Protein 1XPM (pdb70)

Solvent-accessible surface area: 50699 Å² total; per-residue (Å²): 77,6,0,2,14,48,3,11,4,20,1,0,37,20,34,0,35,1,29,103,0,0,87,48,46,114,43,88,46,84,114,7,54,117,35,31,2,3,43,33,2,6,6,9,0,3,2,3,5,4,0,0,0,0,0,3,0,0,60,102,12,18,69,115,60,3,62,95,76,0,5,0,0,0,0,0,2,3,14,34,26,10,31,0,3,0,1,0,0,12,0,11,68,18,8,48,9,39,59,52,1,12,0,0,6,0,20,0,1,13,0,0,0,0,0,0,0,9,0,0,8,22,16,0,25,80,50,33,115,49,38,0,0,0,0,0,0,0,16,2,31,27,5,44,110,37,80,19,2,18,20,6,4,3,0,0,0,0,0,0,0,3,31,117,2,27,0,0,16,12,44,106,15,24,6,6,14,4,62,46,31,51,0,9,25,40,23,93,76,60,109,64,16,45,66,68,47,76,62,26,55,94,12,7,38,111,2,0,57,49,0,19,84,28,0,22,165,126,71,71,67,54,13,63,72,2,10,0,2,0,2,5,2,19,37,3,73,5,0,62,64,0,0,56,40,20,0,84,106,19,70,147,102,3,29,132,63,1,87,50,0,4,82,32,0,0,47,8,1,58,76,0,4,4,0,7,1,0,0,3,2,0,0,0,0,0,0,0,7,54,44,99,13,125,42,53,62,26,0,0,1,1,1,6,0,8,0,4,0,0,0,1,1,1,1,34,5,40,144,28,7,85,126,88,21,61,76,84,60,3,72,41,45,20,118,120,20,80,74,14,64,18,110,37,5,40,61,9,9,122,17,36,51,96,46,80,73,58,111,155,64,1,20,25,138,119,7,103,107,32,9,22,2,35,70,59,53,133,66,41,55,63,17,48,118,14,102,93,130,50,6,0,2,17,49,2,11,3,20,1,0,37,19,34,0,36,1,25,66,0,0,113,54,51,95,48,87,42,80,100,8,52,133,48,31,4,3,43,33,3,7,6,10,0,3,2,3,5,3,0,0,0,0,0,3,0,0,55,99,7,18,81,109,60,11,57,121,79,0,5,0,0,0,0,0,2,3,13,29,27,10,27,1,3,0,1,0,0,13,0,10,67,18,8,49,9,39,58,52,1,12,0,0,4,0,13,0,0,10,0,0,0,0,0,0,0,10,0,0,24,26,17,0,39,68,45,34,78,49,41,0,0,0,0,0,0,0,15,2,32,32,5,43,114,38,81,19,2,15,19,6,4,2,0,0,0,0,0,1,0,4,12,45,3,28,0,0,15,9,44,106,17,22,6,6,14,5,63,47,32,48,0,10,25,41,22,92,80,62,72,70,17,45,65,67,43,78,60,28,60,61,12,6,38,108,3,0,55,50,0,18,83,27,0,21,167,121,58,52,60,57,13,57,73,1,11,0,3,0,1,4,2,17,37,4,18,5,0,71,117,0,0,58,43,20,0,78,106,17,84,150,100,2,26,134,66,1,88,51,0,4,81,32,1,0,47,8,1,57,76,0,4,5,1,8,1,0,0,3,2,0,0,0,1,0,0,0,7,55,46,74,15,76,11,8,49,28,0,0,1,1,2,6,0,8,0,4,0,0,0,1,1,2,1,18,2,31,59,32,7,86,125,73,25,52,69,81,57,2,93,40,43,20,116,120,19,78,86,17,67,15,107,36,4,40,62,10,10,121,16,35,61,102,45,83,73,56,122,155,65,2,22,16,143,118,6,104,105,33,5,19,1,42,67,58,46,135,66,35,58,52,22,47,111,14,103,100,119,51,7,0,2,14,49,5,11,3,21,2,0,38,21,32,0,30,1,25,90,0,0,120,53,53,71,41,88,44,88,112,9,50,131,49,32,4,4,42,34,3,7,5,9,0,4,2,3,5,3,0,0,0,0,0,3,0,0,59,102,10,18,67,110,59,2,62,141,59,0,6,0,0,0,0,0,1,3,13,36,28,10,29,0,3,0,1,0,0,13,0,10,68,17,12,49,9,40,57,52,1,13,0,0,6,0,22,0,0,12,0,0,0,0,0,0,0,11,0,0,32,25,17,0,38,69,45,35,83,52,30,0,0,0,0,0,0,0,15,1,34,30,4,47,114,36,82,20,2,16,21,6,3,3,0,0,0,0,0,0,0,3,12,46,3,27,0,0,14,9,47,114,16,24,5,6,19,5,61,46,26,49,0,9,24,37,23,92,76,65,100,63,17,45,71,69,43,89,63,29,41,60,12,6,36,106,3,0,56,48,0,19,82,27,0,22,167,121,58,49,59,56,12,60,72,1,8,0,3,1,2,4,1,18,44,5,19,6,0,72,132,0,0,56,43,20,0,78,106,18,69,146,103,3,26,131,64,1,89,49,0,4,83,30,0,0,48,8,1,57,75,0,4,5,0,6,2,0,0,3,1,0,0,0,1,0,0,1,7,54,43,89,12,101,8,7,51,28,0,0,2,1,2,6,0,8,0,4,0,0,0,1,1,3,0,17,2,30,56,34,7,78,129,90,23,63,70,83,58,2,70,41,44,19,117,119,21,78,68,17,60,15,109,36,5,40,62,10,10,118,17,35,51,101,44,81,75,57,119,155,64,2,21,19,140,116,6,118,117,32,6,24,2,41,69,57,46,133,65,34,58,60,22,49,109,15,67,104,118,71,4,0,2,18,49,2,11,3,19,2,0,37,20,33,0,35,0,28,99,0,0,98,48,48,115,47,86,45,83,111,7,51,132,47,32,4,4,41,33,2,7,6,10,0,3,1,3,5,3,0,0,0,0,0,3,0,0,60,101,9,17,79,113,72,10,61,119,50,0,5,0,0,0,0,0,2,2,13,34,27,12,31,0,4,0,1,0,0,11,0,11,66,19,9,49,9,39,56,52,1,10,0,0,5,1,20,0,0,13,1,0,0,0,0,0,0,9,0,0,8,19,16,0,26,84,49,34,115,51,39,0,0,0,0,0,0,0,16,2,32,26,5,45,112,39,80,12,2,16,19,7,3,3,0,0,0,0,0,0,0,4,25,95,4,27,0,0,17,12,46,106,15,24,6,6,14,5,62,45,31,50,0,8,24,36,23,90,75,62,108,63,15,46,65,67,43,76,70,28,101,99,13,6,38,110,3,0,56,50,0,18,83,28,0,22,165,125,72,69,64,56,11,62,71,1,8,0,3,0,2,5,2,17,36,6,24,5,0,74,66,0,0,56,45,20,0,78,105,17,87,151,97,3,31,134,62,1,86,50,0,4,81,32,0,0,45,8,0,58,76,0,3,4,1,6,1,0,0,3,2,0,0,0,0,0,0,0,6,52,43,90,12,117,40,55,64,26,0,0,2,1,2,6,0,8,0,4,0,0,0,1,1,2,1,33,6,41,145,30,7,85,124,68,26,55,76,84,57,3,72,42,43,19,115,120,19,78,75,13,64,17,109,36,5,38,58,10,11,102,19,35,51,99,46,83,73,57,108,153,66,1,21,24,140,117,6,119,114,32,10,21,2,40,69,57,45,135,66,34,56,51,23,48,116,16,65,95,135

Foldseek 3Di:
DKWFQAKFKAFDQEKAFQCLVCVVLVHHSCCLCPVQNAGIAGFDFLFADQLQQQLQGCQVPADPLQLAFAAEEEEEEPADPDPPDASQVVSNVQNNHDDNHYYHYAYFWQFGQVVVRVVQRVVCPPPQRHKHKYKYWAWQDADPSGPLHSQTFGIMMITIMHPPHLWKAFDDQKDKDDDQDPQWDAPPPRPHIDGDPVPVLVVQLVRLVVQVVVSCVVVVDDLVQAQEEFEADSGLVSVVVSLCVRCVPPDPVSNVRHVVLSCQLCVLVSRGGHRRNCRRVSSVLSSLARDDDAFQGKYWYWYWGPSTMIMIGMITTHPPSNVNHCVVVSVCSSVSHDYDRPVLSVVSVVCSSVSPDDCVSSVCVVVQQGKTFDDADPNRTDIDHRVVD/DKFFQAKFKAAAQEKAFQCQVCVVLVHHSCCLCPVQNATIAGFDFLFADQLQQQLQRCQVPADPLQLAFAAEEEEEEPADPDPPDASQVVSNVQNNRDDNHYYHYAYFWQFGQVVVRVVQRVVCPVPQRHKHKYKYWYWQDADPPGPLHSQTFTMMMITIMHPPRLWKAFDDQKDKDDDQDPQWDAPPPRPHIDGDPVPVLVVVLVRLVVQVVVSCVVVVDALQQAQEEFEADSTLNSVVVSLCVRCVPPDPVSNVRHVVLQCQLCVVCSRGGHHRNCRRVSSVLSSRASDDDAFQGKYWYWYWGPSTMIMITMITTHHNNNVNHCVVVVVCSSVSHDYDRVVLSVVSVVCNSVSPDDCVSSVCVVQQQGKTFDDADPNRTDIDHRNVD/DKWFQAKFKAFAQEKAFQCQVCVVLVHHSCCLCPVQNATIAGFDFLFADQLQQQLQRCLVPADPLQLAFAAEEEEEEPADPDPPDASQVVSNVQNNRDDNHYYHYAYFWQFGQVVVRVVQRVVCPVPQRHKHKYKYWAWQDADPSGPLHSQTFTMMMITIMHPPRLWKAFDDQKDKDDDQDPQWDADPPRLHIDGDDCPVLVVVLVRVVVQVVVSCVVVVDDLQQAQEEFEADSTLNSVVVSLCVRCVPPDPVSNVRHVVLSCQLCVLCSRGGHHRNCRRVSSVLSSPASDDDAFQGKYWYWYWGPSTMIMITMITTHPPNNVNHDVVVVVCSSVSHDYDRVVLSVVSVVCNSVSPDDCVSSVCVVVQQGKTFDDADPNRTDIDHHVVD/DKWFQAKFKAAAQEKAFQCLVCVVLVHHSCCLCPVLNAGIAGFDFLFADQLQQQLQGCQVPADPLQLAFAAEEEEEEPADPDPPDASQVVSNVQNNHDDNHYYHYAYFWQFGQVVVRVVQRVVCPPPQRHKHKYKYWAWQDADPSGPLHSQTFGMMMITIMHPPHLWKAFDDQKDKDDDQDPQWDAPPPRPHIDGDPVPVLVVQLVRLVVQVVVSCVVVVDALVQAQEEFEADSGLVSVVVSLCVRCVPPDPVSVVRHVVLSCQLCVVVSRGGGHRNCRRVSSVLSSRARDDDAFQGKYWYWYWGPSTMIMITMITTHHPSNVNHCVVVVVCSSVSHDYDRVVLSVVSVVCNSVSPDDCVSSVCVVVQQGKTFDDADPNRTDIDHHVVD

Nearest PDB structures (foldseek):
  1xpm-assembly2_C  TM=1.002E+00  e=1.117E-88  Staphylococcus aureus
  1xpk-assembly2_D  TM=1.001E+00  e=4.224E-86  Staphylococcus aureus
  1tvz-assembly1_A  TM=1.001E+00  e=1.316E-85  Staphylococcus aureus
  3leh-assembly1_A-2  TM=9.584E-01  e=2.589E-46  Streptococcus mutans UA159
  4yxv-assembly1_A  TM=9.008E-01  e=5.824E-35  Bacillus subtilis subsp. subtilis str. 168

Sequence (1556 aa):
AIGIDKINFYVPKYYVDMAKLAEARQVDPNKFLIGIGQTEMAVSPVNQDIVSMGANAAKDIITDEDKKKIGMVIVATESAVDAAKAAAVQIHNLLGIQPFARCFEMKEAAACCYAATPAIQLAKDYLATRPNEKVLVIATDTARYGLNSGGEPTQGAGAVAMVIAHNPSILALNEDAVAYTEDVYDFWRPTGHKYPLVDDDGGGAAALLLSSSKKKDDDAYIRSFFFQQQQSWNEYAKRQGKSLADFASLCFFFHHHVVVPPPFFFTTTKKKMMMGGGKKALEEESSSIIIIIIDDDNNNAAADETTQERLRSGYEDAVDYNRYVGNIYTGSLYLSLISLLENRDLQAGETIGLFSYGSGSVGEFYSATLVEGYKDHLDQAAHKALLNNRTEVSVDAYETFFKRFDDVEFDEEQDAVHEDRHIFYLSNIENNVREYHRPELEAIGIDKINFYVPKYYVDMAKLAEARQVDPNKFLIGIGQTEMAVSPVNQDIVSMGANAAKDIITDEDKKKIGMVIVATESAVDAAKAAAVQIHNLLGIQPFARCFEMKEAAACCYAATPAIQLAKDYLATRPNEKVLVIATDTARYGLNSGGEPTQGAGAVAMVIAHNPSILALNEDAVAYTEDVYDFWRPTGHKYPLVDDDGGGAAALLLSSSKKKDDDAYIRSFFFQQQQSWNEYAKRQGKSLADFASLCFFFHHHVVVPPPFFFTTTKKKMMMGGGKKALEEESSSIIIIIIDDDNNNAAADETTQERLRSGYEDAVDYNRYVGNIYTGSLYLSLISLLENRDLQAGETIGLFSYGSGSVGEFYSATLVEGYKDHLDQAAHKALLNNRTEVSVDAYETFFKRFDDVEFDEEQDAVHEDRHIFYLSNIENNVREYHRPELEAIGIDKINFYVPKYYVDMAKLAEARQVDPNKFLIGIGQTEMAVSPVNQDIVSMGANAAKDIITDEDKKKIGMVIVATESAVDAAKAAAVQIHNLLGIQPFARCFEMKEAAACCYAATPAIQLAKDYLATRPNEKVLVIATDTARYGLNSGGEPTQGAGAVAMVIAHNPSILALNEDAVAYTEDVYDFWRPTGHKYPLVDDDGGGAAALLLSSSKKKDDDAYIRSFFFQQQQSWNEYAKRQGKSLADFASLCFFFHHHVVVPPPFFFTTTKKKMMMGGGKKALEEESSSIIIIIIDDDNNNAAADETTQERLRSGYEDAVDYNRYVGNIYTGSLYLSLISLLENRDLQAGETIGLFSYGSGSVGEFYSATLVEGYKDHLDQAAHKALLNNRTEVSVDAYETFFKRFDDVEFDEEQDAVHEDRHIFYLSNIENNVREYHRPELEAIGIDKINFYVPKYYVDMAKLAEARQVDPNKFLIGIGQTEMAVSPVNQDIVSMGANAAKDIITDEDKKKIGMVIVATESAVDAAKAAAVQIHNLLGIQPFARCFEMKEAAACCYAATPAIQLAKDYLATRPNEKVLVIATDTARYGLNSGGEPTQGAGAVAMVIAHNPSILALNEDAVAYTEDVYDFWRPTGHKYPLVDDDGGGAAALLLSSSKKKDDDAYIRSFFFQQQQSWNEYAKRQGKSLADFASLCFFFHHHVVVPPPFFFTTTKKKMMMGGGKKALEEESSSIIIIIIDDDNNNAAADETTQERLRSGYEDAVDYNRYVGNIYTGSLYLSLISLLENRDLQAGETIGLFSYGSGSVGEFYSATLVEGYKDHLDQAAHKALLNNRTEVSVDAYETFFKRFDDVEFDEEQDAVHEDRHIFYLSNIENNVREYHRPELE

Radius of gyration: 36.69 Å; Cα contacts (8 Å, |Δi|>4): 4271; chains: 4; bounding box: 58×99×86 Å

B-factor: mean 21.79, std 7.83, range [4.0, 81.39]

Secondary structure (DSSP, 8-state):
-EEEEEEEEE--SEEEEHHHHHHHTTS-HHIIIIII--SEEEE--TT--HHHHHHHHHHTT--HHHHHHEEEEEEE-SS-SBSSS-HHHHHHHHTT--SS-EEEEEEBTBTTHHHHHHHHHHHHTT-TT-EEEEEEEEEE---TT-SSGGG-EEEEEEEEEEES-SSEEEPS--EEEE----SEE-BTT-SS-EE-HHHHHHHHHHHHHHHHHHHHHHHT--GGG-SEEEE--SSHHHHHHHHHTTGGGS-HHHHHHHHHHHHHHTTGGGGT---GGGHHHHHHHHHHHHS-PPTT-EEEEEEEETTTEEEEEEEEEPTTGGGG--HHHHHHHHHT-EE--HHHHHHHHHHHHTT---TTTTTGGGGTTS-EEEEEETTEEEEE--TT-/-EEEEEEEEE--SEEEEHHHHHHHTTS-HHIIIIII---EEEE--TT--HHHHHHHHHHTT--HHHHHHEEEEEEE-SS-SBSSS-HHHHHHHHTT--SS-EEEEEEBTBTTHHHHHHHHHHHHTT-TT-EEEEEEEEEE---TT-SSGGG-EEEEEEEEEEES-SSEEEPS--EEEE----SEE-BTT-SS-EE-HHHHHHHHHHHHHHHHHHHHHHHT--GGG-SEEEE--S-HHHHHHHHHHHHTTS-HHHHHHHHHHHHHHHTGGGGT---GGGHHHHHHHHHHHHS-PPTT-EEEEEEEETTTEEEEEEEEEPTTGGGG--HHHHHHHHHT-EE--HHHHHHHHHHHHTT---TTTTTGGGGTTS-EEEEEETTEEEEE--TT-/-EEEEEEEEE--SEEEEHHHHHHHTTS-HHIIIIII---EEEE--TT--HHHHHHHHHHTT--HHHHHHEEEEEEE-SS-SBSSS-HHHHHHHHTT--SS-EEEEEEBTBTTHHHHHHHHHHHHTT-TT-EEEEEEEEEE---TT-SSGGG-EEEEEEEEEEES-SSEEEPS--EEEE----SEE-BTT-SS-EE-HHHHHHHHHHHHHHHHHHHHHHHT--GGG-SEEEE--S-HHHHHHHHHHHHTTS-HHHHHHHHHHHHHHHTGGGGT---GGGHHHHHHHHHHHHS-PPTT-EEEEEEEETTTEEEEEEEEEPTTGGGG--HHHHHHHHHT-EE--HHHHHHHHHHHHTT---TTTTTGGGGTTS-EEEEEETTEEEEE--TT-/-EEEEEEEEE--SEEEEHHHHHHHTTS-HHIIIIII--SEEEE--TT--HHHHHHHHHHTT--HHHHHHEEEEEEE-SS-SBSSS-HHHHHHHHTT--SS-EEEEEEBTBTTHHHHHHHHHHHHTT-TT-EEEEEEEEEE---TT-SSGGG-EEEEEEEEEEES-SSEEEPS--EEEE----SEE-BTT-SS-EE-HHHHHHHHHHHHHHHHHHHHHHHT--GGG-SEEEE--S-HHHHHHHHHTTGGGS-HHHHHHHHHHHHHHHTGGGGT---GGGHHHHHHHHHHHHS-PPTT-EEEEEEEETTTEEEEEEEEEPTTGGGG--HHHHHHHHHT-EE--HHHHHHHHHHHHTT---TTTTTGGGGTTS-EEEEEETTEEEEE--S--

Structure (mmCIF, N/CA/C/O backbone):
data_1XPM
#
_entry.id   1XPM
#
_cell.length_a   65.119
_cell.length_b   118.774
_cell.length_c   121.304
_cell.angle_alpha   90.00
_cell.angle_beta   90.08
_cell.angle_gamma   90.00
#
_symmetry.space_group_name_H-M   'P 1 21 1'
#
loop_
_entity.id
_entity.type
_entity.pdbx_description
1 polymer '3-hydroxy-3-methylglutaryl CoA synthase'
2 non-polymer 'SULFATE ION'
3 non-polymer '3-HYDROXY-3-METHYLGLUTARYL-COENZYME A'
4 non-polymer 'ACETOACETYL-COENZYME A'
5 water water
#
loop_
_atom_site.group_PDB
_atom_site.id
_atom_site.type_symbol
_atom_site.label_atom_id
_atom_site.label_alt_id
_atom_site.label_comp_id
_atom_site.label_asym_id
_atom_site.label_entity_id
_atom_site.label_seq_id
_atom_site.pdbx_PDB_ins_code
_atom_site.Cartn_x
_atom_site.Cartn_y
_atom_site.Cartn_z
_atom_site.occupancy
_atom_site.B_iso_or_equiv
_atom_site.auth_seq_id
_atom_site.auth_comp_id
_atom_site.auth_asym_id
_atom_site.auth_atom_id
_atom_site.pdbx_PDB_model_num
ATOM 1 N N . ALA A 1 2 ? 17.158 24.275 69.944 1.00 19.78 2 ALA A N 1
ATOM 2 C CA . ALA A 1 2 ? 16.455 23.026 69.529 1.00 19.07 2 ALA A CA 1
ATOM 3 C C . ALA A 1 2 ? 17.313 21.805 69.827 1.00 15.72 2 ALA A C 1
ATOM 4 O O . ALA A 1 2 ? 18.539 21.861 69.761 1.00 15.91 2 ALA A O 1
ATOM 6 N N . ILE A 1 3 ? 16.651 20.702 70.157 1.00 13.71 3 ILE A N 1
ATOM 7 C CA . ILE A 1 3 ? 17.327 19.455 70.472 1.00 13.67 3 ILE A CA 1
ATOM 8 C C . ILE A 1 3 ? 16.554 18.331 69.798 1.00 12.08 3 ILE A C 1
ATOM 9 O O . ILE A 1 3 ? 15.323 18.324 69.814 1.00 13.08 3 ILE A O 1
ATOM 14 N N . GLY A 1 4 ? 17.270 17.388 69.199 1.00 11.73 4 GLY A N 1
ATOM 15 C CA . GLY A 1 4 ? 16.589 16.288 68.543 1.00 12.38 4 GLY A CA 1
ATOM 16 C C . GLY A 1 4 ? 17.497 15.314 67.824 1.00 11.61 4 GLY A C 1
ATOM 17 O O . GLY A 1 4 ? 18.663 15.154 68.171 1.00 12.04 4 GLY A O 1
ATOM 18 N N . ILE A 1 5 ? 16.944 14.664 66.806 1.00 14.06 5 ILE A N 1
ATOM 19 C CA . ILE A 1 5 ? 17.680 13.683 66.024 1.00 14.16 5 ILE A CA 1
ATOM 20 C C . ILE A 1 5 ? 18.591 14.361 65.011 1.00 13.66 5 ILE A C 1
ATOM 21 O O . ILE A 1 5 ? 18.129 14.992 64.054 1.00 14.40 5 ILE A O 1
ATOM 26 N N . ASP A 1 6 ? 19.893 14.216 65.237 1.00 13.66 6 ASP A N 1
ATOM 27 C CA . ASP A 1 6 ? 20.914 14.805 64.381 1.00 14.31 6 ASP A CA 1
ATOM 28 C C . ASP A 1 6 ? 21.359 13.834 63.293 1.00 15.38 6 ASP A C 1
ATOM 29 O O . ASP A 1 6 ? 21.661 14.243 62.168 1.00 16.20 6 ASP A O 1
ATOM 34 N N . LYS A 1 7 ? 21.400 12.551 63.639 1.00 14.48 7 LYS A N 1
ATOM 35 C CA . LYS A 1 7 ? 21.797 11.497 62.708 1.00 16.69 7 LYS A CA 1
ATOM 36 C C . LYS A 1 7 ? 20.974 10.254 63.025 1.00 15.43 7 LYS A C 1
ATOM 37 O O . LYS A 1 7 ? 20.610 10.026 64.176 1.00 14.08 7 LYS A O 1
ATOM 43 N N . ILE A 1 8 ? 20.677 9.456 62.004 1.00 15.94 8 ILE A N 1
ATOM 44 C CA . ILE A 1 8 ? 19.892 8.243 62.204 1.00 14.93 8 ILE A CA 1
ATOM 45 C C . ILE A 1 8 ? 20.269 7.220 61.136 1.00 15.39 8 ILE A C 1
ATOM 46 O O . ILE A 1 8 ? 20.507 7.576 59.986 1.00 17.65 8 ILE A O 1
ATOM 51 N N . ASN A 1 9 ? 20.340 5.951 61.522 1.00 12.77 9 ASN A N 1
ATOM 52 C CA . ASN A 1 9 ? 20.709 4.900 60.579 1.00 13.81 9 ASN A CA 1
ATOM 53 C C . ASN A 1 9 ? 20.210 3.566 61.103 1.00 13.39 9 ASN A C 1
ATOM 54 O O . ASN A 1 9 ? 19.811 3.462 62.258 1.00 13.68 9 ASN A O 1
ATOM 59 N N . PHE A 1 10 ? 20.206 2.541 60.257 1.00 12.83 10 PHE A N 1
ATOM 60 C CA . PHE A 1 10 ? 19.780 1.229 60.720 1.00 12.79 10 PHE A CA 1
ATOM 61 C C . PHE A 1 10 ? 20.627 0.131 60.113 1.00 12.21 10 PHE A C 1
ATOM 62 O O . PHE A 1 10 ? 21.385 0.370 59.174 1.00 13.29 10 PHE A O 1
ATOM 70 N N . TYR A 1 11 ? 20.514 -1.060 60.688 1.00 12.48 11 TYR A N 1
ATOM 71 C CA . TYR A 1 11 ? 21.227 -2.236 60.207 1.00 13.37 11 TYR A CA 1
ATOM 72 C C . TYR A 1 11 ? 20.317 -3.447 60.325 1.00 14.51 11 TYR A C 1
ATOM 73 O O . TYR A 1 11 ? 19.582 -3.588 61.297 1.00 13.66 11 TYR A O 1
ATOM 82 N N . VAL A 1 12 ? 20.353 -4.308 59.313 1.00 13.96 12 VAL A N 1
ATOM 83 C CA . VAL A 1 12 ? 19.588 -5.549 59.329 1.00 14.24 12 VAL A CA 1
ATOM 84 C C . VAL A 1 12 ? 20.562 -6.614 58.839 1.00 15.23 12 VAL A C 1
ATOM 85 O O . VAL A 1 12 ? 21.535 -6.300 58.156 1.00 14.38 12 VAL A O 1
ATOM 89 N N . PRO A 1 13 ? 20.328 -7.881 59.206 1.00 14.84 13 PRO A N 1
ATOM 90 C CA . PRO A 1 13 ? 21.213 -8.972 58.781 1.00 16.42 13 PRO A CA 1
ATOM 91 C C . PRO A 1 13 ? 21.219 -9.163 57.264 1.00 16.05 13 PRO A C 1
ATOM 92 O O . PRO A 1 13 ? 20.316 -8.705 56.564 1.00 14.96 13 PRO A O 1
ATOM 96 N N . LYS A 1 14 ? 22.243 -9.856 56.775 1.00 15.40 14 LYS A N 1
ATOM 97 C CA . LYS A 1 14 ? 22.438 -10.069 55.345 1.00 16.70 14 LYS A CA 1
ATOM 98 C C . LYS A 1 14 ? 21.556 -11.114 54.666 1.00 17.63 14 LYS A C 1
ATOM 99 O O . LYS A 1 14 ? 21.675 -11.330 53.460 1.00 18.17 14 LYS A O 1
ATOM 105 N N . TYR A 1 15 ? 20.669 -11.748 55.423 1.00 16.61 15 TYR A N 1
ATOM 106 C CA . TYR A 1 15 ? 19.785 -12.760 54.859 1.00 18.68 15 TYR A CA 1
ATOM 107 C C . TYR A 1 15 ? 18.312 -12.419 55.053 1.00 18.37 15 TYR A C 1
ATOM 108 O O . TYR A 1 15 ? 17.951 -11.668 55.961 1.00 17.98 15 TYR A O 1
ATOM 117 N N . TYR A 1 16 ? 17.469 -12.972 54.185 1.00 19.11 16 TYR A N 1
ATOM 118 C CA . TYR A 1 16 ? 16.029 -12.765 54.271 1.00 17.99 16 TYR A CA 1
ATOM 119 C C . TYR A 1 16 ? 15.329 -13.927 53.590 1.00 19.10 16 TYR A C 1
ATOM 120 O O . TYR A 1 16 ? 15.912 -14.616 52.747 1.00 19.01 16 TYR A O 1
ATOM 129 N N . VAL A 1 17 ? 14.087 -14.163 53.981 1.00 18.19 17 VAL A N 1
ATOM 130 C CA . VAL A 1 17 ? 13.306 -15.227 53.375 1.00 19.85 17 VAL A CA 1
ATOM 131 C C . VAL A 1 17 ? 12.112 -14.561 52.697 1.00 19.51 17 VAL A C 1
ATOM 132 O O . VAL A 1 17 ? 11.537 -13.606 53.225 1.00 18.05 17 VAL A O 1
ATOM 136 N N . ASP A 1 18 ? 11.775 -15.033 51.500 1.00 18.75 18 ASP A N 1
ATOM 137 C CA . ASP A 1 18 ? 10.658 -14.476 50.743 1.00 20.61 18 ASP A CA 1
ATOM 138 C C . ASP A 1 18 ? 9.351 -14.880 51.416 1.00 19.27 18 ASP A C 1
ATOM 139 O O . ASP A 1 18 ? 9.128 -16.055 51.678 1.00 18.57 18 ASP A O 1
ATOM 144 N N . MET A 1 19 ? 8.493 -13.905 51.706 1.00 19.61 19 MET A N 1
ATOM 145 C CA . MET A 1 19 ? 7.230 -14.198 52.372 1.00 20.93 19 MET A CA 1
ATOM 146 C C . MET A 1 19 ? 6.303 -15.098 51.554 1.00 21.17 19 MET A C 1
ATOM 147 O O . MET A 1 19 ? 5.512 -15.851 52.121 1.00 23.63 19 MET A O 1
ATOM 152 N N . ALA A 1 20 ? 6.400 -15.031 50.231 1.00 21.89 20 ALA A N 1
ATOM 153 C CA . ALA A 1 20 ? 5.567 -15.885 49.390 1.00 23.11 20 ALA A CA 1
ATOM 154 C C . ALA A 1 20 ? 6.036 -17.326 49.585 1.00 23.79 20 ALA A C 1
ATOM 155 O O . ALA A 1 20 ? 5.225 -18.250 49.663 1.00 23.44 20 ALA A O 1
ATOM 157 N N . LYS A 1 21 ? 7.350 -17.511 49.671 1.00 24.95 21 LYS A N 1
ATOM 158 C CA . LYS A 1 21 ? 7.916 -18.841 49.870 1.00 25.54 21 LYS A CA 1
ATOM 159 C C . LYS A 1 21 ? 7.520 -19.369 51.245 1.00 24.51 21 LYS A C 1
ATOM 160 O O . LYS A 1 21 ? 7.193 -20.547 51.401 1.00 24.30 21 LYS A O 1
ATOM 166 N N . LEU A 1 22 ? 7.553 -18.499 52.251 1.00 22.07 22 LEU A N 1
ATOM 167 C CA . LEU A 1 22 ? 7.184 -18.912 53.598 1.00 21.08 22 LEU A CA 1
ATOM 168 C C . LEU A 1 22 ? 5.712 -19.333 53.620 1.00 22.45 22 LEU A C 1
ATOM 169 O O . LEU A 1 22 ? 5.337 -20.286 54.305 1.00 22.06 22 LEU A O 1
ATOM 174 N N . ALA A 1 23 ? 4.884 -18.621 52.862 1.00 23.06 23 ALA A N 1
ATOM 175 C CA . ALA A 1 23 ? 3.462 -18.933 52.791 1.00 23.69 23 ALA A CA 1
ATOM 176 C C . ALA A 1 23 ? 3.261 -20.340 52.228 1.00 25.63 23 ALA A C 1
ATOM 177 O O . ALA A 1 23 ? 2.475 -21.125 52.761 1.00 24.72 23 ALA A O 1
ATOM 179 N N . GLU A 1 24 ? 3.982 -20.656 51.156 1.00 26.35 24 GLU A N 1
ATOM 180 C CA . GLU A 1 24 ? 3.874 -21.971 50.528 1.00 27.98 24 GLU A CA 1
ATOM 181 C C . GLU A 1 24 ? 4.280 -23.094 51.477 1.00 28.81 24 GLU A C 1
ATOM 182 O O . GLU A 1 24 ? 3.704 -24.182 51.449 1.00 29.74 24 GLU A O 1
ATOM 185 N N . ALA A 1 25 ? 5.274 -22.832 52.318 1.00 28.75 25 ALA A N 1
ATOM 186 C CA . ALA A 1 25 ? 5.749 -23.831 53.269 1.00 28.93 25 ALA A CA 1
ATOM 187 C C . ALA A 1 25 ? 4.784 -24.004 54.436 1.00 29.12 25 ALA A C 1
ATOM 188 O O . ALA A 1 25 ? 4.753 -25.054 55.078 1.00 31.19 25 ALA A O 1
ATOM 190 N N . ARG A 1 26 ? 3.994 -22.972 54.708 1.00 28.49 26 ARG A N 1
ATOM 191 C CA . ARG A 1 26 ? 3.042 -23.018 55.809 1.00 28.43 26 ARG A CA 1
ATOM 192 C C . ARG A 1 26 ? 1.633 -23.350 55.330 1.00 29.87 26 ARG A C 1
ATOM 193 O O . ARG A 1 26 ? 0.674 -23.288 56.098 1.00 30.24 26 ARG A O 1
ATOM 201 N N . GLN A 1 27 ? 1.523 -23.700 54.054 1.00 29.87 27 GLN A N 1
ATOM 202 C CA . GLN A 1 27 ? 0.245 -24.067 53.450 1.00 31.74 27 GLN A CA 1
ATOM 203 C C . GLN A 1 27 ? -0.818 -22.972 53.498 1.00 32.04 27 GLN A C 1
ATOM 204 O O . GLN A 1 27 ? -1.938 -23.204 53.958 1.00 32.02 27 GLN A O 1
ATOM 207 N N . VAL A 1 28 ? -0.465 -21.778 53.027 1.00 31.29 28 VAL A N 1
ATOM 208 C CA . VAL A 1 28 ? -1.403 -20.660 52.987 1.00 30.89 28 VAL A CA 1
ATOM 209 C C . VAL A 1 28 ? -1.173 -19.811 51.739 1.00 30.51 28 VAL A C 1
ATOM 210 O O . VAL A 1 28 ? -0.084 -19.820 51.163 1.00 29.83 28 VAL A O 1
ATOM 214 N N . ASP A 1 29 ? -2.208 -19.089 51.317 1.00 30.32 29 ASP A N 1
ATOM 215 C CA . ASP A 1 29 ? -2.119 -18.239 50.134 1.00 30.84 29 ASP A CA 1
ATOM 216 C C . ASP A 1 29 ? -1.063 -17.165 50.371 1.00 29.51 29 ASP A C 1
ATOM 217 O O . ASP A 1 29 ? -1.065 -16.504 51.408 1.00 27.63 29 ASP A O 1
ATOM 222 N N . PRO A 1 30 ? -0.144 -16.980 49.412 1.00 28.01 30 PRO A N 1
ATOM 223 C CA . PRO A 1 30 ? 0.904 -15.967 49.566 1.00 26.26 30 PRO A CA 1
ATOM 224 C C . PRO A 1 30 ? 0.345 -14.587 49.907 1.00 25.23 30 PRO A C 1
ATOM 225 O O . PRO A 1 30 ? 0.942 -13.839 50.686 1.00 23.30 30 PRO A O 1
ATOM 229 N N . ASN A 1 31 ? -0.806 -14.255 49.329 1.00 23.78 31 ASN A N 1
ATOM 230 C CA . ASN A 1 31 ? -1.425 -12.960 49.570 1.00 24.14 31 ASN A CA 1
ATOM 231 C C . ASN A 1 31 ? -1.847 -12.750 51.014 1.00 23.66 31 ASN A C 1
ATOM 232 O O . ASN A 1 31 ? -2.067 -11.616 51.436 1.00 22.40 31 ASN A O 1
ATOM 237 N N . LYS A 1 32 ? -1.965 -13.836 51.771 1.00 22.46 32 LYS A N 1
ATOM 238 C CA . LYS A 1 32 ? -2.335 -13.713 53.174 1.00 23.25 32 LYS A CA 1
ATOM 239 C C . LYS A 1 32 ? -1.210 -12.933 53.844 1.00 23.19 32 LYS A C 1
ATOM 240 O O . LYS A 1 32 ? -1.447 -12.088 54.710 1.00 21.69 32 LYS A O 1
ATOM 246 N N . PHE A 1 33 ? 0.020 -13.217 53.423 1.00 22.05 33 PHE A N 1
ATOM 247 C CA . PHE A 1 33 ? 1.187 -12.540 53.981 1.00 21.48 33 PHE A CA 1
ATOM 248 C C . PHE A 1 33 ? 1.490 -11.228 53.266 1.00 22.04 33 PHE A C 1
ATOM 249 O O . PHE A 1 33 ? 1.683 -10.199 53.909 1.00 23.23 33 PHE A O 1
ATOM 257 N N . LEU A 1 34 ? 1.527 -11.262 51.934 1.00 22.49 34 LEU A N 1
ATOM 258 C CA . LEU A 1 34 ? 1.830 -10.068 51.145 1.00 21.75 34 LEU A CA 1
ATOM 259 C C . LEU A 1 34 ? 0.837 -8.922 51.342 1.00 22.61 34 LEU A C 1
ATOM 260 O O . LEU A 1 34 ? 1.234 -7.760 51.451 1.00 23.55 34 LEU A O 1
ATOM 265 N N . ILE A 1 35 ? -0.451 -9.252 51.384 1.00 23.53 35 ILE A N 1
ATOM 266 C CA . ILE A 1 35 ? -1.501 -8.249 51.543 1.00 24.50 35 ILE A CA 1
ATOM 267 C C . ILE A 1 35 ? -2.181 -8.319 52.906 1.00 24.06 35 ILE A C 1
ATOM 268 O O . ILE A 1 35 ? -2.381 -7.298 53.560 1.00 24.46 35 ILE A O 1
ATOM 273 N N . GLY A 1 36 ? -2.544 -9.529 53.320 1.00 23.57 36 GLY A N 1
ATOM 274 C CA . GLY A 1 36 ? -3.211 -9.712 54.596 1.00 24.55 36 GLY A CA 1
ATOM 275 C C . GLY A 1 36 ? -2.468 -9.125 55.780 1.00 24.82 36 GLY A C 1
ATOM 276 O O . GLY A 1 36 ? -3.052 -8.399 56.587 1.00 26.26 36 GLY A O 1
ATOM 277 N N . ILE A 1 37 ? -1.185 -9.452 55.889 1.00 24.02 37 ILE A N 1
ATOM 278 C CA . ILE A 1 37 ? -0.344 -8.955 56.973 1.00 24.84 37 ILE A CA 1
ATOM 279 C C . ILE A 1 37 ? 0.461 -7.763 56.447 1.00 23.47 37 ILE A C 1
ATOM 280 O O . ILE A 1 37 ? 0.811 -6.849 57.197 1.00 24.09 37 ILE A O 1
ATOM 285 N N . GLY A 1 38 ? 0.737 -7.773 55.145 1.00 20.86 38 GLY A N 1
ATOM 286 C CA . GLY A 1 38 ? 1.470 -6.681 54.527 1.00 21.29 38 GLY A CA 1
ATOM 287 C C . GLY A 1 38 ? 2.983 -6.738 54.624 1.00 20.18 38 GLY A C 1
ATOM 288 O O . GLY A 1 38 ? 3.636 -5.709 54.817 1.00 19.74 38 GLY A O 1
ATOM 289 N N . GLN A 1 39 ? 3.547 -7.932 54.482 1.00 18.35 39 GLN A N 1
ATOM 290 C CA . GLN A 1 39 ? 4.993 -8.104 54.554 1.00 19.06 39 GLN A CA 1
ATOM 291 C C . GLN A 1 39 ? 5.484 -8.837 53.312 1.00 20.02 39 GLN A C 1
ATOM 292 O O . GLN A 1 39 ? 4.825 -9.758 52.828 1.00 21.22 39 GLN A O 1
ATOM 298 N N . THR A 1 40 ? 6.644 -8.425 52.809 1.00 18.60 40 THR A N 1
ATOM 299 C CA . THR A 1 40 ? 7.214 -9.000 51.595 1.00 19.09 40 THR A CA 1
ATOM 300 C C . THR A 1 40 ? 8.456 -9.865 51.824 1.00 19.64 40 THR A C 1
ATOM 301 O O . THR A 1 40 ? 8.600 -10.928 51.211 1.00 18.20 40 THR A O 1
ATOM 305 N N . GLU A 1 41 ? 9.357 -9.411 52.694 1.00 18.15 41 GLU A N 1
ATOM 306 C CA . GLU A 1 41 ? 10.572 -10.167 52.992 1.00 18.55 41 GLU A CA 1
ATOM 307 C C . GLU A 1 41 ? 10.873 -10.109 54.484 1.00 17.84 41 GLU A C 1
ATOM 308 O O . GLU A 1 41 ? 10.759 -9.052 55.105 1.00 18.63 41 GLU A O 1
ATOM 314 N N . MET A 1 42 ? 11.247 -11.254 55.045 1.00 15.96 42 MET A N 1
ATOM 315 C CA . MET A 1 42 ? 11.560 -11.374 56.468 1.00 17.93 42 MET A CA 1
ATOM 316 C C . MET A 1 42 ? 13.059 -11.479 56.733 1.00 17.30 42 MET A C 1
ATOM 317 O O . MET A 1 42 ? 13.725 -12.362 56.205 1.00 17.16 42 MET A O 1
ATOM 322 N N . ALA A 1 43 ? 13.587 -10.584 57.564 1.00 16.09 43 ALA A N 1
ATOM 323 C CA . ALA A 1 43 ? 15.007 -10.626 57.898 1.00 16.04 43 ALA A CA 1
ATOM 324 C C . ALA A 1 43 ? 15.295 -11.927 58.632 1.00 15.89 43 ALA A C 1
ATOM 325 O O . ALA A 1 43 ? 14.506 -12.352 59.475 1.00 18.45 43 ALA A O 1
ATOM 327 N N . VAL A 1 44 ? 16.417 -12.562 58.300 1.00 17.04 44 VAL A N 1
ATOM 328 C CA . VAL A 1 44 ? 16.817 -13.818 58.934 1.00 18.34 44 VAL A CA 1
ATOM 329 C C . VAL A 1 44 ? 18.164 -13.618 59.620 1.00 17.62 44 VAL A C 1
ATOM 330 O O . VAL A 1 44 ? 19.117 -13.122 59.015 1.00 17.10 44 VAL A O 1
ATOM 334 N N . SER A 1 45 ? 18.230 -14.028 60.882 1.00 18.65 45 SER A N 1
ATOM 335 C CA . SER A 1 45 ? 19.423 -13.866 61.701 1.00 17.41 45 SER A CA 1
ATOM 336 C C . SER A 1 45 ? 20.474 -14.960 61.687 1.00 18.51 45 SER A C 1
ATOM 337 O O . SER A 1 45 ? 20.194 -16.105 62.035 1.00 17.99 45 SER A O 1
ATOM 340 N N . PRO A 1 46 ? 21.703 -14.621 61.269 1.00 17.97 46 PRO A N 1
ATOM 341 C CA . PRO A 1 46 ? 22.757 -15.637 61.272 1.00 18.30 46 PRO A CA 1
ATOM 342 C C . PRO A 1 46 ? 23.249 -15.609 62.727 1.00 18.52 46 PRO A C 1
ATOM 343 O O . PRO A 1 46 ? 23.075 -14.594 63.417 1.00 17.08 46 PRO A O 1
ATOM 347 N N . VAL A 1 47 ? 23.840 -16.697 63.207 1.00 17.40 47 VAL A N 1
ATOM 348 C CA . VAL A 1 47 ? 24.315 -16.739 64.588 1.00 17.03 47 VAL A CA 1
ATOM 349 C C . VAL A 1 47 ? 25.341 -15.656 64.921 1.00 17.18 47 VAL A C 1
ATOM 350 O O . VAL A 1 47 ? 25.425 -15.209 66.069 1.00 18.28 47 VAL A O 1
ATOM 354 N N . ASN A 1 48 ? 26.105 -15.219 63.926 1.00 16.76 48 ASN A N 1
ATOM 355 C CA . ASN A 1 48 ? 27.133 -14.211 64.164 1.00 16.84 48 ASN A CA 1
ATOM 356 C C . ASN A 1 48 ? 26.624 -12.778 64.298 1.00 17.06 48 ASN A C 1
ATOM 357 O O . ASN A 1 48 ? 27.411 -11.835 64.356 1.00 15.95 48 ASN A O 1
ATOM 362 N N . GLN A 1 49 ? 25.305 -12.611 64.350 1.00 16.14 49 GLN A N 1
ATOM 363 C CA . GLN A 1 49 ? 24.735 -11.280 64.555 1.00 14.69 49 GLN A CA 1
ATOM 364 C C . GLN A 1 49 ? 23.826 -11.302 65.781 1.00 16.24 49 GLN A C 1
ATOM 365 O O . GLN A 1 49 ? 22.727 -11.859 65.734 1.00 16.26 49 GLN A O 1
ATOM 371 N N . ASP A 1 50 ? 24.292 -10.727 66.886 1.00 15.16 50 ASP A N 1
ATOM 372 C CA . ASP A 1 50 ? 23.467 -10.651 68.090 1.00 15.22 50 ASP A CA 1
ATOM 373 C C . ASP A 1 50 ? 23.072 -9.186 68.258 1.00 15.31 50 ASP A C 1
ATOM 374 O O . ASP A 1 50 ? 23.397 -8.364 67.399 1.00 13.96 50 ASP A O 1
ATOM 379 N N . ILE A 1 51 ? 22.371 -8.846 69.336 1.00 14.76 51 ILE A N 1
ATOM 380 C CA . ILE A 1 51 ? 21.946 -7.459 69.508 1.00 14.69 51 ILE A CA 1
ATOM 381 C C . ILE A 1 51 ? 23.093 -6.472 69.646 1.00 12.92 51 ILE A C 1
ATOM 382 O O . ILE A 1 51 ? 22.957 -5.302 69.273 1.00 14.65 51 ILE A O 1
ATOM 387 N N . VAL A 1 52 ? 24.220 -6.936 70.174 1.00 13.98 52 VAL A N 1
ATOM 388 C CA . VAL A 1 52 ? 25.381 -6.072 70.338 1.00 14.58 52 VAL A CA 1
ATOM 389 C C . VAL A 1 52 ? 25.999 -5.738 68.984 1.00 13.96 52 VAL A C 1
ATOM 390 O O . VAL A 1 52 ? 26.207 -4.573 68.665 1.00 14.85 52 VAL A O 1
ATOM 394 N N . SER A 1 53 ? 26.286 -6.752 68.176 1.00 14.11 53 SER A N 1
ATOM 395 C CA . SER A 1 53 ? 26.874 -6.472 66.873 1.00 14.80 53 SER A CA 1
ATOM 396 C C . SER A 1 53 ? 25.928 -5.691 65.954 1.00 13.40 53 SER A C 1
ATOM 397 O O . SER A 1 53 ? 26.376 -4.813 65.216 1.00 14.17 53 SER A O 1
ATOM 400 N N . MET A 1 54 ? 24.628 -5.989 65.990 1.00 12.63 54 MET A N 1
ATOM 401 C CA . MET A 1 54 ? 23.686 -5.265 65.136 1.00 12.67 54 MET A CA 1
ATOM 402 C C . MET A 1 54 ? 23.631 -3.796 65.559 1.00 12.38 54 MET A C 1
ATOM 403 O O . MET A 1 54 ? 23.573 -2.898 64.723 1.00 13.21 54 MET A O 1
ATOM 408 N N . GLY A 1 55 ? 23.653 -3.570 66.866 1.00 14.23 55 GLY A N 1
ATOM 409 C CA . GLY A 1 55 ? 23.605 -2.211 67.376 1.00 13.18 55 GLY A CA 1
ATOM 410 C C . GLY A 1 55 ? 24.840 -1.428 66.985 1.00 14.14 55 GLY A C 1
ATOM 411 O O . GLY A 1 55 ? 24.749 -0.266 66.582 1.00 11.57 55 GLY A O 1
ATOM 412 N N . ALA A 1 56 ? 26.004 -2.057 67.117 1.00 13.82 56 ALA A N 1
ATOM 413 C CA . ALA A 1 56 ? 27.252 -1.401 66.754 1.00 14.99 56 ALA A CA 1
ATOM 414 C C . ALA A 1 56 ? 27.265 -1.104 65.254 1.00 14.83 56 ALA A C 1
ATOM 415 O O . ALA A 1 56 ? 27.706 -0.037 64.824 1.00 16.39 56 ALA A O 1
ATOM 417 N N . ASN A 1 57 ? 26.773 -2.042 64.447 1.00 15.61 57 ASN A N 1
ATOM 418 C CA . ASN A 1 57 ? 26.745 -1.819 63.005 1.00 15.71 57 ASN A CA 1
ATOM 419 C C . ASN A 1 57 ? 25.829 -0.675 62.587 1.00 15.95 57 ASN A C 1
ATOM 420 O O . ASN A 1 57 ? 26.105 0.022 61.615 1.00 18.17 57 ASN A O 1
ATOM 425 N N . ALA A 1 58 ? 24.749 -0.468 63.330 1.00 14.76 58 ALA A N 1
ATOM 426 C CA . ALA A 1 58 ? 23.820 0.604 63.008 1.00 15.25 58 ALA A CA 1
ATOM 427 C C . ALA A 1 58 ? 24.436 1.960 63.342 1.00 14.62 58 ALA A C 1
ATOM 428 O O . ALA A 1 58 ? 24.221 2.944 62.635 1.00 15.64 58 ALA A O 1
ATOM 430 N N . ALA A 1 59 ? 25.218 2.003 64.414 1.00 15.53 59 ALA A N 1
ATOM 431 C CA . ALA A 1 59 ? 25.815 3.259 64.851 1.00 16.54 59 ALA A CA 1
ATOM 432 C C . ALA A 1 59 ? 27.147 3.641 64.217 1.00 18.53 59 ALA A C 1
ATOM 433 O O . ALA A 1 59 ? 27.453 4.825 64.083 1.00 17.66 59 ALA A O 1
ATOM 435 N N . LYS A 1 60 ? 27.935 2.649 63.820 1.00 19.02 60 LYS A N 1
ATOM 436 C CA . LYS A 1 60 ? 29.264 2.921 63.279 1.00 20.55 60 LYS A CA 1
ATOM 437 C C . LYS A 1 60 ? 29.366 3.917 62.127 1.00 22.02 60 LYS A C 1
ATOM 438 O O . LYS A 1 60 ? 30.313 4.709 62.078 1.00 22.01 60 LYS A O 1
ATOM 444 N N . ASP A 1 61 ? 28.398 3.905 61.216 1.00 21.92 61 ASP A N 1
ATOM 445 C CA . ASP A 1 61 ? 28.450 4.809 60.072 1.00 23.82 61 ASP A CA 1
ATOM 446 C C . ASP A 1 61 ? 27.985 6.238 60.355 1.00 23.25 61 ASP A C 1
ATOM 447 O O . ASP A 1 61 ? 28.087 7.103 59.487 1.00 24.46 61 ASP A O 1
ATOM 452 N N . ILE A 1 62 ? 27.479 6.498 61.557 1.00 21.68 62 ILE A N 1
ATOM 453 C CA . ILE A 1 62 ? 27.032 7.851 61.881 1.00 21.27 62 ILE A CA 1
ATOM 454 C C . ILE A 1 62 ? 27.750 8.464 63.081 1.00 22.13 62 ILE A C 1
ATOM 455 O O . ILE A 1 62 ? 27.336 9.506 63.595 1.00 24.72 62 ILE A O 1
ATOM 460 N N . ILE A 1 63 ? 28.830 7.824 63.517 1.00 22.12 63 ILE A N 1
ATOM 461 C CA . ILE A 1 63 ? 29.611 8.323 64.646 1.00 24.41 63 ILE A CA 1
ATOM 462 C C . ILE A 1 63 ? 31.000 8.757 64.179 1.00 23.79 63 ILE A C 1
ATOM 463 O O . ILE A 1 63 ? 31.798 7.933 63.729 1.00 25.20 63 ILE A O 1
ATOM 468 N N . THR A 1 64 ? 31.286 10.048 64.288 1.00 22.90 64 THR A N 1
ATOM 469 C CA . THR A 1 64 ? 32.585 10.571 63.882 1.00 23.71 64 THR A CA 1
ATOM 470 C C . THR A 1 64 ? 33.533 10.549 65.072 1.00 24.56 64 THR A C 1
ATOM 471 O O . THR A 1 64 ? 33.113 10.296 66.203 1.00 22.50 64 THR A O 1
ATOM 475 N N . ASP A 1 65 ? 34.811 10.814 64.819 1.00 25.49 65 ASP A N 1
ATOM 476 C CA . ASP A 1 65 ? 35.794 10.832 65.893 1.00 28.53 65 ASP A CA 1
ATOM 477 C C . ASP A 1 65 ? 35.435 11.919 66.900 1.00 28.70 65 ASP A C 1
ATOM 478 O O . ASP A 1 65 ? 35.672 11.767 68.100 1.00 29.45 65 ASP A O 1
ATOM 483 N N . GLU A 1 66 ? 34.850 13.008 66.407 1.00 27.82 66 GLU A N 1
ATOM 484 C CA . GLU A 1 66 ? 34.442 14.117 67.262 1.00 28.09 66 GLU A CA 1
ATOM 485 C C . GLU A 1 66 ? 33.253 13.706 68.128 1.00 27.86 66 GLU A C 1
ATOM 486 O O . GLU A 1 66 ? 33.190 14.050 69.309 1.00 28.05 66 GLU A O 1
ATOM 488 N N . ASP A 1 67 ? 32.310 12.976 67.535 1.00 25.64 67 ASP A N 1
ATOM 489 C CA . ASP A 1 67 ? 31.136 12.513 68.269 1.00 24.88 67 ASP A CA 1
ATOM 490 C C . ASP A 1 67 ? 31.564 11.625 69.430 1.00 22.94 67 ASP A C 1
ATOM 491 O O . ASP A 1 67 ? 30.986 11.686 70.515 1.00 20.36 67 ASP A O 1
ATOM 496 N N . LYS A 1 68 ? 32.572 10.791 69.194 1.00 21.09 68 LYS A N 1
ATOM 497 C CA . LYS A 1 68 ? 33.066 9.887 70.227 1.00 20.50 68 LYS A CA 1
ATOM 498 C C . LYS A 1 68 ? 33.527 10.644 71.468 1.00 20.13 68 LYS A C 1
ATOM 499 O O . LYS A 1 68 ? 33.471 10.123 72.581 1.00 19.72 68 LYS A O 1
ATOM 505 N N . LYS A 1 69 ? 33.980 11.876 71.275 1.00 20.09 69 LYS A N 1
ATOM 506 C CA . LYS A 1 69 ? 34.449 12.684 72.394 1.00 20.67 69 LYS A CA 1
ATOM 507 C C . LYS A 1 69 ? 33.317 13.427 73.094 1.00 18.75 69 LYS A C 1
ATOM 508 O O . LYS A 1 69 ? 33.450 13.811 74.257 1.00 18.83 69 LYS A O 1
ATOM 511 N N . LYS A 1 70 ? 32.198 13.606 72.398 1.00 18.59 70 LYS A N 1
ATOM 512 C CA . LYS A 1 70 ? 31.070 14.351 72.948 1.00 18.14 70 LYS A CA 1
ATOM 513 C C . LYS A 1 70 ? 29.895 13.536 73.481 1.00 16.97 70 LYS A C 1
ATOM 514 O O . LYS A 1 70 ? 29.043 14.066 74.191 1.00 15.63 70 LYS A O 1
ATOM 519 N N . ILE A 1 71 ? 29.841 12.253 73.151 1.00 15.55 71 ILE A N 1
ATOM 520 C CA . ILE A 1 71 ? 28.736 11.416 73.613 1.00 15.32 71 ILE A CA 1
ATOM 521 C C . ILE A 1 71 ? 28.806 11.159 75.121 1.00 15.07 71 ILE A C 1
ATOM 522 O O . ILE A 1 71 ? 29.761 10.562 75.618 1.00 14.50 71 ILE A O 1
ATOM 527 N N . GLY A 1 72 ? 27.787 11.628 75.839 1.00 14.00 72 GLY A N 1
ATOM 528 C CA . GLY A 1 72 ? 27.744 11.474 77.285 1.00 13.74 72 GLY A CA 1
ATOM 529 C C . GLY A 1 72 ? 26.952 10.292 77.816 1.00 13.83 72 GLY A C 1
ATOM 530 O O . GLY A 1 72 ? 27.076 9.931 78.992 1.00 13.44 72 GLY A O 1
ATOM 531 N N . MET A 1 73 ? 26.115 9.701 76.970 1.00 13.09 73 MET A N 1
ATOM 532 C CA . MET A 1 73 ? 25.331 8.535 77.371 1.00 12.85 73 MET A CA 1
ATOM 533 C C . MET A 1 73 ? 25.094 7.636 76.169 1.00 12.36 73 MET A C 1
ATOM 534 O O . MET A 1 73 ? 24.938 8.118 75.053 1.00 12.64 73 MET A O 1
ATOM 539 N N . VAL A 1 74 ? 25.080 6.329 76.420 1.00 12.57 74 VAL A N 1
ATOM 540 C CA . VAL A 1 74 ? 24.791 5.330 75.397 1.00 12.21 74 VAL A CA 1
ATOM 541 C C . VAL A 1 74 ? 23.648 4.527 76.011 1.00 11.86 74 VAL A C 1
ATOM 542 O O . VAL A 1 74 ? 23.824 3.871 77.042 1.00 12.47 74 VAL A O 1
ATOM 546 N N . ILE A 1 75 ? 22.473 4.613 75.397 1.00 11.00 75 ILE A N 1
ATOM 547 C CA . ILE A 1 75 ? 21.299 3.911 75.898 1.00 11.93 75 ILE A CA 1
ATOM 548 C C . ILE A 1 75 ? 20.849 2.887 74.871 1.00 11.33 75 ILE A C 1
ATOM 549 O O . ILE A 1 75 ? 20.645 3.218 73.700 1.00 13.58 75 ILE A O 1
ATOM 554 N N . VAL A 1 76 ? 20.707 1.642 75.310 1.00 11.88 76 VAL A N 1
ATOM 555 C CA . VAL A 1 76 ? 20.257 0.578 74.424 1.00 11.61 76 VAL A CA 1
ATOM 556 C C . VAL A 1 76 ? 18.836 0.180 74.811 1.00 11.95 76 VAL A C 1
ATOM 557 O O . VAL A 1 76 ? 18.560 -0.100 75.978 1.00 14.75 76 VAL A O 1
ATOM 561 N N . ALA A 1 77 ? 17.932 0.189 73.838 1.00 11.53 77 ALA A N 1
ATOM 562 C CA . ALA A 1 77 ? 16.551 -0.207 74.086 1.00 10.78 77 ALA A CA 1
ATOM 563 C C . ALA A 1 77 ? 16.440 -1.595 73.473 1.00 11.12 77 ALA A C 1
ATOM 564 O O . ALA A 1 77 ? 16.800 -1.793 72.313 1.00 13.05 77 ALA A O 1
ATOM 566 N N . THR A 1 78 ? 15.981 -2.561 74.259 1.00 11.18 78 THR A N 1
ATOM 567 C CA . THR A 1 78 ? 15.846 -3.924 73.754 1.00 11.84 78 THR A CA 1
ATOM 568 C C . THR A 1 78 ? 14.947 -4.753 74.648 1.00 13.62 78 THR A C 1
ATOM 569 O O . THR A 1 78 ? 14.736 -4.426 75.819 1.00 12.92 78 THR A O 1
ATOM 573 N N . GLU A 1 79 ? 14.390 -5.815 74.073 1.00 13.13 79 GLU A N 1
ATOM 574 C CA . GLU A 1 79 ? 13.582 -6.755 74.831 1.00 13.60 79 GLU A CA 1
ATOM 575 C C . GLU A 1 79 ? 14.123 -8.126 74.444 1.00 13.66 79 GLU A C 1
ATOM 576 O O . GLU A 1 79 ? 13.476 -9.155 74.662 1.00 14.70 79 GLU A O 1
ATOM 582 N N . SER A 1 80 ? 15.330 -8.111 73.876 1.00 12.87 80 SER A N 1
ATOM 583 C CA . SER A 1 80 ? 16.036 -9.321 73.432 1.00 14.57 80 SER A CA 1
ATOM 584 C C . SER A 1 80 ? 17.422 -9.386 74.087 1.00 15.07 80 SER A C 1
ATOM 585 O O . SER A 1 80 ? 18.393 -9.791 73.455 1.00 15.60 80 SER A O 1
ATOM 588 N N . ALA A 1 81 ? 17.510 -8.984 75.352 1.00 14.50 81 ALA A N 1
ATOM 589 C CA . ALA A 1 81 ? 18.785 -8.969 76.070 1.00 14.00 81 ALA A CA 1
ATOM 590 C C . ALA A 1 81 ? 19.493 -10.316 76.123 1.00 14.65 81 ALA A C 1
ATOM 591 O O . ALA A 1 81 ? 18.847 -11.366 76.150 1.00 16.35 81 ALA A O 1
ATOM 593 N N . VAL A 1 82 ? 20.823 -10.272 76.140 1.00 14.21 82 VAL A N 1
ATOM 594 C CA . VAL A 1 82 ? 21.640 -11.479 76.218 1.00 15.30 82 VAL A CA 1
ATOM 595 C C . VAL A 1 82 ? 22.249 -11.652 77.618 1.00 16.40 82 VAL A C 1
ATOM 596 O O . VAL A 1 82 ? 22.921 -12.648 77.891 1.00 17.05 82 VAL A O 1
ATOM 600 N N . ASP A 1 83 ? 22.020 -10.679 78.499 1.00 16.06 83 ASP A N 1
ATOM 601 C CA . ASP A 1 83 ? 22.512 -10.756 79.878 1.00 15.99 83 ASP A CA 1
ATOM 602 C C . ASP A 1 83 ? 21.449 -10.136 80.781 1.00 16.54 83 ASP A C 1
ATOM 603 O O . ASP A 1 83 ? 20.818 -9.142 80.417 1.00 16.79 83 ASP A O 1
ATOM 608 N N . ALA A 1 84 ? 21.242 -10.739 81.946 1.00 15.74 84 ALA A N 1
ATOM 609 C CA . ALA A 1 84 ? 20.242 -10.259 82.888 1.00 15.90 84 ALA A CA 1
ATOM 610 C C . ALA A 1 84 ? 20.763 -9.117 83.746 1.00 15.11 84 ALA A C 1
ATOM 611 O O . ALA A 1 84 ? 19.989 -8.468 84.443 1.00 15.67 84 ALA A O 1
ATOM 613 N N . ALA A 1 85 ? 22.070 -8.875 83.698 1.00 16.05 85 ALA A N 1
ATOM 614 C CA . ALA A 1 85 ? 22.665 -7.813 84.508 1.00 14.54 85 ALA A CA 1
ATOM 615 C C . ALA A 1 85 ? 23.457 -6.792 83.702 1.00 15.21 85 ALA A C 1
ATOM 616 O O . ALA A 1 85 ? 23.214 -5.589 83.799 1.00 14.96 85 ALA A O 1
ATOM 618 N N . LYS A 1 86 ? 24.406 -7.269 82.907 1.00 14.19 86 LYS A N 1
ATOM 619 C CA . LYS A 1 86 ? 25.242 -6.375 82.119 1.00 14.43 86 LYS A CA 1
ATOM 620 C C . LYS A 1 86 ? 24.509 -5.767 80.929 1.00 14.23 86 LYS A C 1
ATOM 621 O O . LYS A 1 86 ? 24.022 -6.477 80.056 1.00 15.71 86 LYS A O 1
ATOM 627 N N . ALA A 1 87 ? 24.441 -4.439 80.902 1.00 13.07 87 ALA A N 1
ATOM 628 C CA . ALA A 1 87 ? 23.777 -3.722 79.820 1.00 13.44 87 ALA A CA 1
ATOM 629 C C . ALA A 1 87 ? 24.563 -3.852 78.522 1.00 13.13 87 ALA A C 1
ATOM 630 O O . ALA A 1 87 ? 25.782 -3.685 78.510 1.00 14.78 87 ALA A O 1
ATOM 632 N N . ALA A 1 88 ? 23.864 -4.136 77.427 1.00 13.31 88 ALA A N 1
ATOM 633 C CA . ALA A 1 88 ? 24.522 -4.269 76.132 1.00 14.34 88 ALA A CA 1
ATOM 634 C C . ALA A 1 88 ? 25.166 -2.947 75.737 1.00 13.06 88 ALA A C 1
ATOM 635 O O . ALA A 1 88 ? 26.061 -2.914 74.895 1.00 14.15 88 ALA A O 1
ATOM 637 N N . ALA A 1 89 ? 24.711 -1.853 76.346 1.00 12.95 89 ALA A N 1
ATOM 638 C CA . ALA A 1 89 ? 25.267 -0.544 76.032 1.00 12.14 89 ALA A CA 1
ATOM 639 C C . ALA A 1 89 ? 26.750 -0.478 76.397 1.00 11.91 89 ALA A C 1
ATOM 640 O O . ALA A 1 89 ? 27.514 0.265 75.781 1.00 12.12 89 ALA A O 1
ATOM 642 N N . VAL A 1 90 ? 27.157 -1.245 77.402 1.00 12.12 90 VAL A N 1
ATOM 643 C CA . VAL A 1 90 ? 28.563 -1.242 77.806 1.00 13.66 90 VAL A CA 1
ATOM 644 C C . VAL A 1 90 ? 29.444 -1.812 76.693 1.00 15.00 90 VAL A C 1
ATOM 645 O O . VAL A 1 90 ? 30.470 -1.222 76.348 1.00 15.34 90 VAL A O 1
ATOM 649 N N . GLN A 1 91 ? 29.053 -2.952 76.121 1.00 15.47 91 GLN A N 1
ATOM 650 C CA . GLN A 1 91 ? 29.858 -3.534 75.050 1.00 17.18 91 GLN A CA 1
ATOM 651 C C . GLN A 1 91 ? 29.872 -2.649 73.813 1.00 15.44 91 GLN A C 1
ATOM 652 O O . GLN A 1 91 ? 30.911 -2.484 73.179 1.00 15.57 91 GLN A O 1
ATOM 658 N N . ILE A 1 92 ? 28.721 -2.085 73.459 1.00 15.88 92 ILE A N 1
ATOM 659 C CA . ILE A 1 92 ? 28.656 -1.230 72.281 1.00 14.48 92 ILE A CA 1
ATOM 660 C C . ILE A 1 92 ? 29.506 0.022 72.475 1.00 14.93 92 ILE A C 1
ATOM 661 O O . ILE A 1 92 ? 30.165 0.487 71.541 1.00 14.25 92 ILE A O 1
ATOM 666 N N . HIS A 1 93 ? 29.500 0.556 73.693 1.00 14.60 93 HIS A N 1
ATOM 667 C CA . HIS A 1 93 ? 30.297 1.735 74.014 1.00 15.55 93 HIS A CA 1
ATOM 668 C C . HIS A 1 93 ? 31.772 1.406 73.798 1.00 16.01 93 HIS A C 1
ATOM 669 O O . HIS A 1 93 ? 32.540 2.229 73.294 1.00 16.74 93 HIS A O 1
ATOM 676 N N . ASN A 1 94 ? 32.157 0.189 74.166 1.00 16.57 94 ASN A N 1
ATOM 677 C CA . ASN A 1 94 ? 33.532 -0.272 74.006 1.00 17.58 94 ASN A CA 1
ATOM 678 C C . ASN A 1 94 ? 33.858 -0.463 72.524 1.00 18.81 94 ASN A C 1
ATOM 679 O O . ASN A 1 94 ? 34.860 0.052 72.034 1.00 18.23 94 ASN A O 1
ATOM 684 N N . LEU A 1 95 ? 33.000 -1.183 71.808 1.00 16.70 95 LEU A N 1
ATOM 685 C CA . LEU A 1 95 ? 33.227 -1.426 70.384 1.00 17.88 95 LEU A CA 1
ATOM 686 C C . LEU A 1 95 ? 33.343 -0.152 69.549 1.00 17.41 95 LEU A C 1
ATOM 687 O O . LEU A 1 95 ? 34.152 -0.085 68.623 1.00 18.57 95 LEU A O 1
ATOM 692 N N . LEU A 1 96 ? 32.547 0.862 69.882 1.00 15.70 96 LEU A N 1
ATOM 693 C CA . LEU A 1 96 ? 32.556 2.118 69.138 1.00 16.42 96 LEU A CA 1
ATOM 694 C C . LEU A 1 96 ? 33.656 3.101 69.544 1.00 16.36 96 LEU A C 1
ATOM 695 O O . LEU A 1 96 ? 33.823 4.144 68.912 1.00 18.62 96 LEU A O 1
ATOM 700 N N . GLY A 1 97 ? 34.397 2.771 70.596 1.00 17.30 97 GLY A N 1
ATOM 701 C CA . GLY A 1 97 ? 35.480 3.631 71.047 1.00 18.68 97 GLY A CA 1
ATOM 702 C C . GLY A 1 97 ? 35.059 4.989 71.580 1.00 18.29 97 GLY A C 1
ATOM 703 O O . GLY A 1 97 ? 35.782 5.973 71.433 1.00 18.94 97 GLY A O 1
ATOM 704 N N . ILE A 1 98 ? 33.891 5.044 72.205 1.00 17.78 98 ILE A N 1
ATOM 705 C CA . ILE A 1 98 ? 33.385 6.291 72.766 1.00 15.93 98 ILE A CA 1
ATOM 706 C C . ILE A 1 98 ? 34.151 6.664 74.041 1.00 14.73 98 ILE A C 1
ATOM 707 O O . ILE A 1 98 ? 34.624 5.788 74.770 1.00 15.57 98 ILE A O 1
ATOM 712 N N . GLN A 1 99 ? 34.285 7.965 74.294 1.00 14.82 99 GLN A N 1
ATOM 713 C CA . GLN A 1 99 ? 35.004 8.437 75.474 1.00 15.35 99 GLN A CA 1
ATOM 714 C C . GLN A 1 99 ? 34.427 7.771 76.723 1.00 15.24 99 GLN A C 1
ATOM 715 O O . GLN A 1 99 ? 33.222 7.546 76.818 1.00 15.37 99 GLN A O 1
ATOM 721 N N . PRO A 1 100 ? 35.289 7.460 77.702 1.00 17.15 100 PRO A N 1
ATOM 722 C CA . PRO A 1 100 ? 34.954 6.793 78.965 1.00 16.59 100 PRO A CA 1
ATOM 723 C C . PRO A 1 100 ? 33.992 7.411 79.965 1.00 16.72 100 PRO A C 1
ATOM 724 O O . PRO A 1 100 ? 33.327 6.682 80.700 1.00 15.96 100 PRO A O 1
ATOM 728 N N . PHE A 1 101 ? 33.919 8.734 80.019 1.00 16.98 101 PHE A N 1
ATOM 729 C CA . PHE A 1 101 ? 33.043 9.374 80.992 1.00 16.78 101 PHE A CA 1
ATOM 730 C C . PHE A 1 101 ? 31.614 9.509 80.502 1.00 15.87 101 PHE A C 1
ATOM 731 O O . PHE A 1 101 ? 31.112 10.614 80.274 1.00 16.76 101 PHE A O 1
ATOM 739 N N . ALA A 1 102 ? 30.958 8.361 80.364 1.00 15.01 102 ALA A N 1
ATOM 740 C CA . ALA A 1 102 ? 29.590 8.307 79.883 1.00 15.65 102 ALA A CA 1
ATOM 741 C C . ALA A 1 102 ? 28.763 7.274 80.631 1.00 14.93 102 ALA A C 1
ATOM 742 O O . ALA A 1 102 ? 29.302 6.304 81.172 1.00 15.91 102 ALA A O 1
ATOM 744 N N . ARG A 1 103 ? 27.451 7.496 80.663 1.00 13.48 103 ARG A N 1
ATOM 745 C CA . ARG A 1 103 ? 26.531 6.556 81.291 1.00 13.43 103 ARG A CA 1
ATOM 746 C C . ARG A 1 103 ? 26.169 5.519 80.235 1.00 14.72 103 ARG A C 1
ATOM 747 O O . ARG A 1 103 ? 25.938 5.869 79.081 1.00 15.24 103 ARG A O 1
ATOM 755 N N . CYS A 1 104 ? 26.123 4.250 80.627 1.00 13.15 104 CYS A N 1
ATOM 756 C CA . CYS A 1 104 ? 25.738 3.186 79.700 1.00 13.26 104 CYS A CA 1
ATOM 757 C C . CYS A 1 104 ? 24.730 2.305 80.412 1.00 13.72 104 CYS A C 1
ATOM 758 O O . CYS A 1 104 ? 25.001 1.814 81.505 1.00 14.17 104 CYS A O 1
ATOM 761 N N . PHE A 1 105 ? 23.571 2.106 79.795 1.00 11.96 105 PHE A N 1
ATOM 762 C CA . PHE A 1 105 ? 22.549 1.268 80.401 1.00 11.98 105 PHE A CA 1
ATOM 763 C C . PHE A 1 105 ? 21.467 0.912 79.389 1.00 12.13 105 PHE A C 1
ATOM 764 O O . PHE A 1 105 ? 21.421 1.473 78.296 1.00 11.59 105 PHE A O 1
ATOM 772 N N . GLU A 1 106 ? 20.628 -0.053 79.751 1.00 11.85 106 GLU A N 1
ATOM 773 C CA . GLU A 1 106 ? 19.529 -0.500 78.903 1.00 13.44 106 GLU A CA 1
ATOM 774 C C . GLU A 1 106 ? 18.201 0.014 79.444 1.00 13.04 106 GLU A C 1
ATOM 775 O O . GLU A 1 106 ? 18.069 0.275 80.644 1.00 12.92 106 GLU A O 1
ATOM 781 N N . MET A 1 107 ? 17.233 0.175 78.550 1.00 13.26 107 MET A N 1
ATOM 782 C CA . MET A 1 107 ? 15.877 0.553 78.932 1.00 12.99 107 MET A CA 1
ATOM 783 C C . MET A 1 107 ? 15.011 -0.569 78.376 1.00 13.23 107 MET A C 1
ATOM 784 O O . MET A 1 107 ? 15.259 -1.041 77.265 1.00 11.84 107 MET A O 1
ATOM 789 N N . LYS A 1 108 ? 14.011 -0.995 79.144 1.00 12.88 108 LYS A N 1
ATOM 790 C CA . LYS A 1 108 ? 13.127 -2.081 78.720 1.00 12.78 108 LYS A CA 1
ATOM 791 C C . LYS A 1 108 ? 11.649 -1.832 79.003 1.00 13.45 108 LYS A C 1
ATOM 792 O O . LYS A 1 108 ? 11.275 -1.452 80.112 1.00 12.46 108 LYS A O 1
ATOM 806 N N . GLU A 1 109 ? 10.830 -2.064 77.979 1.00 12.51 109 GLU A N 1
ATOM 807 C CA . GLU A 1 109 ? 9.371 -1.994 78.044 1.00 12.21 109 GLU A CA 1
ATOM 808 C C . GLU A 1 109 ? 8.894 -2.383 76.664 1.00 13.05 109 GLU A C 1
ATOM 809 O O . GLU A 1 109 ? 8.435 -1.546 75.897 1.00 12.43 109 GLU A O 1
ATOM 815 N N A ALA A 1 110 ? 9.017 -3.669 76.351 0.33 11.86 110 ALA A N 1
ATOM 816 N N B ALA A 1 110 ? 9.028 -3.666 76.349 0.33 12.73 110 ALA A N 1
ATOM 817 N N C ALA A 1 110 ? 9.006 -3.672 76.359 0.33 11.82 110 ALA A N 1
ATOM 818 C CA A ALA A 1 110 ? 8.601 -4.198 75.058 0.33 11.92 110 ALA A CA 1
ATOM 819 C CA B ALA A 1 110 ? 8.610 -4.195 75.059 0.33 13.44 110 ALA A CA 1
ATOM 820 C CA C ALA A 1 110 ? 8.587 -4.210 75.070 0.33 11.93 110 ALA A CA 1
ATOM 821 C C A ALA A 1 110 ? 9.153 -3.357 73.907 0.33 11.46 110 ALA A C 1
ATOM 822 C C B ALA A 1 110 ? 9.147 -3.358 73.898 0.33 13.52 110 ALA A C 1
ATOM 823 C C C ALA A 1 110 ? 9.116 -3.361 73.918 0.33 11.67 110 ALA A C 1
ATOM 824 O O A ALA A 1 110 ? 10.336 -3.019 73.896 0.33 12.51 110 ALA A O 1
ATOM 825 O O B ALA A 1 110 ? 10.328 -3.018 73.863 0.33 14.60 110 ALA A O 1
ATOM 826 O O C ALA A 1 110 ? 10.288 -2.987 73.910 0.33 12.60 110 ALA A O 1
ATOM 839 N N B CYS A 1 111 ? 8.298 -3.016 72.947 0.33 11.60 111 CYS A N 1
ATOM 840 N N C CYS A 1 111 ? 8.257 -3.053 72.951 0.33 12.27 111 CYS A N 1
ATOM 841 C CA B CYS A 1 111 ? 8.718 -2.228 71.790 0.33 12.00 111 CYS A CA 1
ATOM 842 C CA C CYS A 1 111 ? 8.672 -2.258 71.799 0.33 13.09 111 CYS A CA 1
ATOM 843 C C B CYS A 1 111 ? 8.710 -0.727 72.023 0.33 10.98 111 CYS A C 1
ATOM 844 C C C CYS A 1 111 ? 8.623 -0.745 72.006 0.33 11.89 111 CYS A C 1
ATOM 845 O O B CYS A 1 111 ? 8.995 0.047 71.112 0.33 10.84 111 CYS A O 1
ATOM 846 O O C CYS A 1 111 ? 8.810 0.018 71.061 0.33 12.00 111 CYS A O 1
ATOM 851 N N . TYR A 1 112 ? 8.387 -0.317 73.243 1.00 12.39 112 TYR A N 1
ATOM 852 C CA . TYR A 1 112 ? 8.325 1.110 73.576 1.00 12.31 112 TYR A CA 1
ATOM 853 C C . TYR A 1 112 ? 9.625 1.812 73.969 1.00 12.12 112 TYR A C 1
ATOM 854 O O . TYR A 1 112 ? 9.789 3.016 73.733 1.00 11.39 112 TYR A O 1
ATOM 863 N N . ALA A 1 113 ? 10.539 1.048 74.555 1.00 13.35 113 ALA A N 1
ATOM 864 C CA . ALA A 1 113 ? 11.795 1.564 75.113 1.00 14.03 113 ALA A CA 1
ATOM 865 C C . ALA A 1 113 ? 12.668 2.607 74.416 1.00 13.81 113 ALA A C 1
ATOM 866 O O . ALA A 1 113 ? 13.319 3.390 75.101 1.00 13.36 113 ALA A O 1
ATOM 868 N N . ALA A 1 114 ? 12.720 2.635 73.090 1.00 12.16 114 ALA A N 1
ATOM 869 C CA . ALA A 1 114 ? 13.569 3.629 72.434 1.00 10.85 114 ALA A CA 1
ATOM 870 C C . ALA A 1 114 ? 13.018 5.047 72.584 1.00 11.88 114 ALA A C 1
ATOM 871 O O . ALA A 1 114 ? 13.770 6.022 72.530 1.00 13.01 114 ALA A O 1
ATOM 873 N N . THR A 1 115 ? 11.708 5.162 72.778 1.00 11.85 115 THR A N 1
ATOM 874 C CA . THR A 1 115 ? 11.071 6.469 72.924 1.00 11.87 115 THR A CA 1
ATOM 875 C C . THR A 1 115 ? 11.473 7.199 74.212 1.00 13.31 115 THR A C 1
ATOM 876 O O . THR A 1 115 ? 11.898 8.352 74.153 1.00 10.24 115 THR A O 1
ATOM 880 N N . PRO A 1 116 ? 11.327 6.565 75.389 1.00 12.58 116 PRO A N 1
ATOM 881 C CA . PRO A 1 116 ? 11.758 7.333 76.562 1.00 13.25 116 PRO A CA 1
ATOM 882 C C . PRO A 1 116 ? 13.269 7.578 76.482 1.00 13.37 116 PRO A C 1
ATOM 883 O O . PRO A 1 116 ? 13.785 8.537 77.055 1.00 13.39 116 PRO A O 1
ATOM 887 N N . ALA A 1 117 ? 13.976 6.717 75.751 1.00 11.63 117 ALA A N 1
ATOM 888 C CA . ALA A 1 117 ? 15.419 6.871 75.593 1.00 10.61 117 ALA A CA 1
ATOM 889 C C . ALA A 1 117 ? 15.750 8.190 74.889 1.00 11.31 117 ALA A C 1
ATOM 890 O O . ALA A 1 117 ? 16.568 8.973 75.384 1.00 12.01 117 ALA A O 1
ATOM 892 N N . ILE A 1 118 ? 15.124 8.456 73.745 1.00 12.40 118 ILE A N 1
ATOM 893 C CA . ILE A 1 118 ? 15.443 9.702 73.053 1.00 12.33 118 ILE A CA 1
ATOM 894 C C . ILE A 1 118 ? 14.835 10.920 73.725 1.00 12.07 118 ILE A C 1
ATOM 895 O O . ILE A 1 118 ? 15.414 12.000 73.669 1.00 12.77 118 ILE A O 1
ATOM 900 N N . GLN A 1 119 ? 13.681 10.750 74.368 1.00 11.81 119 GLN A N 1
ATOM 901 C CA . GLN A 1 119 ? 13.027 11.874 75.040 1.00 12.58 119 GLN A CA 1
ATOM 902 C C . GLN A 1 119 ? 13.833 12.282 76.271 1.00 12.98 119 GLN A C 1
ATOM 903 O O . GLN A 1 119 ? 14.040 13.474 76.515 1.00 13.44 119 GLN A O 1
ATOM 909 N N . LEU A 1 120 ? 14.293 11.303 77.047 1.00 11.91 120 LEU A N 1
ATOM 910 C CA . LEU A 1 120 ? 15.094 11.626 78.226 1.00 12.36 120 LEU A CA 1
ATOM 911 C C . LEU A 1 120 ? 16.496 12.075 77.816 1.00 12.96 120 LEU A C 1
ATOM 912 O O . LEU A 1 120 ? 17.145 12.840 78.535 1.00 12.66 120 LEU A O 1
ATOM 917 N N . ALA A 1 121 ? 16.960 11.621 76.654 1.00 12.07 121 ALA A N 1
ATOM 918 C CA . ALA A 1 121 ? 18.264 12.050 76.160 1.00 12.28 121 ALA A CA 1
ATOM 919 C C . ALA A 1 121 ? 18.160 13.557 75.919 1.00 12.95 121 ALA A C 1
ATOM 920 O O . ALA A 1 121 ? 19.073 14.315 76.240 1.00 12.18 121 ALA A O 1
ATOM 922 N N . LYS A 1 122 ? 17.040 13.982 75.346 1.00 13.85 122 LYS A N 1
ATOM 923 C CA . LYS A 1 122 ? 16.820 15.400 75.089 1.00 13.71 122 LYS A CA 1
ATOM 924 C C . LYS A 1 122 ? 16.817 16.179 76.402 1.00 14.60 122 LYS A C 1
ATOM 925 O O . LYS A 1 122 ? 17.448 17.234 76.507 1.00 14.92 122 LYS A O 1
ATOM 929 N N . ASP A 1 123 ? 16.101 15.671 77.404 1.00 12.53 123 ASP A N 1
ATOM 930 C CA . ASP A 1 123 ? 16.043 16.359 78.693 1.00 13.11 123 ASP A CA 1
ATOM 931 C C . ASP A 1 123 ? 17.424 16.468 79.332 1.00 13.04 123 ASP A C 1
ATOM 932 O O . ASP A 1 123 ? 17.755 17.475 79.962 1.00 14.61 123 ASP A O 1
ATOM 937 N N . TYR A 1 124 ? 18.229 15.427 79.166 1.00 11.54 124 TYR A N 1
ATOM 938 C CA . TYR A 1 124 ? 19.586 15.399 79.705 1.00 12.35 124 TYR A CA 1
ATOM 939 C C . TYR A 1 124 ? 20.448 16.493 79.080 1.00 12.66 124 TYR A C 1
ATOM 940 O O . TYR A 1 124 ? 21.228 17.164 79.767 1.00 14.58 124 TYR A O 1
ATOM 949 N N . LEU A 1 125 ? 20.291 16.679 77.773 1.00 13.24 125 LEU A N 1
ATOM 950 C CA . LEU A 1 125 ? 21.075 17.658 77.035 1.00 13.58 125 LEU A CA 1
ATOM 951 C C . LEU A 1 125 ? 20.679 19.112 77.234 1.00 14.08 125 LEU A C 1
ATOM 952 O O . LEU A 1 125 ? 21.415 20.008 76.834 1.00 15.02 125 LEU A O 1
ATOM 957 N N . ALA A 1 126 ? 19.524 19.355 77.840 1.00 15.15 126 ALA A N 1
ATOM 958 C CA . ALA A 1 126 ? 19.066 20.728 78.038 1.00 17.26 126 ALA A CA 1
ATOM 959 C C . ALA A 1 126 ? 20.141 21.675 78.586 1.00 19.26 126 ALA A C 1
ATOM 960 O O . ALA A 1 126 ? 20.253 22.817 78.132 1.00 20.69 126 ALA A O 1
ATOM 962 N N . THR A 1 127 ? 20.933 21.209 79.548 1.00 19.30 127 THR A N 1
ATOM 963 C CA . THR A 1 127 ? 21.981 22.042 80.146 1.00 20.79 127 THR A CA 1
ATOM 964 C C . THR A 1 127 ? 23.393 21.640 79.734 1.00 20.59 127 THR A C 1
ATOM 965 O O . THR A 1 127 ? 24.372 22.098 80.325 1.00 21.21 127 THR A O 1
ATOM 969 N N . ARG A 1 128 ? 23.498 20.788 78.722 1.00 19.83 128 ARG A N 1
ATOM 970 C CA . ARG A 1 128 ? 24.794 20.309 78.249 1.00 20.12 128 ARG A CA 1
ATOM 971 C C . ARG A 1 128 ? 24.901 20.564 76.744 1.00 21.50 128 ARG A C 1
ATOM 972 O O . ARG A 1 128 ? 24.797 19.645 75.933 1.00 19.99 128 ARG A O 1
ATOM 980 N N . PRO A 1 129 ? 25.141 21.832 76.358 1.00 22.80 129 PRO A N 1
ATOM 981 C CA . PRO A 1 129 ? 25.264 22.292 74.970 1.00 23.36 129 PRO A CA 1
ATOM 982 C C . PRO A 1 129 ? 26.288 21.617 74.060 1.00 22.68 129 PRO A C 1
ATOM 983 O O . PRO A 1 129 ? 26.107 21.593 72.842 1.00 24.98 129 PRO A O 1
ATOM 987 N N . ASN A 1 130 ? 27.350 21.064 74.635 1.00 21.30 130 ASN A N 1
ATOM 988 C CA . ASN A 1 130 ? 28.380 20.429 73.825 1.00 20.97 130 ASN A CA 1
ATOM 989 C C . ASN A 1 130 ? 28.416 18.909 73.923 1.00 19.90 130 ASN A C 1
ATOM 990 O O . ASN A 1 130 ? 29.411 18.279 73.565 1.00 21.37 130 ASN A O 1
ATOM 995 N N . GLU A 1 131 ? 27.334 18.318 74.413 1.00 17.52 131 GLU A N 1
ATOM 996 C CA . GLU A 1 131 ? 27.265 16.863 74.512 1.00 15.14 131 GLU A CA 1
ATOM 997 C C . GLU A 1 131 ? 26.222 16.310 73.563 1.00 14.31 131 GLU A C 1
ATOM 998 O O . GLU A 1 131 ? 25.377 17.043 73.050 1.00 15.15 131 GLU A O 1
ATOM 1004 N N . LYS A 1 132 ? 26.309 15.006 73.330 1.00 14.73 132 LYS A N 1
ATOM 1005 C CA . LYS A 1 132 ? 25.375 14.288 72.473 1.00 13.41 132 LYS A CA 1
ATOM 1006 C C . LYS A 1 132 ? 25.037 12.982 73.176 1.00 13.51 132 LYS A C 1
ATOM 1007 O O . LYS A 1 132 ? 25.746 12.565 74.092 1.00 14.36 132 LYS A O 1
ATOM 1013 N N . VAL A 1 133 ? 23.947 12.345 72.759 1.00 12.19 133 VAL A N 1
ATOM 1014 C CA . VAL A 1 133 ? 23.549 11.063 73.335 1.00 11.79 133 VAL A CA 1
ATOM 1015 C C . VAL A 1 133 ? 23.314 10.075 72.198 1.00 11.89 133 VAL A C 1
ATOM 1016 O O . VAL A 1 133 ? 22.739 10.431 71.165 1.00 13.22 133 VAL A O 1
ATOM 1020 N N . LEU A 1 134 ? 23.776 8.844 72.389 1.00 11.53 134 LEU A N 1
ATOM 1021 C CA . LEU A 1 134 ? 23.597 7.794 71.395 1.00 12.74 134 LEU A CA 1
ATOM 1022 C C . LEU A 1 134 ? 22.537 6.823 71.902 1.00 12.04 134 LEU A C 1
ATOM 1023 O O . LEU A 1 134 ? 22.682 6.247 72.983 1.00 12.94 134 LEU A O 1
ATOM 1028 N N . VAL A 1 135 ? 21.464 6.672 71.131 1.00 10.57 135 VAL A N 1
ATOM 1029 C CA . VAL A 1 135 ? 20.384 5.753 71.481 1.00 11.56 135 VAL A CA 1
ATOM 1030 C C . VAL A 1 135 ? 20.346 4.657 70.425 1.00 11.90 135 VAL A C 1
ATOM 1031 O O . VAL A 1 135 ? 20.378 4.941 69.227 1.00 12.13 135 VAL A O 1
ATOM 1035 N N . ILE A 1 136 ? 20.282 3.410 70.876 1.00 11.32 136 ILE A N 1
ATOM 1036 C CA . ILE A 1 136 ? 20.259 2.276 69.965 1.00 12.79 136 ILE A CA 1
ATOM 1037 C C . ILE A 1 136 ? 19.137 1.308 70.298 1.00 12.18 136 ILE A C 1
ATOM 1038 O O . ILE A 1 136 ? 19.050 0.805 71.415 1.00 14.30 136 ILE A O 1
ATOM 1043 N N . ALA A 1 137 ? 18.268 1.071 69.323 1.00 11.29 137 ALA A N 1
ATOM 1044 C CA . ALA A 1 137 ? 17.177 0.119 69.478 1.00 10.86 137 ALA A CA 1
ATOM 1045 C C . ALA A 1 137 ? 17.704 -1.112 68.766 1.00 11.80 137 ALA A C 1
ATOM 1046 O O . ALA A 1 137 ? 18.101 -1.029 67.603 1.00 14.73 137 ALA A O 1
ATOM 1048 N N . THR A 1 138 ? 17.731 -2.243 69.454 1.00 11.20 138 THR A N 1
ATOM 1049 C CA . THR A 1 138 ? 18.233 -3.461 68.833 1.00 12.76 138 THR A CA 1
ATOM 1050 C C . THR A 1 138 ? 17.421 -4.652 69.335 1.00 13.53 138 THR A C 1
ATOM 1051 O O . THR A 1 138 ? 17.224 -4.820 70.536 1.00 14.11 138 THR A O 1
ATOM 1055 N N . ASP A 1 139 ? 16.938 -5.481 68.411 1.00 13.08 139 ASP A N 1
ATOM 1056 C CA . ASP A 1 139 ? 16.103 -6.617 68.798 1.00 13.83 139 ASP A CA 1
ATOM 1057 C C . ASP A 1 139 ? 16.020 -7.726 67.760 1.00 13.56 139 ASP A C 1
ATOM 1058 O O . ASP A 1 139 ? 16.338 -7.538 66.591 1.00 13.92 139 ASP A O 1
ATOM 1063 N N . THR A 1 140 ? 15.560 -8.881 68.222 1.00 13.44 140 THR A N 1
ATOM 1064 C CA . THR A 1 140 ? 15.332 -10.039 67.367 1.00 14.94 140 THR A CA 1
ATOM 1065 C C . THR A 1 140 ? 13.914 -10.496 67.706 1.00 13.84 140 THR A C 1
ATOM 1066 O O . THR A 1 140 ? 13.667 -11.014 68.795 1.00 15.66 140 THR A O 1
ATOM 1070 N N . ALA A 1 141 ? 12.976 -10.267 66.791 1.00 14.72 141 ALA A N 1
ATOM 1071 C CA . ALA A 1 141 ? 11.594 -10.682 67.010 1.00 15.06 141 ALA A CA 1
ATOM 1072 C C . ALA A 1 141 ? 11.491 -12.123 66.540 1.00 16.13 141 ALA A C 1
ATOM 1073 O O . ALA A 1 141 ? 11.415 -12.397 65.339 1.00 16.15 141 ALA A O 1
ATOM 1075 N N . ARG A 1 142 ? 11.498 -13.030 67.509 1.00 15.70 142 ARG A N 1
ATOM 1076 C CA . ARG A 1 142 ? 11.443 -14.467 67.259 1.00 16.70 142 ARG A CA 1
ATOM 1077 C C . ARG A 1 142 ? 10.240 -15.071 67.978 1.00 16.98 142 ARG A C 1
ATOM 1078 O O . ARG A 1 142 ? 10.168 -15.044 69.205 1.00 16.32 142 ARG A O 1
ATOM 1086 N N . TYR A 1 143 ? 9.301 -15.619 67.211 1.00 16.77 143 TYR A N 1
ATOM 1087 C CA . TYR A 1 143 ? 8.094 -16.209 67.784 1.00 17.33 143 TYR A CA 1
ATOM 1088 C C . TYR A 1 143 ? 8.115 -17.730 67.798 1.00 18.02 143 TYR A C 1
ATOM 1089 O O . TYR A 1 143 ? 7.428 -18.356 68.603 1.00 18.27 143 TYR A O 1
ATOM 1098 N N . GLY A 1 144 ? 8.895 -18.316 66.896 1.00 19.01 144 GLY A N 1
ATOM 1099 C CA . GLY A 1 144 ? 8.985 -19.765 66.830 1.00 19.34 144 GLY A CA 1
ATOM 1100 C C . GLY A 1 144 ? 8.480 -20.331 65.517 1.00 19.89 144 GLY A C 1
ATOM 1101 O O . GLY A 1 144 ? 7.567 -19.782 64.900 1.00 19.67 144 GLY A O 1
ATOM 1102 N N . LEU A 1 145 ? 9.078 -21.433 65.080 1.00 20.93 145 LEU A N 1
ATOM 1103 C CA . LEU A 1 145 ? 8.666 -22.058 63.832 1.00 22.52 145 LEU A CA 1
ATOM 1104 C C . LEU A 1 145 ? 7.235 -22.571 63.961 1.00 22.73 145 LEU A C 1
ATOM 1105 O O . LEU A 1 145 ? 6.883 -23.209 64.957 1.00 22.51 145 LEU A O 1
ATOM 1110 N N . ASN A 1 146 ? 6.419 -22.268 62.954 1.00 23.60 146 ASN A N 1
ATOM 1111 C CA . ASN A 1 146 ? 5.016 -22.671 62.904 1.00 24.25 146 ASN A CA 1
ATOM 1112 C C . ASN A 1 146 ? 4.141 -22.027 63.974 1.00 24.00 146 ASN A C 1
ATOM 1113 O O . ASN A 1 146 ? 3.044 -22.508 64.260 1.00 24.27 146 ASN A O 1
ATOM 1118 N N . SER A 1 147 ? 4.619 -20.926 64.548 1.00 21.60 147 SER A N 1
ATOM 1119 C CA . SER A 1 147 ? 3.875 -20.220 65.584 1.00 21.19 147 SER A CA 1
ATOM 1120 C C . SER A 1 147 ? 2.931 -19.202 64.957 1.00 20.33 147 SER A C 1
ATOM 1121 O O . SER A 1 147 ? 3.013 -18.911 63.764 1.00 20.49 147 SER A O 1
ATOM 1124 N N . GLY A 1 148 ? 2.037 -18.654 65.772 1.00 19.90 148 GLY A N 1
ATOM 1125 C CA . GLY A 1 148 ? 1.104 -17.670 65.262 1.00 20.59 148 GLY A CA 1
ATOM 1126 C C . GLY A 1 148 ? 1.789 -16.395 64.809 1.00 19.66 148 GLY A C 1
ATOM 1127 O O . GLY A 1 148 ? 1.400 -15.802 63.806 1.00 21.23 148 GLY A O 1
ATOM 1128 N N . GLY A 1 149 ? 2.824 -15.980 65.531 1.00 20.80 149 GLY A N 1
ATOM 1129 C CA . GLY A 1 149 ? 3.509 -14.746 65.180 1.00 19.10 149 GLY A CA 1
ATOM 1130 C C . GLY A 1 149 ? 4.645 -14.841 64.177 1.00 19.27 149 GLY A C 1
ATOM 1131 O O . GLY A 1 149 ? 5.153 -13.816 63.726 1.00 18.06 149 GLY A O 1
ATOM 1132 N N . GLU A 1 150 ? 5.032 -16.059 63.810 1.00 18.68 150 GLU A N 1
ATOM 1133 C CA . GLU A 1 150 ? 6.140 -16.272 62.877 1.00 18.46 150 GLU A CA 1
ATOM 1134 C C . GLU A 1 150 ? 6.218 -15.344 61.655 1.00 17.89 150 GLU A C 1
ATOM 1135 O O . GLU A 1 150 ? 7.280 -14.813 61.350 1.00 17.62 150 GLU A O 1
ATOM 1141 N N . PRO A 1 151 ? 5.100 -15.141 60.942 1.00 17.81 151 PRO A N 1
ATOM 1142 C CA . PRO A 1 151 ? 5.086 -14.275 59.759 1.00 18.67 151 PRO A CA 1
ATOM 1143 C C . PRO A 1 151 ? 5.515 -12.828 60.014 1.00 17.26 151 PRO A C 1
ATOM 1144 O O . PRO A 1 151 ? 5.924 -12.124 59.092 1.00 17.80 151 PRO A O 1
ATOM 1148 N N . THR A 1 152 ? 5.426 -12.388 61.263 1.00 16.29 152 THR A N 1
ATOM 1149 C CA . THR A 1 152 ? 5.781 -11.011 61.592 1.00 16.35 152 THR A CA 1
ATOM 1150 C C . THR A 1 152 ? 7.207 -10.860 62.116 1.00 16.95 152 THR A C 1
ATOM 1151 O O . THR A 1 152 ? 7.614 -9.766 62.508 1.00 18.38 152 THR A O 1
ATOM 1155 N N . GLN A 1 153 ? 7.968 -11.950 62.111 1.00 14.52 153 GLN A N 1
ATOM 1156 C CA . GLN A 1 153 ? 9.346 -11.928 62.599 1.00 14.79 153 GLN A CA 1
ATOM 1157 C C . GLN A 1 153 ? 10.285 -11.001 61.826 1.00 15.49 153 GLN A C 1
ATOM 1158 O O . GLN A 1 153 ? 10.034 -10.641 60.670 1.00 16.37 153 GLN A O 1
ATOM 1164 N N . GLY A 1 154 ? 11.376 -10.627 62.486 1.00 15.14 154 GLY A N 1
ATOM 1165 C CA . GLY A 1 154 ? 12.365 -9.752 61.883 1.00 15.50 154 GLY A CA 1
ATOM 1166 C C . GLY A 1 154 ? 13.499 -9.541 62.867 1.00 15.28 154 GLY A C 1
ATOM 1167 O O . GLY A 1 154 ? 13.429 -10.011 64.004 1.00 15.50 154 GLY A O 1
ATOM 1168 N N . ALA A 1 155 ? 14.546 -8.850 62.432 1.00 15.53 155 ALA A N 1
ATOM 1169 C CA . ALA A 1 155 ? 15.690 -8.567 63.293 1.00 15.97 155 ALA A CA 1
ATOM 1170 C C . ALA A 1 155 ? 16.452 -7.367 62.751 1.00 14.38 155 ALA A C 1
ATOM 1171 O O . ALA A 1 155 ? 16.555 -7.187 61.539 1.00 14.83 155 ALA A O 1
ATOM 1173 N N . GLY A 1 156 ? 16.982 -6.544 63.650 1.00 14.32 156 GLY A N 1
ATOM 1174 C CA . GLY A 1 156 ? 17.730 -5.379 63.216 1.00 13.29 156 GLY A CA 1
ATOM 1175 C C . GLY A 1 156 ? 17.951 -4.383 64.334 1.00 13.12 156 GLY A C 1
ATOM 1176 O O . GLY A 1 156 ? 17.584 -4.632 65.481 1.00 13.28 156 GLY A O 1
ATOM 1177 N N . ALA A 1 157 ? 18.553 -3.252 63.994 1.00 12.16 157 ALA A N 1
ATOM 1178 C CA . ALA A 1 157 ? 18.819 -2.208 64.976 1.00 12.05 157 ALA A CA 1
ATOM 1179 C C . ALA A 1 157 ? 18.785 -0.836 64.330 1.00 12.84 157 ALA A C 1
ATOM 1180 O O . ALA A 1 157 ? 19.091 -0.678 63.145 1.00 12.71 157 ALA A O 1
ATOM 1182 N N . VAL A 1 158 ? 18.405 0.164 65.119 1.00 12.23 158 VAL A N 1
ATOM 1183 C CA . VAL A 1 158 ? 18.365 1.540 64.641 1.00 12.75 158 VAL A CA 1
ATOM 1184 C C . VAL A 1 158 ? 19.170 2.383 65.624 1.00 12.47 158 VAL A C 1
ATOM 1185 O O . VAL A 1 158 ? 19.010 2.247 66.839 1.00 14.15 158 VAL A O 1
ATOM 1189 N N . ALA A 1 159 ? 20.043 3.236 65.097 1.00 12.69 159 ALA A N 1
ATOM 1190 C CA . ALA A 1 159 ? 20.857 4.113 65.934 1.00 12.07 159 ALA A CA 1
ATOM 1191 C C . ALA A 1 159 ? 20.499 5.571 65.666 1.00 12.02 159 ALA A C 1
ATOM 1192 O O . ALA A 1 159 ? 20.307 5.972 64.521 1.00 13.52 159 ALA A O 1
ATOM 1194 N N . MET A 1 160 ? 20.411 6.358 66.733 1.00 12.40 160 MET A N 1
ATOM 1195 C CA . MET A 1 160 ? 20.084 7.775 66.624 1.00 13.26 160 MET A CA 1
ATOM 1196 C C . MET A 1 160 ? 21.021 8.589 67.505 1.00 13.39 160 MET A C 1
ATOM 1197 O O . MET A 1 160 ? 21.275 8.231 68.659 1.00 12.99 160 MET A O 1
ATOM 1208 N N . VAL A 1 161 ? 21.544 9.680 66.957 1.00 13.20 161 VAL A N 1
ATOM 1209 C CA . VAL A 1 161 ? 22.398 10.565 67.733 1.00 14.59 161 VAL A CA 1
ATOM 1210 C C . VAL A 1 161 ? 21.521 11.774 68.056 1.00 14.15 161 VAL A C 1
ATOM 1211 O O . VAL A 1 161 ? 21.004 12.432 67.156 1.00 13.71 161 VAL A O 1
ATOM 1215 N N . ILE A 1 162 ? 21.331 12.040 69.344 1.00 12.14 162 ILE A N 1
ATOM 1216 C CA . ILE A 1 162 ? 20.509 13.157 69.799 1.00 12.41 162 ILE A CA 1
ATOM 1217 C C . ILE A 1 162 ? 21.464 14.282 70.158 1.00 11.76 162 ILE A C 1
ATOM 1218 O O . ILE A 1 162 ? 22.452 14.055 70.861 1.00 12.08 162 ILE A O 1
ATOM 1223 N N . ALA A 1 163 ? 21.174 15.487 69.673 1.00 12.69 163 ALA A N 1
ATOM 1224 C CA . ALA A 1 163 ? 22.042 16.631 69.938 1.00 13.84 163 ALA A CA 1
ATOM 1225 C C . ALA A 1 163 ? 21.331 17.965 69.780 1.00 12.62 163 ALA A C 1
ATOM 1226 O O . ALA A 1 163 ? 20.179 18.035 69.344 1.00 13.91 163 ALA A O 1
ATOM 1228 N N . HIS A 1 164 ? 22.042 19.025 70.150 1.00 13.64 164 HIS A N 1
ATOM 1229 C CA . HIS A 1 164 ? 21.539 20.385 70.010 1.00 14.83 164 HIS A CA 1
ATOM 1230 C C . HIS A 1 164 ? 21.658 20.739 68.532 1.00 15.77 164 HIS A C 1
ATOM 1231 O O . HIS A 1 164 ? 22.507 20.186 67.827 1.00 15.07 164 HIS A O 1
ATOM 1238 N N . ASN A 1 165 ? 20.817 21.659 68.071 1.00 16.74 165 ASN A N 1
ATOM 1239 C CA . ASN A 1 165 ? 20.839 22.081 66.672 1.00 18.43 165 ASN A CA 1
ATOM 1240 C C . ASN A 1 165 ? 20.841 20.848 65.765 1.00 16.61 165 ASN A C 1
ATOM 1241 O O . ASN A 1 165 ? 21.684 20.717 64.876 1.00 15.94 165 ASN A O 1
ATOM 1254 N N . PRO A 1 166 ? 19.887 19.923 65.986 1.00 15.48 166 PRO A N 1
ATOM 1255 C CA . PRO A 1 166 ? 19.791 18.698 65.184 1.00 16.44 166 PRO A CA 1
ATOM 1256 C C . PRO A 1 166 ? 19.674 18.998 63.695 1.00 16.68 166 PRO A C 1
ATOM 1257 O O . PRO A 1 166 ? 19.008 19.950 63.305 1.00 16.46 166 PRO A O 1
ATOM 1261 N N . SER A 1 167 ? 20.324 18.176 62.877 1.00 16.10 167 SER A N 1
ATOM 1262 C CA . SER A 1 167 ? 20.309 18.362 61.434 1.00 17.92 167 SER A CA 1
ATOM 1263 C C . SER A 1 167 ? 19.057 17.814 60.763 1.00 18.05 167 SER A C 1
ATOM 1264 O O . SER A 1 167 ? 18.740 18.202 59.641 1.00 18.76 167 SER A O 1
ATOM 1267 N N . ILE A 1 168 ? 18.340 16.925 61.444 1.00 16.31 168 ILE A N 1
ATOM 1268 C CA . ILE A 1 168 ? 17.157 16.311 60.846 1.00 15.38 168 ILE A CA 1
ATOM 1269 C C . ILE A 1 168 ? 15.808 16.657 61.472 1.00 14.80 168 ILE A C 1
ATOM 1270 O O . ILE A 1 168 ? 14.943 17.236 60.812 1.00 14.73 168 ILE A O 1
ATOM 1275 N N . LEU A 1 169 ? 15.620 16.294 62.737 1.00 14.30 169 LEU A N 1
ATOM 1276 C CA . LEU A 1 169 ? 14.353 16.550 63.416 1.00 14.26 169 LEU A CA 1
ATOM 1277 C C . LEU A 1 169 ? 14.497 17.169 64.799 1.00 13.98 169 LEU A C 1
ATOM 1278 O O . LEU A 1 169 ? 15.290 16.705 65.617 1.00 15.11 169 LEU A O 1
ATOM 1283 N N . ALA A 1 170 ? 13.729 18.222 65.055 1.00 13.88 170 ALA A N 1
ATOM 1284 C CA . ALA A 1 170 ? 13.738 18.844 66.367 1.00 14.81 170 ALA A CA 1
ATOM 1285 C C . ALA A 1 170 ? 12.601 18.172 67.130 1.00 14.85 170 ALA A C 1
ATOM 1286 O O . ALA A 1 170 ? 11.490 18.050 66.608 1.00 16.14 170 ALA A O 1
ATOM 1288 N N . LEU A 1 171 ? 12.878 17.706 68.343 1.00 14.84 171 LEU A N 1
ATOM 1289 C CA . LEU A 1 171 ? 11.847 17.073 69.155 1.00 16.34 171 LEU A CA 1
ATOM 1290 C C . LEU A 1 171 ? 11.102 18.157 69.920 1.00 17.10 171 LEU A C 1
ATOM 1291 O O . LEU A 1 171 ? 11.710 18.943 70.645 1.00 18.78 171 LEU A O 1
ATOM 1296 N N . ASN A 1 172 ? 9.786 18.202 69.754 1.00 16.80 172 ASN A N 1
ATOM 1297 C CA . ASN A 1 172 ? 8.980 19.207 70.428 1.00 18.41 172 ASN A CA 1
ATOM 1298 C C . ASN A 1 172 ? 8.605 18.802 71.846 1.00 19.42 172 ASN A C 1
ATOM 1299 O O . ASN A 1 172 ? 8.677 17.627 72.209 1.00 20.86 172 ASN A O 1
ATOM 1304 N N . GLU A 1 173 ? 8.231 19.788 72.655 1.00 20.58 173 GLU A N 1
ATOM 1305 C CA . GLU A 1 173 ? 7.846 19.538 74.039 1.00 22.49 173 GLU A CA 1
ATOM 1306 C C . GLU A 1 173 ? 6.345 19.316 74.153 1.00 22.43 173 GLU A C 1
ATOM 1307 O O . GLU A 1 173 ? 5.630 20.142 74.725 1.00 26.07 173 GLU A O 1
ATOM 1313 N N . ASP A 1 174 ? 5.867 18.195 73.617 1.00 18.71 174 ASP A N 1
ATOM 1314 C CA . ASP A 1 174 ? 4.442 17.897 73.652 1.00 16.63 174 ASP A CA 1
ATOM 1315 C C . ASP A 1 174 ? 4.123 16.418 73.827 1.00 15.42 174 ASP A C 1
ATOM 1316 O O . ASP A 1 174 ? 3.011 15.984 73.538 1.00 14.99 174 ASP A O 1
ATOM 1321 N N . ALA A 1 175 ? 5.085 15.651 74.323 1.00 15.63 175 ALA A N 1
ATOM 1322 C CA . ALA A 1 175 ? 4.870 14.219 74.494 1.00 15.60 175 ALA A CA 1
ATOM 1323 C C . ALA A 1 175 ? 3.904 13.864 75.617 1.00 15.65 175 ALA A C 1
ATOM 1324 O O . ALA A 1 175 ? 3.875 14.514 76.660 1.00 16.15 175 ALA A O 1
ATOM 1326 N N . VAL A 1 176 ? 3.103 12.829 75.390 1.00 15.37 176 VAL A N 1
ATOM 1327 C CA . VAL A 1 176 ? 2.188 12.349 76.416 1.00 14.48 176 VAL A CA 1
ATOM 1328 C C . VAL A 1 176 ? 2.123 10.827 76.303 1.00 14.24 176 VAL A C 1
ATOM 1329 O O . VAL A 1 176 ? 1.900 10.286 75.223 1.00 14.56 176 VAL A O 1
ATOM 1333 N N . ALA A 1 177 ? 2.356 10.147 77.420 1.00 13.49 177 ALA A N 1
ATOM 1334 C CA . ALA A 1 177 ? 2.333 8.689 77.443 1.00 12.71 177 ALA A CA 1
ATOM 1335 C C . ALA A 1 177 ? 1.060 8.179 78.107 1.00 13.42 177 ALA A C 1
ATOM 1336 O O . ALA A 1 177 ? 0.367 8.923 78.798 1.00 15.51 177 ALA A O 1
ATOM 1338 N N . TYR A 1 178 ? 0.762 6.901 77.896 1.00 13.17 178 TYR A N 1
ATOM 1339 C CA . TYR A 1 178 ? -0.439 6.289 78.458 1.00 13.98 178 TYR A CA 1
ATOM 1340 C C . TYR A 1 178 ? -0.150 4.833 78.813 1.00 13.34 178 TYR A C 1
ATOM 1341 O O . TYR A 1 178 ? 0.226 4.038 77.952 1.00 14.54 178 TYR A O 1
ATOM 1350 N N . THR A 1 179 ? -0.316 4.489 80.087 1.00 13.38 179 THR A N 1
ATOM 1351 C CA . THR A 1 179 ? -0.047 3.128 80.543 1.00 14.60 179 THR A CA 1
ATOM 1352 C C . THR A 1 179 ? -1.309 2.395 80.994 1.00 15.86 179 THR A C 1
ATOM 1353 O O . THR A 1 179 ? -2.166 2.962 81.671 1.00 17.48 179 THR A O 1
ATOM 1357 N N . GLU A 1 180 ? -1.415 1.128 80.606 1.00 18.22 180 GLU A N 1
ATOM 1358 C CA . GLU A 1 180 ? -2.551 0.305 80.998 1.00 21.74 180 GLU A CA 1
ATOM 1359 C C . GLU A 1 180 ? -2.061 -1.136 81.066 1.00 22.30 180 GLU A C 1
ATOM 1360 O O . GLU A 1 180 ? -1.519 -1.655 80.092 1.00 24.36 180 GLU A O 1
ATOM 1366 N N . ASP A 1 181 ? -2.247 -1.769 82.220 1.00 22.51 181 ASP A N 1
ATOM 1367 C CA . ASP A 1 181 ? -1.815 -3.150 82.432 1.00 23.58 181 ASP A CA 1
ATOM 1368 C C . ASP A 1 181 ? -2.680 -4.100 81.600 1.00 23.25 181 ASP A C 1
ATOM 1369 O O . ASP A 1 181 ? -3.892 -4.183 81.797 1.00 25.52 181 ASP A O 1
ATOM 1374 N N . VAL A 1 182 ? -2.054 -4.800 80.661 1.00 20.00 182 VAL A N 1
ATOM 1375 C CA . VAL A 1 182 ? -2.760 -5.744 79.803 1.00 19.97 182 VAL A CA 1
ATOM 1376 C C . VAL A 1 182 ? -1.780 -6.829 79.375 1.00 20.51 182 VAL A C 1
ATOM 1377 O O . VAL A 1 182 ? -0.591 -6.567 79.183 1.00 21.04 182 VAL A O 1
ATOM 1381 N N . TYR A 1 183 ? -2.271 -8.055 79.246 1.00 20.34 183 TYR A N 1
ATOM 1382 C CA . TYR A 1 183 ? -1.409 -9.151 78.843 1.00 20.19 183 TYR A CA 1
ATOM 1383 C C . TYR A 1 183 ? -1.646 -9.576 77.401 1.00 19.93 183 TYR A C 1
ATOM 1384 O O . TYR A 1 183 ? -2.107 -10.684 77.123 1.00 21.33 183 TYR A O 1
ATOM 1393 N N . ASP A 1 184 ? -1.326 -8.665 76.484 1.00 17.73 184 ASP A N 1
ATOM 1394 C CA . ASP A 1 184 ? -1.469 -8.915 75.061 1.00 17.51 184 ASP A CA 1
ATOM 1395 C C . ASP A 1 184 ? -0.240 -9.650 74.534 1.00 16.70 184 ASP A C 1
ATOM 1396 O O . ASP A 1 184 ? -0.338 -10.500 73.646 1.00 17.19 184 ASP A O 1
ATOM 1401 N N . PHE A 1 185 ? 0.912 -9.336 75.116 1.00 15.33 185 PHE A N 1
ATOM 1402 C CA . PHE A 1 185 ? 2.177 -9.933 74.720 1.00 15.71 185 PHE A CA 1
ATOM 1403 C C . PHE A 1 185 ? 3.157 -9.756 75.876 1.00 15.15 185 PHE A C 1
ATOM 1404 O O . PHE A 1 185 ? 3.253 -8.676 76.459 1.00 14.79 185 PHE A O 1
ATOM 1412 N N . TRP A 1 186 ? 3.852 -10.834 76.222 1.00 14.79 186 TRP A N 1
ATOM 1413 C CA . TRP A 1 186 ? 4.841 -10.809 77.291 1.00 13.68 186 TRP A CA 1
ATOM 1414 C C . TRP A 1 186 ? 5.736 -12.038 77.169 1.00 15.87 186 TRP A C 1
ATOM 1415 O O . TRP A 1 186 ? 5.435 -12.957 76.405 1.00 15.77 186 TRP A O 1
ATOM 1426 N N . ARG A 1 187 ? 6.848 -12.049 77.892 1.00 14.15 187 ARG A N 1
ATOM 1427 C CA . ARG A 1 187 ? 7.769 -13.174 77.815 1.00 15.05 187 ARG A CA 1
ATOM 1428 C C . ARG A 1 187 ? 8.438 -13.420 79.159 1.00 15.22 187 ARG A C 1
ATOM 1429 O O . ARG A 1 187 ? 9.498 -12.866 79.452 1.00 15.21 187 ARG A O 1
ATOM 1437 N N . PRO A 1 188 ? 7.819 -14.262 80.002 1.00 15.21 188 PRO A N 1
ATOM 1438 C CA . PRO A 1 188 ? 8.365 -14.579 81.324 1.00 16.46 188 PRO A CA 1
ATOM 1439 C C . PRO A 1 188 ? 9.789 -15.116 81.223 1.00 18.36 188 PRO A C 1
ATOM 1440 O O . PRO A 1 188 ? 10.151 -15.773 80.243 1.00 18.24 188 PRO A O 1
ATOM 1444 N N . THR A 1 189 ? 10.600 -14.829 82.233 1.00 19.85 189 THR A N 1
ATOM 1445 C CA . THR A 1 189 ? 11.975 -15.297 82.241 1.00 25.23 189 THR A CA 1
ATOM 1446 C C . THR A 1 189 ? 11.944 -16.807 82.044 1.00 25.42 189 THR A C 1
ATOM 1447 O O . THR A 1 189 ? 11.119 -17.499 82.640 1.00 26.05 189 THR A O 1
ATOM 1451 N N . GLY A 1 190 ? 12.823 -17.316 81.190 1.00 25.49 190 GLY A N 1
ATOM 1452 C CA . GLY A 1 190 ? 12.843 -18.746 80.943 1.00 26.54 190 GLY A CA 1
ATOM 1453 C C . GLY A 1 190 ? 12.160 -19.128 79.643 1.00 26.91 190 GLY A C 1
ATOM 1454 O O . GLY A 1 190 ? 12.337 -20.243 79.148 1.00 29.39 190 GLY A O 1
ATOM 1455 N N . HIS A 1 191 ? 11.370 -18.214 79.085 1.00 24.28 191 HIS A N 1
ATOM 1456 C CA . HIS A 1 191 ? 10.680 -18.480 77.825 1.00 22.98 191 HIS A CA 1
ATOM 1457 C C . HIS A 1 191 ? 11.486 -17.951 76.651 1.00 22.87 191 HIS A C 1
ATOM 1458 O O . HIS A 1 191 ? 11.836 -16.770 76.612 1.00 21.62 191 HIS A O 1
ATOM 1465 N N . LYS A 1 192 ? 11.778 -18.831 75.699 1.00 21.49 192 LYS A N 1
ATOM 1466 C CA . LYS A 1 192 ? 12.545 -18.462 74.518 1.00 22.66 192 LYS A CA 1
ATOM 1467 C C . LYS A 1 192 ? 11.733 -17.545 73.616 1.00 22.15 192 LYS A C 1
ATOM 1468 O O . LYS A 1 192 ? 12.271 -16.621 73.005 1.00 23.04 192 LYS A O 1
ATOM 1472 N N . TYR A 1 193 ? 10.433 -17.808 73.536 1.00 20.23 193 TYR A N 1
ATOM 1473 C CA . TYR A 1 193 ? 9.554 -17.021 72.685 1.00 19.87 193 TYR A CA 1
ATOM 1474 C C . TYR A 1 193 ? 8.443 -16.354 73.481 1.00 19.43 193 TYR A C 1
ATOM 1475 O O . TYR A 1 193 ? 8.058 -16.815 74.555 1.00 17.73 193 TYR A O 1
ATOM 1484 N N . PRO A 1 194 ? 7.896 -15.253 72.952 1.00 18.86 194 PRO A N 1
ATOM 1485 C CA . PRO A 1 194 ? 6.827 -14.565 73.669 1.00 19.93 194 PRO A CA 1
ATOM 1486 C C . PRO A 1 194 ? 5.487 -15.278 73.671 1.00 20.25 194 PRO A C 1
ATOM 1487 O O . PRO A 1 194 ? 5.197 -16.098 72.792 1.00 20.64 194 PRO A O 1
ATOM 1491 N N . LEU A 1 195 ? 4.695 -14.991 74.699 1.00 19.67 195 LEU A N 1
ATOM 1492 C CA . LEU A 1 195 ? 3.346 -15.527 74.813 1.00 20.09 195 LEU A CA 1
ATOM 1493 C C . LEU A 1 195 ? 2.524 -14.405 74.202 1.00 21.69 195 LEU A C 1
ATOM 1494 O O . LEU A 1 195 ? 2.767 -13.233 74.500 1.00 19.12 195 LEU A O 1
ATOM 1499 N N . VAL A 1 196 ? 1.567 -14.736 73.343 1.00 22.75 196 VAL A N 1
ATOM 1500 C CA . VAL A 1 196 ? 0.789 -13.689 72.698 1.00 27.24 196 VAL A CA 1
ATOM 1501 C C . VAL A 1 196 ? -0.681 -14.021 72.544 1.00 29.25 196 VAL A C 1
ATOM 1502 O O . VAL A 1 196 ? -1.053 -15.152 72.242 1.00 28.98 196 VAL A O 1
ATOM 1506 N N A ASP A 1 197 ? -1.515 -12.995 72.665 0.33 29.39 197 ASP A N 1
ATOM 1507 N N B ASP A 1 197 ? -1.514 -12.995 72.667 0.33 30.39 197 ASP A N 1
ATOM 1508 N N C ASP A 1 197 ? -1.505 -13.066 72.971 0.33 28.94 197 ASP A N 1
ATOM 1509 C CA A ASP A 1 197 ? -2.948 -13.143 72.461 0.33 30.71 197 ASP A CA 1
ATOM 1510 C CA B ASP A 1 197 ? -2.948 -13.142 72.465 0.33 32.49 197 ASP A CA 1
ATOM 1511 C CA C ASP A 1 197 ? -2.957 -13.213 72.995 0.33 30.04 197 ASP A CA 1
ATOM 1512 C C A ASP A 1 197 ? -3.232 -12.308 71.209 0.33 30.89 197 ASP A C 1
ATOM 1513 C C B ASP A 1 197 ? -3.237 -12.310 71.212 0.33 33.06 197 ASP A C 1
ATOM 1514 C C C ASP A 1 197 ? -3.627 -12.497 71.841 0.33 30.75 197 ASP A C 1
ATOM 1515 O O A ASP A 1 197 ? -3.614 -11.140 71.297 0.33 31.36 197 ASP A O 1
ATOM 1516 O O B ASP A 1 197 ? -3.626 -11.144 71.298 0.33 33.45 197 ASP A O 1
ATOM 1517 O O C ASP A 1 197 ? -3.820 -11.282 71.885 0.33 30.64 197 ASP A O 1
ATOM 1530 N N A GLY A 1 198 ? -3.014 -12.920 70.048 0.33 30.51 198 GLY A N 1
ATOM 1531 N N B GLY A 1 198 ? -3.015 -12.921 70.052 0.33 33.10 198 GLY A N 1
ATOM 1532 N N C GLY A 1 198 ? -4.001 -13.258 70.819 0.33 30.97 198 GLY A N 1
ATOM 1533 C CA A GLY A 1 198 ? -3.215 -12.250 68.774 0.33 30.55 198 GLY A CA 1
ATOM 1534 C CA B GLY A 1 198 ? -3.219 -12.255 68.776 0.33 33.62 198 GLY A CA 1
ATOM 1535 C CA C GLY A 1 198 ? -4.649 -12.671 69.662 0.33 31.68 198 GLY A CA 1
ATOM 1536 C C A GLY A 1 198 ? -4.311 -11.204 68.682 0.33 30.71 198 GLY A C 1
ATOM 1537 C C B GLY A 1 198 ? -4.315 -11.208 68.684 0.33 33.98 198 GLY A C 1
ATOM 1538 C C C GLY A 1 198 ? -5.904 -11.894 70.008 0.33 31.84 198 GLY A C 1
ATOM 1539 O O A GLY A 1 198 ? -4.035 -10.037 68.402 0.33 30.20 198 GLY A O 1
ATOM 1540 O O B GLY A 1 198 ? -4.039 -10.043 68.401 0.33 33.77 198 GLY A O 1
ATOM 1541 O O C GLY A 1 198 ? -6.265 -10.953 69.305 0.33 32.45 198 GLY A O 1
ATOM 1542 N N A ALA A 1 199 ? -5.554 -11.614 68.910 0.33 30.94 199 ALA A N 1
ATOM 1543 N N B ALA A 1 199 ? -5.557 -11.617 68.916 0.33 34.11 199 ALA A N 1
ATOM 1544 N N C ALA A 1 199 ? -6.564 -12.282 71.096 0.33 31.79 199 ALA A N 1
ATOM 1545 C CA A ALA A 1 199 ? -6.689 -10.700 68.829 0.33 31.08 199 ALA A CA 1
ATOM 1546 C CA B ALA A 1 199 ? -6.691 -10.702 68.835 0.33 33.99 199 ALA A CA 1
ATOM 1547 C CA C ALA A 1 199 ? -7.793 -11.621 71.520 0.33 31.92 199 ALA A CA 1
ATOM 1548 C C A ALA A 1 199 ? -6.579 -9.551 69.824 0.33 30.50 199 ALA A C 1
ATOM 1549 C C B ALA A 1 199 ? -6.578 -9.552 69.829 0.33 33.30 199 ALA A C 1
ATOM 1550 C C C ALA A 1 199 ? -7.572 -10.241 72.140 0.33 31.79 199 ALA A C 1
ATOM 1551 O O A ALA A 1 199 ? -6.763 -8.384 69.468 0.33 30.35 199 ALA A O 1
ATOM 1552 O O B ALA A 1 199 ? -6.757 -8.385 69.471 0.33 33.29 199 ALA A O 1
ATOM 1553 O O C ALA A 1 199 ? -8.535 -9.549 72.473 0.33 31.81 199 ALA A O 1
ATOM 1557 N N A LEU A 1 200 ? -6.278 -9.893 71.071 0.33 29.26 200 LEU A N 1
ATOM 1558 N N B LEU A 1 200 ? -6.280 -9.893 71.077 0.33 31.91 200 LEU A N 1
ATOM 1559 N N C LEU A 1 200 ? -6.314 -9.831 72.286 0.33 31.86 200 LEU A N 1
ATOM 1560 C CA A LEU A 1 200 ? -6.147 -8.907 72.137 0.33 28.76 200 LEU A CA 1
ATOM 1561 C CA B LEU A 1 200 ? -6.147 -8.906 72.141 0.33 31.33 200 LEU A CA 1
ATOM 1562 C CA C LEU A 1 200 ? -6.025 -8.530 72.886 0.33 31.83 200 LEU A CA 1
ATOM 1563 C C A LEU A 1 200 ? -5.082 -7.859 71.812 0.33 28.24 200 LEU A C 1
ATOM 1564 C C B LEU A 1 200 ? -5.083 -7.858 71.813 0.33 30.95 200 LEU A C 1
ATOM 1565 C C C LEU A 1 200 ? -4.979 -7.669 72.170 0.33 31.92 200 LEU A C 1
ATOM 1566 O O A LEU A 1 200 ? -5.273 -6.668 72.066 0.33 28.07 200 LEU A O 1
ATOM 1567 O O B LEU A 1 200 ? -5.275 -6.667 72.061 0.33 30.93 200 LEU A O 1
ATOM 1568 O O C LEU A 1 200 ? -5.082 -6.442 72.166 0.33 31.68 200 LEU A O 1
ATOM 1581 N N A SER A 1 201 ? -3.963 -8.308 71.249 0.33 28.46 201 SER A N 1
ATOM 1582 N N B SER A 1 201 ? -3.962 -8.309 71.254 0.33 31.35 201 SER A N 1
ATOM 1583 N N C SER A 1 201 ? -3.969 -8.304 71.583 0.33 32.17 201 SER A N 1
ATOM 1584 C CA A SER A 1 201 ? -2.863 -7.411 70.909 0.33 28.38 201 SER A CA 1
ATOM 1585 C CA B SER A 1 201 ? -2.863 -7.412 70.911 0.33 31.43 201 SER A CA 1
ATOM 1586 C CA C SER A 1 201 ? -2.901 -7.576 70.894 0.33 31.86 201 SER A CA 1
ATOM 1587 C C A SER A 1 201 ? -3.293 -6.323 69.932 0.33 28.19 201 SER A C 1
ATOM 1588 C C B SER A 1 201 ? -3.293 -6.324 69.934 0.33 31.34 201 SER A C 1
ATOM 1589 C C C SER A 1 201 ? -3.371 -6.445 69.981 0.33 31.26 201 SER A C 1
ATOM 1590 O O A SER A 1 201 ? -2.785 -5.203 69.979 0.33 27.71 201 SER A O 1
ATOM 1591 O O B SER A 1 201 ? -2.785 -5.204 69.981 0.33 31.10 201 SER A O 1
ATOM 1592 O O C SER A 1 201 ? -2.911 -5.308 70.104 0.33 30.58 201 SER A O 1
ATOM 1599 N N A LYS A 1 202 ? -4.235 -6.650 69.053 0.33 27.91 202 LYS A N 1
ATOM 1600 N N B LYS A 1 202 ? -4.234 -6.651 69.054 0.33 30.98 202 LYS A N 1
ATOM 1601 N N C LYS A 1 202 ? -4.287 -6.756 69.070 0.33 30.59 202 LYS A N 1
ATOM 1602 C CA A LYS A 1 202 ? -4.724 -5.683 68.077 0.33 27.59 202 LYS A CA 1
ATOM 1603 C CA B LYS A 1 202 ? -4.723 -5.685 68.077 0.33 30.47 202 LYS A CA 1
ATOM 1604 C CA C LYS A 1 202 ? -4.798 -5.752 68.140 0.33 30.21 202 LYS A CA 1
ATOM 1605 C C A LYS A 1 202 ? -5.524 -4.586 68.770 0.33 26.87 202 LYS A C 1
ATOM 1606 C C B LYS A 1 202 ? -5.523 -4.586 68.770 0.33 29.69 202 LYS A C 1
ATOM 1607 C C C LYS A 1 202 ? -5.527 -4.620 68.857 0.33 28.78 202 LYS A C 1
ATOM 1608 O O A LYS A 1 202 ? -5.310 -3.398 68.525 0.33 25.96 202 LYS A O 1
ATOM 1609 O O B LYS A 1 202 ? -5.308 -3.399 68.524 0.33 29.07 202 LYS A O 1
ATOM 1610 O O C LYS A 1 202 ? -5.212 -3.442 68.673 0.33 27.73 202 LYS A O 1
ATOM 1622 N N A ASP A 1 203 ? -6.444 -4.990 69.640 0.33 25.92 203 ASP A N 1
ATOM 1623 N N B ASP A 1 203 ? -6.444 -4.990 69.640 0.33 28.49 203 ASP A N 1
ATOM 1624 N N C ASP A 1 203 ? -6.509 -4.991 69.670 0.33 27.20 203 ASP A N 1
ATOM 1625 C CA A ASP A 1 203 ? -7.274 -4.042 70.373 0.33 26.12 203 ASP A CA 1
ATOM 1626 C CA B ASP A 1 203 ? -7.273 -4.042 70.372 0.33 28.10 203 ASP A CA 1
ATOM 1627 C CA C ASP A 1 203 ? -7.302 -4.021 70.408 0.33 26.85 203 ASP A CA 1
ATOM 1628 C C A ASP A 1 203 ? -6.436 -3.194 71.326 0.33 24.27 203 ASP A C 1
ATOM 1629 C C B ASP A 1 203 ? -6.436 -3.194 71.326 0.33 25.65 203 ASP A C 1
ATOM 1630 C C C ASP A 1 203 ? -6.451 -3.188 71.355 0.33 24.72 203 ASP A C 1
ATOM 1631 O O A ASP A 1 203 ? -6.653 -1.990 71.449 0.33 23.67 203 ASP A O 1
ATOM 1632 O O B ASP A 1 203 ? -6.654 -1.990 71.450 0.33 25.09 203 ASP A O 1
ATOM 1633 O O C ASP A 1 203 ? -6.666 -1.985 71.496 0.33 24.08 203 ASP A O 1
ATOM 1646 N N . ALA A 1 204 ? -5.481 -3.830 71.999 1.00 23.81 204 ALA A N 1
ATOM 1647 C CA . ALA A 1 204 ? -4.608 -3.133 72.943 1.00 20.34 204 ALA A CA 1
ATOM 1648 C C . ALA A 1 204 ? -3.777 -2.049 72.256 1.00 18.34 204 ALA A C 1
ATOM 1649 O O . ALA A 1 204 ? -3.625 -0.942 72.775 1.00 16.17 204 ALA A O 1
ATOM 1651 N N . TYR A 1 205 ? -3.240 -2.384 71.089 1.00 16.75 205 TYR A N 1
ATOM 1652 C CA . TYR A 1 205 ? -2.425 -1.478 70.292 1.00 16.62 205 TYR A CA 1
ATOM 1653 C C A TYR A 1 205 ? -3.264 -0.268 69.880 1.00 15.71 205 TYR A C 1
ATOM 1654 O O A TYR A 1 205 ? -2.852 0.883 70.067 1.00 15.84 205 TYR A O 1
ATOM 1679 N N . ILE A 1 206 ? -4.450 -0.524 69.340 1.00 16.47 206 ILE A N 1
ATOM 1680 C CA . ILE A 1 206 ? -5.314 0.562 68.898 1.00 16.42 206 ILE A CA 1
ATOM 1681 C C . ILE A 1 206 ? -5.847 1.404 70.052 1.00 15.43 206 ILE A C 1
ATOM 1682 O O . ILE A 1 206 ? -5.932 2.624 69.934 1.00 15.51 206 ILE A O 1
ATOM 1687 N N . ARG A 1 207 ? -6.195 0.771 71.168 1.00 14.44 207 ARG A N 1
ATOM 1688 C CA . ARG A 1 207 ? -6.699 1.539 72.300 1.00 15.54 207 ARG A CA 1
ATOM 1689 C C . ARG A 1 207 ? -5.615 2.475 72.824 1.00 16.02 207 ARG A C 1
ATOM 1690 O O . ARG A 1 207 ? -5.886 3.635 73.146 1.00 14.55 207 ARG A O 1
ATOM 1698 N N . SER A 1 208 ? -4.386 1.974 72.899 1.00 14.93 208 SER A N 1
ATOM 1699 C CA . SER A 1 208 ? -3.269 2.783 73.388 1.00 15.63 208 SER A CA 1
ATOM 1700 C C . SER A 1 208 ? -3.078 3.993 72.476 1.00 14.97 208 SER A C 1
ATOM 1701 O O . SER A 1 208 ? -2.859 5.118 72.946 1.00 14.51 208 SER A O 1
ATOM 1704 N N A PHE A 1 209 ? -3.169 3.764 71.171 0.33 15.16 209 PHE A N 1
ATOM 1705 N N B PHE A 1 209 ? -3.169 3.765 71.171 0.33 16.02 209 PHE A N 1
ATOM 1706 N N C PHE A 1 209 ? -3.167 3.755 71.170 0.33 13.48 209 PHE A N 1
ATOM 1707 C CA A PHE A 1 209 ? -3.010 4.840 70.203 0.33 15.73 209 PHE A CA 1
ATOM 1708 C CA B PHE A 1 209 ? -3.010 4.841 70.204 0.33 17.24 209 PHE A CA 1
ATOM 1709 C CA C PHE A 1 209 ? -3.006 4.808 70.169 0.33 12.78 209 PHE A CA 1
ATOM 1710 C C A PHE A 1 209 ? -4.097 5.898 70.363 0.33 16.27 209 PHE A C 1
ATOM 1711 C C B PHE A 1 209 ? -4.097 5.898 70.364 0.33 17.79 209 PHE A C 1
ATOM 1712 C C C PHE A 1 209 ? -4.083 5.876 70.353 0.33 13.30 209 PHE A C 1
ATOM 1713 O O A PHE A 1 209 ? -3.805 7.091 70.448 0.33 15.65 209 PHE A O 1
ATOM 1714 O O B PHE A 1 209 ? -3.807 7.091 70.448 0.33 17.27 209 PHE A O 1
ATOM 1715 O O C PHE A 1 209 ? -3.779 7.064 70.455 0.33 12.64 209 PHE A O 1
ATOM 1737 N N A GLN A 1 210 ? -5.350 5.456 70.411 0.33 16.82 210 GLN A N 1
ATOM 1738 N N B GLN A 1 210 ? -5.350 5.455 70.411 0.33 18.28 210 GLN A N 1
ATOM 1739 N N C GLN A 1 210 ? -5.340 5.443 70.399 0.33 13.82 210 GLN A N 1
ATOM 1740 C CA A GLN A 1 210 ? -6.474 6.375 70.548 0.33 17.55 210 GLN A CA 1
ATOM 1741 C CA B GLN A 1 210 ? -6.474 6.375 70.547 0.33 18.84 210 GLN A CA 1
ATOM 1742 C CA C GLN A 1 210 ? -6.463 6.364 70.551 0.33 14.72 210 GLN A CA 1
ATOM 1743 C C A GLN A 1 210 ? -6.416 7.176 71.846 0.33 17.44 210 GLN A C 1
ATOM 1744 C C B GLN A 1 210 ? -6.417 7.176 71.846 0.33 18.30 210 GLN A C 1
ATOM 1745 C C C GLN A 1 210 ? -6.400 7.175 71.842 0.33 15.59 210 GLN A C 1
ATOM 1746 O O A GLN A 1 210 ? -6.640 8.387 71.843 0.33 17.76 210 GLN A O 1
ATOM 1747 O O B GLN A 1 210 ? -6.642 8.386 71.842 0.33 18.63 210 GLN A O 1
ATOM 1748 O O C GLN A 1 210 ? -6.614 8.387 71.830 0.33 15.90 210 GLN A O 1
ATOM 1764 N N . GLN A 1 211 ? -6.112 6.505 72.953 1.00 17.23 211 GLN A N 1
ATOM 1765 C CA . GLN A 1 211 ? -6.032 7.184 74.248 1.00 17.47 211 GLN A CA 1
ATOM 1766 C C . GLN A 1 211 ? -4.904 8.217 74.273 1.00 17.42 211 GLN A C 1
ATOM 1767 O O . GLN A 1 211 ? -5.082 9.333 74.776 1.00 16.23 211 GLN A O 1
ATOM 1773 N N . SER A 1 212 ? -3.752 7.852 73.716 1.00 16.67 212 SER A N 1
ATOM 1774 C CA . SER A 1 212 ? -2.598 8.751 73.682 1.00 16.31 212 SER A CA 1
ATOM 1775 C C . SER A 1 212 ? -2.868 9.946 72.775 1.00 16.74 212 SER A C 1
ATOM 1776 O O . SER A 1 212 ? -2.611 11.095 73.147 1.00 15.54 212 SER A O 1
ATOM 1779 N N . TRP A 1 213 ? -3.396 9.675 71.586 1.00 16.81 213 TRP A N 1
ATOM 1780 C CA . TRP A 1 213 ? -3.704 10.744 70.640 1.00 16.68 213 TRP A CA 1
ATOM 1781 C C . TRP A 1 213 ? -4.744 11.703 71.200 1.00 16.92 213 TRP A C 1
ATOM 1782 O O . TRP A 1 213 ? -4.588 12.923 71.103 1.00 17.01 213 TRP A O 1
ATOM 1793 N N . ASN A 1 214 ? -5.805 11.154 71.786 1.00 17.57 214 ASN A N 1
ATOM 1794 C CA . ASN A 1 214 ? -6.863 11.988 72.347 1.00 18.49 214 ASN A CA 1
ATOM 1795 C C . ASN A 1 214 ? -6.365 12.956 73.409 1.00 18.66 214 ASN A C 1
ATOM 1796 O O . ASN A 1 214 ? -6.751 14.124 73.414 1.00 18.72 214 ASN A O 1
ATOM 1801 N N . GLU A 1 215 ? -5.517 12.479 74.315 1.00 16.82 215 GLU A N 1
ATOM 1802 C CA . GLU A 1 215 ? -4.999 13.345 75.363 1.00 17.25 215 GLU A CA 1
ATOM 1803 C C . GLU A 1 215 ? -4.034 14.360 74.757 1.00 17.34 215 GLU A C 1
ATOM 1804 O O . GLU A 1 215 ? -3.982 15.512 75.190 1.00 16.73 215 GLU A O 1
ATOM 1810 N N . TYR A 1 216 ? -3.276 13.938 73.748 1.00 15.36 216 TYR A N 1
ATOM 1811 C CA . TYR A 1 216 ? -2.343 14.846 73.094 1.00 15.84 216 TYR A CA 1
ATOM 1812 C C . TYR A 1 216 ? -3.121 15.968 72.416 1.00 16.81 216 TYR A C 1
ATOM 1813 O O . TYR A 1 216 ? -2.789 17.148 72.566 1.00 16.26 216 TYR A O 1
ATOM 1822 N N . ALA A 1 217 ? -4.159 15.597 71.672 1.00 16.98 217 ALA A N 1
ATOM 1823 C CA . ALA A 1 217 ? -4.983 16.576 70.969 1.00 18.47 217 ALA A CA 1
ATOM 1824 C C . ALA A 1 217 ? -5.572 17.580 71.950 1.00 19.83 217 ALA A C 1
ATOM 1825 O O . ALA A 1 217 ? -5.586 18.783 71.691 1.00 21.24 217 ALA A O 1
ATOM 1827 N N . LYS A 1 218 ? -6.054 17.077 73.080 1.00 20.17 218 LYS A N 1
ATOM 1828 C CA . LYS A 1 218 ? -6.649 17.928 74.103 1.00 21.01 218 LYS A CA 1
ATOM 1829 C C . LYS A 1 218 ? -5.629 18.889 74.710 1.00 20.24 218 LYS A C 1
ATOM 1830 O O . LYS A 1 218 ? -5.876 20.094 74.802 1.00 20.97 218 LYS A O 1
ATOM 1836 N N . ARG A 1 219 ? -4.476 18.362 75.113 1.00 18.40 219 ARG A N 1
ATOM 1837 C CA . ARG A 1 219 ? -3.445 19.192 75.727 1.00 18.62 219 ARG A CA 1
ATOM 1838 C C . ARG A 1 219 ? -2.853 20.242 74.796 1.00 19.11 219 ARG A C 1
ATOM 1839 O O . ARG A 1 219 ? -2.591 21.370 75.218 1.00 20.11 219 ARG A O 1
ATOM 1847 N N . GLN A 1 220 ? -2.647 19.877 73.533 1.00 19.63 220 GLN A N 1
ATOM 1848 C CA . GLN A 1 220 ? -2.051 20.791 72.561 1.00 19.94 220 GLN A CA 1
ATOM 1849 C C . GLN A 1 220 ? -3.043 21.610 71.747 1.00 21.48 220 GLN A C 1
ATOM 1850 O O . GLN A 1 220 ? -2.652 22.564 71.071 1.00 22.64 220 GLN A O 1
ATOM 1856 N N . GLY A 1 221 ? -4.319 21.251 71.811 1.00 21.74 221 GLY A N 1
ATOM 1857 C CA . GLY A 1 221 ? -5.310 21.970 71.030 1.00 23.71 221 GLY A CA 1
ATOM 1858 C C . GLY A 1 221 ? -5.024 21.763 69.552 1.00 24.18 221 GLY A C 1
ATOM 1859 O O . GLY A 1 221 ? -5.155 22.684 68.742 1.00 24.71 221 GLY A O 1
ATOM 1860 N N . LYS A 1 222 ? -4.627 20.542 69.201 1.00 22.41 222 LYS A N 1
ATOM 1861 C CA . LYS A 1 222 ? -4.298 20.200 67.821 1.00 23.60 222 LYS A CA 1
ATOM 1862 C C . LYS A 1 222 ? -5.238 19.160 67.229 1.00 22.53 222 LYS A C 1
ATOM 1863 O O . LYS A 1 222 ? -6.041 18.553 67.938 1.00 22.75 222 LYS A O 1
ATOM 1869 N N . SER A 1 223 ? -5.125 18.966 65.919 1.00 21.58 223 SER A N 1
ATOM 1870 C CA . SER A 1 223 ? -5.935 17.987 65.203 1.00 21.64 223 SER A CA 1
ATOM 1871 C C . SER A 1 223 ? -5.041 17.326 64.157 1.00 20.40 223 SER A C 1
ATOM 1872 O O . SER A 1 223 ? -3.933 17.789 63.902 1.00 20.86 223 SER A O 1
ATOM 1875 N N . LEU A 1 224 ? -5.523 16.249 63.547 1.00 20.75 224 LEU A N 1
ATOM 1876 C CA . LEU A 1 224 ? -4.735 15.546 62.540 1.00 21.48 224 LEU A CA 1
ATOM 1877 C C . LEU A 1 224 ? -4.358 16.451 61.369 1.00 21.66 224 LEU A C 1
ATOM 1878 O O . LEU A 1 224 ? -3.316 16.265 60.739 1.00 21.15 224 LEU A O 1
ATOM 1883 N N . ALA A 1 225 ? -5.198 17.442 61.090 1.00 20.90 225 ALA A N 1
ATOM 1884 C CA . ALA A 1 225 ? -4.945 18.368 59.995 1.00 20.97 225 ALA A CA 1
ATOM 1885 C C . ALA A 1 225 ? -3.627 19.121 60.173 1.00 20.50 225 ALA A C 1
ATOM 1886 O O . ALA A 1 225 ? -3.057 19.624 59.207 1.00 21.33 225 ALA A O 1
ATOM 1888 N N . ASP A 1 226 ? -3.136 19.182 61.406 1.00 19.84 226 ASP A N 1
ATOM 1889 C CA . ASP A 1 226 ? -1.893 19.887 61.693 1.00 20.38 226 ASP A CA 1
ATOM 1890 C C . ASP A 1 226 ? -0.631 19.097 61.354 1.00 20.07 226 ASP A C 1
ATOM 1891 O O . ASP A 1 226 ? 0.472 19.640 61.392 1.00 20.32 226 ASP A O 1
ATOM 1896 N N . PHE A 1 227 ? -0.782 17.823 61.011 1.00 17.58 227 PHE A N 1
ATOM 1897 C CA . PHE A 1 227 ? 0.384 16.995 60.713 1.00 17.71 227 PHE A CA 1
ATOM 1898 C C . PHE A 1 227 ? 0.619 16.702 59.238 1.00 16.99 227 PHE A C 1
ATOM 1899 O O . PHE A 1 227 ? -0.314 16.392 58.501 1.00 17.81 227 PHE A O 1
ATOM 1907 N N . ALA A 1 228 ? 1.874 16.801 58.812 1.00 15.98 228 ALA A N 1
ATOM 1908 C CA . ALA A 1 228 ? 2.227 16.502 57.426 1.00 16.63 228 ALA A CA 1
ATOM 1909 C C . ALA A 1 228 ? 2.130 14.988 57.239 1.00 17.86 228 ALA A C 1
ATOM 1910 O O . ALA A 1 228 ? 1.817 14.498 56.155 1.00 19.51 228 ALA A O 1
ATOM 1912 N N . SER A 1 229 ? 2.404 14.252 58.310 1.00 16.61 229 SER A N 1
ATOM 1913 C CA . SER A 1 229 ? 2.334 12.796 58.273 1.00 16.47 229 SER A CA 1
ATOM 1914 C C . SER A 1 229 ? 2.446 12.227 59.674 1.00 17.15 229 SER A C 1
ATOM 1915 O O . SER A 1 229 ? 2.934 12.892 60.587 1.00 16.47 229 SER A O 1
ATOM 1918 N N . LEU A 1 230 ? 1.973 10.998 59.842 1.00 16.64 230 LEU A N 1
ATOM 1919 C CA . LEU A 1 230 ? 2.077 10.316 61.123 1.00 17.83 230 LEU A CA 1
ATOM 1920 C C . LEU A 1 230 ? 3.056 9.171 60.902 1.00 18.87 230 LEU A C 1
ATOM 1921 O O . LEU A 1 230 ? 3.211 8.682 59.785 1.00 22.60 230 LEU A O 1
ATOM 1926 N N . CYS A 1 231 ? 3.723 8.759 61.971 1.00 17.75 231 CYS A N 1
ATOM 1927 C CA . CYS A 1 231 ? 4.686 7.665 61.913 1.00 18.37 231 CYS A CA 1
ATOM 1928 C C . CYS A 1 231 ? 4.387 6.843 63.168 1.00 18.93 231 CYS A C 1
ATOM 1929 O O . CYS A 1 231 ? 4.367 7.392 64.267 1.00 19.63 231 CYS A O 1
ATOM 1932 N N A PHE A 1 232 ? 4.150 5.542 62.971 0.33 19.99 232 PHE A N 1
ATOM 1933 N N B PHE A 1 232 ? 4.148 5.543 62.972 0.33 21.31 232 PHE A N 1
ATOM 1934 N N C PHE A 1 232 ? 4.170 5.547 63.067 0.33 14.92 232 PHE A N 1
ATOM 1935 C CA A PHE A 1 232 ? 3.806 4.597 64.043 0.33 21.22 232 PHE A CA 1
ATOM 1936 C CA B PHE A 1 232 ? 3.805 4.602 64.046 0.33 23.67 232 PHE A CA 1
ATOM 1937 C CA C PHE A 1 232 ? 3.918 4.852 64.312 0.33 12.45 232 PHE A CA 1
ATOM 1938 C C A PHE A 1 232 ? 4.799 3.445 64.205 0.33 20.68 232 PHE A C 1
ATOM 1939 C C B PHE A 1 232 ? 4.797 3.451 64.207 0.33 23.69 232 PHE A C 1
ATOM 1940 C C C PHE A 1 232 ? 4.348 3.408 64.325 0.33 10.13 232 PHE A C 1
ATOM 1941 O O A PHE A 1 232 ? 5.733 3.284 63.421 0.33 20.22 232 PHE A O 1
ATOM 1942 O O B PHE A 1 232 ? 5.734 3.294 63.424 0.33 23.45 232 PHE A O 1
ATOM 1943 O O C PHE A 1 232 ? 4.540 2.795 63.279 0.33 9.13 232 PHE A O 1
ATOM 1965 N N A HIS A 1 233 ? 4.550 2.632 65.230 0.33 20.50 233 HIS A N 1
ATOM 1966 N N B HIS A 1 233 ? 4.546 2.633 65.228 0.33 24.05 233 HIS A N 1
ATOM 1967 N N C HIS A 1 233 ? 4.547 2.880 65.527 0.33 8.26 233 HIS A N 1
ATOM 1968 C CA A HIS A 1 233 ? 5.343 1.439 65.509 0.33 19.51 233 HIS A CA 1
ATOM 1969 C CA B HIS A 1 233 ? 5.340 1.440 65.506 0.33 23.74 233 HIS A CA 1
ATOM 1970 C CA C HIS A 1 233 ? 4.955 1.498 65.673 0.33 6.63 233 HIS A CA 1
ATOM 1971 C C A HIS A 1 233 ? 4.862 0.427 64.471 0.33 19.84 233 HIS A C 1
ATOM 1972 C C B HIS A 1 233 ? 4.858 0.427 64.471 0.33 24.26 233 HIS A C 1
ATOM 1973 C C C HIS A 1 233 ? 3.914 0.592 65.042 0.33 7.52 233 HIS A C 1
ATOM 1974 O O A HIS A 1 233 ? 3.663 0.338 64.210 0.33 19.88 233 HIS A O 1
ATOM 1975 O O B HIS A 1 233 ? 3.659 0.336 64.211 0.33 24.27 233 HIS A O 1
ATOM 1976 O O C HIS A 1 233 ? 2.714 0.826 65.168 0.33 6.96 233 HIS A O 1
ATOM 1995 N N A VAL A 1 234 ? 5.777 -0.340 63.889 0.33 19.79 234 VAL A N 1
ATOM 1996 N N B VAL A 1 234 ? 5.774 -0.338 63.888 0.33 24.54 234 VAL A N 1
ATOM 1997 N N C VAL A 1 234 ? 4.389 -0.440 64.361 0.33 8.56 234 VAL A N 1
ATOM 1998 C CA A VAL A 1 234 ? 5.379 -1.292 62.859 0.33 19.37 234 VAL A CA 1
ATOM 1999 C CA B VAL A 1 234 ? 5.376 -1.291 62.860 0.33 24.58 234 VAL A CA 1
ATOM 2000 C CA C VAL A 1 234 ? 3.510 -1.416 63.738 0.33 10.03 234 VAL A CA 1
ATOM 2001 C C A VAL A 1 234 ? 5.684 -2.771 63.097 0.33 19.90 234 VAL A C 1
ATOM 2002 C C B VAL A 1 234 ? 5.681 -2.769 63.098 0.33 25.02 234 VAL A C 1
ATOM 2003 C C C VAL A 1 234 ? 4.172 -2.782 63.844 0.33 9.96 234 VAL A C 1
ATOM 2004 O O A VAL A 1 234 ? 6.748 -3.264 62.718 0.33 18.49 234 VAL A O 1
ATOM 2005 O O B VAL A 1 234 ? 6.746 -3.261 62.722 0.33 24.12 234 VAL A O 1
ATOM 2006 O O C VAL A 1 234 ? 5.377 -2.917 63.626 0.33 10.14 234 VAL A O 1
ATOM 2016 N N A PRO A 1 235 ? 4.750 -3.499 63.732 0.33 20.74 235 PRO A N 1
ATOM 2017 N N B PRO A 1 235 ? 4.745 -3.498 63.730 0.33 25.65 235 PRO A N 1
ATOM 2018 N N C PRO A 1 235 ? 3.399 -3.808 64.228 0.33 11.02 235 PRO A N 1
ATOM 2019 C CA A PRO A 1 235 ? 4.959 -4.929 63.984 0.33 20.70 235 PRO A CA 1
ATOM 2020 C CA B PRO A 1 235 ? 4.951 -4.927 63.983 0.33 25.70 235 PRO A CA 1
ATOM 2021 C CA C PRO A 1 235 ? 3.935 -5.166 64.351 0.33 11.46 235 PRO A CA 1
ATOM 2022 C C A PRO A 1 235 ? 4.733 -5.631 62.645 0.33 21.77 235 PRO A C 1
ATOM 2023 C C B PRO A 1 235 ? 4.724 -5.630 62.645 0.33 26.56 235 PRO A C 1
ATOM 2024 C C C PRO A 1 235 ? 4.068 -5.739 62.941 0.33 12.62 235 PRO A C 1
ATOM 2025 O O A PRO A 1 235 ? 5.261 -6.710 62.382 0.33 21.81 235 PRO A O 1
ATOM 2026 O O B PRO A 1 235 ? 5.247 -6.712 62.384 0.33 26.56 235 PRO A O 1
ATOM 2027 O O C PRO A 1 235 ? 4.857 -6.648 62.686 0.33 10.72 235 PRO A O 1
ATOM 2037 N N A PHE A 1 236 ? 3.925 -4.973 61.817 0.33 22.49 236 PHE A N 1
ATOM 2038 N N B PHE A 1 236 ? 3.921 -4.969 61.815 0.33 27.26 236 PHE A N 1
ATOM 2039 N N C PHE A 1 236 ? 3.265 -5.176 62.042 0.33 12.97 236 PHE A N 1
ATOM 2040 C CA A PHE A 1 236 ? 3.578 -5.395 60.464 0.33 24.30 236 PHE A CA 1
ATOM 2041 C CA B PHE A 1 236 ? 3.574 -5.394 60.463 0.33 28.92 236 PHE A CA 1
ATOM 2042 C CA C PHE A 1 236 ? 3.232 -5.523 60.625 0.33 16.02 236 PHE A CA 1
ATOM 2043 C C A PHE A 1 236 ? 2.712 -4.279 59.877 0.33 25.35 236 PHE A C 1
ATOM 2044 C C B PHE A 1 236 ? 2.704 -4.283 59.875 0.33 29.85 236 PHE A C 1
ATOM 2045 C C C PHE A 1 236 ? 2.320 -4.520 59.918 0.33 18.81 236 PHE A C 1
ATOM 2046 O O A PHE A 1 236 ? 1.860 -3.718 60.568 0.33 24.41 236 PHE A O 1
ATOM 2047 O O B PHE A 1 236 ? 1.840 -3.734 60.560 0.33 29.18 236 PHE A O 1
ATOM 2048 O O C PHE A 1 236 ? 1.205 -4.257 60.369 0.33 19.69 236 PHE A O 1
ATOM 2070 N N A THR A 1 237 ? 2.945 -3.953 58.609 0.33 27.21 237 THR A N 1
ATOM 2071 N N B THR A 1 237 ? 2.949 -3.946 58.611 0.33 31.42 237 THR A N 1
ATOM 2072 N N C THR A 1 237 ? 2.811 -3.963 58.813 0.33 22.10 237 THR A N 1
ATOM 2073 C CA A THR A 1 237 ? 2.233 -2.867 57.934 0.33 29.07 237 THR A CA 1
ATOM 2074 C CA B THR A 1 237 ? 2.233 -2.865 57.933 0.33 32.98 237 THR A CA 1
ATOM 2075 C CA C THR A 1 237 ? 2.103 -2.943 58.035 0.33 24.71 237 THR A CA 1
ATOM 2076 C C A THR A 1 237 ? 0.719 -2.789 58.119 0.33 30.58 237 THR A C 1
ATOM 2077 C C B THR A 1 237 ? 0.719 -2.790 58.123 0.33 34.21 237 THR A C 1
ATOM 2078 C C C THR A 1 237 ? 0.574 -2.921 58.069 0.33 26.53 237 THR A C 1
ATOM 2079 O O A THR A 1 237 ? 0.188 -1.716 58.405 0.33 31.13 237 THR A O 1
ATOM 2080 O O B THR A 1 237 ? 0.189 -1.720 58.418 0.33 34.69 237 THR A O 1
ATOM 2081 O O C THR A 1 237 ? -0.021 -1.852 58.202 0.33 27.29 237 THR A O 1
ATOM 2091 N N A LYS A 1 238 ? 0.018 -3.905 57.950 0.33 31.77 238 LYS A N 1
ATOM 2092 N N B LYS A 1 238 ? 0.019 -3.906 57.948 0.33 35.24 238 LYS A N 1
ATOM 2093 N N C LYS A 1 238 ? -0.069 -4.077 57.941 0.33 28.18 238 LYS A N 1
ATOM 2094 C CA A LYS A 1 238 ? -1.433 -3.897 58.107 0.33 33.62 238 LYS A CA 1
ATOM 2095 C CA B LYS A 1 238 ? -1.433 -3.899 58.107 0.33 36.85 238 LYS A CA 1
ATOM 2096 C CA C LYS A 1 238 ? -1.530 -4.113 57.960 0.33 30.13 238 LYS A CA 1
ATOM 2097 C C A LYS A 1 238 ? -1.867 -3.381 59.474 0.33 34.08 238 LYS A C 1
ATOM 2098 C C B LYS A 1 238 ? -1.868 -3.384 59.474 0.33 37.15 238 LYS A C 1
ATOM 2099 C C C LYS A 1 238 ? -2.128 -3.675 59.292 0.33 30.63 238 LYS A C 1
ATOM 2100 O O A LYS A 1 238 ? -2.875 -2.683 59.588 0.33 34.16 238 LYS A O 1
ATOM 2101 O O B LYS A 1 238 ? -2.877 -2.687 59.587 0.33 37.20 238 LYS A O 1
ATOM 2102 O O C LYS A 1 238 ? -3.064 -2.877 59.323 0.33 30.88 238 LYS A O 1
ATOM 2118 N N A MET A 1 239 ? -1.103 -3.720 60.508 0.33 34.20 239 MET A N 1
ATOM 2119 N N B MET A 1 239 ? -1.106 -3.725 60.508 0.33 37.08 239 MET A N 1
ATOM 2120 N N C MET A 1 239 ? -1.589 -4.195 60.389 0.33 30.37 239 MET A N 1
ATOM 2121 C CA A MET A 1 239 ? -1.416 -3.280 61.865 0.33 33.37 239 MET A CA 1
ATOM 2122 C CA B MET A 1 239 ? -1.420 -3.284 61.864 0.33 36.07 239 MET A CA 1
ATOM 2123 C CA C MET A 1 239 ? -2.082 -3.836 61.715 0.33 30.08 239 MET A CA 1
ATOM 2124 C C A MET A 1 239 ? -1.549 -1.767 61.898 0.33 33.27 239 MET A C 1
ATOM 2125 C C B MET A 1 239 ? -1.551 -1.771 61.898 0.33 35.59 239 MET A C 1
ATOM 2126 C C C MET A 1 239 ? -2.039 -2.318 61.912 0.33 29.92 239 MET A C 1
ATOM 2127 O O A MET A 1 239 ? -2.578 -1.226 62.303 0.33 33.29 239 MET A O 1
ATOM 2128 O O B MET A 1 239 ? -2.580 -1.230 62.302 0.33 35.62 239 MET A O 1
ATOM 2129 O O C MET A 1 239 ? -2.982 -1.731 62.442 0.33 29.52 239 MET A O 1
ATOM 2142 N N A GLY A 1 240 ? -0.491 -1.091 61.468 0.33 33.01 240 GLY A N 1
ATOM 2143 N N B GLY A 1 240 ? -0.493 -1.094 61.468 0.33 34.86 240 GLY A N 1
ATOM 2144 N N C GLY A 1 240 ? -0.948 -1.686 61.482 0.33 30.33 240 GLY A N 1
ATOM 2145 C CA A GLY A 1 240 ? -0.495 0.356 61.454 0.33 33.11 240 GLY A CA 1
ATOM 2146 C CA B GLY A 1 240 ? -0.497 0.354 61.455 0.33 34.31 240 GLY A CA 1
ATOM 2147 C CA C GLY A 1 240 ? -0.824 -0.241 61.614 0.33 31.01 240 GLY A CA 1
ATOM 2148 C C A GLY A 1 240 ? -1.593 0.935 60.587 0.33 32.46 240 GLY A C 1
ATOM 2149 C C B GLY A 1 240 ? -1.596 0.934 60.589 0.33 33.16 240 GLY A C 1
ATOM 2150 C C C GLY A 1 240 ? -1.958 0.451 60.878 0.33 31.42 240 GLY A C 1
ATOM 2151 O O A GLY A 1 240 ? -2.045 2.054 60.832 0.33 32.63 240 GLY A O 1
ATOM 2152 O O B GLY A 1 240 ? -2.049 2.051 60.835 0.33 33.29 240 GLY A O 1
ATOM 2153 O O C GLY A 1 240 ? -2.720 1.221 61.458 0.33 31.12 240 GLY A O 1
ATOM 2154 N N . LYS A 1 241 ? -2.035 0.185 59.579 1.00 33.01 241 LYS A N 1
ATOM 2155 C CA . LYS A 1 241 ? -3.085 0.691 58.699 1.00 31.36 241 LYS A CA 1
ATOM 2156 C C . LYS A 1 241 ? -4.414 0.701 59.449 1.00 30.52 241 LYS A C 1
ATOM 2157 O O . LYS A 1 241 ? -5.176 1.665 59.368 1.00 30.00 241 LYS A O 1
ATOM 2163 N N . LYS A 1 242 ? -4.680 -0.373 60.187 1.00 29.02 242 LYS A N 1
ATOM 2164 C CA . LYS A 1 242 ? -5.911 -0.482 60.961 1.00 27.83 242 LYS A CA 1
ATOM 2165 C C . LYS A 1 242 ? -5.952 0.609 62.028 1.00 26.51 242 LYS A C 1
ATOM 2166 O O . LYS A 1 242 ? -6.977 1.261 62.226 1.00 24.76 242 LYS A O 1
ATOM 2169 N N . ALA A 1 243 ? -4.834 0.808 62.717 1.00 25.20 243 ALA A N 1
ATOM 2170 C CA . ALA A 1 243 ? -4.762 1.835 63.748 1.00 24.32 243 ALA A CA 1
ATOM 2171 C C . ALA A 1 243 ? -5.017 3.193 63.098 1.00 24.70 243 ALA A C 1
ATOM 2172 O O . ALA A 1 243 ? -5.795 4.006 63.598 1.00 22.58 243 ALA A O 1
ATOM 2174 N N . LEU A 1 244 ? -4.354 3.421 61.968 1.00 25.32 244 LEU A N 1
ATOM 2175 C CA . LEU A 1 244 ? -4.490 4.662 61.220 1.00 26.75 244 LEU A CA 1
ATOM 2176 C C . LEU A 1 244 ? -5.948 4.975 60.897 1.00 26.06 244 LEU A C 1
ATOM 2177 O O . LEU A 1 244 ? -6.454 6.048 61.227 1.00 25.06 244 LEU A O 1
ATOM 2182 N N A GLU A 1 245 ? -6.621 4.023 60.260 0.33 26.24 245 GLU A N 1
ATOM 2183 N N B GLU A 1 245 ? -6.621 4.023 60.260 0.33 27.05 245 GLU A N 1
ATOM 2184 N N C GLU A 1 245 ? -6.608 4.031 60.233 0.33 24.85 245 GLU A N 1
ATOM 2185 C CA A GLU A 1 245 ? -8.018 4.192 59.876 0.33 27.09 245 GLU A CA 1
ATOM 2186 C CA B GLU A 1 245 ? -8.018 4.191 59.876 0.33 28.50 245 GLU A CA 1
ATOM 2187 C CA C GLU A 1 245 ? -8.002 4.193 59.844 0.33 24.49 245 GLU A CA 1
ATOM 2188 C C A GLU A 1 245 ? -8.976 4.397 61.048 0.33 27.89 245 GLU A C 1
ATOM 2189 C C B GLU A 1 245 ? -8.976 4.395 61.047 0.33 29.47 245 GLU A C 1
ATOM 2190 C C C GLU A 1 245 ? -8.925 4.422 61.032 0.33 24.30 245 GLU A C 1
ATOM 2191 O O A GLU A 1 245 ? -10.068 4.932 60.868 0.33 27.85 245 GLU A O 1
ATOM 2192 O O B GLU A 1 245 ? -10.071 4.925 60.867 0.33 29.42 245 GLU A O 1
ATOM 2193 O O C GLU A 1 245 ? -9.957 5.079 60.905 0.33 23.98 245 GLU A O 1
ATOM 2209 N N A SER A 1 246 ? -8.572 3.982 62.244 0.33 29.27 246 SER A N 1
ATOM 2210 N N B SER A 1 246 ? -8.571 3.984 62.244 0.33 30.99 246 SER A N 1
ATOM 2211 N N C SER A 1 246 ? -8.554 3.882 62.187 0.33 24.61 246 SER A N 1
ATOM 2212 C CA A SER A 1 246 ? -9.437 4.117 63.413 0.33 30.91 246 SER A CA 1
ATOM 2213 C CA B SER A 1 246 ? -9.435 4.117 63.414 0.33 32.82 246 SER A CA 1
ATOM 2214 C CA C SER A 1 246 ? -9.368 4.038 63.384 0.33 25.37 246 SER A CA 1
ATOM 2215 C C A SER A 1 246 ? -9.698 5.556 63.859 0.33 32.19 246 SER A C 1
ATOM 2216 C C B SER A 1 246 ? -9.696 5.556 63.861 0.33 34.19 246 SER A C 1
ATOM 2217 C C C SER A 1 246 ? -9.290 5.464 63.929 0.33 26.77 246 SER A C 1
ATOM 2218 O O A SER A 1 246 ? -10.649 5.809 64.596 0.33 31.79 246 SER A O 1
ATOM 2219 O O B SER A 1 246 ? -10.647 5.809 64.599 0.33 33.97 246 SER A O 1
ATOM 2220 O O C SER A 1 246 ? -10.158 5.893 64.688 0.33 26.15 246 SER A O 1
ATOM 2227 N N A ILE A 1 247 ? -8.872 6.500 63.417 0.33 34.17 247 ILE A N 1
ATOM 2228 N N B ILE A 1 247 ? -8.870 6.500 63.420 0.33 36.21 247 ILE A N 1
ATOM 2229 N N C ILE A 1 247 ? -8.254 6.197 63.529 0.33 28.99 247 ILE A N 1
ATOM 2230 C CA A ILE A 1 247 ? -9.063 7.892 63.819 0.33 36.03 247 ILE A CA 1
ATOM 2231 C CA B ILE A 1 247 ? -9.060 7.891 63.822 0.33 38.05 247 ILE A CA 1
ATOM 2232 C CA C ILE A 1 247 ? -8.062 7.570 63.992 0.33 30.95 247 ILE A CA 1
ATOM 2233 C C A ILE A 1 247 ? -9.224 8.883 62.671 0.33 37.26 247 ILE A C 1
ATOM 2234 C C B ILE A 1 247 ? -9.222 8.883 62.674 0.33 39.33 247 ILE A C 1
ATOM 2235 C C C ILE A 1 247 ? -8.550 8.624 63.000 0.33 32.22 247 ILE A C 1
ATOM 2236 O O A ILE A 1 247 ? -9.959 9.864 62.795 0.33 37.66 247 ILE A O 1
ATOM 2237 O O B ILE A 1 247 ? -9.956 9.863 62.800 0.33 39.58 247 ILE A O 1
ATOM 2238 O O C ILE A 1 247 ? -9.254 9.561 63.377 0.33 33.04 247 ILE A O 1
ATOM 2251 N N A ILE A 1 248 ? -8.540 8.635 61.558 0.33 38.07 248 ILE A N 1
ATOM 2252 N N B ILE A 1 248 ? -8.539 8.635 61.560 0.33 40.31 248 ILE A N 1
ATOM 2253 N N C ILE A 1 248 ? -8.169 8.471 61.736 0.33 33.26 248 ILE A N 1
ATOM 2254 C CA A ILE A 1 248 ? -8.608 9.538 60.414 0.33 39.20 248 ILE A CA 1
ATOM 2255 C CA B ILE A 1 248 ? -8.607 9.538 60.416 0.33 41.71 248 ILE A CA 1
ATOM 2256 C CA C ILE A 1 248 ? -8.548 9.423 60.695 0.33 34.36 248 ILE A CA 1
ATOM 2257 C C A ILE A 1 248 ? -10.021 9.716 59.873 0.33 39.76 248 ILE A C 1
ATOM 2258 C C B ILE A 1 248 ? -10.021 9.715 59.875 0.33 42.48 248 ILE A C 1
ATOM 2259 C C C ILE A 1 248 ? -10.002 9.312 60.248 0.33 35.09 248 ILE A C 1
ATOM 2260 O O A ILE A 1 248 ? -10.253 10.537 58.987 0.33 39.82 248 ILE A O 1
ATOM 2261 O O B ILE A 1 248 ? -10.253 10.538 58.990 0.33 42.62 248 ILE A O 1
ATOM 2262 O O C ILE A 1 248 ? -10.399 9.936 59.265 0.33 34.91 248 ILE A O 1
ATOM 2275 N N A ASP A 1 249 ? -10.965 8.944 60.401 0.33 40.98 249 ASP A N 1
ATOM 2276 N N B ASP A 1 249 ? -10.964 8.943 60.403 0.33 43.87 249 ASP A N 1
ATOM 2277 N N C ASP A 1 249 ? -10.797 8.529 60.970 0.33 36.32 249 ASP A N 1
ATOM 2278 C CA A ASP A 1 249 ? -12.353 9.046 59.965 0.33 41.77 249 ASP A CA 1
ATOM 2279 C CA B ASP A 1 249 ? -12.352 9.044 59.966 0.33 44.53 249 ASP A CA 1
ATOM 2280 C CA C ASP A 1 249 ? -12.200 8.345 60.612 0.33 37.41 249 ASP A CA 1
ATOM 2281 C C A ASP A 1 249 ? -12.899 10.451 60.205 0.33 42.09 249 ASP A C 1
ATOM 2282 C C B ASP A 1 249 ? -12.898 10.450 60.205 0.33 44.82 249 ASP A C 1
ATOM 2283 C C C ASP A 1 249 ? -13.046 9.585 60.892 0.33 38.17 249 ASP A C 1
ATOM 2284 O O A ASP A 1 249 ? -13.576 11.027 59.350 0.33 42.33 249 ASP A O 1
ATOM 2285 O O B ASP A 1 249 ? -13.576 11.025 59.350 0.33 45.06 249 ASP A O 1
ATOM 2286 O O C ASP A 1 249 ? -14.274 9.505 60.945 0.33 38.77 249 ASP A O 1
ATOM 2295 N N A ASN A 1 250 ? -12.575 11.008 61.365 0.33 42.32 250 ASN A N 1
ATOM 2296 N N B ASN A 1 250 ? -12.574 11.008 61.365 0.33 44.73 250 ASN A N 1
ATOM 2297 N N C ASN A 1 250 ? -12.391 10.729 61.064 0.33 38.97 250 ASN A N 1
ATOM 2298 C CA A ASN A 1 250 ? -13.036 12.338 61.726 0.33 42.29 250 ASN A CA 1
ATOM 2299 C CA B ASN A 1 250 ? -13.035 12.338 61.725 0.33 44.31 250 ASN A CA 1
ATOM 2300 C CA C ASN A 1 250 ? -13.098 11.976 61.338 0.33 39.40 250 ASN A CA 1
ATOM 2301 C C A ASN A 1 250 ? -12.178 13.413 61.075 0.33 42.23 250 ASN A C 1
ATOM 2302 C C B ASN A 1 250 ? -12.179 13.413 61.073 0.33 43.91 250 ASN A C 1
ATOM 2303 C C C ASN A 1 250 ? -12.419 13.166 60.666 0.33 39.70 250 ASN A C 1
ATOM 2304 O O A ASN A 1 250 ? -12.270 14.588 61.429 0.33 42.44 250 ASN A O 1
ATOM 2305 O O B ASN A 1 250 ? -12.273 14.588 61.425 0.33 43.99 250 ASN A O 1
ATOM 2306 O O C ASN A 1 250 ? -12.957 14.273 60.654 0.33 39.67 250 ASN A O 1
ATOM 2310 N N A ALA A 1 251 ? -11.348 13.009 60.119 0.33 41.70 251 ALA A N 1
ATOM 2311 N N B ALA A 1 251 ? -11.347 13.009 60.119 0.33 42.99 251 ALA A N 1
ATOM 2312 N N C ALA A 1 251 ? -11.237 12.929 60.107 0.33 39.72 251 ALA A N 1
ATOM 2313 C CA A ALA A 1 251 ? -10.479 13.947 59.418 0.33 41.00 251 ALA A CA 1
ATOM 2314 C CA B ALA A 1 251 ? -10.478 13.946 59.417 0.33 41.87 251 ALA A CA 1
ATOM 2315 C CA C ALA A 1 251 ? -10.482 13.981 59.439 0.33 39.74 251 ALA A CA 1
ATOM 2316 C C A ALA A 1 251 ? -11.049 14.292 58.046 0.33 40.44 251 ALA A C 1
ATOM 2317 C C B ALA A 1 251 ? -11.048 14.291 58.046 0.33 41.00 251 ALA A C 1
ATOM 2318 C C C ALA A 1 251 ? -11.070 14.310 58.072 0.33 39.62 251 ALA A C 1
ATOM 2319 O O A ALA A 1 251 ? -11.789 13.505 57.457 0.33 40.51 251 ALA A O 1
ATOM 2320 O O B ALA A 1 251 ? -11.787 13.504 57.456 0.33 40.99 251 ALA A O 1
ATOM 2321 O O C ALA A 1 251 ? -11.841 13.532 57.511 0.33 39.74 251 ALA A O 1
ATOM 2325 N N . ASP A 1 252 ? -10.700 15.471 57.542 1.00 40.01 252 ASP A N 1
ATOM 2326 C CA . ASP A 1 252 ? -11.177 15.912 56.236 1.00 39.06 252 ASP A CA 1
ATOM 2327 C C . ASP A 1 252 ? -10.582 14.993 55.172 1.00 38.38 252 ASP A C 1
ATOM 2328 O O . ASP A 1 252 ? -9.732 14.156 55.477 1.00 36.96 252 ASP A O 1
ATOM 2331 N N . GLU A 1 253 ? -11.024 15.155 53.928 1.00 37.36 253 GLU A N 1
ATOM 2332 C CA . GLU A 1 253 ? -10.533 14.326 52.831 1.00 36.07 253 GLU A CA 1
ATOM 2333 C C . GLU A 1 253 ? -9.100 14.653 52.443 1.00 34.44 253 GLU A C 1
ATOM 2334 O O . GLU A 1 253 ? -8.337 13.764 52.059 1.00 34.27 253 GLU A O 1
ATOM 2340 N N . THR A 1 254 ? -8.736 15.927 52.526 1.00 31.72 254 THR A N 1
ATOM 2341 C CA . THR A 1 254 ? -7.383 16.332 52.185 1.00 30.45 254 THR A CA 1
ATOM 2342 C C . THR A 1 254 ? -6.418 15.731 53.205 1.00 28.55 254 THR A C 1
ATOM 2343 O O . THR A 1 254 ? -5.329 15.281 52.847 1.00 27.14 254 THR A O 1
ATOM 2347 N N . THR A 1 255 ? -6.833 15.718 54.469 1.00 26.07 255 THR A N 1
ATOM 2348 C CA . THR A 1 255 ? -6.009 15.173 55.546 1.00 24.95 255 THR A CA 1
ATOM 2349 C C . THR A 1 255 ? -5.895 13.655 55.438 1.00 25.00 255 THR A C 1
ATOM 2350 O O . THR A 1 255 ? -4.821 13.092 55.646 1.00 23.97 255 THR A O 1
ATOM 2354 N N . GLN A 1 256 ? -7.003 12.994 55.116 1.00 25.44 256 GLN A N 1
ATOM 2355 C CA . GLN A 1 256 ? -6.994 11.540 54.990 1.00 25.46 256 GLN A CA 1
ATOM 2356 C C . GLN A 1 256 ? -6.076 11.090 53.860 1.00 24.72 256 GLN A C 1
ATOM 2357 O O . GLN A 1 256 ? -5.329 10.121 54.013 1.00 24.65 256 GLN A O 1
ATOM 2363 N N . GLU A 1 257 ? -6.131 11.784 52.726 1.00 23.55 257 GLU A N 1
ATOM 2364 C CA . GLU A 1 257 ? -5.285 11.422 51.595 1.00 22.44 257 GLU A CA 1
ATOM 2365 C C . GLU A 1 257 ? -3.819 11.614 51.954 1.00 21.74 257 GLU A C 1
ATOM 2366 O O . GLU A 1 257 ? -2.978 10.762 51.658 1.00 20.44 257 GLU A O 1
ATOM 2372 N N . ARG A 1 258 ? -3.513 12.734 52.600 1.00 19.32 258 ARG A N 1
ATOM 2373 C CA . ARG A 1 258 ? -2.139 13.023 52.978 1.00 18.69 258 ARG A CA 1
ATOM 2374 C C . ARG A 1 258 ? -1.581 12.013 53.981 1.00 17.83 258 ARG A C 1
ATOM 2375 O O . ARG A 1 258 ? -0.497 11.468 53.776 1.00 17.77 258 ARG A O 1
ATOM 2383 N N . LEU A 1 259 ? -2.322 11.754 55.056 1.00 17.30 259 LEU A N 1
ATOM 2384 C CA . LEU A 1 259 ? -1.849 10.824 56.079 1.00 16.86 259 LEU A CA 1
ATOM 2385 C C . LEU A 1 259 ? -1.758 9.380 55.585 1.00 16.38 259 LEU A C 1
ATOM 2386 O O . LEU A 1 259 ? -0.890 8.625 56.028 1.00 17.32 259 LEU A O 1
ATOM 2391 N N . ARG A 1 260 ? -2.645 8.995 54.671 1.00 16.69 260 ARG A N 1
ATOM 2392 C CA . ARG A 1 260 ? -2.604 7.639 54.128 1.00 16.42 260 ARG A CA 1
ATOM 2393 C C . ARG A 1 260 ? -1.367 7.505 53.241 1.00 16.44 260 ARG A C 1
ATOM 2394 O O . ARG A 1 260 ? -0.680 6.478 53.265 1.00 17.51 260 ARG A O 1
ATOM 2402 N N . SER A 1 261 ? -1.077 8.549 52.471 1.00 17.45 261 SER A N 1
ATOM 2403 C CA . SER A 1 261 ? 0.082 8.548 51.587 1.00 17.38 261 SER A CA 1
ATOM 2404 C C . SER A 1 261 ? 1.353 8.538 52.426 1.00 17.80 261 SER A C 1
ATOM 2405 O O . SER A 1 261 ? 2.321 7.847 52.104 1.00 17.32 261 SER A O 1
ATOM 2408 N N . GLY A 1 262 ? 1.343 9.314 53.506 1.00 17.07 262 GLY A N 1
ATOM 2409 C CA . GLY A 1 262 ? 2.501 9.366 54.378 1.00 18.07 262 GLY A CA 1
ATOM 2410 C C . GLY A 1 262 ? 2.767 8.019 55.022 1.00 17.98 262 GLY A C 1
ATOM 2411 O O . GLY A 1 262 ? 3.922 7.625 55.194 1.00 17.77 262 GLY A O 1
ATOM 2412 N N . TYR A 1 263 ? 1.699 7.308 55.372 1.00 17.95 263 TYR A N 1
ATOM 2413 C CA . TYR A 1 263 ? 1.839 6.001 56.000 1.00 17.74 263 TYR A CA 1
ATOM 2414 C C . TYR A 1 263 ? 2.530 5.019 55.062 1.00 17.76 263 TYR A C 1
ATOM 2415 O O . TYR A 1 263 ? 3.400 4.262 55.490 1.00 16.19 263 TYR A O 1
ATOM 2424 N N . GLU A 1 264 ? 2.142 5.030 53.786 1.00 17.39 264 GLU A N 1
ATOM 2425 C CA . GLU A 1 264 ? 2.756 4.130 52.813 1.00 18.38 264 GLU A CA 1
ATOM 2426 C C . GLU A 1 264 ? 4.254 4.384 52.694 1.00 18.21 264 GLU A C 1
ATOM 2427 O O . GLU A 1 264 ? 5.037 3.444 52.551 1.00 19.48 264 GLU A O 1
ATOM 2433 N N . ASP A 1 265 ? 4.655 5.651 52.749 1.00 18.31 265 ASP A N 1
ATOM 2434 C CA . ASP A 1 265 ? 6.074 5.990 52.666 1.00 19.01 265 ASP A CA 1
ATOM 2435 C C . ASP A 1 265 ? 6.805 5.539 53.928 1.00 17.28 265 ASP A C 1
ATOM 2436 O O . ASP A 1 265 ? 7.950 5.091 53.870 1.00 17.68 265 ASP A O 1
ATOM 2441 N N . ALA A 1 266 ? 6.130 5.657 55.066 1.00 15.91 266 ALA A N 1
ATOM 2442 C CA . ALA A 1 266 ? 6.715 5.289 56.351 1.00 17.26 266 ALA A CA 1
ATOM 2443 C C . ALA A 1 266 ? 6.936 3.791 56.566 1.00 16.58 266 ALA A C 1
ATOM 2444 O O . ALA A 1 266 ? 7.846 3.398 57.294 1.00 17.83 266 ALA A O 1
ATOM 2446 N N . VAL A 1 267 ? 6.121 2.949 55.942 1.00 19.09 267 VAL A N 1
ATOM 2447 C CA . VAL A 1 267 ? 6.285 1.510 56.140 1.00 19.58 267 VAL A CA 1
ATOM 2448 C C . VAL A 1 267 ? 6.972 0.789 54.990 1.00 21.19 267 VAL A C 1
ATOM 2449 O O . VAL A 1 267 ? 7.104 -0.438 55.012 1.00 20.77 267 VAL A O 1
ATOM 2453 N N . ASP A 1 268 ? 7.426 1.550 54.002 1.00 20.84 268 ASP A N 1
ATOM 2454 C CA . ASP A 1 268 ? 8.103 0.984 52.842 1.00 22.40 268 ASP A CA 1
ATOM 2455 C C . ASP A 1 268 ? 9.251 0.058 53.236 1.00 21.84 268 ASP A C 1
ATOM 2456 O O . ASP A 1 268 ? 9.272 -1.112 52.843 1.00 21.06 268 ASP A O 1
ATOM 2461 N N . TYR A 1 269 ? 10.208 0.570 54.010 1.00 17.86 269 TYR A N 1
ATOM 2462 C CA . TYR A 1 269 ? 11.338 -0.260 54.423 1.00 17.49 269 TYR A CA 1
ATOM 2463 C C . TYR A 1 269 ? 10.919 -1.440 55.297 1.00 17.07 269 TYR A C 1
ATOM 2464 O O . TYR A 1 269 ? 11.451 -2.544 55.156 1.00 16.68 269 TYR A O 1
ATOM 2473 N N . ASN A 1 270 ? 9.964 -1.215 56.197 1.00 16.06 270 ASN A N 1
ATOM 2474 C CA . ASN A 1 270 ? 9.512 -2.263 57.104 1.00 15.72 270 ASN A CA 1
ATOM 2475 C C . ASN A 1 270 ? 8.976 -3.505 56.389 1.00 14.93 270 ASN A C 1
ATOM 2476 O O . ASN A 1 270 ? 9.114 -4.623 56.893 1.00 15.83 270 ASN A O 1
ATOM 2481 N N . ARG A 1 271 ? 8.371 -3.305 55.223 1.00 16.10 271 ARG A N 1
ATOM 2482 C CA . ARG A 1 271 ? 7.826 -4.418 54.439 1.00 15.61 271 ARG A CA 1
ATOM 2483 C C . ARG A 1 271 ? 8.897 -5.439 54.056 1.00 16.95 271 ARG A C 1
ATOM 2484 O O . ARG A 1 271 ? 8.592 -6.612 53.814 1.00 15.46 271 ARG A O 1
ATOM 2492 N N . TYR A 1 272 ? 10.147 -4.995 53.999 1.00 16.04 272 TYR A N 1
ATOM 2493 C CA . TYR A 1 272 ? 11.250 -5.865 53.602 1.00 15.38 272 TYR A CA 1
ATOM 2494 C C . TYR A 1 272 ? 12.125 -6.329 54.755 1.00 16.15 272 TYR A C 1
ATOM 2495 O O . TYR A 1 272 ? 13.179 -6.928 54.535 1.00 16.07 272 TYR A O 1
ATOM 2504 N N . VAL A 1 273 ? 11.681 -6.071 55.981 1.00 14.64 273 VAL A N 1
ATOM 2505 C CA . VAL A 1 273 ? 12.454 -6.450 57.158 1.00 14.96 273 VAL A CA 1
ATOM 2506 C C . VAL A 1 273 ? 11.656 -7.255 58.171 1.00 14.48 273 VAL A C 1
ATOM 2507 O O . VAL A 1 273 ? 12.079 -8.328 58.595 1.00 14.93 273 VAL A O 1
ATOM 2511 N N . GLY A 1 274 ? 10.496 -6.734 58.551 1.00 14.08 274 GLY A N 1
ATOM 2512 C CA . GLY A 1 274 ? 9.677 -7.400 59.543 1.00 14.46 274 GLY A CA 1
ATOM 2513 C C . GLY A 1 274 ? 9.727 -6.598 60.831 1.00 14.82 274 GLY A C 1
ATOM 2514 O O . GLY A 1 274 ? 10.297 -5.507 60.864 1.00 16.31 274 GLY A O 1
ATOM 2515 N N . ASN A 1 275 ? 9.138 -7.131 61.894 1.00 14.91 275 ASN A N 1
ATOM 2516 C CA . ASN A 1 275 ? 9.115 -6.437 63.181 1.00 14.71 275 ASN A CA 1
ATOM 2517 C C . ASN A 1 275 ? 10.487 -6.504 63.854 1.00 15.21 275 ASN A C 1
ATOM 2518 O O . ASN A 1 275 ? 11.066 -7.580 63.977 1.00 14.98 275 ASN A O 1
ATOM 2523 N N . ILE A 1 276 ? 11.019 -5.352 64.266 1.00 14.21 276 ILE A N 1
ATOM 2524 C CA . ILE A 1 276 ? 12.297 -5.338 64.971 1.00 15.19 276 ILE A CA 1
ATOM 2525 C C . ILE A 1 276 ? 12.104 -4.703 66.348 1.00 15.30 276 ILE A C 1
ATOM 2526 O O . ILE A 1 276 ? 12.991 -4.039 66.898 1.00 16.21 276 ILE A O 1
ATOM 2531 N N . TYR A 1 277 ? 10.912 -4.934 66.888 1.00 14.98 277 TYR A N 1
ATOM 2532 C CA . TYR A 1 277 ? 10.513 -4.461 68.210 1.00 13.83 277 TYR A CA 1
ATOM 2533 C C . TYR A 1 277 ? 10.802 -2.985 68.507 1.00 13.30 277 TYR A C 1
ATOM 2534 O O . TYR A 1 277 ? 10.187 -2.109 67.906 1.00 14.78 277 TYR A O 1
ATOM 2543 N N . THR A 1 278 ? 11.723 -2.706 69.429 1.00 13.56 278 THR A N 1
ATOM 2544 C CA . THR A 1 278 ? 12.026 -1.311 69.778 1.00 13.21 278 THR A CA 1
ATOM 2545 C C . THR A 1 278 ? 12.415 -0.445 68.584 1.00 13.63 278 THR A C 1
ATOM 2546 O O . THR A 1 278 ? 12.205 0.776 68.598 1.00 12.82 278 THR A O 1
ATOM 2550 N N . GLY A 1 279 ? 12.978 -1.060 67.549 1.00 12.66 279 GLY A N 1
ATOM 2551 C CA . GLY A 1 279 ? 13.389 -0.281 66.398 1.00 12.61 279 GLY A CA 1
ATOM 2552 C C . GLY A 1 279 ? 12.360 -0.053 65.303 1.00 13.08 279 GLY A C 1
ATOM 2553 O O . GLY A 1 279 ? 12.599 0.750 64.402 1.00 13.45 279 GLY A O 1
ATOM 2554 N N . SER A 1 280 ? 11.218 -0.727 65.371 1.00 12.32 280 SER A N 1
ATOM 2555 C CA . SER A 1 280 ? 10.209 -0.596 64.317 1.00 13.46 280 SER A CA 1
ATOM 2556 C C . SER A 1 280 ? 9.763 0.821 63.990 1.00 12.30 280 SER A C 1
ATOM 2557 O O . SER A 1 280 ? 9.768 1.224 62.829 1.00 13.78 280 SER A O 1
ATOM 2560 N N . LEU A 1 281 ? 9.359 1.571 65.008 1.00 11.49 281 LEU A N 1
ATOM 2561 C CA . LEU A 1 281 ? 8.918 2.944 64.800 1.00 13.74 281 LEU A CA 1
ATOM 2562 C C . LEU A 1 281 ? 10.002 3.799 64.166 1.00 13.74 281 LEU A C 1
ATOM 2563 O O . LEU A 1 281 ? 9.734 4.611 63.287 1.00 14.00 281 LEU A O 1
ATOM 2568 N N . TYR A 1 282 ? 11.233 3.614 64.621 1.00 13.11 282 TYR A N 1
ATOM 2569 C CA . TYR A 1 282 ? 12.327 4.421 64.118 1.00 13.69 282 TYR A CA 1
ATOM 2570 C C . TYR A 1 282 ? 12.851 4.008 62.745 1.00 14.19 282 TYR A C 1
ATOM 2571 O O . TYR A 1 282 ? 13.414 4.831 62.015 1.00 12.87 282 TYR A O 1
ATOM 2580 N N . LEU A 1 283 ? 12.645 2.745 62.378 1.00 13.68 283 LEU A N 1
ATOM 2581 C CA . LEU A 1 283 ? 13.027 2.294 61.047 1.00 14.38 283 LEU A CA 1
ATOM 2582 C C . LEU A 1 283 ? 11.987 2.924 60.112 1.00 12.92 283 LEU A C 1
ATOM 2583 O O . LEU A 1 283 ? 12.305 3.347 59.000 1.00 13.49 283 LEU A O 1
ATOM 2588 N N . SER A 1 284 ? 10.745 2.997 60.586 1.00 12.97 284 SER A N 1
ATOM 2589 C CA . SER A 1 284 ? 9.661 3.605 59.815 1.00 13.12 284 SER A CA 1
ATOM 2590 C C . SER A 1 284 ? 9.931 5.103 59.650 1.00 12.61 284 SER A C 1
ATOM 2591 O O . SER A 1 284 ? 9.621 5.690 58.609 1.00 12.60 284 SER A O 1
ATOM 2596 N N . LEU A 1 285 ? 10.512 5.721 60.677 1.00 12.57 285 LEU A N 1
ATOM 2597 C CA . LEU A 1 285 ? 10.831 7.146 60.602 1.00 13.74 285 LEU A CA 1
ATOM 2598 C C . LEU A 1 285 ? 11.854 7.359 59.489 1.00 15.01 285 LEU A C 1
ATOM 2599 O O . LEU A 1 285 ? 11.721 8.284 58.695 1.00 16.11 285 LEU A O 1
ATOM 2604 N N . ILE A 1 286 ? 12.868 6.497 59.431 1.00 14.22 286 ILE A N 1
ATOM 2605 C CA . ILE A 1 286 ? 13.886 6.598 58.389 1.00 15.04 286 ILE A CA 1
ATOM 2606 C C . ILE A 1 286 ? 13.218 6.439 57.021 1.00 15.73 286 ILE A C 1
ATOM 2607 O O . ILE A 1 286 ? 13.500 7.194 56.088 1.00 13.28 286 ILE A O 1
ATOM 2612 N N . SER A 1 287 ? 12.332 5.451 56.918 1.00 14.07 287 SER A N 1
ATOM 2613 C CA . SER A 1 287 ? 11.606 5.179 55.682 1.00 15.36 287 SER A CA 1
ATOM 2614 C C . SER A 1 287 ? 10.798 6.398 55.240 1.00 15.60 287 SER A C 1
ATOM 2615 O O . SER A 1 287 ? 10.789 6.750 54.064 1.00 15.23 287 SER A O 1
ATOM 2618 N N . LEU A 1 288 ? 10.134 7.052 56.190 1.00 14.62 288 LEU A N 1
ATOM 2619 C CA . LEU A 1 288 ? 9.337 8.236 55.884 1.00 14.95 288 LEU A CA 1
ATOM 2620 C C . LEU A 1 288 ? 10.208 9.400 55.416 1.00 15.74 288 LEU A C 1
ATOM 2621 O O . LEU A 1 288 ? 9.907 10.052 54.414 1.00 17.42 288 LEU A O 1
ATOM 2626 N N . LEU A 1 289 ? 11.286 9.654 56.150 1.00 16.19 289 LEU A N 1
ATOM 2627 C CA . LEU A 1 289 ? 12.204 10.744 55.841 1.00 16.75 289 LEU A CA 1
ATOM 2628 C C . LEU A 1 289 ? 12.861 10.629 54.470 1.00 16.99 289 LEU A C 1
ATOM 2629 O O . LEU A 1 289 ? 13.096 11.638 53.807 1.00 18.19 289 LEU A O 1
ATOM 2634 N N . GLU A 1 290 ? 13.155 9.401 54.049 1.00 16.87 290 GLU A N 1
ATOM 2635 C CA . GLU A 1 290 ? 13.826 9.188 52.774 1.00 19.25 290 GLU A CA 1
ATOM 2636 C C . GLU A 1 290 ? 12.887 8.978 51.591 1.00 20.19 290 GLU A C 1
ATOM 2637 O O . GLU A 1 290 ? 13.164 9.458 50.494 1.00 21.37 290 GLU A O 1
ATOM 2643 N N . ASN A 1 291 ? 11.770 8.288 51.808 1.00 20.23 291 ASN A N 1
ATOM 2644 C CA . ASN A 1 291 ? 10.826 8.033 50.722 1.00 22.82 291 ASN A CA 1
ATOM 2645 C C . ASN A 1 291 ? 9.867 9.174 50.402 1.00 23.64 291 ASN A C 1
ATOM 2646 O O . ASN A 1 291 ? 9.346 9.256 49.288 1.00 24.80 291 ASN A O 1
ATOM 2651 N N . ARG A 1 292 ? 9.626 10.055 51.367 1.00 22.32 292 ARG A N 1
ATOM 2652 C CA . ARG A 1 292 ? 8.725 11.177 51.131 1.00 22.26 292 ARG A CA 1
ATOM 2653 C C . ARG A 1 292 ? 9.548 12.449 50.980 1.00 22.96 292 ARG A C 1
ATOM 2654 O O . ARG A 1 292 ? 10.713 12.489 51.376 1.00 24.17 292 ARG A O 1
ATOM 2662 N N . ASP A 1 293 ? 8.947 13.480 50.397 1.00 23.29 293 ASP A N 1
ATOM 2663 C CA . ASP A 1 293 ? 9.639 14.746 50.205 1.00 24.42 293 ASP A CA 1
ATOM 2664 C C . ASP A 1 293 ? 9.059 15.837 51.098 1.00 23.80 293 ASP A C 1
ATOM 2665 O O . ASP A 1 293 ? 8.681 16.909 50.627 1.00 24.46 293 ASP A O 1
ATOM 2668 N N . LEU A 1 294 ? 8.989 15.555 52.395 1.00 21.80 294 LEU A N 1
ATOM 2669 C CA . LEU A 1 294 ? 8.466 16.521 53.349 1.00 22.81 294 LEU A CA 1
ATOM 2670 C C . LEU A 1 294 ? 9.338 17.776 53.347 1.00 23.63 294 LEU A C 1
ATOM 2671 O O . LEU A 1 294 ? 10.542 17.710 53.101 1.00 23.07 294 LEU A O 1
ATOM 2676 N N . GLN A 1 295 ? 8.719 18.917 53.622 1.00 24.50 295 GLN A N 1
ATOM 2677 C CA . GLN A 1 295 ? 9.419 20.197 53.636 1.00 25.85 295 GLN A CA 1
ATOM 2678 C C . GLN A 1 295 ? 9.845 20.623 55.038 1.00 24.57 295 GLN A C 1
ATOM 2679 O O . GLN A 1 295 ? 9.201 20.275 56.029 1.00 24.44 295 GLN A O 1
ATOM 2685 N N . ALA A 1 296 ? 10.930 21.389 55.112 1.00 23.76 296 ALA A N 1
ATOM 2686 C CA . ALA A 1 296 ? 11.422 21.893 56.388 1.00 22.40 296 ALA A CA 1
ATOM 2687 C C . ALA A 1 296 ? 10.293 22.677 57.049 1.00 21.79 296 ALA A C 1
ATOM 2688 O O . ALA A 1 296 ? 9.532 23.373 56.375 1.00 20.72 296 ALA A O 1
ATOM 2690 N N . GLY A 1 297 ? 10.175 22.553 58.366 1.00 20.09 297 GLY A N 1
ATOM 2691 C CA . GLY A 1 297 ? 9.128 23.261 59.075 1.00 19.86 297 GLY A CA 1
ATOM 2692 C C . GLY A 1 297 ? 7.868 22.436 59.251 1.00 19.89 297 GLY A C 1
ATOM 2693 O O . GLY A 1 297 ? 7.036 22.747 60.104 1.00 20.46 297 GLY A O 1
ATOM 2694 N N . GLU A 1 298 ? 7.710 21.388 58.445 1.00 18.97 298 GLU A N 1
ATOM 2695 C CA . GLU A 1 298 ? 6.532 20.540 58.573 1.00 18.46 298 GLU A CA 1
ATOM 2696 C C . GLU A 1 298 ? 6.683 19.655 59.807 1.00 17.61 298 GLU A C 1
ATOM 2697 O O . GLU A 1 298 ? 7.798 19.334 60.228 1.00 17.16 298 GLU A O 1
ATOM 2703 N N . THR A 1 299 ? 5.555 19.269 60.389 1.00 17.16 299 THR A N 1
ATOM 2704 C CA . THR A 1 299 ? 5.577 18.458 61.597 1.00 17.28 299 THR A CA 1
ATOM 2705 C C . THR A 1 299 ? 5.070 17.032 61.399 1.00 17.78 299 THR A C 1
ATOM 2706 O O . THR A 1 299 ? 4.097 16.792 60.688 1.00 17.07 299 THR A O 1
ATOM 2710 N N . ILE A 1 300 ? 5.753 16.095 62.043 1.00 15.63 300 ILE A N 1
ATOM 2711 C CA . ILE A 1 300 ? 5.398 14.685 61.987 1.00 16.75 300 ILE A CA 1
ATOM 2712 C C . ILE A 1 300 ? 4.838 14.298 63.354 1.00 15.99 300 ILE A C 1
ATOM 2713 O O . ILE A 1 300 ? 5.342 14.753 64.387 1.00 16.17 300 ILE A O 1
ATOM 2718 N N . GLY A 1 301 ? 3.785 13.486 63.354 1.00 15.09 301 GLY A N 1
ATOM 2719 C CA . GLY A 1 301 ? 3.198 13.020 64.599 1.00 16.30 301 GLY A CA 1
ATOM 2720 C C . GLY A 1 301 ? 3.650 11.581 64.760 1.00 16.50 301 GLY A C 1
ATOM 2721 O O . GLY A 1 301 ? 3.482 10.786 63.839 1.00 19.21 301 GLY A O 1
ATOM 2722 N N . LEU A 1 302 ? 4.230 11.241 65.909 1.00 16.40 302 LEU A N 1
ATOM 2723 C CA . LEU A 1 302 ? 4.718 9.884 66.134 1.00 16.27 302 LEU A CA 1
ATOM 2724 C C . LEU A 1 302 ? 4.036 9.149 67.279 1.00 16.33 302 LEU A C 1
ATOM 2725 O O . LEU A 1 302 ? 3.784 9.719 68.341 1.00 15.72 302 LEU A O 1
ATOM 2730 N N . PHE A 1 303 ? 3.725 7.877 67.053 1.00 15.42 303 PHE A N 1
ATOM 2731 C CA . PHE A 1 303 ? 3.124 7.065 68.103 1.00 15.32 303 PHE A CA 1
ATOM 2732 C C . PHE A 1 303 ? 3.986 5.842 68.361 1.00 14.39 303 PHE A C 1
ATOM 2733 O O . PHE A 1 303 ? 4.242 5.038 67.458 1.00 15.20 303 PHE A O 1
ATOM 2741 N N . SER A 1 304 ? 4.433 5.711 69.603 1.00 12.75 304 SER A N 1
ATOM 2742 C CA . SER A 1 304 ? 5.258 4.582 70.011 1.00 12.13 304 SER A CA 1
ATOM 2743 C C . SER A 1 304 ? 4.416 3.661 70.892 1.00 12.51 304 SER A C 1
ATOM 2744 O O . SER A 1 304 ? 3.660 4.128 71.740 1.00 14.01 304 SER A O 1
ATOM 2747 N N . TYR A 1 305 ? 4.531 2.351 70.680 1.00 11.84 305 TYR A N 1
ATOM 2748 C CA . TYR A 1 305 ? 3.775 1.392 71.476 1.00 12.89 305 TYR A CA 1
ATOM 2749 C C . TYR A 1 305 ? 4.665 0.289 72.015 1.00 14.52 305 TYR A C 1
ATOM 2750 O O . TYR A 1 305 ? 5.652 -0.093 71.386 1.00 16.25 305 TYR A O 1
ATOM 2759 N N . GLY A 1 306 ? 4.291 -0.210 73.188 1.00 14.19 306 GLY A N 1
ATOM 2760 C CA . GLY A 1 306 ? 4.991 -1.313 73.813 1.00 15.51 306 GLY A CA 1
ATOM 2761 C C . GLY A 1 306 ? 3.921 -2.184 74.450 1.00 13.42 306 GLY A C 1
ATOM 2762 O O . GLY A 1 306 ? 3.072 -1.677 75.171 1.00 12.09 306 GLY A O 1
ATOM 2763 N N . SER A 1 307 ? 3.922 -3.486 74.178 1.00 14.81 307 SER A N 1
ATOM 2764 C CA . SER A 1 307 ? 2.920 -4.351 74.788 1.00 14.24 307 SER A CA 1
ATOM 2765 C C . SER A 1 307 ? 3.043 -4.318 76.306 1.00 15.40 307 SER A C 1
ATOM 2766 O O . SER A 1 307 ? 4.112 -4.022 76.843 1.00 16.29 307 SER A O 1
ATOM 2769 N N . GLY A 1 308 ? 1.950 -4.601 77.008 1.00 14.84 308 GLY A N 1
ATOM 2770 C CA . GLY A 1 308 ? 2.038 -4.612 78.456 1.00 15.00 308 GLY A CA 1
ATOM 2771 C C . GLY A 1 308 ? 1.167 -3.717 79.327 1.00 16.12 308 GLY A C 1
ATOM 2772 O O . GLY A 1 308 ? 0.779 -4.167 80.402 1.00 16.18 308 GLY A O 1
ATOM 2773 N N . SER A 1 309 ? 0.860 -2.476 78.937 1.00 14.33 309 SER A N 1
ATOM 2774 C CA . SER A 1 309 ? 1.288 -1.842 77.693 1.00 14.11 309 SER A CA 1
ATOM 2775 C C . SER A 1 309 ? 1.528 -0.356 77.974 1.00 13.81 309 SER A C 1
ATOM 2776 O O . SER A 1 309 ? 0.996 0.192 78.940 1.00 14.35 309 SER A O 1
ATOM 2779 N N . VAL A 1 310 ? 2.328 0.282 77.128 1.00 14.42 310 VAL A N 1
ATOM 2780 C CA . VAL A 1 310 ? 2.609 1.710 77.255 1.00 13.13 310 VAL A CA 1
ATOM 2781 C C . VAL A 1 310 ? 2.659 2.318 75.862 1.00 13.78 310 VAL A C 1
ATOM 2782 O O . VAL A 1 310 ? 3.298 1.770 74.962 1.00 13.64 310 VAL A O 1
ATOM 2786 N N . GLY A 1 311 ? 1.980 3.445 75.685 1.00 13.70 311 GLY A N 1
ATOM 2787 C CA . GLY A 1 311 ? 1.997 4.116 74.399 1.00 14.92 311 GLY A CA 1
ATOM 2788 C C . GLY A 1 311 ? 2.385 5.563 74.618 1.00 14.96 311 GLY A C 1
ATOM 2789 O O . GLY A 1 311 ? 2.294 6.061 75.739 1.00 15.47 311 GLY A O 1
ATOM 2790 N N . GLU A 1 312 ? 2.840 6.236 73.566 1.00 13.66 312 GLU A N 1
ATOM 2791 C CA . GLU A 1 312 ? 3.210 7.644 73.687 1.00 13.82 312 GLU A CA 1
ATOM 2792 C C . GLU A 1 312 ? 3.094 8.338 72.345 1.00 13.45 312 GLU A C 1
ATOM 2793 O O . GLU A 1 312 ? 3.527 7.806 71.324 1.00 13.23 312 GLU A O 1
ATOM 2799 N N . PHE A 1 313 ? 2.500 9.527 72.356 1.00 13.74 313 PHE A N 1
ATOM 2800 C CA . PHE A 1 313 ? 2.352 10.309 71.143 1.00 12.78 313 PHE A CA 1
ATOM 2801 C C . PHE A 1 313 ? 3.123 11.604 71.340 1.00 12.68 313 PHE A C 1
ATOM 2802 O O . PHE A 1 313 ? 3.028 12.235 72.394 1.00 13.10 313 PHE A O 1
ATOM 2810 N N . TYR A 1 314 ? 3.905 11.980 70.337 1.00 12.32 314 TYR A N 1
ATOM 2811 C CA . TYR A 1 314 ? 4.677 13.217 70.409 1.00 12.50 314 TYR A CA 1
ATOM 2812 C C . TYR A 1 314 ? 4.921 13.712 68.995 1.00 13.60 314 TYR A C 1
ATOM 2813 O O . TYR A 1 314 ? 4.651 12.996 68.040 1.00 13.41 314 TYR A O 1
ATOM 2822 N N . SER A 1 315 ? 5.410 14.939 68.849 1.00 13.29 315 SER A N 1
ATOM 2823 C CA . SER A 1 315 ? 5.673 15.452 67.508 1.00 14.65 315 SER A CA 1
ATOM 2824 C C . SER A 1 315 ? 7.117 15.892 67.345 1.00 14.08 315 SER A C 1
ATOM 2825 O O . SER A 1 315 ? 7.840 16.088 68.320 1.00 14.02 315 SER A O 1
ATOM 2828 N N . ALA A 1 316 ? 7.531 16.032 66.091 1.00 14.87 316 ALA A N 1
ATOM 2829 C CA . ALA A 1 316 ? 8.884 16.460 65.762 1.00 14.53 316 ALA A CA 1
ATOM 2830 C C . ALA A 1 316 ? 8.762 17.327 64.516 1.00 16.15 316 ALA A C 1
ATOM 2831 O O . ALA A 1 316 ? 7.865 17.117 63.702 1.00 15.38 316 ALA A O 1
ATOM 2833 N N . THR A 1 317 ? 9.657 18.299 64.370 1.00 15.38 317 THR A N 1
ATOM 2834 C CA . THR A 1 317 ? 9.605 19.200 63.224 1.00 16.03 317 THR A CA 1
ATOM 2835 C C . THR A 1 317 ? 10.851 19.085 62.360 1.00 15.69 317 THR A C 1
ATOM 2836 O O . THR A 1 317 ? 11.973 19.023 62.867 1.00 15.17 317 THR A O 1
ATOM 2840 N N . LEU A 1 318 ? 10.648 19.056 61.047 1.00 15.87 318 LEU A N 1
ATOM 2841 C CA . LEU A 1 318 ? 11.756 18.935 60.110 1.00 17.52 318 LEU A CA 1
ATOM 2842 C C . LEU A 1 318 ? 12.644 20.171 60.071 1.00 16.69 318 LEU A C 1
ATOM 2843 O O . LEU A 1 318 ? 12.160 21.306 60.021 1.00 18.88 318 LEU A O 1
ATOM 2848 N N . VAL A 1 319 ? 13.952 19.931 60.095 1.00 17.94 319 VAL A N 1
ATOM 2849 C CA . VAL A 1 319 ? 14.952 20.993 60.068 1.00 18.29 319 VAL A CA 1
ATOM 2850 C C . VAL A 1 319 ? 15.378 21.297 58.636 1.00 18.56 319 VAL A C 1
ATOM 2851 O O . VAL A 1 319 ? 15.483 20.399 57.801 1.00 17.39 319 VAL A O 1
ATOM 2855 N N . GLU A 1 320 ? 15.623 22.572 58.359 1.00 20.94 320 GLU A N 1
ATOM 2856 C CA . GLU A 1 320 ? 16.045 22.998 57.033 1.00 22.10 320 GLU A CA 1
ATOM 2857 C C . GLU A 1 320 ? 17.302 22.251 56.597 1.00 21.73 320 GLU A C 1
ATOM 2858 O O . GLU A 1 320 ? 18.289 22.192 57.336 1.00 21.01 320 GLU A O 1
ATOM 2864 N N . GLY A 1 321 ? 17.246 21.669 55.399 1.00 20.82 321 GLY A N 1
ATOM 2865 C CA . GLY A 1 321 ? 18.380 20.941 54.856 1.00 21.00 321 GLY A CA 1
ATOM 2866 C C . GLY A 1 321 ? 18.536 19.502 55.315 1.00 20.18 321 GLY A C 1
ATOM 2867 O O . GLY A 1 321 ? 19.552 18.867 55.026 1.00 21.90 321 GLY A O 1
ATOM 2868 N N . TYR A 1 322 ? 17.531 18.974 56.009 1.00 20.40 322 TYR A N 1
ATOM 2869 C CA . TYR A 1 322 ? 17.606 17.607 56.517 1.00 19.70 322 TYR A CA 1
ATOM 2870 C C . TYR A 1 322 ? 17.908 16.543 55.463 1.00 19.96 322 TYR A C 1
ATOM 2871 O O . TYR A 1 322 ? 18.575 15.558 55.758 1.00 19.26 322 TYR A O 1
ATOM 2880 N N . LYS A 1 323 ? 17.421 16.731 54.240 1.00 21.84 323 LYS A N 1
ATOM 2881 C CA . LYS A 1 323 ? 17.669 15.748 53.187 1.00 22.48 323 LYS A CA 1
ATOM 2882 C C . LYS A 1 323 ? 19.156 15.483 52.947 1.00 23.84 323 LYS A C 1
ATOM 2883 O O . LYS A 1 323 ? 19.534 14.388 52.525 1.00 23.85 323 LYS A O 1
ATOM 2889 N N . ASP A 1 324 ? 20.000 16.475 53.219 1.00 24.39 324 ASP A N 1
ATOM 2890 C CA . ASP A 1 324 ? 21.437 16.312 53.015 1.00 26.61 324 ASP A CA 1
ATOM 2891 C C . ASP A 1 324 ? 22.113 15.558 54.154 1.00 26.78 324 ASP A C 1
ATOM 2892 O O . ASP A 1 324 ? 23.334 15.390 54.152 1.00 27.75 324 ASP A O 1
ATOM 2897 N N . HIS A 1 325 ? 21.327 15.098 55.121 1.00 25.43 325 HIS A N 1
ATOM 2898 C CA . HIS A 1 325 ? 21.883 14.388 56.264 1.00 25.57 325 HIS A CA 1
ATOM 2899 C C . HIS A 1 325 ? 21.348 12.972 56.418 1.00 26.29 325 HIS A C 1
ATOM 2900 O O . HIS A 1 325 ? 21.515 12.341 57.465 1.00 26.07 325 HIS A O 1
ATOM 2907 N N . LEU A 1 326 ? 20.707 12.480 55.365 1.00 25.38 326 LEU A N 1
ATOM 2908 C CA . LEU A 1 326 ? 20.166 11.128 55.360 1.00 26.01 326 LEU A CA 1
ATOM 2909 C C . LEU A 1 326 ? 21.114 10.272 54.531 1.00 28.12 326 LEU A C 1
ATOM 2910 O O . LEU A 1 326 ? 22.098 10.775 53.991 1.00 30.05 326 LEU A O 1
ATOM 2915 N N . ASP A 1 327 ? 20.827 8.981 54.431 1.00 28.80 327 ASP A N 1
ATOM 2916 C CA . ASP A 1 327 ? 21.676 8.087 53.655 1.00 29.41 327 ASP A CA 1
ATOM 2917 C C . ASP A 1 327 ? 20.812 7.096 52.888 1.00 29.11 327 ASP A C 1
ATOM 2918 O O . ASP A 1 327 ? 20.918 5.884 53.069 1.00 28.20 327 ASP A O 1
ATOM 2923 N N . GLN A 1 328 ? 19.955 7.631 52.025 1.00 27.72 328 GLN A N 1
ATOM 2924 C CA . GLN A 1 328 ? 19.051 6.815 51.231 1.00 27.78 328 GLN A CA 1
ATOM 2925 C C . GLN A 1 328 ? 19.779 5.813 50.340 1.00 26.03 328 GLN A C 1
ATOM 2926 O O . GLN A 1 328 ? 19.384 4.652 50.259 1.00 25.14 328 GLN A O 1
ATOM 2932 N N . ALA A 1 329 ? 20.839 6.256 49.672 1.00 25.13 329 ALA A N 1
ATOM 2933 C CA . ALA A 1 329 ? 21.587 5.361 48.792 1.00 24.45 329 ALA A CA 1
ATOM 2934 C C . ALA A 1 329 ? 22.143 4.177 49.573 1.00 24.23 329 ALA A C 1
ATOM 2935 O O . ALA A 1 329 ? 22.043 3.026 49.137 1.00 24.69 329 ALA A O 1
ATOM 2937 N N . ALA A 1 330 ? 22.727 4.460 50.730 1.00 24.92 330 ALA A N 1
ATOM 2938 C CA . ALA A 1 330 ? 23.304 3.414 51.563 1.00 25.06 330 ALA A CA 1
ATOM 2939 C C . ALA A 1 330 ? 22.236 2.446 52.060 1.00 25.13 330 ALA A C 1
ATOM 2940 O O . ALA A 1 330 ? 22.470 1.240 52.143 1.00 25.73 330 ALA A O 1
ATOM 2942 N N . HIS A 1 331 ? 21.062 2.977 52.384 1.00 24.71 331 HIS A N 1
ATOM 2943 C CA . HIS A 1 331 ? 19.968 2.156 52.883 1.00 23.76 331 HIS A CA 1
ATOM 2944 C C . HIS A 1 331 ? 19.364 1.256 51.811 1.00 22.96 331 HIS A C 1
ATOM 2945 O O . HIS A 1 331 ? 19.027 0.101 52.084 1.00 22.59 331 HIS A O 1
ATOM 2952 N N . LYS A 1 332 ? 19.224 1.770 50.591 1.00 23.07 332 LYS A N 1
ATOM 2953 C CA . LYS A 1 332 ? 18.690 0.949 49.512 1.00 23.40 332 LYS A CA 1
ATOM 2954 C C . LYS A 1 332 ? 19.695 -0.175 49.271 1.00 22.70 332 LYS A C 1
ATOM 2955 O O . LYS A 1 332 ? 19.317 -1.328 49.055 1.00 22.31 332 LYS A O 1
ATOM 2959 N N . ALA A 1 333 ? 20.979 0.169 49.330 1.00 22.54 333 ALA A N 1
ATOM 2960 C CA . ALA A 1 333 ? 22.045 -0.807 49.123 1.00 23.21 333 ALA A CA 1
ATOM 2961 C C . ALA A 1 333 ? 22.009 -1.885 50.202 1.00 22.31 333 ALA A C 1
ATOM 2962 O O . ALA A 1 333 ? 22.128 -3.078 49.909 1.00 23.30 333 ALA A O 1
ATOM 2964 N N . LEU A 1 334 ? 21.846 -1.465 51.452 1.00 22.03 334 LEU A N 1
ATOM 2965 C CA . LEU A 1 334 ? 21.792 -2.408 52.564 1.00 21.56 334 LEU A CA 1
ATOM 2966 C C . LEU A 1 334 ? 20.714 -3.462 52.326 1.00 20.39 334 LEU A C 1
ATOM 2967 O O . LEU A 1 334 ? 20.958 -4.661 52.477 1.00 20.75 334 LEU A O 1
ATOM 2972 N N . LEU A 1 335 ? 19.522 -3.015 51.945 1.00 19.69 335 LEU A N 1
ATOM 2973 C CA . LEU A 1 335 ? 18.416 -3.933 51.706 1.00 21.20 335 LEU A CA 1
ATOM 2974 C C . LEU A 1 335 ? 18.617 -4.778 50.452 1.00 22.53 335 LEU A C 1
ATOM 2975 O O . LEU A 1 335 ? 18.342 -5.981 50.457 1.00 22.32 335 LEU A O 1
ATOM 2980 N N . ASN A 1 336 ? 19.110 -4.152 49.387 1.00 24.44 336 ASN A N 1
ATOM 2981 C CA . ASN A 1 336 ? 19.325 -4.855 48.127 1.00 25.99 336 ASN A CA 1
ATOM 2982 C C . ASN A 1 336 ? 20.472 -5.863 48.142 1.00 26.42 336 ASN A C 1
ATOM 2983 O O . ASN A 1 336 ? 20.385 -6.910 47.500 1.00 26.46 336 ASN A O 1
ATOM 2988 N N . ASN A 1 337 ? 21.539 -5.559 48.876 1.00 25.28 337 ASN A N 1
ATOM 2989 C CA . ASN A 1 337 ? 22.696 -6.450 48.926 1.00 26.40 337 ASN A CA 1
ATOM 2990 C C . ASN A 1 337 ? 22.489 -7.757 49.685 1.00 24.66 337 ASN A C 1
ATOM 2991 O O . ASN A 1 337 ? 23.395 -8.591 49.751 1.00 25.85 337 ASN A O 1
ATOM 2996 N N . ARG A 1 338 ? 21.303 -7.952 50.245 1.00 22.87 338 ARG A N 1
ATOM 2997 C CA . ARG A 1 338 ? 21.030 -9.169 50.997 1.00 20.66 338 ARG A CA 1
ATOM 2998 C C . ARG A 1 338 ? 20.823 -10.383 50.102 1.00 20.91 338 ARG A C 1
ATOM 2999 O O . ARG A 1 338 ? 20.560 -10.256 48.905 1.00 22.45 338 ARG A O 1
ATOM 3007 N N . THR A 1 339 ? 20.943 -11.560 50.700 1.00 20.53 339 THR A N 1
ATOM 3008 C CA . THR A 1 339 ? 20.778 -12.817 49.978 1.00 21.90 339 THR A CA 1
ATOM 3009 C C . THR A 1 339 ? 19.549 -13.557 50.483 1.00 21.18 339 THR A C 1
ATOM 3010 O O . THR A 1 339 ? 19.352 -13.694 51.689 1.00 19.36 339 THR A O 1
ATOM 3014 N N . GLU A 1 340 ? 18.727 -14.035 49.554 1.00 20.16 340 GLU A N 1
ATOM 3015 C CA . GLU A 1 340 ? 17.524 -14.777 49.906 1.00 21.80 340 GLU A CA 1
ATOM 3016 C C . GLU A 1 340 ? 17.893 -16.194 50.327 1.00 22.29 340 GLU A C 1
ATOM 3017 O O . GLU A 1 340 ? 18.774 -16.817 49.732 1.00 23.89 340 GLU A O 1
ATOM 3023 N N . VAL A 1 341 ? 17.228 -16.699 51.358 1.00 20.81 341 VAL A N 1
ATOM 3024 C CA . VAL A 1 341 ? 17.467 -18.058 51.820 1.00 20.67 341 VAL A CA 1
ATOM 3025 C C . VAL A 1 341 ? 16.144 -18.808 51.729 1.00 20.98 341 VAL A C 1
ATOM 3026 O O . VAL A 1 341 ? 15.076 -18.214 51.875 1.00 20.37 341 VAL A O 1
ATOM 3030 N N . SER A 1 342 ? 16.210 -20.108 51.461 1.00 21.41 342 SER A N 1
ATOM 3031 C CA . SER A 1 342 ? 15.004 -20.914 51.358 1.00 21.44 342 SER A CA 1
ATOM 3032 C C . SER A 1 342 ? 14.411 -21.099 52.748 1.00 21.66 342 SER A C 1
ATOM 3033 O O . SER A 1 342 ? 15.070 -20.835 53.752 1.00 20.00 342 SER A O 1
ATOM 3036 N N . VAL A 1 343 ? 13.170 -21.567 52.813 1.00 21.51 343 VAL A N 1
ATOM 3037 C CA . VAL A 1 343 ? 12.538 -21.787 54.106 1.00 22.12 343 VAL A CA 1
ATOM 3038 C C . VAL A 1 343 ? 13.315 -22.824 54.921 1.00 22.41 343 VAL A C 1
ATOM 3039 O O . VAL A 1 343 ? 13.482 -22.673 56.129 1.00 21.02 343 VAL A O 1
ATOM 3043 N N . ASP A 1 344 ? 13.803 -23.875 54.267 1.00 22.60 344 ASP A N 1
ATOM 3044 C CA . ASP A 1 344 ? 14.556 -24.891 54.988 1.00 22.92 344 ASP A CA 1
ATOM 3045 C C . ASP A 1 344 ? 15.815 -24.292 55.598 1.00 21.91 344 ASP A C 1
ATOM 3046 O O . ASP A 1 344 ? 16.153 -24.580 56.745 1.00 21.80 344 ASP A O 1
ATOM 3051 N N . ALA A 1 345 ? 16.504 -23.456 54.826 1.00 21.66 345 ALA A N 1
ATOM 3052 C CA . ALA A 1 345 ? 17.722 -22.815 55.305 1.00 21.14 345 ALA A CA 1
ATOM 3053 C C . ALA A 1 345 ? 17.370 -21.890 56.466 1.00 21.03 345 ALA A C 1
ATOM 3054 O O . ALA A 1 345 ? 18.090 -21.829 57.460 1.00 21.05 345 ALA A O 1
ATOM 3056 N N . TYR A 1 346 ? 16.254 -21.177 56.331 1.00 21.57 346 TYR A N 1
ATOM 3057 C CA . TYR A 1 346 ? 15.794 -20.265 57.374 1.00 20.48 346 TYR A CA 1
ATOM 3058 C C . TYR A 1 346 ? 15.533 -21.031 58.667 1.00 19.77 346 TYR A C 1
ATOM 3059 O O . TYR A 1 346 ? 15.915 -20.584 59.743 1.00 19.05 346 TYR A O 1
ATOM 3068 N N . GLU A 1 347 ? 14.895 -22.196 58.567 1.00 19.88 347 GLU A N 1
ATOM 3069 C CA . GLU A 1 347 ? 14.613 -22.990 59.758 1.00 19.74 347 GLU A CA 1
ATOM 3070 C C . GLU A 1 347 ? 15.910 -23.496 60.387 1.00 19.86 347 GLU A C 1
ATOM 3071 O O . GLU A 1 347 ? 16.006 -23.635 61.606 1.00 19.26 347 GLU A O 1
ATOM 3077 N N . THR A 1 348 ? 16.911 -23.768 59.555 1.00 20.55 348 THR A N 1
ATOM 3078 C CA . THR A 1 348 ? 18.191 -24.240 60.070 1.00 20.67 348 THR A CA 1
ATOM 3079 C C . THR A 1 348 ? 18.884 -23.093 60.813 1.00 20.61 348 THR A C 1
ATOM 3080 O O . THR A 1 348 ? 19.442 -23.295 61.891 1.00 19.39 348 THR A O 1
ATOM 3084 N N . PHE A 1 349 ? 18.845 -21.898 60.230 1.00 19.76 349 PHE A N 1
ATOM 3085 C CA . PHE A 1 349 ? 19.434 -20.717 60.871 1.00 19.39 349 PHE A CA 1
ATOM 3086 C C . PHE A 1 349 ? 18.724 -20.463 62.203 1.00 19.45 349 PHE A C 1
ATOM 3087 O O . PHE A 1 349 ? 19.361 -20.207 63.228 1.00 18.32 349 PHE A O 1
ATOM 3095 N N . PHE A 1 350 ? 17.396 -20.543 62.177 1.00 19.03 350 PHE A N 1
ATOM 3096 C CA . PHE A 1 350 ? 16.581 -20.283 63.363 1.00 18.55 350 PHE A CA 1
ATOM 3097 C C . PHE A 1 350 ? 16.906 -21.209 64.531 1.00 18.57 350 PHE A C 1
ATOM 3098 O O . PHE A 1 350 ? 17.072 -20.761 65.667 1.00 19.86 350 PHE A O 1
ATOM 3106 N N . LYS A 1 351 ? 17.002 -22.505 64.255 1.00 20.13 351 LYS A N 1
ATOM 3107 C CA . LYS A 1 351 ? 17.311 -23.468 65.302 1.00 20.85 351 LYS A CA 1
ATOM 3108 C C . LYS A 1 351 ? 18.731 -23.272 65.833 1.00 20.18 351 LYS A C 1
ATOM 3109 O O . LYS A 1 351 ? 18.984 -23.448 67.025 1.00 22.68 351 LYS A O 1
ATOM 3115 N N . ARG A 1 352 ? 19.656 -22.900 64.952 1.00 19.47 352 ARG A N 1
ATOM 3116 C CA . ARG A 1 352 ? 21.037 -22.667 65.362 1.00 20.28 352 ARG A CA 1
ATOM 3117 C C . ARG A 1 352 ? 21.123 -21.430 66.255 1.00 18.88 352 ARG A C 1
ATOM 3118 O O . ARG A 1 352 ? 21.900 -21.384 67.208 1.00 18.42 352 ARG A O 1
ATOM 3126 N N . PHE A 1 353 ? 20.321 -20.422 65.934 1.00 19.89 353 PHE A N 1
ATOM 3127 C CA . PHE A 1 353 ? 20.326 -19.189 66.708 1.00 20.51 353 PHE A CA 1
ATOM 3128 C C . PHE A 1 353 ? 19.858 -19.451 68.142 1.00 21.43 353 PHE A C 1
ATOM 3129 O O . PHE A 1 353 ? 20.397 -18.882 69.092 1.00 21.26 353 PHE A O 1
ATOM 3137 N N . ASP A 1 354 ? 18.870 -20.330 68.295 1.00 23.69 354 ASP A N 1
ATOM 3138 C CA . ASP A 1 354 ? 18.338 -20.670 69.612 1.00 26.67 354 ASP A CA 1
ATOM 3139 C C . ASP A 1 354 ? 19.416 -21.150 70.577 1.00 27.50 354 ASP A C 1
ATOM 3140 O O . ASP A 1 354 ? 19.341 -20.886 71.774 1.00 28.59 354 ASP A O 1
ATOM 3145 N N . ASP A 1 355 ? 20.415 -21.857 70.059 1.00 28.90 355 ASP A N 1
ATOM 3146 C CA . ASP A 1 355 ? 21.481 -22.386 70.907 1.00 30.22 355 ASP A CA 1
ATOM 3147 C C . ASP A 1 355 ? 22.838 -21.751 70.629 1.00 29.33 355 ASP A C 1
ATOM 3148 O O . ASP A 1 355 ? 23.868 -22.270 71.061 1.00 28.88 355 ASP A O 1
ATOM 3153 N N . VAL A 1 356 ? 22.832 -20.626 69.919 1.00 27.38 356 VAL A N 1
ATOM 3154 C CA . VAL A 1 356 ? 24.062 -19.923 69.571 1.00 26.49 356 VAL A CA 1
ATOM 3155 C C . VAL A 1 356 ? 25.099 -20.926 69.067 1.00 26.44 356 VAL A C 1
ATOM 3156 O O . VAL A 1 356 ? 26.222 -20.997 69.571 1.00 26.21 356 VAL A O 1
ATOM 3160 N N . GLU A 1 357 ? 24.704 -21.706 68.067 1.00 26.52 357 GLU A N 1
ATOM 3161 C CA . GLU A 1 357 ? 25.579 -22.713 67.480 1.00 26.38 357 GLU A CA 1
ATOM 3162 C C . GLU A 1 357 ? 26.371 -22.093 66.334 1.00 25.09 357 GLU A C 1
ATOM 3163 O O . GLU A 1 357 ? 25.833 -21.850 65.256 1.00 23.69 357 GLU A O 1
ATOM 3169 N N . PHE A 1 358 ? 27.650 -21.830 66.579 1.00 24.66 358 PHE A N 1
ATOM 3170 C CA . PHE A 1 358 ? 28.514 -21.222 65.573 1.00 24.45 358 PHE A CA 1
ATOM 3171 C C . PHE A 1 358 ? 28.811 -22.128 64.383 1.00 25.76 358 PHE A C 1
ATOM 3172 O O . PHE A 1 358 ? 28.944 -23.345 64.525 1.00 26.12 358 PHE A O 1
ATOM 3180 N N . ASP A 1 359 ? 28.908 -21.510 63.211 1.00 25.93 359 ASP A N 1
ATOM 3181 C CA . ASP A 1 359 ? 29.218 -22.199 61.961 1.00 28.07 359 ASP A CA 1
ATOM 3182 C C . ASP A 1 359 ? 29.699 -21.111 61.012 1.00 27.75 359 ASP A C 1
ATOM 3183 O O . ASP A 1 359 ? 28.895 -20.440 60.363 1.00 29.02 359 ASP A O 1
ATOM 3188 N N . GLU A 1 360 ? 31.015 -20.934 60.939 1.00 27.81 360 GLU A N 1
ATOM 3189 C CA . GLU A 1 360 ? 31.604 -19.894 60.102 1.00 27.59 360 GLU A CA 1
ATOM 3190 C C . GLU A 1 360 ? 31.297 -19.989 58.610 1.00 26.24 360 GLU A C 1
ATOM 3191 O O . GLU A 1 360 ? 31.341 -18.981 57.901 1.00 24.09 360 GLU A O 1
ATOM 3197 N N . GLU A 1 361 ? 30.983 -21.184 58.122 1.00 26.48 361 GLU A N 1
ATOM 3198 C CA . GLU A 1 361 ? 30.670 -21.329 56.707 1.00 25.68 361 GLU A CA 1
ATOM 3199 C C . GLU A 1 361 ? 29.204 -21.027 56.411 1.00 24.18 361 GLU A C 1
ATOM 3200 O O . GLU A 1 361 ? 28.898 -20.369 55.419 1.00 24.33 361 GLU A O 1
ATOM 3206 N N . GLN A 1 362 ? 28.298 -21.500 57.263 1.00 25.02 362 GLN A N 1
ATOM 3207 C CA . GLN A 1 362 ? 26.879 -21.244 57.044 1.00 24.91 362 GLN A CA 1
ATOM 3208 C C . GLN A 1 362 ? 26.595 -19.761 57.262 1.00 23.42 362 GLN A C 1
ATOM 3209 O O . GLN A 1 362 ? 25.776 -19.171 56.559 1.00 23.77 362 GLN A O 1
ATOM 3215 N N . ASP A 1 363 ? 27.277 -19.163 58.237 1.00 23.03 363 ASP A N 1
ATOM 3216 C CA . ASP A 1 363 ? 27.103 -17.738 58.510 1.00 21.96 363 ASP A CA 1
ATOM 3217 C C . ASP A 1 363 ? 27.998 -16.922 57.579 1.00 21.07 363 ASP A C 1
ATOM 3218 O O . ASP A 1 363 ? 27.917 -15.696 57.552 1.00 21.11 363 ASP A O 1
ATOM 3223 N N . ALA A 1 364 ? 28.858 -17.610 56.831 1.00 19.54 364 ALA A N 1
ATOM 3224 C CA . ALA A 1 364 ? 29.758 -16.964 55.875 1.00 20.27 364 ALA A CA 1
ATOM 3225 C C . ALA A 1 364 ? 30.450 -15.733 56.459 1.00 19.65 364 ALA A C 1
ATOM 3226 O O . ALA A 1 364 ? 30.373 -14.644 55.893 1.00 20.06 364 ALA A O 1
ATOM 3228 N N . VAL A 1 365 ? 31.141 -15.918 57.579 1.00 22.64 365 VAL A N 1
ATOM 3229 C CA . VAL A 1 365 ? 31.817 -14.809 58.251 1.00 23.36 365 VAL A CA 1
ATOM 3230 C C . VAL A 1 365 ? 32.900 -14.114 57.428 1.00 24.17 365 VAL A C 1
ATOM 3231 O O . VAL A 1 365 ? 33.221 -12.951 57.673 1.00 23.69 365 VAL A O 1
ATOM 3235 N N . HIS A 1 366 ? 33.462 -14.815 56.449 1.00 23.62 366 HIS A N 1
ATOM 3236 C CA . HIS A 1 366 ? 34.500 -14.226 55.609 1.00 23.40 366 HIS A CA 1
ATOM 3237 C C . HIS A 1 366 ? 33.961 -12.980 54.897 1.00 23.68 366 HIS A C 1
ATOM 3238 O O . HIS A 1 366 ? 34.705 -12.039 54.624 1.00 25.09 366 HIS A O 1
ATOM 3245 N N . GLU A 1 367 ? 32.662 -12.978 54.599 1.00 22.63 367 GLU A N 1
ATOM 3246 C CA . GLU A 1 367 ? 32.031 -11.856 53.904 1.00 21.91 367 GLU A CA 1
ATOM 3247 C C . GLU A 1 367 ? 31.865 -10.631 54.793 1.00 20.34 367 GLU A C 1
ATOM 3248 O O . GLU A 1 367 ? 31.668 -9.518 54.300 1.00 21.97 367 GLU A O 1
ATOM 3254 N N . ASP A 1 368 ? 31.932 -10.844 56.102 1.00 20.68 368 ASP A N 1
ATOM 3255 C CA . ASP A 1 368 ? 31.718 -9.765 57.060 1.00 19.83 368 ASP A CA 1
ATOM 3256 C C . ASP A 1 368 ? 32.959 -9.038 57.559 1.00 22.21 368 ASP A C 1
ATOM 3257 O O . ASP A 1 368 ? 33.005 -8.592 58.707 1.00 20.01 368 ASP A O 1
ATOM 3262 N N . ARG A 1 369 ? 33.949 -8.881 56.689 1.00 21.36 369 ARG A N 1
ATOM 3263 C CA . ARG A 1 369 ? 35.189 -8.224 57.078 1.00 23.00 369 ARG A CA 1
ATOM 3264 C C . ARG A 1 369 ? 35.039 -6.761 57.493 1.00 22.81 369 ARG A C 1
ATOM 3265 O O . ARG A 1 369 ? 35.798 -6.279 58.334 1.00 23.17 369 ARG A O 1
ATOM 3273 N N . HIS A 1 370 ? 34.069 -6.060 56.912 1.00 21.66 370 HIS A N 1
ATOM 3274 C CA . HIS A 1 370 ? 33.880 -4.639 57.208 1.00 21.76 370 HIS A CA 1
ATOM 3275 C C . HIS A 1 370 ? 32.847 -4.302 58.279 1.00 20.63 370 HIS A C 1
ATOM 3276 O O . HIS A 1 370 ? 32.506 -3.131 58.461 1.00 22.28 370 HIS A O 1
ATOM 3283 N N . ILE A 1 371 ? 32.358 -5.308 58.992 1.00 20.04 371 ILE A N 1
ATOM 3284 C CA . ILE A 1 371 ? 31.360 -5.066 60.034 1.00 18.86 371 ILE A CA 1
ATOM 3285 C C . ILE A 1 371 ? 31.667 -5.781 61.344 1.00 19.03 371 ILE A C 1
ATOM 3286 O O . ILE A 1 371 ? 32.576 -6.608 61.431 1.00 18.46 371 ILE A O 1
ATOM 3291 N N . PHE A 1 372 ? 30.901 -5.437 62.374 1.00 16.64 372 PHE A N 1
ATOM 3292 C CA . PHE A 1 372 ? 31.032 -6.069 63.674 1.00 17.37 372 PHE A CA 1
ATOM 3293 C C . PHE A 1 372 ? 30.212 -7.353 63.610 1.00 16.69 372 PHE A C 1
ATOM 3294 O O . PHE A 1 372 ? 29.194 -7.408 62.922 1.00 16.82 372 PHE A O 1
ATOM 3302 N N . TYR A 1 373 ? 30.666 -8.390 64.302 1.00 17.67 373 TYR A N 1
ATOM 3303 C CA . TYR A 1 373 ? 29.912 -9.634 64.367 1.00 17.07 373 TYR A CA 1
ATOM 3304 C C . TYR A 1 373 ? 30.388 -10.471 65.541 1.00 16.84 373 TYR A C 1
ATOM 3305 O O . TYR A 1 373 ? 31.509 -10.303 66.018 1.00 17.15 373 TYR A O 1
ATOM 3314 N N . LEU A 1 374 ? 29.505 -11.334 66.034 1.00 15.36 374 LEU A N 1
ATOM 3315 C CA . LEU A 1 374 ? 29.806 -12.222 67.146 1.00 16.86 374 LEU A CA 1
ATOM 3316 C C . LEU A 1 374 ? 30.682 -13.342 66.590 1.00 18.82 374 LEU A C 1
ATOM 3317 O O . LEU A 1 374 ? 30.220 -14.148 65.786 1.00 19.87 374 LEU A O 1
ATOM 3322 N N . SER A 1 375 ? 31.939 -13.388 67.020 1.00 19.40 375 SER A N 1
ATOM 3323 C CA . SER A 1 375 ? 32.872 -14.398 66.526 1.00 22.99 375 SER A CA 1
ATOM 3324 C C . SER A 1 375 ? 32.965 -15.665 67.368 1.00 23.58 375 SER A C 1
ATOM 3325 O O . SER A 1 375 ? 33.277 -16.737 66.842 1.00 24.53 375 SER A O 1
ATOM 3328 N N . ASN A 1 376 ? 32.702 -15.557 68.668 1.00 24.75 376 ASN A N 1
ATOM 3329 C CA . ASN A 1 376 ? 32.768 -16.726 69.536 1.00 26.34 376 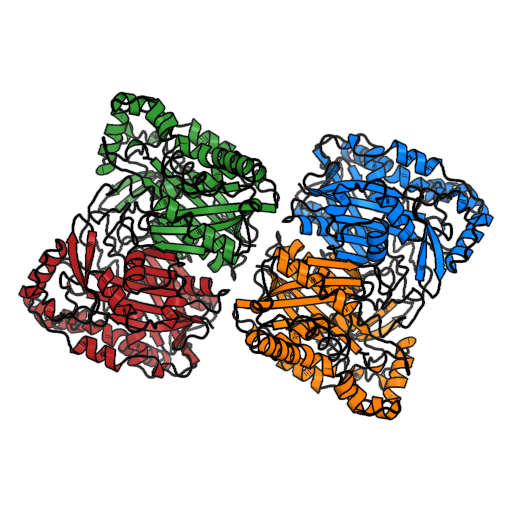ASN A CA 1
ATOM 3330 C C . ASN A 1 376 ? 32.383 -16.406 70.974 1.00 26.92 376 ASN A C 1
ATOM 3331 O O . ASN A 1 376 ? 32.203 -15.245 71.339 1.00 25.45 376 ASN A O 1
ATOM 3336 N N . ILE A 1 377 ? 32.239 -17.455 71.775 1.00 27.02 377 ILE A N 1
ATOM 3337 C CA . ILE A 1 377 ? 31.906 -17.321 73.187 1.00 28.18 377 ILE A CA 1
ATOM 3338 C C . ILE A 1 377 ? 32.831 -18.240 73.973 1.00 29.27 377 ILE A C 1
ATOM 3339 O O . ILE A 1 377 ? 32.774 -19.464 73.832 1.00 31.40 377 ILE A O 1
ATOM 3344 N N . GLU A 1 378 ? 33.696 -17.642 74.783 1.00 29.98 378 GLU A N 1
ATOM 3345 C CA . GLU A 1 378 ? 34.642 -18.396 75.594 1.00 30.28 378 GLU A CA 1
ATOM 3346 C C . GLU A 1 378 ? 34.417 -18.082 77.067 1.00 29.74 378 GLU A C 1
ATOM 3347 O O . GLU A 1 378 ? 34.429 -16.918 77.472 1.00 29.74 378 GLU A O 1
ATOM 3349 N N . ASN A 1 379 ? 34.207 -19.126 77.861 1.00 28.83 379 ASN A N 1
ATOM 3350 C CA . ASN A 1 379 ? 33.982 -18.966 79.290 1.00 28.58 379 ASN A CA 1
ATOM 3351 C C . ASN A 1 379 ? 32.845 -17.984 79.564 1.00 26.65 379 ASN A C 1
ATOM 3352 O O . ASN A 1 379 ? 32.960 -17.098 80.414 1.00 26.57 379 ASN A O 1
ATOM 3357 N N . ASN A 1 380 ? 31.754 -18.151 78.822 1.00 24.80 380 ASN A N 1
ATOM 3358 C CA . ASN A 1 380 ? 30.563 -17.321 78.967 1.00 24.91 380 ASN A CA 1
ATOM 3359 C C . ASN A 1 380 ? 30.759 -15.848 78.621 1.00 24.28 380 ASN A C 1
ATOM 3360 O O . ASN A 1 380 ? 29.960 -15.000 79.019 1.00 23.19 380 ASN A O 1
ATOM 3365 N N . VAL A 1 381 ? 31.821 -15.539 77.888 1.00 22.67 381 VAL A N 1
ATOM 3366 C CA . VAL A 1 381 ? 32.073 -14.163 77.477 1.00 21.90 381 VAL A CA 1
ATOM 3367 C C . VAL A 1 381 ? 32.055 -14.064 75.954 1.00 21.72 381 VAL A C 1
ATOM 3368 O O . VAL A 1 381 ? 32.811 -14.753 75.264 1.00 21.99 381 VAL A O 1
ATOM 3372 N N . ARG A 1 382 ? 31.183 -13.204 75.434 1.00 20.80 382 ARG A N 1
ATOM 3373 C CA . ARG A 1 382 ? 31.063 -13.020 73.997 1.00 20.96 382 ARG A CA 1
ATOM 3374 C C . ARG A 1 382 ? 32.217 -12.210 73.414 1.00 20.39 382 ARG A C 1
ATOM 3375 O O . ARG A 1 382 ? 32.610 -11.175 73.955 1.00 22.37 382 ARG A O 1
ATOM 3383 N N . GLU A 1 383 ? 32.755 -12.705 72.305 1.00 20.92 383 GLU A N 1
ATOM 3384 C CA . GLU A 1 383 ? 33.864 -12.063 71.613 1.00 20.73 383 GLU A CA 1
ATOM 3385 C C . GLU A 1 383 ? 33.361 -11.498 70.290 1.00 20.08 383 GLU A C 1
ATOM 3386 O O . GLU A 1 383 ? 32.559 -12.136 69.604 1.00 19.65 383 GLU A O 1
ATOM 3389 N N . TYR A 1 384 ? 33.834 -10.308 69.930 1.00 18.28 384 TYR A N 1
ATOM 3390 C CA . TYR A 1 384 ? 33.406 -9.678 68.689 1.00 19.01 384 TYR A CA 1
ATOM 3391 C C . TYR A 1 384 ? 34.509 -9.331 67.706 1.00 19.78 384 TYR A C 1
ATOM 3392 O O . TYR A 1 384 ? 35.598 -8.895 68.084 1.00 22.21 384 TYR A O 1
ATOM 3401 N N . HIS A 1 385 ? 34.206 -9.534 66.431 1.00 18.50 385 HIS A N 1
ATOM 3402 C CA . HIS A 1 385 ? 35.117 -9.188 65.355 1.00 19.27 385 HIS A CA 1
ATOM 3403 C C . HIS A 1 385 ? 34.833 -7.719 65.054 1.00 20.18 385 HIS A C 1
ATOM 3404 O O . HIS A 1 385 ? 33.674 -7.306 65.002 1.00 19.68 385 HIS A O 1
ATOM 3411 N N . ARG A 1 386 ? 35.881 -6.925 64.869 1.00 19.38 386 ARG A N 1
ATOM 3412 C CA . ARG A 1 386 ? 35.700 -5.511 64.568 1.00 21.61 386 ARG A CA 1
ATOM 3413 C C . ARG A 1 386 ? 36.013 -5.270 63.096 1.00 21.46 386 ARG A C 1
ATOM 3414 O O . ARG A 1 386 ? 36.751 -6.042 62.479 1.00 21.50 386 ARG A O 1
ATOM 3432 N N . PRO A 1 387 ? 35.441 -4.208 62.506 1.00 21.57 387 PRO A N 1
ATOM 3433 C CA . PRO A 1 387 ? 35.692 -3.893 61.094 1.00 21.98 387 PRO A CA 1
ATOM 3434 C C . PRO A 1 387 ? 37.200 -3.865 60.846 1.00 23.85 387 PRO A C 1
ATOM 3435 O O . PRO A 1 387 ? 37.941 -3.251 61.609 1.00 23.28 387 PRO A O 1
ATOM 3439 N N . GLU A 1 388 ? 37.658 -4.529 59.789 1.00 26.17 388 GLU A N 1
ATOM 3440 C CA . GLU A 1 388 ? 39.089 -4.567 59.521 1.00 30.12 388 GLU A CA 1
ATOM 3441 C C . GLU A 1 388 ? 39.698 -3.180 59.329 1.00 31.69 388 GLU A C 1
ATOM 3442 O O . GLU A 1 388 ? 40.913 -3.006 59.470 1.00 32.28 388 GLU A O 1
ATOM 3448 N N . LEU A 1 389 ? 38.862 -2.191 59.032 1.00 34.00 389 LEU A N 1
ATOM 3449 C CA . LEU A 1 389 ? 39.345 -0.831 58.834 1.00 37.75 389 LEU A CA 1
ATOM 3450 C C . LEU A 1 389 ? 39.700 -0.156 60.167 1.00 40.39 389 LEU A C 1
ATOM 3451 O O . LEU A 1 389 ? 39.769 1.067 60.264 1.00 42.06 389 LEU A O 1
ATOM 3453 N N . GLU A 1 390 ? 39.926 -0.978 61.186 1.00 42.05 390 GLU A N 1
ATOM 3454 C CA . GLU A 1 390 ? 40.283 -0.519 62.532 1.00 42.92 390 GLU A CA 1
ATOM 3455 C C . GLU A 1 390 ? 41.559 -1.213 63.012 1.00 43.68 390 GLU A C 1
ATOM 3456 O O . GLU A 1 390 ? 42.402 -0.495 63.597 1.00 44.85 390 GLU A O 1
ATOM 3459 N N . ALA B 1 2 ? 14.852 23.936 93.185 1.00 13.11 2 ALA B N 1
ATOM 3460 C CA . ALA B 1 2 ? 15.688 22.692 93.206 1.00 13.63 2 ALA B CA 1
ATOM 3461 C C . ALA B 1 2 ? 14.832 21.449 92.994 1.00 13.74 2 ALA B C 1
ATOM 3462 O O . ALA B 1 2 ? 13.618 21.474 93.199 1.00 12.92 2 ALA B O 1
ATOM 3464 N N . ILE B 1 3 ? 15.489 20.361 92.599 1.00 12.22 3 ILE B N 1
ATOM 3465 C CA . ILE B 1 3 ? 14.820 19.089 92.337 1.00 13.38 3 ILE B CA 1
ATOM 3466 C C . ILE B 1 3 ? 15.620 17.976 93.002 1.00 11.47 3 ILE B C 1
ATOM 3467 O O . ILE B 1 3 ? 16.850 17.990 92.989 1.00 13.08 3 ILE B O 1
ATOM 3472 N N . GLY B 1 4 ? 14.925 17.012 93.592 1.00 11.56 4 GLY B N 1
ATOM 3473 C CA . GLY B 1 4 ? 15.633 15.928 94.240 1.00 10.99 4 GLY B CA 1
ATOM 3474 C C . GLY B 1 4 ? 14.730 14.917 94.911 1.00 11.06 4 GLY B C 1
ATOM 3475 O O . GLY B 1 4 ? 13.574 14.758 94.537 1.00 10.23 4 GLY B O 1
ATOM 3476 N N . ILE B 1 5 ? 15.270 14.235 95.915 1.00 11.56 5 ILE B N 1
ATOM 3477 C CA . ILE B 1 5 ? 14.520 13.216 96.641 1.00 12.70 5 ILE B CA 1
ATOM 3478 C C . ILE B 1 5 ? 13.606 13.861 97.684 1.00 13.41 5 ILE B C 1
ATOM 3479 O O . ILE B 1 5 ? 14.072 14.467 98.655 1.00 12.91 5 ILE B O 1
ATOM 3484 N N . ASP B 1 6 ? 12.303 13.719 97.458 1.00 12.48 6 ASP B N 1
ATOM 3485 C CA . ASP B 1 6 ? 11.269 14.274 98.320 1.00 13.68 6 ASP B CA 1
ATOM 3486 C C . ASP B 1 6 ? 10.843 13.272 99.392 1.00 14.78 6 ASP B C 1
ATOM 3487 O O . ASP B 1 6 ? 10.545 13.656 100.526 1.00 15.55 6 ASP B O 1
ATOM 3492 N N . LYS B 1 7 ? 10.812 11.994 99.021 1.00 15.23 7 LYS B N 1
ATOM 3493 C CA . LYS B 1 7 ? 10.441 10.910 99.933 1.00 15.53 7 LYS B CA 1
ATOM 3494 C C . LYS B 1 7 ? 11.261 9.674 99.568 1.00 14.72 7 LYS B C 1
ATOM 3495 O O . LYS B 1 7 ? 11.595 9.469 98.405 1.00 12.90 7 LYS B O 1
ATOM 3511 N N . ILE B 1 8 ? 11.584 8.855 100.561 1.00 13.04 8 ILE B N 1
ATOM 3512 C CA . ILE B 1 8 ? 12.366 7.651 100.315 1.00 12.90 8 ILE B CA 1
ATOM 3513 C C . ILE B 1 8 ? 11.979 6.591 101.345 1.00 13.44 8 ILE B C 1
ATOM 3514 O O . ILE B 1 8 ? 11.735 6.910 102.511 1.00 17.03 8 ILE B O 1
ATOM 3519 N N . ASN B 1 9 ? 11.910 5.334 100.913 1.00 12.02 9 ASN B N 1
ATOM 3520 C CA . ASN B 1 9 ? 11.526 4.249 101.813 1.00 12.57 9 ASN B CA 1
ATOM 3521 C C . ASN B 1 9 ? 12.049 2.925 101.281 1.00 13.29 9 ASN B C 1
ATOM 3522 O O . ASN B 1 9 ? 12.433 2.827 100.126 1.00 13.22 9 ASN B O 1
ATOM 3527 N N . PHE B 1 10 ? 12.081 1.901 102.122 1.00 13.23 10 PHE B N 1
ATOM 3528 C CA . PHE B 1 10 ? 12.529 0.607 101.638 1.00 13.57 10 PHE B CA 1
ATOM 3529 C C . PHE B 1 10 ? 11.683 -0.497 102.220 1.00 12.79 10 PHE B C 1
ATOM 3530 O O . PHE B 1 10 ? 10.943 -0.291 103.189 1.00 14.45 10 PHE B O 1
ATOM 3538 N N . TYR B 1 11 ? 11.771 -1.662 101.590 1.00 12.52 11 TYR B N 1
ATOM 3539 C CA . TYR B 1 11 ? 11.058 -2.840 102.054 1.00 12.97 11 TYR B CA 1
ATOM 3540 C C . TYR B 1 11 ? 11.974 -4.046 101.918 1.00 13.93 11 TYR B C 1
ATOM 3541 O O . TYR B 1 11 ? 12.703 -4.171 100.936 1.00 12.54 11 TYR B O 1
ATOM 3550 N N . VAL B 1 12 ? 11.951 -4.917 102.925 1.00 11.81 12 VAL B N 1
ATOM 3551 C CA . VAL B 1 12 ? 12.721 -6.157 102.889 1.00 13.92 12 VAL B CA 1
ATOM 3552 C C . VAL B 1 12 ? 11.765 -7.250 103.358 1.00 13.12 12 VAL B C 1
ATOM 3553 O O . VAL B 1 12 ? 10.818 -6.978 104.096 1.00 13.54 12 VAL B O 1
ATOM 3557 N N . PRO B 1 13 ? 11.988 -8.499 102.922 1.00 14.58 13 PRO B N 1
ATOM 3558 C CA . PRO B 1 13 ? 11.116 -9.606 103.327 1.00 15.04 13 PRO B CA 1
ATOM 3559 C C . PRO B 1 13 ? 11.085 -9.814 104.840 1.00 15.21 13 PRO B C 1
ATOM 3560 O O . PRO B 1 13 ? 11.966 -9.345 105.560 1.00 15.34 13 PRO B O 1
ATOM 3564 N N . LYS B 1 14 ? 10.072 -10.534 105.311 1.00 14.05 14 LYS B N 1
ATOM 3565 C CA . LYS B 1 14 ? 9.881 -10.755 106.742 1.00 16.72 14 LYS B CA 1
ATOM 3566 C C . LYS B 1 14 ? 10.763 -11.798 107.423 1.00 16.78 14 LYS B C 1
ATOM 3567 O O . LYS B 1 14 ? 10.628 -12.026 108.630 1.00 16.32 14 LYS B O 1
ATOM 3573 N N . TYR B 1 15 ? 11.652 -12.430 106.665 1.00 17.89 15 TYR B N 1
ATOM 3574 C CA . TYR B 1 15 ? 12.543 -13.441 107.229 1.00 18.19 15 TYR B CA 1
ATOM 3575 C C . TYR B 1 15 ? 14.016 -13.097 107.032 1.00 18.30 15 TYR B C 1
ATOM 3576 O O . TYR B 1 15 ? 14.379 -12.350 106.123 1.00 17.54 15 TYR B O 1
ATOM 3585 N N . TYR B 1 16 ? 14.860 -13.647 107.900 1.00 17.40 16 TYR B N 1
ATOM 3586 C CA . TYR B 1 16 ? 16.300 -13.449 107.807 1.00 18.21 16 TYR B CA 1
ATOM 3587 C C . TYR B 1 16 ? 17.006 -14.624 108.468 1.00 19.30 16 TYR B C 1
ATOM 3588 O O . TYR B 1 16 ? 16.427 -15.316 109.308 1.00 19.18 16 TYR B O 1
ATOM 3597 N N . VAL B 1 17 ? 18.251 -14.853 108.071 1.00 17.90 17 VAL B N 1
ATOM 3598 C CA . VAL B 1 17 ? 19.049 -15.922 108.657 1.00 19.19 17 VAL B CA 1
ATOM 3599 C C . VAL B 1 17 ? 20.232 -15.254 109.349 1.00 19.97 17 VAL B C 1
ATOM 3600 O O . VAL B 1 17 ? 20.824 -14.309 108.817 1.00 19.11 17 VAL B O 1
ATOM 3604 N N . ASP B 1 18 ? 20.548 -15.715 110.559 1.00 17.95 18 ASP B N 1
ATOM 3605 C CA . ASP B 1 18 ? 21.656 -15.156 111.324 1.00 19.88 18 ASP B CA 1
ATOM 3606 C C . ASP B 1 18 ? 22.972 -15.562 110.669 1.00 19.33 18 ASP B C 1
ATOM 3607 O O . ASP B 1 18 ? 23.209 -16.741 110.426 1.00 20.35 18 ASP B O 1
ATOM 3612 N N . MET B 1 19 ? 23.826 -14.585 110.377 1.00 20.08 19 MET B N 1
ATOM 3613 C CA . MET B 1 19 ? 25.094 -14.885 109.724 1.00 20.55 19 MET B CA 1
ATOM 3614 C C . MET B 1 19 ? 26.011 -15.792 110.541 1.00 21.28 19 MET B C 1
ATOM 3615 O O . MET B 1 19 ? 26.765 -16.581 109.976 1.00 20.91 19 MET B O 1
ATOM 3620 N N . ALA B 1 20 ? 25.942 -15.694 111.865 1.00 22.33 20 ALA B N 1
ATOM 3621 C CA . ALA B 1 20 ? 26.772 -16.549 112.707 1.00 24.14 20 ALA B CA 1
ATOM 3622 C C . ALA B 1 20 ? 26.316 -17.995 112.514 1.00 24.62 20 ALA B C 1
ATOM 3623 O O . ALA B 1 20 ? 27.136 -18.918 112.491 1.00 25.11 20 ALA B O 1
ATOM 3625 N N . LYS B 1 21 ? 25.006 -18.182 112.366 1.00 24.61 21 LYS B N 1
ATOM 3626 C CA . LYS B 1 21 ? 24.431 -19.509 112.159 1.00 25.42 21 LYS B CA 1
ATOM 3627 C C . LYS B 1 21 ? 24.826 -20.034 110.782 1.00 24.75 21 LYS B C 1
ATOM 3628 O O . LYS B 1 21 ? 25.141 -21.214 110.629 1.00 24.38 21 LYS B O 1
ATOM 3632 N N . LEU B 1 22 ? 24.802 -19.159 109.777 1.00 23.96 22 LEU B N 1
ATOM 3633 C CA . LEU B 1 22 ? 25.175 -19.555 108.423 1.00 24.15 22 LEU B CA 1
ATOM 3634 C C . LEU B 1 22 ? 26.642 -19.983 108.404 1.00 23.84 22 LEU B C 1
ATOM 3635 O O . LEU B 1 22 ? 27.007 -20.963 107.753 1.00 23.69 22 LEU B O 1
ATOM 3640 N N . ALA B 1 23 ? 27.479 -19.246 109.127 1.00 23.75 23 ALA B N 1
ATOM 3641 C CA . ALA B 1 23 ? 28.902 -19.563 109.193 1.00 24.55 23 ALA B CA 1
ATOM 3642 C C . ALA B 1 23 ? 29.099 -20.964 109.768 1.00 26.50 23 ALA B C 1
ATOM 3643 O O . ALA B 1 23 ? 29.861 -21.768 109.230 1.00 26.83 23 ALA B O 1
ATOM 3645 N N . GLU B 1 24 ? 28.400 -21.252 110.858 1.00 27.62 24 GLU B N 1
ATOM 3646 C CA . GLU B 1 24 ? 28.507 -22.555 111.503 1.00 29.58 24 GLU B CA 1
ATOM 3647 C C . GLU B 1 24 ? 28.104 -23.675 110.553 1.00 30.08 24 GLU B C 1
ATOM 3648 O O . GLU B 1 24 ? 28.714 -24.746 110.547 1.00 30.58 24 GLU B O 1
ATOM 3654 N N . ALA B 1 25 ? 27.084 -23.421 109.740 1.00 29.39 25 ALA B N 1
ATOM 3655 C CA . ALA B 1 25 ? 26.606 -24.412 108.784 1.00 29.62 25 ALA B CA 1
ATOM 3656 C C . ALA B 1 25 ? 27.563 -24.568 107.604 1.00 30.27 25 ALA B C 1
ATOM 3657 O O . ALA B 1 25 ? 27.602 -25.617 106.962 1.00 31.33 25 ALA B O 1
ATOM 3659 N N . ARG B 1 26 ? 28.337 -23.525 107.322 1.00 29.69 26 ARG B N 1
ATOM 3660 C CA . ARG B 1 26 ? 29.278 -23.562 106.210 1.00 30.13 26 ARG B CA 1
ATOM 3661 C C . ARG B 1 26 ? 30.700 -23.896 106.664 1.00 31.33 26 ARG B C 1
ATOM 3662 O O . ARG B 1 26 ? 31.655 -23.775 105.896 1.00 31.47 26 ARG B O 1
ATOM 3670 N N . GLN B 1 27 ? 30.825 -24.314 107.919 1.00 31.69 27 GLN B N 1
ATOM 3671 C CA . GLN B 1 27 ? 32.112 -24.695 108.494 1.00 32.85 27 GLN B CA 1
ATOM 3672 C C . GLN B 1 27 ? 33.166 -23.590 108.502 1.00 33.31 27 GLN B C 1
ATOM 3673 O O . GLN B 1 27 ? 34.326 -23.828 108.163 1.00 33.76 27 GLN B O 1
ATOM 3675 N N . VAL B 1 28 ? 32.767 -22.383 108.886 1.00 31.53 28 VAL B N 1
ATOM 3676 C CA . VAL B 1 28 ? 33.702 -21.268 108.960 1.00 31.52 28 VAL B CA 1
ATOM 3677 C C . VAL B 1 28 ? 33.488 -20.494 110.253 1.00 30.62 28 VAL B C 1
ATOM 3678 O O . VAL B 1 28 ? 32.425 -20.571 110.866 1.00 29.83 28 VAL B O 1
ATOM 3682 N N . ASP B 1 29 ? 34.513 -19.758 110.666 1.00 30.26 29 ASP B N 1
ATOM 3683 C CA . ASP B 1 29 ? 34.456 -18.957 111.880 1.00 30.74 29 ASP B CA 1
ATOM 3684 C C . ASP B 1 29 ? 33.434 -17.839 111.693 1.00 30.02 29 ASP B C 1
ATOM 3685 O O . ASP B 1 29 ? 33.510 -17.080 110.730 1.00 28.35 29 ASP B O 1
ATOM 3690 N N . PRO B 1 30 ? 32.460 -17.731 112.612 1.00 28.88 30 PRO B N 1
ATOM 3691 C CA . PRO B 1 30 ? 31.434 -16.687 112.518 1.00 27.62 30 PRO B CA 1
ATOM 3692 C C . PRO B 1 30 ? 32.002 -15.296 112.249 1.00 27.24 30 PRO B C 1
ATOM 3693 O O . PRO B 1 30 ? 31.419 -14.515 111.496 1.00 24.89 30 PRO B O 1
ATOM 3697 N N . ASN B 1 31 ? 33.139 -14.982 112.863 1.00 26.20 31 ASN B N 1
ATOM 3698 C CA . ASN B 1 31 ? 33.749 -13.675 112.665 1.00 25.05 31 ASN B CA 1
ATOM 3699 C C . ASN B 1 31 ? 34.168 -13.439 111.216 1.00 24.40 31 ASN B C 1
ATOM 3700 O O . ASN B 1 31 ? 34.351 -12.296 110.798 1.00 24.62 31 ASN B O 1
ATOM 3705 N N . LYS B 1 32 ? 34.316 -14.515 110.448 1.00 24.81 32 LYS B N 1
ATOM 3706 C CA . LYS B 1 32 ? 34.677 -14.370 109.043 1.00 25.37 32 LYS B CA 1
ATOM 3707 C C . LYS B 1 32 ? 33.543 -13.596 108.376 1.00 24.42 32 LYS B C 1
ATOM 3708 O O . LYS B 1 32 ? 33.780 -12.711 107.557 1.00 25.02 32 LYS B O 1
ATOM 3713 N N . PHE B 1 33 ? 32.307 -13.926 108.739 1.00 23.92 33 PHE B N 1
ATOM 3714 C CA . PHE B 1 33 ? 31.152 -13.238 108.169 1.00 22.61 33 PHE B CA 1
ATOM 3715 C C . PHE B 1 33 ? 30.854 -11.928 108.894 1.00 22.91 33 PHE B C 1
ATOM 3716 O O . PHE B 1 33 ? 30.706 -10.882 108.263 1.00 21.14 33 PHE B O 1
ATOM 3724 N N . LEU B 1 34 ? 30.779 -11.979 110.220 1.00 21.96 34 LEU B N 1
ATOM 3725 C CA . LEU B 1 34 ? 30.476 -10.785 111.002 1.00 23.12 34 LEU B CA 1
ATOM 3726 C C . LEU B 1 34 ? 31.488 -9.657 110.817 1.00 23.60 34 LEU B C 1
ATOM 3727 O O . LEU B 1 34 ? 31.111 -8.491 110.681 1.00 22.93 34 LEU B O 1
ATOM 3732 N N . ILE B 1 35 ? 32.772 -10.007 110.813 1.00 24.16 35 ILE B N 1
ATOM 3733 C CA . ILE B 1 35 ? 33.838 -9.020 110.672 1.00 25.50 35 ILE B CA 1
ATOM 3734 C C . ILE B 1 35 ? 34.514 -9.083 109.310 1.00 25.25 35 ILE B C 1
ATOM 3735 O O . ILE B 1 35 ? 34.680 -8.063 108.644 1.00 25.01 35 ILE B O 1
ATOM 3740 N N . GLY B 1 36 ? 34.905 -10.285 108.901 1.00 24.25 36 GLY B N 1
ATOM 3741 C CA . GLY B 1 36 ? 35.570 -10.449 107.622 1.00 25.93 36 GLY B CA 1
ATOM 3742 C C . GLY B 1 36 ? 34.833 -9.801 106.467 1.00 25.63 36 GLY B C 1
ATOM 3743 O O . GLY B 1 36 ? 35.398 -8.989 105.735 1.00 26.83 36 GLY B O 1
ATOM 3744 N N . ILE B 1 37 ? 33.567 -10.168 106.311 1.00 24.50 37 ILE B N 1
ATOM 3745 C CA . ILE B 1 37 ? 32.724 -9.638 105.249 1.00 24.17 37 ILE B CA 1
ATOM 3746 C C . ILE B 1 37 ? 31.925 -8.439 105.764 1.00 23.04 37 ILE B C 1
ATOM 3747 O O . ILE B 1 37 ? 31.590 -7.536 105.004 1.00 22.89 37 ILE B O 1
ATOM 3752 N N . GLY B 1 38 ? 31.626 -8.437 107.060 1.00 20.97 38 GLY B N 1
ATOM 3753 C CA . GLY B 1 38 ? 30.889 -7.330 107.649 1.00 20.99 38 GLY B CA 1
ATOM 3754 C C . GLY B 1 38 ? 29.374 -7.392 107.552 1.00 19.43 38 GLY B C 1
ATOM 3755 O O . GLY B 1 38 ? 28.716 -6.358 107.408 1.00 18.95 38 GLY B O 1
ATOM 3756 N N . GLN B 1 39 ? 28.811 -8.594 107.633 1.00 17.75 39 GLN B N 1
ATOM 3757 C CA . GLN B 1 39 ? 27.361 -8.762 107.563 1.00 16.99 39 GLN B CA 1
ATOM 3758 C C . GLN B 1 39 ? 26.871 -9.492 108.812 1.00 19.30 39 GLN B C 1
ATOM 3759 O O . GLN B 1 39 ? 27.562 -10.366 109.334 1.00 19.49 39 GLN B O 1
ATOM 3765 N N . THR B 1 40 ? 25.679 -9.135 109.280 1.00 17.30 40 THR B N 1
ATOM 3766 C CA . THR B 1 40 ? 25.125 -9.723 110.501 1.00 17.98 40 THR B CA 1
ATOM 3767 C C . THR B 1 40 ? 23.880 -10.583 110.303 1.00 17.69 40 THR B C 1
ATOM 3768 O O . THR B 1 40 ? 23.752 -11.652 110.908 1.00 16.82 40 THR B O 1
ATOM 3772 N N . GLU B 1 41 ? 22.956 -10.111 109.474 1.00 16.54 41 GLU B N 1
ATOM 3773 C CA . GLU B 1 41 ? 21.730 -10.851 109.194 1.00 17.60 41 GLU B CA 1
ATOM 3774 C C . GLU B 1 41 ? 21.453 -10.774 107.702 1.00 17.65 41 GLU B C 1
ATOM 3775 O O . GLU B 1 41 ? 21.598 -9.711 107.097 1.00 16.63 41 GLU B O 1
ATOM 3781 N N . MET B 1 42 ? 21.062 -11.905 107.118 1.00 14.82 42 MET B N 1
ATOM 3782 C CA . MET B 1 42 ? 20.772 -12.002 105.689 1.00 17.37 42 MET B CA 1
ATOM 3783 C C . MET B 1 42 ? 19.282 -12.120 105.387 1.00 16.81 42 MET B C 1
ATOM 3784 O O . MET B 1 42 ? 18.600 -12.999 105.912 1.00 15.06 42 MET B O 1
ATOM 3789 N N . ALA B 1 43 ? 18.776 -11.236 104.532 1.00 15.16 43 ALA B N 1
ATOM 3790 C CA . ALA B 1 43 ? 17.367 -11.286 104.159 1.00 15.00 43 ALA B CA 1
ATOM 3791 C C . ALA B 1 43 ? 17.080 -12.590 103.422 1.00 15.99 43 ALA B C 1
ATOM 3792 O O . ALA B 1 43 ? 17.858 -13.007 102.558 1.00 16.84 43 ALA B O 1
ATOM 3794 N N . VAL B 1 44 ? 15.967 -13.232 103.772 1.00 16.80 44 VAL B N 1
ATOM 3795 C CA . VAL B 1 44 ? 15.554 -14.478 103.131 1.00 15.44 44 VAL B CA 1
ATOM 3796 C C . VAL B 1 44 ? 14.201 -14.241 102.470 1.00 15.54 44 VAL B C 1
ATOM 3797 O O . VAL B 1 44 ? 13.261 -13.764 103.108 1.00 16.46 44 VAL B O 1
ATOM 3801 N N . SER B 1 45 ? 14.113 -14.598 101.195 1.00 16.59 45 SER B N 1
ATOM 3802 C CA . SER B 1 45 ? 12.904 -14.395 100.408 1.00 15.75 45 SER B CA 1
ATOM 3803 C C . SER B 1 45 ? 11.859 -15.498 100.399 1.00 16.45 45 SER B C 1
ATOM 3804 O O . SER B 1 45 ? 12.152 -16.638 100.041 1.00 16.75 45 SER B O 1
ATOM 3807 N N . PRO B 1 46 ? 10.623 -15.174 100.804 1.00 17.42 46 PRO B N 1
ATOM 3808 C CA . PRO B 1 46 ? 9.578 -16.198 100.775 1.00 17.44 46 PRO B CA 1
ATOM 3809 C C . PRO B 1 46 ? 9.089 -16.134 99.323 1.00 19.36 46 PRO B C 1
ATOM 3810 O O . PRO B 1 46 ? 9.266 -15.109 98.654 1.00 17.32 46 PRO B O 1
ATOM 3814 N N . VAL B 1 47 ? 8.501 -17.210 98.817 1.00 17.52 47 VAL B N 1
ATOM 3815 C CA . VAL B 1 47 ? 8.029 -17.216 97.437 1.00 17.53 47 VAL B CA 1
ATOM 3816 C C . VAL B 1 47 ? 7.010 -16.115 97.131 1.00 17.27 47 VAL B C 1
ATOM 3817 O O . VAL B 1 47 ? 6.959 -15.609 96.009 1.00 17.95 47 VAL B O 1
ATOM 3821 N N . ASN B 1 48 ? 6.221 -15.724 98.126 1.00 16.01 48 ASN B N 1
ATOM 3822 C CA . ASN B 1 48 ? 5.195 -14.711 97.907 1.00 15.17 48 ASN B CA 1
ATOM 3823 C C . ASN B 1 48 ? 5.690 -13.262 97.815 1.00 15.87 48 ASN B C 1
ATOM 3824 O O . ASN B 1 48 ? 4.897 -12.331 97.804 1.00 17.63 48 ASN B O 1
ATOM 3829 N N . GLN B 1 49 ? 7.004 -13.075 97.754 1.00 16.00 49 GLN B N 1
ATOM 3830 C CA . GLN B 1 49 ? 7.558 -11.734 97.571 1.00 14.28 49 GLN B CA 1
ATOM 3831 C C . GLN B 1 49 ? 8.465 -11.749 96.341 1.00 16.80 49 GLN B C 1
ATOM 3832 O O . GLN B 1 49 ? 9.548 -12.336 96.371 1.00 17.42 49 GLN B O 1
ATOM 3838 N N . ASP B 1 50 ? 8.007 -11.151 95.244 1.00 15.15 50 ASP B N 1
ATOM 3839 C CA . ASP B 1 50 ? 8.845 -11.071 94.052 1.00 14.80 50 ASP B CA 1
ATOM 3840 C C . ASP B 1 50 ? 9.252 -9.606 93.911 1.00 14.28 50 ASP B C 1
ATOM 3841 O O . ASP B 1 50 ? 8.915 -8.792 94.770 1.00 13.58 50 ASP B O 1
ATOM 3846 N N . ILE B 1 51 ? 9.982 -9.261 92.859 1.00 14.24 51 ILE B N 1
ATOM 3847 C CA . ILE B 1 51 ? 10.417 -7.875 92.716 1.00 13.12 51 ILE B CA 1
ATOM 3848 C C . ILE B 1 51 ? 9.268 -6.883 92.576 1.00 12.79 51 ILE B C 1
ATOM 3849 O O . ILE B 1 51 ? 9.398 -5.718 92.966 1.00 12.76 51 ILE B O 1
ATOM 3854 N N . VAL B 1 52 ? 8.148 -7.338 92.023 1.00 12.90 52 VAL B N 1
ATOM 3855 C CA . VAL B 1 52 ? 6.983 -6.481 91.851 1.00 13.92 52 VAL B CA 1
ATOM 3856 C C . VAL B 1 52 ? 6.348 -6.154 93.201 1.00 13.35 52 VAL B C 1
ATOM 3857 O O . VAL B 1 52 ? 6.127 -4.988 93.520 1.00 13.68 52 VAL B O 1
ATOM 3861 N N . SER B 1 53 ? 6.060 -7.176 94.000 1.00 13.01 53 SER B N 1
ATOM 3862 C CA . SER B 1 53 ? 5.450 -6.929 95.304 1.00 12.34 53 SER B CA 1
ATOM 3863 C C . SER B 1 53 ? 6.385 -6.170 96.251 1.00 12.03 53 SER B C 1
ATOM 3864 O O . SER B 1 53 ? 5.934 -5.317 97.020 1.00 12.69 53 SER B O 1
ATOM 3867 N N . MET B 1 54 ? 7.682 -6.473 96.209 1.00 10.95 54 MET B N 1
ATOM 3868 C CA . MET B 1 54 ? 8.621 -5.766 97.077 1.00 11.04 54 MET B CA 1
ATOM 3869 C C . MET B 1 54 ? 8.675 -4.294 96.680 1.00 11.72 54 MET B C 1
ATOM 3870 O O . MET B 1 54 ? 8.723 -3.418 97.539 1.00 11.61 54 MET B O 1
ATOM 3875 N N . GLY B 1 55 ? 8.679 -4.032 95.376 1.00 14.60 55 GLY B N 1
ATOM 3876 C CA . GLY B 1 55 ? 8.716 -2.654 94.915 1.00 14.19 55 GLY B CA 1
ATOM 3877 C C . GLY B 1 55 ? 7.460 -1.888 95.298 1.00 15.45 55 GLY B C 1
ATOM 3878 O O . GLY B 1 55 ? 7.527 -0.724 95.713 1.00 13.64 55 GLY B O 1
ATOM 3879 N N . ALA B 1 56 ? 6.306 -2.534 95.157 1.00 13.14 56 ALA B N 1
ATOM 3880 C CA . ALA B 1 56 ? 5.044 -1.898 95.508 1.00 13.60 56 ALA B CA 1
ATOM 3881 C C . ALA B 1 56 ? 5.010 -1.616 97.011 1.00 13.86 56 ALA B C 1
ATOM 3882 O O . ALA B 1 56 ? 4.533 -0.565 97.445 1.00 15.91 56 ALA B O 1
ATOM 3884 N N . ASN B 1 57 ? 5.527 -2.545 97.810 1.00 13.93 57 ASN B N 1
ATOM 3885 C CA . ASN B 1 57 ? 5.535 -2.347 99.255 1.00 14.22 57 ASN B CA 1
ATOM 3886 C C . ASN B 1 57 ? 6.451 -1.212 99.705 1.00 15.22 57 ASN B C 1
ATOM 3887 O O . ASN B 1 57 ? 6.171 -0.541 100.696 1.00 17.41 57 ASN B O 1
ATOM 3892 N N . ALA B 1 58 ? 7.542 -0.991 98.981 1.00 14.31 58 ALA B N 1
ATOM 3893 C CA . ALA B 1 58 ? 8.467 0.076 99.341 1.00 14.74 58 ALA B CA 1
ATOM 3894 C C . ALA B 1 58 ? 7.848 1.429 99.004 1.00 14.08 58 ALA B C 1
ATOM 3895 O O . ALA B 1 58 ? 8.020 2.409 99.731 1.00 15.59 58 ALA B O 1
ATOM 3897 N N . ALA B 1 59 ? 7.105 1.476 97.907 1.00 15.59 59 ALA B N 1
ATOM 3898 C CA . ALA B 1 59 ? 6.492 2.730 97.476 1.00 14.95 59 ALA B CA 1
ATOM 3899 C C . ALA B 1 59 ? 5.153 3.086 98.114 1.00 16.76 59 ALA B C 1
ATOM 3900 O O . ALA B 1 59 ? 4.857 4.267 98.316 1.00 16.86 59 ALA B O 1
ATOM 3902 N N . LYS B 1 60 ? 4.347 2.083 98.443 1.00 17.53 60 LYS B N 1
ATOM 3903 C CA . LYS B 1 60 ? 3.016 2.351 98.979 1.00 19.31 60 LYS B CA 1
ATOM 3904 C C . LYS B 1 60 ? 2.928 3.322 100.151 1.00 19.27 60 LYS B C 1
ATOM 3905 O O . LYS B 1 60 ? 2.019 4.154 100.187 1.00 20.43 60 LYS B O 1
ATOM 3911 N N . ASP B 1 61 ? 3.870 3.250 101.086 1.00 18.70 61 ASP B N 1
ATOM 3912 C CA . ASP B 1 61 ? 3.827 4.134 102.247 1.00 19.96 61 ASP B CA 1
ATOM 3913 C C . ASP B 1 61 ? 4.268 5.580 102.001 1.00 19.06 61 ASP B C 1
ATOM 3914 O O . ASP B 1 61 ? 4.106 6.427 102.879 1.00 21.02 61 ASP B O 1
ATOM 3919 N N . ILE B 1 62 ? 4.817 5.874 100.826 1.00 18.44 62 ILE B N 1
ATOM 3920 C CA . ILE B 1 62 ? 5.249 7.243 100.542 1.00 17.25 62 ILE B CA 1
ATOM 3921 C C . ILE B 1 62 ? 4.538 7.926 99.376 1.00 20.58 62 ILE B C 1
ATOM 3922 O O . ILE B 1 62 ? 5.009 8.953 98.865 1.00 21.81 62 ILE B O 1
ATOM 3927 N N . ILE B 1 63 ? 3.419 7.360 98.935 1.00 20.69 63 ILE B N 1
ATOM 3928 C CA . ILE B 1 63 ? 2.664 7.986 97.860 1.00 22.79 63 ILE B CA 1
ATOM 3929 C C . ILE B 1 63 ? 1.248 8.305 98.330 1.00 22.64 63 ILE B C 1
ATOM 3930 O O . ILE B 1 63 ? 0.504 7.427 98.775 1.00 23.04 63 ILE B O 1
ATOM 3935 N N . THR B 1 64 ? 0.901 9.581 98.261 1.00 21.66 64 THR B N 1
ATOM 3936 C CA . THR B 1 64 ? -0.409 10.056 98.675 1.00 23.27 64 THR B CA 1
ATOM 3937 C C . THR B 1 64 ? -1.338 10.048 97.472 1.00 23.35 64 THR B C 1
ATOM 3938 O O . THR B 1 64 ? -0.899 9.814 96.345 1.00 20.14 64 THR B O 1
ATOM 3942 N N . ASP B 1 65 ? -2.623 10.291 97.709 1.00 24.60 65 ASP B N 1
ATOM 3943 C CA . ASP B 1 65 ? -3.592 10.324 96.618 1.00 26.91 65 ASP B CA 1
ATOM 3944 C C . ASP B 1 65 ? -3.229 11.470 95.681 1.00 26.94 65 ASP B C 1
ATOM 3945 O O . ASP B 1 65 ? -3.450 11.392 94.472 1.00 26.73 65 ASP B O 1
ATOM 3950 N N . GLU B 1 66 ? -2.655 12.530 96.242 1.00 26.65 66 GLU B N 1
ATOM 3951 C CA . GLU B 1 66 ? -2.249 13.679 95.442 1.00 26.92 66 GLU B CA 1
ATOM 3952 C C . GLU B 1 66 ? -1.067 13.300 94.555 1.00 27.07 66 GLU B C 1
ATOM 3953 O O . GLU B 1 66 ? -1.008 13.683 93.382 1.00 26.03 66 GLU B O 1
ATOM 3955 N N . ASP B 1 67 ? -0.125 12.548 95.119 1.00 25.64 67 ASP B N 1
ATOM 3956 C CA . ASP B 1 67 ? 1.049 12.121 94.368 1.00 23.84 67 ASP B CA 1
ATOM 3957 C C . ASP B 1 67 ? 0.637 11.258 93.187 1.00 22.68 67 ASP B C 1
ATOM 3958 O O . ASP B 1 67 ? 1.231 11.343 92.115 1.00 20.49 67 ASP B O 1
ATOM 3963 N N . LYS B 1 68 ? -0.379 10.425 93.388 1.00 19.66 68 LYS B N 1
ATOM 3964 C CA . LYS B 1 68 ? -0.849 9.546 92.327 1.00 19.98 68 LYS B CA 1
ATOM 3965 C C . LYS B 1 68 ? -1.309 10.340 91.111 1.00 19.46 68 LYS B C 1
ATOM 3966 O O . LYS B 1 68 ? -1.255 9.851 89.988 1.00 18.78 68 LYS B O 1
ATOM 3972 N N . LYS B 1 69 ? -1.748 11.572 91.334 1.00 19.53 69 LYS B N 1
ATOM 3973 C CA . LYS B 1 69 ? -2.221 12.397 90.232 1.00 20.82 69 LYS B CA 1
ATOM 3974 C C . LYS B 1 69 ? -1.095 13.166 89.560 1.00 18.53 69 LYS B C 1
ATOM 3975 O O . LYS B 1 69 ? -1.228 13.591 88.413 1.00 18.14 69 LYS B O 1
ATOM 3979 N N . LYS B 1 70 ? 0.018 13.318 90.267 1.00 16.78 70 LYS B N 1
ATOM 3980 C CA . LYS B 1 70 ? 1.135 14.100 89.758 1.00 16.60 70 LYS B CA 1
ATOM 3981 C C . LYS B 1 70 ? 2.336 13.332 89.219 1.00 15.37 70 LYS B C 1
ATOM 3982 O O . LYS B 1 70 ? 3.223 13.921 88.604 1.00 15.91 70 LYS B O 1
ATOM 3987 N N . ILE B 1 71 ? 2.365 12.023 89.439 1.00 14.29 71 ILE B N 1
ATOM 3988 C CA . ILE B 1 71 ? 3.477 11.204 88.968 1.00 14.37 71 ILE B CA 1
ATOM 3989 C C . ILE B 1 71 ? 3.394 10.977 87.460 1.00 14.08 71 ILE B C 1
ATOM 3990 O O . ILE B 1 71 ? 2.432 10.391 86.962 1.00 14.48 71 ILE B O 1
ATOM 3995 N N . GLY B 1 72 ? 4.412 11.459 86.748 1.00 13.04 72 GLY B N 1
ATOM 3996 C CA . GLY B 1 72 ? 4.462 11.342 85.301 1.00 14.79 72 GLY B CA 1
ATOM 3997 C C . GLY B 1 72 ? 5.302 10.201 84.757 1.00 13.52 72 GLY B C 1
ATOM 3998 O O . GLY B 1 72 ? 5.232 9.896 83.568 1.00 13.48 72 GLY B O 1
ATOM 3999 N N . MET B 1 73 ? 6.117 9.586 85.608 1.00 13.10 73 MET B N 1
ATOM 4000 C CA . MET B 1 73 ? 6.939 8.448 85.189 1.00 12.50 73 MET B CA 1
ATOM 4001 C C . MET B 1 73 ? 7.164 7.508 86.364 1.00 11.50 73 MET B C 1
ATOM 4002 O O . MET B 1 73 ? 7.304 7.959 87.498 1.00 10.73 73 MET B O 1
ATOM 4007 N N . VAL B 1 74 ? 7.190 6.208 86.074 1.00 10.67 74 VAL B N 1
ATOM 4008 C CA . VAL B 1 74 ? 7.475 5.178 87.071 1.00 11.97 74 VAL B CA 1
ATOM 4009 C C . VAL B 1 74 ? 8.609 4.378 86.434 1.00 11.92 74 VAL B C 1
ATOM 4010 O O . VAL B 1 74 ? 8.430 3.743 85.390 1.00 11.66 74 VAL B O 1
ATOM 4014 N N . ILE B 1 75 ? 9.783 4.430 87.053 1.00 11.55 75 ILE B N 1
ATOM 4015 C CA . ILE B 1 75 ? 10.950 3.730 86.527 1.00 11.06 75 ILE B CA 1
ATOM 4016 C C . ILE B 1 75 ? 11.393 2.673 87.523 1.00 11.36 75 ILE B C 1
ATOM 4017 O O . ILE B 1 75 ? 11.563 2.961 88.704 1.00 12.11 75 ILE B O 1
ATOM 4022 N N . VAL B 1 76 ? 11.564 1.446 87.044 1.00 11.21 76 VAL B N 1
ATOM 4023 C CA . VAL B 1 76 ? 12.018 0.360 87.904 1.00 11.41 76 VAL B CA 1
ATOM 4024 C C . VAL B 1 76 ? 13.444 -0.027 87.516 1.00 10.40 76 VAL B C 1
ATOM 4025 O O . VAL B 1 76 ? 13.721 -0.282 86.342 1.00 13.27 76 VAL B O 1
ATOM 4029 N N . ALA B 1 77 ? 14.346 -0.043 88.493 1.00 10.93 77 ALA B N 1
ATOM 4030 C CA . ALA B 1 77 ? 15.737 -0.444 88.257 1.00 9.75 77 ALA B CA 1
ATOM 4031 C C . ALA B 1 77 ? 15.870 -1.845 88.851 1.00 11.59 77 ALA B C 1
ATOM 4032 O O . ALA B 1 77 ? 15.529 -2.067 90.017 1.00 11.94 77 ALA B O 1
ATOM 4034 N N . THR B 1 78 ? 16.318 -2.796 88.039 1.00 10.45 78 THR B N 1
ATOM 4035 C CA . THR B 1 78 ? 16.472 -4.165 88.522 1.00 12.21 78 THR B CA 1
ATOM 4036 C C . THR B 1 78 ? 17.366 -4.980 87.607 1.00 13.70 78 THR B C 1
ATOM 4037 O O . THR B 1 78 ? 17.571 -4.625 86.443 1.00 12.81 78 THR B O 1
ATOM 4041 N N . GLU B 1 79 ? 17.915 -6.061 88.153 1.00 13.68 79 GLU B N 1
ATOM 4042 C CA . GLU B 1 79 ? 18.717 -6.994 87.374 1.00 13.59 79 GLU B CA 1
ATOM 4043 C C . GLU B 1 79 ? 18.184 -8.378 87.745 1.00 13.54 79 GLU B C 1
ATOM 4044 O O . GLU B 1 79 ? 18.845 -9.395 87.535 1.00 14.13 79 GLU B O 1
ATOM 4050 N N . SER B 1 80 ? 16.969 -8.382 88.288 1.00 12.76 80 SER B N 1
ATOM 4051 C CA . SER B 1 80 ? 16.272 -9.599 88.718 1.00 13.63 80 SER B CA 1
ATOM 4052 C C . SER B 1 80 ? 14.886 -9.632 88.069 1.00 14.83 80 SER B C 1
ATOM 4053 O O . SER B 1 80 ? 13.913 -10.054 88.688 1.00 14.95 80 SER B O 1
ATOM 4056 N N . ALA B 1 81 ? 14.804 -9.186 86.822 1.00 15.55 81 ALA B N 1
ATOM 4057 C CA . ALA B 1 81 ? 13.535 -9.137 86.104 1.00 15.14 81 ALA B CA 1
ATOM 4058 C C . ALA B 1 81 ? 12.806 -10.470 86.051 1.00 15.92 81 ALA B C 1
ATOM 4059 O O . ALA B 1 81 ? 13.428 -11.534 86.091 1.00 17.30 81 ALA B O 1
ATOM 4061 N N . VAL B 1 82 ? 11.480 -10.398 85.963 1.00 15.99 82 VAL B N 1
ATOM 4062 C CA . VAL B 1 82 ? 10.649 -11.595 85.876 1.00 16.06 82 VAL B CA 1
ATOM 4063 C C . VAL B 1 82 ? 10.040 -11.725 84.476 1.00 16.91 82 VAL B C 1
ATOM 4064 O O . VAL B 1 82 ? 9.346 -12.698 84.177 1.00 15.94 82 VAL B O 1
ATOM 4068 N N . ASP B 1 83 ? 10.303 -10.741 83.618 1.00 16.83 83 ASP B N 1
ATOM 4069 C CA . ASP B 1 83 ? 9.818 -10.775 82.237 1.00 15.95 83 ASP B CA 1
ATOM 4070 C C . ASP B 1 83 ? 10.879 -10.123 81.352 1.00 16.62 83 ASP B C 1
ATOM 4071 O O . ASP B 1 83 ? 11.517 -9.143 81.742 1.00 16.56 83 ASP B O 1
ATOM 4076 N N . ALA B 1 84 ? 11.075 -10.681 80.165 1.00 15.93 84 ALA B N 1
ATOM 4077 C CA . ALA B 1 84 ? 12.073 -10.170 79.236 1.00 16.40 84 ALA B CA 1
ATOM 4078 C C . ALA B 1 84 ? 11.543 -9.028 78.385 1.00 16.55 84 ALA B C 1
ATOM 4079 O O . ALA B 1 84 ? 12.306 -8.371 77.676 1.00 17.77 84 ALA B O 1
ATOM 4081 N N . ALA B 1 85 ? 10.238 -8.790 78.465 1.00 15.79 85 ALA B N 1
ATOM 4082 C CA . ALA B 1 85 ? 9.612 -7.743 77.668 1.00 15.55 85 ALA B CA 1
ATOM 4083 C C . ALA B 1 85 ? 8.821 -6.729 78.480 1.00 16.12 85 ALA B C 1
ATOM 4084 O O . ALA B 1 85 ? 9.057 -5.524 78.386 1.00 16.71 85 ALA B O 1
ATOM 4086 N N . LYS B 1 86 ? 7.870 -7.218 79.266 1.00 15.13 86 LYS B N 1
ATOM 4087 C CA . LYS B 1 86 ? 7.021 -6.349 80.073 1.00 14.73 86 LYS B CA 1
ATOM 4088 C C . LYS B 1 86 ? 7.752 -5.772 81.285 1.00 14.09 86 LYS B C 1
ATOM 4089 O O . LYS B 1 86 ? 8.217 -6.505 82.160 1.00 15.24 86 LYS B O 1
ATOM 4095 N N . ALA B 1 87 ? 7.847 -4.446 81.332 1.00 12.91 87 ALA B N 1
ATOM 4096 C CA . ALA B 1 87 ? 8.517 -3.756 82.433 1.00 13.79 87 ALA B CA 1
ATOM 4097 C C . ALA B 1 87 ? 7.748 -3.916 83.736 1.00 12.41 87 ALA B C 1
ATOM 4098 O O . ALA B 1 87 ? 6.532 -3.724 83.768 1.00 13.54 87 ALA B O 1
ATOM 4100 N N . ALA B 1 88 ? 8.453 -4.258 84.812 1.00 11.67 88 ALA B N 1
ATOM 4101 C CA . ALA B 1 88 ? 7.803 -4.423 86.107 1.00 13.00 88 ALA B CA 1
ATOM 4102 C C . ALA B 1 88 ? 7.156 -3.114 86.533 1.00 12.60 88 ALA B C 1
ATOM 4103 O O . ALA B 1 88 ? 6.265 -3.096 87.379 1.00 14.15 88 ALA B O 1
ATOM 4105 N N . ALA B 1 89 ? 7.610 -2.011 85.945 1.00 11.51 89 ALA B N 1
ATOM 4106 C CA . ALA B 1 89 ? 7.051 -0.710 86.278 1.00 12.23 89 ALA B CA 1
ATOM 4107 C C . ALA B 1 89 ? 5.566 -0.647 85.921 1.00 12.48 89 ALA B C 1
ATOM 4108 O O . ALA B 1 89 ? 4.803 0.091 86.550 1.00 13.21 89 ALA B O 1
ATOM 4110 N N . VAL B 1 90 ? 5.158 -1.410 84.910 1.00 11.84 90 VAL B N 1
ATOM 4111 C CA . VAL B 1 90 ? 3.751 -1.412 84.504 1.00 12.81 90 VAL B CA 1
ATOM 4112 C C . VAL B 1 90 ? 2.861 -2.013 85.589 1.00 13.86 90 VAL B C 1
ATOM 4113 O O . VAL B 1 90 ? 1.847 -1.421 85.954 1.00 13.99 90 VAL B O 1
ATOM 4117 N N . GLN B 1 91 ? 3.229 -3.186 86.105 1.00 14.86 91 GLN B N 1
ATOM 4118 C CA . GLN B 1 91 ? 2.423 -3.803 87.154 1.00 16.21 91 GLN B CA 1
ATOM 4119 C C . GLN B 1 91 ? 2.405 -2.943 88.411 1.00 15.17 91 GLN B C 1
ATOM 4120 O O . GLN B 1 91 ? 1.368 -2.815 89.058 1.00 14.71 91 GLN B O 1
ATOM 4126 N N . ILE B 1 92 ? 3.552 -2.362 88.767 1.00 14.68 92 ILE B N 1
ATOM 4127 C CA . ILE B 1 92 ? 3.620 -1.531 89.963 1.00 13.76 92 ILE B CA 1
ATOM 4128 C C . ILE B 1 92 ? 2.763 -0.275 89.809 1.00 14.31 92 ILE B C 1
ATOM 4129 O O . ILE B 1 92 ? 2.071 0.134 90.748 1.00 15.50 92 ILE B O 1
ATOM 4134 N N . HIS B 1 93 ? 2.798 0.327 88.624 1.00 13.09 93 HIS B N 1
ATOM 4135 C CA . HIS B 1 93 ? 1.990 1.511 88.351 1.00 13.92 93 HIS B CA 1
ATOM 4136 C C . HIS B 1 93 ? 0.512 1.163 88.547 1.00 14.48 93 HIS B C 1
ATOM 4137 O O . HIS B 1 93 ? -0.266 1.967 89.076 1.00 16.53 93 HIS B O 1
ATOM 4144 N N . ASN B 1 94 ? 0.130 -0.045 88.141 1.00 14.28 94 ASN B N 1
ATOM 4145 C CA . ASN B 1 94 ? -1.247 -0.501 88.293 1.00 15.86 94 ASN B CA 1
ATOM 4146 C C . ASN B 1 94 ? -1.580 -0.742 89.769 1.00 15.92 94 ASN B C 1
ATOM 4147 O O . ASN B 1 94 ? -2.584 -0.238 90.278 1.00 17.12 94 ASN B O 1
ATOM 4152 N N . LEU B 1 95 ? -0.731 -1.496 90.459 1.00 15.70 95 LEU B N 1
ATOM 4153 C CA . LEU B 1 95 ? -0.958 -1.789 91.873 1.00 15.01 95 LEU B CA 1
ATOM 4154 C C . LEU B 1 95 ? -1.070 -0.541 92.739 1.00 15.29 95 LEU B C 1
ATOM 4155 O O . LEU B 1 95 ? -1.845 -0.519 93.691 1.00 16.19 95 LEU B O 1
ATOM 4160 N N . LEU B 1 96 ? -0.308 0.499 92.404 1.00 15.02 96 LEU B N 1
ATOM 4161 C CA . LEU B 1 96 ? -0.320 1.736 93.180 1.00 16.24 96 LEU B CA 1
ATOM 4162 C C . LEU B 1 96 ? -1.418 2.728 92.789 1.00 16.26 96 LEU B C 1
ATOM 4163 O O . LEU B 1 96 ? -1.590 3.756 93.443 1.00 18.17 96 LEU B O 1
ATOM 4168 N N . GLY B 1 97 ? -2.153 2.414 91.726 1.00 17.03 97 GLY B N 1
ATOM 4169 C CA . GLY B 1 97 ? -3.237 3.279 91.286 1.00 16.76 97 GLY B CA 1
ATOM 4170 C C . GLY B 1 97 ? -2.819 4.655 90.801 1.00 17.21 97 GLY B C 1
ATOM 4171 O O . GLY B 1 97 ? -3.546 5.633 90.977 1.00 18.87 97 GLY B O 1
ATOM 4172 N N . ILE B 1 98 ? -1.648 4.735 90.185 1.00 16.30 98 ILE B N 1
ATOM 4173 C CA . ILE B 1 98 ? -1.135 6.002 89.672 1.00 14.76 98 ILE B CA 1
ATOM 4174 C C . ILE B 1 98 ? -1.896 6.413 88.406 1.00 13.57 98 ILE B C 1
ATOM 4175 O O . ILE B 1 98 ? -2.371 5.557 87.664 1.00 15.57 98 ILE B O 1
ATOM 4180 N N . GLN B 1 99 ? -2.028 7.723 88.180 1.00 15.42 99 GLN B N 1
ATOM 4181 C CA . GLN B 1 99 ? -2.747 8.226 87.011 1.00 15.89 99 GLN B CA 1
ATOM 4182 C C . GLN B 1 99 ? -2.161 7.608 85.742 1.00 15.48 99 GLN B C 1
ATOM 4183 O O . GLN B 1 99 ? -0.954 7.401 85.640 1.00 15.74 99 GLN B O 1
ATOM 4189 N N . PRO B 1 100 ? -3.019 7.299 84.758 1.00 15.78 100 PRO B N 1
ATOM 4190 C CA . PRO B 1 100 ? -2.655 6.676 83.479 1.00 15.18 100 PRO B CA 1
ATOM 4191 C C . PRO B 1 100 ? -1.689 7.337 82.501 1.00 15.73 100 PRO B C 1
ATOM 4192 O O . PRO B 1 100 ? -0.984 6.637 81.776 1.00 15.26 100 PRO B O 1
ATOM 4196 N N . PHE B 1 101 ? -1.653 8.664 82.463 1.00 15.51 101 PHE B N 1
ATOM 4197 C CA . PHE B 1 101 ? -0.779 9.356 81.519 1.00 15.80 101 PHE B CA 1
ATOM 4198 C C . PHE B 1 101 ? 0.646 9.474 82.026 1.00 14.74 101 PHE B C 1
ATOM 4199 O O . PHE B 1 101 ? 1.152 10.570 82.296 1.00 16.70 101 PHE B O 1
ATOM 4207 N N . ALA B 1 102 ? 1.291 8.317 82.138 1.00 14.17 102 ALA B N 1
ATOM 4208 C CA . ALA B 1 102 ? 2.651 8.234 82.636 1.00 14.15 102 ALA B CA 1
ATOM 4209 C C . ALA B 1 102 ? 3.485 7.227 81.854 1.00 12.80 102 ALA B C 1
ATOM 4210 O O . ALA B 1 102 ? 2.953 6.273 81.276 1.00 15.13 102 ALA B O 1
ATOM 4212 N N . ARG B 1 103 ? 4.794 7.453 81.837 1.00 11.89 103 ARG B N 1
ATOM 4213 C CA . ARG B 1 103 ? 5.731 6.545 81.183 1.00 12.97 103 ARG B CA 1
ATOM 4214 C C . ARG B 1 103 ? 6.103 5.499 82.227 1.00 13.41 103 ARG B C 1
ATOM 4215 O O . ARG B 1 103 ? 6.311 5.837 83.392 1.00 13.67 103 ARG B O 1
ATOM 4223 N N . CYS B 1 104 ? 6.184 4.239 81.811 1.00 12.48 104 CYS B N 1
ATOM 4224 C CA . CYS B 1 104 ? 6.558 3.150 82.709 1.00 14.19 104 CYS B CA 1
ATOM 4225 C C . CYS B 1 104 ? 7.570 2.281 81.987 1.00 14.14 104 CYS B C 1
ATOM 4226 O O . CYS B 1 104 ? 7.305 1.806 80.884 1.00 14.74 104 CYS B O 1
ATOM 4229 N N . PHE B 1 105 ? 8.729 2.078 82.598 1.00 11.46 105 PHE B N 1
ATOM 4230 C CA . PHE B 1 105 ? 9.751 1.245 81.976 1.00 10.87 105 PHE B CA 1
ATOM 4231 C C . PHE B 1 105 ? 10.829 0.829 82.975 1.00 11.96 105 PHE B C 1
ATOM 4232 O O . PHE B 1 105 ? 10.870 1.324 84.101 1.00 11.34 105 PHE B O 1
ATOM 4240 N N . GLU B 1 106 ? 11.678 -0.111 82.568 1.00 11.14 106 GLU B N 1
ATOM 4241 C CA . GLU B 1 106 ? 12.765 -0.584 83.418 1.00 11.23 106 GLU B CA 1
ATOM 4242 C C . GLU B 1 106 ? 14.097 -0.059 82.902 1.00 11.49 106 GLU B C 1
ATOM 4243 O O . GLU B 1 106 ? 14.244 0.227 81.711 1.00 11.55 106 GLU B O 1
ATOM 4249 N N . MET B 1 107 ? 15.057 0.084 83.810 1.00 11.35 107 MET B N 1
ATOM 4250 C CA . MET B 1 107 ? 16.415 0.473 83.438 1.00 11.56 107 MET B CA 1
ATOM 4251 C C . MET B 1 107 ? 17.276 -0.666 83.966 1.00 11.72 107 MET B C 1
ATOM 4252 O O . MET B 1 107 ? 17.014 -1.191 85.056 1.00 11.69 107 MET B O 1
ATOM 4257 N N . LYS B 1 108 ? 18.296 -1.045 83.202 1.00 11.57 108 LYS B N 1
ATOM 4258 C CA . LYS B 1 108 ? 19.173 -2.147 83.587 1.00 12.52 108 LYS B CA 1
ATOM 4259 C C . LYS B 1 108 ? 20.653 -1.898 83.314 1.00 12.76 108 LYS B C 1
ATOM 4260 O O . LYS B 1 108 ? 21.032 -1.474 82.226 1.00 12.45 108 LYS B O 1
ATOM 4266 N N . GLU B 1 109 ? 21.466 -2.181 84.327 1.00 12.50 109 GLU B N 1
ATOM 4267 C CA . GLU B 1 109 ? 22.923 -2.110 84.270 1.00 11.50 109 GLU B CA 1
ATOM 4268 C C . GLU B 1 109 ? 23.389 -2.518 85.650 1.00 13.10 109 GLU B C 1
ATOM 4269 O O . GLU B 1 109 ? 23.801 -1.690 86.446 1.00 13.00 109 GLU B O 1
ATOM 4275 N N A ALA B 1 110 ? 23.303 -3.815 85.931 0.33 12.67 110 ALA B N 1
ATOM 4276 N N B ALA B 1 110 ? 23.294 -3.814 85.929 0.33 12.94 110 ALA B N 1
ATOM 4277 N N C ALA B 1 110 ? 23.320 -3.820 85.916 0.33 12.73 110 ALA B N 1
ATOM 4278 C CA A ALA B 1 110 ? 23.714 -4.364 87.217 0.33 13.45 110 ALA B CA 1
ATOM 4279 C CA B ALA B 1 110 ? 23.709 -4.365 87.209 0.33 14.00 110 ALA B CA 1
ATOM 4280 C CA C ALA B 1 110 ? 23.732 -4.383 87.194 0.33 13.51 110 ALA B CA 1
ATOM 4281 C C A ALA B 1 110 ? 23.154 -3.553 88.386 0.33 13.43 110 ALA B C 1
ATOM 4282 C C B ALA B 1 110 ? 23.169 -3.560 88.391 0.33 14.21 110 ALA B C 1
ATOM 4283 C C C ALA B 1 110 ? 23.165 -3.574 88.356 0.33 13.54 110 ALA B C 1
ATOM 4284 O O A ALA B 1 110 ? 21.968 -3.222 88.403 0.33 14.20 110 ALA B O 1
ATOM 4285 O O B ALA B 1 110 ? 21.981 -3.236 88.440 0.33 15.11 110 ALA B O 1
ATOM 4286 O O C ALA B 1 110 ? 21.981 -3.233 88.358 0.33 14.20 110 ALA B O 1
ATOM 4299 N N B CYS B 1 111 ? 24.010 -3.227 89.350 0.33 13.35 111 CYS B N 1
ATOM 4300 N N C CYS B 1 111 ? 24.008 -3.257 89.334 0.33 13.55 111 CYS B N 1
ATOM 4301 C CA B CYS B 1 111 ? 23.595 -2.471 90.533 0.33 12.76 111 CYS B CA 1
ATOM 4302 C CA C CYS B 1 111 ? 23.562 -2.501 90.501 0.33 13.15 111 CYS B CA 1
ATOM 4303 C C B CYS B 1 111 ? 23.603 -0.961 90.352 0.33 11.35 111 CYS B C 1
ATOM 4304 C C C CYS B 1 111 ? 23.622 -0.980 90.353 0.33 11.67 111 CYS B C 1
ATOM 4305 O O B CYS B 1 111 ? 23.372 -0.222 91.306 0.33 11.89 111 CYS B O 1
ATOM 4306 O O C CYS B 1 111 ? 23.447 -0.256 91.329 0.33 12.13 111 CYS B O 1
ATOM 4311 N N . TYR B 1 112 ? 23.860 -0.505 89.133 1.00 12.32 112 TYR B N 1
ATOM 4312 C CA . TYR B 1 112 ? 23.927 0.931 88.854 1.00 12.03 112 TYR B CA 1
ATOM 4313 C C . TYR B 1 112 ? 22.624 1.624 88.463 1.00 11.75 112 TYR B C 1
ATOM 4314 O O . TYR B 1 112 ? 22.445 2.819 88.721 1.00 12.01 112 TYR B O 1
ATOM 4323 N N . ALA B 1 113 ? 21.730 0.862 87.839 1.00 12.16 113 ALA B N 1
ATOM 4324 C CA . ALA B 1 113 ? 20.463 1.354 87.288 1.00 13.51 113 ALA B CA 1
ATOM 4325 C C . ALA B 1 113 ? 19.598 2.391 88.002 1.00 12.80 113 ALA B C 1
ATOM 4326 O O . ALA B 1 113 ? 18.956 3.204 87.337 1.00 12.49 113 ALA B O 1
ATOM 4328 N N . ALA B 1 114 ? 19.550 2.381 89.329 1.00 11.91 114 ALA B N 1
ATOM 4329 C CA . ALA B 1 114 ? 18.714 3.360 90.025 1.00 11.36 114 ALA B CA 1
ATOM 4330 C C . ALA B 1 114 ? 19.265 4.780 89.910 1.00 10.97 114 ALA B C 1
ATOM 4331 O O . ALA B 1 114 ? 18.516 5.753 90.021 1.00 10.68 114 ALA B O 1
ATOM 4333 N N . THR B 1 115 ? 20.567 4.902 89.677 1.00 12.38 115 THR B N 1
ATOM 4334 C CA . THR B 1 115 ? 21.188 6.224 89.575 1.00 11.98 115 THR B CA 1
ATOM 4335 C C . THR B 1 115 ? 20.783 6.990 88.319 1.00 13.65 115 THR B C 1
ATOM 4336 O O . THR B 1 115 ? 20.359 8.146 88.411 1.00 11.53 115 THR B O 1
ATOM 4340 N N . PRO B 1 116 ? 20.920 6.381 87.129 1.00 13.16 116 PRO B N 1
ATOM 4341 C CA . PRO B 1 116 ? 20.492 7.170 85.969 1.00 13.26 116 PRO B CA 1
ATOM 4342 C C . PRO B 1 116 ? 18.980 7.397 86.035 1.00 12.46 116 PRO B C 1
ATOM 4343 O O . PRO B 1 116 ? 18.460 8.349 85.458 1.00 12.99 116 PRO B O 1
ATOM 4347 N N . ALA B 1 117 ? 18.275 6.533 86.764 1.00 11.74 117 ALA B N 1
ATOM 4348 C CA . ALA B 1 117 ? 16.834 6.685 86.901 1.00 10.81 117 ALA B CA 1
ATOM 4349 C C . ALA B 1 117 ? 16.488 7.977 87.655 1.00 11.28 117 ALA B C 1
ATOM 4350 O O . ALA B 1 117 ? 15.661 8.765 87.195 1.00 11.50 117 ALA B O 1
ATOM 4352 N N . ILE B 1 118 ? 17.108 8.206 88.809 1.00 11.28 118 ILE B N 1
ATOM 4353 C CA . ILE B 1 118 ? 16.776 9.433 89.528 1.00 11.12 118 ILE B CA 1
ATOM 4354 C C . ILE B 1 118 ? 17.388 10.661 88.872 1.00 11.88 118 ILE B C 1
ATOM 4355 O O . ILE B 1 118 ? 16.804 11.737 88.930 1.00 10.84 118 ILE B O 1
ATOM 4360 N N . GLN B 1 119 ? 18.549 10.505 88.237 1.00 11.90 119 GLN B N 1
ATOM 4361 C CA . GLN B 1 119 ? 19.191 11.647 87.585 1.00 12.78 119 GLN B CA 1
ATOM 4362 C C . GLN B 1 119 ? 18.390 12.091 86.364 1.00 12.34 119 GLN B C 1
ATOM 4363 O O . GLN B 1 119 ? 18.188 13.292 86.156 1.00 11.97 119 GLN B O 1
ATOM 4369 N N . LEU B 1 120 ? 17.930 11.140 85.553 1.00 11.55 120 LEU B N 1
ATOM 4370 C CA . LEU B 1 120 ? 17.137 11.506 84.378 1.00 11.25 120 LEU B CA 1
ATOM 4371 C C . LEU B 1 120 ? 15.723 11.912 84.792 1.00 11.56 120 LEU B C 1
ATOM 4372 O O . LEU B 1 120 ? 15.045 12.653 84.072 1.00 12.90 120 LEU B O 1
ATOM 4377 N N . ALA B 1 121 ? 15.278 11.441 85.956 1.00 11.53 121 ALA B N 1
ATOM 4378 C CA . ALA B 1 121 ? 13.967 11.830 86.473 1.00 10.76 121 ALA B CA 1
ATOM 4379 C C . ALA B 1 121 ? 14.061 13.338 86.744 1.00 11.50 121 ALA B C 1
ATOM 4380 O O . ALA B 1 121 ? 13.147 14.109 86.435 1.00 11.58 121 ALA B O 1
ATOM 4382 N N . LYS B 1 122 ? 15.178 13.751 87.330 1.00 11.81 122 LYS B N 1
ATOM 4383 C CA . LYS B 1 122 ? 15.387 15.168 87.618 1.00 11.81 122 LYS B CA 1
ATOM 4384 C C . LYS B 1 122 ? 15.399 15.986 86.327 1.00 13.59 122 LYS B C 1
ATOM 4385 O O . LYS B 1 122 ? 14.794 17.064 86.257 1.00 14.21 122 LYS B O 1
ATOM 4390 N N . ASP B 1 123 ? 16.089 15.483 85.304 1.00 12.67 123 ASP B N 1
ATOM 4391 C CA . ASP B 1 123 ? 16.154 16.202 84.033 1.00 14.24 123 ASP B CA 1
ATOM 4392 C C . ASP B 1 123 ? 14.761 16.326 83.417 1.00 11.79 123 ASP B C 1
ATOM 4393 O O . ASP B 1 123 ? 14.406 17.359 82.850 1.00 13.06 123 ASP B O 1
ATOM 4398 N N . TYR B 1 124 ? 13.972 15.264 83.529 1.00 12.48 124 TYR B N 1
ATOM 4399 C CA . TYR B 1 124 ? 12.608 15.253 83.004 1.00 10.03 124 TYR B CA 1
ATOM 4400 C C . TYR B 1 124 ? 11.765 16.336 83.677 1.00 11.80 124 TYR B C 1
ATOM 4401 O O . TYR B 1 124 ? 10.991 17.058 83.028 1.00 12.98 124 TYR B O 1
ATOM 4410 N N . LEU B 1 125 ? 11.935 16.458 84.987 1.00 11.13 125 LEU B N 1
ATOM 4411 C CA . LEU B 1 125 ? 11.155 17.405 85.765 1.00 10.71 125 LEU B CA 1
ATOM 4412 C C . LEU B 1 125 ? 11.521 18.872 85.623 1.00 11.53 125 LEU B C 1
ATOM 4413 O O . LEU B 1 125 ? 10.796 19.725 86.115 1.00 12.59 125 LEU B O 1
ATOM 4418 N N . ALA B 1 126 ? 12.628 19.170 84.955 1.00 12.71 126 ALA B N 1
ATOM 4419 C CA . ALA B 1 126 ? 13.046 20.568 84.806 1.00 13.37 126 ALA B CA 1
ATOM 4420 C C . ALA B 1 126 ? 11.935 21.521 84.366 1.00 15.26 126 ALA B C 1
ATOM 4421 O O . ALA B 1 126 ? 11.770 22.598 84.948 1.00 16.22 126 ALA B O 1
ATOM 4423 N N . THR B 1 127 ? 11.181 21.132 83.343 1.00 14.54 127 THR B N 1
ATOM 4424 C CA . THR B 1 127 ? 10.114 21.977 82.805 1.00 15.61 127 THR B CA 1
ATOM 4425 C C . THR B 1 127 ? 8.728 21.610 83.321 1.00 16.43 127 THR B C 1
ATOM 4426 O O . THR B 1 127 ? 7.716 22.068 82.782 1.00 17.22 127 THR B O 1
ATOM 4430 N N . ARG B 1 128 ? 8.682 20.799 84.373 1.00 15.67 128 ARG B N 1
ATOM 4431 C CA . ARG B 1 128 ? 7.417 20.337 84.936 1.00 16.73 128 ARG B CA 1
ATOM 4432 C C . ARG B 1 128 ? 7.408 20.460 86.463 1.00 16.67 128 ARG B C 1
ATOM 4433 O O . ARG B 1 128 ? 7.449 19.459 87.184 1.00 16.76 128 ARG B O 1
ATOM 4441 N N . PRO B 1 129 ? 7.340 21.695 86.978 1.00 17.25 129 PRO B N 1
ATOM 4442 C CA . PRO B 1 129 ? 7.331 21.949 88.423 1.00 17.43 129 PRO B CA 1
ATOM 4443 C C . PRO B 1 129 ? 6.230 21.266 89.236 1.00 17.40 129 PRO B C 1
ATOM 4444 O O . PRO B 1 129 ? 6.377 21.090 90.449 1.00 18.09 129 PRO B O 1
ATOM 4448 N N . ASN B 1 130 ? 5.141 20.872 88.582 1.00 16.70 130 ASN B N 1
ATOM 4449 C CA . ASN B 1 130 ? 4.042 20.227 89.291 1.00 18.33 130 ASN B CA 1
ATOM 4450 C C . ASN B 1 130 ? 3.964 18.716 89.106 1.00 17.16 130 ASN B C 1
ATOM 4451 O O . ASN B 1 130 ? 2.971 18.086 89.476 1.00 19.05 130 ASN B O 1
ATOM 4456 N N . GLU B 1 131 ? 5.011 18.129 88.543 1.00 15.63 131 GLU B N 1
ATOM 4457 C CA . GLU B 1 131 ? 5.027 16.685 88.352 1.00 13.99 131 GLU B CA 1
ATOM 4458 C C . GLU B 1 131 ? 6.050 16.041 89.266 1.00 13.43 131 GLU B C 1
ATOM 4459 O O . GLU B 1 131 ? 6.929 16.712 89.815 1.00 13.58 131 GLU B O 1
ATOM 4465 N N . LYS B 1 132 ? 5.916 14.731 89.437 1.00 14.41 132 LYS B N 1
ATOM 4466 C CA . LYS B 1 132 ? 6.838 13.963 90.255 1.00 12.55 132 LYS B CA 1
ATOM 4467 C C . LYS B 1 132 ? 7.181 12.691 89.497 1.00 12.15 132 LYS B C 1
ATOM 4468 O O . LYS B 1 132 ? 6.503 12.338 88.533 1.00 12.64 132 LYS B O 1
ATOM 4474 N N . VAL B 1 133 ? 8.243 12.018 89.923 1.00 11.76 133 VAL B N 1
ATOM 4475 C CA . VAL B 1 133 ? 8.645 10.764 89.298 1.00 10.82 133 VAL B CA 1
ATOM 4476 C C . VAL B 1 133 ? 8.899 9.753 90.395 1.00 10.08 133 VAL B C 1
ATOM 4477 O O . VAL B 1 133 ? 9.505 10.078 91.417 1.00 11.75 133 VAL B O 1
ATOM 4481 N N . LEU B 1 134 ? 8.418 8.530 90.192 1.00 9.59 134 LEU B N 1
ATOM 4482 C CA . LEU B 1 134 ? 8.621 7.464 91.165 1.00 11.84 134 LEU B CA 1
ATOM 4483 C C . LEU B 1 134 ? 9.700 6.526 90.636 1.00 10.84 134 LEU B C 1
ATOM 4484 O O . LEU B 1 134 ? 9.572 5.987 89.538 1.00 10.90 134 LEU B O 1
ATOM 4489 N N . VAL B 1 135 ? 10.773 6.358 91.405 1.00 9.71 135 VAL B N 1
ATOM 4490 C CA . VAL B 1 135 ? 11.862 5.458 91.012 1.00 11.23 135 VAL B CA 1
ATOM 4491 C C . VAL B 1 135 ? 11.904 4.324 92.034 1.00 11.00 135 VAL B C 1
ATOM 4492 O O . VAL B 1 135 ? 11.876 4.566 93.244 1.00 11.36 135 VAL B O 1
ATOM 4496 N N . ILE B 1 136 ? 11.956 3.087 91.548 1.00 11.21 136 ILE B N 1
ATOM 4497 C CA . ILE B 1 136 ? 11.991 1.928 92.431 1.00 11.90 136 ILE B CA 1
ATOM 4498 C C . ILE B 1 136 ? 13.127 0.970 92.077 1.00 11.29 136 ILE B C 1
ATOM 4499 O O . ILE B 1 136 ? 13.227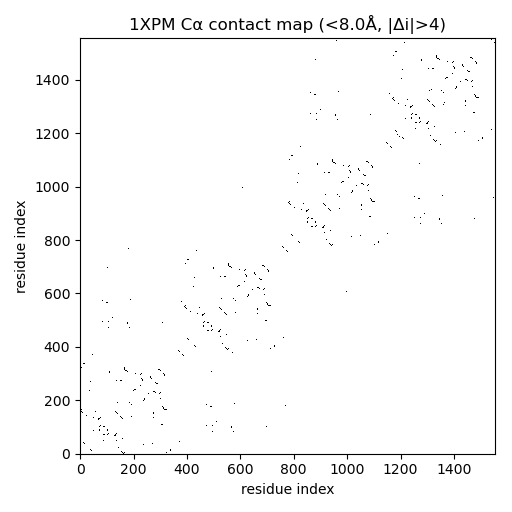 0.514 90.942 1.00 12.99 136 ILE B O 1
ATOM 4504 N N . ALA B 1 137 ? 13.997 0.705 93.049 1.00 11.24 137 ALA B N 1
ATOM 4505 C CA . ALA B 1 137 ? 15.092 -0.246 92.870 1.00 11.75 137 ALA B CA 1
ATOM 4506 C C . ALA B 1 137 ? 14.567 -1.502 93.547 1.00 10.49 137 ALA B C 1
ATOM 4507 O O . ALA B 1 137 ? 14.141 -1.440 94.696 1.00 14.27 137 ALA B O 1
ATOM 4509 N N . THR B 1 138 ? 14.583 -2.630 92.853 1.00 11.29 138 THR B N 1
ATOM 4510 C CA . THR B 1 138 ? 14.086 -3.863 93.451 1.00 12.54 138 THR B CA 1
ATOM 4511 C C . THR B 1 138 ? 14.907 -5.028 92.907 1.00 12.03 138 THR B C 1
ATOM 4512 O O . THR B 1 138 ? 15.125 -5.135 91.700 1.00 12.97 138 THR B O 1
ATOM 4516 N N . ASP B 1 139 ? 15.379 -5.896 93.799 1.00 12.98 139 ASP B N 1
ATOM 4517 C CA . ASP B 1 139 ? 16.235 -7.004 93.378 1.00 13.01 139 ASP B CA 1
ATOM 4518 C C . ASP B 1 139 ? 16.334 -8.138 94.388 1.00 14.08 139 ASP B C 1
ATOM 4519 O O . ASP B 1 139 ? 16.028 -7.968 95.567 1.00 14.60 139 ASP B O 1
ATOM 4524 N N . THR B 1 140 ? 16.781 -9.292 93.900 1.00 14.20 140 THR B N 1
ATOM 4525 C CA . THR B 1 140 ? 17.020 -10.458 94.742 1.00 15.66 140 THR B CA 1
ATOM 4526 C C . THR B 1 140 ? 18.446 -10.895 94.405 1.00 13.80 140 THR B C 1
ATOM 4527 O O . THR B 1 140 ? 18.703 -11.402 93.316 1.00 17.22 140 THR B O 1
ATOM 4531 N N . ALA B 1 141 ? 19.380 -10.663 95.322 1.00 15.35 141 ALA B N 1
ATOM 4532 C CA . ALA B 1 141 ? 20.761 -11.063 95.089 1.00 14.26 141 ALA B CA 1
ATOM 4533 C C . ALA B 1 141 ? 20.878 -12.512 95.536 1.00 16.06 141 ALA B C 1
ATOM 4534 O O . ALA B 1 141 ? 20.956 -12.804 96.732 1.00 17.62 141 ALA B O 1
ATOM 4536 N N . ARG B 1 142 ? 20.872 -13.408 94.557 1.00 15.17 142 ARG B N 1
ATOM 4537 C CA . ARG B 1 142 ? 20.945 -14.847 94.803 1.00 16.63 142 ARG B CA 1
ATOM 4538 C C . ARG B 1 142 ? 22.144 -15.432 94.071 1.00 16.18 142 ARG B C 1
ATOM 4539 O O . ARG B 1 142 ? 22.226 -15.352 92.848 1.00 14.86 142 ARG B O 1
ATOM 4547 N N . TYR B 1 143 ? 23.073 -16.015 94.824 1.00 15.88 143 TYR B N 1
ATOM 4548 C CA . TYR B 1 143 ? 24.275 -16.600 94.241 1.00 16.94 143 TYR B CA 1
ATOM 4549 C C . TYR B 1 143 ? 24.223 -18.121 94.215 1.00 18.93 143 TYR B C 1
ATOM 4550 O O . TYR B 1 143 ? 24.869 -18.754 93.381 1.00 19.13 143 TYR B O 1
ATOM 4559 N N . GLY B 1 144 ? 23.449 -18.697 95.130 1.00 20.03 144 GLY B N 1
ATOM 4560 C CA . GLY B 1 144 ? 23.318 -20.142 95.194 1.00 21.29 144 GLY B CA 1
ATOM 4561 C C . GLY B 1 144 ? 23.833 -20.726 96.495 1.00 21.16 144 GLY B C 1
ATOM 4562 O O . GLY B 1 144 ? 24.741 -20.181 97.120 1.00 22.06 144 GLY B O 1
ATOM 4563 N N . LEU B 1 145 ? 23.246 -21.841 96.915 1.00 21.49 145 LEU B N 1
ATOM 4564 C CA . LEU B 1 145 ? 23.678 -22.483 98.143 1.00 23.62 145 LEU B CA 1
ATOM 4565 C C . LEU B 1 145 ? 25.112 -22.985 97.967 1.00 24.11 145 LEU B C 1
ATOM 4566 O O . LEU B 1 145 ? 25.459 -23.536 96.921 1.00 24.34 145 LEU B O 1
ATOM 4571 N N . ASN B 1 146 ? 25.937 -22.766 98.990 1.00 24.67 146 ASN B N 1
ATOM 4572 C CA . ASN B 1 146 ? 27.336 -23.187 98.993 1.00 26.31 146 ASN B CA 1
ATOM 4573 C C . ASN B 1 146 ? 28.216 -22.485 97.959 1.00 27.02 146 ASN B C 1
ATOM 4574 O O . ASN B 1 146 ? 29.318 -22.943 97.660 1.00 27.33 146 ASN B O 1
ATOM 4579 N N . SER B 1 147 ? 27.736 -21.363 97.430 1.00 25.32 147 SER B N 1
ATOM 4580 C CA . SER B 1 147 ? 28.488 -20.601 96.438 1.00 24.13 147 SER B CA 1
ATOM 4581 C C . SER B 1 147 ? 29.403 -19.608 97.142 1.00 23.96 147 SER B C 1
ATOM 4582 O O . SER B 1 147 ? 29.240 -19.335 98.329 1.00 21.53 147 SER B O 1
ATOM 4585 N N . GLY B 1 148 ? 30.359 -19.060 96.400 1.00 23.64 148 GLY B N 1
ATOM 4586 C CA . GLY B 1 148 ? 31.281 -18.104 96.981 1.00 24.22 148 GLY B CA 1
ATOM 4587 C C . GLY B 1 148 ? 30.597 -16.816 97.398 1.00 22.46 148 GLY B C 1
ATOM 4588 O O . GLY B 1 148 ? 30.971 -16.204 98.397 1.00 23.19 148 GLY B O 1
ATOM 4589 N N . GLY B 1 149 ? 29.582 -16.409 96.642 1.00 22.06 149 GLY B N 1
ATOM 4590 C CA . GLY B 1 149 ? 28.887 -15.174 96.959 1.00 20.87 149 GLY B CA 1
ATOM 4591 C C . GLY B 1 149 ? 27.729 -15.306 97.933 1.00 20.17 149 GLY B C 1
ATOM 4592 O O . GLY B 1 149 ? 27.176 -14.302 98.374 1.00 19.46 149 GLY B O 1
ATOM 4593 N N . GLU B 1 150 ? 27.370 -16.537 98.283 1.00 19.64 150 GLU B N 1
ATOM 4594 C CA . GLU B 1 150 ? 26.246 -16.784 99.186 1.00 18.89 150 GLU B CA 1
ATOM 4595 C C . GLU B 1 150 ? 26.141 -15.878 100.421 1.00 19.09 150 GLU B C 1
ATOM 4596 O O . GLU B 1 150 ? 25.069 -15.363 100.723 1.00 17.35 150 GLU B O 1
ATOM 4602 N N . PRO B 1 151 ? 27.249 -15.677 101.151 1.00 18.81 151 PRO B N 1
ATOM 4603 C CA . PRO B 1 151 ? 27.233 -14.832 102.348 1.00 18.70 151 PRO B CA 1
ATOM 4604 C C . PRO B 1 151 ? 26.820 -13.379 102.110 1.00 18.00 151 PRO B C 1
ATOM 4605 O O . PRO B 1 151 ? 26.425 -12.685 103.044 1.00 17.74 151 PRO B O 1
ATOM 4609 N N . THR B 1 152 ? 26.906 -12.924 100.865 1.00 16.88 152 THR B N 1
ATOM 4610 C CA . THR B 1 152 ? 26.569 -11.537 100.553 1.00 16.95 152 THR B CA 1
ATOM 4611 C C . THR B 1 152 ? 25.151 -11.350 100.028 1.00 17.78 152 THR B C 1
ATOM 4612 O O . THR B 1 152 ? 24.758 -10.234 99.678 1.00 19.10 152 THR B O 1
ATOM 4616 N N . GLN B 1 153 ? 24.383 -12.435 99.995 1.00 15.71 153 GLN B N 1
ATOM 4617 C CA . GLN B 1 153 ? 23.012 -12.409 99.492 1.00 16.44 153 GLN B CA 1
ATOM 4618 C C . GLN B 1 153 ? 22.051 -11.520 100.269 1.00 16.60 153 GLN B C 1
ATOM 4619 O O . GLN B 1 153 ? 22.266 -11.205 101.442 1.00 16.25 153 GLN B O 1
ATOM 4625 N N . GLY B 1 154 ? 20.979 -11.131 99.591 1.00 16.60 154 GLY B N 1
ATOM 4626 C CA . GLY B 1 154 ? 19.969 -10.291 100.201 1.00 15.74 154 GLY B CA 1
ATOM 4627 C C . GLY B 1 154 ? 18.855 -10.044 99.206 1.00 14.57 154 GLY B C 1
ATOM 4628 O O . GLY B 1 154 ? 18.935 -10.481 98.061 1.00 15.33 154 GLY B O 1
ATOM 4629 N N . ALA B 1 155 ? 17.809 -9.359 99.649 1.00 14.59 155 ALA B N 1
ATOM 4630 C CA . ALA B 1 155 ? 16.683 -9.039 98.782 1.00 14.36 155 ALA B CA 1
ATOM 4631 C C . ALA B 1 155 ? 15.932 -7.856 99.376 1.00 13.50 155 ALA B C 1
ATOM 4632 O O . ALA B 1 155 ? 15.851 -7.706 100.597 1.00 12.08 155 ALA B O 1
ATOM 4634 N N . GLY B 1 156 ? 15.383 -7.017 98.506 1.00 12.61 156 GLY B N 1
ATOM 4635 C CA . GLY B 1 156 ? 14.655 -5.859 98.984 1.00 12.06 156 GLY B CA 1
ATOM 4636 C C . GLY B 1 156 ? 14.401 -4.856 97.881 1.00 11.88 156 GLY B C 1
ATOM 4637 O O . GLY B 1 156 ? 14.751 -5.091 96.722 1.00 13.21 156 GLY B O 1
ATOM 4638 N N . ALA B 1 157 ? 13.794 -3.734 98.254 1.00 11.71 157 ALA B N 1
ATOM 4639 C CA . ALA B 1 157 ? 13.485 -2.677 97.302 1.00 11.41 157 ALA B CA 1
ATOM 4640 C C . ALA B 1 157 ? 13.515 -1.326 97.986 1.00 11.35 157 ALA B C 1
ATOM 4641 O O . ALA B 1 157 ? 13.197 -1.206 99.169 1.00 12.61 157 ALA B O 1
ATOM 4643 N N . VAL B 1 158 ? 13.891 -0.306 97.224 1.00 11.73 158 VAL B N 1
ATOM 4644 C CA . VAL B 1 158 ? 13.941 1.056 97.731 1.00 11.58 158 VAL B CA 1
ATOM 4645 C C . VAL B 1 158 ? 13.134 1.931 96.775 1.00 11.44 158 VAL B C 1
ATOM 4646 O O . VAL B 1 158 ? 13.307 1.852 95.553 1.00 13.00 158 VAL B O 1
ATOM 4650 N N . ALA B 1 159 ? 12.236 2.746 97.319 1.00 10.25 159 ALA B N 1
ATOM 4651 C CA . ALA B 1 159 ? 11.433 3.631 96.484 1.00 10.84 159 ALA B CA 1
ATOM 4652 C C . ALA B 1 159 ? 11.786 5.083 96.780 1.00 11.13 159 ALA B C 1
ATOM 4653 O O . ALA B 1 159 ? 12.001 5.463 97.932 1.00 11.89 159 ALA B O 1
ATOM 4655 N N . MET B 1 160 ? 11.838 5.889 95.729 1.00 11.36 160 MET B N 1
ATOM 4656 C CA . MET B 1 160 ? 12.154 7.308 95.859 1.00 12.77 160 MET B CA 1
ATOM 4657 C C . MET B 1 160 ? 11.201 8.149 95.015 1.00 12.73 160 MET B C 1
ATOM 4658 O O . MET B 1 160 ? 10.915 7.813 93.869 1.00 12.20 160 MET B O 1
ATOM 4669 N N . VAL B 1 161 ? 10.689 9.231 95.594 1.00 10.82 161 VAL B N 1
ATOM 4670 C CA . VAL B 1 161 ? 9.813 10.135 94.859 1.00 12.27 161 VAL B CA 1
ATOM 4671 C C . VAL B 1 161 ? 10.685 11.357 94.574 1.00 11.88 161 VAL B C 1
ATOM 4672 O O . VAL B 1 161 ? 11.236 11.957 95.492 1.00 12.94 161 VAL B O 1
ATOM 4676 N N . ILE B 1 162 ? 10.833 11.692 93.296 1.00 10.90 162 ILE B N 1
ATOM 4677 C CA . ILE B 1 162 ? 11.643 12.824 92.870 1.00 11.35 162 ILE B CA 1
ATOM 4678 C C . ILE B 1 162 ? 10.688 13.966 92.555 1.00 11.03 162 ILE B C 1
ATOM 4679 O O . ILE B 1 162 ? 9.668 13.750 91.902 1.00 11.11 162 ILE B O 1
ATOM 4684 N N . ALA B 1 163 ? 11.017 15.174 93.018 1.00 10.02 163 ALA B N 1
ATOM 4685 C CA . ALA B 1 163 ? 10.158 16.338 92.797 1.00 11.74 163 ALA B CA 1
ATOM 4686 C C . ALA B 1 163 ? 10.870 17.659 93.047 1.00 11.45 163 ALA B C 1
ATOM 4687 O O . ALA B 1 163 ? 12.000 17.686 93.540 1.00 11.79 163 ALA B O 1
ATOM 4689 N N . HIS B 1 164 ? 10.190 18.751 92.699 1.00 12.43 164 HIS B N 1
ATOM 4690 C CA . HIS B 1 164 ? 10.706 20.100 92.938 1.00 12.41 164 HIS B CA 1
ATOM 4691 C C . HIS B 1 164 ? 10.501 20.353 94.428 1.00 14.20 164 HIS B C 1
ATOM 4692 O O . HIS B 1 164 ? 9.626 19.742 95.045 1.00 13.39 164 HIS B O 1
ATOM 4699 N N . ASN B 1 165 ? 11.287 21.263 94.993 1.00 12.19 165 ASN B N 1
ATOM 4700 C CA . ASN B 1 165 ? 11.224 21.562 96.421 1.00 12.92 165 ASN B CA 1
ATOM 4701 C C . ASN B 1 165 ? 11.243 20.255 97.215 1.00 12.41 165 ASN B C 1
ATOM 4702 O O . ASN B 1 165 ? 10.364 20.002 98.042 1.00 11.93 165 ASN B O 1
ATOM 4707 N N . PRO B 1 166 ? 12.248 19.399 96.958 1.00 13.35 166 PRO B N 1
ATOM 4708 C CA . PRO B 1 166 ? 12.350 18.119 97.667 1.00 12.29 166 PRO B CA 1
ATOM 4709 C C . PRO B 1 166 ? 12.496 18.357 99.162 1.00 13.33 166 PRO B C 1
ATOM 4710 O O . PRO B 1 166 ? 13.195 19.276 99.578 1.00 14.16 166 PRO B O 1
ATOM 4714 N N . SER B 1 167 ? 11.834 17.530 99.959 1.00 13.56 167 SER B N 1
ATOM 4715 C CA . SER B 1 167 ? 11.886 17.675 101.407 1.00 15.16 167 SER B CA 1
ATOM 4716 C C . SER B 1 167 ? 13.135 17.084 102.055 1.00 14.06 167 SER B C 1
ATOM 4717 O O . SER B 1 167 ? 13.457 17.422 103.195 1.00 13.92 167 SER B O 1
ATOM 4720 N N . ILE B 1 168 ? 13.844 16.218 101.336 1.00 13.48 168 ILE B N 1
ATOM 4721 C CA . ILE B 1 168 ? 15.015 15.562 101.904 1.00 13.83 168 ILE B CA 1
ATOM 4722 C C . ILE B 1 168 ? 16.368 15.922 101.300 1.00 14.51 168 ILE B C 1
ATOM 4723 O O . ILE B 1 168 ? 17.237 16.429 102.007 1.00 14.73 168 ILE B O 1
ATOM 4728 N N . LEU B 1 169 ? 16.552 15.664 100.005 1.00 14.31 169 LEU B N 1
ATOM 4729 C CA . LEU B 1 169 ? 17.832 15.945 99.351 1.00 14.08 169 LEU B CA 1
ATOM 4730 C C . LEU B 1 169 ? 17.703 16.586 97.976 1.00 13.84 169 LEU B C 1
ATOM 4731 O O . LEU B 1 169 ? 16.948 16.112 97.129 1.00 14.18 169 LEU B O 1
ATOM 4736 N N . ALA B 1 170 ? 18.457 17.658 97.759 1.00 12.61 170 ALA B N 1
ATOM 4737 C CA . ALA B 1 170 ? 18.467 18.328 96.473 1.00 13.75 170 ALA B CA 1
ATOM 4738 C C . ALA B 1 170 ? 19.609 17.719 95.665 1.00 13.61 170 ALA B C 1
ATOM 4739 O O . ALA B 1 170 ? 20.724 17.579 96.167 1.00 13.53 170 ALA B O 1
ATOM 4741 N N . LEU B 1 171 ? 19.334 17.339 94.423 1.00 14.35 171 LEU B N 1
ATOM 4742 C CA . LEU B 1 171 ? 20.368 16.764 93.574 1.00 15.94 171 LEU B CA 1
ATOM 4743 C C . LEU B 1 171 ? 21.097 17.881 92.846 1.00 17.51 171 LEU B C 1
ATOM 4744 O O . LEU B 1 171 ? 20.472 18.713 92.184 1.00 19.39 171 LEU B O 1
ATOM 4749 N N . ASN B 1 172 ? 22.419 17.900 92.968 1.00 15.73 172 ASN B N 1
ATOM 4750 C CA . ASN B 1 172 ? 23.215 18.932 92.318 1.00 18.54 172 ASN B CA 1
ATOM 4751 C C . ASN B 1 172 ? 23.583 18.571 90.880 1.00 19.54 172 ASN B C 1
ATOM 4752 O O . ASN B 1 172 ? 23.493 17.414 90.475 1.00 21.53 172 ASN B O 1
ATOM 4757 N N . GLU B 1 173 ? 23.978 19.574 90.105 1.00 21.14 173 GLU B N 1
ATOM 4758 C CA . GLU B 1 173 ? 24.341 19.359 88.709 1.00 23.39 173 GLU B CA 1
ATOM 4759 C C . GLU B 1 173 ? 25.846 19.146 88.578 1.00 23.72 173 GLU B C 1
ATOM 4760 O O . GLU B 1 173 ? 26.559 20.002 88.049 1.00 27.01 173 GLU B O 1
ATOM 4763 N N . ASP B 1 174 ? 26.328 18.001 89.054 1.00 19.67 174 ASP B N 1
ATOM 4764 C CA . ASP B 1 174 ? 27.754 17.709 89.002 1.00 17.68 174 ASP B CA 1
ATOM 4765 C C . ASP B 1 174 ? 28.084 16.236 88.800 1.00 15.92 174 ASP B C 1
ATOM 4766 O O . ASP B 1 174 ? 29.210 15.811 89.042 1.00 15.57 174 ASP B O 1
ATOM 4771 N N . ALA B 1 175 ? 27.112 15.462 88.338 1.00 16.55 175 ALA B N 1
ATOM 4772 C CA . ALA B 1 175 ? 27.334 14.038 88.131 1.00 15.77 175 ALA B CA 1
ATOM 4773 C C . ALA B 1 175 ? 28.313 13.741 87.000 1.00 15.72 175 ALA B C 1
ATOM 4774 O O . ALA B 1 175 ? 28.332 14.428 85.982 1.00 15.31 175 ALA B O 1
ATOM 4776 N N . VAL B 1 176 ? 29.130 12.711 87.194 1.00 14.34 176 VAL B N 1
ATOM 4777 C CA . VAL B 1 176 ? 30.071 12.269 86.173 1.00 15.21 176 VAL B CA 1
ATOM 4778 C C . VAL B 1 176 ? 30.137 10.742 86.241 1.00 14.69 176 VAL B C 1
ATOM 4779 O O . VAL B 1 176 ? 30.349 10.170 87.309 1.00 14.97 176 VAL B O 1
ATOM 4783 N N . ALA B 1 177 ? 29.927 10.084 85.102 1.00 14.18 177 ALA B N 1
ATOM 4784 C CA . ALA B 1 177 ? 29.958 8.628 85.048 1.00 12.94 177 ALA B CA 1
ATOM 4785 C C . ALA B 1 177 ? 31.230 8.127 84.369 1.00 12.89 177 ALA B C 1
ATOM 4786 O O . ALA B 1 177 ? 31.911 8.874 83.667 1.00 15.22 177 ALA B O 1
ATOM 4788 N N . TYR B 1 178 ? 31.541 6.854 84.585 1.00 12.73 178 TYR B N 1
ATOM 4789 C CA . TYR B 1 178 ? 32.739 6.245 84.019 1.00 13.67 178 TYR B CA 1
ATOM 4790 C C . TYR B 1 178 ? 32.449 4.799 83.626 1.00 13.39 178 TYR B C 1
ATOM 4791 O O . TYR B 1 178 ? 32.080 3.984 84.474 1.00 14.94 178 TYR B O 1
ATOM 4800 N N . THR B 1 179 ? 32.614 4.480 82.343 1.00 14.10 179 THR B N 1
ATOM 4801 C CA . THR B 1 179 ? 32.351 3.122 81.869 1.00 14.95 179 THR B CA 1
ATOM 4802 C C . THR B 1 179 ? 33.611 2.403 81.397 1.00 14.95 179 THR B C 1
ATOM 4803 O O . THR B 1 179 ? 34.467 2.991 80.737 1.00 16.77 179 THR B O 1
ATOM 4807 N N . GLU B 1 180 ? 33.705 1.118 81.728 1.00 17.50 180 GLU B N 1
ATOM 4808 C CA . GLU B 1 180 ? 34.840 0.298 81.316 1.00 20.83 180 GLU B CA 1
ATOM 4809 C C . GLU B 1 180 ? 34.331 -1.137 81.166 1.00 22.43 180 GLU B C 1
ATOM 4810 O O . GLU B 1 180 ? 33.778 -1.697 82.110 1.00 24.71 180 GLU B O 1
ATOM 4816 N N . ASP B 1 181 ? 34.518 -1.720 79.981 1.00 21.33 181 ASP B N 1
ATOM 4817 C CA . ASP B 1 181 ? 34.050 -3.080 79.682 1.00 22.88 181 ASP B CA 1
ATOM 4818 C C . ASP B 1 181 ? 34.875 -4.161 80.387 1.00 23.83 181 ASP B C 1
ATOM 4819 O O . ASP B 1 181 ? 35.968 -4.501 79.936 1.00 25.89 181 ASP B O 1
ATOM 4824 N N . VAL B 1 182 ? 34.339 -4.702 81.481 1.00 22.39 182 VAL B N 1
ATOM 4825 C CA . VAL B 1 182 ? 35.016 -5.744 82.257 1.00 21.77 182 VAL B CA 1
ATOM 4826 C C . VAL B 1 182 ? 34.034 -6.836 82.685 1.00 22.10 182 VAL B C 1
ATOM 4827 O O . VAL B 1 182 ? 32.845 -6.573 82.872 1.00 21.99 182 VAL B O 1
ATOM 4831 N N . TYR B 1 183 ? 34.525 -8.065 82.834 1.00 20.29 183 TYR B N 1
ATOM 4832 C CA . TYR B 1 183 ? 33.661 -9.165 83.247 1.00 20.63 183 TYR B CA 1
ATOM 4833 C C . TYR B 1 183 ? 33.929 -9.621 84.675 1.00 20.64 183 TYR B C 1
ATOM 4834 O O . TYR B 1 183 ? 34.401 -10.735 84.920 1.00 21.39 183 TYR B O 1
ATOM 4843 N N . ASP B 1 184 ? 33.621 -8.736 85.618 1.00 18.80 184 ASP B N 1
ATOM 4844 C CA . ASP B 1 184 ? 33.800 -9.021 87.032 1.00 18.40 184 ASP B CA 1
ATOM 4845 C C . ASP B 1 184 ? 32.589 -9.776 87.564 1.00 17.50 184 ASP B C 1
ATOM 4846 O O . ASP B 1 184 ? 32.714 -10.654 88.416 1.00 16.79 184 ASP B O 1
ATOM 4851 N N . PHE B 1 185 ? 31.419 -9.438 87.032 1.00 15.75 185 PHE B N 1
ATOM 4852 C CA . PHE B 1 185 ? 30.163 -10.053 87.437 1.00 16.23 185 PHE B CA 1
ATOM 4853 C C . PHE B 1 185 ? 29.172 -9.874 86.290 1.00 15.06 185 PHE B C 1
ATOM 4854 O O . PHE B 1 185 ? 29.041 -8.778 85.739 1.00 15.25 185 PHE B O 1
ATOM 4862 N N . TRP B 1 186 ? 28.495 -10.955 85.917 1.00 15.64 186 TRP B N 1
ATOM 4863 C CA . TRP B 1 186 ? 27.504 -10.907 84.848 1.00 15.16 186 TRP B CA 1
ATOM 4864 C C . TRP B 1 186 ? 26.615 -12.141 84.929 1.00 16.42 186 TRP B C 1
ATOM 4865 O O . TRP B 1 186 ? 26.948 -13.095 85.623 1.00 16.79 186 TRP B O 1
ATOM 4876 N N . ARG B 1 187 ? 25.470 -12.116 84.252 1.00 15.18 187 ARG B N 1
ATOM 4877 C CA . ARG B 1 187 ? 24.552 -13.256 84.296 1.00 15.18 187 ARG B CA 1
ATOM 4878 C C . ARG B 1 187 ? 23.895 -13.479 82.937 1.00 16.34 187 ARG B C 1
ATOM 4879 O O . ARG B 1 187 ? 22.831 -12.933 82.653 1.00 15.77 187 ARG B O 1
ATOM 4887 N N . PRO B 1 188 ? 24.526 -14.293 82.075 1.00 14.89 188 PRO B N 1
ATOM 4888 C CA . PRO B 1 188 ? 23.979 -14.568 80.746 1.00 17.13 188 PRO B CA 1
ATOM 4889 C C . PRO B 1 188 ? 22.560 -15.119 80.812 1.00 19.54 188 PRO B C 1
ATOM 4890 O O . PRO B 1 188 ? 22.174 -15.758 81.792 1.00 19.08 188 PRO B O 1
ATOM 4894 N N . THR B 1 189 ? 21.784 -14.869 79.765 1.00 20.33 189 THR B N 1
ATOM 4895 C CA . THR B 1 189 ? 20.420 -15.364 79.712 1.00 25.09 189 THR B CA 1
ATOM 4896 C C . THR B 1 189 ? 20.435 -16.869 79.964 1.00 25.48 189 THR B C 1
ATOM 4897 O O . THR B 1 189 ? 21.289 -17.584 79.442 1.00 26.62 189 THR B O 1
ATOM 4901 N N . GLY B 1 190 ? 19.499 -17.345 80.779 1.00 25.87 190 GLY B N 1
ATOM 4902 C CA . GLY B 1 190 ? 19.439 -18.766 81.068 1.00 27.27 190 GLY B CA 1
ATOM 4903 C C . GLY B 1 190 ? 20.093 -19.167 82.378 1.00 26.92 190 GLY B C 1
ATOM 4904 O O . GLY B 1 190 ? 19.809 -20.242 82.914 1.00 28.24 190 GLY B O 1
ATOM 4905 N N . HIS B 1 191 ? 20.979 -18.321 82.895 1.00 24.05 191 HIS B N 1
ATOM 4906 C CA . HIS B 1 191 ? 21.643 -18.626 84.156 1.00 22.30 191 HIS B CA 1
ATOM 4907 C C . HIS B 1 191 ? 20.831 -18.112 85.329 1.00 22.94 191 HIS B C 1
ATOM 4908 O O . HIS B 1 191 ? 20.461 -16.940 85.375 1.00 21.68 191 HIS B O 1
ATOM 4915 N N . LYS B 1 192 ? 20.563 -18.998 86.281 1.00 21.32 192 LYS B N 1
ATOM 4916 C CA . LYS B 1 192 ? 19.792 -18.637 87.460 1.00 21.88 192 LYS B CA 1
ATOM 4917 C C . LYS B 1 192 ? 20.624 -17.765 88.391 1.00 22.23 192 LYS B C 1
ATOM 4918 O O . LYS B 1 192 ? 20.106 -16.849 89.033 1.00 22.59 192 LYS B O 1
ATOM 4920 N N . TYR B 1 193 ? 21.921 -18.048 88.452 1.00 20.29 193 TYR B N 1
ATOM 4921 C CA . TYR B 1 193 ? 22.818 -17.303 89.326 1.00 20.34 193 TYR B CA 1
ATOM 4922 C C . TYR B 1 193 ? 23.915 -16.606 88.537 1.00 19.63 193 TYR B C 1
ATOM 4923 O O . TYR B 1 193 ? 24.282 -17.037 87.448 1.00 19.18 193 TYR B O 1
ATOM 4932 N N . PRO B 1 194 ? 24.468 -15.518 89.089 1.00 20.46 194 PRO B N 1
ATOM 4933 C CA . PRO B 1 194 ? 25.527 -14.804 88.377 1.00 20.07 194 PRO B CA 1
ATOM 4934 C C . PRO B 1 194 ? 26.864 -15.531 88.326 1.00 20.77 194 PRO B C 1
ATOM 4935 O O . PRO B 1 194 ? 27.129 -16.450 89.114 1.00 20.66 194 PRO B O 1
ATOM 4939 N N . LEU B 1 195 ? 27.676 -15.132 87.354 1.00 19.33 195 LEU B N 1
ATOM 4940 C CA . LEU B 1 195 ? 29.024 -15.647 87.184 1.00 21.03 195 LEU B CA 1
ATOM 4941 C C . LEU B 1 195 ? 29.853 -14.527 87.790 1.00 21.85 195 LEU B C 1
ATOM 4942 O O . LEU B 1 195 ? 29.576 -13.350 87.548 1.00 19.72 195 LEU B O 1
ATOM 4947 N N . VAL B 1 196 ? 30.858 -14.871 88.583 1.00 24.39 196 VAL B N 1
ATOM 4948 C CA . VAL B 1 196 ? 31.653 -13.835 89.225 1.00 28.94 196 VAL B CA 1
ATOM 4949 C C . VAL B 1 196 ? 33.128 -14.158 89.358 1.00 31.08 196 VAL B C 1
ATOM 4950 O O . VAL B 1 196 ? 33.509 -15.260 89.743 1.00 32.04 196 VAL B O 1
ATOM 4954 N N A ASP B 1 197 ? 33.964 -13.153 89.124 0.33 31.82 197 ASP B N 1
ATOM 4955 N N B ASP B 1 197 ? 33.964 -13.153 89.123 0.33 31.86 197 ASP B N 1
ATOM 4956 N N C ASP B 1 197 ? 33.922 -13.254 88.783 0.33 31.08 197 ASP B N 1
ATOM 4957 C CA A ASP B 1 197 ? 35.398 -13.313 89.316 0.33 33.21 197 ASP B CA 1
ATOM 4958 C CA B ASP B 1 197 ? 35.399 -13.312 89.313 0.33 33.29 197 ASP B CA 1
ATOM 4959 C CA C ASP B 1 197 ? 35.372 -13.386 88.684 0.33 31.93 197 ASP B CA 1
ATOM 4960 C C A ASP B 1 197 ? 35.680 -12.570 90.625 0.33 33.59 197 ASP B C 1
ATOM 4961 C C B ASP B 1 197 ? 35.687 -12.574 90.624 0.33 33.69 197 ASP B C 1
ATOM 4962 C C C ASP B 1 197 ? 36.133 -12.874 89.892 0.33 32.40 197 ASP B C 1
ATOM 4963 O O A ASP B 1 197 ? 36.109 -11.415 90.620 0.33 33.95 197 ASP B O 1
ATOM 4964 O O B ASP B 1 197 ? 36.131 -11.425 90.621 0.33 34.09 197 ASP B O 1
ATOM 4965 O O C ASP B 1 197 ? 36.133 -11.676 90.180 0.33 32.83 197 ASP B O 1
ATOM 4978 N N A GLY B 1 198 ? 35.405 -13.246 91.738 0.33 33.17 198 GLY B N 1
ATOM 4979 N N B GLY B 1 198 ? 35.403 -13.249 91.735 0.33 33.28 198 GLY B N 1
ATOM 4980 N N C GLY B 1 198 ? 36.795 -13.795 90.583 0.33 32.26 198 GLY B N 1
ATOM 4981 C CA A GLY B 1 198 ? 35.591 -12.681 93.066 0.33 32.82 198 GLY B CA 1
ATOM 4982 C CA B GLY B 1 198 ? 35.595 -12.689 93.064 0.33 32.93 198 GLY B CA 1
ATOM 4983 C CA C GLY B 1 198 ? 37.554 -13.438 91.765 0.33 32.55 198 GLY B CA 1
ATOM 4984 C C A GLY B 1 198 ? 36.617 -11.577 93.248 0.33 32.41 198 GLY B C 1
ATOM 4985 C C B GLY B 1 198 ? 36.618 -11.582 93.247 0.33 32.53 198 GLY B C 1
ATOM 4986 C C C GLY B 1 198 ? 38.676 -12.447 91.526 0.33 32.32 198 GLY B C 1
ATOM 4987 O O A GLY B 1 198 ? 36.259 -10.422 93.483 0.33 32.45 198 GLY B O 1
ATOM 4988 O O B GLY B 1 198 ? 36.257 -10.429 93.485 0.33 32.56 198 GLY B O 1
ATOM 4989 O O C GLY B 1 198 ? 38.824 -11.486 92.278 0.33 32.28 198 GLY B O 1
ATOM 4990 N N A ALA B 1 199 ? 37.894 -11.928 93.152 0.33 32.33 199 ALA B N 1
ATOM 4991 N N B ALA B 1 199 ? 37.896 -11.930 93.150 0.33 32.44 199 ALA B N 1
ATOM 4992 N N C ALA B 1 199 ? 39.458 -12.665 90.474 0.33 32.10 199 ALA B N 1
ATOM 4993 C CA A ALA B 1 199 ? 38.970 -10.958 93.324 0.33 32.02 199 ALA B CA 1
ATOM 4994 C CA B ALA B 1 199 ? 38.970 -10.958 93.323 0.33 32.14 199 ALA B CA 1
ATOM 4995 C CA C ALA B 1 199 ? 40.585 -11.790 90.170 0.33 32.40 199 ALA B CA 1
ATOM 4996 C C A ALA B 1 199 ? 38.864 -9.794 92.347 0.33 31.48 199 ALA B C 1
ATOM 4997 C C B ALA B 1 199 ? 38.860 -9.792 92.347 0.33 31.61 199 ALA B C 1
ATOM 4998 C C C ALA B 1 199 ? 40.233 -10.401 89.636 0.33 32.24 199 ALA B C 1
ATOM 4999 O O A ALA B 1 199 ? 39.063 -8.638 92.722 0.33 31.37 199 ALA B O 1
ATOM 5000 O O B ALA B 1 199 ? 39.048 -8.636 92.727 0.33 31.50 199 ALA B O 1
ATOM 5001 O O C ALA B 1 199 ? 41.105 -9.699 89.125 0.33 32.98 199 ALA B O 1
ATOM 5005 N N A LEU B 1 200 ? 38.548 -10.104 91.094 0.33 30.78 200 LEU B N 1
ATOM 5006 N N B LEU B 1 200 ? 38.553 -10.102 91.092 0.33 30.92 200 LEU B N 1
ATOM 5007 N N C LEU B 1 200 ? 38.978 -9.984 89.771 0.33 32.08 200 LEU B N 1
ATOM 5008 C CA A LEU B 1 200 ? 38.431 -9.083 90.059 0.33 30.32 200 LEU B CA 1
ATOM 5009 C CA B LEU B 1 200 ? 38.433 -9.080 90.059 0.33 30.46 200 LEU B CA 1
ATOM 5010 C CA C LEU B 1 200 ? 38.602 -8.668 89.263 0.33 32.09 200 LEU B CA 1
ATOM 5011 C C A LEU B 1 200 ? 37.327 -8.079 90.379 0.33 29.29 200 LEU B C 1
ATOM 5012 C C B LEU B 1 200 ? 37.329 -8.077 90.382 0.33 29.45 200 LEU B C 1
ATOM 5013 C C C LEU B 1 200 ? 37.509 -7.906 90.026 0.33 31.73 200 LEU B C 1
ATOM 5014 O O A LEU B 1 200 ? 37.474 -6.886 90.117 0.33 29.62 200 LEU B O 1
ATOM 5015 O O B LEU B 1 200 ? 37.478 -6.882 90.127 0.33 29.80 200 LEU B O 1
ATOM 5016 O O C LEU B 1 200 ? 37.585 -6.684 90.163 0.33 32.39 200 LEU B O 1
ATOM 5029 N N A SER B 1 201 ? 36.226 -8.562 90.947 0.33 28.51 201 SER B N 1
ATOM 5030 N N B SER B 1 201 ? 36.226 -8.561 90.944 0.33 28.68 201 SER B N 1
ATOM 5031 N N C SER B 1 201 ? 36.486 -8.619 90.496 0.33 31.62 201 SER B N 1
ATOM 5032 C CA A SER B 1 201 ? 35.102 -7.690 91.275 0.33 27.57 201 SER B CA 1
ATOM 5033 C CA B SER B 1 201 ? 35.102 -7.690 91.275 0.33 27.74 201 SER B CA 1
ATOM 5034 C CA C SER B 1 201 ? 35.367 -7.995 91.214 0.33 30.97 201 SER B CA 1
ATOM 5035 C C A SER B 1 201 ? 35.499 -6.558 92.217 0.33 27.07 201 SER B C 1
ATOM 5036 C C B SER B 1 201 ? 35.500 -6.557 92.215 0.33 27.22 201 SER B C 1
ATOM 5037 C C C SER B 1 201 ? 35.768 -6.847 92.151 0.33 30.13 201 SER B C 1
ATOM 5038 O O A SER B 1 201 ? 34.975 -5.449 92.116 0.33 26.77 201 SER B O 1
ATOM 5039 O O B SER B 1 201 ? 34.978 -5.448 92.111 0.33 26.94 201 SER B O 1
ATOM 5040 O O C SER B 1 201 ? 35.233 -5.743 92.048 0.33 29.75 201 SER B O 1
ATOM 5047 N N A LYS B 1 202 ? 36.425 -6.833 93.130 0.33 26.07 202 LYS B N 1
ATOM 5048 N N B LYS B 1 202 ? 36.424 -6.832 93.130 0.33 26.22 202 LYS B N 1
ATOM 5049 N N C LYS B 1 202 ? 36.701 -7.102 93.064 0.33 28.41 202 LYS B N 1
ATOM 5050 C CA A LYS B 1 202 ? 36.871 -5.813 94.073 0.33 25.38 202 LYS B CA 1
ATOM 5051 C CA B LYS B 1 202 ? 36.871 -5.811 94.071 0.33 25.50 202 LYS B CA 1
ATOM 5052 C CA C LYS B 1 202 ? 37.144 -6.066 93.994 0.33 27.34 202 LYS B CA 1
ATOM 5053 C C A LYS B 1 202 ? 37.782 -4.783 93.407 0.33 24.74 202 LYS B C 1
ATOM 5054 C C B LYS B 1 202 ? 37.782 -4.782 93.405 0.33 24.84 202 LYS B C 1
ATOM 5055 C C C LYS B 1 202 ? 37.832 -4.912 93.271 0.33 26.24 202 LYS B C 1
ATOM 5056 O O A LYS B 1 202 ? 37.704 -3.591 93.707 0.33 24.11 202 LYS B O 1
ATOM 5057 O O B LYS B 1 202 ? 37.703 -3.589 93.703 0.33 24.19 202 LYS B O 1
ATOM 5058 O O C LYS B 1 202 ? 37.451 -3.748 93.421 0.33 25.84 202 LYS B O 1
ATOM 5071 N N A ASP B 1 203 ? 38.635 -5.241 92.497 0.33 23.33 203 ASP B N 1
ATOM 5072 N N B ASP B 1 203 ? 38.636 -5.241 92.496 0.33 23.40 203 ASP B N 1
ATOM 5073 N N C ASP B 1 203 ? 38.850 -5.246 92.488 0.33 24.36 203 ASP B N 1
ATOM 5074 C CA A ASP B 1 203 ? 39.545 -4.346 91.789 0.33 22.21 203 ASP B CA 1
ATOM 5075 C CA B ASP B 1 203 ? 39.546 -4.346 91.788 0.33 22.26 203 ASP B CA 1
ATOM 5076 C CA C ASP B 1 203 ? 39.615 -4.254 91.746 0.33 22.88 203 ASP B CA 1
ATOM 5077 C C A ASP B 1 203 ? 38.761 -3.428 90.851 0.33 21.03 203 ASP B C 1
ATOM 5078 C C B ASP B 1 203 ? 38.762 -3.428 90.850 0.33 21.06 203 ASP B C 1
ATOM 5079 C C C ASP B 1 203 ? 38.771 -3.395 90.810 0.33 21.42 203 ASP B C 1
ATOM 5080 O O A ASP B 1 203 ? 39.025 -2.228 90.773 0.33 20.66 203 ASP B O 1
ATOM 5081 O O B ASP B 1 203 ? 39.027 -2.229 90.771 0.33 20.69 203 ASP B O 1
ATOM 5082 O O C ASP B 1 203 ? 38.997 -2.190 90.699 0.33 20.96 203 ASP B O 1
ATOM 5086 N N . ALA B 1 204 ? 37.800 -4.007 90.138 1.00 20.18 204 ALA B N 1
ATOM 5087 C CA . ALA B 1 204 ? 36.961 -3.259 89.203 1.00 18.49 204 ALA B CA 1
ATOM 5088 C C . ALA B 1 204 ? 36.129 -2.212 89.934 1.00 17.89 204 ALA B C 1
ATOM 5089 O O . ALA B 1 204 ? 35.948 -1.097 89.453 1.00 16.30 204 ALA B O 1
ATOM 5091 N N . TYR B 1 205 ? 35.625 -2.594 91.100 1.00 15.95 205 TYR B N 1
ATOM 5092 C CA . TYR B 1 205 ? 34.802 -1.735 91.941 1.00 16.39 205 TYR B CA 1
ATOM 5093 C C . TYR B 1 205 ? 35.615 -0.523 92.399 1.00 15.70 205 TYR B C 1
ATOM 5094 O O . TYR B 1 205 ? 35.192 0.624 92.230 1.00 14.11 205 TYR B O 1
ATOM 5119 N N . ILE B 1 206 ? 36.787 -0.775 92.968 1.00 15.32 206 ILE B N 1
ATOM 5120 C CA . ILE B 1 206 ? 37.631 0.311 93.446 1.00 15.75 206 ILE B CA 1
ATOM 5121 C C . ILE B 1 206 ? 38.137 1.207 92.317 1.00 15.94 206 ILE B C 1
ATOM 5122 O O . ILE B 1 206 ? 38.187 2.428 92.471 1.00 16.40 206 ILE B O 1
ATOM 5127 N N . ARG B 1 207 ? 38.498 0.616 91.181 1.00 14.69 207 ARG B N 1
ATOM 5128 C CA . ARG B 1 207 ? 38.980 1.412 90.057 1.00 15.76 207 ARG B CA 1
ATOM 5129 C C . ARG B 1 207 ? 37.895 2.366 89.563 1.00 15.77 207 ARG B C 1
ATOM 5130 O O . ARG B 1 207 ? 38.153 3.548 89.326 1.00 15.57 207 ARG B O 1
ATOM 5138 N N . SER B 1 208 ? 36.682 1.846 89.404 1.00 14.68 208 SER B N 1
ATOM 5139 C CA . SER B 1 208 ? 35.554 2.649 88.949 1.00 14.63 208 SER B CA 1
ATOM 5140 C C . SER B 1 208 ? 35.354 3.832 89.895 1.00 14.56 208 SER B C 1
ATOM 5141 O O . SER B 1 208 ? 35.129 4.965 89.459 1.00 14.79 208 SER B O 1
ATOM 5144 N N A PHE B 1 209 ? 35.442 3.566 91.193 0.33 14.94 209 PHE B N 1
ATOM 5145 N N B PHE B 1 209 ? 35.443 3.566 91.193 0.33 14.95 209 PHE B N 1
ATOM 5146 N N C PHE B 1 209 ? 35.440 3.559 91.195 0.33 12.69 209 PHE B N 1
ATOM 5147 C CA A PHE B 1 209 ? 35.279 4.614 92.190 0.33 15.81 209 PHE B CA 1
ATOM 5148 C CA B PHE B 1 209 ? 35.279 4.614 92.190 0.33 15.84 209 PHE B CA 1
ATOM 5149 C CA C PHE B 1 209 ? 35.272 4.586 92.221 0.33 11.97 209 PHE B CA 1
ATOM 5150 C C A PHE B 1 209 ? 36.366 5.678 92.059 0.33 16.00 209 PHE B C 1
ATOM 5151 C C B PHE B 1 209 ? 36.366 5.678 92.059 0.33 16.03 209 PHE B C 1
ATOM 5152 C C C PHE B 1 209 ? 36.351 5.659 92.070 0.33 12.27 209 PHE B C 1
ATOM 5153 O O A PHE B 1 209 ? 36.075 6.876 92.036 0.33 15.72 209 PHE B O 1
ATOM 5154 O O B PHE B 1 209 ? 36.076 6.876 92.036 0.33 15.76 209 PHE B O 1
ATOM 5155 O O C PHE B 1 209 ? 36.053 6.855 92.029 0.33 12.18 209 PHE B O 1
ATOM 5177 N N A GLN B 1 210 ? 37.617 5.238 91.970 0.33 16.60 210 GLN B N 1
ATOM 5178 N N B GLN B 1 210 ? 37.617 5.237 91.970 0.33 16.65 210 GLN B N 1
ATOM 5179 N N C GLN B 1 210 ? 37.605 5.223 91.982 0.33 12.95 210 GLN B N 1
ATOM 5180 C CA A GLN B 1 210 ? 38.739 6.164 91.855 0.33 17.46 210 GLN B CA 1
ATOM 5181 C CA B GLN B 1 210 ? 38.739 6.164 91.855 0.33 17.54 210 GLN B CA 1
ATOM 5182 C CA C GLN B 1 210 ? 38.732 6.145 91.854 0.33 14.05 210 GLN B CA 1
ATOM 5183 C C A GLN B 1 210 ? 38.681 6.998 90.580 0.33 17.18 210 GLN B C 1
ATOM 5184 C C B GLN B 1 210 ? 38.680 6.998 90.580 0.33 17.23 210 GLN B C 1
ATOM 5185 C C C GLN B 1 210 ? 38.672 6.992 90.586 0.33 15.10 210 GLN B C 1
ATOM 5186 O O A GLN B 1 210 ? 38.900 8.210 90.613 0.33 16.96 210 GLN B O 1
ATOM 5187 O O B GLN B 1 210 ? 38.899 8.210 90.614 0.33 17.02 210 GLN B O 1
ATOM 5188 O O C GLN B 1 210 ? 38.887 8.204 90.630 0.33 15.11 210 GLN B O 1
ATOM 5204 N N . GLN B 1 211 ? 38.385 6.353 89.456 1.00 16.41 211 GLN B N 1
ATOM 5205 C CA . GLN B 1 211 ? 38.309 7.062 88.183 1.00 16.66 211 GLN B CA 1
ATOM 5206 C C . GLN B 1 211 ? 37.162 8.066 88.162 1.00 17.09 211 GLN B C 1
ATOM 5207 O O . GLN B 1 211 ? 37.318 9.184 87.668 1.00 15.88 211 GLN B O 1
ATOM 5213 N N . SER B 1 212 ? 36.017 7.671 88.711 1.00 15.86 212 SER B N 1
ATOM 5214 C CA . SER B 1 212 ? 34.849 8.547 88.756 1.00 15.25 212 SER B CA 1
ATOM 5215 C C . SER B 1 212 ? 35.123 9.734 89.671 1.00 15.15 212 SER B C 1
ATOM 5216 O O . SER B 1 212 ? 34.839 10.878 89.316 1.00 15.09 212 SER B O 1
ATOM 5219 N N . TRP B 1 213 ? 35.676 9.458 90.849 1.00 15.72 213 TRP B N 1
ATOM 5220 C CA . TRP B 1 213 ? 35.989 10.520 91.800 1.00 15.94 213 TRP B CA 1
ATOM 5221 C C . TRP B 1 213 ? 37.032 11.485 91.247 1.00 17.40 213 TRP B C 1
ATOM 5222 O O . TRP B 1 213 ? 36.857 12.704 91.329 1.00 17.60 213 TRP B O 1
ATOM 5233 N N . ASN B 1 214 ? 38.113 10.954 90.683 1.00 17.56 214 ASN B N 1
ATOM 5234 C CA . ASN B 1 214 ? 39.164 11.816 90.139 1.00 18.46 214 ASN B CA 1
ATOM 5235 C C . ASN B 1 214 ? 38.638 12.801 89.104 1.00 18.60 214 ASN B C 1
ATOM 5236 O O . ASN B 1 214 ? 38.990 13.981 89.134 1.00 18.46 214 ASN B O 1
ATOM 5241 N N . GLU B 1 215 ? 37.802 12.327 88.185 1.00 16.89 215 GLU B N 1
ATOM 5242 C CA . GLU B 1 215 ? 37.259 13.213 87.164 1.00 17.13 215 GLU B CA 1
ATOM 5243 C C . GLU B 1 215 ? 36.310 14.226 87.804 1.00 16.98 215 GLU B C 1
ATOM 5244 O O . GLU B 1 215 ? 36.305 15.401 87.437 1.00 16.90 215 GLU B O 1
ATOM 5250 N N . TYR B 1 216 ? 35.519 13.781 88.775 1.00 16.11 216 TYR B N 1
ATOM 5251 C CA . TYR B 1 216 ? 34.599 14.691 89.453 1.00 16.46 216 TYR B CA 1
ATOM 5252 C C . TYR B 1 216 ? 35.375 15.799 90.167 1.00 17.72 216 TYR B C 1
ATOM 5253 O O . TYR B 1 216 ? 35.049 16.982 90.037 1.00 17.90 216 TYR B O 1
ATOM 5262 N N . ALA B 1 217 ? 36.406 15.415 90.912 1.00 17.74 217 ALA B N 1
ATOM 5263 C CA . ALA B 1 217 ? 37.215 16.390 91.641 1.00 17.67 217 ALA B CA 1
ATOM 5264 C C . ALA B 1 217 ? 37.826 17.401 90.677 1.00 19.47 217 ALA B C 1
ATOM 5265 O O . ALA B 1 217 ? 37.861 18.597 90.962 1.00 19.84 217 ALA B O 1
ATOM 5267 N N . LYS B 1 218 ? 38.296 16.914 89.531 1.00 20.04 218 LYS B N 1
ATOM 5268 C CA . LYS B 1 218 ? 38.905 17.773 88.523 1.00 20.30 218 LYS B CA 1
ATOM 5269 C C . LYS B 1 218 ? 37.893 18.756 87.938 1.00 20.38 218 LYS B C 1
ATOM 5270 O O . LYS B 1 218 ? 38.153 19.961 87.863 1.00 21.12 218 LYS B O 1
ATOM 5276 N N . ARG B 1 219 ? 36.735 18.244 87.529 1.00 18.80 219 ARG B N 1
ATOM 5277 C CA . ARG B 1 219 ? 35.702 19.087 86.935 1.00 19.67 219 ARG B CA 1
ATOM 5278 C C . ARG B 1 219 ? 35.087 20.109 87.882 1.00 19.56 219 ARG B C 1
ATOM 5279 O O . ARG B 1 219 ? 34.784 21.232 87.473 1.00 21.39 219 ARG B O 1
ATOM 5287 N N . GLN B 1 220 ? 34.894 19.718 89.138 1.00 19.74 220 GLN B N 1
ATOM 5288 C CA . GLN B 1 220 ? 34.283 20.602 90.128 1.00 20.10 220 GLN B CA 1
ATOM 5289 C C . GLN B 1 220 ? 35.284 21.379 90.979 1.00 20.07 220 GLN B C 1
ATOM 5290 O O . GLN B 1 220 ? 34.901 22.300 91.700 1.00 21.14 220 GLN B O 1
ATOM 5296 N N . GLY B 1 221 ? 36.558 21.011 90.900 1.00 20.88 221 GLY B N 1
ATOM 5297 C CA . GLY B 1 221 ? 37.566 21.693 91.695 1.00 22.69 221 GLY B CA 1
ATOM 5298 C C . GLY B 1 221 ? 37.312 21.478 93.176 1.00 23.67 221 GLY B C 1
ATOM 5299 O O . GLY B 1 221 ? 37.555 22.362 94.002 1.00 24.75 221 GLY B O 1
ATOM 5300 N N . LYS B 1 222 ? 36.820 20.290 93.515 1.00 22.26 222 LYS B N 1
ATOM 5301 C CA . LYS B 1 222 ? 36.516 19.951 94.899 1.00 22.75 222 LYS B CA 1
ATOM 5302 C C . LYS B 1 222 ? 37.439 18.872 95.442 1.00 21.38 222 LYS B C 1
ATOM 5303 O O . LYS B 1 222 ? 38.198 18.250 94.701 1.00 21.26 222 LYS B O 1
ATOM 5309 N N . SER B 1 223 ? 37.375 18.669 96.752 1.00 21.04 223 SER B N 1
ATOM 5310 C CA . SER B 1 223 ? 38.176 17.645 97.404 1.00 20.55 223 SER B CA 1
ATOM 5311 C C . SER B 1 223 ? 37.275 16.967 98.419 1.00 19.64 223 SER B C 1
ATOM 5312 O O . SER B 1 223 ? 36.175 17.445 98.693 1.00 19.71 223 SER B O 1
ATOM 5315 N N . LEU B 1 224 ? 37.739 15.856 98.977 1.00 19.22 224 LEU B N 1
ATOM 5316 C CA . LEU B 1 224 ? 36.950 15.123 99.954 1.00 19.99 224 LEU B CA 1
ATOM 5317 C C . LEU B 1 224 ? 36.589 15.968 101.170 1.00 19.92 224 LEU B C 1
ATOM 5318 O O . LEU B 1 224 ? 35.558 15.744 101.801 1.00 20.45 224 LEU B O 1
ATOM 5323 N N . ALA B 1 225 ? 37.432 16.946 101.492 1.00 20.00 225 ALA B N 1
ATOM 5324 C CA . ALA B 1 225 ? 37.184 17.814 102.636 1.00 20.96 225 ALA B CA 1
ATOM 5325 C C . ALA B 1 225 ? 35.876 18.595 102.497 1.00 21.10 225 ALA B C 1
ATOM 5326 O O . ALA B 1 225 ? 35.317 19.056 103.490 1.00 20.30 225 ALA B O 1
ATOM 5328 N N . ASP B 1 226 ? 35.380 18.721 101.269 1.00 21.09 226 ASP B N 1
ATOM 5329 C CA . ASP B 1 226 ? 34.145 19.464 101.020 1.00 21.11 226 ASP B CA 1
ATOM 5330 C C . ASP B 1 226 ? 32.862 18.697 101.352 1.00 20.79 226 ASP B C 1
ATOM 5331 O O . ASP B 1 226 ? 31.772 19.272 101.360 1.00 20.89 226 ASP B O 1
ATOM 5336 N N . PHE B 1 227 ? 32.992 17.408 101.645 1.00 18.60 227 PHE B N 1
ATOM 5337 C CA . PHE B 1 227 ? 31.829 16.579 101.946 1.00 18.47 227 PHE B CA 1
ATOM 5338 C C . PHE B 1 227 ? 31.629 16.249 103.420 1.00 16.88 227 PHE B C 1
ATOM 5339 O O . PHE B 1 227 ? 32.583 15.946 104.139 1.00 17.27 227 PHE B O 1
ATOM 5347 N N . ALA B 1 228 ? 30.376 16.296 103.860 1.00 16.13 228 ALA B N 1
ATOM 5348 C CA . ALA B 1 228 ? 30.036 15.968 105.238 1.00 16.16 228 ALA B CA 1
ATOM 5349 C C . ALA B 1 228 ? 30.136 14.453 105.386 1.00 16.48 228 ALA B C 1
ATOM 5350 O O . ALA B 1 228 ? 30.439 13.937 106.463 1.00 16.50 228 ALA B O 1
ATOM 5352 N N . SER B 1 229 ? 29.877 13.744 104.290 1.00 14.99 229 SER B N 1
ATOM 5353 C CA . SER B 1 229 ? 29.950 12.289 104.291 1.00 14.35 229 SER B CA 1
ATOM 5354 C C . SER B 1 229 ? 29.816 11.766 102.875 1.00 14.83 229 SER B C 1
ATOM 5355 O O . SER B 1 229 ? 29.337 12.471 101.989 1.00 14.10 229 SER B O 1
ATOM 5358 N N . LEU B 1 230 ? 30.263 10.534 102.662 1.00 15.71 230 LEU B N 1
ATOM 5359 C CA . LEU B 1 230 ? 30.122 9.902 101.361 1.00 17.05 230 LEU B CA 1
ATOM 5360 C C . LEU B 1 230 ? 29.116 8.783 101.581 1.00 18.98 230 LEU B C 1
ATOM 5361 O O . LEU B 1 230 ? 28.884 8.369 102.716 1.00 21.60 230 LEU B O 1
ATOM 5366 N N . CYS B 1 231 ? 28.509 8.316 100.498 1.00 16.81 231 CYS B N 1
ATOM 5367 C CA . CYS B 1 231 ? 27.540 7.226 100.547 1.00 16.50 231 CYS B CA 1
ATOM 5368 C C . CYS B 1 231 ? 27.833 6.443 99.266 1.00 17.29 231 CYS B C 1
ATOM 5369 O O . CYS B 1 231 ? 27.802 7.012 98.176 1.00 18.19 231 CYS B O 1
ATOM 5372 N N A PHE B 1 232 ? 28.124 5.149 99.437 0.33 18.46 232 PHE B N 1
ATOM 5373 N N B PHE B 1 232 ? 28.126 5.150 99.434 0.33 18.66 232 PHE B N 1
ATOM 5374 N N C PHE B 1 232 ? 28.105 5.158 99.336 0.33 12.15 232 PHE B N 1
ATOM 5375 C CA A PHE B 1 232 ? 28.473 4.228 98.345 0.33 20.35 232 PHE B CA 1
ATOM 5376 C CA B PHE B 1 232 ? 28.474 4.236 98.337 0.33 20.72 232 PHE B CA 1
ATOM 5377 C CA C PHE B 1 232 ? 28.359 4.500 98.069 0.33 9.47 232 PHE B CA 1
ATOM 5378 C C A PHE B 1 232 ? 27.496 3.069 98.161 0.33 20.59 232 PHE B C 1
ATOM 5379 C C B PHE B 1 232 ? 27.494 3.080 98.149 0.33 21.05 232 PHE B C 1
ATOM 5380 C C C PHE B 1 232 ? 27.936 3.057 98.038 0.33 7.67 232 PHE B C 1
ATOM 5381 O O A PHE B 1 232 ? 26.567 2.872 98.945 0.33 21.14 232 PHE B O 1
ATOM 5382 O O B PHE B 1 232 ? 26.546 2.902 98.914 0.33 21.88 232 PHE B O 1
ATOM 5383 O O C PHE B 1 232 ? 27.762 2.428 99.080 0.33 6.70 232 PHE B O 1
ATOM 5405 N N A HIS B 1 233 ? 27.759 2.281 97.120 0.33 20.37 233 HIS B N 1
ATOM 5406 N N B HIS B 1 233 ? 27.775 2.277 97.124 0.33 20.84 233 HIS B N 1
ATOM 5407 N N C HIS B 1 233 ? 27.725 2.545 96.831 0.33 4.83 233 HIS B N 1
ATOM 5408 C CA A HIS B 1 233 ? 26.985 1.082 96.820 0.33 19.40 233 HIS B CA 1
ATOM 5409 C CA B HIS B 1 233 ? 27.001 1.079 96.822 0.33 19.82 233 HIS B CA 1
ATOM 5410 C CA C HIS B 1 233 ? 27.330 1.157 96.674 0.33 4.26 233 HIS B CA 1
ATOM 5411 C C A HIS B 1 233 ? 27.461 0.058 97.851 0.33 20.15 233 HIS B C 1
ATOM 5412 C C B HIS B 1 233 ? 27.470 0.056 97.857 0.33 20.56 233 HIS B C 1
ATOM 5413 C C C HIS B 1 233 ? 28.385 0.242 97.273 0.33 5.12 233 HIS B C 1
ATOM 5414 O O A HIS B 1 233 ? 28.655 -0.019 98.138 0.33 19.91 233 HIS B O 1
ATOM 5415 O O B HIS B 1 233 ? 28.663 -0.021 98.153 0.33 20.33 233 HIS B O 1
ATOM 5416 O O C HIS B 1 233 ? 29.581 0.446 97.074 0.33 5.28 233 HIS B O 1
ATOM 5435 N N A VAL B 1 234 ? 26.545 -0.733 98.400 0.33 20.54 234 VAL B N 1
ATOM 5436 N N B VAL B 1 234 ? 26.552 -0.736 98.400 0.33 20.94 234 VAL B N 1
ATOM 5437 N N C VAL B 1 234 ? 27.931 -0.763 98.011 0.33 6.51 234 VAL B N 1
ATOM 5438 C CA A VAL B 1 234 ? 26.936 -1.700 99.419 0.33 21.45 234 VAL B CA 1
ATOM 5439 C CA B VAL B 1 234 ? 26.937 -1.702 99.422 0.33 21.83 234 VAL B CA 1
ATOM 5440 C CA C VAL B 1 234 ? 28.824 -1.752 98.599 0.33 7.40 234 VAL B CA 1
ATOM 5441 C C A VAL B 1 234 ? 26.653 -3.176 99.135 0.33 22.28 234 VAL B C 1
ATOM 5442 C C B VAL B 1 234 ? 26.657 -3.178 99.137 0.33 22.64 234 VAL B C 1
ATOM 5443 C C C VAL B 1 234 ? 28.159 -3.116 98.445 0.33 8.62 234 VAL B C 1
ATOM 5444 O O A VAL B 1 234 ? 25.574 -3.682 99.449 0.33 22.32 234 VAL B O 1
ATOM 5445 O O B VAL B 1 234 ? 25.578 -3.686 99.449 0.33 22.68 234 VAL B O 1
ATOM 5446 O O C VAL B 1 234 ? 26.944 -3.244 98.616 0.33 8.24 234 VAL B O 1
ATOM 5456 N N A PRO B 1 235 ? 27.626 -3.887 98.537 0.33 23.36 235 PRO B N 1
ATOM 5457 N N B PRO B 1 235 ? 27.632 -3.886 98.539 0.33 23.70 235 PRO B N 1
ATOM 5458 N N C PRO B 1 235 ? 28.940 -4.143 98.074 0.33 9.07 235 PRO B N 1
ATOM 5459 C CA A PRO B 1 235 ? 27.469 -5.313 98.231 0.33 23.92 235 PRO B CA 1
ATOM 5460 C CA B PRO B 1 235 ? 27.475 -5.313 98.233 0.33 24.26 235 PRO B CA 1
ATOM 5461 C CA C PRO B 1 235 ? 28.434 -5.511 97.899 0.33 9.74 235 PRO B CA 1
ATOM 5462 C C A PRO B 1 235 ? 27.692 -6.074 99.538 0.33 24.52 235 PRO B C 1
ATOM 5463 C C B PRO B 1 235 ? 27.700 -6.072 99.540 0.33 24.87 235 PRO B C 1
ATOM 5464 C C C PRO B 1 235 ? 28.308 -6.157 99.278 0.33 9.36 235 PRO B C 1
ATOM 5465 O O A PRO B 1 235 ? 27.202 -7.187 99.731 0.33 25.22 235 PRO B O 1
ATOM 5466 O O B PRO B 1 235 ? 27.212 -7.185 99.735 0.33 25.57 235 PRO B O 1
ATOM 5467 O O C PRO B 1 235 ? 27.497 -7.056 99.494 0.33 9.42 235 PRO B O 1
ATOM 5477 N N A PHE B 1 236 ? 28.453 -5.430 100.418 0.33 25.49 236 PHE B N 1
ATOM 5478 N N B PHE B 1 236 ? 28.460 -5.426 100.419 0.33 25.85 236 PHE B N 1
ATOM 5479 N N C PHE B 1 236 ? 29.149 -5.677 100.188 0.33 8.13 236 PHE B N 1
ATOM 5480 C CA A PHE B 1 236 ? 28.793 -5.909 101.755 0.33 26.57 236 PHE B CA 1
ATOM 5481 C CA B PHE B 1 236 ? 28.802 -5.906 101.756 0.33 26.94 236 PHE B CA 1
ATOM 5482 C CA C PHE B 1 236 ? 29.195 -6.085 101.590 0.33 10.02 236 PHE B CA 1
ATOM 5483 C C A PHE B 1 236 ? 29.731 -4.857 102.348 0.33 27.44 236 PHE B C 1
ATOM 5484 C C B PHE B 1 236 ? 29.747 -4.862 102.351 0.33 27.83 236 PHE B C 1
ATOM 5485 C C C PHE B 1 236 ? 30.127 -5.088 102.278 0.33 12.48 236 PHE B C 1
ATOM 5486 O O A PHE B 1 236 ? 30.601 -4.331 101.651 0.33 27.01 236 PHE B O 1
ATOM 5487 O O B PHE B 1 236 ? 30.635 -4.357 101.663 0.33 27.53 236 PHE B O 1
ATOM 5488 O O C PHE B 1 236 ? 31.160 -4.710 101.721 0.33 13.53 236 PHE B O 1
ATOM 5510 N N A THR B 1 237 ? 29.541 -4.541 103.626 0.33 28.67 237 THR B N 1
ATOM 5511 N N B THR B 1 237 ? 29.540 -4.530 103.622 0.33 29.03 237 THR B N 1
ATOM 5512 N N C THR B 1 237 ? 29.756 -4.657 103.481 0.33 14.20 237 THR B N 1
ATOM 5513 C CA A THR B 1 237 ? 30.336 -3.514 104.298 0.33 29.74 237 THR B CA 1
ATOM 5514 C CA B THR B 1 237 ? 30.339 -3.509 104.301 0.33 30.04 237 THR B CA 1
ATOM 5515 C CA C THR B 1 237 ? 30.520 -3.648 104.220 0.33 15.56 237 THR B CA 1
ATOM 5516 C C A THR B 1 237 ? 31.854 -3.623 104.158 0.33 30.51 237 THR B C 1
ATOM 5517 C C B THR B 1 237 ? 31.855 -3.621 104.155 0.33 30.77 237 THR B C 1
ATOM 5518 C C C THR B 1 237 ? 32.043 -3.780 104.263 0.33 15.86 237 THR B C 1
ATOM 5519 O O A THR B 1 237 ? 32.541 -2.604 104.080 0.33 31.20 237 THR B O 1
ATOM 5520 O O B THR B 1 237 ? 32.544 -2.604 104.068 0.33 31.44 237 THR B O 1
ATOM 5521 O O C THR B 1 237 ? 32.746 -2.770 104.306 0.33 16.97 237 THR B O 1
ATOM 5531 N N A LYS B 1 238 ? 32.380 -4.843 104.133 0.33 31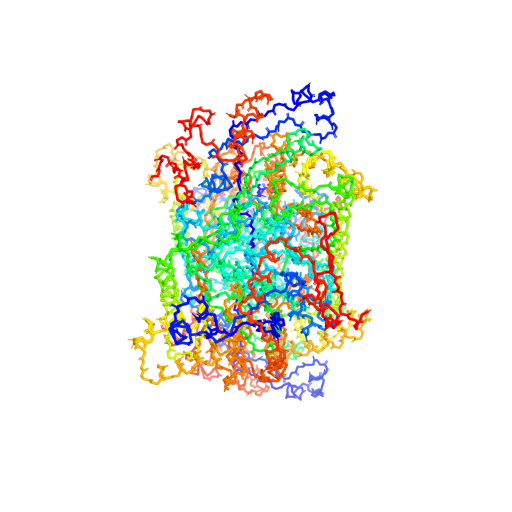.55 238 LYS B N 1
ATOM 5532 N N B LYS B 1 238 ? 32.379 -4.842 104.135 0.33 31.75 238 LYS B N 1
ATOM 5533 N N C LYS B 1 238 ? 32.565 -5.000 104.262 0.33 17.17 238 LYS B N 1
ATOM 5534 C CA A LYS B 1 238 ? 33.822 -5.031 104.000 0.33 32.38 238 LYS B CA 1
ATOM 5535 C CA B LYS B 1 238 ? 33.820 -5.037 103.997 0.33 32.54 238 LYS B CA 1
ATOM 5536 C CA C LYS B 1 238 ? 34.014 -5.176 104.295 0.33 17.74 238 LYS B CA 1
ATOM 5537 C C A LYS B 1 238 ? 34.320 -4.429 102.689 0.33 32.96 238 LYS B C 1
ATOM 5538 C C B LYS B 1 238 ? 34.319 -4.435 102.686 0.33 33.09 238 LYS B C 1
ATOM 5539 C C C LYS B 1 238 ? 34.645 -4.624 103.020 0.33 19.59 238 LYS B C 1
ATOM 5540 O O A LYS B 1 238 ? 35.449 -3.943 102.604 0.33 33.23 238 LYS B O 1
ATOM 5541 O O B LYS B 1 238 ? 35.450 -3.953 102.602 0.33 33.35 238 LYS B O 1
ATOM 5542 O O C LYS B 1 238 ? 35.701 -3.990 103.059 0.33 17.83 238 LYS B O 1
ATOM 5546 N N A MET B 1 239 ? 33.466 -4.465 101.671 0.33 33.03 239 MET B N 1
ATOM 5547 N N B MET B 1 239 ? 33.465 -4.467 101.668 0.33 33.14 239 MET B N 1
ATOM 5548 N N C MET B 1 239 ? 33.985 -4.876 101.892 0.33 20.51 239 MET B N 1
ATOM 5549 C CA A MET B 1 239 ? 33.797 -3.927 100.355 0.33 32.61 239 MET B CA 1
ATOM 5550 C CA B MET B 1 239 ? 33.798 -3.928 100.354 0.33 32.70 239 MET B CA 1
ATOM 5551 C CA C MET B 1 239 ? 34.453 -4.422 100.585 0.33 22.66 239 MET B CA 1
ATOM 5552 C C A MET B 1 239 ? 33.922 -2.414 100.407 0.33 32.00 239 MET B C 1
ATOM 5553 C C B MET B 1 239 ? 33.921 -2.415 100.406 0.33 32.08 239 MET B C 1
ATOM 5554 C C C MET B 1 239 ? 34.390 -2.904 100.433 0.33 22.58 239 MET B C 1
ATOM 5555 O O A MET B 1 239 ? 34.950 -1.847 100.034 0.33 32.73 239 MET B O 1
ATOM 5556 O O B MET B 1 239 ? 34.947 -1.845 100.032 0.33 32.81 239 MET B O 1
ATOM 5557 O O C MET B 1 239 ? 35.322 -2.297 99.903 0.33 21.93 239 MET B O 1
ATOM 5570 N N A GLY B 1 240 ? 32.857 -1.768 100.865 0.33 31.18 240 GLY B N 1
ATOM 5571 N N B GLY B 1 240 ? 32.856 -1.771 100.868 0.33 31.25 240 GLY B N 1
ATOM 5572 N N C GLY B 1 240 ? 33.293 -2.300 100.888 0.33 23.49 240 GLY B N 1
ATOM 5573 C CA A GLY B 1 240 ? 32.847 -0.324 100.955 0.33 30.07 240 GLY B CA 1
ATOM 5574 C CA B GLY B 1 240 ? 32.844 -0.327 100.958 0.33 30.11 240 GLY B CA 1
ATOM 5575 C CA C GLY B 1 240 ? 33.137 -0.855 100.797 0.33 23.87 240 GLY B CA 1
ATOM 5576 C C A GLY B 1 240 ? 33.964 0.245 101.806 0.33 28.83 240 GLY B C 1
ATOM 5577 C C B GLY B 1 240 ? 33.960 0.245 101.808 0.33 28.86 240 GLY B C 1
ATOM 5578 C C C GLY B 1 240 ? 34.272 -0.153 101.518 0.33 24.96 240 GLY B C 1
ATOM 5579 O O A GLY B 1 240 ? 34.392 1.376 101.576 0.33 28.94 240 GLY B O 1
ATOM 5580 O O B GLY B 1 240 ? 34.384 1.378 101.580 0.33 28.97 240 GLY B O 1
ATOM 5581 O O C GLY B 1 240 ? 34.949 0.709 100.962 0.33 24.01 240 GLY B O 1
ATOM 5582 N N . LYS B 1 241 ? 34.450 -0.523 102.779 1.00 28.01 241 LYS B N 1
ATOM 5583 C CA . LYS B 1 241 ? 35.515 -0.016 103.635 1.00 27.61 241 LYS B CA 1
ATOM 5584 C C . LYS B 1 241 ? 36.828 0.057 102.867 1.00 27.38 241 LYS B C 1
ATOM 5585 O O . LYS B 1 241 ? 37.548 1.052 102.954 1.00 27.41 241 LYS B O 1
ATOM 5591 N N . LYS B 1 242 ? 37.137 -0.999 102.117 1.00 26.33 242 LYS B N 1
ATOM 5592 C CA . LYS B 1 242 ? 38.364 -1.033 101.330 1.00 24.93 242 LYS B CA 1
ATOM 5593 C C . LYS B 1 242 ? 38.338 0.074 100.283 1.00 24.49 242 LYS B C 1
ATOM 5594 O O . LYS B 1 242 ? 39.344 0.744 100.049 1.00 22.70 242 LYS B O 1
ATOM 5600 N N . ALA B 1 243 ? 37.182 0.275 99.658 1.00 22.98 243 ALA B N 1
ATOM 5601 C CA . ALA B 1 243 ? 37.057 1.315 98.646 1.00 23.32 243 ALA B CA 1
ATOM 5602 C C . ALA B 1 243 ? 37.267 2.679 99.295 1.00 23.67 243 ALA B C 1
ATOM 5603 O O . ALA B 1 243 ? 37.970 3.534 98.760 1.00 22.44 243 ALA B O 1
ATOM 5605 N N . LEU B 1 244 ? 36.658 2.869 100.461 1.00 24.44 244 LEU B N 1
ATOM 5606 C CA . LEU B 1 244 ? 36.777 4.124 101.192 1.00 25.33 244 LEU B CA 1
ATOM 5607 C C . LEU B 1 244 ? 38.231 4.474 101.497 1.00 24.28 244 LEU B C 1
ATOM 5608 O O . LEU B 1 244 ? 38.699 5.570 101.183 1.00 24.32 244 LEU B O 1
ATOM 5613 N N A GLU B 1 245 ? 38.944 3.531 102.104 0.33 25.25 245 GLU B N 1
ATOM 5614 N N B GLU B 1 245 ? 38.944 3.532 102.104 0.33 25.29 245 GLU B N 1
ATOM 5615 N N C GLU B 1 245 ? 38.933 3.535 102.122 0.33 23.47 245 GLU B N 1
ATOM 5616 C CA A GLU B 1 245 ? 40.340 3.737 102.470 0.33 26.21 245 GLU B CA 1
ATOM 5617 C CA B GLU B 1 245 ? 40.340 3.738 102.470 0.33 26.27 245 GLU B CA 1
ATOM 5618 C CA C GLU B 1 245 ? 40.328 3.732 102.492 0.33 22.87 245 GLU B CA 1
ATOM 5619 C C A GLU B 1 245 ? 41.273 3.987 101.285 0.33 27.07 245 GLU B C 1
ATOM 5620 C C B GLU B 1 245 ? 41.273 3.987 101.285 0.33 27.14 245 GLU B C 1
ATOM 5621 C C C GLU B 1 245 ? 41.229 4.009 101.294 0.33 22.39 245 GLU B C 1
ATOM 5622 O O A GLU B 1 245 ? 42.331 4.594 101.444 0.33 26.82 245 GLU B O 1
ATOM 5623 O O B GLU B 1 245 ? 42.333 4.590 101.445 0.33 26.89 245 GLU B O 1
ATOM 5624 O O C GLU B 1 245 ? 42.219 4.730 101.410 0.33 21.79 245 GLU B O 1
ATOM 5640 N N A SER B 1 246 ? 40.882 3.529 100.100 0.33 28.46 246 SER B N 1
ATOM 5641 N N B SER B 1 246 ? 40.881 3.532 100.100 0.33 28.53 246 SER B N 1
ATOM 5642 N N C SER B 1 246 ? 40.887 3.439 100.144 0.33 22.22 246 SER B N 1
ATOM 5643 C CA A SER B 1 246 ? 41.716 3.695 98.913 0.33 30.45 246 SER B CA 1
ATOM 5644 C CA B SER B 1 246 ? 41.714 3.698 98.913 0.33 30.50 246 SER B CA 1
ATOM 5645 C CA C SER B 1 246 ? 41.683 3.638 98.940 0.33 22.76 246 SER B CA 1
ATOM 5646 C C A SER B 1 246 ? 41.961 5.144 98.485 0.33 32.00 246 SER B C 1
ATOM 5647 C C B SER B 1 246 ? 41.959 5.147 98.485 0.33 32.03 246 SER B C 1
ATOM 5648 C C C SER B 1 246 ? 41.540 5.059 98.394 0.33 24.45 246 SER B C 1
ATOM 5649 O O A SER B 1 246 ? 42.877 5.409 97.709 0.33 32.09 246 SER B O 1
ATOM 5650 O O B SER B 1 246 ? 42.875 5.412 97.709 0.33 32.11 246 SER B O 1
ATOM 5651 O O C SER B 1 246 ? 42.333 5.491 97.558 0.33 23.97 246 SER B O 1
ATOM 5658 N N A ILE B 1 247 ? 41.159 6.082 98.983 0.33 34.18 247 ILE B N 1
ATOM 5659 N N B ILE B 1 247 ? 41.157 6.085 98.983 0.33 34.19 247 ILE B N 1
ATOM 5660 N N C ILE B 1 247 ? 40.534 5.785 98.873 0.33 26.32 247 ILE B N 1
ATOM 5661 C CA A ILE B 1 247 ? 41.336 7.482 98.598 0.33 36.15 247 ILE B CA 1
ATOM 5662 C CA B ILE B 1 247 ? 41.334 7.484 98.598 0.33 36.14 247 ILE B CA 1
ATOM 5663 C CA C ILE B 1 247 ? 40.296 7.153 98.418 0.33 28.56 247 ILE B CA 1
ATOM 5664 C C A ILE B 1 247 ? 41.500 8.466 99.753 0.33 37.39 247 ILE B C 1
ATOM 5665 C C B ILE B 1 247 ? 41.498 8.468 99.754 0.33 37.36 247 ILE B C 1
ATOM 5666 C C C ILE B 1 247 ? 40.770 8.214 99.408 0.33 29.37 247 ILE B C 1
ATOM 5667 O O A ILE B 1 247 ? 42.223 9.456 99.629 0.33 38.10 247 ILE B O 1
ATOM 5668 O O B ILE B 1 247 ? 42.221 9.458 99.631 0.33 38.07 247 ILE B O 1
ATOM 5669 O O C ILE B 1 247 ? 41.425 9.183 99.022 0.33 30.03 247 ILE B O 1
ATOM 5682 N N A ILE B 1 248 ? 40.827 8.203 100.868 0.33 37.92 248 ILE B N 1
ATOM 5683 N N B ILE B 1 248 ? 40.826 8.204 100.870 0.33 37.89 248 ILE B N 1
ATOM 5684 N N C ILE B 1 248 ? 40.432 8.031 100.681 0.33 30.07 248 ILE B N 1
ATOM 5685 C CA A ILE B 1 248 ? 40.897 9.096 102.019 0.33 38.62 248 ILE B CA 1
ATOM 5686 C CA B ILE B 1 248 ? 40.896 9.095 102.021 0.33 38.58 248 ILE B CA 1
ATOM 5687 C CA C ILE B 1 248 ? 40.802 8.984 101.723 0.33 30.76 248 ILE B CA 1
ATOM 5688 C C A ILE B 1 248 ? 42.310 9.288 102.563 0.33 38.80 248 ILE B C 1
ATOM 5689 C C B ILE B 1 248 ? 42.309 9.287 102.565 0.33 38.76 248 ILE B C 1
ATOM 5690 C C C ILE B 1 248 ? 42.258 8.880 102.168 0.33 31.05 248 ILE B C 1
ATOM 5691 O O A ILE B 1 248 ? 42.537 10.138 103.423 0.33 39.05 248 ILE B O 1
ATOM 5692 O O B ILE B 1 248 ? 42.536 10.136 103.426 0.33 39.01 248 ILE B O 1
ATOM 5693 O O C ILE B 1 248 ? 42.675 9.570 103.098 0.33 31.09 248 ILE B O 1
ATOM 5706 N N A ASP B 1 249 ? 43.257 8.503 102.059 0.33 39.58 249 ASP B N 1
ATOM 5707 N N B ASP B 1 249 ? 43.257 8.503 102.060 0.33 39.54 249 ASP B N 1
ATOM 5708 N N C ASP B 1 249 ? 43.031 8.029 101.502 0.33 31.64 249 ASP B N 1
ATOM 5709 C CA A ASP B 1 249 ? 44.643 8.606 102.505 0.33 39.94 249 ASP B CA 1
ATOM 5710 C CA B ASP B 1 249 ? 44.643 8.606 102.505 0.33 39.89 249 ASP B CA 1
ATOM 5711 C CA C ASP B 1 249 ? 44.435 7.840 101.857 0.33 32.39 249 ASP B CA 1
ATOM 5712 C C A ASP B 1 249 ? 45.182 10.008 102.237 0.33 40.04 249 ASP B C 1
ATOM 5713 C C B ASP B 1 249 ? 45.181 10.009 102.239 0.33 39.99 249 ASP B C 1
ATOM 5714 C C C ASP B 1 249 ? 45.275 9.102 101.663 0.33 32.98 249 ASP B C 1
ATOM 5715 O O A ASP B 1 249 ? 45.831 10.609 103.094 0.33 40.43 249 ASP B O 1
ATOM 5716 O O B ASP B 1 249 ? 45.829 10.610 103.096 0.33 40.37 249 ASP B O 1
ATOM 5717 O O C ASP B 1 249 ? 46.478 9.097 101.924 0.33 32.78 249 ASP B O 1
ATOM 5724 N N A ASN B 1 250 ? 44.905 10.522 101.043 0.33 39.91 250 ASN B N 1
ATOM 5725 N N B ASN B 1 250 ? 44.904 10.523 101.045 0.33 39.86 250 ASN B N 1
ATOM 5726 N N C ASN B 1 250 ? 44.641 10.179 101.209 0.33 33.99 250 ASN B N 1
ATOM 5727 C CA A ASN B 1 250 ? 45.356 11.853 100.657 0.33 39.29 250 ASN B CA 1
ATOM 5728 C CA B ASN B 1 250 ? 45.354 11.855 100.659 0.33 39.25 250 ASN B CA 1
ATOM 5729 C CA C ASN B 1 250 ? 45.345 11.438 100.985 0.33 34.63 250 ASN B CA 1
ATOM 5730 C C A ASN B 1 250 ? 44.566 12.926 101.399 0.33 38.84 250 ASN B C 1
ATOM 5731 C C B ASN B 1 250 ? 44.563 12.927 101.402 0.33 38.81 250 ASN B C 1
ATOM 5732 C C C ASN B 1 250 ? 44.700 12.593 101.744 0.33 34.97 250 ASN B C 1
ATOM 5733 O O A ASN B 1 250 ? 44.889 14.112 101.324 0.33 38.92 250 ASN B O 1
ATOM 5734 O O B ASN B 1 250 ? 44.886 14.113 101.329 0.33 38.88 250 ASN B O 1
ATOM 5735 O O C ASN B 1 250 ? 45.333 13.623 101.981 0.33 34.93 250 ASN B O 1
ATOM 5739 N N A ALA B 1 251 ? 43.528 12.502 102.113 0.33 37.99 251 ALA B N 1
ATOM 5740 N N B ALA B 1 251 ? 43.525 12.502 102.114 0.33 37.97 251 ALA B N 1
ATOM 5741 N N C ALA B 1 251 ? 43.438 12.417 102.124 0.33 35.11 251 ALA B N 1
ATOM 5742 C CA A ALA B 1 251 ? 42.695 13.425 102.872 0.33 37.05 251 ALA B CA 1
ATOM 5743 C CA B ALA B 1 251 ? 42.691 13.424 102.875 0.33 37.05 251 ALA B CA 1
ATOM 5744 C CA C ALA B 1 251 ? 42.708 13.446 102.854 0.33 35.24 251 ALA B CA 1
ATOM 5745 C C A ALA B 1 251 ? 43.338 13.706 104.224 0.33 36.45 251 ALA B C 1
ATOM 5746 C C B ALA B 1 251 ? 43.333 13.704 104.227 0.33 36.46 251 ALA B C 1
ATOM 5747 C C C ALA B 1 251 ? 43.366 13.723 104.201 0.33 35.29 251 ALA B C 1
ATOM 5748 O O A ALA B 1 251 ? 44.053 12.863 104.767 0.33 36.32 251 ALA B O 1
ATOM 5749 O O B ALA B 1 251 ? 44.044 12.859 104.771 0.33 36.33 251 ALA B O 1
ATOM 5750 O O C ALA B 1 251 ? 44.117 12.894 104.716 0.33 35.24 251 ALA B O 1
ATOM 5754 N N . ASP B 1 252 ? 43.084 14.893 104.765 1.00 35.74 252 ASP B N 1
ATOM 5755 C CA . ASP B 1 252 ? 43.644 15.265 106.054 1.00 35.58 252 ASP B CA 1
ATOM 5756 C C . ASP B 1 252 ? 42.944 14.456 107.142 1.00 34.34 252 ASP B C 1
ATOM 5757 O O . ASP B 1 252 ? 41.887 13.870 106.908 1.00 32.09 252 ASP B O 1
ATOM 5762 N N . GLU B 1 253 ? 43.543 14.420 108.326 1.00 32.27 253 GLU B N 1
ATOM 5763 C CA . GLU B 1 253 ? 42.995 13.664 109.444 1.00 31.59 253 GLU B CA 1
ATOM 5764 C C . GLU B 1 253 ? 41.566 14.020 109.850 1.00 29.79 253 GLU B C 1
ATOM 5765 O O . GLU B 1 253 ? 40.776 13.133 110.177 1.00 29.62 253 GLU B O 1
ATOM 5771 N N . THR B 1 254 ? 41.229 15.306 109.836 1.00 26.91 254 THR B N 1
ATOM 5772 C CA . THR B 1 254 ? 39.882 15.732 110.207 1.00 24.92 254 THR B CA 1
ATOM 5773 C C . THR B 1 254 ? 38.851 15.141 109.246 1.00 23.51 254 THR B C 1
ATOM 5774 O O . THR B 1 254 ? 37.787 14.670 109.660 1.00 20.83 254 THR B O 1
ATOM 5778 N N . THR B 1 255 ? 39.180 15.169 107.960 1.00 22.72 255 THR B N 1
ATOM 5779 C CA . THR B 1 255 ? 38.299 14.642 106.926 1.00 22.35 255 THR B CA 1
ATOM 5780 C C . THR B 1 255 ? 38.189 13.122 107.021 1.00 22.56 255 THR B C 1
ATOM 5781 O O . THR B 1 255 ? 37.103 12.561 106.873 1.00 20.68 255 THR B O 1
ATOM 5785 N N . GLN B 1 256 ? 39.314 12.458 107.270 1.00 21.94 256 GLN B N 1
ATOM 5786 C CA . GLN B 1 256 ? 39.309 11.002 107.369 1.00 22.77 256 GLN B CA 1
ATOM 5787 C C . GLN B 1 256 ? 38.412 10.526 108.501 1.00 22.46 256 GLN B C 1
ATOM 5788 O O . GLN B 1 256 ? 37.645 9.579 108.329 1.00 20.77 256 GLN B O 1
ATOM 5794 N N . GLU B 1 257 ? 38.505 11.179 109.658 1.00 21.29 257 GLU B N 1
ATOM 5795 C CA . GLU B 1 257 ? 37.684 10.790 110.799 1.00 21.02 257 GLU B CA 1
ATOM 5796 C C . GLU B 1 257 ? 36.206 10.967 110.472 1.00 21.10 257 GLU B C 1
ATOM 5797 O O . GLU B 1 257 ? 35.389 10.087 110.744 1.00 20.38 257 GLU B O 1
ATOM 5803 N N . ARG B 1 258 ? 35.870 12.109 109.880 1.00 17.76 258 ARG B N 1
ATOM 5804 C CA . ARG B 1 258 ? 34.488 12.397 109.528 1.00 17.17 258 ARG B CA 1
ATOM 5805 C C . ARG B 1 258 ? 33.923 11.409 108.508 1.00 16.90 258 ARG B C 1
ATOM 5806 O O . ARG B 1 258 ? 32.846 10.857 108.705 1.00 18.32 258 ARG B O 1
ATOM 5814 N N . LEU B 1 259 ? 34.649 11.179 107.421 1.00 16.73 259 LEU B N 1
ATOM 5815 C CA . LEU B 1 259 ? 34.154 10.269 106.395 1.00 15.53 259 LEU B CA 1
ATOM 5816 C C . LEU B 1 259 ? 34.078 8.817 106.864 1.00 16.41 259 LEU B C 1
ATOM 5817 O O . LEU B 1 259 ? 33.200 8.069 106.435 1.00 15.57 259 LEU B O 1
ATOM 5822 N N . ARG B 1 260 ? 34.985 8.412 107.746 1.00 15.82 260 ARG B N 1
ATOM 5823 C CA . ARG B 1 260 ? 34.949 7.043 108.249 1.00 15.81 260 ARG B CA 1
ATOM 5824 C C . ARG B 1 260 ? 33.707 6.867 109.120 1.00 15.43 260 ARG B C 1
ATOM 5825 O O . ARG B 1 260 ? 33.048 5.827 109.070 1.00 16.41 260 ARG B O 1
ATOM 5833 N N . SER B 1 261 ? 33.385 7.895 109.901 1.00 15.94 261 SER B N 1
ATOM 5834 C CA . SER B 1 261 ? 32.218 7.867 110.777 1.00 15.92 261 SER B CA 1
ATOM 5835 C C . SER B 1 261 ? 30.941 7.868 109.935 1.00 16.16 261 SER B C 1
ATOM 5836 O O . SER B 1 261 ? 29.978 7.163 110.241 1.00 15.95 261 SER B O 1
ATOM 5839 N N . GLY B 1 262 ? 30.941 8.667 108.872 1.00 17.34 262 GLY B N 1
ATOM 5840 C CA . GLY B 1 262 ? 29.780 8.731 108.003 1.00 18.27 262 GLY B CA 1
ATOM 5841 C C . GLY B 1 262 ? 29.501 7.384 107.366 1.00 17.37 262 GLY B C 1
ATOM 5842 O O . GLY B 1 262 ? 28.343 6.990 107.203 1.00 17.16 262 GLY B O 1
ATOM 5843 N N . TYR B 1 263 ? 30.566 6.671 107.008 1.00 16.38 263 TYR B N 1
ATOM 5844 C CA . TYR B 1 263 ? 30.429 5.362 106.387 1.00 17.37 263 TYR B CA 1
ATOM 5845 C C . TYR B 1 263 ? 29.745 4.371 107.323 1.00 16.82 263 TYR B C 1
ATOM 5846 O O . TYR B 1 263 ? 28.826 3.660 106.915 1.00 16.94 263 TYR B O 1
ATOM 5855 N N . GLU B 1 264 ? 30.190 4.313 108.577 1.00 16.31 264 GLU B N 1
ATOM 5856 C CA . GLU B 1 264 ? 29.572 3.388 109.523 1.00 16.94 264 GLU B CA 1
ATOM 5857 C C . GLU B 1 264 ? 28.077 3.667 109.636 1.00 17.30 264 GLU B C 1
ATOM 5858 O O . GLU B 1 264 ? 27.279 2.738 109.725 1.00 16.96 264 GLU B O 1
ATOM 5864 N N . ASP B 1 265 ? 27.693 4.942 109.633 1.00 15.77 265 ASP B N 1
ATOM 5865 C CA . ASP B 1 265 ? 26.273 5.287 109.710 1.00 17.63 265 ASP B CA 1
ATOM 5866 C C . ASP B 1 265 ? 25.548 4.865 108.440 1.00 16.82 265 ASP B C 1
ATOM 5867 O O . ASP B 1 265 ? 24.395 4.442 108.486 1.00 16.77 265 ASP B O 1
ATOM 5872 N N . ALA B 1 266 ? 26.234 4.977 107.309 1.00 15.99 266 ALA B N 1
ATOM 5873 C CA . ALA B 1 266 ? 25.643 4.631 106.019 1.00 16.43 266 ALA B CA 1
ATOM 5874 C C . ALA B 1 266 ? 25.411 3.139 105.785 1.00 17.34 266 ALA B C 1
ATOM 5875 O O . ALA B 1 266 ? 24.478 2.766 105.081 1.00 15.57 266 ALA B O 1
ATOM 5877 N N . VAL B 1 267 ? 26.245 2.282 106.367 1.00 17.62 267 VAL B N 1
ATOM 5878 C CA . VAL B 1 267 ? 26.080 0.846 106.148 1.00 17.53 267 VAL B CA 1
ATOM 5879 C C . VAL B 1 267 ? 25.408 0.117 107.301 1.00 18.77 267 VAL B C 1
ATOM 5880 O O . VAL B 1 267 ? 25.275 -1.110 107.275 1.00 18.82 267 VAL B O 1
ATOM 5884 N N . ASP B 1 268 ? 24.971 0.870 108.300 1.00 18.62 268 ASP B N 1
ATOM 5885 C CA . ASP B 1 268 ? 24.312 0.285 109.458 1.00 21.02 268 ASP B CA 1
ATOM 5886 C C . ASP B 1 268 ? 23.161 -0.636 109.057 1.00 20.89 268 ASP B C 1
ATOM 5887 O O . ASP B 1 268 ? 23.146 -1.810 109.425 1.00 21.83 268 ASP B O 1
ATOM 5892 N N . TYR B 1 269 ? 22.198 -0.116 108.298 1.00 17.71 269 TYR B N 1
ATOM 5893 C CA . TYR B 1 269 ? 21.066 -0.941 107.894 1.00 15.90 269 TYR B CA 1
ATOM 5894 C C . TYR B 1 269 ? 21.466 -2.096 106.975 1.00 15.54 269 TYR B C 1
ATOM 5895 O O . TYR B 1 269 ? 20.927 -3.191 107.089 1.00 16.22 269 TYR B O 1
ATOM 5904 N N . ASN B 1 270 ? 22.412 -1.860 106.071 1.00 14.77 270 ASN B N 1
ATOM 5905 C CA . ASN B 1 270 ? 22.826 -2.901 105.133 1.00 14.97 270 ASN B CA 1
ATOM 5906 C C . ASN B 1 270 ? 23.365 -4.149 105.826 1.00 14.63 270 ASN B C 1
ATOM 5907 O O . ASN B 1 270 ? 23.241 -5.260 105.300 1.00 15.53 270 ASN B O 1
ATOM 5912 N N . ARG B 1 271 ? 23.955 -3.961 107.004 1.00 15.22 271 ARG B N 1
ATOM 5913 C CA . ARG B 1 271 ? 24.507 -5.071 107.781 1.00 15.38 271 ARG B CA 1
ATOM 5914 C C . ARG B 1 271 ? 23.454 -6.108 108.153 1.00 15.80 271 ARG B C 1
ATOM 5915 O O . ARG B 1 271 ? 23.783 -7.275 108.390 1.00 14.48 271 ARG B O 1
ATOM 5923 N N . TYR B 1 272 ? 22.195 -5.685 108.198 1.00 15.57 272 TYR B N 1
ATOM 5924 C CA . TYR B 1 272 ? 21.094 -6.564 108.590 1.00 15.98 272 TYR B CA 1
ATOM 5925 C C . TYR B 1 272 ? 20.226 -7.009 107.426 1.00 15.97 272 TYR B C 1
ATOM 5926 O O . TYR B 1 272 ? 19.181 -7.630 107.626 1.00 16.57 272 TYR B O 1
ATOM 5935 N N . VAL B 1 273 ? 20.663 -6.700 106.211 1.00 15.83 273 VAL B N 1
ATOM 5936 C CA . VAL B 1 273 ? 19.902 -7.054 105.020 1.00 15.25 273 VAL B CA 1
ATOM 5937 C C . VAL B 1 273 ? 20.707 -7.832 103.988 1.00 16.08 273 VAL B C 1
ATOM 5938 O O . VAL B 1 273 ? 20.288 -8.896 103.528 1.00 15.71 273 VAL B O 1
ATOM 5942 N N . GLY B 1 274 ? 21.867 -7.295 103.632 1.00 14.20 274 GLY B N 1
ATOM 5943 C CA . GLY B 1 274 ? 22.697 -7.928 102.632 1.00 14.37 274 GLY B CA 1
ATOM 5944 C C . GLY B 1 274 ? 22.618 -7.105 101.360 1.00 13.21 274 GLY B C 1
ATOM 5945 O O . GLY B 1 274 ? 22.003 -6.039 101.345 1.00 14.65 274 GLY B O 1
ATOM 5946 N N . ASN B 1 275 ? 23.236 -7.598 100.295 1.00 13.27 275 ASN B N 1
ATOM 5947 C CA . ASN B 1 275 ? 23.249 -6.891 99.017 1.00 13.47 275 ASN B CA 1
ATOM 5948 C C . ASN B 1 275 ? 21.862 -6.941 98.366 1.00 14.60 275 ASN B C 1
ATOM 5949 O O . ASN B 1 275 ? 21.267 -8.013 98.241 1.00 14.70 275 ASN B O 1
ATOM 5954 N N . ILE B 1 276 ? 21.332 -5.785 97.974 1.00 13.06 276 ILE B N 1
ATOM 5955 C CA . ILE B 1 276 ? 20.046 -5.768 97.279 1.00 13.36 276 ILE B CA 1
ATOM 5956 C C . ILE B 1 276 ? 20.230 -5.112 95.907 1.00 13.07 276 ILE B C 1
ATOM 5957 O O . ILE B 1 276 ? 19.322 -4.479 95.357 1.00 14.83 276 ILE B O 1
ATOM 5962 N N . TYR B 1 277 ? 21.430 -5.299 95.368 1.00 12.48 277 TYR B N 1
ATOM 5963 C CA . TYR B 1 277 ? 21.838 -4.793 94.059 1.00 11.71 277 TYR B CA 1
ATOM 5964 C C . TYR B 1 277 ? 21.536 -3.307 93.792 1.00 11.43 277 TYR B C 1
ATOM 5965 O O . TYR B 1 277 ? 22.139 -2.436 94.415 1.00 13.11 277 TYR B O 1
ATOM 5974 N N . THR B 1 278 ? 20.611 -3.016 92.879 1.00 11.57 278 THR B N 1
ATOM 5975 C CA . THR B 1 278 ? 20.286 -1.622 92.540 1.00 11.89 278 THR B CA 1
ATOM 5976 C C . THR B 1 278 ? 19.882 -0.771 93.736 1.00 12.21 278 THR B C 1
ATOM 5977 O O . THR B 1 278 ? 20.065 0.454 93.731 1.00 11.85 278 THR B O 1
ATOM 5981 N N . GLY B 1 279 ? 19.335 -1.408 94.763 1.00 12.37 279 GLY B N 1
ATOM 5982 C CA . GLY B 1 279 ? 18.918 -0.656 95.933 1.00 12.41 279 GLY B CA 1
ATOM 5983 C C . GLY B 1 279 ? 19.941 -0.473 97.040 1.00 13.54 279 GLY B C 1
ATOM 5984 O O . GLY B 1 279 ? 19.698 0.288 97.973 1.00 12.65 279 GLY B O 1
ATOM 5985 N N . SER B 1 280 ? 21.085 -1.144 96.945 1.00 12.24 280 SER B N 1
ATOM 5986 C CA . SER B 1 280 ? 22.093 -1.052 98.001 1.00 11.98 280 SER B CA 1
ATOM 5987 C C . SER B 1 280 ? 22.551 0.356 98.354 1.00 11.75 280 SER B C 1
ATOM 5988 O O . SER B 1 280 ? 22.552 0.722 99.524 1.00 11.90 280 SER B O 1
ATOM 5991 N N . LEU B 1 281 ? 22.936 1.143 97.353 1.00 10.78 281 LEU B N 1
ATOM 5992 C CA . LEU B 1 281 ? 23.384 2.513 97.597 1.00 11.70 281 LEU B CA 1
ATOM 5993 C C . LEU B 1 281 ? 22.292 3.354 98.241 1.00 13.78 281 LEU B C 1
ATOM 5994 O O . LEU B 1 281 ? 22.551 4.152 99.141 1.00 11.63 281 LEU B O 1
ATOM 5999 N N . TYR B 1 282 ? 21.063 3.171 97.778 1.00 12.37 282 TYR B N 1
ATOM 6000 C CA . TYR B 1 282 ? 19.969 3.963 98.303 1.00 12.93 282 TYR B CA 1
ATOM 6001 C C . TYR B 1 282 ? 19.450 3.515 99.668 1.00 11.67 282 TYR B C 1
ATOM 6002 O O . TYR B 1 282 ? 18.876 4.317 100.407 1.00 12.68 282 TYR B O 1
ATOM 6011 N N . LEU B 1 283 ? 19.673 2.248 100.017 1.00 13.09 283 LEU B N 1
ATOM 6012 C CA . LEU B 1 283 ? 19.296 1.758 101.339 1.00 11.53 283 LEU B CA 1
ATOM 6013 C C . LEU B 1 283 ? 20.337 2.382 102.276 1.00 12.28 283 LEU B C 1
ATOM 6014 O O . LEU B 1 283 ? 20.026 2.779 103.403 1.00 10.44 283 LEU B O 1
ATOM 6019 N N . SER B 1 284 ? 21.572 2.476 101.792 1.00 11.66 284 SER B N 1
ATOM 6020 C CA . SER B 1 284 ? 22.646 3.074 102.567 1.00 12.27 284 SER B CA 1
ATOM 6021 C C . SER B 1 284 ? 22.364 4.562 102.754 1.00 12.76 284 SER B C 1
ATOM 6022 O O . SER B 1 284 ? 22.673 5.124 103.800 1.00 12.50 284 SER B O 1
ATOM 6027 N N . LEU B 1 285 ? 21.770 5.195 101.744 1.00 12.77 285 LEU B N 1
ATOM 6028 C CA . LEU B 1 285 ? 21.445 6.618 101.854 1.00 11.23 285 LEU B CA 1
ATOM 6029 C C . LEU B 1 285 ? 20.433 6.787 102.978 1.00 13.25 285 LEU B C 1
ATOM 6030 O O . LEU B 1 285 ? 20.558 7.694 103.807 1.00 13.01 285 LEU B O 1
ATOM 6035 N N . ILE B 1 286 ? 19.443 5.899 103.024 1.00 12.56 286 ILE B N 1
ATOM 6036 C CA . ILE B 1 286 ? 18.429 5.960 104.078 1.00 12.90 286 ILE B CA 1
ATOM 6037 C C . ILE B 1 286 ? 19.087 5.779 105.450 1.00 14.41 286 ILE B C 1
ATOM 6038 O O . ILE B 1 286 ? 18.769 6.487 106.408 1.00 13.75 286 ILE B O 1
ATOM 6043 N N . SER B 1 287 ? 19.998 4.817 105.537 1.00 13.93 287 SER B N 1
ATOM 6044 C CA . SER B 1 287 ? 20.706 4.531 106.784 1.00 14.13 287 SER B CA 1
ATOM 6045 C C . SER B 1 287 ? 21.487 5.759 107.249 1.00 14.18 287 SER B C 1
ATOM 6046 O O . SER B 1 287 ? 21.465 6.124 108.430 1.00 15.07 287 SER B O 1
ATOM 6049 N N . LEU B 1 288 ? 22.167 6.407 106.309 1.00 12.44 288 LEU B N 1
ATOM 6050 C CA . LEU B 1 288 ? 22.952 7.595 106.614 1.00 14.27 288 LEU B CA 1
ATOM 6051 C C . LEU B 1 288 ? 22.067 8.731 107.115 1.00 14.57 288 LEU B C 1
ATOM 6052 O O . LEU B 1 288 ? 22.349 9.337 108.149 1.00 15.20 288 LEU B O 1
ATOM 6057 N N . LEU B 1 289 ? 20.992 9.010 106.384 1.00 15.24 289 LEU B N 1
ATOM 6058 C CA . LEU B 1 289 ? 20.071 10.085 106.743 1.00 15.38 289 LEU B CA 1
ATOM 6059 C C . LEU B 1 289 ? 19.426 9.906 108.113 1.00 17.06 289 LEU B C 1
ATOM 6060 O O . LEU B 1 289 ? 19.175 10.887 108.815 1.00 17.23 289 LEU B O 1
ATOM 6065 N N . GLU B 1 290 ? 19.155 8.660 108.495 1.00 15.50 290 GLU B N 1
ATOM 6066 C CA . GLU B 1 290 ? 18.505 8.399 109.773 1.00 18.82 290 GLU B CA 1
ATOM 6067 C C . GLU B 1 290 ? 19.465 8.175 110.941 1.00 19.71 290 GLU B C 1
ATOM 6068 O O . GLU B 1 290 ? 19.208 8.639 112.056 1.00 21.66 290 GLU B O 1
ATOM 6074 N N . ASN B 1 291 ? 20.579 7.494 110.694 1.00 19.86 291 ASN B N 1
ATOM 6075 C CA . ASN B 1 291 ? 21.536 7.229 111.760 1.00 20.83 291 ASN B CA 1
ATOM 6076 C C . ASN B 1 291 ? 22.470 8.396 112.081 1.00 21.11 291 ASN B C 1
ATOM 6077 O O . ASN B 1 291 ? 22.926 8.529 113.215 1.00 21.78 291 ASN B O 1
ATOM 6082 N N . ARG B 1 292 ? 22.747 9.250 111.101 1.00 20.58 292 ARG B N 1
ATOM 6083 C CA . ARG B 1 292 ? 23.629 10.385 111.343 1.00 20.79 292 ARG B CA 1
ATOM 6084 C C . ARG B 1 292 ? 22.805 11.654 111.536 1.00 22.50 292 ARG B C 1
ATOM 6085 O O . ARG B 1 292 ? 21.635 11.703 111.157 1.00 23.38 292 ARG B O 1
ATOM 6093 N N . ASP B 1 293 ? 23.415 12.677 112.129 1.00 23.98 293 ASP B N 1
ATOM 6094 C CA . ASP B 1 293 ? 22.723 13.939 112.367 1.00 24.02 293 ASP B CA 1
ATOM 6095 C C . ASP B 1 293 ? 23.274 15.058 111.490 1.00 23.95 293 ASP B C 1
ATOM 6096 O O . ASP B 1 293 ? 23.559 16.155 111.970 1.00 24.93 293 ASP B O 1
ATOM 6098 N N . LEU B 1 294 ? 23.423 14.777 110.200 1.00 21.56 294 LEU B N 1
ATOM 6099 C CA . LEU B 1 294 ? 23.931 15.769 109.264 1.00 21.80 294 LEU B CA 1
ATOM 6100 C C . LEU B 1 294 ? 23.051 17.020 109.300 1.00 22.26 294 LEU B C 1
ATOM 6101 O O . LEU B 1 294 ? 21.851 16.938 109.553 1.00 22.33 294 LEU B O 1
ATOM 6106 N N . GLN B 1 295 ? 23.653 18.178 109.053 1.00 23.58 295 GLN B N 1
ATOM 6107 C CA . GLN B 1 295 ? 22.917 19.438 109.084 1.00 24.33 295 GLN B CA 1
ATOM 6108 C C . GLN B 1 295 ? 22.456 19.902 107.709 1.00 22.59 295 GLN B C 1
ATOM 6109 O O . GLN B 1 295 ? 23.106 19.635 106.700 1.00 21.18 295 GLN B O 1
ATOM 6115 N N . ALA B 1 296 ? 21.327 20.602 107.674 1.00 23.10 296 ALA B N 1
ATOM 6116 C CA . ALA B 1 296 ? 20.798 21.121 106.420 1.00 21.69 296 ALA B CA 1
ATOM 6117 C C . ALA B 1 296 ? 21.864 21.977 105.750 1.00 22.06 296 ALA B C 1
ATOM 6118 O O . ALA B 1 296 ? 22.610 22.696 106.423 1.00 22.92 296 ALA B O 1
ATOM 6120 N N . GLY B 1 297 ? 21.941 21.898 104.427 1.00 19.69 297 GLY B N 1
ATOM 6121 C CA . GLY B 1 297 ? 22.928 22.676 103.705 1.00 20.81 297 GLY B CA 1
ATOM 6122 C C . GLY B 1 297 ? 24.228 21.926 103.484 1.00 19.95 297 GLY B C 1
ATOM 6123 O O . GLY B 1 297 ? 25.021 22.300 102.619 1.00 20.87 297 GLY B O 1
ATOM 6124 N N . GLU B 1 298 ? 24.459 20.872 104.263 1.00 19.68 298 GLU B N 1
ATOM 6125 C CA . GLU B 1 298 ? 25.675 20.085 104.099 1.00 19.18 298 GLU B CA 1
ATOM 6126 C C . GLU B 1 298 ? 25.537 19.199 102.867 1.00 18.44 298 GLU B C 1
ATOM 6127 O O . GLU B 1 298 ? 24.422 18.876 102.438 1.00 16.91 298 GLU B O 1
ATOM 6133 N N . THR B 1 299 ? 26.671 18.814 102.296 1.00 18.50 299 THR B N 1
ATOM 6134 C CA . THR B 1 299 ? 26.673 18.009 101.083 1.00 18.84 299 THR B CA 1
ATOM 6135 C C . THR B 1 299 ? 27.157 16.580 101.270 1.00 18.85 299 THR B C 1
ATOM 6136 O O . THR B 1 299 ? 28.100 16.320 102.018 1.00 19.14 299 THR B O 1
ATOM 6140 N N . ILE B 1 300 ? 26.494 15.659 100.580 1.00 16.16 300 ILE B N 1
ATOM 6141 C CA . ILE B 1 300 ? 26.852 14.247 100.617 1.00 16.40 300 ILE B CA 1
ATOM 6142 C C . ILE B 1 300 ? 27.428 13.907 99.249 1.00 15.45 300 ILE B C 1
ATOM 6143 O O . ILE B 1 300 ? 26.957 14.412 98.225 1.00 15.26 300 ILE B O 1
ATOM 6148 N N . GLY B 1 301 ? 28.457 13.067 99.238 1.00 13.49 301 GLY B N 1
ATOM 6149 C CA . GLY B 1 301 ? 29.057 12.653 97.986 1.00 13.63 301 GLY B CA 1
ATOM 6150 C C . GLY B 1 301 ? 28.630 11.219 97.786 1.00 14.29 301 GLY B C 1
ATOM 6151 O O . GLY B 1 301 ? 28.834 10.391 98.672 1.00 16.96 301 GLY B O 1
ATOM 6152 N N . LEU B 1 302 ? 28.024 10.922 96.641 1.00 13.53 302 LEU B N 1
ATOM 6153 C CA . LEU B 1 302 ? 27.558 9.571 96.374 1.00 14.02 302 LEU B CA 1
ATOM 6154 C C . LEU B 1 302 ? 28.259 8.872 95.221 1.00 14.72 302 LEU B C 1
ATOM 6155 O O . LEU B 1 302 ? 28.567 9.483 94.203 1.00 14.42 302 LEU B O 1
ATOM 6160 N N . PHE B 1 303 ? 28.534 7.584 95.401 1.00 14.62 303 PHE B N 1
ATOM 6161 C CA . PHE B 1 303 ? 29.141 6.797 94.336 1.00 13.98 303 PHE B CA 1
ATOM 6162 C C . PHE B 1 303 ? 28.293 5.563 94.077 1.00 13.83 303 PHE B C 1
ATOM 6163 O O . PHE B 1 303 ? 28.054 4.748 94.975 1.00 14.91 303 PHE B O 1
ATOM 6171 N N . SER B 1 304 ? 27.841 5.439 92.835 1.00 12.77 304 SER B N 1
ATOM 6172 C CA . SER B 1 304 ? 27.019 4.314 92.411 1.00 12.34 304 SER B CA 1
ATOM 6173 C C . SER B 1 304 ? 27.859 3.421 91.495 1.00 12.39 304 SER B C 1
ATOM 6174 O O . SER B 1 304 ? 28.583 3.917 90.633 1.00 13.23 304 SER B O 1
ATOM 6177 N N . TYR B 1 305 ? 27.770 2.106 91.692 1.00 12.27 305 TYR B N 1
ATOM 6178 C CA . TYR B 1 305 ? 28.523 1.162 90.868 1.00 13.14 305 TYR B CA 1
ATOM 6179 C C . TYR B 1 305 ? 27.638 0.076 90.288 1.00 13.81 305 TYR B C 1
ATOM 6180 O O . TYR B 1 305 ? 26.647 -0.328 90.891 1.00 17.36 305 TYR B O 1
ATOM 6189 N N . GLY B 1 306 ? 28.020 -0.386 89.107 1.00 15.20 306 GLY B N 1
ATOM 6190 C CA . GLY B 1 306 ? 27.315 -1.469 88.455 1.00 14.87 306 GLY B CA 1
ATOM 6191 C C . GLY B 1 306 ? 28.388 -2.327 87.812 1.00 13.01 306 GLY B C 1
ATOM 6192 O O . GLY B 1 306 ? 29.242 -1.808 87.100 1.00 14.48 306 GLY B O 1
ATOM 6193 N N . SER B 1 307 ? 28.384 -3.631 88.072 1.00 14.93 307 SER B N 1
ATOM 6194 C CA . SER B 1 307 ? 29.388 -4.492 87.458 1.00 15.05 307 SER B CA 1
ATOM 6195 C C . SER B 1 307 ? 29.266 -4.434 85.941 1.00 17.07 307 SER B C 1
ATOM 6196 O O . SER B 1 307 ? 28.189 -4.155 85.411 1.00 17.46 307 SER B O 1
ATOM 6199 N N . GLY B 1 308 ? 30.368 -4.675 85.238 1.00 16.20 308 GLY B N 1
ATOM 6200 C CA . GLY B 1 308 ? 30.288 -4.654 83.790 1.00 15.98 308 GLY B CA 1
ATOM 6201 C C . GLY B 1 308 ? 31.160 -3.744 82.934 1.00 16.17 308 GLY B C 1
ATOM 6202 O O . GLY B 1 308 ? 31.553 -4.179 81.853 1.00 16.46 308 GLY B O 1
ATOM 6203 N N . SER B 1 309 ? 31.456 -2.504 83.338 1.00 15.29 309 SER B N 1
ATOM 6204 C CA . SER B 1 309 ? 31.007 -1.888 84.583 1.00 14.80 309 SER B CA 1
ATOM 6205 C C . SER B 1 309 ? 30.761 -0.400 84.332 1.00 15.11 309 SER B C 1
ATOM 6206 O O . SER B 1 309 ? 31.291 0.174 83.384 1.00 15.85 309 SER B O 1
ATOM 6209 N N . VAL B 1 310 ? 29.955 0.215 85.187 1.00 14.66 310 VAL B N 1
ATOM 6210 C CA . VAL B 1 310 ? 29.674 1.640 85.082 1.00 13.99 310 VAL B CA 1
ATOM 6211 C C . VAL B 1 310 ? 29.659 2.211 86.492 1.00 14.34 310 VAL B C 1
ATOM 6212 O O . VAL B 1 310 ? 29.051 1.635 87.395 1.00 15.68 310 VAL B O 1
ATOM 6216 N N . GLY B 1 311 ? 30.337 3.336 86.676 1.00 13.18 311 GLY B N 1
ATOM 6217 C CA . GLY B 1 311 ? 30.361 3.979 87.977 1.00 13.12 311 GLY B CA 1
ATOM 6218 C C . GLY B 1 311 ? 29.935 5.420 87.805 1.00 14.22 311 GLY B C 1
ATOM 6219 O O . GLY B 1 311 ? 30.011 5.951 86.700 1.00 13.81 311 GLY B O 1
ATOM 6220 N N . GLU B 1 312 ? 29.462 6.053 88.875 1.00 13.20 312 GLU B N 1
ATOM 6221 C CA . GLU B 1 312 ? 29.064 7.456 88.785 1.00 13.30 312 GLU B CA 1
ATOM 6222 C C . GLU B 1 312 ? 29.168 8.142 90.135 1.00 13.38 312 GLU B C 1
ATOM 6223 O O . GLU B 1 312 ? 28.708 7.611 91.145 1.00 14.23 312 GLU B O 1
ATOM 6229 N N . PHE B 1 313 ? 29.775 9.326 90.145 1.00 13.78 313 PHE B N 1
ATOM 6230 C CA . PHE B 1 313 ? 29.917 10.089 91.370 1.00 13.64 313 PHE B CA 1
ATOM 6231 C C . PHE B 1 313 ? 29.136 11.384 91.205 1.00 13.54 313 PHE B C 1
ATOM 6232 O O . PHE B 1 313 ? 29.238 12.056 90.179 1.00 12.80 313 PHE B O 1
ATOM 6240 N N . TYR B 1 314 ? 28.328 11.710 92.206 1.00 12.06 314 TYR B N 1
ATOM 6241 C CA . TYR B 1 314 ? 27.542 12.932 92.170 1.00 12.92 314 TYR B CA 1
ATOM 6242 C C . TYR B 1 314 ? 27.322 13.411 93.598 1.00 14.55 314 TYR B C 1
ATOM 6243 O O . TYR B 1 314 ? 27.610 12.684 94.545 1.00 14.00 314 TYR B O 1
ATOM 6252 N N . SER B 1 315 ? 26.840 14.637 93.766 1.00 13.54 315 SER B N 1
ATOM 6253 C CA . SER B 1 315 ? 26.604 15.128 95.116 1.00 14.16 315 SER B CA 1
ATOM 6254 C C . SER B 1 315 ? 25.156 15.551 95.295 1.00 13.72 315 SER B C 1
ATOM 6255 O O . SER B 1 315 ? 24.411 15.714 94.323 1.00 14.59 315 SER B O 1
ATOM 6258 N N . ALA B 1 316 ? 24.759 15.700 96.552 1.00 14.04 316 ALA B N 1
ATOM 6259 C CA . ALA B 1 316 ? 23.406 16.112 96.895 1.00 13.51 316 ALA B CA 1
ATOM 6260 C C . ALA B 1 316 ? 23.499 16.909 98.189 1.00 16.03 316 ALA B C 1
ATOM 6261 O O . ALA B 1 316 ? 24.409 16.696 98.995 1.00 16.48 316 ALA B O 1
ATOM 6263 N N . THR B 1 317 ? 22.560 17.826 98.383 1.00 15.25 317 THR B N 1
ATOM 6264 C CA . THR B 1 317 ? 22.560 18.672 99.559 1.00 15.71 317 THR B CA 1
ATOM 6265 C C . THR B 1 317 ? 21.327 18.462 100.426 1.00 13.75 317 THR B C 1
ATOM 6266 O O . THR B 1 317 ? 20.200 18.429 99.930 1.00 13.77 317 THR B O 1
ATOM 6270 N N . LEU B 1 318 ? 21.552 18.321 101.727 1.00 13.52 318 LEU B N 1
ATOM 6271 C CA . LEU B 1 318 ? 20.464 18.129 102.674 1.00 14.53 318 LEU B CA 1
ATOM 6272 C C . LEU B 1 318 ? 19.559 19.350 102.704 1.00 15.64 318 LEU B C 1
ATOM 6273 O O . LEU B 1 318 ? 20.036 20.491 102.704 1.00 16.21 318 LEU B O 1
ATOM 6278 N N . VAL B 1 319 ? 18.254 19.104 102.735 1.00 14.54 319 VAL B N 1
ATOM 6279 C CA . VAL B 1 319 ? 17.270 20.180 102.755 1.00 15.03 319 VAL B CA 1
ATOM 6280 C C . VAL B 1 319 ? 16.835 20.526 104.172 1.00 16.50 319 VAL B C 1
ATOM 6281 O O . VAL B 1 319 ? 16.667 19.652 105.013 1.00 16.88 319 VAL B O 1
ATOM 6285 N N . GLU B 1 320 ? 16.653 21.817 104.422 1.00 16.28 320 GLU B N 1
ATOM 6286 C CA . GLU B 1 320 ? 16.227 22.296 105.731 1.00 17.64 320 GLU B CA 1
ATOM 6287 C C . GLU B 1 320 ? 14.969 21.553 106.182 1.00 17.82 320 GLU B C 1
ATOM 6288 O O . GLU B 1 320 ? 13.968 21.515 105.460 1.00 18.04 320 GLU B O 1
ATOM 6294 N N . GLY B 1 321 ? 15.043 20.940 107.364 1.00 16.32 321 GLY B N 1
ATOM 6295 C CA . GLY B 1 321 ? 13.911 20.213 107.920 1.00 16.49 321 GLY B CA 1
ATOM 6296 C C . GLY B 1 321 ? 13.740 18.763 107.496 1.00 17.89 321 GLY B C 1
ATOM 6297 O O . GLY B 1 321 ? 12.729 18.141 107.821 1.00 17.92 321 GLY B O 1
ATOM 6298 N N . TYR B 1 322 ? 14.731 18.207 106.806 1.00 18.17 322 TYR B N 1
ATOM 6299 C CA . TYR B 1 322 ? 14.623 16.832 106.318 1.00 16.51 322 TYR B CA 1
ATOM 6300 C C . TYR B 1 322 ? 14.328 15.754 107.366 1.00 16.97 322 TYR B C 1
ATOM 6301 O O . TYR B 1 322 ? 13.608 14.793 107.087 1.00 17.38 322 TYR B O 1
ATOM 6310 N N . LYS B 1 323 ? 14.883 15.896 108.564 1.00 19.13 323 LYS B N 1
ATOM 6311 C CA . LYS B 1 323 ? 14.653 14.897 109.604 1.00 20.77 323 LYS B CA 1
ATOM 6312 C C . LYS B 1 323 ? 13.171 14.620 109.819 1.00 22.43 323 LYS B C 1
ATOM 6313 O O . LYS B 1 323 ? 12.783 13.495 110.140 1.00 23.32 323 LYS B O 1
ATOM 6319 N N . ASP B 1 324 ? 12.344 15.640 109.626 1.00 23.97 324 ASP B N 1
ATOM 6320 C CA . ASP B 1 324 ? 10.906 15.494 109.809 1.00 24.67 324 ASP B CA 1
ATOM 6321 C C . ASP B 1 324 ? 10.209 14.800 108.656 1.00 24.73 324 ASP B C 1
ATOM 6322 O O . ASP B 1 324 ? 8.989 14.637 108.674 1.00 24.53 324 ASP B O 1
ATOM 6327 N N . HIS B 1 325 ? 10.979 14.379 107.659 1.00 21.79 325 HIS B N 1
ATOM 6328 C CA . HIS B 1 325 ? 10.402 13.720 106.501 1.00 23.21 325 HIS B CA 1
ATOM 6329 C C . HIS B 1 325 ? 10.951 12.319 106.295 1.00 23.46 325 HIS B C 1
ATOM 6330 O O . HIS B 1 325 ? 10.761 11.710 105.243 1.00 24.39 325 HIS B O 1
ATOM 6337 N N . LEU B 1 326 ? 11.642 11.817 107.312 1.00 23.44 326 LEU B N 1
ATOM 6338 C CA . LEU B 1 326 ? 12.191 10.470 107.269 1.00 24.96 326 LEU B CA 1
ATOM 6339 C C . LEU B 1 326 ? 11.263 9.633 108.132 1.00 27.32 326 LEU B C 1
ATOM 6340 O O . LEU B 1 326 ? 10.515 10.174 108.947 1.00 29.49 326 LEU B O 1
ATOM 6345 N N . ASP B 1 327 ? 11.303 8.320 107.958 1.00 30.26 327 ASP B N 1
ATOM 6346 C CA . ASP B 1 327 ? 10.458 7.442 108.752 1.00 31.29 327 ASP B CA 1
ATOM 6347 C C . ASP B 1 327 ? 11.333 6.436 109.492 1.00 31.01 327 ASP B C 1
ATOM 6348 O O . ASP B 1 327 ? 11.219 5.229 109.297 1.00 31.05 327 ASP B O 1
ATOM 6353 N N . GLN B 1 328 ? 12.209 6.953 110.351 1.00 29.17 328 GLN B N 1
ATOM 6354 C CA . GLN B 1 328 ? 13.127 6.121 111.118 1.00 29.44 328 GLN B CA 1
ATOM 6355 C C . GLN B 1 328 ? 12.431 5.085 111.997 1.00 28.47 328 GLN B C 1
ATOM 6356 O O . GLN B 1 328 ? 12.892 3.951 112.110 1.00 28.53 328 GLN B O 1
ATOM 6362 N N . ALA B 1 329 ? 11.328 5.473 112.628 1.00 27.74 329 ALA B N 1
ATOM 6363 C CA . ALA B 1 329 ? 10.599 4.545 113.485 1.00 26.35 329 ALA B CA 1
ATOM 6364 C C . ALA B 1 329 ? 10.047 3.392 112.648 1.00 25.60 329 ALA B C 1
ATOM 6365 O O . ALA B 1 329 ? 10.133 2.226 113.042 1.00 26.00 329 ALA B O 1
ATOM 6367 N N . ALA B 1 330 ? 9.488 3.721 111.489 1.00 24.80 330 ALA B N 1
ATOM 6368 C CA . ALA B 1 330 ? 8.933 2.704 110.603 1.00 24.85 330 ALA B CA 1
ATOM 6369 C C . ALA B 1 330 ? 10.044 1.765 110.139 1.00 24.25 330 ALA B C 1
ATOM 6370 O O . ALA B 1 330 ? 9.887 0.544 110.150 1.00 25.02 330 ALA B O 1
ATOM 6372 N N . HIS B 1 331 ? 11.173 2.346 109.748 1.00 24.04 331 HIS B N 1
ATOM 6373 C CA . HIS B 1 331 ? 12.311 1.570 109.272 1.00 23.35 331 HIS B CA 1
ATOM 6374 C C . HIS B 1 331 ? 12.915 0.682 110.356 1.00 23.07 331 HIS B C 1
ATOM 6375 O O . HIS B 1 331 ? 13.234 -0.479 110.100 1.00 22.71 331 HIS B O 1
ATOM 6382 N N . LYS B 1 332 ? 13.071 1.212 111.566 1.00 23.87 332 LYS B N 1
ATOM 6383 C CA . LYS B 1 332 ? 13.608 0.405 112.654 1.00 24.13 332 LYS B CA 1
ATOM 6384 C C . LYS B 1 332 ? 12.639 -0.738 112.913 1.00 23.98 332 LYS B C 1
ATOM 6385 O O . LYS B 1 332 ? 13.047 -1.875 113.140 1.00 23.70 332 LYS B O 1
ATOM 6390 N N . ALA B 1 333 ? 11.348 -0.427 112.862 1.00 23.40 333 ALA B N 1
ATOM 6391 C CA . ALA B 1 333 ? 10.307 -1.426 113.087 1.00 23.20 333 ALA B CA 1
ATOM 6392 C C . ALA B 1 333 ? 10.343 -2.517 112.020 1.00 21.41 333 ALA B C 1
ATOM 6393 O O . ALA B 1 333 ? 10.228 -3.700 112.329 1.00 22.24 333 ALA B O 1
ATOM 6395 N N . LEU B 1 334 ? 10.503 -2.115 110.764 1.00 21.21 334 LEU B N 1
ATOM 6396 C CA . LEU B 1 334 ? 10.553 -3.071 109.664 1.00 20.79 334 LEU B CA 1
ATOM 6397 C C . LEU B 1 334 ? 11.637 -4.117 109.909 1.00 20.85 334 LEU B C 1
ATOM 6398 O O . LEU B 1 334 ? 11.402 -5.317 109.765 1.00 20.69 334 LEU B O 1
ATOM 6403 N N . LEU B 1 335 ? 12.824 -3.658 110.292 1.00 21.00 335 LEU B N 1
ATOM 6404 C CA . LEU B 1 335 ? 13.940 -4.564 110.533 1.00 21.95 335 LEU B CA 1
ATOM 6405 C C . LEU B 1 335 ? 13.762 -5.443 111.768 1.00 23.32 335 LEU B C 1
ATOM 6406 O O . LEU B 1 335 ? 14.045 -6.641 111.726 1.00 22.52 335 LEU B O 1
ATOM 6411 N N . ASN B 1 336 ? 13.281 -4.855 112.861 1.00 24.54 336 ASN B N 1
ATOM 6412 C CA . ASN B 1 336 ? 13.096 -5.606 114.101 1.00 26.21 336 ASN B CA 1
ATOM 6413 C C . ASN B 1 336 ? 11.944 -6.608 114.087 1.00 25.99 336 ASN B C 1
ATOM 6414 O O . ASN B 1 336 ? 12.008 -7.632 114.767 1.00 25.64 336 ASN B O 1
ATOM 6419 N N . ASN B 1 337 ? 10.896 -6.319 113.322 1.00 25.56 337 ASN B N 1
ATOM 6420 C CA . ASN B 1 337 ? 9.730 -7.199 113.277 1.00 26.61 337 ASN B CA 1
ATOM 6421 C C . ASN B 1 337 ? 9.892 -8.491 112.482 1.00 25.30 337 ASN B C 1
ATOM 6422 O O . ASN B 1 337 ? 8.965 -9.297 112.413 1.00 25.97 337 ASN B O 1
ATOM 6427 N N . ARG B 1 338 ? 11.062 -8.697 111.893 1.00 22.94 338 ARG B N 1
ATOM 6428 C CA . ARG B 1 338 ? 11.306 -9.901 111.114 1.00 20.30 338 ARG B CA 1
ATOM 6429 C C . ARG B 1 338 ? 11.501 -11.109 112.014 1.00 20.34 338 ARG B C 1
ATOM 6430 O O . ARG B 1 338 ? 11.735 -10.972 113.214 1.00 21.52 338 ARG B O 1
ATOM 6438 N N . THR B 1 339 ? 11.398 -12.291 111.421 1.00 20.42 339 THR B N 1
ATOM 6439 C CA . THR B 1 339 ? 11.558 -13.542 112.150 1.00 21.33 339 THR B CA 1
ATOM 6440 C C . THR B 1 339 ? 12.796 -14.281 111.650 1.00 20.32 339 THR B C 1
ATOM 6441 O O . THR B 1 339 ? 13.001 -14.417 110.447 1.00 18.98 339 THR B O 1
ATOM 6445 N N . GLU B 1 340 ? 13.617 -14.761 112.578 1.00 20.64 340 GLU B N 1
ATOM 6446 C CA . GLU B 1 340 ? 14.819 -15.496 112.210 1.00 21.12 340 GLU B CA 1
ATOM 6447 C C . GLU B 1 340 ? 14.435 -16.908 111.788 1.00 21.10 340 GLU B C 1
ATOM 6448 O O . GLU B 1 340 ? 13.540 -17.515 112.378 1.00 23.85 340 GLU B O 1
ATOM 6454 N N . VAL B 1 341 ? 15.097 -17.425 110.757 1.00 20.32 341 VAL B N 1
ATOM 6455 C CA . VAL B 1 341 ? 14.838 -18.787 110.298 1.00 19.91 341 VAL B CA 1
ATOM 6456 C C . VAL B 1 341 ? 16.156 -19.553 110.325 1.00 19.18 341 VAL B C 1
ATOM 6457 O O . VAL B 1 341 ? 17.224 -18.964 110.172 1.00 18.34 341 VAL B O 1
ATOM 6461 N N . SER B 1 342 ? 16.086 -20.862 110.545 1.00 20.40 342 SER B N 1
ATOM 6462 C CA . SER B 1 342 ? 17.297 -21.669 110.589 1.00 19.76 342 SER B CA 1
ATOM 6463 C C . SER B 1 342 ? 17.895 -21.782 109.195 1.00 19.84 342 SER B C 1
ATOM 6464 O O . SER B 1 342 ? 17.238 -21.480 108.199 1.00 18.95 342 SER B O 1
ATOM 6467 N N . VAL B 1 343 ? 19.148 -22.212 109.122 1.00 20.31 343 VAL B N 1
ATOM 6468 C CA . VAL B 1 343 ? 19.796 -22.377 107.830 1.00 21.47 343 VAL B CA 1
ATOM 6469 C C . VAL B 1 343 ? 19.009 -23.399 107.010 1.00 22.00 343 VAL B C 1
ATOM 6470 O O . VAL B 1 343 ? 18.778 -23.203 105.820 1.00 21.39 343 VAL B O 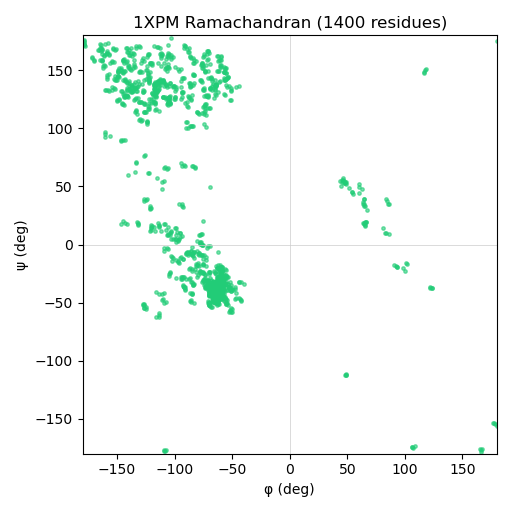1
ATOM 6474 N N . ASP B 1 344 ? 18.585 -24.487 107.652 1.00 23.29 344 ASP B N 1
ATOM 6475 C CA . ASP B 1 344 ? 17.813 -25.516 106.962 1.00 23.40 344 ASP B CA 1
ATOM 6476 C C . ASP B 1 344 ? 16.550 -24.920 106.343 1.00 21.63 344 ASP B C 1
ATOM 6477 O O . ASP B 1 344 ? 16.224 -25.198 105.189 1.00 20.86 344 ASP B O 1
ATOM 6482 N N . ALA B 1 345 ? 15.848 -24.096 107.116 1.00 21.09 345 ALA B N 1
ATOM 6483 C CA . ALA B 1 345 ? 14.627 -23.459 106.642 1.00 20.64 345 ALA B CA 1
ATOM 6484 C C . ALA B 1 345 ? 14.972 -22.508 105.496 1.00 20.20 345 ALA B C 1
ATOM 6485 O O . ALA B 1 345 ? 14.237 -22.414 104.513 1.00 20.32 345 ALA B O 1
ATOM 6487 N N . TYR B 1 346 ? 16.095 -21.810 105.632 1.00 20.42 346 TYR B N 1
ATOM 6488 C CA . TYR B 1 346 ? 16.550 -20.881 104.600 1.00 19.74 346 TYR B CA 1
ATOM 6489 C C . TYR B 1 346 ? 16.809 -21.632 103.296 1.00 19.80 346 TYR B C 1
ATOM 6490 O O . TYR B 1 346 ? 16.403 -21.185 102.227 1.00 17.86 346 TYR B O 1
ATOM 6499 N N . GLU B 1 347 ? 17.467 -22.785 103.382 1.00 19.23 347 GLU B N 1
ATOM 6500 C CA . GLU B 1 347 ? 17.754 -23.567 102.187 1.00 20.74 347 GLU B CA 1
ATOM 6501 C C . GLU B 1 347 ? 16.462 -24.041 101.530 1.00 19.67 347 GLU B C 1
ATOM 6502 O O . GLU B 1 347 ? 16.358 -24.079 100.306 1.00 21.03 347 GLU B O 1
ATOM 6508 N N . THR B 1 348 ? 15.476 -24.403 102.345 1.00 19.75 348 THR B N 1
ATOM 6509 C CA . THR B 1 348 ? 14.197 -24.849 101.812 1.00 20.20 348 THR B CA 1
ATOM 6510 C C . THR B 1 348 ? 13.507 -23.675 101.113 1.00 19.90 348 THR B C 1
ATOM 6511 O O . THR B 1 348 ? 12.946 -23.833 100.031 1.00 20.50 348 THR B O 1
ATOM 6515 N N . PHE B 1 349 ? 13.553 -22.497 101.730 1.00 19.52 349 PHE B N 1
ATOM 6516 C CA . PHE B 1 349 ? 12.964 -21.312 101.115 1.00 18.88 349 PHE B CA 1
ATOM 6517 C C . PHE B 1 349 ? 13.677 -21.036 99.790 1.00 18.99 349 PHE B C 1
ATOM 6518 O O . PHE B 1 349 ? 13.039 -20.778 98.769 1.00 17.87 349 PHE B O 1
ATOM 6526 N N . PHE B 1 350 ? 15.005 -21.107 99.818 1.00 18.05 350 PHE B N 1
ATOM 6527 C CA . PHE B 1 350 ? 15.816 -20.821 98.638 1.00 18.63 350 PHE B CA 1
ATOM 6528 C C . PHE B 1 350 ? 15.447 -21.683 97.440 1.00 19.03 350 PHE B C 1
ATOM 6529 O O . PHE B 1 350 ? 15.242 -21.173 96.337 1.00 18.32 350 PHE B O 1
ATOM 6537 N N . LYS B 1 351 ? 15.349 -22.990 97.666 1.00 19.32 351 LYS B N 1
ATOM 6538 C CA . LYS B 1 351 ? 15.010 -23.920 96.601 1.00 20.72 351 LYS B CA 1
ATOM 6539 C C . LYS B 1 351 ? 13.596 -23.708 96.072 1.00 19.82 351 LYS B C 1
ATOM 6540 O O . LYS B 1 351 ? 13.348 -23.856 94.877 1.00 21.83 351 LYS B O 1
ATOM 6546 N N . ARG B 1 352 ? 12.670 -23.356 96.958 1.00 19.75 352 ARG B N 1
ATOM 6547 C CA . ARG B 1 352 ? 11.294 -23.110 96.546 1.00 19.53 352 ARG B CA 1
ATOM 6548 C C . ARG B 1 352 ? 11.221 -21.855 95.674 1.00 20.23 352 ARG B C 1
ATOM 6549 O O . ARG B 1 352 ? 10.441 -21.793 94.725 1.00 19.41 352 ARG B O 1
ATOM 6557 N N . PHE B 1 353 ? 12.034 -20.855 96.003 1.00 20.87 353 PHE B N 1
ATOM 6558 C CA . PHE B 1 353 ? 12.035 -19.604 95.250 1.00 20.64 353 PHE B CA 1
ATOM 6559 C C . PHE B 1 353 ? 12.508 -19.820 93.813 1.00 22.84 353 PHE B C 1
ATOM 6560 O O . PHE B 1 353 ? 12.001 -19.187 92.887 1.00 22.50 353 PHE B O 1
ATOM 6568 N N . ASP B 1 354 ? 13.467 -20.726 93.632 1.00 23.41 354 ASP B N 1
ATOM 6569 C CA . ASP B 1 354 ? 14.000 -21.028 92.304 1.00 27.86 354 ASP B CA 1
ATOM 6570 C C . ASP B 1 354 ? 12.905 -21.408 91.312 1.00 28.95 354 ASP B C 1
ATOM 6571 O O . ASP B 1 354 ? 12.954 -21.026 90.142 1.00 30.84 354 ASP B O 1
ATOM 6576 N N . ASP B 1 355 ? 11.918 -22.165 91.775 1.00 30.04 355 ASP B N 1
ATOM 6577 C CA . ASP B 1 355 ? 10.843 -22.604 90.893 1.00 30.43 355 ASP B CA 1
ATOM 6578 C C . ASP B 1 355 ? 9.481 -22.023 91.243 1.00 29.09 355 ASP B C 1
ATOM 6579 O O . ASP B 1 355 ? 8.453 -22.545 90.812 1.00 28.92 355 ASP B O 1
ATOM 6584 N N . VAL B 1 356 ? 9.479 -20.938 92.013 1.00 25.91 356 VAL B N 1
ATOM 6585 C CA . VAL B 1 356 ? 8.244 -20.278 92.424 1.00 26.15 356 VAL B CA 1
ATOM 6586 C C . VAL B 1 356 ? 7.242 -21.323 92.914 1.00 26.79 356 VAL B C 1
ATOM 6587 O O . VAL B 1 356 ? 6.126 -21.432 92.401 1.00 26.24 356 VAL B O 1
ATOM 6591 N N . GLU B 1 357 ? 7.656 -22.094 93.913 1.00 26.03 357 GLU B N 1
ATOM 6592 C CA . GLU B 1 357 ? 6.811 -23.137 94.472 1.00 25.46 357 GLU B CA 1
ATOM 6593 C C . GLU B 1 357 ? 5.981 -22.573 95.618 1.00 23.81 357 GLU B C 1
ATOM 6594 O O . GLU B 1 357 ? 6.465 -22.411 96.739 1.00 23.19 357 GLU B O 1
ATOM 6600 N N . PHE B 1 358 ? 4.724 -22.270 95.320 1.00 22.94 358 PHE B N 1
ATOM 6601 C CA . PHE B 1 358 ? 3.815 -21.706 96.306 1.00 23.31 358 PHE B CA 1
ATOM 6602 C C . PHE B 1 358 ? 3.501 -22.648 97.461 1.00 24.46 358 PHE B C 1
ATOM 6603 O O . PHE B 1 358 ? 3.342 -23.857 97.276 1.00 24.87 358 PHE B O 1
ATOM 6611 N N . ASP B 1 359 ? 3.418 -22.071 98.653 1.00 24.63 359 ASP B N 1
ATOM 6612 C CA . ASP B 1 359 ? 3.099 -22.803 99.874 1.00 26.54 359 ASP B CA 1
ATOM 6613 C C . ASP B 1 359 ? 2.631 -21.740 100.860 1.00 2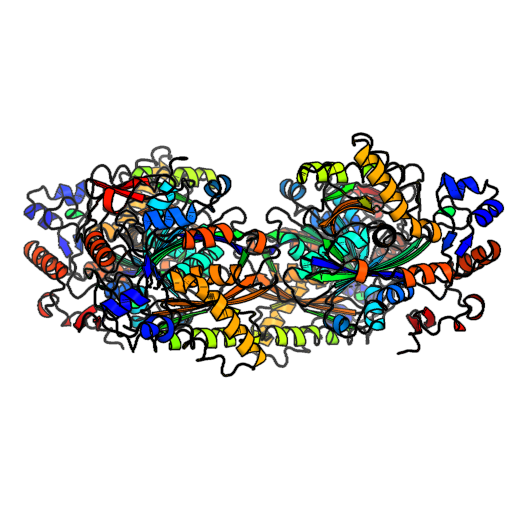5.31 359 ASP B C 1
ATOM 6614 O O . ASP B 1 359 ? 3.441 -21.133 101.560 1.00 24.94 359 ASP B O 1
ATOM 6619 N N . GLU B 1 360 ? 1.324 -21.508 100.901 1.00 25.84 360 GLU B N 1
ATOM 6620 C CA . GLU B 1 360 ? 0.758 -20.492 101.779 1.00 26.81 360 GLU B CA 1
ATOM 6621 C C . GLU B 1 360 ? 1.031 -20.666 103.266 1.00 26.24 360 GLU B C 1
ATOM 6622 O O . GLU B 1 360 ? 0.970 -19.700 104.024 1.00 25.19 360 GLU B O 1
ATOM 6628 N N . GLU B 1 361 ? 1.337 -21.884 103.697 1.00 25.68 361 GLU B N 1
ATOM 6629 C CA . GLU B 1 361 ? 1.607 -22.092 105.110 1.00 25.66 361 GLU B CA 1
ATOM 6630 C C . GLU B 1 361 ? 3.066 -21.784 105.433 1.00 23.57 361 GLU B C 1
ATOM 6631 O O . GLU B 1 361 ? 3.359 -21.144 106.439 1.00 23.66 361 GLU B O 1
ATOM 6637 N N . GLN B 1 362 ? 3.986 -22.220 104.578 1.00 22.90 362 GLN B N 1
ATOM 6638 C CA . GLN B 1 362 ? 5.396 -21.952 104.834 1.00 22.67 362 GLN B CA 1
ATOM 6639 C C . GLN B 1 362 ? 5.699 -20.460 104.698 1.00 21.92 362 GLN B C 1
ATOM 6640 O O . GLN B 1 362 ? 6.529 -19.923 105.428 1.00 22.50 362 GLN B O 1
ATOM 6646 N N . ASP B 1 363 ? 5.025 -19.792 103.766 1.00 22.21 363 ASP B N 1
ATOM 6647 C CA . ASP B 1 363 ? 5.231 -18.355 103.578 1.00 20.58 363 ASP B CA 1
ATOM 6648 C C . ASP B 1 363 ? 4.362 -17.549 104.546 1.00 20.76 363 ASP B C 1
ATOM 6649 O O . ASP B 1 363 ? 4.425 -16.317 104.569 1.00 20.60 363 ASP B O 1
ATOM 6654 N N . ALA B 1 364 ? 3.554 -18.248 105.342 1.00 20.06 364 ALA B N 1
ATOM 6655 C CA . ALA B 1 364 ? 2.669 -17.613 106.324 1.00 19.33 364 ALA B CA 1
ATOM 6656 C C . ALA B 1 364 ? 1.931 -16.407 105.748 1.00 19.83 364 ALA B C 1
ATOM 6657 O O . ALA B 1 364 ? 1.911 -15.325 106.337 1.00 18.99 364 ALA B O 1
ATOM 6659 N N . VAL B 1 365 ? 1.319 -16.627 104.592 1.00 21.16 365 VAL B N 1
ATOM 6660 C CA . VAL B 1 365 ? 0.565 -15.614 103.869 1.00 23.29 365 VAL B CA 1
ATOM 6661 C C . VAL B 1 365 ? -0.488 -14.865 104.695 1.00 23.09 365 VAL B C 1
ATOM 6662 O O . VAL B 1 365 ? -0.718 -13.673 104.480 1.00 23.16 365 VAL B O 1
ATOM 6666 N N . HIS B 1 366 ? -1.127 -15.556 105.635 1.00 22.05 366 HIS B N 1
ATOM 6667 C CA . HIS B 1 366 ? -2.153 -14.941 106.477 1.00 23.47 366 HIS B CA 1
ATOM 6668 C C . HIS B 1 366 ? -1.632 -13.702 107.213 1.00 23.23 366 HIS B C 1
ATOM 6669 O O . HIS B 1 366 ? -2.392 -12.783 107.507 1.00 24.53 366 HIS B O 1
ATOM 6676 N N . GLU B 1 367 ? -0.332 -13.672 107.499 1.00 21.71 367 GLU B N 1
ATOM 6677 C CA . GLU B 1 367 ? 0.265 -12.544 108.208 1.00 21.17 367 GLU B CA 1
ATOM 6678 C C . GLU B 1 367 ? 0.432 -11.316 107.321 1.00 20.04 367 GLU B C 1
ATOM 6679 O O . GLU B 1 367 ? 0.608 -10.210 107.820 1.00 21.19 367 GLU B O 1
ATOM 6685 N N . ASP B 1 368 ? 0.380 -11.521 106.010 1.00 19.53 368 ASP B N 1
ATOM 6686 C CA . ASP B 1 368 ? 0.601 -10.441 105.052 1.00 17.99 368 ASP B CA 1
ATOM 6687 C C . ASP B 1 368 ? -0.635 -9.696 104.551 1.00 19.83 368 ASP B C 1
ATOM 6688 O O . ASP B 1 368 ? -0.661 -9.216 103.415 1.00 19.82 368 ASP B O 1
ATOM 6693 N N . ARG B 1 369 ? -1.642 -9.569 105.407 1.00 19.80 369 ARG B N 1
ATOM 6694 C CA . ARG B 1 369 ? -2.885 -8.887 105.040 1.00 20.44 369 ARG B CA 1
ATOM 6695 C C . ARG B 1 369 ? -2.731 -7.418 104.641 1.00 20.33 369 ARG B C 1
ATOM 6696 O O . ARG B 1 369 ? -3.490 -6.917 103.809 1.00 20.33 369 ARG B O 1
ATOM 6704 N N . HIS B 1 370 ? -1.762 -6.730 105.235 1.00 19.67 370 HIS B N 1
ATOM 6705 C CA . HIS B 1 370 ? -1.566 -5.308 104.961 1.00 19.99 370 HIS B CA 1
ATOM 6706 C C . HIS B 1 370 ? -0.536 -4.966 103.892 1.00 20.20 370 HIS B C 1
ATOM 6707 O O . HIS B 1 370 ? -0.231 -3.789 103.689 1.00 19.77 370 HIS B O 1
ATOM 6714 N N . ILE B 1 371 ? -0.005 -5.969 103.203 1.00 17.74 371 ILE B N 1
ATOM 6715 C CA . ILE B 1 371 ? 0.993 -5.695 102.172 1.00 16.85 371 ILE B CA 1
ATOM 6716 C C . ILE B 1 371 ? 0.686 -6.383 100.846 1.00 17.43 371 ILE B C 1
ATOM 6717 O O . ILE B 1 371 ? -0.213 -7.223 100.755 1.00 18.29 371 ILE B O 1
ATOM 6722 N N . PHE B 1 372 ? 1.433 -6.009 99.810 1.00 16.21 372 PHE B N 1
ATOM 6723 C CA . PHE B 1 372 ? 1.279 -6.627 98.504 1.00 15.25 372 PHE B CA 1
ATOM 6724 C C . PHE B 1 372 ? 2.096 -7.911 98.538 1.00 13.88 372 PHE B C 1
ATOM 6725 O O . PHE B 1 372 ? 3.134 -7.979 99.198 1.00 13.89 372 PHE B O 1
ATOM 6733 N N . TYR B 1 373 ? 1.620 -8.937 97.848 1.00 16.18 373 TYR B N 1
ATOM 6734 C CA . TYR B 1 373 ? 2.382 -10.172 97.756 1.00 15.68 373 TYR B CA 1
ATOM 6735 C C . TYR B 1 373 ? 1.899 -10.995 96.577 1.00 16.86 373 TYR B C 1
ATOM 6736 O O . TYR B 1 373 ? 0.759 -10.846 96.125 1.00 16.23 373 TYR B O 1
ATOM 6745 N N . LEU B 1 374 ? 2.801 -11.816 96.049 1.00 16.15 374 LEU B N 1
ATOM 6746 C CA . LEU B 1 374 ? 2.508 -12.688 94.919 1.00 17.22 374 LEU B CA 1
ATOM 6747 C C . LEU B 1 374 ? 1.653 -13.838 95.439 1.00 19.24 374 LEU B C 1
ATOM 6748 O O . LEU B 1 374 ? 2.125 -14.652 96.232 1.00 20.38 374 LEU B O 1
ATOM 6753 N N . SER B 1 375 ? 0.401 -13.899 94.989 1.00 19.94 375 SER B N 1
ATOM 6754 C CA . SER B 1 375 ? -0.528 -14.934 95.443 1.00 22.57 375 SER B CA 1
ATOM 6755 C C . SER B 1 375 ? -0.592 -16.191 94.579 1.00 23.35 375 SER B C 1
ATOM 6756 O O . SER B 1 375 ? -0.902 -17.275 95.079 1.00 23.74 375 SER B O 1
ATOM 6759 N N . ASN B 1 376 ? -0.310 -16.057 93.289 1.00 23.88 376 ASN B N 1
ATOM 6760 C CA . ASN B 1 376 ? -0.341 -17.210 92.397 1.00 25.34 376 ASN B CA 1
ATOM 6761 C C . ASN B 1 376 ? 0.042 -16.825 90.978 1.00 25.49 376 ASN B C 1
ATOM 6762 O O . ASN B 1 376 ? 0.225 -15.652 90.670 1.00 23.95 376 ASN B O 1
ATOM 6767 N N . ILE B 1 377 ? 0.187 -17.832 90.127 1.00 24.83 377 ILE B N 1
ATOM 6768 C CA . ILE B 1 377 ? 0.506 -17.619 88.724 1.00 25.85 377 ILE B CA 1
ATOM 6769 C C . ILE B 1 377 ? -0.437 -18.504 87.926 1.00 26.86 377 ILE B C 1
ATOM 6770 O O . ILE B 1 377 ? -0.404 -19.731 88.045 1.00 28.72 377 ILE B O 1
ATOM 6775 N N . GLU B 1 378 ? -1.293 -17.872 87.133 1.00 27.07 378 GLU B N 1
ATOM 6776 C CA . GLU B 1 378 ? -2.259 -18.590 86.316 1.00 28.14 378 GLU B CA 1
ATOM 6777 C C . GLU B 1 378 ? -2.065 -18.234 84.849 1.00 27.52 378 GLU B C 1
ATOM 6778 O O . GLU B 1 378 ? -2.093 -17.060 84.476 1.00 26.86 378 GLU B O 1
ATOM 6780 N N . ASN B 1 379 ? -1.872 -19.255 84.022 1.00 27.26 379 ASN B N 1
ATOM 6781 C CA . ASN B 1 379 ? -1.673 -19.050 82.595 1.00 27.79 379 ASN B CA 1
ATOM 6782 C C . ASN B 1 379 ? -0.518 -18.082 82.353 1.00 26.17 379 ASN B C 1
ATOM 6783 O O . ASN B 1 379 ? -0.617 -17.175 81.524 1.00 26.41 379 ASN B O 1
ATOM 6788 N N . ASN B 1 380 ? 0.567 -18.279 83.096 1.00 24.70 380 ASN B N 1
ATOM 6789 C CA . ASN B 1 380 ? 1.766 -17.456 82.970 1.00 23.84 380 ASN B CA 1
ATOM 6790 C C . ASN B 1 380 ? 1.579 -15.993 83.364 1.00 21.94 380 ASN B C 1
ATOM 6791 O O . ASN B 1 380 ? 2.372 -15.137 82.973 1.00 21.04 380 ASN B O 1
ATOM 6796 N N . VAL B 1 381 ? 0.533 -15.703 84.131 1.00 21.12 381 VAL B N 1
ATOM 6797 C CA . VAL B 1 381 ? 0.278 -14.338 84.581 1.00 21.13 381 VAL B CA 1
ATOM 6798 C C . VAL B 1 381 ? 0.310 -14.278 86.103 1.00 21.50 381 VAL B C 1
ATOM 6799 O O . VAL B 1 381 ? -0.435 -14.990 86.783 1.00 22.06 381 VAL B O 1
ATOM 6803 N N . ARG B 1 382 ? 1.179 -13.426 86.637 1.00 20.91 382 ARG B N 1
ATOM 6804 C CA . ARG B 1 382 ? 1.303 -13.281 88.078 1.00 19.34 382 ARG B CA 1
ATOM 6805 C C . ARG B 1 382 ? 0.142 -12.496 88.680 1.00 20.08 382 ARG B C 1
ATOM 6806 O O . ARG B 1 382 ? -0.242 -11.441 88.172 1.00 20.10 382 ARG B O 1
ATOM 6814 N N . GLU B 1 383 ? -0.415 -13.032 89.761 1.00 20.13 383 GLU B N 1
ATOM 6815 C CA . GLU B 1 383 ? -1.529 -12.410 90.467 1.00 20.73 383 GLU B CA 1
ATOM 6816 C C . GLU B 1 383 ? -1.017 -11.912 91.810 1.00 19.87 383 GLU B C 1
ATOM 6817 O O . GLU B 1 383 ? -0.219 -12.590 92.465 1.00 20.20 383 GLU B O 1
ATOM 6820 N N . TYR B 1 384 ? -1.476 -10.738 92.229 1.00 17.19 384 TYR B N 1
ATOM 6821 C CA . TYR B 1 384 ? -1.033 -10.181 93.499 1.00 18.25 384 TYR B CA 1
ATOM 6822 C C . TYR B 1 384 ? -2.141 -9.874 94.489 1.00 17.99 384 TYR B C 1
ATOM 6823 O O . TYR B 1 384 ? -3.234 -9.450 94.113 1.00 21.93 384 TYR B O 1
ATOM 6832 N N . HIS B 1 385 ? -1.843 -10.105 95.761 1.00 18.14 385 HIS B N 1
ATOM 6833 C CA . HIS B 1 385 ? -2.763 -9.795 96.843 1.00 18.19 385 HIS B CA 1
ATOM 6834 C C . HIS B 1 385 ? -2.523 -8.319 97.132 1.00 19.44 385 HIS B C 1
ATOM 6835 O O . HIS B 1 385 ? -1.378 -7.874 97.162 1.00 18.85 385 HIS B O 1
ATOM 6842 N N . ARG B 1 386 ? -3.591 -7.561 97.341 1.00 19.65 386 ARG B N 1
ATOM 6843 C CA . ARG B 1 386 ? -3.452 -6.137 97.616 1.00 19.79 386 ARG B CA 1
ATOM 6844 C C . ARG B 1 386 ? -3.742 -5.851 99.088 1.00 20.45 386 ARG B C 1
ATOM 6845 O O . ARG B 1 386 ? -4.524 -6.561 99.712 1.00 22.07 386 ARG B O 1
ATOM 6863 N N . PRO B 1 387 ? -3.094 -4.822 99.670 1.00 20.51 387 PRO B N 1
ATOM 6864 C CA . PRO B 1 387 ? -3.310 -4.468 101.083 1.00 21.16 387 PRO B CA 1
ATOM 6865 C C . PRO B 1 387 ? -4.804 -4.490 101.400 1.00 25.24 387 PRO B C 1
ATOM 6866 O O . PRO B 1 387 ? -5.602 -3.984 100.615 1.00 23.86 387 PRO B O 1
ATOM 6870 N N . GLU B 1 388 ? -5.197 -5.060 102.538 1.00 28.37 388 GLU B N 1
ATOM 6871 C CA . GLU B 1 388 ? -6.623 -5.129 102.838 1.00 32.52 388 GLU B CA 1
ATOM 6872 C C . GLU B 1 388 ? -7.284 -3.769 103.003 1.00 33.98 388 GLU B C 1
ATOM 6873 O O . GLU B 1 388 ? -8.478 -3.633 102.752 1.00 34.74 388 GLU B O 1
ATOM 6879 N N . LEU B 1 389 ? -6.528 -2.763 103.429 1.00 35.18 389 LEU B N 1
ATOM 6880 C CA . LEU B 1 389 ? -7.122 -1.444 103.608 1.00 38.07 389 LEU B CA 1
ATOM 6881 C C . LEU B 1 389 ? -7.626 -0.902 102.263 1.00 39.84 389 LEU B C 1
ATOM 6882 O O . LEU B 1 389 ? -8.470 0.003 102.224 1.00 41.18 389 LEU B O 1
ATOM 6884 N N . GLU B 1 390 ? -7.106 -1.461 101.167 1.00 41.41 390 GLU B N 1
ATOM 6885 C CA . GLU B 1 390 ? -7.499 -1.076 99.806 1.00 41.74 390 GLU B CA 1
ATOM 6886 C C . GLU B 1 390 ? -8.911 -1.618 99.554 1.00 42.66 390 GLU B C 1
ATOM 6887 O O . GLU B 1 390 ? -9.325 -1.746 98.377 1.00 43.99 390 GLU B O 1
ATOM 6890 N N . ALA C 1 2 ? 14.956 24.145 88.773 1.00 14.42 2 ALA C N 1
ATOM 6891 C CA . ALA C 1 2 ? 15.761 25.404 88.743 1.00 13.41 2 ALA C CA 1
ATOM 6892 C C . ALA C 1 2 ? 14.880 26.629 88.947 1.00 13.23 2 ALA C C 1
ATOM 6893 O O . ALA C 1 2 ? 13.672 26.588 88.714 1.00 12.40 2 ALA C O 1
ATOM 6895 N N . ILE C 1 3 ? 15.506 27.720 89.378 1.00 11.92 3 ILE C N 1
ATOM 6896 C CA . ILE C 1 3 ? 14.807 28.976 89.626 1.00 12.84 3 ILE C CA 1
ATOM 6897 C C . ILE C 1 3 ? 15.594 30.091 88.946 1.00 11.82 3 ILE C C 1
ATOM 6898 O O . ILE C 1 3 ? 16.825 30.088 88.955 1.00 12.38 3 ILE C O 1
ATOM 6903 N N . GLY C 1 4 ? 14.891 31.041 88.348 1.00 11.72 4 GLY C N 1
ATOM 6904 C CA . GLY C 1 4 ? 15.600 32.118 87.686 1.00 11.03 4 GLY C CA 1
ATOM 6905 C C . GLY C 1 4 ? 14.714 33.150 87.031 1.00 10.65 4 GLY C C 1
ATOM 6906 O O . GLY C 1 4 ? 13.561 33.335 87.409 1.00 10.90 4 GLY C O 1
ATOM 6907 N N . ILE C 1 5 ? 15.273 33.831 86.037 1.00 11.46 5 ILE C N 1
ATOM 6908 C CA . ILE C 1 5 ? 14.542 34.866 85.323 1.00 12.98 5 ILE C CA 1
ATOM 6909 C C . ILE C 1 5 ? 13.630 34.222 84.284 1.00 13.36 5 ILE C C 1
ATOM 6910 O O . ILE C 1 5 ? 14.096 33.618 83.312 1.00 12.87 5 ILE C O 1
ATOM 6915 N N . ASP C 1 6 ? 12.328 34.364 84.509 1.00 13.09 6 ASP C N 1
ATOM 6916 C CA . ASP C 1 6 ? 11.298 33.809 83.647 1.00 13.79 6 ASP C CA 1
ATOM 6917 C C . ASP C 1 6 ? 10.883 34.796 82.556 1.00 15.50 6 ASP C C 1
ATOM 6918 O O . ASP C 1 6 ? 10.595 34.397 81.426 1.00 15.87 6 ASP C O 1
ATOM 6923 N N . LYS C 1 7 ? 10.845 36.078 82.910 1.00 15.68 7 LYS C N 1
ATOM 6924 C CA . LYS C 1 7 ? 10.483 37.147 81.978 1.00 15.38 7 LYS C CA 1
ATOM 6925 C C . LYS C 1 7 ? 11.290 38.384 82.357 1.00 14.59 7 LYS C C 1
ATOM 6926 O O . LYS C 1 7 ? 11.624 38.584 83.525 1.00 13.13 7 LYS C O 1
ATOM 6942 N N . ILE C 1 8 ? 11.600 39.215 81.370 1.00 12.69 8 ILE C N 1
ATOM 6943 C CA . ILE C 1 8 ? 12.373 40.419 81.626 1.00 12.44 8 ILE C CA 1
ATOM 6944 C C . ILE C 1 8 ? 11.989 41.484 80.599 1.00 12.53 8 ILE C C 1
ATOM 6945 O O . ILE C 1 8 ? 11.741 41.168 79.434 1.00 17.07 8 ILE C O 1
ATOM 6950 N N . ASN C 1 9 ? 11.920 42.738 81.034 1.00 11.57 9 ASN C N 1
ATOM 6951 C CA . ASN C 1 9 ? 11.549 43.832 80.139 1.00 11.95 9 ASN C CA 1
ATOM 6952 C C . ASN C 1 9 ? 12.073 45.151 80.689 1.00 12.89 9 ASN C C 1
ATOM 6953 O O . ASN C 1 9 ? 12.434 45.240 81.855 1.00 13.75 9 ASN C O 1
ATOM 6958 N N . PHE C 1 10 ? 12.132 46.177 79.845 1.00 13.30 10 PHE C N 1
ATOM 6959 C CA . PHE C 1 10 ? 12.572 47.475 80.325 1.00 14.04 10 PHE C CA 1
ATOM 6960 C C . PHE C 1 10 ? 11.725 48.577 79.731 1.00 12.52 10 PHE C C 1
ATOM 6961 O O . PHE C 1 10 ? 10.984 48.367 78.762 1.00 14.73 10 PHE C O 1
ATOM 6969 N N . TYR C 1 11 ? 11.804 49.744 80.356 1.00 12.61 11 TYR C N 1
ATOM 6970 C CA . TYR C 1 11 ? 11.084 50.913 79.879 1.00 13.21 11 TYR C CA 1
ATOM 6971 C C . TYR C 1 11 ? 11.999 52.115 80.031 1.00 14.51 11 TYR C C 1
ATOM 6972 O O . TYR C 1 11 ? 12.737 52.223 81.011 1.00 13.50 11 TYR C O 1
ATOM 6981 N N . VAL C 1 12 ? 11.959 53.001 79.038 1.00 12.61 12 VAL C N 1
ATOM 6982 C CA . VAL C 1 12 ? 12.727 54.241 79.068 1.00 14.72 12 VAL C CA 1
ATOM 6983 C C . VAL C 1 12 ? 11.773 55.330 78.591 1.00 13.24 12 VAL C C 1
ATOM 6984 O O . VAL C 1 12 ? 10.837 55.056 77.837 1.00 13.78 12 VAL C O 1
ATOM 6988 N N . PRO C 1 13 ? 11.982 56.576 79.042 1.00 14.16 13 PRO C N 1
ATOM 6989 C CA . PRO C 1 13 ? 11.109 57.682 78.630 1.00 14.53 13 PRO C CA 1
ATOM 6990 C C . PRO C 1 13 ? 11.099 57.907 77.119 1.00 15.18 13 PRO C C 1
ATOM 6991 O O . PRO C 1 13 ? 11.999 57.469 76.408 1.00 16.09 13 PRO C O 1
ATOM 6995 N N . LYS C 1 14 ? 10.076 58.608 76.643 1.00 14.52 14 LYS C N 1
ATOM 6996 C CA . LYS C 1 14 ? 9.898 58.844 75.214 1.00 17.10 14 LYS C CA 1
ATOM 6997 C C . LYS C 1 14 ? 10.787 59.892 74.552 1.00 17.66 14 LYS C C 1
ATOM 6998 O O . LYS C 1 14 ? 10.681 60.113 73.343 1.00 17.38 14 LYS C O 1
ATOM 7004 N N . TYR C 1 15 ? 11.657 60.534 75.327 1.00 18.16 15 TYR C N 1
ATOM 7005 C CA . TYR C 1 15 ? 12.550 61.548 74.772 1.00 17.82 15 TYR C CA 1
ATOM 7006 C C . TYR C 1 15 ? 14.017 61.201 74.978 1.00 18.91 15 TYR C C 1
ATOM 7007 O O . TYR C 1 15 ? 14.373 60.459 75.896 1.00 18.15 15 TYR C O 1
ATOM 7016 N N . TYR C 1 16 ? 14.866 61.747 74.112 1.00 17.71 16 TYR C N 1
ATOM 7017 C CA . TYR C 1 16 ? 16.304 61.536 74.207 1.00 18.85 16 TYR C CA 1
ATOM 7018 C C . TYR C 1 16 ? 17.017 62.712 73.559 1.00 20.13 16 TYR C C 1
ATOM 7019 O O . TYR C 1 16 ? 16.433 63.432 72.742 1.00 19.85 16 TYR C O 1
ATOM 7028 N N . VAL C 1 17 ? 18.271 62.914 73.942 1.00 18.07 17 VAL C N 1
ATOM 7029 C CA . VAL C 1 17 ? 19.076 63.983 73.365 1.00 19.62 17 VAL C CA 1
ATOM 7030 C C . VAL C 1 17 ? 20.253 63.315 72.662 1.00 20.13 17 VAL C C 1
ATOM 7031 O O . VAL C 1 17 ? 20.824 62.342 73.167 1.00 19.11 17 VAL C O 1
ATOM 7035 N N . ASP C 1 18 ? 20.587 63.810 71.473 1.00 19.13 18 ASP C N 1
ATOM 7036 C CA . ASP C 1 18 ? 21.690 63.262 70.694 1.00 20.83 18 ASP C CA 1
ATOM 7037 C C . ASP C 1 18 ? 23.000 63.659 71.365 1.00 20.42 18 ASP C C 1
ATOM 7038 O O . ASP C 1 18 ? 23.227 64.835 71.640 1.00 21.04 18 ASP C O 1
ATOM 7043 N N . MET C 1 19 ? 23.864 62.683 71.631 1.00 20.73 19 MET C N 1
ATOM 7044 C CA . MET C 1 19 ? 25.127 62.978 72.296 1.00 20.99 19 MET C CA 1
ATOM 7045 C C . MET C 1 19 ? 26.043 63.884 71.477 1.00 21.68 19 MET C C 1
ATOM 7046 O O . MET C 1 19 ? 26.775 64.694 72.038 1.00 21.36 19 MET C O 1
ATOM 7051 N N . ALA C 1 20 ? 25.993 63.758 70.155 1.00 22.64 20 ALA C N 1
ATOM 7052 C CA . ALA C 1 20 ? 26.822 64.599 69.298 1.00 25.03 20 ALA C CA 1
ATOM 7053 C C . ALA C 1 20 ? 26.414 66.060 69.473 1.00 25.47 20 ALA C C 1
ATOM 7054 O O . ALA C 1 20 ? 27.258 66.959 69.448 1.00 25.75 20 ALA C O 1
ATOM 7056 N N . LYS C 1 21 ? 25.118 66.296 69.658 1.00 25.21 21 LYS C N 1
ATOM 7057 C CA . LYS C 1 21 ? 24.625 67.654 69.841 1.00 26.16 21 LYS C CA 1
ATOM 7058 C C . LYS C 1 21 ? 24.922 68.157 71.250 1.00 25.83 21 LYS C C 1
ATOM 7059 O O . LYS C 1 21 ? 25.156 69.350 71.451 1.00 25.56 21 LYS C O 1
ATOM 7065 N N . LEU C 1 22 ? 24.917 67.254 72.228 1.00 24.56 22 LEU C N 1
ATOM 7066 C CA . LEU C 1 22 ? 25.222 67.649 73.597 1.00 24.87 22 LEU C CA 1
ATOM 7067 C C . LEU C 1 22 ? 26.684 68.088 73.634 1.00 24.79 22 LEU C C 1
ATOM 7068 O O . LEU C 1 22 ? 27.035 69.065 74.295 1.00 25.09 22 LEU C O 1
ATOM 7073 N N . ALA C 1 23 ? 27.532 67.363 72.910 1.00 24.46 23 ALA C N 1
ATOM 7074 C CA . ALA C 1 23 ? 28.951 67.691 72.860 1.00 26.44 23 ALA C CA 1
ATOM 7075 C C . ALA C 1 23 ? 29.128 69.093 72.285 1.00 27.79 23 ALA C C 1
ATOM 7076 O O . ALA C 1 23 ? 29.868 69.910 72.831 1.00 28.36 23 ALA C O 1
ATOM 7078 N N . GLU C 1 24 ? 28.438 69.365 71.184 1.00 29.09 24 GLU C N 1
ATOM 7079 C CA . GLU C 1 24 ? 28.521 70.668 70.533 1.00 31.32 24 GLU C CA 1
ATOM 7080 C C . GLU C 1 24 ? 28.090 71.784 71.478 1.00 32.30 24 GLU C C 1
ATOM 7081 O O . GLU C 1 24 ? 28.637 72.887 71.441 1.00 33.26 24 GLU C O 1
ATOM 7087 N N . ALA C 1 25 ? 27.117 71.488 72.334 1.00 31.74 25 ALA C N 1
ATOM 7088 C CA . ALA C 1 25 ? 26.612 72.468 73.288 1.00 31.69 25 ALA C CA 1
ATOM 7089 C C . ALA C 1 25 ? 27.519 72.598 74.510 1.00 32.34 25 ALA C C 1
ATOM 7090 O O . ALA C 1 25 ? 27.420 73.565 75.265 1.00 33.34 25 ALA C O 1
ATOM 7092 N N . ARG C 1 26 ? 28.404 71.626 74.699 1.00 31.26 26 ARG C N 1
ATOM 7093 C CA . ARG C 1 26 ? 29.316 71.640 75.836 1.00 31.41 26 ARG C CA 1
ATOM 7094 C C . ARG C 1 26 ? 30.748 71.979 75.426 1.00 32.26 26 ARG C C 1
ATOM 7095 O O . ARG C 1 26 ? 31.677 71.885 76.229 1.00 32.67 26 ARG C O 1
ATOM 7103 N N . GLN C 1 27 ? 30.917 72.372 74.169 1.00 32.85 27 GLN C N 1
ATOM 7104 C CA . GLN C 1 27 ? 32.226 72.752 73.648 1.00 33.90 27 GLN C CA 1
ATOM 7105 C C . GLN C 1 27 ? 33.268 71.636 73.638 1.00 34.20 27 GLN C C 1
ATOM 7106 O O . GLN C 1 27 ? 34.400 71.834 74.080 1.00 34.50 27 GLN C O 1
ATOM 7107 N N . VAL C 1 28 ? 32.885 70.465 73.139 1.00 33.34 28 VAL C N 1
ATOM 7108 C CA . VAL C 1 28 ? 33.807 69.339 73.052 1.00 33.21 28 VAL C CA 1
ATOM 7109 C C . VAL C 1 28 ? 33.573 68.572 71.758 1.00 32.78 28 VAL C C 1
ATOM 7110 O O . VAL C 1 28 ? 32.500 68.653 71.162 1.00 32.66 28 VAL C O 1
ATOM 7114 N N . ASP C 1 29 ? 34.590 67.837 71.323 1.00 32.67 29 ASP C N 1
ATOM 7115 C CA . ASP C 1 29 ? 34.504 67.048 70.101 1.00 32.60 29 ASP C CA 1
ATOM 7116 C C . ASP C 1 29 ? 33.454 65.959 70.293 1.00 31.21 29 ASP C C 1
ATOM 7117 O O . ASP C 1 29 ? 33.479 65.236 71.286 1.00 29.77 29 ASP C O 1
ATOM 7122 N N . PRO C 1 30 ? 32.516 65.829 69.343 1.00 30.19 30 PRO C N 1
ATOM 7123 C CA . PRO C 1 30 ? 31.473 64.804 69.452 1.00 29.00 30 PRO C CA 1
ATOM 7124 C C . PRO C 1 30 ? 32.032 63.409 69.729 1.00 28.77 30 PRO C C 1
ATOM 7125 O O . PRO C 1 30 ? 31.465 62.649 70.517 1.00 26.23 30 PRO C O 1
ATOM 7129 N N . ASN C 1 31 ? 33.146 63.071 69.085 1.00 27.77 31 ASN C N 1
ATOM 7130 C CA . ASN C 1 31 ? 33.752 61.761 69.283 1.00 27.21 31 ASN C CA 1
ATOM 7131 C C . ASN C 1 31 ? 34.157 61.530 70.736 1.00 26.68 31 ASN C C 1
ATOM 7132 O O . ASN C 1 31 ? 34.346 60.391 71.162 1.00 26.88 31 ASN C O 1
ATOM 7137 N N . LYS C 1 32 ? 34.286 62.613 71.496 1.00 26.87 32 LYS C N 1
ATOM 7138 C CA . LYS C 1 32 ? 34.643 62.501 72.903 1.00 27.32 32 LYS C CA 1
ATOM 7139 C C . LYS C 1 32 ? 33.530 61.725 73.603 1.00 26.52 32 LYS C C 1
ATOM 7140 O O . LYS C 1 32 ? 33.790 60.877 74.454 1.00 26.03 32 LYS C O 1
ATOM 7146 N N . PHE C 1 33 ? 32.286 62.018 73.233 1.00 25.30 33 PHE C N 1
ATOM 7147 C CA . PHE C 1 33 ? 31.145 61.328 73.823 1.00 24.08 33 PHE C CA 1
ATOM 7148 C C . PHE C 1 33 ? 30.842 60.021 73.092 1.00 24.17 33 PHE C C 1
ATOM 7149 O O . PHE C 1 33 ? 30.663 58.979 73.721 1.00 23.37 33 PHE C O 1
ATOM 7157 N N . LEU C 1 34 ? 30.797 60.071 71.763 1.00 23.87 34 LEU C N 1
ATOM 7158 C CA . LEU C 1 34 ? 30.492 58.881 70.972 1.00 23.91 34 LEU C CA 1
ATOM 7159 C C . LEU C 1 34 ? 31.496 57.747 71.155 1.00 24.68 34 LEU C C 1
ATOM 7160 O O . LEU C 1 34 ? 31.114 56.578 71.248 1.00 23.73 34 LEU C O 1
ATOM 7165 N N . ILE C 1 35 ? 32.780 58.092 71.207 1.00 25.12 35 ILE C N 1
ATOM 7166 C CA . ILE C 1 35 ? 33.839 57.098 71.356 1.00 26.72 35 ILE C CA 1
ATOM 7167 C C . ILE C 1 35 ? 34.519 57.191 72.716 1.00 25.99 35 ILE C C 1
ATOM 7168 O O . ILE C 1 35 ? 34.708 56.182 73.392 1.00 26.07 35 ILE C O 1
ATOM 7173 N N . GLY C 1 36 ? 34.889 58.405 73.108 1.00 25.71 36 GLY C N 1
ATOM 7174 C CA . GLY C 1 36 ? 35.554 58.601 74.383 1.00 26.64 36 GLY C CA 1
ATOM 7175 C C . GLY C 1 36 ? 34.829 57.946 75.541 1.00 26.29 36 GLY C C 1
ATOM 7176 O O . GLY C 1 36 ? 35.407 57.140 76.269 1.00 28.03 36 GLY C O 1
ATOM 7177 N N . ILE C 1 37 ? 33.559 58.299 75.707 1.00 25.67 37 ILE C N 1
ATOM 7178 C CA . ILE C 1 37 ? 32.729 57.755 76.773 1.00 25.18 37 ILE C CA 1
ATOM 7179 C C . ILE C 1 37 ? 31.952 56.545 76.247 1.00 24.25 37 ILE C C 1
ATOM 7180 O O . ILE C 1 37 ? 31.636 55.625 76.997 1.00 23.85 37 ILE C O 1
ATOM 7185 N N . GLY C 1 38 ? 31.648 56.556 74.952 1.00 21.78 38 GLY C N 1
ATOM 7186 C CA . GLY C 1 38 ? 30.931 55.446 74.346 1.00 21.07 38 GLY C CA 1
ATOM 7187 C C . GLY C 1 38 ? 29.413 55.495 74.434 1.00 19.41 38 GLY C C 1
ATOM 7188 O O . GLY C 1 38 ? 28.766 54.454 74.559 1.00 19.76 38 GLY C O 1
ATOM 7189 N N . GLN C 1 39 ? 28.842 56.693 74.367 1.00 17.72 39 GLN C N 1
ATOM 7190 C CA . GLN C 1 39 ? 27.391 56.856 74.433 1.00 17.71 39 GLN C CA 1
ATOM 7191 C C . GLN C 1 39 ? 26.902 57.584 73.184 1.00 19.81 39 GLN C C 1
ATOM 7192 O O . GLN C 1 39 ? 27.605 58.439 72.641 1.00 20.38 39 GLN C O 1
ATOM 7198 N N . THR C 1 40 ? 25.700 57.249 72.730 1.00 18.52 40 THR C N 1
ATOM 7199 C CA . THR C 1 40 ? 25.160 57.844 71.507 1.00 19.01 40 THR C CA 1
ATOM 7200 C C . THR C 1 40 ? 23.908 58.699 71.696 1.00 18.45 40 THR C C 1
ATOM 7201 O O . THR C 1 40 ? 23.773 59.760 71.078 1.00 17.39 40 THR C O 1
ATOM 7205 N N . GLU C 1 41 ? 22.992 58.233 72.539 1.00 17.11 41 GLU C N 1
ATOM 7206 C CA . GLU C 1 41 ? 21.760 58.960 72.826 1.00 17.09 41 GLU C CA 1
ATOM 7207 C C . GLU C 1 41 ? 21.483 58.870 74.324 1.00 17.94 41 GLU C C 1
ATOM 7208 O O . GLU C 1 41 ? 21.620 57.800 74.918 1.00 16.61 41 GLU C O 1
ATOM 7214 N N . MET C 1 42 ? 21.112 60.000 74.921 1.00 14.69 42 MET C N 1
ATOM 7215 C CA . MET C 1 42 ? 20.813 60.090 76.347 1.00 16.92 42 MET C CA 1
ATOM 7216 C C . MET C 1 42 ? 19.317 60.215 76.621 1.00 16.30 42 MET C C 1
ATOM 7217 O O . MET C 1 42 ? 18.651 61.102 76.089 1.00 15.24 42 MET C O 1
ATOM 7222 N N . ALA C 1 43 ? 18.787 59.328 77.457 1.00 14.61 43 ALA C N 1
ATOM 7223 C CA . ALA C 1 43 ? 17.373 59.379 77.808 1.00 13.98 43 ALA C CA 1
ATOM 7224 C C . ALA C 1 43 ? 17.086 60.676 78.561 1.00 15.84 43 ALA C C 1
ATOM 7225 O O . ALA C 1 43 ? 17.869 61.087 79.427 1.00 15.67 43 ALA C O 1
ATOM 7227 N N . VAL C 1 44 ? 15.966 61.317 78.225 1.00 15.71 44 VAL C N 1
ATOM 7228 C CA . VAL C 1 44 ? 15.548 62.560 78.868 1.00 15.21 44 VAL C CA 1
ATOM 7229 C C . VAL C 1 44 ? 14.201 62.307 79.530 1.00 15.72 44 VAL C C 1
ATOM 7230 O O . VAL C 1 44 ? 13.271 61.812 78.892 1.00 16.78 44 VAL C O 1
ATOM 7234 N N . SER C 1 45 ? 14.102 62.672 80.802 1.00 17.26 45 SER C N 1
ATOM 7235 C CA . SER C 1 45 ? 12.892 62.452 81.582 1.00 16.36 45 SER C CA 1
ATOM 7236 C C . SER C 1 45 ? 11.852 63.559 81.589 1.00 16.06 45 SER C C 1
ATOM 7237 O O . SER C 1 45 ? 12.144 64.694 81.961 1.00 17.48 45 SER C O 1
ATOM 7240 N N . PRO C 1 46 ? 10.622 63.247 81.164 1.00 17.31 46 PRO C N 1
ATOM 7241 C CA . PRO C 1 46 ? 9.590 64.283 81.193 1.00 17.19 46 PRO C CA 1
ATOM 7242 C C . PRO C 1 46 ? 9.106 64.218 82.645 1.00 19.29 46 PRO C C 1
ATOM 7243 O O . PRO C 1 46 ? 9.313 63.200 83.316 1.00 18.83 46 PRO C O 1
ATOM 7247 N N . VAL C 1 47 ? 8.493 65.282 83.149 1.00 18.14 47 VAL C N 1
ATOM 7248 C CA . VAL C 1 47 ? 8.023 65.282 84.532 1.00 17.20 47 VAL C CA 1
ATOM 7249 C C . VAL C 1 47 ? 6.991 64.192 84.822 1.00 16.94 47 VAL C C 1
ATOM 7250 O O . VAL C 1 47 ? 6.917 63.690 85.943 1.00 18.64 47 VAL C O 1
ATOM 7254 N N . ASN C 1 48 ? 6.214 63.800 83.818 1.00 16.71 48 ASN C N 1
ATOM 7255 C CA . ASN C 1 48 ? 5.183 62.793 84.040 1.00 15.28 48 ASN C CA 1
ATOM 7256 C C . ASN C 1 48 ? 5.675 61.344 84.134 1.00 16.27 48 ASN C C 1
ATOM 7257 O O . ASN C 1 48 ? 4.879 60.414 84.158 1.00 17.62 48 ASN C O 1
ATOM 7262 N N . GLN C 1 49 ? 6.989 61.151 84.185 1.00 16.76 49 GLN C N 1
ATOM 7263 C CA . GLN C 1 49 ? 7.537 59.807 84.364 1.00 14.81 49 GLN C CA 1
ATOM 7264 C C . GLN C 1 49 ? 8.444 59.809 85.594 1.00 16.84 49 GLN C C 1
ATOM 7265 O O . GLN C 1 49 ? 9.540 60.377 85.561 1.00 17.82 49 GLN C O 1
ATOM 7271 N N . ASP C 1 50 ? 7.977 59.224 86.694 1.00 15.25 50 ASP C N 1
ATOM 7272 C CA . ASP C 1 50 ? 8.818 59.133 87.885 1.00 14.35 50 ASP C CA 1
ATOM 7273 C C . ASP C 1 50 ? 9.231 57.669 88.018 1.00 14.36 50 ASP C C 1
ATOM 7274 O O . ASP C 1 50 ? 8.892 56.857 87.157 1.00 14.08 50 ASP C O 1
ATOM 7279 N N . ILE C 1 51 ? 9.969 57.324 89.068 1.00 14.91 51 ILE C N 1
ATOM 7280 C CA . ILE C 1 51 ? 10.412 55.941 89.215 1.00 13.53 51 ILE C CA 1
ATOM 7281 C C . ILE C 1 51 ? 9.261 54.953 89.353 1.00 14.31 51 ILE C C 1
ATOM 7282 O O . ILE C 1 51 ? 9.395 53.784 88.973 1.00 13.74 51 ILE C O 1
ATOM 7287 N N . VAL C 1 52 ? 8.136 55.415 89.888 1.00 13.35 52 VAL C N 1
ATOM 7288 C CA . VAL C 1 52 ? 6.969 54.555 90.057 1.00 14.54 52 VAL C CA 1
ATOM 7289 C C . VAL C 1 52 ? 6.315 54.230 88.716 1.00 15.26 52 VAL C C 1
ATOM 7290 O O . VAL C 1 52 ? 6.034 53.067 88.431 1.00 14.61 52 VAL C O 1
ATOM 7294 N N . SER C 1 53 ? 6.068 55.244 87.888 1.00 13.89 53 SER C N 1
ATOM 7295 C CA . SER C 1 53 ? 5.447 54.984 86.593 1.00 13.20 53 SER C CA 1
ATOM 7296 C C . SER C 1 53 ? 6.380 54.219 85.656 1.00 13.02 53 SER C C 1
ATOM 7297 O O . SER C 1 53 ? 5.934 53.355 84.900 1.00 12.55 53 SER C O 1
ATOM 7300 N N . MET C 1 54 ? 7.676 54.523 85.700 1.00 12.20 54 MET C N 1
ATOM 7301 C CA . MET C 1 54 ? 8.608 53.815 84.835 1.00 11.07 54 MET C CA 1
ATOM 7302 C C . MET C 1 54 ? 8.657 52.352 85.241 1.00 11.31 54 MET C C 1
ATOM 7303 O O . MET C 1 54 ? 8.692 51.472 84.386 1.00 12.10 54 MET C O 1
ATOM 7308 N N . GLY C 1 55 ? 8.664 52.106 86.550 1.00 14.68 55 GLY C N 1
ATOM 7309 C CA . GLY C 1 55 ? 8.704 50.736 87.038 1.00 13.76 55 GLY C CA 1
ATOM 7310 C C . GLY C 1 55 ? 7.460 49.958 86.655 1.00 15.01 55 GLY C C 1
ATOM 7311 O O . GLY C 1 55 ? 7.540 48.790 86.251 1.00 12.80 55 GLY C O 1
ATOM 7312 N N . ALA C 1 56 ? 6.301 50.598 86.784 1.00 12.98 56 ALA C N 1
ATOM 7313 C CA . ALA C 1 56 ? 5.046 49.950 86.438 1.00 13.86 56 ALA C CA 1
ATOM 7314 C C . ALA C 1 56 ? 5.012 49.680 84.939 1.00 13.78 56 ALA C C 1
ATOM 7315 O O . ALA C 1 56 ? 4.518 48.643 84.499 1.00 14.97 56 ALA C O 1
ATOM 7317 N N . ASN C 1 57 ? 5.547 50.609 84.151 1.00 13.37 57 ASN C N 1
ATOM 7318 C CA . ASN C 1 57 ? 5.557 50.423 82.707 1.00 15.04 57 ASN C CA 1
ATOM 7319 C C . ASN C 1 57 ? 6.478 49.294 82.255 1.00 15.46 57 ASN C C 1
ATOM 7320 O O . ASN C 1 57 ? 6.216 48.640 81.250 1.00 16.77 57 ASN C O 1
ATOM 7325 N N . ALA C 1 58 ? 7.551 49.052 82.999 1.00 13.47 58 ALA C N 1
ATOM 7326 C CA . ALA C 1 58 ? 8.471 47.984 82.635 1.00 13.03 58 ALA C CA 1
ATOM 7327 C C . ALA C 1 58 ? 7.840 46.638 82.969 1.00 12.87 58 ALA C C 1
ATOM 7328 O O . ALA C 1 58 ? 8.018 45.657 82.252 1.00 14.84 58 ALA C O 1
ATOM 7330 N N . ALA C 1 59 ? 7.080 46.598 84.054 1.00 14.87 59 ALA C N 1
ATOM 7331 C CA . ALA C 1 59 ? 6.469 45.345 84.481 1.00 14.88 59 ALA C CA 1
ATOM 7332 C C . ALA C 1 59 ? 5.132 44.982 83.842 1.00 16.43 59 ALA C C 1
ATOM 7333 O O . ALA C 1 59 ? 4.843 43.799 83.636 1.00 17.42 59 ALA C O 1
ATOM 7335 N N . LYS C 1 60 ? 4.323 45.983 83.517 1.00 16.77 60 LYS C N 1
ATOM 7336 C CA . LYS C 1 60 ? 2.995 45.717 82.975 1.00 18.93 60 LYS C CA 1
ATOM 7337 C C . LYS C 1 60 ? 2.918 44.750 81.800 1.00 19.50 60 LYS C C 1
ATOM 7338 O O . LYS C 1 60 ? 1.996 43.932 81.737 1.00 20.52 60 LYS C O 1
ATOM 7344 N N . ASP C 1 61 ? 3.883 44.812 80.889 1.00 18.02 61 ASP C N 1
ATOM 7345 C CA . ASP C 1 61 ? 3.854 43.935 79.723 1.00 18.94 61 ASP C CA 1
ATOM 7346 C C . ASP C 1 61 ? 4.284 42.486 79.961 1.00 18.54 61 ASP C C 1
ATOM 7347 O O . ASP C 1 61 ? 4.132 41.651 79.071 1.00 20.46 61 ASP C O 1
ATOM 7352 N N . ILE C 1 62 ? 4.812 42.174 81.142 1.00 18.72 62 ILE C N 1
ATOM 7353 C CA . ILE C 1 62 ? 5.238 40.798 81.418 1.00 16.69 62 ILE C CA 1
ATOM 7354 C C . ILE C 1 62 ? 4.519 40.158 82.604 1.00 19.80 62 ILE C C 1
ATOM 7355 O O . ILE C 1 62 ? 4.963 39.141 83.148 1.00 20.78 62 ILE C O 1
ATOM 7360 N N . ILE C 1 63 ? 3.406 40.759 83.004 1.00 20.22 63 ILE C N 1
ATOM 7361 C CA . ILE C 1 63 ? 2.611 40.240 84.107 1.00 22.40 63 ILE C CA 1
ATOM 7362 C C . ILE C 1 63 ? 1.234 39.836 83.594 1.00 21.80 63 ILE C C 1
ATOM 7363 O O . ILE C 1 63 ? 0.464 40.680 83.135 1.00 22.30 63 ILE C O 1
ATOM 7368 N N . THR C 1 64 ? 0.935 38.544 83.664 1.00 20.50 64 THR C N 1
ATOM 7369 C CA . THR C 1 64 ? -0.359 38.033 83.226 1.00 21.93 64 THR C CA 1
ATOM 7370 C C . THR C 1 64 ? -1.301 38.035 84.427 1.00 21.96 64 THR C C 1
ATOM 7371 O O . THR C 1 64 ? -0.871 38.276 85.556 1.00 19.00 64 THR C O 1
ATOM 7375 N N . ASP C 1 65 ? -2.584 37.778 84.195 1.00 23.57 65 ASP C N 1
ATOM 7376 C CA . ASP C 1 65 ? -3.536 37.749 85.300 1.00 25.99 65 ASP C CA 1
ATOM 7377 C C . ASP C 1 65 ? -3.187 36.595 86.232 1.00 25.83 65 ASP C C 1
ATOM 7378 O O . ASP C 1 65 ? -3.397 36.674 87.445 1.00 26.27 65 ASP C O 1
ATOM 7383 N N . GLU C 1 66 ? -2.646 35.525 85.662 1.00 25.49 66 GLU C N 1
ATOM 7384 C CA . GLU C 1 66 ? -2.248 34.368 86.454 1.00 25.71 66 GLU C CA 1
ATOM 7385 C C . GLU C 1 66 ? -1.073 34.755 87.350 1.00 25.67 66 GLU C C 1
ATOM 7386 O O . GLU C 1 66 ? -1.018 34.373 88.523 1.00 24.79 66 GLU C O 1
ATOM 7388 N N . ASP C 1 67 ? -0.134 35.516 86.791 1.00 23.24 67 ASP C N 1
ATOM 7389 C CA . ASP C 1 67 ? 1.034 35.950 87.547 1.00 22.49 67 ASP C CA 1
ATOM 7390 C C . ASP C 1 67 ? 0.621 36.826 88.721 1.00 21.48 67 ASP C C 1
ATOM 7391 O O . ASP C 1 67 ? 1.222 36.757 89.792 1.00 19.37 67 ASP C O 1
ATOM 7396 N N . LYS C 1 68 ? -0.402 37.652 88.516 1.00 18.54 68 LYS C N 1
ATOM 7397 C CA . LYS C 1 68 ? -0.874 38.537 89.574 1.00 19.35 68 LYS C CA 1
ATOM 7398 C C . LYS C 1 68 ? -1.328 37.741 90.792 1.00 19.57 68 LYS C C 1
ATOM 7399 O O . LYS C 1 68 ? -1.288 38.233 91.915 1.00 19.58 68 LYS C O 1
ATOM 7405 N N . LYS C 1 69 ? -1.755 36.504 90.569 1.00 18.64 69 LYS C N 1
ATOM 7406 C CA . LYS C 1 69 ? -2.220 35.671 91.668 1.00 19.82 69 LYS C CA 1
ATOM 7407 C C . LYS C 1 69 ? -1.094 34.900 92.342 1.00 17.73 69 LYS C C 1
ATOM 7408 O O . LYS C 1 69 ? -1.228 34.484 93.496 1.00 17.86 69 LYS C O 1
ATOM 7413 N N . LYS C 1 70 ? 0.015 34.726 91.629 1.00 16.86 70 LYS C N 1
ATOM 7414 C CA . LYS C 1 70 ? 1.143 33.956 92.143 1.00 15.96 70 LYS C CA 1
ATOM 7415 C C . LYS C 1 70 ? 2.326 34.751 92.688 1.00 14.66 70 LYS C C 1
ATOM 7416 O O . LYS C 1 70 ? 3.210 34.181 93.324 1.00 16.80 70 LYS C O 1
ATOM 7421 N N . ILE C 1 71 ? 2.354 36.057 92.445 1.00 13.75 71 ILE C N 1
ATOM 7422 C CA . ILE C 1 71 ? 3.460 36.878 92.927 1.00 14.05 71 ILE C CA 1
ATOM 7423 C C . ILE C 1 71 ? 3.389 37.098 94.437 1.00 13.54 71 ILE C C 1
ATOM 7424 O O . ILE C 1 71 ? 2.438 37.694 94.948 1.00 15.28 71 ILE C O 1
ATOM 7429 N N . GLY C 1 72 ? 4.411 36.613 95.141 1.00 12.84 72 GLY C N 1
ATOM 7430 C CA . GLY C 1 72 ? 4.459 36.721 96.590 1.00 14.03 72 GLY C CA 1
ATOM 7431 C C . GLY C 1 72 ? 5.273 37.870 97.154 1.00 14.02 72 GLY C C 1
ATOM 7432 O O . GLY C 1 72 ? 5.167 38.175 98.343 1.00 13.79 72 GLY C O 1
ATOM 7433 N N . MET C 1 73 ? 6.101 38.492 96.323 1.00 13.45 73 MET C N 1
ATOM 7434 C CA . MET C 1 73 ? 6.896 39.643 96.761 1.00 12.42 73 MET C CA 1
ATOM 7435 C C . MET C 1 73 ? 7.123 40.575 95.581 1.00 11.68 73 MET C C 1
ATOM 7436 O O . MET C 1 73 ? 7.274 40.117 94.450 1.00 11.66 73 MET C O 1
ATOM 7441 N N . VAL C 1 74 ? 7.143 41.876 95.865 1.00 11.36 74 VAL C N 1
ATOM 7442 C CA . VAL C 1 74 ? 7.429 42.909 94.873 1.00 11.71 74 VAL C CA 1
ATOM 7443 C C . VAL C 1 74 ? 8.565 43.708 95.513 1.00 11.33 74 VAL C C 1
ATOM 7444 O O . VAL C 1 74 ? 8.384 44.345 96.558 1.00 11.65 74 VAL C O 1
ATOM 7448 N N . ILE C 1 75 ? 9.741 43.647 94.899 1.00 11.16 75 ILE C N 1
ATOM 7449 C CA . ILE C 1 75 ? 10.914 44.339 95.422 1.00 10.15 75 ILE C CA 1
ATOM 7450 C C . ILE C 1 75 ? 11.372 45.392 94.430 1.00 11.55 75 ILE C C 1
ATOM 7451 O O . ILE C 1 75 ? 11.562 45.097 93.253 1.00 12.89 75 ILE C O 1
ATOM 7456 N N . VAL C 1 76 ? 11.533 46.623 94.904 1.00 11.10 76 VAL C N 1
ATOM 7457 C CA . VAL C 1 76 ? 12.008 47.699 94.045 1.00 11.37 76 VAL C CA 1
ATOM 7458 C C . VAL C 1 76 ? 13.421 48.097 94.460 1.00 9.93 76 VAL C C 1
ATOM 7459 O O . VAL C 1 76 ? 13.675 48.363 95.634 1.00 12.62 76 VAL C O 1
ATOM 7463 N N . ALA C 1 77 ? 14.339 48.106 93.498 1.00 10.92 77 ALA C N 1
ATOM 7464 C CA . ALA C 1 77 ? 15.722 48.510 93.749 1.00 10.38 77 ALA C CA 1
ATOM 7465 C C . ALA C 1 77 ? 15.845 49.905 93.140 1.00 12.18 77 ALA C C 1
ATOM 7466 O O . ALA C 1 77 ? 15.478 50.118 91.977 1.00 12.57 77 ALA C O 1
ATOM 7468 N N . THR C 1 78 ? 16.318 50.860 93.934 1.00 10.57 78 THR C N 1
ATOM 7469 C CA . THR C 1 78 ? 16.469 52.225 93.440 1.00 12.07 78 THR C CA 1
ATOM 7470 C C . THR C 1 78 ? 17.353 53.034 94.369 1.00 12.96 78 THR C C 1
ATOM 7471 O O . THR C 1 78 ? 17.538 52.676 95.533 1.00 13.12 78 THR C O 1
ATOM 7475 N N . GLU C 1 79 ? 17.914 54.113 93.832 1.00 13.62 79 GLU C N 1
ATOM 7476 C CA . GLU C 1 79 ? 18.708 55.044 94.622 1.00 13.82 79 GLU C CA 1
ATOM 7477 C C . GLU C 1 79 ? 18.170 56.423 94.246 1.00 12.81 79 GLU C C 1
ATOM 7478 O O . GLU C 1 79 ? 18.822 57.443 94.465 1.00 14.00 79 GLU C O 1
ATOM 7484 N N . SER C 1 80 ? 16.964 56.425 93.682 1.00 12.25 80 SER C N 1
ATOM 7485 C CA . SER C 1 80 ? 16.276 57.648 93.253 1.00 13.16 80 SER C CA 1
ATOM 7486 C C . SER C 1 80 ? 14.890 57.684 93.894 1.00 13.77 80 SER C C 1
ATOM 7487 O O . SER C 1 80 ? 13.917 58.087 93.261 1.00 15.74 80 SER C O 1
ATOM 7490 N N . ALA C 1 81 ? 14.810 57.263 95.153 1.00 15.04 81 ALA C N 1
ATOM 7491 C CA . ALA C 1 81 ? 13.541 57.208 95.875 1.00 14.34 81 ALA C CA 1
ATOM 7492 C C . ALA C 1 81 ? 12.803 58.538 95.935 1.00 15.61 81 ALA C C 1
ATOM 7493 O O . ALA C 1 81 ? 13.423 59.602 95.913 1.00 17.52 81 ALA C O 1
ATOM 7495 N N . VAL C 1 82 ? 11.476 58.462 96.009 1.00 15.19 82 VAL C N 1
ATOM 7496 C CA . VAL C 1 82 ? 10.643 59.659 96.095 1.00 15.09 82 VAL C CA 1
ATOM 7497 C C . VAL C 1 82 ? 10.027 59.799 97.487 1.00 16.16 82 VAL C C 1
ATOM 7498 O O . VAL C 1 82 ? 9.372 60.797 97.785 1.00 15.89 82 VAL C O 1
ATOM 7502 N N . ASP C 1 83 ? 10.236 58.798 98.339 1.00 15.96 83 ASP C N 1
ATOM 7503 C CA . ASP C 1 83 ? 9.740 58.842 99.713 1.00 14.72 83 ASP C CA 1
ATOM 7504 C C . ASP C 1 83 ? 10.793 58.183 100.598 1.00 15.91 83 ASP C C 1
ATOM 7505 O O . ASP C 1 83 ? 11.410 57.188 100.212 1.00 16.59 83 ASP C O 1
ATOM 7510 N N . ALA C 1 84 ? 11.001 58.744 101.782 1.00 15.02 84 ALA C N 1
ATOM 7511 C CA . ALA C 1 84 ? 12.000 58.224 102.707 1.00 16.10 84 ALA C CA 1
ATOM 7512 C C . ALA C 1 84 ? 11.472 57.080 103.564 1.00 16.04 84 ALA C C 1
ATOM 7513 O O . ALA C 1 84 ? 12.237 56.432 104.281 1.00 16.85 84 ALA C O 1
ATOM 7515 N N . ALA C 1 85 ? 10.169 56.825 103.480 1.00 15.39 85 ALA C N 1
ATOM 7516 C CA . ALA C 1 85 ? 9.552 55.772 104.276 1.00 15.70 85 ALA C CA 1
ATOM 7517 C C . ALA C 1 85 ? 8.752 54.771 103.458 1.00 16.58 85 ALA C C 1
ATOM 7518 O O . ALA C 1 85 ? 8.985 53.563 103.539 1.00 17.02 85 ALA C O 1
ATOM 7520 N N . LYS C 1 86 ? 7.801 55.271 102.678 1.00 16.57 86 LYS C N 1
ATOM 7521 C CA . LYS C 1 86 ? 6.949 54.410 101.867 1.00 15.61 86 LYS C CA 1
ATOM 7522 C C . LYS C 1 86 ? 7.685 53.832 100.664 1.00 15.13 86 LYS C C 1
ATOM 7523 O O . LYS C 1 86 ? 8.170 54.565 99.805 1.00 15.99 86 LYS C O 1
ATOM 7529 N N . ALA C 1 87 ? 7.759 52.505 100.608 1.00 12.92 87 ALA C N 1
ATOM 7530 C CA . ALA C 1 87 ? 8.440 51.824 99.513 1.00 13.58 87 ALA C CA 1
ATOM 7531 C C . ALA C 1 87 ? 7.680 51.978 98.203 1.00 12.43 87 ALA C C 1
ATOM 7532 O O . ALA C 1 87 ? 6.466 51.792 98.163 1.00 13.90 87 ALA C O 1
ATOM 7534 N N . ALA C 1 88 ? 8.395 52.307 97.131 1.00 12.78 88 ALA C N 1
ATOM 7535 C CA . ALA C 1 88 ? 7.765 52.464 95.823 1.00 13.06 88 ALA C CA 1
ATOM 7536 C C . ALA C 1 88 ? 7.112 51.156 95.389 1.00 13.24 88 ALA C C 1
ATOM 7537 O O . ALA C 1 88 ? 6.223 51.142 94.540 1.00 14.17 88 ALA C O 1
ATOM 7539 N N . ALA C 1 89 ? 7.559 50.048 95.975 1.00 11.91 89 ALA C N 1
ATOM 7540 C CA . ALA C 1 89 ? 6.992 48.753 95.636 1.00 13.07 89 ALA C CA 1
ATOM 7541 C C . ALA C 1 89 ? 5.512 48.692 95.998 1.00 12.93 89 ALA C C 1
ATOM 7542 O O . ALA C 1 89 ? 4.747 47.951 95.376 1.00 12.54 89 ALA C O 1
ATOM 7544 N N . VAL C 1 90 ? 5.109 49.460 97.007 1.00 13.82 90 VAL C N 1
ATOM 7545 C CA . VAL C 1 90 ? 3.709 49.470 97.417 1.00 14.00 90 VAL C CA 1
ATOM 7546 C C . VAL C 1 90 ? 2.822 50.071 96.331 1.00 14.71 90 VAL C C 1
ATOM 7547 O O . VAL C 1 90 ? 1.804 49.482 95.967 1.00 14.16 90 VAL C O 1
ATOM 7551 N N . GLN C 1 91 ? 3.199 51.238 95.808 1.00 15.29 91 GLN C N 1
ATOM 7552 C CA . GLN C 1 91 ? 2.398 51.861 94.758 1.00 16.65 91 GLN C CA 1
ATOM 7553 C C . GLN C 1 91 ? 2.383 50.998 93.503 1.00 15.82 91 GLN C C 1
ATOM 7554 O O . GLN C 1 91 ? 1.350 50.871 92.847 1.00 15.96 91 GLN C O 1
ATOM 7560 N N . ILE C 1 92 ? 3.529 50.409 93.160 1.00 15.18 92 ILE C N 1
ATOM 7561 C CA . ILE C 1 92 ? 3.594 49.580 91.965 1.00 14.62 92 ILE C CA 1
ATOM 7562 C C . ILE C 1 92 ? 2.736 48.326 92.128 1.00 15.24 92 ILE C C 1
ATOM 7563 O O . ILE C 1 92 ? 2.044 47.910 91.195 1.00 15.03 92 ILE C O 1
ATOM 7568 N N . HIS C 1 93 ? 2.765 47.735 93.318 1.00 13.24 93 HIS C N 1
ATOM 7569 C CA . HIS C 1 93 ? 1.956 46.554 93.591 1.00 14.12 93 HIS C CA 1
ATOM 7570 C C . HIS C 1 93 ? 0.478 46.898 93.374 1.00 14.64 93 HIS C C 1
ATOM 7571 O O . HIS C 1 93 ? -0.293 46.089 92.839 1.00 15.23 93 HIS C O 1
ATOM 7578 N N . ASN C 1 94 ? 0.093 48.109 93.769 1.00 14.98 94 ASN C N 1
ATOM 7579 C CA . ASN C 1 94 ? -1.284 48.570 93.607 1.00 16.36 94 ASN C CA 1
ATOM 7580 C C . ASN C 1 94 ? -1.613 48.820 92.131 1.00 16.82 94 ASN C C 1
ATOM 7581 O O . ASN C 1 94 ? -2.625 48.336 91.620 1.00 17.96 94 ASN C O 1
ATOM 7586 N N . LEU C 1 95 ? -0.751 49.560 91.442 1.00 16.76 95 LEU C N 1
ATOM 7587 C CA . LEU C 1 95 ? -0.980 49.859 90.032 1.00 15.23 95 LEU C CA 1
ATOM 7588 C C . LEU C 1 95 ? -1.089 48.617 89.159 1.00 16.35 95 LEU C C 1
ATOM 7589 O O . LEU C 1 95 ? -1.865 48.597 88.206 1.00 16.95 95 LEU C O 1
ATOM 7594 N N . LEU C 1 96 ? -0.321 47.581 89.488 1.00 15.65 96 LEU C N 1
ATOM 7595 C CA . LEU C 1 96 ? -0.328 46.349 88.708 1.00 15.92 96 LEU C CA 1
ATOM 7596 C C . LEU C 1 96 ? -1.422 45.351 89.103 1.00 16.86 96 LEU C C 1
ATOM 7597 O O . LEU C 1 96 ? -1.586 44.320 88.451 1.00 18.69 96 LEU C O 1
ATOM 7602 N N . GLY C 1 97 ? -2.156 45.662 90.169 1.00 16.65 97 GLY C N 1
ATOM 7603 C CA . GLY C 1 97 ? -3.237 44.799 90.619 1.00 16.20 97 GLY C CA 1
ATOM 7604 C C . GLY C 1 97 ? -2.827 43.418 91.099 1.00 16.61 97 GLY C C 1
ATOM 7605 O O . GLY C 1 97 ? -3.559 42.446 90.915 1.00 17.15 97 GLY C O 1
ATOM 7606 N N . ILE C 1 98 ? -1.660 43.332 91.724 1.00 16.05 98 ILE C N 1
ATOM 7607 C CA . ILE C 1 98 ? -1.148 42.063 92.237 1.00 15.03 98 ILE C CA 1
ATOM 7608 C C . ILE C 1 98 ? -1.914 41.643 93.497 1.00 14.00 98 ILE C C 1
ATOM 7609 O O . ILE C 1 98 ? -2.407 42.491 94.237 1.00 16.29 98 ILE C O 1
ATOM 7614 N N . GLN C 1 99 ? -2.042 40.332 93.720 1.00 15.80 99 GLN C N 1
ATOM 7615 C CA . GLN C 1 99 ? -2.770 39.838 94.887 1.00 16.19 99 GLN C CA 1
ATOM 7616 C C . GLN C 1 99 ? -2.185 40.455 96.160 1.00 16.10 99 GLN C C 1
ATOM 7617 O O . GLN C 1 99 ? -0.975 40.651 96.266 1.00 15.59 99 GLN C O 1
ATOM 7623 N N . PRO C 1 100 ? -3.046 40.773 97.140 1.00 16.45 100 PRO C N 1
ATOM 7624 C CA . PRO C 1 100 ? -2.695 41.395 98.423 1.00 15.30 100 PRO C CA 1
ATOM 7625 C C . PRO C 1 100 ? -1.732 40.732 99.403 1.00 14.93 100 PRO C C 1
ATOM 7626 O O . PRO C 1 100 ? -1.030 41.430 100.125 1.00 14.65 100 PRO C O 1
ATOM 7630 N N . PHE C 1 101 ? -1.693 39.405 99.444 1.00 14.79 101 PHE C N 1
ATOM 7631 C CA . PHE C 1 101 ? -0.817 38.715 100.388 1.00 15.73 101 PHE C CA 1
ATOM 7632 C C . PHE C 1 101 ? 0.615 38.602 99.886 1.00 15.11 101 PHE C C 1
ATOM 7633 O O . PHE C 1 101 ? 1.132 37.508 99.626 1.00 16.17 101 PHE C O 1
ATOM 7641 N N . ALA C 1 102 ? 1.257 39.760 99.768 1.00 14.31 102 ALA C N 1
ATOM 7642 C CA . ALA C 1 102 ? 2.620 39.837 99.276 1.00 14.36 102 ALA C CA 1
ATOM 7643 C C . ALA C 1 102 ? 3.452 40.843 100.059 1.00 13.22 102 ALA C C 1
ATOM 7644 O O . ALA C 1 102 ? 2.921 41.812 100.607 1.00 15.53 102 ALA C O 1
ATOM 7646 N N . ARG C 1 103 ? 4.758 40.601 100.110 1.00 11.59 103 ARG C N 1
ATOM 7647 C CA . ARG C 1 103 ? 5.680 41.521 100.766 1.00 13.14 103 ARG C CA 1
ATOM 7648 C C . ARG C 1 103 ? 6.059 42.565 99.721 1.00 13.04 103 ARG C C 1
ATOM 7649 O O . ARG C 1 103 ? 6.290 42.225 98.563 1.00 13.54 103 ARG C O 1
ATOM 7657 N N . CYS C 1 104 ? 6.129 43.828 100.130 1.00 12.65 104 CYS C N 1
ATOM 7658 C CA . CYS C 1 104 ? 6.512 44.911 99.227 1.00 13.70 104 CYS C CA 1
ATOM 7659 C C . CYS C 1 104 ? 7.523 45.785 99.951 1.00 13.70 104 CYS C C 1
ATOM 7660 O O . CYS C 1 104 ? 7.256 46.264 101.057 1.00 14.77 104 CYS C O 1
ATOM 7663 N N . PHE C 1 105 ? 8.684 45.985 99.343 1.00 11.71 105 PHE C N 1
ATOM 7664 C CA . PHE C 1 105 ? 9.707 46.819 99.959 1.00 11.19 105 PHE C CA 1
ATOM 7665 C C . PHE C 1 105 ? 10.779 47.233 98.958 1.00 12.05 105 PHE C C 1
ATOM 7666 O O . PHE C 1 105 ? 10.819 46.730 97.837 1.00 11.56 105 PHE C O 1
ATOM 7674 N N . GLU C 1 106 ? 11.626 48.174 99.366 1.00 11.46 106 GLU C N 1
ATOM 7675 C CA . GLU C 1 106 ? 12.717 48.651 98.523 1.00 10.87 106 GLU C CA 1
ATOM 7676 C C . GLU C 1 106 ? 14.046 48.120 99.053 1.00 11.65 106 GLU C C 1
ATOM 7677 O O . GLU C 1 106 ? 14.181 47.840 100.246 1.00 12.42 106 GLU C O 1
ATOM 7683 N N . MET C 1 107 ? 15.014 47.966 98.154 1.00 11.58 107 MET C N 1
ATOM 7684 C CA . MET C 1 107 ? 16.367 47.571 98.537 1.00 11.25 107 MET C CA 1
ATOM 7685 C C . MET C 1 107 ? 17.235 48.706 98.013 1.00 12.47 107 MET C C 1
ATOM 7686 O O . MET C 1 107 ? 16.987 49.227 96.913 1.00 11.90 107 MET C O 1
ATOM 7691 N N . LYS C 1 108 ? 18.241 49.091 98.789 1.00 11.95 108 LYS C N 1
ATOM 7692 C CA . LYS C 1 108 ? 19.121 50.184 98.394 1.00 13.07 108 LYS C CA 1
ATOM 7693 C C . LYS C 1 108 ? 20.600 49.949 98.684 1.00 11.94 108 LYS C C 1
ATOM 7694 O O . LYS C 1 108 ? 20.981 49.538 99.778 1.00 11.93 108 LYS C O 1
ATOM 7700 N N . GLU C 1 109 ? 21.417 50.225 97.674 1.00 12.77 109 GLU C N 1
ATOM 7701 C CA . GLU C 1 109 ? 22.875 50.165 97.742 1.00 12.30 109 GLU C CA 1
ATOM 7702 C C . GLU C 1 109 ? 23.347 50.576 96.365 1.00 13.51 109 GLU C C 1
ATOM 7703 O O . GLU C 1 109 ? 23.756 49.746 95.563 1.00 13.18 109 GLU C O 1
ATOM 7709 N N A ALA C 1 110 ? 23.270 51.874 96.091 0.33 13.66 110 ALA C N 1
ATOM 7710 N N B ALA C 1 110 ? 23.264 51.873 96.092 0.33 13.73 110 ALA C N 1
ATOM 7711 N N C ALA C 1 110 ? 23.288 51.879 96.105 0.33 13.55 110 ALA C N 1
ATOM 7712 C CA A ALA C 1 110 ? 23.687 52.427 94.808 0.33 14.01 110 ALA C CA 1
ATOM 7713 C CA B ALA C 1 110 ? 23.687 52.425 94.814 0.33 14.18 110 ALA C CA 1
ATOM 7714 C CA C ALA C 1 110 ? 23.706 52.445 94.829 0.33 13.76 110 ALA C CA 1
ATOM 7715 C C A ALA C 1 110 ? 23.132 51.627 93.627 0.33 14.17 110 ALA C C 1
ATOM 7716 C C B ALA C 1 110 ? 23.150 51.629 93.622 0.33 14.46 110 ALA C C 1
ATOM 7717 C C C ALA C 1 110 ? 23.141 51.641 93.661 0.33 13.88 110 ALA C C 1
ATOM 7718 O O A ALA C 1 110 ? 21.944 51.312 93.591 0.33 14.49 110 ALA C O 1
ATOM 7719 O O B ALA C 1 110 ? 21.962 51.315 93.562 0.33 14.82 110 ALA C O 1
ATOM 7720 O O C ALA C 1 110 ? 21.958 51.303 93.655 0.33 14.09 110 ALA C O 1
ATOM 7733 N N B CYS C 1 111 ? 23.996 51.292 92.672 0.33 13.70 111 CYS C N 1
ATOM 7734 N N C CYS C 1 111 ? 23.983 51.325 92.681 0.33 13.43 111 CYS C N 1
ATOM 7735 C CA B CYS C 1 111 ? 23.583 50.548 91.482 0.33 13.63 111 CYS C CA 1
ATOM 7736 C CA C CYS C 1 111 ? 23.529 50.576 91.515 0.33 13.20 111 CYS C CA 1
ATOM 7737 C C B CYS C 1 111 ? 23.597 49.037 91.646 0.33 11.85 111 CYS C C 1
ATOM 7738 C C C CYS C 1 111 ? 23.599 49.055 91.648 0.33 11.67 111 CYS C C 1
ATOM 7739 O O B CYS C 1 111 ? 23.388 48.305 90.679 0.33 12.48 111 CYS C O 1
ATOM 7740 O O C CYS C 1 111 ? 23.436 48.337 90.663 0.33 12.23 111 CYS C O 1
ATOM 7745 N N . TYR C 1 112 ? 23.834 48.574 92.866 1.00 11.99 112 TYR C N 1
ATOM 7746 C CA . TYR C 1 112 ? 23.905 47.139 93.138 1.00 11.75 112 TYR C CA 1
ATOM 7747 C C . TYR C 1 112 ? 22.610 46.440 93.543 1.00 12.36 112 TYR C C 1
ATOM 7748 O O . TYR C 1 112 ? 22.450 45.238 93.314 1.00 11.57 112 TYR C O 1
ATOM 7757 N N . ALA C 1 113 ? 21.696 47.202 94.132 1.00 12.41 113 ALA C N 1
ATOM 7758 C CA . ALA C 1 113 ? 20.445 46.684 94.693 1.00 11.83 113 ALA C CA 1
ATOM 7759 C C . ALA C 1 113 ? 19.564 45.661 93.972 1.00 12.37 113 ALA C C 1
ATOM 7760 O O . ALA C 1 113 ? 18.908 44.860 94.633 1.00 12.67 113 ALA C O 1
ATOM 7762 N N . ALA C 1 114 ? 19.518 45.673 92.645 1.00 12.15 114 ALA C N 1
ATOM 7763 C CA . ALA C 1 114 ? 18.672 44.700 91.954 1.00 11.39 114 ALA C CA 1
ATOM 7764 C C . ALA C 1 114 ? 19.233 43.284 92.070 1.00 11.10 114 ALA C C 1
ATOM 7765 O O . ALA C 1 114 ? 18.491 42.309 91.957 1.00 11.29 114 ALA C O 1
ATOM 7767 N N . THR C 1 115 ? 20.537 43.171 92.308 1.00 12.29 115 THR C N 1
ATOM 7768 C CA . THR C 1 115 ? 21.168 41.853 92.408 1.00 12.14 115 THR C CA 1
ATOM 7769 C C . THR C 1 115 ? 20.752 41.074 93.654 1.00 12.98 115 THR C C 1
ATOM 7770 O O . THR C 1 115 ? 20.330 39.915 93.542 1.00 10.78 115 THR C O 1
ATOM 7774 N N . PRO C 1 116 ? 20.876 41.672 94.856 1.00 12.75 116 PRO C N 1
ATOM 7775 C CA . PRO C 1 116 ? 20.446 40.891 96.021 1.00 12.21 116 PRO C CA 1
ATOM 7776 C C . PRO C 1 116 ? 18.940 40.655 95.939 1.00 12.21 116 PRO C C 1
ATOM 7777 O O . PRO C 1 116 ? 18.420 39.693 96.497 1.00 12.94 116 PRO C O 1
ATOM 7781 N N . ALA C 1 117 ? 18.243 41.530 95.218 1.00 10.89 117 ALA C N 1
ATOM 7782 C CA . ALA C 1 117 ? 16.805 41.385 95.051 1.00 11.05 117 ALA C CA 1
ATOM 7783 C C . ALA C 1 117 ? 16.466 40.094 94.296 1.00 11.11 117 ALA C C 1
ATOM 7784 O O . ALA C 1 117 ? 15.620 39.314 94.741 1.00 11.59 117 ALA C O 1
ATOM 7786 N N . ILE C 1 118 ? 17.102 39.856 93.154 1.00 11.36 118 ILE C N 1
ATOM 7787 C CA . ILE C 1 118 ? 16.770 38.627 92.443 1.00 10.90 118 ILE C CA 1
ATOM 7788 C C . ILE C 1 118 ? 17.380 37.400 93.111 1.00 11.70 118 ILE C C 1
ATOM 7789 O O . ILE C 1 118 ? 16.796 36.322 93.057 1.00 11.23 118 ILE C O 1
ATOM 7794 N N . GLN C 1 119 ? 18.539 37.554 93.751 1.00 12.40 119 GLN C N 1
ATOM 7795 C CA . GLN C 1 119 ? 19.171 36.407 94.406 1.00 12.15 119 GLN C CA 1
ATOM 7796 C C . GLN C 1 119 ? 18.375 35.965 95.631 1.00 12.47 119 GLN C C 1
ATOM 7797 O O . GLN C 1 119 ? 18.197 34.762 95.859 1.00 12.06 119 GLN C O 1
ATOM 7803 N N . LEU C 1 120 ? 17.895 36.919 96.427 1.00 11.54 120 LEU C N 1
ATOM 7804 C CA . LEU C 1 120 ? 17.105 36.552 97.600 1.00 10.98 120 LEU C CA 1
ATOM 7805 C C . LEU C 1 120 ? 15.694 36.138 97.178 1.00 12.18 120 LEU C C 1
ATOM 7806 O O . LEU C 1 120 ? 15.018 35.395 97.894 1.00 12.29 120 LEU C O 1
ATOM 7811 N N . ALA C 1 121 ? 15.254 36.611 96.009 1.00 11.93 121 ALA C N 1
ATOM 7812 C CA . ALA C 1 121 ? 13.948 36.228 95.470 1.00 10.48 121 ALA C CA 1
ATOM 7813 C C . ALA C 1 121 ? 14.041 34.721 95.205 1.00 11.20 121 ALA C C 1
ATOM 7814 O O . ALA C 1 121 ? 13.118 33.956 95.501 1.00 11.15 121 ALA C O 1
ATOM 7816 N N . LYS C 1 122 ? 15.165 34.304 94.636 1.00 11.78 122 LYS C N 1
ATOM 7817 C CA . LYS C 1 122 ? 15.379 32.885 94.352 1.00 11.13 122 LYS C CA 1
ATOM 7818 C C . LYS C 1 122 ? 15.381 32.079 95.652 1.00 13.21 122 LYS C C 1
ATOM 7819 O O . LYS C 1 122 ? 14.762 31.008 95.729 1.00 13.80 122 LYS C O 1
ATOM 7824 N N . ASP C 1 123 ? 16.073 32.581 96.673 1.00 12.92 123 ASP C N 1
ATOM 7825 C CA . ASP C 1 123 ? 16.119 31.873 97.953 1.00 13.68 123 ASP C CA 1
ATOM 7826 C C . ASP C 1 123 ? 14.724 31.739 98.554 1.00 12.55 123 ASP C C 1
ATOM 7827 O O . ASP C 1 123 ? 14.368 30.700 99.109 1.00 12.80 123 ASP C O 1
ATOM 7832 N N . TYR C 1 124 ? 13.935 32.802 98.448 1.00 12.91 124 TYR C N 1
ATOM 7833 C CA . TYR C 1 124 ? 12.564 32.810 98.949 1.00 11.02 124 TYR C CA 1
ATOM 7834 C C . TYR C 1 124 ? 11.728 31.723 98.265 1.00 11.30 124 TYR C C 1
ATOM 7835 O O . TYR C 1 124 ? 10.966 30.992 98.910 1.00 12.22 124 TYR C O 1
ATOM 7844 N N . LEU C 1 125 ? 11.893 31.611 96.952 1.00 10.84 125 LEU C N 1
ATOM 7845 C CA . LEU C 1 125 ? 11.130 30.659 96.157 1.00 11.33 125 LEU C CA 1
ATOM 7846 C C . LEU C 1 125 ? 11.501 29.192 96.309 1.00 11.82 125 LEU C C 1
ATOM 7847 O O . LEU C 1 125 ? 10.773 28.329 95.834 1.00 12.56 125 LEU C O 1
ATOM 7852 N N . ALA C 1 126 ? 12.616 28.900 96.967 1.00 12.51 126 ALA C N 1
ATOM 7853 C CA . ALA C 1 126 ? 13.031 27.503 97.120 1.00 13.46 126 ALA C CA 1
ATOM 7854 C C . ALA C 1 126 ? 11.919 26.551 97.567 1.00 15.35 126 ALA C C 1
ATOM 7855 O O . ALA C 1 126 ? 11.758 25.470 96.995 1.00 16.38 126 ALA C O 1
ATOM 7857 N N . THR C 1 127 ? 11.153 26.944 98.578 1.00 14.12 127 THR C N 1
ATOM 7858 C CA . THR C 1 127 ? 10.086 26.094 99.110 1.00 15.30 127 THR C CA 1
ATOM 7859 C C . THR C 1 127 ? 8.702 26.464 98.597 1.00 15.97 127 THR C C 1
ATOM 7860 O O . THR C 1 127 ? 7.690 26.009 99.135 1.00 16.86 127 THR C O 1
ATOM 7864 N N . ARG C 1 128 ? 8.661 27.282 97.551 1.00 15.51 128 ARG C N 1
ATOM 7865 C CA . ARG C 1 128 ? 7.400 27.754 96.990 1.00 16.89 128 ARG C CA 1
ATOM 7866 C C . ARG C 1 128 ? 7.397 27.622 95.465 1.00 17.21 128 ARG C C 1
ATOM 7867 O O . ARG C 1 128 ? 7.420 28.618 94.735 1.00 17.11 128 ARG C O 1
ATOM 7875 N N . PRO C 1 129 ? 7.349 26.383 94.962 1.00 18.25 129 PRO C N 1
ATOM 7876 C CA . PRO C 1 129 ? 7.346 26.102 93.524 1.00 17.65 129 PRO C CA 1
ATOM 7877 C C . PRO C 1 129 ? 6.251 26.776 92.695 1.00 17.82 129 PRO C C 1
ATOM 7878 O O . PRO C 1 129 ? 6.410 26.944 91.484 1.00 17.60 129 PRO C O 1
ATOM 7882 N N . ASN C 1 130 ? 5.156 27.179 93.331 1.00 17.05 130 ASN C N 1
ATOM 7883 C CA . ASN C 1 130 ? 4.079 27.822 92.586 1.00 18.02 130 ASN C CA 1
ATOM 7884 C C . ASN C 1 130 ? 3.955 29.326 92.791 1.00 17.12 130 ASN C C 1
ATOM 7885 O O . ASN C 1 130 ? 2.944 29.930 92.436 1.00 19.59 130 ASN C O 1
ATOM 7890 N N . GLU C 1 131 ? 4.991 29.932 93.356 1.00 15.45 131 GLU C N 1
ATOM 7891 C CA . GLU C 1 131 ? 4.987 31.375 93.564 1.00 14.05 131 GLU C CA 1
ATOM 7892 C C . GLU C 1 131 ? 6.010 32.024 92.642 1.00 13.60 131 GLU C C 1
ATOM 7893 O O . GLU C 1 131 ? 6.874 31.347 92.075 1.00 13.31 131 GLU C O 1
ATOM 7899 N N . LYS C 1 132 ? 5.888 33.336 92.476 1.00 13.56 132 LYS C N 1
ATOM 7900 C CA . LYS C 1 132 ? 6.813 34.100 91.655 1.00 12.40 132 LYS C CA 1
ATOM 7901 C C . LYS C 1 132 ? 7.157 35.365 92.429 1.00 12.33 132 LYS C C 1
ATOM 7902 O O . LYS C 1 132 ? 6.487 35.703 93.406 1.00 11.93 132 LYS C O 1
ATOM 7908 N N . VAL C 1 133 ? 8.213 36.049 92.001 1.00 12.05 133 VAL C N 1
ATOM 7909 C CA . VAL C 1 133 ? 8.625 37.297 92.636 1.00 11.03 133 VAL C CA 1
ATOM 7910 C C . VAL C 1 133 ? 8.880 38.317 91.546 1.00 10.58 133 VAL C C 1
ATOM 7911 O O . VAL C 1 133 ? 9.497 37.996 90.531 1.00 11.14 133 VAL C O 1
ATOM 7915 N N . LEU C 1 134 ? 8.393 39.539 91.748 1.00 9.35 134 LEU C N 1
ATOM 7916 C CA . LEU C 1 134 ? 8.603 40.611 90.782 1.00 11.78 134 LEU C CA 1
ATOM 7917 C C . LEU C 1 134 ? 9.682 41.547 91.315 1.00 9.82 134 LEU C C 1
ATOM 7918 O O . LEU C 1 134 ? 9.560 42.077 92.419 1.00 10.33 134 LEU C O 1
ATOM 7923 N N . VAL C 1 135 ? 10.752 41.717 90.543 1.00 9.81 135 VAL C N 1
ATOM 7924 C CA . VAL C 1 135 ? 11.840 42.612 90.939 1.00 11.03 135 VAL C CA 1
ATOM 7925 C C . VAL C 1 135 ? 11.896 43.735 89.911 1.00 11.13 135 VAL C C 1
ATOM 7926 O O . VAL C 1 135 ? 11.891 43.487 88.700 1.00 12.19 135 VAL C O 1
ATOM 7930 N N . ILE C 1 136 ? 11.936 44.972 90.396 1.00 11.06 136 ILE C N 1
ATOM 7931 C CA . ILE C 1 136 ? 11.979 46.129 89.517 1.00 12.20 136 ILE C CA 1
ATOM 7932 C C . ILE C 1 136 ? 13.109 47.082 89.894 1.00 12.08 136 ILE C C 1
ATOM 7933 O O . ILE C 1 136 ? 13.193 47.537 91.035 1.00 13.09 136 ILE C O 1
ATOM 7938 N N . ALA C 1 137 ? 13.991 47.343 88.934 1.00 11.21 137 ALA C N 1
ATOM 7939 C CA . ALA C 1 137 ? 15.088 48.291 89.118 1.00 11.94 137 ALA C CA 1
ATOM 7940 C C . ALA C 1 137 ? 14.564 49.548 88.439 1.00 10.79 137 ALA C C 1
ATOM 7941 O O . ALA C 1 137 ? 14.142 49.484 87.291 1.00 13.97 137 ALA C O 1
ATOM 7943 N N . THR C 1 138 ? 14.567 50.680 89.132 1.00 11.31 138 THR C N 1
ATOM 7944 C CA . THR C 1 138 ? 14.073 51.910 88.518 1.00 12.43 138 THR C CA 1
ATOM 7945 C C . THR C 1 138 ? 14.891 53.082 89.051 1.00 12.52 138 THR C C 1
ATOM 7946 O O . THR C 1 138 ? 15.097 53.200 90.256 1.00 13.18 138 THR C O 1
ATOM 7950 N N . ASP C 1 139 ? 15.362 53.947 88.155 1.00 13.45 139 ASP C N 1
ATOM 7951 C CA . ASP C 1 139 ? 16.209 55.064 88.572 1.00 13.20 139 ASP C CA 1
ATOM 7952 C C . ASP C 1 139 ? 16.318 56.198 87.562 1.00 13.76 139 ASP C C 1
ATOM 7953 O O . ASP C 1 139 ? 16.004 56.036 86.384 1.00 14.37 139 ASP C O 1
ATOM 7958 N N . THR C 1 140 ? 16.786 57.342 88.053 1.00 13.69 140 THR C N 1
ATOM 7959 C CA . THR C 1 140 ? 17.039 58.514 87.221 1.00 15.31 140 THR C CA 1
ATOM 7960 C C . THR C 1 140 ? 18.463 58.952 87.564 1.00 14.21 140 THR C C 1
ATOM 7961 O O . THR C 1 140 ? 18.709 59.482 88.646 1.00 16.69 140 THR C O 1
ATOM 7965 N N . ALA C 1 141 ? 19.408 58.698 86.664 1.00 15.86 141 ALA C N 1
ATOM 7966 C CA . ALA C 1 141 ? 20.788 59.103 86.909 1.00 14.87 141 ALA C CA 1
ATOM 7967 C C . ALA C 1 141 ? 20.886 60.558 86.479 1.00 15.56 141 ALA C C 1
ATOM 7968 O O . ALA C 1 141 ? 20.953 60.862 85.289 1.00 16.82 141 ALA C O 1
ATOM 7970 N N . ARG C 1 142 ? 20.879 61.445 87.467 1.00 14.73 142 ARG C N 1
ATOM 7971 C CA . ARG C 1 142 ? 20.932 62.888 87.230 1.00 16.54 142 ARG C CA 1
ATOM 7972 C C . ARG C 1 142 ? 22.144 63.477 87.937 1.00 16.75 142 ARG C C 1
ATOM 7973 O O . ARG C 1 142 ? 22.249 63.399 89.158 1.00 16.67 142 ARG C O 1
ATOM 7981 N N . TYR C 1 143 ? 23.056 64.064 87.168 1.00 16.02 143 TYR C N 1
ATOM 7982 C CA . TYR C 1 143 ? 24.267 64.648 87.737 1.00 16.91 143 TYR C CA 1
ATOM 7983 C C . TYR C 1 143 ? 24.220 66.170 87.782 1.00 18.85 143 TYR C C 1
ATOM 7984 O O . TYR C 1 143 ? 24.860 66.794 88.634 1.00 19.45 143 TYR C O 1
ATOM 7993 N N . GLY C 1 144 ? 23.460 66.759 86.864 1.00 19.42 144 GLY C N 1
ATOM 7994 C CA . GLY C 1 144 ? 23.334 68.205 86.819 1.00 20.74 144 GLY C CA 1
ATOM 7995 C C . GLY C 1 144 ? 23.836 68.804 85.521 1.00 21.24 144 GLY C C 1
ATOM 7996 O O . GLY C 1 144 ? 24.732 68.260 84.876 1.00 22.23 144 GLY C O 1
ATOM 7997 N N . LEU C 1 145 ? 23.257 69.932 85.126 1.00 21.80 145 LEU C N 1
ATOM 7998 C CA . LEU C 1 145 ? 23.683 70.584 83.901 1.00 23.09 145 LEU C CA 1
ATOM 7999 C C . LEU C 1 145 ? 25.127 71.063 84.065 1.00 24.18 145 LEU C C 1
ATOM 8000 O O . LEU C 1 145 ? 25.496 71.592 85.112 1.00 24.13 145 LEU C O 1
ATOM 8005 N N . ASN C 1 146 ? 25.934 70.850 83.028 1.00 25.07 146 ASN C N 1
ATOM 8006 C CA . ASN C 1 146 ? 27.343 71.241 83.019 1.00 26.44 146 ASN C CA 1
ATOM 8007 C C . ASN C 1 146 ? 28.207 70.532 84.062 1.00 27.18 146 ASN C C 1
ATOM 8008 O O . ASN C 1 146 ? 29.302 70.994 84.382 1.00 27.43 146 ASN C O 1
ATOM 8013 N N . SER C 1 147 ? 27.723 69.407 84.581 1.00 25.63 147 SER C N 1
ATOM 8014 C CA . SER C 1 147 ? 28.469 68.649 85.581 1.00 24.54 147 SER C CA 1
ATOM 8015 C C . SER C 1 147 ? 29.408 67.666 84.894 1.00 24.41 147 SER C C 1
ATOM 8016 O O . SER C 1 147 ? 29.275 67.396 83.701 1.00 21.91 147 SER C O 1
ATOM 8019 N N . GLY C 1 148 ? 30.355 67.127 85.653 1.00 23.78 148 GLY C N 1
ATOM 8020 C CA . GLY C 1 148 ? 31.296 66.181 85.085 1.00 23.95 148 GLY C CA 1
ATOM 8021 C C . GLY C 1 148 ? 30.627 64.886 84.664 1.00 22.45 148 GLY C C 1
ATOM 8022 O O . GLY C 1 148 ? 31.020 64.269 83.675 1.00 23.27 148 GLY C O 1
ATOM 8023 N N . GLY C 1 149 ? 29.604 64.478 85.407 1.00 22.20 149 GLY C N 1
ATOM 8024 C CA . GLY C 1 149 ? 28.912 63.242 85.084 1.00 20.58 149 GLY C CA 1
ATOM 8025 C C . GLY C 1 149 ? 27.749 63.373 84.114 1.00 20.26 149 GLY C C 1
ATOM 8026 O O . GLY C 1 149 ? 27.193 62.368 83.683 1.00 19.59 149 GLY C O 1
ATOM 8027 N N . GLU C 1 150 ? 27.387 64.602 83.756 1.00 19.81 150 GLU C N 1
ATOM 8028 C CA . GLU C 1 150 ? 26.258 64.841 82.854 1.00 19.30 150 GLU C CA 1
ATOM 8029 C C . GLU C 1 150 ? 26.169 63.943 81.611 1.00 19.51 150 GLU C C 1
ATOM 8030 O O . GLU C 1 150 ? 25.102 63.422 81.298 1.00 18.05 150 GLU C O 1
ATOM 8036 N N . PRO C 1 151 ? 27.283 63.748 80.889 1.00 19.35 151 PRO C N 1
ATOM 8037 C CA . PRO C 1 151 ? 27.278 62.909 79.686 1.00 19.41 151 PRO C CA 1
ATOM 8038 C C . PRO C 1 151 ? 26.874 61.450 79.915 1.00 18.51 151 PRO C C 1
ATOM 8039 O O . PRO C 1 151 ? 26.529 60.750 78.968 1.00 19.33 151 PRO C O 1
ATOM 8043 N N . THR C 1 152 ? 26.914 60.996 81.165 1.00 17.42 152 THR C N 1
ATOM 8044 C CA . THR C 1 152 ? 26.572 59.607 81.468 1.00 17.21 152 THR C CA 1
ATOM 8045 C C . THR C 1 152 ? 25.146 59.418 81.982 1.00 17.21 152 THR C C 1
ATOM 8046 O O . THR C 1 152 ? 24.737 58.297 82.302 1.00 18.55 152 THR C O 1
ATOM 8050 N N . GLN C 1 153 ? 24.389 60.509 82.040 1.00 15.88 153 GLN C N 1
ATOM 8051 C CA . GLN C 1 153 ? 23.011 60.488 82.530 1.00 16.37 153 GLN C CA 1
ATOM 8052 C C . GLN C 1 153 ? 22.048 59.603 81.746 1.00 15.85 153 GLN C C 1
ATOM 8053 O O . GLN C 1 153 ? 22.271 59.280 80.580 1.00 16.53 153 GLN C O 1
ATOM 8059 N N . GLY C 1 154 ? 20.960 59.229 82.409 1.00 15.63 154 GLY C N 1
ATOM 8060 C CA . GLY C 1 154 ? 19.955 58.391 81.784 1.00 15.63 154 GLY C CA 1
ATOM 8061 C C . GLY C 1 154 ? 18.843 58.130 82.776 1.00 14.19 154 GLY C C 1
ATOM 8062 O O . GLY C 1 154 ? 18.927 58.541 83.927 1.00 14.74 154 GLY C O 1
ATOM 8063 N N . ALA C 1 155 ? 17.790 57.462 82.322 1.00 13.85 155 ALA C N 1
ATOM 8064 C CA . ALA C 1 155 ? 16.665 57.138 83.191 1.00 13.77 155 ALA C CA 1
ATOM 8065 C C . ALA C 1 155 ? 15.946 55.941 82.590 1.00 13.53 155 ALA C C 1
ATOM 8066 O O . ALA C 1 155 ? 15.900 55.781 81.367 1.00 12.57 155 ALA C O 1
ATOM 8068 N N . GLY C 1 156 ? 15.387 55.098 83.452 1.00 12.72 156 GLY C N 1
ATOM 8069 C CA . GLY C 1 156 ? 14.691 53.926 82.964 1.00 11.80 156 GLY C CA 1
ATOM 8070 C C . GLY C 1 156 ? 14.425 52.922 84.063 1.00 11.63 156 GLY C C 1
ATOM 8071 O O . GLY C 1 156 ? 14.763 53.154 85.223 1.00 14.03 156 GLY C O 1
ATOM 8072 N N . ALA C 1 157 ? 13.815 51.803 83.691 1.00 11.67 157 ALA C N 1
ATOM 8073 C CA . ALA C 1 157 ? 13.496 50.751 84.651 1.00 12.04 157 ALA C CA 1
ATOM 8074 C C . ALA C 1 157 ? 13.527 49.400 83.972 1.00 11.27 157 ALA C C 1
ATOM 8075 O O . ALA C 1 157 ? 13.222 49.278 82.785 1.00 13.24 157 ALA C O 1
ATOM 8077 N N . VAL C 1 158 ? 13.907 48.383 84.737 1.00 11.74 158 VAL C N 1
ATOM 8078 C CA . VAL C 1 158 ? 13.960 47.022 84.232 1.00 11.01 158 VAL C CA 1
ATOM 8079 C C . VAL C 1 158 ? 13.153 46.146 85.187 1.00 11.42 158 VAL C C 1
ATOM 8080 O O . VAL C 1 158 ? 13.326 46.230 86.405 1.00 13.85 158 VAL C O 1
ATOM 8084 N N . ALA C 1 159 ? 12.257 45.326 84.642 1.00 10.06 159 ALA C N 1
ATOM 8085 C CA . ALA C 1 159 ? 11.448 44.439 85.473 1.00 11.10 159 ALA C CA 1
ATOM 8086 C C . ALA C 1 159 ? 11.800 42.987 85.183 1.00 11.01 159 ALA C C 1
ATOM 8087 O O . ALA C 1 159 ? 12.017 42.604 84.034 1.00 11.73 159 ALA C O 1
ATOM 8089 N N . MET C 1 160 ? 11.857 42.185 86.237 1.00 10.83 160 MET C N 1
ATOM 8090 C CA . MET C 1 160 ? 12.169 40.767 86.108 1.00 12.17 160 MET C CA 1
ATOM 8091 C C . MET C 1 160 ? 11.215 39.928 86.945 1.00 11.68 160 MET C C 1
ATOM 8092 O O . MET C 1 160 ? 10.930 40.264 88.088 1.00 11.89 160 MET C O 1
ATOM 8103 N N . VAL C 1 161 ? 10.707 38.846 86.362 1.00 10.93 161 VAL C N 1
ATOM 8104 C CA . VAL C 1 161 ? 9.825 37.937 87.082 1.00 11.72 161 VAL C CA 1
ATOM 8105 C C . VAL C 1 161 ? 10.691 36.711 87.362 1.00 11.50 161 VAL C C 1
ATOM 8106 O O . VAL C 1 161 ? 11.244 36.104 86.443 1.00 12.05 161 VAL C O 1
ATOM 8110 N N . ILE C 1 162 ? 10.838 36.378 88.642 1.00 11.23 162 ILE C N 1
ATOM 8111 C CA . ILE C 1 162 ? 11.648 35.244 89.060 1.00 11.49 162 ILE C CA 1
ATOM 8112 C C . ILE C 1 162 ? 10.698 34.098 89.371 1.00 10.72 162 ILE C C 1
ATOM 8113 O O . ILE C 1 162 ? 9.670 34.312 90.004 1.00 10.02 162 ILE C O 1
ATOM 8118 N N . ALA C 1 163 ? 11.038 32.888 88.922 1.00 10.08 163 ALA C N 1
ATOM 8119 C CA . ALA C 1 163 ? 10.178 31.726 89.148 1.00 11.37 163 ALA C CA 1
ATOM 8120 C C . ALA C 1 163 ? 10.894 30.410 88.900 1.00 11.83 163 ALA C C 1
ATOM 8121 O O . ALA C 1 163 ? 12.028 30.390 88.423 1.00 10.81 163 ALA C O 1
ATOM 8123 N N . HIS C 1 164 ? 10.213 29.314 89.239 1.00 12.20 164 HIS C N 1
ATOM 8124 C CA . HIS C 1 164 ? 10.726 27.966 88.993 1.00 12.66 164 HIS C CA 1
ATOM 8125 C C . HIS C 1 164 ? 10.520 27.716 87.504 1.00 14.67 164 HIS C C 1
ATOM 8126 O O . HIS C 1 164 ? 9.642 28.325 86.887 1.00 13.62 164 HIS C O 1
ATOM 8133 N N . ASN C 1 165 ? 11.307 26.806 86.938 1.00 12.28 165 ASN C N 1
ATOM 8134 C CA . ASN C 1 165 ? 11.239 26.512 85.508 1.00 13.01 165 ASN C CA 1
ATOM 8135 C C . ASN C 1 165 ? 11.259 27.824 84.723 1.00 12.87 165 ASN C C 1
ATOM 8136 O O . ASN C 1 165 ? 10.385 28.077 83.892 1.00 13.13 165 ASN C O 1
ATOM 8141 N N . PRO C 1 166 ? 12.256 28.684 84.993 1.00 13.47 166 PRO C N 1
ATOM 8142 C CA . PRO C 1 166 ? 12.355 29.968 84.290 1.00 12.31 166 PRO C CA 1
ATOM 8143 C C . PRO C 1 166 ? 12.526 29.730 82.799 1.00 13.90 166 PRO C C 1
ATOM 8144 O O . PRO C 1 166 ? 13.254 28.823 82.391 1.00 14.21 166 PRO C O 1
ATOM 8148 N N . SER C 1 167 ? 11.856 30.544 81.994 1.00 12.88 167 SER C N 1
ATOM 8149 C CA . SER C 1 167 ? 11.926 30.405 80.546 1.00 14.87 167 SER C CA 1
ATOM 8150 C C . SER C 1 167 ? 13.177 30.995 79.906 1.00 13.54 167 SER C C 1
ATOM 8151 O O . SER C 1 167 ? 13.507 30.656 78.769 1.00 14.26 167 SER C O 1
ATOM 8154 N N . ILE C 1 168 ? 13.881 31.864 80.626 1.00 12.59 168 ILE C N 1
ATOM 8155 C CA . ILE C 1 168 ? 15.053 32.514 80.057 1.00 13.35 168 ILE C CA 1
ATOM 8156 C C . ILE C 1 168 ? 16.401 32.161 80.673 1.00 13.68 168 ILE C C 1
ATOM 8157 O O . ILE C 1 168 ? 17.280 31.663 79.972 1.00 14.07 168 ILE C O 1
ATOM 8162 N N . LEU C 1 169 ? 16.571 32.407 81.971 1.00 13.02 169 LEU C N 1
ATOM 8163 C CA . LEU C 1 169 ? 17.848 32.131 82.631 1.00 12.57 169 LEU C CA 1
ATOM 8164 C C . LEU C 1 169 ? 17.715 31.485 84.001 1.00 13.71 169 LEU C C 1
ATOM 8165 O O . LEU C 1 169 ? 16.957 31.953 84.849 1.00 14.85 169 LEU C O 1
ATOM 8170 N N . ALA C 1 170 ? 18.474 30.416 84.219 1.00 12.63 170 ALA C N 1
ATOM 8171 C CA . ALA C 1 170 ? 18.465 29.750 85.508 1.00 14.17 170 ALA C CA 1
ATOM 8172 C C . ALA C 1 170 ? 19.614 30.355 86.310 1.00 13.30 170 ALA C C 1
ATOM 8173 O O . ALA C 1 170 ? 20.729 30.475 85.806 1.00 13.91 170 ALA C O 1
ATOM 8175 N N . LEU C 1 171 ? 19.347 30.748 87.549 1.00 14.32 171 LEU C N 1
ATOM 8176 C CA . LEU C 1 171 ? 20.392 31.321 88.387 1.00 15.63 171 LEU C CA 1
ATOM 8177 C C . LEU C 1 171 ? 21.124 30.202 89.109 1.00 16.66 171 LEU C C 1
ATOM 8178 O O . LEU C 1 171 ? 20.504 29.372 89.773 1.00 18.66 171 LEU C O 1
ATOM 8183 N N . ASN C 1 172 ? 22.444 30.178 88.986 1.00 16.07 172 ASN C N 1
ATOM 8184 C CA . ASN C 1 172 ? 23.231 29.138 89.635 1.00 18.45 172 ASN C CA 1
ATOM 8185 C C . ASN C 1 172 ? 23.591 29.510 91.076 1.00 20.13 172 ASN C C 1
ATOM 8186 O O . ASN C 1 172 ? 23.512 30.673 91.463 1.00 21.54 172 ASN C O 1
ATOM 8191 N N . GLU C 1 173 ? 23.964 28.515 91.875 1.00 21.50 173 GLU C N 1
ATOM 8192 C CA . GLU C 1 173 ? 24.309 28.756 93.274 1.00 23.35 173 GLU C CA 1
ATOM 8193 C C . GLU C 1 173 ? 25.811 28.971 93.446 1.00 23.70 173 GLU C C 1
ATOM 8194 O O . GLU C 1 173 ? 26.500 28.158 94.069 1.00 26.48 173 GLU C O 1
ATOM 8197 N N . ASP C 1 174 ? 26.315 30.076 92.906 1.00 19.28 174 ASP C N 1
ATOM 8198 C CA . ASP C 1 174 ? 27.741 30.368 92.983 1.00 17.96 174 ASP C CA 1
ATOM 8199 C C . ASP C 1 174 ? 28.069 31.840 93.208 1.00 15.65 174 ASP C C 1
ATOM 8200 O O . ASP C 1 174 ? 29.198 32.267 92.986 1.00 15.13 174 ASP C O 1
ATOM 8205 N N . ALA C 1 175 ? 27.094 32.612 93.669 1.00 15.86 175 ALA C N 1
ATOM 8206 C CA . ALA C 1 175 ? 27.320 34.032 93.894 1.00 14.91 175 ALA C CA 1
ATOM 8207 C C . ALA C 1 175 ? 28.285 34.331 95.035 1.00 15.41 175 ALA C C 1
ATOM 8208 O O . ALA C 1 175 ? 28.265 33.667 96.069 1.00 15.40 175 ALA C O 1
ATOM 8210 N N . VAL C 1 176 ? 29.133 35.336 94.831 1.00 14.42 176 VAL C N 1
ATOM 8211 C CA . VAL C 1 176 ? 30.064 35.789 95.860 1.00 15.03 176 VAL C CA 1
ATOM 8212 C C . VAL C 1 176 ? 30.122 37.316 95.781 1.00 14.36 176 VAL C C 1
ATOM 8213 O O . VAL C 1 176 ? 30.330 37.885 94.708 1.00 15.45 176 VAL C O 1
ATOM 8217 N N . ALA C 1 177 ? 29.902 37.977 96.914 1.00 14.40 177 ALA C N 1
ATOM 8218 C CA . ALA C 1 177 ? 29.926 39.435 96.962 1.00 13.47 177 ALA C CA 1
ATOM 8219 C C . ALA C 1 177 ? 31.197 39.937 97.645 1.00 13.71 177 ALA C C 1
ATOM 8220 O O . ALA C 1 177 ? 31.886 39.188 98.339 1.00 14.89 177 ALA C O 1
ATOM 8222 N N . TYR C 1 178 ? 31.497 41.214 97.445 1.00 13.14 178 TYR C N 1
ATOM 8223 C CA . TYR C 1 178 ? 32.694 41.824 98.010 1.00 13.84 178 TYR C CA 1
ATOM 8224 C C . TYR C 1 178 ? 32.398 43.270 98.404 1.00 14.27 178 TYR C C 1
ATOM 8225 O O . TYR C 1 178 ? 32.009 44.083 97.564 1.00 14.29 178 TYR C O 1
ATOM 8234 N N . THR C 1 179 ? 32.584 43.590 99.682 1.00 14.53 179 THR C N 1
ATOM 8235 C CA . THR C 1 179 ? 32.309 44.940 100.160 1.00 14.45 179 THR C CA 1
ATOM 8236 C C . THR C 1 179 ? 33.567 45.657 100.640 1.00 15.53 179 THR C C 1
ATOM 8237 O O . THR C 1 179 ? 34.417 45.069 101.306 1.00 16.48 179 THR C O 1
ATOM 8241 N N . GLU C 1 180 ? 33.668 46.938 100.296 1.00 16.99 180 GLU C N 1
ATOM 8242 C CA . GLU C 1 180 ? 34.795 47.770 100.710 1.00 21.20 180 GLU C CA 1
ATOM 8243 C C . GLU C 1 180 ? 34.256 49.191 100.863 1.00 21.82 180 GLU C C 1
ATOM 8244 O O . GLU C 1 180 ? 33.658 49.725 99.932 1.00 23.38 180 GLU C O 1
ATOM 8250 N N . ASP C 1 181 ? 34.460 49.788 102.038 1.00 21.41 181 ASP C N 1
ATOM 8251 C CA . ASP C 1 181 ? 33.971 51.141 102.334 1.00 21.87 181 ASP C CA 1
ATOM 8252 C C . ASP C 1 181 ? 34.805 52.212 101.629 1.00 23.49 181 ASP C C 1
ATOM 8253 O O . ASP C 1 181 ? 35.913 52.526 102.066 1.00 24.69 181 ASP C O 1
ATOM 8258 N N . VAL C 1 182 ? 34.263 52.771 100.549 1.00 21.31 182 VAL C N 1
ATOM 8259 C CA . VAL C 1 182 ? 34.949 53.804 99.776 1.00 21.00 182 VAL C CA 1
ATOM 8260 C C . VAL C 1 182 ? 33.972 54.902 99.361 1.00 21.65 182 VAL C C 1
ATOM 8261 O O . VAL C 1 182 ? 32.782 54.647 99.188 1.00 21.37 182 VAL C O 1
ATOM 8265 N N . TYR C 1 183 ? 34.471 56.127 99.206 1.00 20.43 183 TYR C N 1
ATOM 8266 C CA . TYR C 1 183 ? 33.612 57.232 98.803 1.00 20.87 183 TYR C CA 1
ATOM 8267 C C . TYR C 1 183 ? 33.891 57.684 97.380 1.00 20.71 183 TYR C C 1
ATOM 8268 O O . TYR C 1 183 ? 34.361 58.797 97.135 1.00 20.82 183 TYR C O 1
ATOM 8277 N N . ASP C 1 184 ? 33.592 56.796 96.438 1.00 18.37 184 ASP C N 1
ATOM 8278 C CA . ASP C 1 184 ? 33.781 57.074 95.025 1.00 18.54 184 ASP C CA 1
ATOM 8279 C C . ASP C 1 184 ? 32.577 57.832 94.484 1.00 18.18 184 ASP C C 1
ATOM 8280 O O . ASP C 1 184 ? 32.714 58.701 93.626 1.00 18.41 184 ASP C O 1
ATOM 8285 N N . PHE C 1 185 ? 31.401 57.509 95.014 1.00 16.24 185 PHE C N 1
ATOM 8286 C CA . PHE C 1 185 ? 30.147 58.129 94.596 1.00 16.65 185 PHE C CA 1
ATOM 8287 C C . PHE C 1 185 ? 29.146 57.954 95.737 1.00 15.89 185 PHE C C 1
ATOM 8288 O O . PHE C 1 185 ? 29.035 56.868 96.310 1.00 15.95 185 PHE C O 1
ATOM 8296 N N . TRP C 1 186 ? 28.447 59.029 96.087 1.00 14.93 186 TRP C N 1
ATOM 8297 C CA . TRP C 1 186 ? 27.444 58.984 97.144 1.00 15.16 186 TRP C CA 1
ATOM 8298 C C . TRP C 1 186 ? 26.547 60.217 97.048 1.00 16.58 186 TRP C C 1
ATOM 8299 O O . TRP C 1 186 ? 26.853 61.152 96.310 1.00 16.52 186 TRP C O 1
ATOM 8310 N N . ARG C 1 187 ? 25.422 60.207 97.753 1.00 15.28 187 ARG C N 1
ATOM 8311 C CA . ARG C 1 187 ? 24.510 61.344 97.702 1.00 15.21 187 ARG C CA 1
ATOM 8312 C C . ARG C 1 187 ? 23.850 61.565 99.059 1.00 16.06 187 ARG C C 1
ATOM 8313 O O . ARG C 1 187 ? 22.792 61.008 99.345 1.00 15.65 187 ARG C O 1
ATOM 8321 N N . PRO C 1 188 ? 24.474 62.388 99.920 1.00 15.16 188 PRO C N 1
ATOM 8322 C CA . PRO C 1 188 ? 23.906 62.652 101.239 1.00 16.77 188 PRO C CA 1
ATOM 8323 C C . PRO C 1 188 ? 22.491 63.203 101.171 1.00 19.44 188 PRO C C 1
ATOM 8324 O O . PRO C 1 188 ? 22.081 63.819 100.182 1.00 19.02 188 PRO C O 1
ATOM 8328 N N . THR C 1 189 ? 21.742 62.943 102.234 1.00 20.75 189 THR C N 1
ATOM 8329 C CA . THR C 1 189 ? 20.376 63.429 102.332 1.00 25.23 189 THR C CA 1
ATOM 8330 C C . THR C 1 189 ? 20.373 64.922 102.033 1.00 26.32 189 THR C C 1
ATOM 8331 O O . THR C 1 189 ? 21.204 65.675 102.546 1.00 27.68 189 THR C O 1
ATOM 8335 N N . GLY C 1 190 ? 19.442 65.350 101.189 1.00 26.92 190 GLY C N 1
ATOM 8336 C CA . GLY C 1 190 ? 19.343 66.764 100.864 1.00 28.47 190 GLY C CA 1
ATOM 8337 C C . GLY C 1 190 ? 19.969 67.191 99.547 1.00 28.26 190 GLY C C 1
ATOM 8338 O O . GLY C 1 190 ? 19.596 68.231 99.003 1.00 29.43 190 GLY C O 1
ATOM 8339 N N . HIS C 1 191 ? 20.922 66.412 99.035 1.00 25.96 191 HIS C N 1
ATOM 8340 C CA . HIS C 1 191 ? 21.584 66.746 97.772 1.00 24.32 191 HIS C CA 1
ATOM 8341 C C . HIS C 1 191 ? 20.783 66.246 96.576 1.00 25.15 191 HIS C C 1
ATOM 8342 O O . HIS C 1 191 ? 20.416 65.076 96.521 1.00 23.38 191 HIS C O 1
ATOM 8349 N N . LYS C 1 192 ? 20.518 67.125 95.616 1.00 23.83 192 LYS C N 1
ATOM 8350 C CA . LYS C 1 192 ? 19.760 66.747 94.421 1.00 25.49 192 LYS C CA 1
ATOM 8351 C C . LYS C 1 192 ? 20.581 65.774 93.603 1.00 24.69 192 LYS C C 1
ATOM 8352 O O . LYS C 1 192 ? 20.074 64.764 93.104 1.00 24.35 192 LYS C O 1
ATOM 8356 N N . TYR C 1 193 ? 21.862 66.107 93.476 1.00 22.70 193 TYR C N 1
ATOM 8357 C CA . TYR C 1 193 ? 22.787 65.334 92.671 1.00 22.22 193 TYR C CA 1
ATOM 8358 C C . TYR C 1 193 ? 23.877 64.659 93.484 1.00 21.37 193 TYR C C 1
ATOM 8359 O O . TYR C 1 193 ? 24.216 65.091 94.587 1.00 20.00 193 TYR C O 1
ATOM 8368 N N . PRO C 1 194 ? 24.450 63.584 92.935 1.00 21.13 194 PRO C N 1
ATOM 8369 C CA . PRO C 1 194 ? 25.507 62.853 93.629 1.00 20.43 194 PRO C CA 1
ATOM 8370 C C . PRO C 1 194 ? 26.834 63.592 93.714 1.00 21.18 194 PRO C C 1
ATOM 8371 O O . PRO C 1 194 ? 27.109 64.522 92.944 1.00 21.49 194 PRO C O 1
ATOM 8375 N N . LEU C 1 195 ? 27.647 63.169 94.672 1.00 20.26 195 LEU C N 1
ATOM 8376 C CA . LEU C 1 195 ? 28.990 63.698 94.850 1.00 21.20 195 LEU C CA 1
ATOM 8377 C C . LEU C 1 195 ? 29.831 62.599 94.200 1.00 21.31 195 LEU C C 1
ATOM 8378 O O . LEU C 1 195 ? 29.563 61.407 94.403 1.00 18.73 195 LEU C O 1
ATOM 8383 N N . VAL C 1 196 ? 30.828 62.984 93.409 1.00 23.81 196 VAL C N 1
ATOM 8384 C CA . VAL C 1 196 ? 31.641 61.987 92.718 1.00 27.61 196 VAL C CA 1
ATOM 8385 C C . VAL C 1 196 ? 33.127 62.301 92.718 1.00 30.01 196 VAL C C 1
ATOM 8386 O O . VAL C 1 196 ? 33.536 63.436 92.541 1.00 30.10 196 VAL C O 1
ATOM 8390 N N A ASP C 1 197 ? 33.931 61.248 92.809 0.33 30.60 197 ASP C N 1
ATOM 8391 N N B ASP C 1 197 ? 33.931 61.248 92.809 0.33 30.65 197 ASP C N 1
ATOM 8392 N N C ASP C 1 197 ? 33.899 61.317 93.193 0.33 30.28 197 ASP C N 1
ATOM 8393 C CA A ASP C 1 197 ? 35.379 61.377 92.697 0.33 32.52 197 ASP C CA 1
ATOM 8394 C CA B ASP C 1 197 ? 35.380 61.377 92.700 0.33 32.61 197 ASP C CA 1
ATOM 8395 C CA C ASP C 1 197 ? 35.339 61.486 93.404 0.33 32.13 197 ASP C CA 1
ATOM 8396 C C A ASP C 1 197 ? 35.683 60.604 91.411 0.33 33.10 197 ASP C C 1
ATOM 8397 C C B ASP C 1 197 ? 35.693 60.609 91.413 0.33 33.23 197 ASP C C 1
ATOM 8398 C C C ASP C 1 197 ? 36.296 61.091 92.299 0.33 33.25 197 ASP C C 1
ATOM 8399 O O A ASP C 1 197 ? 36.105 59.445 91.442 0.33 33.49 197 ASP C O 1
ATOM 8400 O O B ASP C 1 197 ? 36.129 59.455 91.443 0.33 33.65 197 ASP C O 1
ATOM 8401 O O C ASP C 1 197 ? 36.242 59.985 91.758 0.33 34.47 197 ASP C O 1
ATOM 8414 N N A GLY C 1 198 ? 35.422 61.263 90.285 0.33 33.08 198 GLY C N 1
ATOM 8415 N N B GLY C 1 198 ? 35.426 61.266 90.287 0.33 33.22 198 GLY C N 1
ATOM 8416 N N C GLY C 1 198 ? 37.200 62.024 92.015 0.33 34.05 198 GLY C N 1
ATOM 8417 C CA A GLY C 1 198 ? 35.622 60.678 88.969 0.33 33.15 198 GLY C CA 1
ATOM 8418 C CA B GLY C 1 198 ? 35.633 60.687 88.969 0.33 33.32 198 GLY C CA 1
ATOM 8419 C CA C GLY C 1 198 ? 38.204 61.856 90.984 0.33 35.11 198 GLY C CA 1
ATOM 8420 C C A GLY C 1 198 ? 36.700 59.622 88.815 0.33 32.90 198 GLY C C 1
ATOM 8421 C C B GLY C 1 198 ? 36.710 59.630 88.811 0.33 33.06 198 GLY C C 1
ATOM 8422 C C C GLY C 1 198 ? 38.767 60.467 90.786 0.33 35.39 198 GLY C C 1
ATOM 8423 O O A GLY C 1 198 ? 36.400 58.465 88.528 0.33 33.05 198 GLY C O 1
ATOM 8424 O O B GLY C 1 198 ? 36.411 58.479 88.502 0.33 33.24 198 GLY C O 1
ATOM 8425 O O C GLY C 1 198 ? 39.598 59.998 91.562 0.33 36.04 198 GLY C O 1
ATOM 8426 N N A ALA C 1 199 ? 37.956 60.017 88.999 0.33 32.81 199 ALA C N 1
ATOM 8427 N N B ALA C 1 199 ? 37.965 60.017 89.012 0.33 32.98 199 ALA C N 1
ATOM 8428 N N C ALA C 1 199 ? 38.305 59.815 89.727 0.33 36.02 199 ALA C N 1
ATOM 8429 C CA A ALA C 1 199 ? 39.075 59.091 88.866 0.33 32.32 199 ALA C CA 1
ATOM 8430 C CA B ALA C 1 199 ? 39.081 59.088 88.876 0.33 32.48 199 ALA C CA 1
ATOM 8431 C CA C ALA C 1 199 ? 38.753 58.480 89.355 0.33 36.37 199 ALA C CA 1
ATOM 8432 C C A ALA C 1 199 ? 38.941 57.915 89.823 0.33 31.40 199 ALA C C 1
ATOM 8433 C C B ALA C 1 199 ? 38.945 57.911 89.832 0.33 31.55 199 ALA C C 1
ATOM 8434 C C C ALA C 1 199 ? 38.662 57.401 90.431 0.33 36.45 199 ALA C C 1
ATOM 8435 O O A ALA C 1 199 ? 39.128 56.757 89.442 0.33 31.42 199 ALA C O 1
ATOM 8436 O O B ALA C 1 199 ? 39.116 56.753 89.447 0.33 31.59 199 ALA C O 1
ATOM 8437 O O C ALA C 1 199 ? 38.944 56.235 90.147 0.33 36.72 199 ALA C O 1
ATOM 8441 N N A LEU C 1 200 ? 38.611 58.227 91.070 0.33 29.97 200 LEU C N 1
ATOM 8442 N N B LEU C 1 200 ? 38.631 58.224 91.083 0.33 30.13 200 LEU C N 1
ATOM 8443 N N C LEU C 1 200 ? 38.297 57.764 91.659 0.33 35.90 200 LEU C N 1
ATOM 8444 C CA A LEU C 1 200 ? 38.458 57.214 92.105 0.33 29.17 200 LEU C CA 1
ATOM 8445 C CA B LEU C 1 200 ? 38.479 57.213 92.119 0.33 29.33 200 LEU C CA 1
ATOM 8446 C CA C LEU C 1 200 ? 38.167 56.743 92.694 0.33 35.25 200 LEU C CA 1
ATOM 8447 C C A LEU C 1 200 ? 37.380 56.188 91.765 0.33 28.19 200 LEU C C 1
ATOM 8448 C C B LEU C 1 200 ? 37.404 56.185 91.778 0.33 28.37 200 LEU C C 1
ATOM 8449 C C C LEU C 1 200 ? 37.110 55.788 92.169 0.33 34.41 200 LEU C C 1
ATOM 8450 O O A LEU C 1 200 ? 37.533 55.002 92.053 0.33 28.30 200 LEU C O 1
ATOM 8451 O O B LEU C 1 200 ? 37.563 54.997 92.053 0.33 28.50 200 LEU C O 1
ATOM 8452 O O C LEU C 1 200 ? 37.141 54.591 92.439 0.33 34.60 200 LEU C O 1
ATOM 8465 N N A SER C 1 201 ? 36.291 56.649 91.156 0.33 28.22 201 SER C N 1
ATOM 8466 N N B SER C 1 201 ? 36.309 56.649 91.182 0.33 28.41 201 SER C N 1
ATOM 8467 N N C SER C 1 201 ? 36.179 56.345 91.401 0.33 33.60 201 SER C N 1
ATOM 8468 C CA A SER C 1 201 ? 35.179 55.771 90.795 0.33 28.12 201 SER C CA 1
ATOM 8469 C CA B SER C 1 201 ? 35.197 55.773 90.820 0.33 28.32 201 SER C CA 1
ATOM 8470 C CA C SER C 1 201 ? 35.091 55.581 90.808 0.33 32.53 201 SER C CA 1
ATOM 8471 C C A SER C 1 201 ? 35.598 54.665 89.830 0.33 27.80 201 SER C C 1
ATOM 8472 C C B SER C 1 201 ? 35.607 54.672 89.844 0.33 27.98 201 SER C C 1
ATOM 8473 C C C SER C 1 201 ? 35.622 54.516 89.855 0.33 31.45 201 SER C C 1
ATOM 8474 O O A SER C 1 201 ? 35.025 53.576 89.842 0.33 27.48 201 SER C O 1
ATOM 8475 O O B SER C 1 201 ? 35.024 53.588 89.847 0.33 27.65 201 SER C O 1
ATOM 8476 O O C SER C 1 201 ? 35.169 53.373 89.882 0.33 31.19 201 SER C O 1
ATOM 8483 N N A LYS C 1 202 ? 36.598 54.942 88.997 0.33 26.86 202 LYS C N 1
ATOM 8484 N N B LYS C 1 202 ? 36.607 54.947 89.012 0.33 27.00 202 LYS C N 1
ATOM 8485 N N C LYS C 1 202 ? 36.580 54.894 89.013 0.33 29.85 202 LYS C N 1
ATOM 8486 C CA A LYS C 1 202 ? 37.075 53.950 88.038 0.33 26.19 202 LYS C CA 1
ATOM 8487 C CA B LYS C 1 202 ? 37.076 53.958 88.046 0.33 26.32 202 LYS C CA 1
ATOM 8488 C CA C LYS C 1 202 ? 37.164 53.954 88.061 0.33 28.27 202 LYS C CA 1
ATOM 8489 C C A LYS C 1 202 ? 37.880 52.858 88.735 0.33 25.25 202 LYS C C 1
ATOM 8490 C C B LYS C 1 202 ? 37.879 52.862 88.738 0.33 25.35 202 LYS C C 1
ATOM 8491 C C C LYS C 1 202 ? 37.901 52.843 88.797 0.33 27.00 202 LYS C C 1
ATOM 8492 O O A LYS C 1 202 ? 37.663 51.668 88.500 0.33 24.29 202 LYS C O 1
ATOM 8493 O O B LYS C 1 202 ? 37.660 51.673 88.500 0.33 24.40 202 LYS C O 1
ATOM 8494 O O C LYS C 1 202 ? 37.583 51.664 88.642 0.33 26.02 202 LYS C O 1
ATOM 8502 N N A ASP C 1 203 ? 38.805 53.267 89.597 0.33 23.68 203 ASP C N 1
ATOM 8503 N N B ASP C 1 203 ? 38.806 53.268 89.600 0.33 23.76 203 ASP C N 1
ATOM 8504 N N C ASP C 1 203 ? 38.887 53.229 89.599 0.33 24.96 203 ASP C N 1
ATOM 8505 C CA A ASP C 1 203 ? 39.639 52.322 90.330 0.33 22.52 203 ASP C CA 1
ATOM 8506 C CA B ASP C 1 203 ? 39.639 52.320 90.330 0.33 22.56 203 ASP C CA 1
ATOM 8507 C CA C ASP C 1 203 ? 39.677 52.270 90.359 0.33 23.36 203 ASP C CA 1
ATOM 8508 C C A ASP C 1 203 ? 38.796 51.433 91.242 0.33 21.43 203 ASP C C 1
ATOM 8509 C C B ASP C 1 203 ? 38.796 51.432 91.243 0.33 21.46 203 ASP C C 1
ATOM 8510 C C C ASP C 1 203 ? 38.806 51.414 91.273 0.33 21.96 203 ASP C C 1
ATOM 8511 O O A ASP C 1 203 ? 39.013 50.224 91.319 0.33 20.86 203 ASP C O 1
ATOM 8512 O O B ASP C 1 203 ? 39.012 50.223 91.320 0.33 20.89 203 ASP C O 1
ATOM 8513 O O C ASP C 1 203 ? 39.008 50.204 91.376 0.33 21.38 203 ASP C O 1
ATOM 8517 N N . ALA C 1 204 ? 37.837 52.042 91.934 1.00 20.37 204 ALA C N 1
ATOM 8518 C CA . ALA C 1 204 ? 36.955 51.313 92.845 1.00 18.34 204 ALA C CA 1
ATOM 8519 C C . ALA C 1 204 ? 36.117 50.285 92.099 1.00 16.55 204 ALA C C 1
ATOM 8520 O O . ALA C 1 204 ? 35.923 49.166 92.568 1.00 15.96 204 ALA C O 1
ATOM 8522 N N . TYR C 1 205 ? 35.617 50.684 90.936 1.00 15.90 205 TYR C N 1
ATOM 8523 C CA . TYR C 1 205 ? 34.794 49.828 90.095 1.00 15.78 205 TYR C CA 1
ATOM 8524 C C . TYR C 1 205 ? 35.606 48.619 89.632 1.00 16.21 205 TYR C C 1
ATOM 8525 O O . TYR C 1 205 ? 35.169 47.475 89.774 1.00 14.91 205 TYR C O 1
ATOM 8550 N N . ILE C 1 206 ? 36.793 48.868 89.090 1.00 15.07 206 ILE C N 1
ATOM 8551 C CA . ILE C 1 206 ? 37.627 47.775 88.607 1.00 15.81 206 ILE C CA 1
ATOM 8552 C C . ILE C 1 206 ? 38.139 46.884 89.738 1.00 16.72 206 ILE C C 1
ATOM 8553 O O . ILE C 1 206 ? 38.189 45.664 89.588 1.00 15.74 206 ILE C O 1
ATOM 8558 N N . ARG C 1 207 ? 38.499 47.477 90.875 1.00 16.38 207 ARG C N 1
ATOM 8559 C CA . ARG C 1 207 ? 38.979 46.673 91.996 1.00 16.05 207 ARG C CA 1
ATOM 8560 C C . ARG C 1 207 ? 37.891 45.710 92.475 1.00 16.40 207 ARG C C 1
ATOM 8561 O O . ARG C 1 207 ? 38.154 44.525 92.702 1.00 15.90 207 ARG C O 1
ATOM 8569 N N . SER C 1 208 ? 36.671 46.226 92.625 1.00 15.35 208 SER C N 1
ATOM 8570 C CA . SER C 1 208 ? 35.536 45.422 93.070 1.00 14.66 208 SER C CA 1
ATOM 8571 C C . SER C 1 208 ? 35.343 44.243 92.119 1.00 14.79 208 SER C C 1
ATOM 8572 O O . SER C 1 208 ? 35.112 43.112 92.550 1.00 14.83 208 SER C O 1
ATOM 8575 N N A PHE C 1 209 ? 35.443 44.515 90.823 0.33 15.16 209 PHE C N 1
ATOM 8576 N N B PHE C 1 209 ? 35.443 44.515 90.823 0.33 15.16 209 PHE C N 1
ATOM 8577 N N C PHE C 1 209 ? 35.440 44.519 90.822 0.33 13.09 209 PHE C N 1
ATOM 8578 C CA A PHE C 1 209 ? 35.285 43.473 89.818 0.33 15.70 209 PHE C CA 1
ATOM 8579 C CA B PHE C 1 209 ? 35.285 43.473 89.818 0.33 15.70 209 PHE C CA 1
ATOM 8580 C CA C PHE C 1 209 ? 35.276 43.493 89.794 0.33 12.08 209 PHE C CA 1
ATOM 8581 C C A PHE C 1 209 ? 36.368 42.406 89.953 0.33 16.15 209 PHE C C 1
ATOM 8582 C C B PHE C 1 209 ? 36.368 42.406 89.953 0.33 16.16 209 PHE C C 1
ATOM 8583 C C C PHE C 1 209 ? 36.360 42.423 89.933 0.33 12.79 209 PHE C C 1
ATOM 8584 O O A PHE C 1 209 ? 36.077 41.208 89.951 0.33 15.72 209 PHE C O 1
ATOM 8585 O O B PHE C 1 209 ? 36.077 41.208 89.951 0.33 15.72 209 PHE C O 1
ATOM 8586 O O C PHE C 1 209 ? 36.068 41.225 89.932 0.33 12.46 209 PHE C O 1
ATOM 860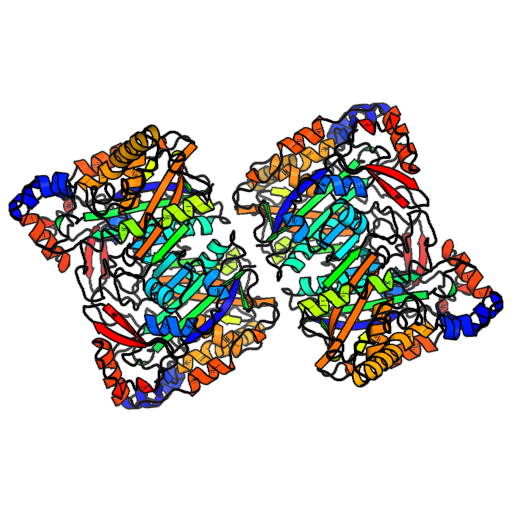8 N N A GLN C 1 210 ? 37.616 42.846 90.074 0.33 16.78 210 GLN C N 1
ATOM 8609 N N B GLN C 1 210 ? 37.616 42.846 90.074 0.33 16.78 210 GLN C N 1
ATOM 8610 N N C GLN C 1 210 ? 37.608 42.861 90.069 0.33 13.68 210 GLN C N 1
ATOM 8611 C CA A GLN C 1 210 ? 38.739 41.924 90.200 0.33 17.46 210 GLN C CA 1
ATOM 8612 C CA B GLN C 1 210 ? 38.739 41.924 90.201 0.33 17.46 210 GLN C CA 1
ATOM 8613 C CA C GLN C 1 210 ? 38.733 41.941 90.201 0.33 14.63 210 GLN C CA 1
ATOM 8614 C C A GLN C 1 210 ? 38.661 41.085 91.472 0.33 16.82 210 GLN C C 1
ATOM 8615 C C B GLN C 1 210 ? 38.661 41.085 91.472 0.33 16.83 210 GLN C C 1
ATOM 8616 C C C GLN C 1 210 ? 38.652 41.090 91.467 0.33 15.11 210 GLN C C 1
ATOM 8617 O O A GLN C 1 210 ? 38.866 39.872 91.435 0.33 16.46 210 GLN C O 1
ATOM 8618 O O B GLN C 1 210 ? 38.865 39.872 91.434 0.33 16.47 210 GLN C O 1
ATOM 8619 O O C GLN C 1 210 ? 38.849 39.876 91.420 0.33 14.94 210 GLN C O 1
ATOM 8635 N N . GLN C 1 211 ? 38.367 41.731 92.596 1.00 16.18 211 GLN C N 1
ATOM 8636 C CA . GLN C 1 211 ? 38.271 41.019 93.871 1.00 16.53 211 GLN C CA 1
ATOM 8637 C C . GLN C 1 211 ? 37.126 40.010 93.882 1.00 16.86 211 GLN C C 1
ATOM 8638 O O . GLN C 1 211 ? 37.281 38.890 94.374 1.00 16.01 211 GLN C O 1
ATOM 8644 N N . SER C 1 212 ? 35.981 40.403 93.337 1.00 15.98 212 SER C N 1
ATOM 8645 C CA . SER C 1 212 ? 34.823 39.516 93.282 1.00 14.93 212 SER C CA 1
ATOM 8646 C C . SER C 1 212 ? 35.115 38.337 92.355 1.00 15.02 212 SER C C 1
ATOM 8647 O O . SER C 1 212 ? 34.849 37.186 92.700 1.00 15.52 212 SER C O 1
ATOM 8650 N N . TRP C 1 213 ? 35.659 38.622 91.177 1.00 15.45 213 TRP C N 1
ATOM 8651 C CA . TRP C 1 213 ? 35.978 37.556 90.236 1.00 15.49 213 TRP C CA 1
ATOM 8652 C C . TRP C 1 213 ? 37.018 36.593 90.803 1.00 16.74 213 TRP C C 1
ATOM 8653 O O . TRP C 1 213 ? 36.844 35.374 90.720 1.00 18.30 213 TRP C O 1
ATOM 8664 N N . ASN C 1 214 ? 38.091 37.126 91.381 1.00 17.18 214 ASN C N 1
ATOM 8665 C CA . ASN C 1 214 ? 39.142 36.266 91.929 1.00 17.79 214 ASN C CA 1
ATOM 8666 C C . ASN C 1 214 ? 38.608 35.274 92.950 1.00 17.95 214 ASN C C 1
ATOM 8667 O O . ASN C 1 214 ? 38.947 34.091 92.905 1.00 18.17 214 ASN C O 1
ATOM 8672 N N . GLU C 1 215 ? 37.777 35.747 93.873 1.00 16.41 215 GLU C N 1
ATOM 8673 C CA . GLU C 1 215 ? 37.227 34.857 94.886 1.00 16.95 215 GLU C CA 1
ATOM 8674 C C . GLU C 1 215 ? 36.274 33.854 94.242 1.00 17.22 215 GLU C C 1
ATOM 8675 O O . GLU C 1 215 ? 36.244 32.682 94.621 1.00 16.25 215 GLU C O 1
ATOM 8681 N N . TYR C 1 216 ? 35.502 34.305 93.257 1.00 15.51 216 TYR C N 1
ATOM 8682 C CA . TYR C 1 216 ? 34.582 33.408 92.569 1.00 16.35 216 TYR C CA 1
ATOM 8683 C C . TYR C 1 216 ? 35.356 32.293 91.866 1.00 17.03 216 TYR C C 1
ATOM 8684 O O . TYR C 1 216 ? 35.023 31.111 91.998 1.00 16.66 216 TYR C O 1
ATOM 8693 N N . ALA C 1 217 ? 36.392 32.669 91.124 1.00 17.04 217 ALA C N 1
ATOM 8694 C CA . ALA C 1 217 ? 37.197 31.688 90.401 1.00 18.23 217 ALA C CA 1
ATOM 8695 C C . ALA C 1 217 ? 37.825 30.687 91.365 1.00 19.82 217 ALA C C 1
ATOM 8696 O O . ALA C 1 217 ? 37.889 29.494 91.074 1.00 20.07 217 ALA C O 1
ATOM 8698 N N . LYS C 1 218 ? 38.277 31.177 92.516 1.00 19.88 218 LYS C N 1
ATOM 8699 C CA . LYS C 1 218 ? 38.899 30.320 93.521 1.00 20.50 218 LYS C CA 1
ATOM 8700 C C . LYS C 1 218 ? 37.894 29.334 94.104 1.00 20.16 218 LYS C C 1
ATOM 8701 O O . LYS C 1 218 ? 38.165 28.131 94.186 1.00 20.49 218 LYS C O 1
ATOM 8707 N N . ARG C 1 219 ? 36.731 29.844 94.502 1.00 18.30 219 ARG C N 1
ATOM 8708 C CA . ARG C 1 219 ? 35.692 29.011 95.099 1.00 18.25 219 ARG C CA 1
ATOM 8709 C C . ARG C 1 219 ? 35.085 27.979 94.166 1.00 18.58 219 ARG C C 1
ATOM 8710 O O . ARG C 1 219 ? 34.803 26.853 94.583 1.00 19.17 219 ARG C O 1
ATOM 8718 N N . GLN C 1 220 ? 34.881 28.365 92.909 1.00 18.11 220 GLN C N 1
ATOM 8719 C CA . GLN C 1 220 ? 34.268 27.482 91.920 1.00 18.90 220 GLN C CA 1
ATOM 8720 C C . GLN C 1 220 ? 35.255 26.700 91.062 1.00 19.31 220 GLN C C 1
ATOM 8721 O O . GLN C 1 220 ? 34.855 25.795 90.331 1.00 20.38 220 GLN C O 1
ATOM 8727 N N . GLY C 1 221 ? 36.534 27.049 91.146 1.00 20.50 221 GLY C N 1
ATOM 8728 C CA . GLY C 1 221 ? 37.535 26.364 90.345 1.00 21.37 221 GLY C CA 1
ATOM 8729 C C . GLY C 1 221 ? 37.271 26.594 88.867 1.00 22.18 221 GLY C C 1
ATOM 8730 O O . GLY C 1 221 ? 37.472 25.706 88.036 1.00 22.59 221 GLY C O 1
ATOM 8731 N N . LYS C 1 222 ? 36.819 27.800 88.537 1.00 20.74 222 LYS C N 1
ATOM 8732 C CA . LYS C 1 222 ? 36.511 28.145 87.157 1.00 21.42 222 LYS C CA 1
ATOM 8733 C C . LYS C 1 222 ? 37.440 29.215 86.605 1.00 20.57 222 LYS C C 1
ATOM 8734 O O . LYS C 1 222 ? 38.226 29.820 87.337 1.00 20.88 222 LYS C O 1
ATOM 8740 N N . SER C 1 223 ? 37.356 29.424 85.297 1.00 20.86 223 SER C N 1
ATOM 8741 C CA . SER C 1 223 ? 38.162 30.436 84.631 1.00 20.97 223 SER C CA 1
ATOM 8742 C C . SER C 1 223 ? 37.277 31.112 83.599 1.00 19.30 223 SER C C 1
ATOM 8743 O O . SER C 1 223 ? 36.192 30.622 83.289 1.00 19.45 223 SER C O 1
ATOM 8746 N N . LEU C 1 224 ? 37.735 32.239 83.068 1.00 19.23 224 LEU C N 1
ATOM 8747 C CA . LEU C 1 224 ? 36.961 32.972 82.079 1.00 20.18 224 LEU C CA 1
ATOM 8748 C C . LEU C 1 224 ? 36.615 32.123 80.863 1.00 19.61 224 LEU C C 1
ATOM 8749 O O . LEU C 1 224 ? 35.589 32.338 80.226 1.00 20.67 224 LEU C O 1
ATOM 8754 N N . ALA C 1 225 ? 37.468 31.152 80.548 1.00 19.61 225 ALA C N 1
ATOM 8755 C CA . ALA C 1 225 ? 37.234 30.277 79.406 1.00 20.12 225 ALA C CA 1
ATOM 8756 C C . ALA C 1 225 ? 35.911 29.520 79.531 1.00 20.40 225 ALA C C 1
ATOM 8757 O O . ALA C 1 225 ? 35.335 29.100 78.526 1.00 19.70 225 ALA C O 1
ATOM 8759 N N . ASP C 1 226 ? 35.422 29.369 80.760 1.00 19.63 226 ASP C N 1
ATOM 8760 C CA . ASP C 1 226 ? 34.175 28.643 81.004 1.00 20.73 226 ASP C CA 1
ATOM 8761 C C . ASP C 1 226 ? 32.900 29.411 80.664 1.00 19.94 226 ASP C C 1
ATOM 8762 O O . ASP C 1 226 ? 31.811 28.838 80.656 1.00 20.46 226 ASP C O 1
ATOM 8767 N N . PHE C 1 227 ? 33.030 30.699 80.371 1.00 18.18 227 PHE C N 1
ATOM 8768 C CA . PHE C 1 227 ? 31.866 31.522 80.063 1.00 17.59 227 PHE C CA 1
ATOM 8769 C C . PHE C 1 227 ? 31.671 31.856 78.587 1.00 15.78 227 PHE C C 1
ATOM 8770 O O . PHE C 1 227 ? 32.624 32.169 77.877 1.00 17.59 227 PHE C O 1
ATOM 8778 N N . ALA C 1 228 ? 30.420 31.797 78.144 1.00 16.62 228 ALA C N 1
ATOM 8779 C CA . ALA C 1 228 ? 30.069 32.124 76.771 1.00 15.66 228 ALA C CA 1
ATOM 8780 C C . ALA C 1 228 ? 30.167 33.636 76.621 1.00 16.40 228 ALA C C 1
ATOM 8781 O O . ALA C 1 228 ? 30.443 34.150 75.539 1.00 17.24 228 ALA C O 1
ATOM 8783 N N . SER C 1 229 ? 29.932 34.344 77.720 1.00 14.53 229 SER C N 1
ATOM 8784 C CA . SER C 1 229 ? 29.998 35.799 77.717 1.00 14.02 229 SER C CA 1
ATOM 8785 C C . SER C 1 229 ? 29.876 36.315 79.141 1.00 14.53 229 SER C C 1
ATOM 8786 O O . SER C 1 229 ? 29.434 35.594 80.035 1.00 14.33 229 SER C O 1
ATOM 8789 N N . LEU C 1 230 ? 30.294 37.558 79.349 1.00 15.05 230 LEU C N 1
ATOM 8790 C CA . LEU C 1 230 ? 30.160 38.194 80.649 1.00 17.48 230 LEU C CA 1
ATOM 8791 C C . LEU C 1 230 ? 29.130 39.290 80.422 1.00 18.69 230 LEU C C 1
ATOM 8792 O O . LEU C 1 230 ? 28.852 39.658 79.280 1.00 21.67 230 LEU C O 1
ATOM 8797 N N . CYS C 1 231 ? 28.552 39.789 81.504 1.00 17.12 231 CYS C N 1
ATOM 8798 C CA . CYS C 1 231 ? 27.571 40.865 81.438 1.00 16.45 231 CYS C CA 1
ATOM 8799 C C . CYS C 1 231 ? 27.852 41.636 82.726 1.00 17.35 231 CYS C C 1
ATOM 8800 O O . CYS C 1 231 ? 27.810 41.058 83.813 1.00 17.80 231 CYS C O 1
ATOM 8803 N N A PHE C 1 232 ? 28.150 42.932 82.569 0.33 18.62 232 PHE C N 1
ATOM 8804 N N B PHE C 1 232 ? 28.151 42.931 82.572 0.33 18.80 232 PHE C N 1
ATOM 8805 N N C PHE C 1 232 ? 28.122 42.922 82.664 0.33 12.70 232 PHE C N 1
ATOM 8806 C CA A PHE C 1 232 ? 28.487 43.844 83.674 0.33 20.37 232 PHE C CA 1
ATOM 8807 C CA B PHE C 1 232 ? 28.486 43.836 83.682 0.33 20.71 232 PHE C CA 1
ATOM 8808 C CA C PHE C 1 232 ? 28.369 43.574 83.934 0.33 9.87 232 PHE C CA 1
ATOM 8809 C C A PHE C 1 232 ? 27.515 45.013 83.837 0.33 20.27 232 PHE C C 1
ATOM 8810 C C B PHE C 1 232 ? 27.512 45.003 83.845 0.33 20.69 232 PHE C C 1
ATOM 8811 C C C PHE C 1 232 ? 27.944 45.017 83.963 0.33 8.16 232 PHE C C 1
ATOM 8812 O O A PHE C 1 232 ? 26.618 45.227 83.020 0.33 19.84 232 PHE C O 1
ATOM 8813 O O B PHE C 1 232 ? 26.604 45.204 83.038 0.33 20.50 232 PHE C O 1
ATOM 8814 O O C PHE C 1 232 ? 27.727 45.634 82.921 0.33 6.75 232 PHE C O 1
ATOM 8836 N N A HIS C 1 233 ? 27.744 45.789 84.895 0.33 19.85 233 HIS C N 1
ATOM 8837 N N B HIS C 1 233 ? 27.750 45.789 84.893 0.33 20.31 233 HIS C N 1
ATOM 8838 N N C HIS C 1 233 ? 27.778 45.538 85.172 0.33 5.34 233 HIS C N 1
ATOM 8839 C CA A HIS C 1 233 ? 26.965 46.992 85.174 0.33 19.23 233 HIS C CA 1
ATOM 8840 C CA B HIS C 1 233 ? 26.969 46.991 85.171 0.33 19.70 233 HIS C CA 1
ATOM 8841 C CA C HIS C 1 233 ? 27.386 46.924 85.333 0.33 4.02 233 HIS C CA 1
ATOM 8842 C C A HIS C 1 233 ? 27.454 48.011 84.146 0.33 19.73 233 HIS C C 1
ATOM 8843 C C B HIS C 1 233 ? 27.455 48.009 84.140 0.33 20.20 233 HIS C C 1
ATOM 8844 C C C HIS C 1 233 ? 28.440 47.830 84.725 0.33 4.22 233 HIS C C 1
ATOM 8845 O O A HIS C 1 233 ? 28.646 48.061 83.846 0.33 19.49 233 HIS C O 1
ATOM 8846 O O B HIS C 1 233 ? 28.647 48.057 83.836 0.33 19.98 233 HIS C O 1
ATOM 8847 O O C HIS C 1 233 ? 29.637 47.615 84.910 0.33 4.16 233 HIS C O 1
ATOM 8866 N N A VAL C 1 234 ? 26.553 48.831 83.614 0.33 20.31 234 VAL C N 1
ATOM 8867 N N B VAL C 1 234 ? 26.554 48.831 83.613 0.33 20.76 234 VAL C N 1
ATOM 8868 N N C VAL C 1 234 ? 27.985 48.838 83.994 0.33 5.40 234 VAL C N 1
ATOM 8869 C CA A VAL C 1 234 ? 26.960 49.792 82.595 0.33 21.67 234 VAL C CA 1
ATOM 8870 C CA B VAL C 1 234 ? 26.959 49.791 82.593 0.33 22.08 234 VAL C CA 1
ATOM 8871 C CA C VAL C 1 234 ? 28.881 49.821 83.404 0.33 6.26 234 VAL C CA 1
ATOM 8872 C C A VAL C 1 234 ? 26.686 51.272 82.862 0.33 22.47 234 VAL C C 1
ATOM 8873 C C B VAL C 1 234 ? 26.687 51.271 82.861 0.33 22.86 234 VAL C C 1
ATOM 8874 C C C VAL C 1 234 ? 28.224 51.188 83.568 0.33 7.46 234 VAL C C 1
ATOM 8875 O O A VAL C 1 234 ? 25.622 51.787 82.514 0.33 22.50 234 VAL C O 1
ATOM 8876 O O B VAL C 1 234 ? 25.621 51.787 82.518 0.33 22.88 234 VAL C O 1
ATOM 8877 O O C VAL C 1 234 ? 27.011 51.324 83.407 0.33 6.58 234 VAL C O 1
ATOM 8887 N N A PRO C 1 235 ? 27.648 51.976 83.484 0.33 23.08 235 PRO C N 1
ATOM 8888 N N B PRO C 1 235 ? 27.651 51.974 83.481 0.33 23.45 235 PRO C N 1
ATOM 8889 N N C PRO C 1 235 ? 29.011 52.208 83.945 0.33 8.63 235 PRO C N 1
ATOM 8890 C CA A PRO C 1 235 ? 27.477 53.406 83.767 0.33 23.72 235 PRO C CA 1
ATOM 8891 C CA B PRO C 1 235 ? 27.482 53.404 83.766 0.33 24.08 235 PRO C CA 1
ATOM 8892 C CA C PRO C 1 235 ? 28.497 53.571 84.125 0.33 9.51 235 PRO C CA 1
ATOM 8893 C C A PRO C 1 235 ? 27.684 54.142 82.444 0.33 24.43 235 PRO C C 1
ATOM 8894 C C B PRO C 1 235 ? 27.692 54.140 82.443 0.33 24.79 235 PRO C C 1
ATOM 8895 C C C PRO C 1 235 ? 28.368 54.221 82.748 0.33 9.20 235 PRO C C 1
ATOM 8896 O O A PRO C 1 235 ? 27.147 55.226 82.215 0.33 24.88 235 PRO C O 1
ATOM 8897 O O B PRO C 1 235 ? 27.161 55.227 82.216 0.33 25.24 235 PRO C O 1
ATOM 8898 O O C PRO C 1 235 ? 27.569 55.134 82.539 0.33 9.47 235 PRO C O 1
ATOM 8908 N N A PHE C 1 236 ? 28.483 53.510 81.588 0.33 25.30 236 PHE C N 1
ATOM 8909 N N B PHE C 1 236 ? 28.488 53.507 81.586 0.33 25.66 236 PHE C N 1
ATOM 8910 N N C PHE C 1 236 ? 29.190 53.728 81.827 0.33 8.72 236 PHE C N 1
ATOM 8911 C CA A PHE C 1 236 ? 28.814 53.976 80.245 0.33 26.31 236 PHE C CA 1
ATOM 8912 C CA B PHE C 1 236 ? 28.820 53.974 80.244 0.33 26.67 236 PHE C CA 1
ATOM 8913 C CA C PHE C 1 236 ? 29.224 54.148 80.428 0.33 10.12 236 PHE C CA 1
ATOM 8914 C C A PHE C 1 236 ? 29.749 52.925 79.646 0.33 27.10 236 PHE C C 1
ATOM 8915 C C B PHE C 1 236 ? 29.763 52.932 79.644 0.33 27.47 236 PHE C C 1
ATOM 8916 C C C PHE C 1 236 ? 30.159 53.167 79.722 0.33 12.25 236 PHE C C 1
ATOM 8917 O O A PHE C 1 236 ? 30.612 52.387 80.342 0.33 26.53 236 PHE C O 1
ATOM 8918 O O B PHE C 1 236 ? 30.644 52.414 80.332 0.33 27.02 236 PHE C O 1
ATOM 8919 O O C PHE C 1 236 ? 31.195 52.785 80.272 0.33 13.01 236 PHE C O 1
ATOM 8941 N N A THR C 1 237 ? 29.565 52.624 78.364 0.33 28.13 237 THR C N 1
ATOM 8942 N N B THR C 1 237 ? 29.564 52.614 78.367 0.33 28.48 237 THR C N 1
ATOM 8943 N N C THR C 1 237 ? 29.783 52.746 78.516 0.33 13.12 237 THR C N 1
ATOM 8944 C CA A THR C 1 237 ? 30.362 51.600 77.688 0.33 29.46 237 THR C CA 1
ATOM 8945 C CA B THR C 1 237 ? 30.364 51.597 77.686 0.33 29.74 237 THR C CA 1
ATOM 8946 C CA C THR C 1 237 ? 30.546 51.748 77.764 0.33 14.87 237 THR C CA 1
ATOM 8947 C C A THR C 1 237 ? 31.878 51.722 77.833 0.33 30.01 237 THR C C 1
ATOM 8948 C C B THR C 1 237 ? 31.879 51.721 77.835 0.33 30.25 237 THR C C 1
ATOM 8949 C C C THR C 1 237 ? 32.070 51.871 77.741 0.33 13.89 237 THR C C 1
ATOM 8950 O O A THR C 1 237 ? 32.576 50.709 77.895 0.33 30.43 237 THR C O 1
ATOM 8951 O O B THR C 1 237 ? 32.578 50.710 77.905 0.33 30.66 237 THR C O 1
ATOM 8952 O O C THR C 1 237 ? 32.767 50.857 77.727 0.33 15.10 237 THR C O 1
ATOM 8962 N N A LYS C 1 238 ? 32.391 52.946 77.882 0.33 31.31 238 LYS C N 1
ATOM 8963 N N B LYS C 1 238 ? 32.390 52.947 77.879 0.33 31.48 238 LYS C N 1
ATOM 8964 N N C LYS C 1 238 ? 32.596 53.090 77.735 0.33 15.05 238 LYS C N 1
ATOM 8965 C CA A LYS C 1 238 ? 33.830 53.150 78.021 0.33 32.21 238 LYS C CA 1
ATOM 8966 C CA B LYS C 1 238 ? 33.829 53.154 78.021 0.33 32.35 238 LYS C CA 1
ATOM 8967 C CA C LYS C 1 238 ? 34.046 53.268 77.714 0.33 13.93 238 LYS C CA 1
ATOM 8968 C C A LYS C 1 238 ? 34.336 52.558 79.334 0.33 32.98 238 LYS C C 1
ATOM 8969 C C B LYS C 1 238 ? 34.336 52.562 79.334 0.33 33.08 238 LYS C C 1
ATOM 8970 C C C LYS C 1 238 ? 34.684 52.735 78.996 0.33 14.97 238 LYS C C 1
ATOM 8971 O O A LYS C 1 238 ? 35.472 52.088 79.419 0.33 33.40 238 LYS C O 1
ATOM 8972 O O B LYS C 1 238 ? 35.473 52.094 79.418 0.33 33.50 238 LYS C O 1
ATOM 8973 O O C LYS C 1 238 ? 35.715 52.057 78.954 0.33 14.12 238 LYS C O 1
ATOM 8977 N N A MET C 1 239 ? 33.484 52.585 80.354 0.33 33.16 239 MET C N 1
ATOM 8978 N N B MET C 1 239 ? 33.484 52.587 80.354 0.33 33.25 239 MET C N 1
ATOM 8979 N N C MET C 1 239 ? 34.064 53.043 80.132 0.33 13.23 239 MET C N 1
ATOM 8980 C CA A MET C 1 239 ? 33.831 52.052 81.667 0.33 32.93 239 MET C CA 1
ATOM 8981 C CA B MET C 1 239 ? 33.833 52.054 81.667 0.33 33.01 239 MET C CA 1
ATOM 8982 C CA C MET C 1 239 ? 34.562 52.598 81.430 0.33 14.41 239 MET C CA 1
ATOM 8983 C C A MET C 1 239 ? 33.933 50.538 81.615 0.33 32.13 239 MET C C 1
ATOM 8984 C C B MET C 1 239 ? 33.933 50.539 81.614 0.33 32.20 239 MET C C 1
ATOM 8985 C C C MET C 1 239 ? 34.461 51.080 81.585 0.33 15.29 239 MET C C 1
ATOM 8986 O O A MET C 1 239 ? 34.930 49.950 82.036 0.33 32.59 239 MET C O 1
ATOM 8987 O O B MET C 1 239 ? 34.929 49.950 82.036 0.33 32.65 239 MET C O 1
ATOM 8988 O O C MET C 1 239 ? 35.357 50.452 82.149 0.33 15.07 239 MET C O 1
ATOM 9001 N N A GLY C 1 240 ? 32.882 49.913 81.099 0.33 31.47 240 GLY C N 1
ATOM 9002 N N B GLY C 1 240 ? 32.881 49.916 81.097 0.33 31.53 240 GLY C N 1
ATOM 9003 N N C GLY C 1 240 ? 33.368 50.500 81.094 0.33 18.11 240 GLY C N 1
ATOM 9004 C CA A GLY C 1 240 ? 32.851 48.471 81.002 0.33 29.73 240 GLY C CA 1
ATOM 9005 C CA B GLY C 1 240 ? 32.849 48.473 81.000 0.33 29.76 240 GLY C CA 1
ATOM 9006 C CA C GLY C 1 240 ? 33.182 49.057 81.185 0.33 20.18 240 GLY C CA 1
ATOM 9007 C C A GLY C 1 240 ? 33.972 47.892 80.164 0.33 28.39 240 GLY C C 1
ATOM 9008 C C B GLY C 1 240 ? 33.969 47.892 80.162 0.33 28.41 240 GLY C C 1
ATOM 9009 C C C GLY C 1 240 ? 34.317 48.336 80.480 0.33 23.17 240 GLY C C 1
ATOM 9010 O O A GLY C 1 240 ? 34.379 46.753 80.392 0.33 28.53 240 GLY C O 1
ATOM 9011 O O B GLY C 1 240 ? 34.372 46.751 80.389 0.33 28.55 240 GLY C O 1
ATOM 9012 O O C GLY C 1 240 ? 35.002 47.498 81.063 0.33 23.15 240 GLY C O 1
ATOM 9013 N N . LYS C 1 241 ? 34.484 48.658 79.203 1.00 27.21 241 LYS C N 1
ATOM 9014 C CA . LYS C 1 241 ? 35.553 48.135 78.361 1.00 26.79 241 LYS C CA 1
ATOM 9015 C C . LYS C 1 241 ? 36.853 48.036 79.151 1.00 26.41 241 LYS C C 1
ATOM 9016 O O . LYS C 1 241 ? 37.540 47.015 79.100 1.00 26.35 241 LYS C O 1
ATOM 9022 N N . LYS C 1 242 ? 37.179 49.097 79.886 1.00 25.89 242 LYS C N 1
ATOM 9023 C CA . LYS C 1 242 ? 38.392 49.131 80.698 1.00 25.30 242 LYS C CA 1
ATOM 9024 C C . LYS C 1 242 ? 38.377 48.035 81.760 1.00 24.75 242 LYS C C 1
ATOM 9025 O O . LYS C 1 242 ? 39.403 47.408 82.032 1.00 23.38 242 LYS C O 1
ATOM 9031 N N . ALA C 1 243 ? 37.215 47.809 82.363 1.00 23.73 243 ALA C N 1
ATOM 9032 C CA . ALA C 1 243 ? 37.093 46.782 83.390 1.00 22.77 243 ALA C CA 1
ATOM 9033 C C . ALA C 1 243 ? 37.279 45.408 82.757 1.00 23.11 243 ALA C C 1
ATOM 9034 O O . ALA C 1 243 ? 37.940 44.539 83.317 1.00 22.08 243 ALA C O 1
ATOM 9036 N N . LEU C 1 244 ? 36.700 45.224 81.574 1.00 23.68 244 LEU C N 1
ATOM 9037 C CA . LEU C 1 244 ? 36.807 43.955 80.866 1.00 24.18 244 LEU C CA 1
ATOM 9038 C C . LEU C 1 244 ? 38.255 43.609 80.531 1.00 23.03 244 LEU C C 1
ATOM 9039 O O . LEU C 1 244 ? 38.717 42.498 80.787 1.00 23.06 244 LEU C O 1
ATOM 9044 N N A GLU C 1 245 ? 38.971 44.574 79.965 0.33 23.97 245 GLU C N 1
ATOM 9045 N N B GLU C 1 245 ? 38.971 44.574 79.965 0.33 24.00 245 GLU C N 1
ATOM 9046 N N C GLU C 1 245 ? 38.958 44.570 79.942 0.33 22.22 245 GLU C N 1
ATOM 9047 C CA A GLU C 1 245 ? 40.362 44.370 79.581 0.33 24.99 245 GLU C CA 1
ATOM 9048 C CA B GLU C 1 245 ? 40.362 44.370 79.580 0.33 25.04 245 GLU C CA 1
ATOM 9049 C CA C GLU C 1 245 ? 40.347 44.375 79.552 0.33 21.66 245 GLU C CA 1
ATOM 9050 C C A GLU C 1 245 ? 41.302 44.115 80.758 0.33 25.84 245 GLU C C 1
ATOM 9051 C C B GLU C 1 245 ? 41.302 44.116 80.758 0.33 25.89 245 GLU C C 1
ATOM 9052 C C C GLU C 1 245 ? 41.255 44.089 80.741 0.33 21.16 245 GLU C C 1
ATOM 9053 O O A GLU C 1 245 ? 42.362 43.516 80.590 0.33 25.88 245 GLU C O 1
ATOM 9054 O O B GLU C 1 245 ? 42.365 43.521 80.589 0.33 25.93 245 GLU C O 1
ATOM 9055 O O C GLU C 1 245 ? 42.242 43.367 80.613 0.33 20.92 245 GLU C O 1
ATOM 9071 N N A SER C 1 246 ? 40.912 44.560 81.949 0.33 27.32 246 SER C N 1
ATOM 9072 N N B SER C 1 246 ? 40.910 44.557 81.949 0.33 27.36 246 SER C N 1
ATOM 9073 N N C SER C 1 246 ? 40.919 44.651 81.897 0.33 21.12 246 SER C N 1
ATOM 9074 C CA A SER C 1 246 ? 41.751 44.389 83.131 0.33 29.57 246 SER C CA 1
ATOM 9075 C CA B SER C 1 246 ? 41.749 44.386 83.132 0.33 29.60 246 SER C CA 1
ATOM 9076 C CA C SER C 1 246 ? 41.723 44.444 83.095 0.33 22.07 246 SER C CA 1
ATOM 9077 C C A SER C 1 246 ? 41.992 42.939 83.557 0.33 31.19 246 SER C C 1
ATOM 9078 C C B SER C 1 246 ? 41.989 42.936 83.557 0.33 31.21 246 SER C C 1
ATOM 9079 C C C SER C 1 246 ? 41.567 43.026 83.643 0.33 23.74 246 SER C C 1
ATOM 9080 O O A SER C 1 246 ? 42.919 42.668 84.318 0.33 31.51 246 SER C O 1
ATOM 9081 O O B SER C 1 246 ? 42.917 42.665 84.318 0.33 31.52 246 SER C O 1
ATOM 9082 O O C SER C 1 246 ? 42.360 42.586 84.474 0.33 23.77 246 SER C O 1
ATOM 9089 N N A ILE C 1 247 ? 41.173 42.008 83.074 0.33 33.39 247 ILE C N 1
ATOM 9090 N N B ILE C 1 247 ? 41.171 42.005 83.074 0.33 33.40 247 ILE C N 1
ATOM 9091 N N C ILE C 1 247 ? 40.550 42.311 83.170 0.33 25.71 247 ILE C N 1
ATOM 9092 C CA A ILE C 1 247 ? 41.342 40.607 83.458 0.33 35.39 247 ILE C CA 1
ATOM 9093 C CA B ILE C 1 247 ? 41.340 40.604 83.458 0.33 35.38 247 ILE C CA 1
ATOM 9094 C CA C ILE C 1 247 ? 40.298 40.947 83.630 0.33 27.95 247 ILE C CA 1
ATOM 9095 C C A ILE C 1 247 ? 41.512 39.622 82.304 0.33 36.59 247 ILE C C 1
ATOM 9096 C C B ILE C 1 247 ? 41.509 39.620 82.303 0.33 36.58 247 ILE C C 1
ATOM 9097 C C C ILE C 1 247 ? 40.768 39.874 82.649 0.33 28.66 247 ILE C C 1
ATOM 9098 O O A ILE C 1 247 ? 42.232 38.631 82.432 0.33 37.36 247 ILE C O 1
ATOM 9099 O O B ILE C 1 247 ? 42.228 38.628 82.431 0.33 37.34 247 ILE C O 1
ATOM 9100 O O C ILE C 1 247 ? 41.382 38.885 83.050 0.33 29.02 247 ILE C O 1
ATOM 9113 N N A ILE C 1 248 ? 40.848 39.886 81.184 0.33 37.10 248 ILE C N 1
ATOM 9114 N N B ILE C 1 248 ? 40.847 39.887 81.182 0.33 37.07 248 ILE C N 1
ATOM 9115 N N C ILE C 1 248 ? 40.472 40.070 81.367 0.33 29.41 248 ILE C N 1
ATOM 9116 C CA A ILE C 1 248 ? 40.923 38.993 80.034 0.33 37.83 248 ILE C CA 1
ATOM 9117 C CA B ILE C 1 248 ? 40.923 38.995 80.031 0.33 37.80 248 ILE C CA 1
ATOM 9118 C CA C ILE C 1 248 ? 40.845 39.106 80.336 0.33 30.00 248 ILE C CA 1
ATOM 9119 C C A ILE C 1 248 ? 42.337 38.795 79.496 0.33 38.02 248 ILE C C 1
ATOM 9120 C C B ILE C 1 248 ? 42.337 38.796 79.494 0.33 37.98 248 ILE C C 1
ATOM 9121 C C C ILE C 1 248 ? 42.304 39.204 79.899 0.33 30.31 248 ILE C C 1
ATOM 9122 O O A ILE C 1 248 ? 42.570 37.918 78.665 0.33 38.25 248 ILE C O 1
ATOM 9123 O O B ILE C 1 248 ? 42.569 37.922 78.661 0.33 38.23 248 ILE C O 1
ATOM 9124 O O C ILE C 1 248 ? 42.726 38.508 78.976 0.33 30.18 248 ILE C O 1
ATOM 9137 N N A ASP C 1 249 ? 43.280 39.602 79.972 0.33 38.91 249 ASP C N 1
ATOM 9138 N N B ASP C 1 249 ? 43.279 39.601 79.973 0.33 38.87 249 ASP C N 1
ATOM 9139 N N C ASP C 1 249 ? 43.074 40.058 80.566 0.33 30.88 249 ASP C N 1
ATOM 9140 C CA A ASP C 1 249 ? 44.665 39.496 79.526 0.33 39.27 249 ASP C CA 1
ATOM 9141 C CA B ASP C 1 249 ? 44.665 39.495 79.529 0.33 39.23 249 ASP C CA 1
ATOM 9142 C CA C ASP C 1 249 ? 44.480 40.245 80.219 0.33 31.73 249 ASP C CA 1
ATOM 9143 C C A ASP C 1 249 ? 45.213 38.097 79.796 0.33 39.39 249 ASP C C 1
ATOM 9144 C C B ASP C 1 249 ? 45.212 38.096 79.796 0.33 39.35 249 ASP C C 1
ATOM 9145 C C C ASP C 1 249 ? 45.327 38.993 80.442 0.33 32.42 249 ASP C C 1
ATOM 9146 O O A ASP C 1 249 ? 45.878 37.505 78.944 0.33 39.75 249 ASP C O 1
ATOM 9147 O O B ASP C 1 249 ? 45.875 37.503 78.944 0.33 39.71 249 ASP C O 1
ATOM 9148 O O C ASP C 1 249 ? 46.549 39.033 80.300 0.33 32.54 249 ASP C O 1
ATOM 9155 N N A ASN C 1 250 ? 44.927 37.575 80.984 0.33 39.27 250 ASN C N 1
ATOM 9156 N N B ASN C 1 250 ? 44.926 37.572 80.984 0.33 39.24 250 ASN C N 1
ATOM 9157 N N C ASN C 1 250 ? 44.679 37.885 80.786 0.33 33.52 250 ASN C N 1
ATOM 9158 C CA A ASN C 1 250 ? 45.389 36.247 81.370 0.33 38.60 250 ASN C CA 1
ATOM 9159 C CA B ASN C 1 250 ? 45.387 36.244 81.369 0.33 38.57 250 ASN C CA 1
ATOM 9160 C CA C ASN C 1 250 ? 45.391 36.633 81.024 0.33 34.00 250 ASN C CA 1
ATOM 9161 C C A ASN C 1 250 ? 44.573 35.160 80.680 0.33 38.02 250 ASN C C 1
ATOM 9162 C C B ASN C 1 250 ? 44.570 35.158 80.678 0.33 38.00 250 ASN C C 1
ATOM 9163 C C C ASN C 1 250 ? 44.727 35.457 80.314 0.33 34.25 250 ASN C C 1
ATOM 9164 O O A ASN C 1 250 ? 44.829 33.969 80.861 0.33 38.29 250 ASN C O 1
ATOM 9165 O O B ASN C 1 250 ? 44.826 33.967 80.857 0.33 38.27 250 ASN C O 1
ATOM 9166 O O C ASN C 1 250 ? 45.328 34.393 80.162 0.33 34.19 250 ASN C O 1
ATOM 9170 N N A ALA C 1 251 ? 43.589 35.575 79.889 0.33 37.01 251 ALA C N 1
ATOM 9171 N N B ALA C 1 251 ? 43.586 35.575 79.888 0.33 37.00 251 ALA C N 1
ATOM 9172 N N C ALA C 1 251 ? 43.487 35.655 79.880 0.33 34.18 251 ALA C N 1
ATOM 9173 C CA A ALA C 1 251 ? 42.738 34.636 79.170 0.33 35.89 251 ALA C CA 1
ATOM 9174 C CA B ALA C 1 251 ? 42.734 34.638 79.168 0.33 35.89 251 ALA C CA 1
ATOM 9175 C CA C ALA C 1 251 ? 42.742 34.609 79.189 0.33 34.16 251 ALA C CA 1
ATOM 9176 C C A ALA C 1 251 ? 43.334 34.317 77.804 0.33 35.18 251 ALA C C 1
ATOM 9177 C C B ALA C 1 251 ? 43.329 34.319 77.802 0.33 35.19 251 ALA C C 1
ATOM 9178 C C C ALA C 1 251 ? 43.355 34.300 77.828 0.33 34.08 251 ALA C C 1
ATOM 9179 O O A ALA C 1 251 ? 44.073 35.122 77.237 0.33 34.95 251 ALA C O 1
ATOM 9180 O O B ALA C 1 251 ? 44.064 35.127 77.233 0.33 34.96 251 ALA C O 1
ATOM 9181 O O C ALA C 1 251 ? 44.125 35.095 77.288 0.33 33.95 251 ALA C O 1
ATOM 9185 N N . ASP C 1 252 ? 43.010 33.138 77.281 1.00 34.41 252 ASP C N 1
ATOM 9186 C CA . ASP C 1 252 ? 43.513 32.717 75.979 1.00 33.88 252 ASP C CA 1
ATOM 9187 C C . ASP C 1 252 ? 42.892 33.620 74.917 1.00 33.66 252 ASP C C 1
ATOM 9188 O O . ASP C 1 252 ? 41.886 34.281 75.170 1.00 31.99 252 ASP C O 1
ATOM 9191 N N . GLU C 1 253 ? 43.492 33.642 73.731 1.00 32.48 253 GLU C N 1
ATOM 9192 C CA . GLU C 1 253 ? 42.999 34.479 72.644 1.00 31.91 253 GLU C CA 1
ATOM 9193 C C . GLU C 1 253 ? 41.585 34.118 72.200 1.00 30.23 253 GLU C C 1
ATOM 9194 O O . GLU C 1 253 ? 40.800 34.997 71.838 1.00 29.95 253 GLU C O 1
ATOM 9200 N N . THR C 1 254 ? 41.257 32.831 72.222 1.00 27.59 254 THR C N 1
ATOM 9201 C CA . THR C 1 254 ? 39.921 32.394 71.829 1.00 25.94 254 THR C CA 1
ATOM 9202 C C . THR C 1 254 ? 38.898 32.973 72.805 1.00 24.65 254 THR C C 1
ATOM 9203 O O . THR C 1 254 ? 37.829 33.438 72.404 1.00 21.53 254 THR C O 1
ATOM 9207 N N . THR C 1 255 ? 39.244 32.943 74.087 1.00 23.72 255 THR C N 1
ATOM 9208 C CA . THR C 1 255 ? 38.378 33.461 75.138 1.00 23.27 255 THR C CA 1
ATOM 9209 C C . THR C 1 255 ? 38.238 34.979 75.036 1.00 23.20 255 THR C C 1
ATOM 9210 O O . THR C 1 255 ? 37.134 35.520 75.146 1.00 21.86 255 THR C O 1
ATOM 9214 N N . GLN C 1 256 ? 39.359 35.661 74.822 1.00 22.15 256 GLN C N 1
ATOM 9215 C CA . GLN C 1 256 ? 39.351 37.116 74.713 1.00 22.70 256 GLN C CA 1
ATOM 9216 C C . GLN C 1 256 ? 38.451 37.591 73.581 1.00 22.90 256 GLN C C 1
ATOM 9217 O O . GLN C 1 256 ? 37.672 38.530 73.761 1.00 21.64 256 GLN C O 1
ATOM 9223 N N . GLU C 1 257 ? 38.554 36.948 72.419 1.00 21.53 257 GLU C N 1
ATOM 9224 C CA . GLU C 1 257 ? 37.731 37.336 71.277 1.00 21.95 257 GLU C CA 1
ATOM 9225 C C . GLU C 1 257 ? 36.253 37.136 71.585 1.00 21.46 257 GLU C C 1
ATOM 9226 O O . GLU C 1 257 ? 35.426 38.001 71.296 1.00 20.56 257 GLU C O 1
ATOM 9232 N N . ARG C 1 258 ? 35.918 35.992 72.173 1.00 18.49 258 ARG C N 1
ATOM 9233 C CA . ARG C 1 258 ? 34.526 35.704 72.495 1.00 17.39 258 ARG C CA 1
ATOM 9234 C C . ARG C 1 258 ? 33.953 36.695 73.509 1.00 16.90 258 ARG C C 1
ATOM 9235 O O . ARG C 1 258 ? 32.880 37.251 73.299 1.00 17.98 258 ARG C O 1
ATOM 9243 N N . LEU C 1 259 ? 34.669 36.926 74.603 1.00 16.96 259 LEU C N 1
ATOM 9244 C CA . LEU C 1 259 ? 34.171 37.834 75.628 1.00 15.92 259 LEU C CA 1
ATOM 9245 C C . LEU C 1 259 ? 34.097 39.289 75.165 1.00 17.08 259 LEU C C 1
ATOM 9246 O O . LEU C 1 259 ? 33.210 40.032 75.588 1.00 15.74 259 LEU C O 1
ATOM 9251 N N . ARG C 1 260 ? 35.016 39.699 74.296 1.00 17.19 260 ARG C N 1
ATOM 9252 C CA . ARG C 1 260 ? 34.989 41.067 73.788 1.00 16.88 260 ARG C CA 1
ATOM 9253 C C . ARG C 1 260 ? 33.760 41.245 72.895 1.00 16.31 260 ARG C C 1
ATOM 9254 O O . ARG C 1 260 ? 33.107 42.291 72.919 1.00 17.50 260 ARG C O 1
ATOM 9262 N N . SER C 1 261 ? 33.443 40.213 72.120 1.00 16.23 261 SER C N 1
ATOM 9263 C CA . SER C 1 261 ? 32.286 40.242 71.232 1.00 16.68 261 SER C CA 1
ATOM 9264 C C . SER C 1 261 ? 31.004 40.252 72.064 1.00 16.44 261 SER C C 1
ATOM 9265 O O . SER C 1 261 ? 30.057 40.980 71.762 1.00 16.79 261 SER C O 1
ATOM 9268 N N . GLY C 1 262 ? 30.985 39.440 73.117 1.00 17.91 262 GLY C N 1
ATOM 9269 C CA . GLY C 1 262 ? 29.820 39.382 73.983 1.00 18.15 262 GLY C CA 1
ATOM 9270 C C . GLY C 1 262 ? 29.547 40.730 74.621 1.00 17.42 262 GLY C C 1
ATOM 9271 O O . GLY C 1 262 ? 28.393 41.142 74.758 1.00 17.29 262 GLY C O 1
ATOM 9272 N N . TYR C 1 263 ? 30.616 41.422 75.006 1.00 17.46 263 TYR C N 1
ATOM 9273 C CA . TYR C 1 263 ? 30.487 42.731 75.631 1.00 18.08 263 TYR C CA 1
ATOM 9274 C C . TYR C 1 263 ? 29.805 43.725 74.698 1.00 17.68 263 TYR C C 1
ATOM 9275 O O . TYR C 1 263 ? 28.910 44.460 75.115 1.00 17.77 263 TYR C O 1
ATOM 9284 N N . GLU C 1 264 ? 30.225 43.756 73.435 1.00 17.93 264 GLU C N 1
ATOM 9285 C CA . GLU C 1 264 ? 29.614 44.682 72.487 1.00 17.57 264 GLU C CA 1
ATOM 9286 C C . GLU C 1 264 ? 28.119 44.416 72.367 1.00 17.27 264 GLU C C 1
ATOM 9287 O O . GLU C 1 264 ? 27.333 45.350 72.254 1.00 17.16 264 GLU C O 1
ATOM 9293 N N . ASP C 1 265 ? 27.724 43.144 72.384 1.00 16.26 265 ASP C N 1
ATOM 9294 C CA . ASP C 1 265 ? 26.303 42.806 72.301 1.00 17.98 265 ASP C CA 1
ATOM 9295 C C . ASP C 1 265 ? 25.583 43.237 73.578 1.00 16.67 265 ASP C C 1
ATOM 9296 O O . ASP C 1 265 ? 24.436 43.686 73.533 1.00 17.81 265 ASP C O 1
ATOM 9301 N N . ALA C 1 266 ? 26.267 43.110 74.710 1.00 16.70 266 ALA C N 1
ATOM 9302 C CA . ALA C 1 266 ? 25.691 43.465 76.005 1.00 16.52 266 ALA C CA 1
ATOM 9303 C C . ALA C 1 266 ? 25.449 44.960 76.224 1.00 17.99 266 ALA C C 1
ATOM 9304 O O . ALA C 1 266 ? 24.493 45.338 76.894 1.00 15.44 266 ALA C O 1
ATOM 9306 N N . VAL C 1 267 ? 26.296 45.814 75.659 1.00 17.07 267 VAL C N 1
ATOM 9307 C CA . VAL C 1 267 ? 26.127 47.253 75.863 1.00 17.42 267 VAL C CA 1
ATOM 9308 C C . VAL C 1 267 ? 25.449 47.985 74.711 1.00 18.90 267 VAL C C 1
ATOM 9309 O O . VAL C 1 267 ? 25.313 49.211 74.738 1.00 18.95 267 VAL C O 1
ATOM 9313 N N . ASP C 1 268 ? 25.009 47.237 73.710 1.00 19.11 268 ASP C N 1
ATOM 9314 C CA . ASP C 1 268 ? 24.346 47.833 72.559 1.00 20.80 268 ASP C CA 1
ATOM 9315 C C . ASP C 1 268 ? 23.189 48.744 72.967 1.00 20.84 268 ASP C C 1
ATOM 9316 O O . ASP C 1 268 ? 23.180 49.928 72.630 1.00 21.48 268 ASP C O 1
ATOM 9321 N N . TYR C 1 269 ? 22.214 48.206 73.699 1.00 18.49 269 TYR C N 1
ATOM 9322 C CA . TYR C 1 269 ? 21.072 49.016 74.109 1.00 17.00 269 TYR C CA 1
ATOM 9323 C C . TYR C 1 269 ? 21.466 50.176 75.024 1.00 16.30 269 TYR C C 1
ATOM 9324 O O . TYR C 1 269 ? 20.924 51.270 74.904 1.00 16.81 269 TYR C O 1
ATOM 9333 N N . ASN C 1 270 ? 22.412 49.943 75.931 1.00 15.13 270 ASN C N 1
ATOM 9334 C CA . ASN C 1 270 ? 22.834 50.984 76.865 1.00 15.05 270 ASN C CA 1
ATOM 9335 C C . ASN C 1 270 ? 23.373 52.233 76.167 1.00 14.36 270 ASN C C 1
ATOM 9336 O O . ASN C 1 270 ? 23.224 53.347 76.673 1.00 15.04 270 ASN C O 1
ATOM 9341 N N . ARG C 1 271 ? 23.989 52.042 75.004 1.00 15.08 271 ARG C N 1
ATOM 9342 C CA . ARG C 1 271 ? 24.536 53.157 74.232 1.00 15.58 271 ARG C CA 1
ATOM 9343 C C . ARG C 1 271 ? 23.480 54.196 73.869 1.00 16.20 271 ARG C C 1
ATOM 9344 O O . ARG C 1 271 ? 23.807 55.367 73.644 1.00 15.73 271 ARG C O 1
ATOM 9352 N N . TYR C 1 272 ? 22.220 53.774 73.819 1.00 15.79 272 TYR C N 1
ATOM 9353 C CA . TYR C 1 272 ? 21.124 54.664 73.434 1.00 16.45 272 TYR C CA 1
ATOM 9354 C C . TYR C 1 272 ? 20.248 55.105 74.594 1.00 16.50 272 TYR C C 1
ATOM 9355 O O . TYR C 1 272 ? 19.198 55.721 74.391 1.00 16.47 272 TYR C O 1
ATOM 9364 N N . VAL C 1 273 ? 20.681 54.802 75.810 1.00 15.88 273 VAL C N 1
ATOM 9365 C CA . VAL C 1 273 ? 19.906 55.148 76.991 1.00 14.39 273 VAL C CA 1
ATOM 9366 C C . VAL C 1 273 ? 20.710 55.929 78.020 1.00 14.28 273 VAL C C 1
ATOM 9367 O O . VAL C 1 273 ? 20.287 56.987 78.489 1.00 15.35 273 VAL C O 1
ATOM 9371 N N . GLY C 1 274 ? 21.877 55.398 78.358 1.00 13.68 274 GLY C N 1
ATOM 9372 C CA . GLY C 1 274 ? 22.712 56.024 79.356 1.00 14.02 274 GLY C CA 1
ATOM 9373 C C . GLY C 1 274 ? 22.621 55.187 80.618 1.00 14.17 274 GLY C C 1
ATOM 9374 O O . GLY C 1 274 ? 22.007 54.116 80.614 1.00 14.84 274 GLY C O 1
ATOM 9375 N N . ASN C 1 275 ? 23.225 55.675 81.695 1.00 12.59 275 ASN C N 1
ATOM 9376 C CA . ASN C 1 275 ? 23.233 54.966 82.973 1.00 13.10 275 ASN C CA 1
ATOM 9377 C C . ASN C 1 275 ? 21.844 55.022 83.622 1.00 14.06 275 ASN C C 1
ATOM 9378 O O . ASN C 1 275 ? 21.247 56.096 83.736 1.00 13.84 275 ASN C O 1
ATOM 9383 N N . ILE C 1 276 ? 21.311 53.866 84.016 1.00 12.96 276 ILE C N 1
ATOM 9384 C CA . ILE C 1 276 ? 20.024 53.849 84.710 1.00 13.54 276 ILE C CA 1
ATOM 9385 C C . ILE C 1 276 ? 20.208 53.195 86.086 1.00 13.32 276 ILE C C 1
ATOM 9386 O O . ILE C 1 276 ? 19.295 52.574 86.642 1.00 14.91 276 ILE C O 1
ATOM 9391 N N . TYR C 1 277 ? 21.413 53.374 86.622 1.00 13.26 277 TYR C N 1
ATOM 9392 C CA . TYR C 1 277 ? 21.827 52.868 87.930 1.00 12.39 277 TYR C CA 1
ATOM 9393 C C . TYR C 1 277 ? 21.523 51.387 88.198 1.00 11.97 277 TYR C C 1
ATOM 9394 O O . TYR C 1 277 ? 22.112 50.514 87.568 1.00 13.10 277 TYR C O 1
ATOM 9403 N N . THR C 1 278 ? 20.615 51.099 89.128 1.00 11.19 278 THR C N 1
ATOM 9404 C CA . THR C 1 278 ? 20.295 49.703 89.457 1.00 12.15 278 THR C CA 1
ATOM 9405 C C . THR C 1 278 ? 19.899 48.852 88.251 1.00 12.19 278 THR C C 1
ATOM 9406 O O . THR C 1 278 ? 20.104 47.627 88.245 1.00 11.67 278 THR C O 1
ATOM 9410 N N . GLY C 1 279 ? 19.336 49.484 87.228 1.00 11.45 279 GLY C N 1
ATOM 9411 C CA . GLY C 1 279 ? 18.924 48.729 86.058 1.00 12.54 279 GLY C CA 1
ATOM 9412 C C . GLY C 1 279 ? 19.943 48.553 84.946 1.00 13.75 279 GLY C C 1
ATOM 9413 O O . GLY C 1 279 ? 19.692 47.801 84.006 1.00 13.15 279 GLY C O 1
ATOM 9414 N N . SER C 1 280 ? 21.092 49.216 85.044 1.00 12.54 280 SER C N 1
ATOM 9415 C CA . SER C 1 280 ? 22.100 49.129 83.984 1.00 12.68 280 SER C CA 1
ATOM 9416 C C . SER C 1 280 ? 22.559 47.722 83.631 1.00 12.28 280 SER C C 1
ATOM 9417 O O . SER C 1 280 ? 22.579 47.359 82.463 1.00 12.41 280 SER C O 1
ATOM 9420 N N . LEU C 1 281 ? 22.937 46.935 84.633 1.00 11.54 281 LEU C N 1
ATOM 9421 C CA . LEU C 1 281 ? 23.385 45.569 84.382 1.00 11.47 281 LEU C CA 1
ATOM 9422 C C . LEU C 1 281 ? 22.294 44.730 83.737 1.00 12.85 281 LEU C C 1
ATOM 9423 O O . LEU C 1 281 ? 22.553 43.931 82.840 1.00 11.10 281 LEU C O 1
ATOM 9428 N N . TYR C 1 282 ? 21.064 44.915 84.190 1.00 13.14 282 TYR C N 1
ATOM 9429 C CA . TYR C 1 282 ? 19.976 44.122 83.661 1.00 13.21 282 TYR C CA 1
ATOM 9430 C C . TYR C 1 282 ? 19.464 44.567 82.290 1.00 12.61 282 TYR C C 1
ATOM 9431 O O . TYR C 1 282 ? 18.898 43.765 81.550 1.00 12.82 282 TYR C O 1
ATOM 9440 N N . LEU C 1 283 ? 19.690 45.831 81.939 1.00 13.71 283 LEU C N 1
ATOM 9441 C CA . LEU C 1 283 ? 19.318 46.320 80.617 1.00 12.49 283 LEU C CA 1
ATOM 9442 C C . LEU C 1 283 ? 20.367 45.693 79.689 1.00 13.32 283 LEU C C 1
ATOM 9443 O O . LEU C 1 283 ? 20.069 45.282 78.560 1.00 10.86 283 LEU C O 1
ATOM 9448 N N . SER C 1 284 ? 21.599 45.613 80.183 1.00 12.11 284 SER C N 1
ATOM 9449 C CA . SER C 1 284 ? 22.679 45.016 79.414 1.00 11.92 284 SER C CA 1
ATOM 9450 C C . SER C 1 284 ? 22.388 43.527 79.211 1.00 12.46 284 SER C C 1
ATOM 9451 O O . SER C 1 284 ? 22.675 42.971 78.148 1.00 12.60 284 SER C O 1
ATOM 9456 N N . LEU C 1 285 ? 21.810 42.887 80.225 1.00 12.24 285 LEU C N 1
ATOM 9457 C CA . LEU C 1 285 ? 21.469 41.470 80.108 1.00 11.01 285 LEU C CA 1
ATOM 9458 C C . LEU C 1 285 ? 20.455 41.302 78.983 1.00 12.97 285 LEU C C 1
ATOM 9459 O O . LEU C 1 285 ? 20.571 40.390 78.166 1.00 12.04 285 LEU C O 1
ATOM 9464 N N . ILE C 1 286 ? 19.465 42.188 78.933 1.00 12.71 286 ILE C N 1
ATOM 9465 C CA . ILE C 1 286 ? 18.451 42.120 77.880 1.00 12.86 286 ILE C CA 1
ATOM 9466 C C . ILE C 1 286 ? 19.118 42.308 76.516 1.00 14.12 286 ILE C C 1
ATOM 9467 O O . ILE C 1 286 ? 18.810 41.604 75.553 1.00 14.32 286 ILE C O 1
ATOM 9472 N N . SER C 1 287 ? 20.022 43.279 76.440 1.00 13.58 287 SER C N 1
ATOM 9473 C CA . SER C 1 287 ? 20.737 43.568 75.199 1.00 14.53 287 SER C CA 1
ATOM 9474 C C . SER C 1 287 ? 21.534 42.344 74.737 1.00 15.12 287 SER C C 1
ATOM 9475 O O . SER C 1 287 ? 21.525 41.986 73.555 1.00 14.80 287 SER C O 1
ATOM 9478 N N . LEU C 1 288 ? 22.215 41.694 75.679 1.00 13.15 288 LEU C N 1
ATOM 9479 C CA . LEU C 1 288 ? 23.010 40.510 75.374 1.00 14.44 288 LEU C CA 1
ATOM 9480 C C . LEU C 1 288 ? 22.132 39.370 74.866 1.00 15.70 288 LEU C C 1
ATOM 9481 O O . LEU C 1 288 ? 22.427 38.757 73.839 1.00 14.94 288 LEU C O 1
ATOM 9486 N N . LEU C 1 289 ? 21.047 39.096 75.586 1.00 16.01 289 LEU C N 1
ATOM 9487 C CA . LEU C 1 289 ? 20.125 38.023 75.221 1.00 16.56 289 LEU C CA 1
ATOM 9488 C C . LEU C 1 289 ? 19.493 38.193 73.841 1.00 17.40 289 LEU C C 1
ATOM 9489 O O . LEU C 1 289 ? 19.259 37.207 73.140 1.00 17.57 289 LEU C O 1
ATOM 9494 N N . GLU C 1 290 ? 19.212 39.434 73.456 1.00 16.06 290 GLU C N 1
ATOM 9495 C CA . GLU C 1 290 ? 18.571 39.692 72.172 1.00 18.90 290 GLU C CA 1
ATOM 9496 C C . GLU C 1 290 ? 19.530 39.919 71.007 1.00 20.39 290 GLU C C 1
ATOM 9497 O O . GLU C 1 290 ? 19.284 39.440 69.898 1.00 22.32 290 GLU C O 1
ATOM 9503 N N . ASN C 1 291 ? 20.631 40.620 71.254 1.00 20.68 291 ASN C N 1
ATOM 9504 C CA . ASN C 1 291 ? 21.593 40.896 70.196 1.00 21.56 291 ASN C CA 1
ATOM 9505 C C . ASN C 1 291 ? 22.540 39.746 69.879 1.00 21.80 291 ASN C C 1
ATOM 9506 O O . ASN C 1 291 ? 23.033 39.636 68.755 1.00 22.95 291 ASN C O 1
ATOM 9511 N N . ARG C 1 292 ? 22.799 38.879 70.851 1.00 21.73 292 ARG C N 1
ATOM 9512 C CA . ARG C 1 292 ? 23.695 37.752 70.603 1.00 2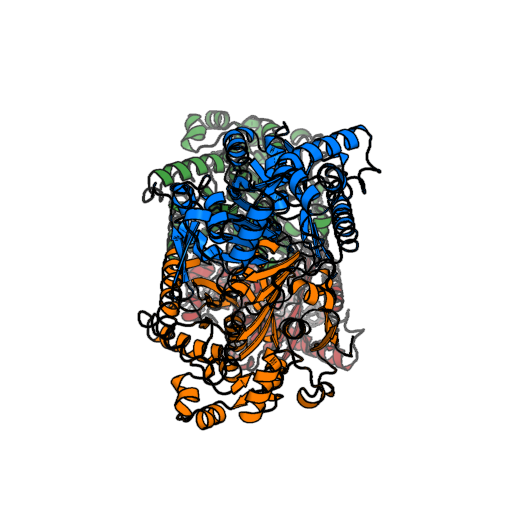1.63 292 ARG C CA 1
ATOM 9513 C C . ARG C 1 292 ? 22.856 36.489 70.434 1.00 23.61 292 ARG C C 1
ATOM 9514 O O . ARG C 1 292 ? 21.682 36.473 70.792 1.00 24.20 292 ARG C O 1
ATOM 9522 N N . ASP C 1 293 ? 23.444 35.442 69.870 1.00 24.64 293 ASP C N 1
ATOM 9523 C CA . ASP C 1 293 ? 22.722 34.190 69.687 1.00 25.56 293 ASP C CA 1
ATOM 9524 C C . ASP C 1 293 ? 23.347 33.074 70.512 1.00 24.78 293 ASP C C 1
ATOM 9525 O O . ASP C 1 293 ? 23.762 32.040 69.976 1.00 26.09 293 ASP C O 1
ATOM 9528 N N . LEU C 1 294 ? 23.431 33.299 71.817 1.00 21.92 294 LEU C N 1
ATOM 9529 C CA . LEU C 1 294 ? 23.974 32.311 72.715 1.00 21.39 294 LEU C CA 1
ATOM 9530 C C . LEU C 1 294 ? 23.101 31.057 72.676 1.00 21.45 294 LEU C C 1
ATOM 9531 O O . LEU C 1 294 ? 21.897 31.137 72.452 1.00 21.80 294 LEU C O 1
ATOM 9536 N N . GLN C 1 295 ? 23.710 29.897 72.898 1.00 22.64 295 GLN C N 1
ATOM 9537 C CA . GLN C 1 295 ? 22.967 28.636 72.871 1.00 23.99 295 GLN C CA 1
ATOM 9538 C C . GLN C 1 295 ? 22.495 28.192 74.248 1.00 22.85 295 GLN C C 1
ATOM 9539 O O . GLN C 1 295 ? 23.126 28.496 75.261 1.00 21.19 295 GLN C O 1
ATOM 9545 N N . ALA C 1 296 ? 21.380 27.470 74.280 1.00 22.42 296 ALA C N 1
ATOM 9546 C CA . ALA C 1 296 ? 20.844 26.966 75.537 1.00 21.43 296 ALA C CA 1
ATOM 9547 C C . ALA C 1 296 ? 21.916 26.123 76.213 1.00 21.56 296 ALA C C 1
ATOM 9548 O O . ALA C 1 296 ? 22.670 25.414 75.541 1.00 22.65 296 ALA C O 1
ATOM 9550 N N . GLY C 1 297 ? 21.990 26.201 77.538 1.00 19.26 297 GLY C N 1
ATOM 9551 C CA . GLY C 1 297 ? 22.985 25.431 78.259 1.00 20.55 297 GLY C CA 1
ATOM 9552 C C . GLY C 1 297 ? 24.287 26.180 78.460 1.00 19.36 297 GLY C C 1
ATOM 9553 O O . GLY C 1 297 ? 25.104 25.797 79.296 1.00 20.61 297 GLY C O 1
ATOM 9554 N N . GLU C 1 298 ? 24.498 27.242 77.690 1.00 19.66 298 GLU C N 1
ATOM 9555 C CA . GLU C 1 298 ? 25.716 28.030 77.845 1.00 20.04 298 GLU C CA 1
ATOM 9556 C C . GLU C 1 298 ? 25.568 28.905 79.084 1.00 18.90 298 GLU C C 1
ATOM 9557 O O . GLU C 1 298 ? 24.450 29.232 79.498 1.00 17.15 298 GLU C O 1
ATOM 9563 N N . THR C 1 299 ? 26.700 29.275 79.671 1.00 18.69 299 THR C N 1
ATOM 9564 C CA . THR C 1 299 ? 26.710 30.072 80.891 1.00 18.50 299 THR C CA 1
ATOM 9565 C C . THR C 1 299 ? 27.205 31.500 80.707 1.00 18.99 299 THR C C 1
ATOM 9566 O O . THR C 1 299 ? 28.137 31.758 79.948 1.00 19.46 299 THR C O 1
ATOM 9570 N N . ILE C 1 300 ? 26.560 32.423 81.414 1.00 16.67 300 ILE C N 1
ATOM 9571 C CA . ILE C 1 300 ? 26.925 33.832 81.383 1.00 16.84 300 ILE C CA 1
ATOM 9572 C C . ILE C 1 300 ? 27.466 34.181 82.765 1.00 15.63 300 ILE C C 1
ATOM 9573 O O . ILE C 1 300 ? 26.947 33.702 83.778 1.00 14.41 300 ILE C O 1
ATOM 9578 N N . GLY C 1 301 ? 28.516 34.996 82.797 1.00 13.69 301 GLY C N 1
ATOM 9579 C CA . GLY C 1 301 ? 29.097 35.417 84.058 1.00 13.85 301 GLY C CA 1
ATOM 9580 C C . GLY C 1 301 ? 28.665 36.853 84.253 1.00 14.41 301 GLY C C 1
ATOM 9581 O O . GLY C 1 301 ? 28.881 37.684 83.368 1.00 17.17 301 GLY C O 1
ATOM 9582 N N . LEU C 1 302 ? 28.039 37.152 85.385 1.00 13.32 302 LEU C N 1
ATOM 9583 C CA . LEU C 1 302 ? 27.576 38.508 85.636 1.00 13.29 302 LEU C CA 1
ATOM 9584 C C . LEU C 1 302 ? 28.269 39.206 86.797 1.00 14.24 302 LEU C C 1
ATOM 9585 O O . LEU C 1 302 ? 28.580 38.589 87.812 1.00 15.51 302 LEU C O 1
ATOM 9590 N N . PHE C 1 303 ? 28.544 40.496 86.623 1.00 13.96 303 PHE C N 1
ATOM 9591 C CA . PHE C 1 303 ? 29.148 41.279 87.692 1.00 14.36 303 PHE C CA 1
ATOM 9592 C C . PHE C 1 303 ? 28.299 42.515 87.940 1.00 13.70 303 PHE C C 1
ATOM 9593 O O . PHE C 1 303 ? 28.078 43.332 87.042 1.00 14.46 303 PHE C O 1
ATOM 9601 N N . SER C 1 304 ? 27.820 42.634 89.170 1.00 12.54 304 SER C N 1
ATOM 9602 C CA . SER C 1 304 ? 26.999 43.761 89.582 1.00 12.78 304 SER C CA 1
ATOM 9603 C C . SER C 1 304 ? 27.839 44.653 90.491 1.00 12.63 304 SER C C 1
ATOM 9604 O O . SER C 1 304 ? 28.582 44.153 91.337 1.00 13.93 304 SER C O 1
ATOM 9607 N N . TYR C 1 305 ? 27.733 45.969 90.308 1.00 11.94 305 TYR C N 1
ATOM 9608 C CA . TYR C 1 305 ? 28.488 46.914 91.127 1.00 13.45 305 TYR C CA 1
ATOM 9609 C C . TYR C 1 305 ? 27.600 48.003 91.700 1.00 14.14 305 TYR C C 1
ATOM 9610 O O . TYR C 1 305 ? 26.609 48.404 91.093 1.00 16.45 305 TYR C O 1
ATOM 9619 N N . GLY C 1 306 ? 27.979 48.474 92.878 1.00 14.16 306 GLY C N 1
ATOM 9620 C CA . GLY C 1 306 ? 27.272 49.558 93.525 1.00 14.05 306 GLY C CA 1
ATOM 9621 C C . GLY C 1 306 ? 28.334 50.409 94.197 1.00 13.08 306 GLY C C 1
ATOM 9622 O O . GLY C 1 306 ? 29.171 49.888 94.931 1.00 13.84 306 GLY C O 1
ATOM 9623 N N . SER C 1 307 ? 28.340 51.712 93.937 1.00 15.30 307 SER C N 1
ATOM 9624 C CA . SER C 1 307 ? 29.333 52.568 94.576 1.00 15.25 307 SER C CA 1
ATOM 9625 C C . SER C 1 307 ? 29.207 52.502 96.095 1.00 16.34 307 SER C C 1
ATOM 9626 O O . SER C 1 307 ? 28.128 52.223 96.623 1.00 15.95 307 SER C O 1
ATOM 9629 N N . GLY C 1 308 ? 30.306 52.745 96.805 1.00 15.23 308 GLY C N 1
ATOM 9630 C CA . GLY C 1 308 ? 30.218 52.717 98.253 1.00 16.67 308 GLY C CA 1
ATOM 9631 C C . GLY C 1 308 ? 31.104 51.813 99.101 1.00 16.39 308 GLY C C 1
ATOM 9632 O O . GLY C 1 308 ? 31.485 52.244 100.186 1.00 16.25 308 GLY C O 1
ATOM 9633 N N . SER C 1 309 ? 31.416 50.579 98.690 1.00 15.40 309 SER C N 1
ATOM 9634 C CA . SER C 1 309 ? 30.969 49.964 97.445 1.00 15.43 309 SER C CA 1
ATOM 9635 C C . SER C 1 309 ? 30.724 48.477 97.703 1.00 14.97 309 SER C C 1
ATOM 9636 O O . SER C 1 309 ? 31.237 47.913 98.668 1.00 15.67 309 SER C O 1
ATOM 9639 N N . VAL C 1 310 ? 29.939 47.851 96.834 1.00 14.29 310 VAL C N 1
ATOM 9640 C CA . VAL C 1 310 ? 29.651 46.422 96.934 1.00 12.99 310 VAL C CA 1
ATOM 9641 C C . VAL C 1 310 ? 29.631 45.862 95.522 1.00 13.64 310 VAL C C 1
ATOM 9642 O O . VAL C 1 310 ? 29.042 46.457 94.623 1.00 14.90 310 VAL C O 1
ATOM 9646 N N . GLY C 1 311 ? 30.284 44.722 95.332 1.00 12.25 311 GLY C N 1
ATOM 9647 C CA . GLY C 1 311 ? 30.308 44.087 94.027 1.00 13.15 311 GLY C CA 1
ATOM 9648 C C . GLY C 1 311 ? 29.913 42.638 94.200 1.00 14.65 311 GLY C C 1
ATOM 9649 O O . GLY C 1 311 ? 30.043 42.091 95.294 1.00 14.55 311 GLY C O 1
ATOM 9650 N N . GLU C 1 312 ? 29.406 42.014 93.142 1.00 13.45 312 GLU C N 1
ATOM 9651 C CA . GLU C 1 312 ? 29.027 40.608 93.233 1.00 12.91 312 GLU C CA 1
ATOM 9652 C C . GLU C 1 312 ? 29.148 39.927 91.884 1.00 13.22 312 GLU C C 1
ATOM 9653 O O . GLU C 1 312 ? 28.704 40.461 90.869 1.00 13.68 312 GLU C O 1
ATOM 9659 N N . PHE C 1 313 ? 29.748 38.742 91.877 1.00 13.07 313 PHE C N 1
ATOM 9660 C CA . PHE C 1 313 ? 29.894 37.993 90.646 1.00 12.64 313 PHE C CA 1
ATOM 9661 C C . PHE C 1 313 ? 29.116 36.699 90.811 1.00 12.75 313 PHE C C 1
ATOM 9662 O O . PHE C 1 313 ? 29.210 36.040 91.851 1.00 12.67 313 PHE C O 1
ATOM 9670 N N . TYR C 1 314 ? 28.319 36.361 89.802 1.00 12.28 314 TYR C N 1
ATOM 9671 C CA . TYR C 1 314 ? 27.534 35.134 89.833 1.00 12.16 314 TYR C CA 1
ATOM 9672 C C . TYR C 1 314 ? 27.307 34.667 88.404 1.00 14.16 314 TYR C C 1
ATOM 9673 O O . TYR C 1 314 ? 27.570 35.411 87.460 1.00 13.70 314 TYR C O 1
ATOM 9682 N N . SER C 1 315 ? 26.833 33.437 88.233 1.00 12.91 315 SER C N 1
ATOM 9683 C CA . SER C 1 315 ? 26.590 32.951 86.883 1.00 13.88 315 SER C CA 1
ATOM 9684 C C . SER C 1 315 ? 25.143 32.525 86.692 1.00 13.95 315 SER C C 1
ATOM 9685 O O . SER C 1 315 ? 24.394 32.341 87.658 1.00 14.38 315 SER C O 1
ATOM 9688 N N . ALA C 1 316 ? 24.754 32.394 85.429 1.00 13.84 316 ALA C N 1
ATOM 9689 C CA . ALA C 1 316 ? 23.408 31.981 85.063 1.00 14.40 316 ALA C CA 1
ATOM 9690 C C . ALA C 1 316 ? 23.516 31.174 83.779 1.00 16.20 316 ALA C C 1
ATOM 9691 O O . ALA C 1 316 ? 24.424 31.391 82.975 1.00 16.53 316 ALA C O 1
ATOM 9693 N N . THR C 1 317 ? 22.584 30.249 83.586 1.00 15.28 317 THR C N 1
ATOM 9694 C CA . THR C 1 317 ? 22.594 29.399 82.414 1.00 15.85 317 THR C CA 1
ATOM 9695 C C . THR C 1 317 ? 21.358 29.603 81.546 1.00 13.70 317 THR C C 1
ATOM 9696 O O . THR C 1 317 ? 20.231 29.631 82.045 1.00 13.74 317 THR C O 1
ATOM 9700 N N . LEU C 1 318 ? 21.579 29.743 80.243 1.00 13.60 318 LEU C N 1
ATOM 9701 C CA . LEU C 1 318 ? 20.492 29.928 79.294 1.00 14.46 318 LEU C CA 1
ATOM 9702 C C . LEU C 1 318 ? 19.592 28.705 79.236 1.00 16.43 318 LEU C C 1
ATOM 9703 O O . LEU C 1 318 ? 20.069 27.566 79.180 1.00 16.34 318 LEU C O 1
ATOM 9708 N N . VAL C 1 319 ? 18.287 28.950 79.234 1.00 14.94 319 VAL C N 1
ATOM 9709 C CA . VAL C 1 319 ? 17.302 27.875 79.201 1.00 15.35 319 VAL C CA 1
ATOM 9710 C C . VAL C 1 319 ? 16.853 27.529 77.783 1.00 16.38 319 VAL C C 1
ATOM 9711 O O . VAL C 1 319 ? 16.722 28.399 76.932 1.00 16.57 319 VAL C O 1
ATOM 9715 N N . GLU C 1 320 ? 16.625 26.242 77.544 1.00 16.32 320 GLU C N 1
ATOM 9716 C CA . GLU C 1 320 ? 16.170 25.764 76.243 1.00 19.37 320 GLU C CA 1
ATOM 9717 C C . GLU C 1 320 ? 14.961 26.557 75.761 1.00 18.94 320 GLU C C 1
ATOM 9718 O O . GLU C 1 320 ? 13.957 26.654 76.471 1.00 20.12 320 GLU C O 1
ATOM 9724 N N . GLY C 1 321 ? 15.072 27.133 74.562 1.00 16.87 321 GLY C N 1
ATOM 9725 C CA . GLY C 1 321 ? 13.981 27.893 73.970 1.00 16.90 321 GLY C CA 1
ATOM 9726 C C . GLY C 1 321 ? 13.794 29.327 74.433 1.00 18.41 321 GLY C C 1
ATOM 9727 O O . GLY C 1 321 ? 12.764 29.937 74.151 1.00 18.92 321 GLY C O 1
ATOM 9728 N N . TYR C 1 322 ? 14.787 29.883 75.118 1.00 18.20 322 TYR C N 1
ATOM 9729 C CA . TYR C 1 322 ? 14.664 31.243 75.636 1.00 17.21 322 TYR C CA 1
ATOM 9730 C C . TYR C 1 322 ? 14.367 32.332 74.600 1.00 17.75 322 TYR C C 1
ATOM 9731 O O . TYR C 1 322 ? 13.665 33.302 74.897 1.00 17.91 322 TYR C O 1
ATOM 9740 N N . LYS C 1 323 ? 14.899 32.189 73.390 1.00 20.07 323 LYS C N 1
ATOM 9741 C CA . LYS C 1 323 ? 14.668 33.194 72.356 1.00 21.47 323 LYS C CA 1
ATOM 9742 C C . LYS C 1 323 ? 13.188 33.470 72.130 1.00 22.65 323 LYS C C 1
ATOM 9743 O O . LYS C 1 323 ? 12.798 34.602 71.832 1.00 23.91 323 LYS C O 1
ATOM 9749 N N . ASP C 1 324 ? 12.365 32.439 72.281 1.00 24.28 324 ASP C N 1
ATOM 9750 C CA . ASP C 1 324 ? 10.930 32.585 72.081 1.00 25.37 324 ASP C CA 1
ATOM 9751 C C . ASP C 1 324 ? 10.243 33.273 73.243 1.00 25.57 324 ASP C C 1
ATOM 9752 O O . ASP C 1 324 ? 9.030 33.482 73.215 1.00 24.71 324 ASP C O 1
ATOM 9757 N N . HIS C 1 325 ? 11.017 33.631 74.264 1.00 23.75 325 HIS C N 1
ATOM 9758 C CA . HIS C 1 325 ? 10.454 34.305 75.424 1.00 24.59 325 HIS C CA 1
ATOM 9759 C C . HIS C 1 325 ? 11.000 35.707 75.618 1.00 24.79 325 HIS C C 1
ATOM 9760 O O . HIS C 1 325 ? 10.797 36.322 76.664 1.00 25.56 325 HIS C O 1
ATOM 9767 N N . LEU C 1 326 ? 11.699 36.207 74.605 1.00 24.59 326 LEU C N 1
ATOM 9768 C CA . LEU C 1 326 ? 12.235 37.559 74.662 1.00 25.93 326 LEU C CA 1
ATOM 9769 C C . LEU C 1 326 ? 11.311 38.396 73.800 1.00 27.48 326 LEU C C 1
ATOM 9770 O O . LEU C 1 326 ? 10.592 37.865 72.954 1.00 29.58 326 LEU C O 1
ATOM 9775 N N . ASP C 1 327 ? 11.330 39.703 74.007 1.00 29.37 327 ASP C N 1
ATOM 9776 C CA . ASP C 1 327 ? 10.481 40.593 73.234 1.00 29.96 327 ASP C CA 1
ATOM 9777 C C . ASP C 1 327 ? 11.354 41.616 72.515 1.00 29.81 327 ASP C C 1
ATOM 9778 O O . ASP C 1 327 ? 11.248 42.821 72.737 1.00 29.91 327 ASP C O 1
ATOM 9783 N N . GLN C 1 328 ? 12.221 41.109 71.642 1.00 28.57 328 GLN C N 1
ATOM 9784 C CA . GLN C 1 328 ? 13.148 41.942 70.886 1.00 28.98 328 GLN C CA 1
ATOM 9785 C C . GLN C 1 328 ? 12.473 42.966 69.977 1.00 27.83 328 GLN C C 1
ATOM 9786 O O . GLN C 1 328 ? 12.969 44.081 69.819 1.00 27.14 328 GLN C O 1
ATOM 9792 N N . ALA C 1 329 ? 11.352 42.594 69.368 1.00 27.78 329 ALA C N 1
ATOM 9793 C CA . ALA C 1 329 ? 10.650 43.523 68.489 1.00 25.93 329 ALA C CA 1
ATOM 9794 C C . ALA C 1 329 ? 10.106 44.684 69.313 1.00 25.09 329 ALA C C 1
ATOM 9795 O O . ALA C 1 329 ? 10.219 45.848 68.922 1.00 25.75 329 ALA C O 1
ATOM 9797 N N . ALA C 1 330 ? 9.520 44.363 70.460 1.00 24.35 330 ALA C N 1
ATOM 9798 C CA . ALA C 1 330 ? 8.968 45.386 71.338 1.00 24.82 330 ALA C CA 1
ATOM 9799 C C . ALA C 1 330 ? 10.080 46.317 71.822 1.00 24.21 330 ALA C C 1
ATOM 9800 O O . ALA C 1 330 ? 9.908 47.534 71.872 1.00 24.04 330 ALA C O 1
ATOM 9802 N N . HIS C 1 331 ? 11.227 45.739 72.163 1.00 24.18 331 HIS C N 1
ATOM 9803 C CA . HIS C 1 331 ? 12.355 46.518 72.660 1.00 23.04 331 HIS C CA 1
ATOM 9804 C C . HIS C 1 331 ? 12.963 47.418 71.595 1.00 22.95 331 HIS C C 1
ATOM 9805 O O . HIS C 1 331 ? 13.274 48.584 71.859 1.00 23.42 331 HIS C O 1
ATOM 9812 N N . LYS C 1 332 ? 13.140 46.891 70.390 1.00 24.03 332 LYS C N 1
ATOM 9813 C CA . LYS C 1 332 ? 13.684 47.722 69.328 1.00 23.55 332 LYS C CA 1
ATOM 9814 C C . LYS C 1 332 ? 12.691 48.850 69.073 1.00 23.29 332 LYS C C 1
ATOM 9815 O O . LYS C 1 332 ? 13.072 50.002 68.862 1.00 22.91 332 LYS C O 1
ATOM 9819 N N . ALA C 1 333 ? 11.407 48.506 69.106 1.00 22.68 333 ALA C N 1
ATOM 9820 C CA . ALA C 1 333 ? 10.349 49.484 68.880 1.00 22.66 333 ALA C CA 1
ATOM 9821 C C . ALA C 1 333 ? 10.366 50.575 69.942 1.00 21.58 333 ALA C C 1
ATOM 9822 O O . ALA C 1 333 ? 10.193 51.752 69.635 1.00 21.62 333 ALA C O 1
ATOM 9824 N N . LEU C 1 334 ? 10.580 50.179 71.193 1.00 21.58 334 LEU C N 1
ATOM 9825 C CA . LEU C 1 334 ? 10.614 51.134 72.295 1.00 20.91 334 LEU C CA 1
ATOM 9826 C C . LEU C 1 334 ? 11.697 52.186 72.073 1.00 21.03 334 LEU C C 1
ATOM 9827 O O . LEU C 1 334 ? 11.460 53.382 72.235 1.00 20.72 334 LEU C O 1
ATOM 9832 N N . LEU C 1 335 ? 12.886 51.734 71.691 1.00 20.87 335 LEU C N 1
ATOM 9833 C CA . LEU C 1 335 ? 14.000 52.643 71.464 1.00 21.81 335 LEU C CA 1
ATOM 9834 C C . LEU C 1 335 ? 13.812 53.525 70.235 1.00 23.41 335 LEU C C 1
ATOM 9835 O O . LEU C 1 335 ? 14.081 54.725 70.283 1.00 22.57 335 LEU C O 1
ATOM 9840 N N . ASN C 1 336 ? 13.336 52.936 69.141 1.00 24.95 336 ASN C N 1
ATOM 9841 C CA . ASN C 1 336 ? 13.139 53.690 67.904 1.00 26.86 336 ASN C CA 1
ATOM 9842 C C . ASN C 1 336 ? 11.976 54.681 67.909 1.00 26.26 336 ASN C C 1
ATOM 9843 O O . ASN C 1 336 ? 12.050 55.718 67.254 1.00 26.29 336 ASN C O 1
ATOM 9848 N N . ASN C 1 337 ? 10.909 54.373 68.640 1.00 26.49 337 ASN C N 1
ATOM 9849 C CA . ASN C 1 337 ? 9.742 55.255 68.670 1.00 27.06 337 ASN C CA 1
ATOM 9850 C C . ASN C 1 337 ? 9.916 56.564 69.439 1.00 25.53 337 ASN C C 1
ATOM 9851 O O . ASN C 1 337 ? 9.010 57.398 69.463 1.00 25.58 337 ASN C O 1
ATOM 9856 N N . ARG C 1 338 ? 11.076 56.752 70.057 1.00 22.32 338 ARG C N 1
ATOM 9857 C CA . ARG C 1 338 ? 11.338 57.967 70.815 1.00 19.84 338 ARG C CA 1
ATOM 9858 C C . ARG C 1 338 ? 11.542 59.175 69.912 1.00 19.99 338 ARG C C 1
ATOM 9859 O O . ARG C 1 338 ? 11.768 59.039 68.709 1.00 20.42 338 ARG C O 1
ATOM 9867 N N . THR C 1 339 ? 11.458 60.357 70.509 1.00 20.08 339 THR C N 1
ATOM 9868 C CA . THR C 1 339 ? 11.624 61.606 69.780 1.00 21.45 339 THR C CA 1
ATOM 9869 C C . THR C 1 339 ? 12.847 62.359 70.294 1.00 21.08 339 THR C C 1
ATOM 9870 O O . THR C 1 339 ? 13.050 62.479 71.500 1.00 20.92 339 THR C O 1
ATOM 9874 N N . GLU C 1 340 ? 13.658 62.868 69.372 1.00 20.87 340 GLU C N 1
ATOM 9875 C CA . GLU C 1 340 ? 14.846 63.620 69.750 1.00 21.25 340 GLU C CA 1
ATOM 9876 C C . GLU C 1 340 ? 14.449 65.026 70.181 1.00 21.54 340 GLU C C 1
ATOM 9877 O O . GLU C 1 340 ? 13.541 65.624 69.602 1.00 23.21 340 GLU C O 1
ATOM 9883 N N . VAL C 1 341 ? 15.113 65.543 71.210 1.00 20.32 341 VAL C N 1
ATOM 9884 C CA . VAL C 1 341 ? 14.852 66.900 71.685 1.00 19.80 341 VAL C CA 1
ATOM 9885 C C . VAL C 1 341 ? 16.179 67.646 71.672 1.00 19.48 341 VAL C C 1
ATOM 9886 O O . VAL C 1 341 ? 17.236 67.038 71.831 1.00 18.92 341 VAL C O 1
ATOM 9890 N N . SER C 1 342 ? 16.134 68.958 71.462 1.00 20.80 342 SER C N 1
ATOM 9891 C CA . SER C 1 342 ? 17.360 69.745 71.431 1.00 21.32 342 SER C CA 1
ATOM 9892 C C . SER C 1 342 ? 17.945 69.858 72.830 1.00 21.10 342 SER C C 1
ATOM 9893 O O . SER C 1 342 ? 17.281 69.546 73.822 1.00 20.71 342 SER C O 1
ATOM 9896 N N . VAL C 1 343 ? 19.192 70.307 72.912 1.00 21.47 343 VAL C N 1
ATOM 9897 C CA . VAL C 1 343 ? 19.836 70.473 74.205 1.00 22.14 343 VAL C CA 1
ATOM 9898 C C . VAL C 1 343 ? 19.056 71.499 75.028 1.00 22.30 343 VAL C C 1
ATOM 9899 O O . VAL C 1 343 ? 18.837 71.306 76.223 1.00 21.86 343 VAL C O 1
ATOM 9903 N N . ASP C 1 344 ? 18.625 72.584 74.385 1.00 23.08 344 ASP C N 1
ATOM 9904 C CA . ASP C 1 344 ? 17.856 73.612 75.081 1.00 23.47 344 ASP C CA 1
ATOM 9905 C C . ASP C 1 344 ? 16.579 73.015 75.666 1.00 21.53 344 ASP C C 1
ATOM 9906 O O . ASP C 1 344 ? 16.217 73.302 76.807 1.00 20.75 344 ASP C O 1
ATOM 9911 N N . ALA C 1 345 ? 15.900 72.182 74.881 1.00 21.10 345 ALA C N 1
ATOM 9912 C CA . ALA C 1 345 ? 14.669 71.545 75.336 1.00 21.02 345 ALA C CA 1
ATOM 9913 C C . ALA C 1 345 ? 15.004 70.609 76.493 1.00 20.27 345 ALA C C 1
ATOM 9914 O O . ALA C 1 345 ? 14.280 70.550 77.486 1.00 20.32 345 ALA C O 1
ATOM 9916 N N . TYR C 1 346 ? 16.110 69.884 76.356 1.00 20.63 346 TYR C N 1
ATOM 9917 C CA . TYR C 1 346 ? 16.562 68.961 77.395 1.00 19.70 346 TYR C CA 1
ATOM 9918 C C . TYR C 1 346 ? 16.824 69.714 78.699 1.00 19.09 346 TYR C C 1
ATOM 9919 O O . TYR C 1 346 ? 16.411 69.273 79.768 1.00 17.94 346 TYR C O 1
ATOM 9928 N N . GLU C 1 347 ? 17.495 70.859 78.614 1.00 18.32 347 GLU C N 1
ATOM 9929 C CA . GLU C 1 347 ? 17.779 71.634 79.812 1.00 20.60 347 GLU C CA 1
ATOM 9930 C C . GLU C 1 347 ? 16.485 72.109 80.470 1.00 19.28 347 GLU C C 1
ATOM 9931 O O . GLU C 1 347 ? 16.379 72.146 81.692 1.00 21.56 347 GLU C O 1
ATOM 9937 N N . THR C 1 348 ? 15.496 72.469 79.659 1.00 20.19 348 THR C N 1
ATOM 9938 C CA . THR C 1 348 ? 14.224 72.914 80.206 1.00 20.03 348 THR C CA 1
ATOM 9939 C C . THR C 1 348 ? 13.528 71.746 80.906 1.00 19.89 348 THR C C 1
ATOM 9940 O O . THR C 1 348 ? 12.980 71.905 81.996 1.00 20.52 348 THR C O 1
ATOM 9944 N N . PHE C 1 349 ? 13.559 70.570 80.284 1.00 20.16 349 PHE C N 1
ATOM 9945 C CA . PHE C 1 349 ? 12.955 69.390 80.899 1.00 19.37 349 PHE C CA 1
ATOM 9946 C C . PHE C 1 349 ? 13.666 69.113 82.223 1.00 19.28 349 PHE C C 1
ATOM 9947 O O . PHE C 1 349 ? 13.030 68.856 83.244 1.00 18.79 349 PHE C O 1
ATOM 9955 N N . PHE C 1 350 ? 14.994 69.182 82.193 1.00 19.20 350 PHE C N 1
ATOM 9956 C CA . PHE C 1 350 ? 15.806 68.899 83.370 1.00 19.65 350 PHE C CA 1
ATOM 9957 C C . PHE C 1 350 ? 15.447 69.762 84.569 1.00 20.06 350 PHE C C 1
ATOM 9958 O O . PHE C 1 350 ? 15.294 69.256 85.681 1.00 19.69 350 PHE C O 1
ATOM 9966 N N . LYS C 1 351 ? 15.305 71.065 84.340 1.00 20.83 351 LYS C N 1
ATOM 9967 C CA . LYS C 1 351 ? 14.969 71.989 85.415 1.00 22.68 351 LYS C CA 1
ATOM 9968 C C . LYS C 1 351 ? 13.555 71.764 85.936 1.00 21.65 351 LYS C C 1
ATOM 9969 O O . LYS C 1 351 ? 13.301 71.895 87.132 1.00 23.58 351 LYS C O 1
ATOM 9975 N N . ARG C 1 352 ? 12.637 71.426 85.035 1.00 21.30 352 ARG C N 1
ATOM 9976 C CA . ARG C 1 352 ? 11.254 71.174 85.422 1.00 20.53 352 ARG C CA 1
ATOM 9977 C C . ARG C 1 352 ? 11.176 69.923 86.296 1.00 21.02 352 ARG C C 1
ATOM 9978 O O . ARG C 1 352 ? 10.397 69.866 87.246 1.00 20.79 352 ARG C O 1
ATOM 9986 N N . PHE C 1 353 ? 11.988 68.922 85.967 1.00 21.91 353 PHE C N 1
ATOM 9987 C CA . PHE C 1 353 ? 11.994 67.673 86.716 1.00 21.02 353 PHE C CA 1
ATOM 9988 C C . PHE C 1 353 ? 12.472 67.893 88.150 1.00 23.30 353 PHE C C 1
ATOM 9989 O O . PHE C 1 353 ? 11.951 67.280 89.079 1.00 22.80 353 PHE C O 1
ATOM 9997 N N . ASP C 1 354 ? 13.450 68.780 88.327 1.00 24.03 354 ASP C N 1
ATOM 9998 C CA . ASP C 1 354 ? 13.987 69.074 89.654 1.00 28.10 354 ASP C CA 1
ATOM 9999 C C . ASP C 1 354 ? 12.903 69.455 90.655 1.00 28.81 354 ASP C C 1
ATOM 10000 O O . ASP C 1 354 ? 12.961 69.067 91.820 1.00 30.61 354 ASP C O 1
ATOM 10005 N N . ASP C 1 355 ? 11.912 70.214 90.202 1.00 29.83 355 ASP C N 1
ATOM 10006 C CA . ASP C 1 355 ? 10.842 70.655 91.090 1.00 30.09 355 ASP C CA 1
ATOM 10007 C C . ASP C 1 355 ? 9.473 70.074 90.760 1.00 28.91 355 ASP C C 1
ATOM 10008 O O . ASP C 1 355 ? 8.453 70.584 91.222 1.00 28.91 355 ASP C O 1
ATOM 10013 N N . VAL C 1 356 ? 9.457 69.002 89.974 1.00 25.93 356 VAL C N 1
ATOM 10014 C CA . VAL C 1 356 ? 8.214 68.347 89.581 1.00 25.95 356 VAL C CA 1
ATOM 10015 C C . VAL C 1 356 ? 7.211 69.385 89.073 1.00 26.63 356 VAL C C 1
ATOM 10016 O O . VAL C 1 356 ? 6.077 69.472 89.551 1.00 26.46 356 VAL C O 1
ATOM 10020 N N . GLU C 1 357 ? 7.648 70.171 88.097 1.00 25.87 357 GLU C N 1
ATOM 10021 C CA . GLU C 1 357 ? 6.816 71.211 87.513 1.00 25.38 357 GLU C CA 1
ATOM 10022 C C . GLU C 1 357 ? 6.002 70.641 86.359 1.00 24.04 357 GLU C C 1
ATOM 10023 O O . GLU C 1 357 ? 6.503 70.468 85.247 1.00 23.30 357 GLU C O 1
ATOM 10029 N N . PHE C 1 358 ? 4.738 70.349 86.639 1.00 23.80 358 PHE C N 1
ATOM 10030 C CA . PHE C 1 358 ? 3.835 69.778 85.649 1.00 24.30 358 PHE C CA 1
ATOM 10031 C C . PHE C 1 358 ? 3.507 70.711 84.494 1.00 25.91 358 PHE C C 1
ATOM 10032 O O . PHE C 1 358 ? 3.280 71.908 84.682 1.00 26.94 358 PHE C O 1
ATOM 10040 N N . ASP C 1 359 ? 3.488 70.141 83.294 1.00 25.77 359 ASP C N 1
ATOM 10041 C CA . ASP C 1 359 ? 3.156 70.872 82.077 1.00 27.31 359 ASP C CA 1
ATOM 10042 C C . ASP C 1 359 ? 2.673 69.818 81.088 1.00 26.23 359 ASP C C 1
ATOM 10043 O O . ASP C 1 359 ? 3.471 69.208 80.377 1.00 25.61 359 ASP C O 1
ATOM 10048 N N . GLU C 1 360 ? 1.362 69.602 81.055 1.00 26.88 360 GLU C N 1
ATOM 10049 C CA . GLU C 1 360 ? 0.776 68.595 80.181 1.00 27.63 360 GLU C CA 1
ATOM 10050 C C . GLU C 1 360 ? 1.033 68.764 78.693 1.00 26.81 360 GLU C C 1
ATOM 10051 O O . GLU C 1 360 ? 0.961 67.795 77.938 1.00 26.12 360 GLU C O 1
ATOM 10057 N N . GLU C 1 361 ? 1.333 69.981 78.256 1.00 26.67 361 GLU C N 1
ATOM 10058 C CA . GLU C 1 361 ? 1.588 70.186 76.841 1.00 25.97 361 GLU C CA 1
ATOM 10059 C C . GLU C 1 361 ? 3.045 69.869 76.504 1.00 24.51 361 GLU C C 1
ATOM 10060 O O . GLU C 1 361 ? 3.327 69.229 75.493 1.00 23.86 361 GLU C O 1
ATOM 10066 N N . GLN C 1 362 ? 3.972 70.300 77.355 1.00 23.43 362 GLN C N 1
ATOM 10067 C CA . GLN C 1 362 ? 5.385 70.034 77.104 1.00 23.12 362 GLN C CA 1
ATOM 10068 C C . GLN C 1 362 ? 5.703 68.545 77.258 1.00 22.14 362 GLN C C 1
ATOM 10069 O O . GLN C 1 362 ? 6.547 68.009 76.544 1.00 21.82 362 GLN C O 1
ATOM 10075 N N . ASP C 1 363 ? 5.025 67.879 78.188 1.00 21.79 363 ASP C N 1
ATOM 10076 C CA . ASP C 1 363 ? 5.244 66.445 78.389 1.00 20.51 363 ASP C CA 1
ATOM 10077 C C . ASP C 1 363 ? 4.387 65.639 77.413 1.00 21.07 363 ASP C C 1
ATOM 10078 O O . ASP C 1 363 ? 4.521 64.416 77.324 1.00 20.74 363 ASP C O 1
ATOM 10083 N N . ALA C 1 364 ? 3.508 66.331 76.688 1.00 20.87 364 ALA C N 1
ATOM 10084 C CA . ALA C 1 364 ? 2.616 65.704 75.709 1.00 19.59 364 ALA C CA 1
ATOM 10085 C C . ALA C 1 364 ? 1.920 64.466 76.268 1.00 19.75 364 ALA C C 1
ATOM 10086 O O . ALA C 1 364 ? 1.952 63.397 75.654 1.00 18.97 364 ALA C O 1
ATOM 10088 N N . VAL C 1 365 ? 1.272 64.622 77.418 1.00 20.91 365 VAL C N 1
ATOM 10089 C CA . VAL C 1 365 ? 0.590 63.504 78.066 1.00 21.63 365 VAL C CA 1
ATOM 10090 C C . VAL C 1 365 ? -0.494 62.837 77.217 1.00 22.61 365 VAL C C 1
ATOM 10091 O O . VAL C 1 365 ? -0.790 61.659 77.400 1.00 21.58 365 VAL C O 1
ATOM 10095 N N . HIS C 1 366 ? -1.083 63.581 76.287 1.00 22.10 366 HIS C N 1
ATOM 10096 C CA . HIS C 1 366 ? -2.119 63.026 75.420 1.00 23.72 366 HIS C CA 1
ATOM 10097 C C . HIS C 1 366 ? -1.610 61.774 74.697 1.00 23.49 366 HIS C C 1
ATOM 10098 O O . HIS C 1 366 ? -2.375 60.856 74.408 1.00 25.21 366 HIS C O 1
ATOM 10105 N N . GLU C 1 367 ? -0.311 61.738 74.410 1.00 22.98 367 GLU C N 1
ATOM 10106 C CA . GLU C 1 367 ? 0.289 60.605 73.710 1.00 22.14 367 GLU C CA 1
ATOM 10107 C C . GLU C 1 367 ? 0.456 59.382 74.603 1.00 20.76 367 GLU C C 1
ATOM 10108 O O . GLU C 1 367 ? 0.657 58.277 74.110 1.00 21.19 367 GLU C O 1
ATOM 10114 N N . ASP C 1 368 ? 0.382 59.587 75.912 1.00 19.38 368 ASP C N 1
ATOM 10115 C CA . ASP C 1 368 ? 0.601 58.504 76.868 1.00 18.36 368 ASP C CA 1
ATOM 10116 C C . ASP C 1 368 ? -0.634 57.752 77.362 1.00 20.14 368 ASP C C 1
ATOM 10117 O O . ASP C 1 368 ? -0.663 57.273 78.501 1.00 19.71 368 ASP C O 1
ATOM 10122 N N . ARG C 1 369 ? -1.635 57.617 76.500 1.00 19.67 369 ARG C N 1
ATOM 10123 C CA . ARG C 1 369 ? -2.871 56.930 76.863 1.00 19.80 369 ARG C CA 1
ATOM 10124 C C . ARG C 1 369 ? -2.708 55.462 77.261 1.00 19.74 369 ARG C C 1
ATOM 10125 O O . ARG C 1 369 ? -3.454 54.962 78.099 1.00 19.23 369 ARG C O 1
ATOM 10133 N N . HIS C 1 370 ? -1.740 54.778 76.661 1.00 18.96 370 HIS C N 1
ATOM 10134 C CA . HIS C 1 370 ? -1.532 53.357 76.937 1.00 19.42 370 HIS C CA 1
ATOM 10135 C C . HIS C 1 370 ? -0.509 53.024 78.018 1.00 19.37 370 HIS C C 1
ATOM 10136 O O . HIS C 1 370 ? -0.188 51.853 78.222 1.00 19.59 370 HIS C O 1
ATOM 10143 N N . ILE C 1 371 ? -0.002 54.031 78.719 1.00 16.53 371 ILE C N 1
ATOM 10144 C CA . ILE C 1 371 ? 0.989 53.762 79.760 1.00 15.67 371 ILE C CA 1
ATOM 10145 C C . ILE C 1 371 ? 0.671 54.444 81.086 1.00 16.49 371 ILE C C 1
ATOM 10146 O O . ILE C 1 371 ? -0.243 55.267 81.180 1.00 17.58 371 ILE C O 1
ATOM 10151 N N . PHE C 1 372 ? 1.431 54.084 82.117 1.00 15.72 372 PHE C N 1
ATOM 10152 C CA . PHE C 1 372 ? 1.281 54.696 83.428 1.00 15.27 372 PHE C CA 1
ATOM 10153 C C . PHE C 1 372 ? 2.096 55.981 83.391 1.00 13.93 372 PHE C C 1
ATOM 10154 O O . PHE C 1 372 ? 3.119 56.050 82.709 1.00 14.28 372 PHE C O 1
ATOM 10162 N N . TYR C 1 373 ? 1.634 57.002 84.099 1.00 15.41 373 TYR C N 1
ATOM 10163 C CA . TYR C 1 373 ? 2.390 58.244 84.188 1.00 15.38 373 TYR C CA 1
ATOM 10164 C C . TYR C 1 373 ? 1.904 59.071 85.365 1.00 16.70 373 TYR C C 1
ATOM 10165 O O . TYR C 1 373 ? 0.756 58.936 85.798 1.00 16.16 373 TYR C O 1
ATOM 10174 N N . LEU C 1 374 ? 2.806 59.881 85.910 1.00 16.07 374 LEU C N 1
ATOM 10175 C CA . LEU C 1 374 ? 2.503 60.754 87.041 1.00 16.81 374 LEU C CA 1
ATOM 10176 C C . LEU C 1 374 ? 1.642 61.898 86.517 1.00 18.39 374 LEU C C 1
ATOM 10177 O O . LEU C 1 374 ? 2.106 62.705 85.716 1.00 18.89 374 LEU C O 1
ATOM 10182 N N . SER C 1 375 ? 0.395 61.965 86.975 1.00 18.90 375 SER C N 1
ATOM 10183 C CA . SER C 1 375 ? -0.525 63.002 86.508 1.00 21.70 375 SER C CA 1
ATOM 10184 C C . SER C 1 375 ? -0.595 64.256 87.373 1.00 22.84 375 SER C C 1
ATOM 10185 O O . SER C 1 375 ? -0.897 65.343 86.872 1.00 23.29 375 SER C O 1
ATOM 10188 N N . ASN C 1 376 ? -0.321 64.121 88.666 1.00 23.00 376 ASN C N 1
ATOM 10189 C CA . ASN C 1 376 ? -0.365 65.277 89.554 1.00 24.72 376 ASN C CA 1
ATOM 10190 C C . ASN C 1 376 ? 0.015 64.902 90.975 1.00 24.58 376 ASN C C 1
ATOM 10191 O O . ASN C 1 376 ? 0.193 63.731 91.291 1.00 23.54 376 ASN C O 1
ATOM 10196 N N . ILE C 1 377 ? 0.164 65.914 91.819 1.00 24.32 377 ILE C N 1
ATOM 10197 C CA . ILE C 1 377 ? 0.485 65.707 93.223 1.00 25.62 377 ILE C CA 1
ATOM 10198 C C . ILE C 1 377 ? -0.458 66.587 94.030 1.00 27.19 377 ILE C C 1
ATOM 10199 O O . ILE C 1 377 ? -0.385 67.815 93.964 1.00 29.49 377 ILE C O 1
ATOM 10204 N N . GLU C 1 378 ? -1.357 65.951 94.769 1.00 27.35 378 GLU C N 1
ATOM 10205 C CA . GLU C 1 378 ? -2.321 66.668 95.590 1.00 28.69 378 GLU C CA 1
ATOM 10206 C C . GLU C 1 378 ? -2.120 66.306 97.055 1.00 28.34 378 GLU C C 1
ATOM 10207 O O . GLU C 1 378 ? -2.131 65.130 97.421 1.00 27.43 378 GLU C O 1
ATOM 10209 N N . ASN C 1 379 ? -1.933 67.322 97.888 1.00 27.62 379 ASN C N 1
ATOM 10210 C CA . ASN C 1 379 ? -1.731 67.109 99.314 1.00 28.70 379 ASN C CA 1
ATOM 10211 C C . ASN C 1 379 ? -0.581 66.136 99.556 1.00 26.58 379 ASN C C 1
ATOM 10212 O O . ASN C 1 379 ? -0.695 65.214 100.364 1.00 27.11 379 ASN C O 1
ATOM 10217 N N . ASN C 1 380 ? 0.517 66.345 98.836 1.00 25.21 380 ASN C N 1
ATOM 10218 C CA . ASN C 1 380 ? 1.710 65.516 98.966 1.00 24.56 380 ASN C CA 1
ATOM 10219 C C . ASN C 1 380 ? 1.528 64.054 98.563 1.00 23.07 380 ASN C C 1
ATOM 10220 O O . ASN C 1 380 ? 2.338 63.203 98.932 1.00 21.97 380 ASN C O 1
ATOM 10225 N N . VAL C 1 381 ? 0.470 63.762 97.812 1.00 22.54 381 VAL C N 1
ATOM 10226 C CA . VAL C 1 381 ? 0.210 62.398 97.356 1.00 22.29 381 VAL C CA 1
ATOM 10227 C C . VAL C 1 381 ? 0.263 62.334 95.832 1.00 22.72 381 VAL C C 1
ATOM 10228 O O . VAL C 1 381 ? -0.490 63.027 95.144 1.00 23.64 381 VAL C O 1
ATOM 10232 N N . ARG C 1 382 ? 1.156 61.502 95.304 1.00 21.96 382 ARG C N 1
ATOM 10233 C CA . ARG C 1 382 ? 1.289 61.360 93.863 1.00 20.92 382 ARG C CA 1
ATOM 10234 C C . ARG C 1 382 ? 0.134 60.557 93.270 1.00 21.19 382 ARG C C 1
ATOM 10235 O O . ARG C 1 382 ? -0.239 59.510 93.796 1.00 20.70 382 ARG C O 1
ATOM 10243 N N . GLU C 1 383 ? -0.437 61.067 92.183 1.00 20.55 383 GLU C N 1
ATOM 10244 C CA . GLU C 1 383 ? -1.531 60.396 91.490 1.00 21.21 383 GLU C CA 1
ATOM 10245 C C . GLU C 1 383 ? -1.026 59.944 90.128 1.00 20.33 383 GLU C C 1
ATOM 10246 O O . GLU C 1 383 ? -0.248 60.653 89.479 1.00 20.41 383 GLU C O 1
ATOM 10249 N N . TYR C 1 384 ? -1.478 58.773 89.692 1.00 18.18 384 TYR C N 1
ATOM 10250 C CA . TYR C 1 384 ? -1.044 58.229 88.413 1.00 18.14 384 TYR C CA 1
ATOM 10251 C C . TYR C 1 384 ? -2.149 57.926 87.416 1.00 18.73 384 TYR C C 1
ATOM 10252 O O . TYR C 1 384 ? -3.241 57.488 87.782 1.00 21.91 384 TYR C O 1
ATOM 10261 N N . HIS C 1 385 ? -1.851 58.174 86.147 1.00 18.66 385 HIS C N 1
ATOM 10262 C CA . HIS C 1 385 ? -2.770 57.866 85.065 1.00 18.82 385 HIS C CA 1
ATOM 10263 C C . HIS C 1 385 ? -2.513 56.393 84.791 1.00 19.75 385 HIS C C 1
ATOM 10264 O O . HIS C 1 385 ? -1.363 55.952 84.804 1.00 19.80 385 HIS C O 1
ATOM 10271 N N . ARG C 1 386 ? -3.573 55.629 84.561 1.00 20.01 386 ARG C N 1
ATOM 10272 C CA . ARG C 1 386 ? -3.425 54.207 84.286 1.00 20.49 386 ARG C CA 1
ATOM 10273 C C . ARG C 1 386 ? -3.731 53.927 82.821 1.00 20.94 386 ARG C C 1
ATOM 10274 O O . ARG C 1 386 ? -4.508 54.650 82.198 1.00 22.02 386 ARG C O 1
ATOM 10292 N N . PRO C 1 387 ? -3.116 52.879 82.246 1.00 20.60 387 PRO C N 1
ATOM 10293 C CA . PRO C 1 387 ? -3.347 52.530 80.841 1.00 21.36 387 PRO C CA 1
ATOM 10294 C C . PRO C 1 387 ? -4.835 52.534 80.514 1.00 24.12 387 PRO C C 1
ATOM 10295 O O . PRO C 1 387 ? -5.647 52.015 81.279 1.00 23.38 387 PRO C O 1
ATOM 10299 N N . GLU C 1 388 ? -5.184 53.128 79.377 1.00 26.03 388 GLU C N 1
ATOM 10300 C CA . GLU C 1 388 ? -6.575 53.220 78.946 1.00 28.82 388 GLU C CA 1
ATOM 10301 C C . GLU C 1 388 ? -7.321 51.888 79.012 1.00 30.96 388 GLU C C 1
ATOM 10302 O O . GLU C 1 388 ? -8.492 51.847 79.391 1.00 31.74 388 GLU C O 1
ATOM 10304 N N . LEU C 1 389 ? -6.639 50.807 78.643 1.00 33.39 389 LEU C N 1
ATOM 10305 C CA . LEU C 1 389 ? -7.234 49.469 78.638 1.00 37.15 389 LEU C CA 1
ATOM 10306 C C . LEU C 1 389 ? -7.679 48.969 80.002 1.00 39.44 389 LEU C C 1
ATOM 10307 O O . LEU C 1 389 ? -8.288 47.905 80.111 1.00 41.70 389 LEU C O 1
ATOM 10309 N N . GLU C 1 390 ? -7.354 49.727 81.041 1.00 41.01 390 GLU C N 1
ATOM 10310 C CA . GLU C 1 390 ? -7.729 49.345 82.393 1.00 41.53 390 GLU C CA 1
ATOM 10311 C C . GLU C 1 390 ? -9.098 49.906 82.749 1.00 42.29 390 GLU C C 1
ATOM 10312 O O . GLU C 1 390 ? -9.362 50.037 83.964 1.00 43.38 390 GLU C O 1
ATOM 10315 N N . ALA D 1 2 ? 16.978 23.792 112.041 1.00 20.18 2 ALA D N 1
ATOM 10316 C CA . ALA D 1 2 ? 16.317 25.058 112.471 1.00 18.90 2 ALA D CA 1
ATOM 10317 C C . ALA D 1 2 ? 17.194 26.265 112.168 1.00 15.48 2 ALA D C 1
ATOM 10318 O O . ALA D 1 2 ? 18.419 26.198 112.255 1.00 16.12 2 ALA D O 1
ATOM 10320 N N . ILE D 1 3 ? 16.550 27.369 111.805 1.00 14.26 3 ILE D N 1
ATOM 10321 C CA . ILE D 1 3 ? 17.248 28.606 111.494 1.00 13.62 3 ILE D CA 1
ATOM 10322 C C . ILE D 1 3 ? 16.484 29.730 112.180 1.00 12.78 3 ILE D C 1
ATOM 10323 O O . ILE D 1 3 ? 15.254 29.744 112.166 1.00 13.15 3 ILE D O 1
ATOM 10328 N N . GLY D 1 4 ? 17.206 30.667 112.782 1.00 11.54 4 GLY D N 1
ATOM 10329 C CA . GLY D 1 4 ? 16.528 31.759 113.453 1.00 13.02 4 GLY D CA 1
ATOM 10330 C C . GLY D 1 4 ? 17.428 32.748 114.162 1.00 11.59 4 GLY D C 1
ATOM 10331 O O . GLY D 1 4 ? 18.588 32.928 113.811 1.00 12.36 4 GLY D O 1
ATOM 10332 N N . ILE D 1 5 ? 16.871 33.389 115.182 1.00 12.76 5 ILE D N 1
ATOM 10333 C CA . ILE D 1 5 ? 17.595 34.380 115.954 1.00 14.13 5 ILE D CA 1
ATOM 10334 C C . ILE D 1 5 ? 18.502 33.702 116.968 1.00 13.42 5 ILE D C 1
ATOM 10335 O O . ILE D 1 5 ? 18.037 33.058 117.918 1.00 14.00 5 ILE D O 1
ATOM 10340 N N . ASP D 1 6 ? 19.803 33.860 116.756 1.00 13.38 6 ASP D N 1
ATOM 10341 C CA . ASP D 1 6 ? 20.816 33.266 117.615 1.00 14.37 6 ASP D CA 1
ATOM 10342 C C . ASP D 1 6 ? 21.250 34.232 118.711 1.00 15.64 6 ASP D C 1
ATOM 10343 O O . ASP D 1 6 ? 21.553 33.818 119.832 1.00 16.48 6 ASP D O 1
ATOM 10348 N N . LYS D 1 7 ? 21.279 35.517 118.373 1.00 14.83 7 LYS D N 1
ATOM 10349 C CA . LYS D 1 7 ? 21.660 36.570 119.312 1.00 16.57 7 LYS D CA 1
ATOM 10350 C C . LYS D 1 7 ? 20.843 37.809 118.979 1.00 15.70 7 LYS D C 1
ATOM 10351 O O . LYS D 1 7 ? 20.482 38.026 117.825 1.00 14.15 7 LYS D O 1
ATOM 10357 N N . ILE D 1 8 ? 20.558 38.623 119.988 1.00 15.44 8 ILE D N 1
ATOM 10358 C CA . ILE D 1 8 ? 19.777 39.832 119.772 1.00 15.01 8 ILE D CA 1
ATOM 10359 C C . ILE D 1 8 ? 20.157 40.860 120.833 1.00 15.37 8 ILE D C 1
ATOM 10360 O O . ILE D 1 8 ? 20.413 40.506 121.980 1.00 16.73 8 ILE D O 1
ATOM 10365 N N . ASN D 1 9 ? 20.220 42.130 120.443 1.00 13.63 9 ASN D N 1
ATOM 10366 C CA . ASN D 1 9 ? 20.591 43.188 121.379 1.00 14.15 9 ASN D CA 1
ATOM 10367 C C . ASN D 1 9 ? 20.093 44.526 120.854 1.00 14.31 9 ASN D C 1
ATOM 10368 O O . ASN D 1 9 ? 19.715 44.639 119.693 1.00 14.87 9 ASN D O 1
ATOM 10373 N N . PHE D 1 10 ? 20.067 45.545 121.707 1.00 13.33 10 PHE D N 1
ATOM 10374 C CA . PHE D 1 10 ? 19.638 46.855 121.236 1.00 13.65 10 PHE D CA 1
ATOM 10375 C C . PHE D 1 10 ? 20.488 47.946 121.847 1.00 12.01 10 PHE D C 1
ATOM 10376 O O . PHE D 1 10 ? 21.238 47.696 122.787 1.00 12.68 10 PHE D O 1
ATOM 10384 N N . TYR D 1 11 ? 20.389 49.139 121.271 1.00 12.72 11 TYR D N 1
ATOM 10385 C CA . TYR D 1 11 ? 21.107 50.310 121.762 1.00 13.74 11 TYR D CA 1
ATOM 10386 C C . TYR D 1 11 ? 20.193 51.520 121.647 1.00 14.39 11 TYR D C 1
ATOM 10387 O O . TYR D 1 11 ? 19.446 51.657 120.682 1.00 13.63 11 TYR D O 1
ATOM 10396 N N . VAL D 1 12 ? 20.241 52.383 122.657 1.00 14.29 12 VAL D N 1
ATOM 10397 C CA . VAL D 1 12 ? 19.474 53.624 122.655 1.00 14.84 12 VAL D CA 1
ATOM 10398 C C . VAL D 1 12 ? 20.447 54.688 123.146 1.00 14.99 12 VAL D C 1
ATOM 10399 O O . VAL D 1 12 ? 21.401 54.379 123.858 1.00 14.69 12 VAL D O 1
ATOM 10403 N N . PRO D 1 13 ? 20.233 55.950 122.747 1.00 15.20 13 PRO D N 1
ATOM 10404 C CA . PRO D 1 13 ? 21.118 57.040 123.170 1.00 16.65 13 PRO D CA 1
ATOM 10405 C C . PRO D 1 13 ? 21.115 57.239 124.682 1.00 17.24 13 PRO D C 1
ATOM 10406 O O . PRO D 1 13 ? 20.205 56.790 125.382 1.00 15.46 13 PRO D O 1
ATOM 10410 N N . LYS D 1 14 ? 22.141 57.927 125.172 1.00 16.21 14 LYS D N 1
ATOM 10411 C CA . LYS D 1 14 ? 22.321 58.144 126.603 1.00 17.38 14 LYS D CA 1
ATOM 10412 C C . LYS D 1 14 ? 21.439 59.199 127.269 1.00 18.24 14 LYS D C 1
ATOM 10413 O O . LYS D 1 14 ? 21.577 59.445 128.465 1.00 19.51 14 LYS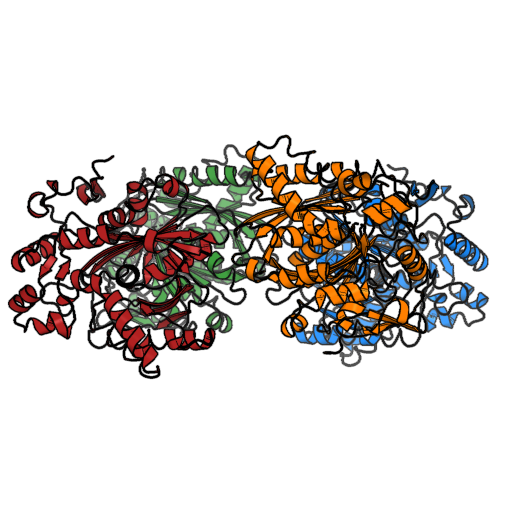 D O 1
ATOM 10419 N N . TYR D 1 15 ? 20.534 59.810 126.514 1.00 17.86 15 TYR D N 1
ATOM 10420 C CA . TYR D 1 15 ? 19.654 60.829 127.082 1.00 19.18 15 TYR D CA 1
ATOM 10421 C C . TYR D 1 15 ? 18.183 60.495 126.879 1.00 19.58 15 TYR D C 1
ATOM 10422 O O . TYR D 1 15 ? 17.822 59.781 125.942 1.00 19.23 15 TYR D O 1
ATOM 10431 N N . TYR D 1 16 ? 17.341 61.007 127.773 1.00 19.33 16 TYR D N 1
ATOM 10432 C CA . TYR D 1 16 ? 15.899 60.811 127.676 1.00 18.89 16 TYR D CA 1
ATOM 10433 C C . TYR D 1 16 ? 15.205 61.981 128.358 1.00 19.72 16 TYR D C 1
ATOM 10434 O O . TYR D 1 16 ? 15.794 62.667 129.200 1.00 20.42 16 TYR D O 1
ATOM 10443 N N . VAL D 1 17 ? 13.960 62.221 127.973 1.00 18.54 17 VAL D N 1
ATOM 10444 C CA . VAL D 1 17 ? 13.179 63.288 128.576 1.00 19.87 17 VAL D CA 1
ATOM 10445 C C . VAL D 1 17 ? 11.977 62.623 129.240 1.00 20.03 17 VAL D C 1
ATOM 10446 O O . VAL D 1 17 ? 11.397 61.680 128.694 1.00 18.73 17 VAL D O 1
ATOM 10450 N N . ASP D 1 18 ? 11.633 63.088 130.438 1.00 19.82 18 ASP D N 1
ATOM 10451 C CA . ASP D 1 18 ? 10.509 62.537 131.186 1.00 22.08 18 ASP D CA 1
ATOM 10452 C C . ASP D 1 18 ? 9.211 62.950 130.505 1.00 21.11 18 ASP D C 1
ATOM 10453 O O . ASP D 1 18 ? 9.000 64.127 130.237 1.00 20.19 18 ASP D O 1
ATOM 10458 N N . MET D 1 19 ? 8.344 61.980 130.225 1.00 20.36 19 MET D N 1
ATOM 10459 C CA . MET D 1 19 ? 7.087 62.269 129.547 1.00 21.09 19 MET D CA 1
ATOM 10460 C C . MET D 1 19 ? 6.171 63.202 130.332 1.00 21.50 19 MET D C 1
ATOM 10461 O O . MET D 1 19 ? 5.441 63.997 129.739 1.00 23.91 19 MET D O 1
ATOM 10466 N N . ALA D 1 20 ? 6.212 63.116 131.657 1.00 22.70 20 ALA D N 1
ATOM 10467 C CA . ALA D 1 20 ? 5.386 63.992 132.483 1.00 24.29 20 ALA D CA 1
ATOM 10468 C C . ALA D 1 20 ? 5.873 65.428 132.295 1.00 25.60 20 ALA D C 1
ATOM 10469 O O . ALA D 1 20 ? 5.073 66.363 132.208 1.00 25.07 20 ALA D O 1
ATOM 10471 N N . LYS D 1 21 ? 7.192 65.591 132.235 1.00 26.01 21 LYS D N 1
ATOM 10472 C CA . LYS D 1 21 ? 7.805 66.900 132.035 1.00 27.01 21 LYS D CA 1
ATOM 10473 C C . LYS D 1 21 ? 7.398 67.450 130.659 1.00 26.04 21 LYS D C 1
ATOM 10474 O O . LYS D 1 21 ? 7.071 68.630 130.519 1.00 25.09 21 LYS D O 1
ATOM 10480 N N . LEU D 1 22 ? 7.404 66.590 129.642 1.00 23.97 22 LEU D N 1
ATOM 10481 C CA . LEU D 1 22 ? 7.018 67.013 128.297 1.00 22.72 22 LEU D CA 1
ATOM 10482 C C . LEU D 1 22 ? 5.545 67.436 128.279 1.00 23.89 22 LEU D C 1
ATOM 10483 O O . LEU D 1 22 ? 5.169 68.403 127.612 1.00 22.61 22 LEU D O 1
ATOM 10488 N N . ALA D 1 23 ? 4.717 66.706 129.018 1.00 25.21 23 ALA D N 1
ATOM 10489 C CA . ALA D 1 23 ? 3.293 67.012 129.092 1.00 25.63 23 ALA D CA 1
ATOM 10490 C C . ALA D 1 23 ? 3.099 68.414 129.667 1.00 27.36 23 ALA D C 1
ATOM 10491 O O . ALA D 1 23 ? 2.314 69.206 129.144 1.00 26.27 23 ALA D O 1
ATOM 10493 N N . GLU D 1 24 ? 3.827 68.717 130.737 1.00 28.09 24 GLU D N 1
ATOM 10494 C CA . GLU D 1 24 ? 3.735 70.023 131.383 1.00 29.90 24 GLU D CA 1
ATOM 10495 C C . GLU D 1 24 ? 4.151 71.153 130.447 1.00 30.79 24 GLU D C 1
ATOM 10496 O O . GLU D 1 24 ? 3.595 72.250 130.498 1.00 31.95 24 GLU D O 1
ATOM 10500 N N . ALA D 1 25 ? 5.132 70.882 129.592 1.00 30.35 25 ALA D N 1
ATOM 10501 C CA . ALA D 1 25 ? 5.625 71.882 128.652 1.00 30.10 25 ALA D CA 1
ATOM 10502 C C . ALA D 1 25 ? 4.694 72.033 127.455 1.00 30.34 25 ALA D C 1
ATOM 10503 O O . ALA D 1 25 ? 4.751 73.032 126.734 1.00 32.64 25 ALA D O 1
ATOM 10505 N N . ARG D 1 26 ? 3.839 71.039 127.244 1.00 29.79 26 ARG D N 1
ATOM 10506 C CA . ARG D 1 26 ? 2.909 71.064 126.123 1.00 29.42 26 ARG D CA 1
ATOM 10507 C C . ARG D 1 26 ? 1.494 71.401 126.572 1.00 30.68 26 ARG D C 1
ATOM 10508 O O . ARG D 1 26 ? 0.545 71.314 125.795 1.00 31.18 26 ARG D O 1
ATOM 10516 N N . GLN D 1 27 ? 1.365 71.782 127.838 1.00 31.08 27 GLN D N 1
ATOM 10517 C CA . GLN D 1 27 ? 0.077 72.159 128.410 1.00 32.33 27 GLN D CA 1
ATOM 10518 C C . GLN D 1 27 ? -0.989 71.064 128.378 1.00 32.39 27 GLN D C 1
ATOM 10519 O O . GLN D 1 27 ? -2.121 71.300 127.950 1.00 31.78 27 GLN D O 1
ATOM 10522 N N . VAL D 1 28 ? -0.623 69.867 128.829 1.00 31.95 28 VAL D N 1
ATOM 10523 C CA . VAL D 1 28 ? -1.556 68.746 128.888 1.00 31.95 28 VAL D CA 1
ATOM 10524 C C . VAL D 1 28 ? -1.311 67.913 130.147 1.00 31.78 28 VAL D C 1
ATOM 10525 O O . VAL D 1 28 ? -0.225 67.949 130.726 1.00 30.98 28 VAL D O 1
ATOM 10529 N N . ASP D 1 29 ? -2.333 67.177 130.573 1.00 31.92 29 ASP D N 1
ATOM 10530 C CA . ASP D 1 29 ? -2.243 66.338 131.762 1.00 32.15 29 ASP D CA 1
ATOM 10531 C C . ASP D 1 29 ? -1.205 65.244 131.538 1.00 30.24 29 ASP D C 1
ATOM 10532 O O . ASP D 1 29 ? -1.243 64.542 130.529 1.00 29.19 29 ASP D O 1
ATOM 10537 N N . PRO D 1 30 ? -0.256 65.092 132.476 1.00 28.61 30 PRO D N 1
ATOM 10538 C CA . PRO D 1 30 ? 0.781 64.065 132.338 1.00 26.88 30 PRO D CA 1
ATOM 10539 C C . PRO D 1 30 ? 0.212 62.685 132.010 1.00 26.07 30 PRO D C 1
ATOM 10540 O O . PRO D 1 30 ? 0.788 61.936 131.215 1.00 23.51 30 PRO D O 1
ATOM 10544 N N . ASN D 1 31 ? -0.926 62.356 132.616 1.00 23.67 31 ASN D N 1
ATOM 10545 C CA . ASN D 1 31 ? -1.549 61.061 132.388 1.00 24.96 31 ASN D CA 1
ATOM 10546 C C . ASN D 1 31 ? -1.968 60.841 130.944 1.00 24.26 31 ASN D C 1
ATOM 10547 O O . ASN D 1 31 ? -2.195 59.705 130.531 1.00 22.49 31 ASN D O 1
ATOM 10552 N N . LYS D 1 32 ? -2.071 61.921 130.176 1.00 23.46 32 LYS D N 1
ATOM 10553 C CA . LYS D 1 32 ? -2.438 61.793 128.770 1.00 24.14 32 LYS D CA 1
ATOM 10554 C C . LYS D 1 32 ? -1.322 61.005 128.096 1.00 24.08 32 LYS D C 1
ATOM 10555 O O . LYS D 1 32 ? -1.568 60.148 127.246 1.00 22.34 32 LYS D O 1
ATOM 10561 N N . PHE D 1 33 ? -0.089 61.299 128.500 1.00 22.79 33 PHE D N 1
ATOM 10562 C CA . PHE D 1 33 ? 1.074 60.622 127.943 1.00 22.24 33 PHE D CA 1
ATOM 10563 C C . PHE D 1 33 ? 1.376 59.312 128.662 1.00 22.17 33 PHE D C 1
ATOM 10564 O O . PHE D 1 33 ? 1.555 58.279 128.020 1.00 24.37 33 PHE D O 1
ATOM 10572 N N . LEU D 1 34 ? 1.427 59.351 129.994 1.00 22.16 34 LEU D N 1
ATOM 10573 C CA . LEU D 1 34 ? 1.729 58.160 130.788 1.00 21.55 34 LEU D CA 1
ATOM 10574 C C . LEU D 1 34 ? 0.738 57.009 130.611 1.00 22.28 34 LEU D C 1
ATOM 10575 O O . LEU D 1 34 ? 1.137 55.845 130.530 1.00 23.08 34 LEU D O 1
ATOM 10580 N N . ILE D 1 35 ? -0.551 57.335 130.559 1.00 23.87 35 ILE D N 1
ATOM 10581 C CA . ILE D 1 35 ? -1.595 56.325 130.416 1.00 24.66 35 ILE D CA 1
ATOM 10582 C C . ILE D 1 35 ? -2.256 56.370 129.044 1.00 24.32 35 ILE D C 1
ATOM 10583 O O . ILE D 1 35 ? -2.383 55.347 128.377 1.00 24.62 35 ILE D O 1
ATOM 10588 N N . GLY D 1 36 ? -2.682 57.562 128.636 1.00 23.71 36 GLY D N 1
ATOM 10589 C CA . GLY D 1 36 ? -3.335 57.720 127.348 1.00 25.31 36 GLY D CA 1
ATOM 10590 C C . GLY D 1 36 ? -2.560 57.101 126.202 1.00 25.72 36 GLY D C 1
ATOM 10591 O O . GLY D 1 36 ? -3.072 56.232 125.493 1.00 27.29 36 GLY D O 1
ATOM 10592 N N . ILE D 1 37 ? -1.324 57.553 126.018 1.00 24.51 37 ILE D N 1
ATOM 10593 C CA . ILE D 1 37 ? -0.464 57.043 124.959 1.00 24.61 37 ILE D CA 1
ATOM 10594 C C . ILE D 1 37 ? 0.334 55.849 125.492 1.00 23.19 37 ILE D C 1
ATOM 10595 O O . ILE D 1 37 ? 0.675 54.933 124.746 1.00 23.75 37 ILE D O 1
ATOM 10600 N N . GLY D 1 38 ? 0.618 55.862 126.792 1.00 20.53 38 GLY D N 1
ATOM 10601 C CA . GLY D 1 38 ? 1.346 54.765 127.407 1.00 20.45 38 GLY D CA 1
ATOM 10602 C C . GLY D 1 38 ? 2.861 54.816 127.321 1.00 19.32 38 GLY D C 1
ATOM 10603 O O . GLY D 1 38 ? 3.512 53.780 127.158 1.00 19.75 38 GLY D O 1
ATOM 10604 N N . GLN D 1 39 ? 3.428 56.012 127.432 1.00 18.18 39 GLN D N 1
ATOM 10605 C CA . GLN D 1 39 ? 4.877 56.180 127.374 1.00 19.07 39 GLN D CA 1
ATOM 10606 C C . GLN D 1 39 ? 5.364 56.907 128.623 1.00 19.64 39 GLN D C 1
ATOM 10607 O O . GLN D 1 39 ? 4.696 57.818 129.119 1.00 21.55 39 GLN D O 1
ATOM 10613 N N . THR D 1 40 ? 6.529 56.504 129.122 1.00 18.99 40 THR D N 1
ATOM 10614 C CA . THR D 1 40 ? 7.086 57.083 130.344 1.00 19.08 40 THR D CA 1
ATOM 10615 C C . THR D 1 40 ? 8.336 57.937 130.123 1.00 20.12 40 THR D C 1
ATOM 10616 O O . THR D 1 40 ? 8.477 59.009 130.723 1.00 19.03 40 THR D O 1
ATOM 10620 N N . GLU D 1 41 ? 9.245 57.464 129.274 1.00 19.01 41 GLU D N 1
ATOM 10621 C CA . GLU D 1 41 ? 10.467 58.205 128.975 1.00 18.12 41 GLU D CA 1
ATOM 10622 C C . GLU D 1 41 ? 10.749 58.157 127.478 1.00 18.76 41 GLU D C 1
ATOM 10623 O O . GLU D 1 41 ? 10.622 57.107 126.848 1.00 19.13 41 GLU D O 1
ATOM 10629 N N . MET D 1 42 ? 11.115 59.308 126.921 1.00 16.74 42 MET D N 1
ATOM 10630 C CA . MET D 1 42 ? 11.415 59.445 125.497 1.00 18.31 42 MET D CA 1
ATOM 10631 C C . MET D 1 42 ? 12.913 59.556 125.231 1.00 18.35 42 MET D C 1
ATOM 10632 O O . MET D 1 42 ? 13.579 60.442 125.761 1.00 17.41 42 MET D O 1
ATOM 10637 N N . ALA D 1 43 ? 13.440 58.664 124.395 1.00 17.49 43 ALA D N 1
ATOM 10638 C CA . ALA D 1 43 ? 14.857 58.697 124.052 1.00 17.12 43 ALA D CA 1
ATOM 10639 C C . ALA D 1 43 ? 15.146 59.998 123.311 1.00 16.85 43 ALA D C 1
ATOM 10640 O O . ALA D 1 43 ? 14.357 60.421 122.464 1.00 19.98 43 ALA D O 1
ATOM 10642 N N . VAL D 1 44 ? 16.269 60.635 123.642 1.00 18.01 44 VAL D N 1
ATOM 10643 C CA . VAL D 1 44 ? 16.674 61.890 123.008 1.00 18.58 44 VAL D CA 1
ATOM 10644 C C . VAL D 1 44 ? 18.018 61.685 122.319 1.00 18.28 44 VAL D C 1
ATOM 10645 O O . VAL D 1 44 ? 18.967 61.184 122.922 1.00 17.26 44 VAL D O 1
ATOM 10649 N N . SER D 1 45 ? 18.090 62.101 121.061 1.00 18.15 45 SER D N 1
ATOM 10650 C CA . SER D 1 45 ? 19.287 61.935 120.249 1.00 17.65 45 SER D CA 1
ATOM 10651 C C . SER D 1 45 ? 20.347 63.016 120.285 1.00 18.31 45 SER D C 1
ATOM 10652 O O . SER D 1 45 ? 20.087 64.162 119.925 1.00 18.89 45 SER D O 1
ATOM 10655 N N . PRO D 1 46 ? 21.561 62.665 120.732 1.00 17.68 46 PRO D N 1
ATOM 10656 C CA . PRO D 1 46 ? 22.608 63.685 120.745 1.00 18.27 46 PRO D CA 1
ATOM 10657 C C . PRO D 1 46 ? 23.095 63.671 119.292 1.00 18.88 46 PRO D C 1
ATOM 10658 O O . PRO D 1 46 ? 22.887 62.675 118.584 1.00 17.76 46 PRO D O 1
ATOM 10662 N N . VAL D 1 47 ? 23.716 64.749 118.830 1.00 18.77 47 VAL D N 1
ATOM 10663 C CA . VAL D 1 47 ? 24.184 64.794 117.449 1.00 18.54 47 VAL D CA 1
ATOM 10664 C C . VAL D 1 47 ? 25.227 63.723 117.115 1.00 18.69 47 VAL D C 1
ATOM 10665 O O . VAL D 1 47 ? 25.326 63.291 115.965 1.00 19.73 47 VAL D O 1
ATOM 10669 N N . ASN D 1 48 ? 25.986 63.274 118.111 1.00 18.07 48 ASN D N 1
ATOM 10670 C CA . ASN D 1 48 ? 27.021 62.274 117.857 1.00 17.41 48 ASN D CA 1
ATOM 10671 C C . ASN D 1 48 ? 26.515 60.838 117.719 1.00 17.75 48 ASN D C 1
ATOM 10672 O O . ASN D 1 48 ? 27.306 59.895 117.660 1.00 16.20 48 ASN D O 1
ATOM 10677 N N . GLN D 1 49 ? 25.196 60.669 117.666 1.00 16.95 49 GLN D N 1
ATOM 10678 C CA . GLN D 1 49 ? 24.620 59.338 117.464 1.00 15.29 49 GLN D CA 1
ATOM 10679 C C . GLN D 1 49 ? 23.707 59.348 116.239 1.00 17.54 49 GLN D C 1
ATOM 10680 O O . GLN D 1 49 ? 22.594 59.870 116.301 1.00 17.84 49 GLN D O 1
ATOM 10686 N N . ASP D 1 50 ? 24.184 58.801 115.121 1.00 15.85 50 ASP D N 1
ATOM 10687 C CA . ASP D 1 50 ? 23.363 58.718 113.916 1.00 15.48 50 ASP D CA 1
ATOM 10688 C C . ASP D 1 50 ? 22.969 57.253 113.743 1.00 15.23 50 ASP D C 1
ATOM 10689 O O . ASP D 1 50 ? 23.303 56.427 114.594 1.00 14.47 50 ASP D O 1
ATOM 10694 N N . ILE D 1 51 ? 22.260 56.919 112.668 1.00 14.90 51 ILE D N 1
ATOM 10695 C CA . ILE D 1 51 ? 21.837 55.533 112.488 1.00 15.11 51 ILE D CA 1
ATOM 10696 C C . ILE D 1 51 ? 22.984 54.548 112.343 1.00 14.62 51 ILE D C 1
ATOM 10697 O O . ILE D 1 51 ? 22.848 53.377 112.711 1.00 15.85 51 ILE D O 1
ATOM 10702 N N . VAL D 1 52 ? 24.111 55.015 111.814 1.00 14.90 52 VAL D N 1
ATOM 10703 C CA . VAL D 1 52 ? 25.272 54.148 111.649 1.00 14.73 52 VAL D CA 1
ATOM 10704 C C . VAL D 1 52 ? 25.895 53.810 112.999 1.00 14.39 52 VAL D C 1
ATOM 10705 O O . VAL D 1 52 ? 26.132 52.643 113.301 1.00 13.87 52 VAL D O 1
ATOM 10709 N N . SER D 1 53 ? 26.156 54.819 113.825 1.00 14.07 53 SER D N 1
ATOM 10710 C CA . SER D 1 53 ? 26.753 54.532 115.121 1.00 14.06 53 SER D CA 1
ATOM 10711 C C . SER D 1 53 ? 25.810 53.747 116.036 1.00 13.12 53 SER D C 1
ATOM 10712 O O . SER D 1 53 ? 26.256 52.867 116.767 1.00 13.24 53 SER D O 1
ATOM 10715 N N . MET D 1 54 ? 24.512 54.044 115.994 1.00 12.17 54 MET D N 1
ATOM 10716 C CA . MET D 1 54 ? 23.572 53.321 116.846 1.00 12.30 54 MET D CA 1
ATOM 10717 C C . MET D 1 54 ? 23.526 51.856 116.430 1.00 12.40 54 MET D C 1
ATOM 10718 O O . MET D 1 54 ? 23.483 50.968 117.273 1.00 13.36 54 MET D O 1
ATOM 10723 N N . GLY D 1 55 ? 23.537 51.623 115.122 1.00 15.08 55 GLY D N 1
ATOM 10724 C CA . GLY D 1 55 ? 23.498 50.263 114.614 1.00 13.70 55 GLY D CA 1
ATOM 10725 C C . GLY D 1 55 ? 24.738 49.485 115.004 1.00 13.96 55 GLY D C 1
ATOM 10726 O O . GLY D 1 55 ? 24.655 48.321 115.408 1.00 12.15 55 GLY D O 1
ATOM 10727 N N . ALA D 1 56 ? 25.899 50.120 114.876 1.00 13.96 56 ALA D N 1
ATOM 10728 C CA . ALA D 1 56 ? 27.146 49.463 115.238 1.00 14.18 56 ALA D CA 1
ATOM 10729 C C . ALA D 1 56 ? 27.161 49.180 116.740 1.00 14.44 56 ALA D C 1
ATOM 10730 O O . ALA D 1 56 ? 27.628 48.130 117.178 1.00 15.44 56 ALA D O 1
ATOM 10732 N N . ASN D 1 57 ? 26.640 50.113 117.534 1.00 14.72 57 ASN D N 1
ATOM 10733 C CA . ASN D 1 57 ? 26.617 49.905 118.978 1.00 15.39 57 ASN D CA 1
ATOM 10734 C C . ASN D 1 57 ? 25.696 48.769 119.406 1.00 16.25 57 ASN D C 1
ATOM 10735 O O . ASN D 1 57 ? 25.962 48.091 120.395 1.00 19.23 57 ASN D O 1
ATOM 10740 N N . ALA D 1 58 ? 24.623 48.546 118.655 1.00 14.76 58 ALA D N 1
ATOM 10741 C CA . ALA D 1 58 ? 23.691 47.479 118.986 1.00 15.12 58 ALA D CA 1
ATOM 10742 C C . ALA D 1 58 ? 24.300 46.122 118.644 1.00 14.35 58 ALA D C 1
ATOM 10743 O O . ALA D 1 58 ? 24.072 45.134 119.337 1.00 15.50 58 ALA D O 1
ATOM 10745 N N . ALA D 1 59 ? 25.095 46.086 117.582 1.00 15.33 59 ALA D N 1
ATOM 10746 C CA . ALA D 1 59 ? 25.690 44.833 117.135 1.00 16.61 59 ALA D CA 1
ATOM 10747 C C . ALA D 1 59 ? 27.024 44.444 117.760 1.00 18.23 59 ALA D C 1
ATOM 10748 O O . ALA D 1 59 ? 27.323 43.260 117.902 1.00 17.24 59 ALA D O 1
ATOM 10750 N N . LYS D 1 60 ? 27.824 45.430 118.144 1.00 17.98 60 LYS D N 1
ATOM 10751 C CA . LYS D 1 60 ? 29.150 45.140 118.678 1.00 19.60 60 LYS D CA 1
ATOM 10752 C C . LYS D 1 60 ? 29.238 44.144 119.831 1.00 21.47 60 LYS D C 1
ATOM 10753 O O . LYS D 1 60 ? 30.173 43.338 119.881 1.00 21.01 60 LYS D O 1
ATOM 10759 N N . ASP D 1 61 ? 28.271 44.174 120.744 1.00 20.79 61 ASP D N 1
ATOM 10760 C CA . ASP D 1 61 ? 28.307 43.272 121.890 1.00 22.58 61 ASP D CA 1
ATOM 10761 C C . ASP D 1 61 ? 27.857 41.838 121.605 1.00 21.83 61 ASP D C 1
ATOM 10762 O O . ASP D 1 61 ? 27.982 40.974 122.470 1.00 23.93 61 ASP D O 1
ATOM 10767 N N . ILE D 1 62 ? 27.339 41.569 120.408 1.00 20.78 62 ILE D N 1
ATOM 10768 C CA . ILE D 1 62 ? 26.905 40.208 120.091 1.00 19.49 62 ILE D CA 1
ATOM 10769 C C . ILE D 1 62 ? 27.632 39.598 118.895 1.00 21.21 62 ILE D C 1
ATOM 10770 O O . ILE D 1 62 ? 27.201 38.584 118.342 1.00 24.33 62 ILE D O 1
ATOM 10775 N N . ILE D 1 63 ? 28.740 40.212 118.502 1.00 22.16 63 ILE D N 1
ATOM 10776 C CA . ILE D 1 63 ? 29.527 39.709 117.383 1.00 24.70 63 ILE D CA 1
ATOM 10777 C C . ILE D 1 63 ? 30.908 39.284 117.870 1.00 24.36 63 ILE D C 1
ATOM 10778 O O . ILE D 1 63 ? 31.684 40.109 118.352 1.00 25.37 63 ILE D O 1
ATOM 10783 N N . THR D 1 64 ? 31.211 37.998 117.747 1.00 23.28 64 THR D N 1
ATOM 10784 C CA . THR D 1 64 ? 32.510 37.486 118.167 1.00 23.82 64 THR D CA 1
ATOM 10785 C C . THR D 1 64 ? 33.458 37.513 116.977 1.00 24.51 64 THR D C 1
ATOM 10786 O O . THR D 1 64 ? 33.032 37.744 115.845 1.00 23.06 64 THR D O 1
ATOM 10790 N N . ASP D 1 65 ? 34.742 37.284 117.234 1.00 25.26 65 ASP D N 1
ATOM 10791 C CA . ASP D 1 65 ? 35.731 37.267 116.164 1.00 27.85 65 ASP D CA 1
ATOM 10792 C C . ASP D 1 65 ? 35.359 36.180 115.165 1.00 28.11 65 ASP D C 1
ATOM 10793 O O . ASP D 1 65 ? 35.583 36.322 113.962 1.00 28.46 65 ASP D O 1
ATOM 10798 N N . GLU D 1 66 ? 34.778 35.099 115.678 1.00 28.26 66 GLU D N 1
ATOM 10799 C CA . GLU D 1 66 ? 34.350 33.977 114.852 1.00 29.10 66 GLU D CA 1
ATOM 10800 C C . GLU D 1 66 ? 33.181 34.385 113.955 1.00 28.34 66 GLU D C 1
ATOM 10801 O O . GLU D 1 66 ? 33.157 34.063 112.765 1.00 27.37 66 GLU D O 1
ATOM 10804 N N . ASP D 1 67 ? 32.212 35.092 114.531 1.00 25.63 67 ASP D N 1
ATOM 10805 C CA . ASP D 1 67 ? 31.049 35.544 113.776 1.00 24.80 67 ASP D CA 1
ATOM 10806 C C . ASP D 1 67 ? 31.471 36.443 112.623 1.00 22.96 67 ASP D C 1
ATOM 10807 O O . ASP D 1 67 ? 30.872 36.409 111.548 1.00 21.08 67 ASP D O 1
ATOM 10812 N N . LYS D 1 68 ? 32.499 37.257 112.851 1.00 20.76 68 LYS D N 1
ATOM 10813 C CA . LYS D 1 68 ? 32.985 38.163 111.815 1.00 19.89 68 LYS D CA 1
ATOM 10814 C C . LYS D 1 68 ? 33.453 37.410 110.576 1.00 19.48 68 LYS D C 1
ATOM 10815 O O . LYS D 1 68 ? 33.418 37.941 109.465 1.00 19.70 68 LYS D O 1
ATOM 10821 N N . LYS D 1 69 ? 33.893 36.172 110.766 1.00 18.64 69 LYS D N 1
ATOM 10822 C CA . LYS D 1 69 ? 34.364 35.361 109.651 1.00 19.92 69 LYS D CA 1
ATOM 10823 C C . LYS D 1 69 ? 33.227 34.641 108.936 1.00 18.43 69 LYS D C 1
ATOM 10824 O O . LYS D 1 69 ? 33.355 34.286 107.764 1.00 17.60 69 LYS D O 1
ATOM 10828 N N . LYS D 1 70 ? 32.108 34.447 109.629 1.00 17.94 70 LYS D N 1
ATOM 10829 C CA . LYS D 1 70 ? 30.983 33.718 109.055 1.00 17.99 70 LYS D CA 1
ATOM 10830 C C . LYS D 1 70 ? 29.794 34.528 108.552 1.00 17.50 70 LYS D C 1
ATOM 10831 O O . LYS D 1 70 ? 28.913 33.985 107.889 1.00 16.18 70 LYS D O 1
ATOM 10836 N N . ILE D 1 71 ? 29.753 35.819 108.861 1.00 15.52 71 ILE D N 1
ATOM 10837 C CA . ILE D 1 71 ? 28.641 36.655 108.406 1.00 14.78 71 ILE D CA 1
ATOM 10838 C C . ILE D 1 71 ? 28.730 36.916 106.901 1.00 14.34 71 ILE D C 1
ATOM 10839 O O . ILE D 1 71 ? 29.689 37.523 106.424 1.00 14.80 71 ILE D O 1
ATOM 10844 N N . GLY D 1 72 ? 27.722 36.446 106.166 1.00 13.50 72 GLY D N 1
ATOM 10845 C CA . GLY D 1 72 ? 27.693 36.596 104.719 1.00 13.49 72 GLY D CA 1
ATOM 10846 C C . GLY D 1 72 ? 26.891 37.769 104.180 1.00 14.43 72 GLY D C 1
ATOM 10847 O O . GLY D 1 72 ? 27.013 38.128 103.000 1.00 13.24 72 GLY D O 1
ATOM 10848 N N . MET D 1 73 ? 26.049 38.352 105.025 1.00 12.38 73 MET D N 1
ATOM 10849 C CA . MET D 1 73 ? 25.257 39.514 104.627 1.00 12.32 73 MET D CA 1
ATOM 10850 C C . MET D 1 73 ? 25.030 40.423 105.825 1.00 11.53 73 MET D C 1
ATOM 10851 O O . MET D 1 73 ? 24.871 39.952 106.945 1.00 12.25 73 MET D O 1
ATOM 10856 N N . VAL D 1 74 ? 25.030 41.731 105.574 1.00 12.52 74 VAL D N 1
ATOM 10857 C CA . VAL D 1 74 ? 24.744 42.724 106.603 1.00 12.14 74 VAL D CA 1
ATOM 10858 C C . VAL D 1 74 ? 23.605 43.533 105.997 1.00 11.33 74 VAL D C 1
ATOM 10859 O O . VAL D 1 74 ? 23.784 44.197 104.975 1.00 12.43 74 VAL D O 1
ATOM 10863 N N . ILE D 1 75 ? 22.426 43.443 106.605 1.00 10.36 75 ILE D N 1
ATOM 10864 C CA . ILE D 1 75 ? 21.253 44.150 106.106 1.00 11.34 75 ILE D CA 1
ATOM 10865 C C . ILE D 1 75 ? 20.794 45.175 107.128 1.00 11.29 75 ILE D C 1
ATOM 10866 O O . ILE D 1 75 ? 20.597 44.847 108.300 1.00 13.14 75 ILE D O 1
ATOM 10871 N N . VAL D 1 76 ? 20.632 46.416 106.683 1.00 12.02 76 VAL D N 1
ATOM 10872 C CA . VAL D 1 76 ? 20.171 47.482 107.567 1.00 11.62 76 VAL D CA 1
ATOM 10873 C C . VAL D 1 76 ? 18.759 47.883 107.164 1.00 11.93 76 VAL D C 1
ATOM 10874 O O . VAL D 1 76 ? 18.502 48.178 105.998 1.00 13.62 76 VAL D O 1
ATOM 10878 N N . ALA D 1 77 ? 17.846 47.869 108.128 1.00 11.52 77 ALA D N 1
ATOM 10879 C CA . ALA D 1 77 ? 16.467 48.261 107.873 1.00 11.70 77 ALA D CA 1
ATOM 10880 C C . ALA D 1 77 ? 16.333 49.650 108.492 1.00 11.39 77 ALA D C 1
ATOM 10881 O O . ALA D 1 77 ? 16.669 49.848 109.662 1.00 13.53 77 ALA D O 1
ATOM 10883 N N . THR D 1 78 ? 15.884 50.614 107.698 1.00 11.19 78 THR D N 1
ATOM 10884 C CA . THR D 1 78 ? 15.733 51.978 108.198 1.00 11.23 78 THR D CA 1
ATOM 10885 C C . THR D 1 78 ? 14.841 52.808 107.297 1.00 12.97 78 THR D C 1
ATOM 10886 O O . THR D 1 78 ? 14.634 52.483 106.125 1.00 13.67 78 THR D O 1
ATOM 10890 N N . GLU D 1 79 ? 14.295 53.875 107.869 1.00 13.26 79 GLU D N 1
ATOM 10891 C CA . GLU D 1 79 ? 13.498 54.821 107.108 1.00 13.70 79 GLU D CA 1
ATOM 10892 C C . GLU D 1 79 ? 14.049 56.184 107.507 1.00 13.63 79 GLU D C 1
ATOM 10893 O O . GLU D 1 79 ? 13.417 57.217 107.289 1.00 15.78 79 GLU D O 1
ATOM 10899 N N . SER D 1 80 ? 15.248 56.160 108.087 1.00 13.29 80 SER D N 1
ATOM 10900 C CA . SER D 1 80 ? 15.943 57.372 108.537 1.00 14.67 80 SER D CA 1
ATOM 10901 C C . SER D 1 80 ? 17.325 57.443 107.886 1.00 14.57 80 SER D C 1
ATOM 10902 O O . SER D 1 80 ? 18.299 57.838 108.526 1.00 15.52 80 SER D O 1
ATOM 10905 N N . ALA D 1 81 ? 17.406 57.056 106.616 1.00 14.60 81 ALA D N 1
ATOM 10906 C CA . ALA D 1 81 ? 18.673 57.041 105.888 1.00 13.76 81 ALA D CA 1
ATOM 10907 C C . ALA D 1 81 ? 19.383 58.389 105.849 1.00 14.86 81 ALA D C 1
ATOM 10908 O O . ALA D 1 81 ? 18.739 59.439 105.842 1.00 16.44 81 ALA D O 1
ATOM 10910 N N . VAL D 1 82 ? 20.713 58.343 105.821 1.00 14.85 82 VAL D N 1
ATOM 10911 C CA . VAL D 1 82 ? 21.533 59.551 105.757 1.00 15.67 82 VAL D CA 1
ATOM 10912 C C . VAL D 1 82 ? 22.159 59.733 104.372 1.00 16.17 82 VAL D C 1
ATOM 10913 O O . VAL D 1 82 ? 22.837 60.729 104.117 1.00 17.39 82 VAL D O 1
ATOM 10917 N N . ASP D 1 83 ? 21.935 58.767 103.484 1.00 15.97 83 ASP D N 1
ATOM 10918 C CA . ASP D 1 83 ? 22.435 58.843 102.113 1.00 15.34 83 ASP D CA 1
ATOM 10919 C C . ASP D 1 83 ? 21.375 58.222 101.208 1.00 17.01 83 ASP D C 1
ATOM 10920 O O . ASP D 1 83 ? 20.727 57.239 101.579 1.00 16.76 83 ASP D O 1
ATOM 10925 N N . ALA D 1 84 ? 21.190 58.808 100.032 1.00 15.51 84 ALA D N 1
ATOM 10926 C CA . ALA D 1 84 ? 20.195 58.321 99.088 1.00 15.89 84 ALA D CA 1
ATOM 10927 C C . ALA D 1 84 ? 20.730 57.182 98.237 1.00 15.17 84 ALA D C 1
ATOM 10928 O O . ALA D 1 84 ? 19.971 56.531 97.524 1.00 15.85 84 ALA D O 1
ATOM 10930 N N . ALA D 1 85 ? 22.033 56.934 98.315 1.00 14.75 85 ALA D N 1
ATOM 10931 C CA . ALA D 1 85 ? 22.632 55.875 97.511 1.00 14.83 85 ALA D CA 1
ATOM 10932 C C . ALA D 1 85 ? 23.435 54.858 98.311 1.00 15.73 85 ALA D C 1
ATOM 10933 O O . ALA D 1 85 ? 23.185 53.659 98.222 1.00 15.49 85 ALA D O 1
ATOM 10935 N N . LYS D 1 86 ? 24.400 55.333 99.090 1.00 15.15 86 LYS D N 1
ATOM 10936 C CA . LYS D 1 86 ? 25.239 54.434 99.868 1.00 14.95 86 LYS D CA 1
ATOM 10937 C C . LYS D 1 86 ? 24.501 53.822 101.052 1.00 14.98 86 LYS D C 1
ATOM 10938 O O . LYS D 1 86 ? 24.006 54.532 101.923 1.00 16.74 86 LYS D O 1
ATOM 10944 N N . ALA D 1 87 ? 24.435 52.494 101.081 1.00 12.99 87 ALA D N 1
ATOM 10945 C CA . ALA D 1 87 ? 23.758 51.786 102.162 1.00 13.14 87 ALA D CA 1
ATOM 10946 C C . ALA D 1 87 ? 24.527 51.916 103.468 1.00 12.82 87 ALA D C 1
ATOM 10947 O O . ALA D 1 87 ? 25.748 51.759 103.488 1.00 14.81 87 ALA D O 1
ATOM 10949 N N . ALA D 1 88 ? 23.813 52.198 104.555 1.00 14.03 88 ALA D N 1
ATOM 10950 C CA . ALA D 1 88 ? 24.445 52.331 105.867 1.00 14.07 88 ALA D CA 1
ATOM 10951 C C . ALA D 1 88 ? 25.102 51.013 106.267 1.00 12.64 88 ALA D C 1
ATOM 10952 O O . ALA D 1 88 ? 25.997 50.985 107.111 1.00 14.73 88 ALA D O 1
ATOM 10954 N N . ALA D 1 89 ? 24.657 49.917 105.655 1.00 13.42 89 ALA D N 1
ATOM 10955 C CA . ALA D 1 89 ? 25.215 48.606 105.957 1.00 12.72 89 ALA D CA 1
ATOM 10956 C C . ALA D 1 89 ? 26.698 48.537 105.606 1.00 12.96 89 ALA D C 1
ATOM 10957 O O . ALA D 1 89 ? 27.452 47.787 106.224 1.00 12.02 89 ALA D O 1
ATOM 10959 N N . VAL D 1 90 ? 27.116 49.306 104.605 1.00 13.90 90 VAL D N 1
ATOM 10960 C CA . VAL D 1 90 ? 28.523 49.306 104.214 1.00 14.78 90 VAL D CA 1
ATOM 10961 C C . VAL D 1 90 ? 29.400 49.877 105.330 1.00 15.84 90 VAL D C 1
ATOM 10962 O O . VAL D 1 90 ? 30.423 49.285 105.679 1.00 14.92 90 VAL D O 1
ATOM 10966 N N . GLN D 1 91 ? 29.005 51.017 105.899 1.00 15.83 91 GLN D N 1
ATOM 10967 C CA . GLN D 1 91 ? 29.799 51.611 106.973 1.00 16.73 91 GLN D CA 1
ATOM 10968 C C . GLN D 1 91 ? 29.810 50.719 108.210 1.00 15.31 91 GLN D C 1
ATOM 10969 O O . GLN D 1 91 ? 30.847 50.546 108.852 1.00 14.00 91 GLN D O 1
ATOM 10975 N N . ILE D 1 92 ? 28.657 50.153 108.553 1.00 15.09 92 ILE D N 1
ATOM 10976 C CA . ILE D 1 92 ? 28.591 49.298 109.726 1.00 14.58 92 ILE D CA 1
ATOM 10977 C C . ILE D 1 92 ? 29.443 48.051 109.527 1.00 15.63 92 ILE D C 1
ATOM 10978 O O . ILE D 1 92 ? 30.120 47.602 110.448 1.00 14.09 92 ILE D O 1
ATOM 10983 N N . HIS D 1 93 ? 29.421 47.505 108.316 1.00 14.81 93 HIS D N 1
ATOM 10984 C CA . HIS D 1 93 ? 30.224 46.332 107.998 1.00 15.66 93 HIS D CA 1
ATOM 10985 C C . HIS D 1 93 ? 31.699 46.663 108.232 1.00 15.73 93 HIS D C 1
ATOM 10986 O O . HIS D 1 93 ? 32.464 45.842 108.740 1.00 16.05 93 HIS D O 1
ATOM 10993 N N . ASN D 1 94 ? 32.086 47.881 107.873 1.00 16.52 94 ASN D N 1
ATOM 10994 C CA . ASN D 1 94 ? 33.460 48.340 108.044 1.00 17.61 94 ASN D CA 1
ATOM 10995 C C . ASN D 1 94 ? 33.777 48.534 109.529 1.00 18.31 94 ASN D C 1
ATOM 10996 O O . ASN D 1 94 ? 34.773 48.012 110.035 1.00 18.07 94 ASN D O 1
ATOM 11001 N N . LEU D 1 95 ? 32.917 49.261 110.234 1.00 16.55 95 LEU D N 1
ATOM 11002 C CA . LEU D 1 95 ? 33.139 49.510 111.657 1.00 17.08 95 LEU D CA 1
ATOM 11003 C C . LEU D 1 95 ? 33.254 48.235 112.491 1.00 16.85 95 LEU D C 1
ATOM 11004 O O . LEU D 1 95 ? 34.061 48.167 113.422 1.00 18.79 95 LEU D O 1
ATOM 11009 N N . LEU D 1 96 ? 32.464 47.220 112.150 1.00 15.45 96 LEU D N 1
ATOM 11010 C CA . LEU D 1 96 ? 32.471 45.961 112.888 1.00 15.28 96 LEU D CA 1
ATOM 11011 C C . LEU D 1 96 ? 33.569 44.975 112.485 1.00 15.73 96 LEU D C 1
ATOM 11012 O O . LEU D 1 96 ? 33.729 43.932 113.118 1.00 18.18 96 LEU D O 1
ATOM 11017 N N . GLY D 1 97 ? 34.309 45.301 111.432 1.00 16.63 97 GLY D N 1
ATOM 11018 C CA . GLY D 1 97 ? 35.397 44.445 110.983 1.00 17.70 97 GLY D CA 1
ATOM 11019 C C . GLY D 1 97 ? 34.998 43.092 110.423 1.00 17.32 97 GLY D C 1
ATOM 11020 O O . GLY D 1 97 ? 35.753 42.124 110.517 1.00 18.05 97 GLY D O 1
ATOM 11021 N N . ILE D 1 98 ? 33.815 43.022 109.829 1.00 16.45 98 ILE D N 1
ATOM 11022 C CA . ILE D 1 98 ? 33.323 41.776 109.257 1.00 16.00 98 ILE D CA 1
ATOM 11023 C C . ILE D 1 98 ? 34.096 41.404 107.983 1.00 14.63 98 ILE D C 1
ATOM 11024 O O . ILE D 1 98 ? 34.580 42.277 107.262 1.00 15.65 98 ILE D O 1
ATOM 11029 N N . GLN D 1 99 ? 34.224 40.103 107.729 1.00 14.55 99 GLN D N 1
ATOM 11030 C CA . GLN D 1 99 ? 34.940 39.627 106.551 1.00 15.08 99 GLN D CA 1
ATOM 11031 C C . GLN D 1 99 ? 34.359 40.303 105.306 1.00 15.20 99 GLN D C 1
ATOM 11032 O O . GLN D 1 99 ? 33.157 40.548 105.226 1.00 15.46 99 GLN D O 1
ATOM 11038 N N . PRO D 1 100 ? 35.215 40.611 104.320 1.00 16.50 100 PRO D N 1
ATOM 11039 C CA . PRO D 1 100 ? 34.877 41.283 103.060 1.00 15.76 100 PRO D CA 1
ATOM 11040 C C . PRO D 1 100 ? 33.909 40.665 102.063 1.00 15.62 100 PRO D C 1
ATOM 11041 O O . PRO D 1 100 ? 33.231 41.393 101.341 1.00 15.21 100 PRO D O 1
ATOM 11045 N N . PHE D 1 101 ? 33.842 39.341 102.004 1.00 15.39 101 PHE D N 1
ATOM 11046 C CA . PHE D 1 101 ? 32.962 38.696 101.035 1.00 15.56 101 PHE D CA 1
ATOM 11047 C C . PHE D 1 101 ? 31.534 38.568 101.528 1.00 15.78 101 PHE D C 1
ATOM 11048 O O . PHE D 1 101 ? 31.025 37.468 101.759 1.00 16.57 101 PHE D O 1
ATOM 11056 N N . ALA D 1 102 ? 30.885 39.718 101.668 1.00 14.90 102 ALA D N 1
ATOM 11057 C CA . ALA D 1 102 ? 29.520 39.768 102.152 1.00 15.72 102 ALA D CA 1
ATOM 11058 C C . ALA D 1 102 ? 28.700 40.800 101.403 1.00 14.95 102 ALA D C 1
ATOM 11059 O O . ALA D 1 102 ? 29.239 41.782 100.883 1.00 16.60 102 ALA D O 1
ATOM 11061 N N . ARG D 1 103 ? 27.394 40.566 101.347 1.00 13.14 103 ARG D N 1
ATOM 11062 C CA . ARG D 1 103 ? 26.475 41.502 100.718 1.00 13.80 103 ARG D CA 1
ATOM 11063 C C . ARG D 1 103 ? 26.097 42.541 101.769 1.00 14.60 103 ARG D C 1
ATOM 11064 O O . ARG D 1 103 ? 25.831 42.190 102.916 1.00 15.74 103 ARG D O 1
ATOM 11072 N N . CYS D 1 104 ? 26.070 43.811 101.382 1.00 13.64 104 CYS D N 1
ATOM 11073 C CA . CYS D 1 104 ? 25.678 44.876 102.306 1.00 13.17 104 CYS D CA 1
ATOM 11074 C C . CYS D 1 104 ? 24.668 45.755 101.595 1.00 12.93 104 CYS D C 1
ATOM 11075 O O . CYS D 1 104 ? 24.930 46.241 100.496 1.00 14.15 104 CYS D O 1
ATOM 11078 N N . PHE D 1 105 ? 23.508 45.950 102.209 1.00 11.51 105 PHE D N 1
ATOM 11079 C CA . PHE D 1 105 ? 22.485 46.787 101.607 1.00 11.41 105 PHE D CA 1
ATOM 11080 C C . PHE D 1 105 ? 21.410 47.150 102.616 1.00 11.29 105 PHE D C 1
ATOM 11081 O O . PHE D 1 105 ? 21.357 46.590 103.712 1.00 12.28 105 PHE D O 1
ATOM 11089 N N . GLU D 1 106 ? 20.577 48.116 102.246 1.00 11.33 106 GLU D N 1
ATOM 11090 C CA . GLU D 1 106 ? 19.480 48.568 103.091 1.00 12.03 106 GLU D CA 1
ATOM 11091 C C . GLU D 1 106 ? 18.152 48.053 102.545 1.00 13.50 106 GLU D C 1
ATOM 11092 O O . GLU D 1 106 ? 18.022 47.796 101.342 1.00 13.45 106 GLU D O 1
ATOM 11098 N N . MET D 1 107 ? 17.179 47.883 103.437 1.00 13.03 107 MET D N 1
ATOM 11099 C CA . MET D 1 107 ? 15.824 47.503 103.042 1.00 12.52 107 MET D CA 1
ATOM 11100 C C . MET D 1 107 ? 14.948 48.620 103.591 1.00 12.96 107 MET D C 1
ATOM 11101 O O . MET D 1 107 ? 15.177 49.088 104.711 1.00 13.41 107 MET D O 1
ATOM 11106 N N . LYS D 1 108 ? 13.958 49.051 102.810 1.00 12.66 108 LYS D N 1
ATOM 11107 C CA . LYS D 1 108 ? 13.072 50.128 103.238 1.00 12.73 108 LYS D CA 1
ATOM 11108 C C . LYS D 1 108 ? 11.593 49.883 102.952 1.00 13.00 108 LYS D C 1
ATOM 11109 O O . LYS D 1 108 ? 11.215 49.501 101.845 1.00 12.57 108 LYS D O 1
ATOM 11123 N N . GLU D 1 109 ? 10.777 50.118 103.977 1.00 12.00 109 GLU D N 1
ATOM 11124 C CA . GLU D 1 109 ? 9.319 50.051 103.914 1.00 11.80 109 GLU D CA 1
ATOM 11125 C C . GLU D 1 109 ? 8.840 50.438 105.294 1.00 12.82 109 GLU D C 1
ATOM 11126 O O . GLU D 1 109 ? 8.413 49.596 106.072 1.00 12.68 109 GLU D O 1
ATOM 11132 N N A ALA D 1 110 ? 8.930 51.728 105.599 0.33 11.87 110 ALA D N 1
ATOM 11133 N N B ALA D 1 110 ? 8.939 51.727 105.598 0.33 12.79 110 ALA D N 1
ATOM 11134 N N C ALA D 1 110 ? 8.909 51.734 105.584 0.33 11.79 110 ALA D N 1
ATOM 11135 C CA A ALA D 1 110 ? 8.507 52.251 106.894 0.33 11.79 110 ALA D CA 1
ATOM 11136 C CA B ALA D 1 110 ? 8.516 52.249 106.889 0.33 13.38 110 ALA D CA 1
ATOM 11137 C CA C ALA D 1 110 ? 8.483 52.270 106.870 0.33 11.72 110 ALA D CA 1
ATOM 11138 C C A ALA D 1 110 ? 9.059 51.413 108.048 0.33 11.68 110 ALA D C 1
ATOM 11139 C C B ALA D 1 110 ? 9.052 51.412 108.051 0.33 13.77 110 ALA D C 1
ATOM 11140 C C C ALA D 1 110 ? 9.035 51.437 108.023 0.33 11.69 110 ALA D C 1
ATOM 11141 O O A ALA D 1 110 ? 10.243 51.076 108.063 0.33 12.50 110 ALA D O 1
ATOM 11142 O O B ALA D 1 110 ? 10.232 51.065 108.084 0.33 14.68 110 ALA D O 1
ATOM 11143 O O C ALA D 1 110 ? 10.217 51.092 108.029 0.33 12.50 110 ALA D O 1
ATOM 11156 N N B CYS D 1 111 ? 8.201 51.075 109.007 0.33 11.62 111 CYS D N 1
ATOM 11157 N N C CYS D 1 111 ? 8.185 51.108 108.991 0.33 11.96 111 CYS D N 1
ATOM 11158 C CA B CYS D 1 111 ? 8.612 50.290 110.171 0.33 12.15 111 CYS D CA 1
ATOM 11159 C CA C CYS D 1 111 ? 8.626 50.324 110.140 0.33 12.64 111 CYS D CA 1
ATOM 11160 C C B CYS D 1 111 ? 8.604 48.790 109.939 0.33 11.27 111 CYS D C 1
ATOM 11161 C C C CYS D 1 111 ? 8.562 48.811 109.945 0.33 11.65 111 CYS D C 1
ATOM 11162 O O B CYS D 1 111 ? 8.848 48.015 110.863 0.33 11.49 111 CYS D O 1
ATOM 11163 O O C CYS D 1 111 ? 8.731 48.052 110.898 0.33 11.59 111 CYS D O 1
ATOM 11168 N N . TYR D 1 112 ? 8.329 48.381 108.707 1.00 11.87 112 TYR D N 1
ATOM 11169 C CA . TYR D 1 112 ? 8.262 46.958 108.375 1.00 12.39 112 TYR D CA 1
ATOM 11170 C C . TYR D 1 112 ? 9.564 46.258 107.979 1.00 12.39 112 TYR D C 1
ATOM 11171 O O . TYR D 1 112 ? 9.719 45.052 108.190 1.00 10.84 112 TYR D O 1
ATOM 11180 N N . ALA D 1 113 ? 10.489 47.026 107.421 1.00 13.08 113 ALA D N 1
ATOM 11181 C CA . ALA D 1 113 ? 11.741 46.504 106.861 1.00 13.71 113 ALA D CA 1
ATOM 11182 C C . ALA D 1 113 ? 12.611 45.454 107.551 1.00 13.19 113 ALA D C 1
ATOM 11183 O O . ALA D 1 113 ? 13.250 44.665 106.859 1.00 12.93 113 ALA D O 1
ATOM 11185 N N . ALA D 1 114 ? 12.668 45.426 108.876 1.00 11.90 114 ALA D N 1
ATOM 11186 C CA . ALA D 1 114 ? 13.515 44.430 109.539 1.00 10.10 114 ALA D CA 1
ATOM 11187 C C . ALA D 1 114 ? 12.955 43.015 109.390 1.00 11.20 114 ALA D C 1
ATOM 11188 O O . ALA D 1 114 ? 13.698 42.037 109.478 1.00 12.46 114 ALA D O 1
ATOM 11190 N N . THR D 1 115 ? 11.649 42.910 109.161 1.00 10.92 115 THR D N 1
ATOM 11191 C CA . THR D 1 115 ? 11.004 41.607 109.018 1.00 12.13 115 THR D CA 1
ATOM 11192 C C . THR D 1 115 ? 11.416 40.863 107.743 1.00 12.53 115 THR D C 1
ATOM 11193 O O . THR D 1 115 ? 11.842 39.710 107.826 1.00 9.54 115 THR D O 1
ATOM 11197 N N . PRO D 1 116 ? 11.285 41.487 106.555 1.00 11.98 116 PRO D N 1
ATOM 11198 C CA . PRO D 1 116 ? 11.719 40.725 105.379 1.00 12.52 116 PRO D CA 1
ATOM 11199 C C . PRO D 1 116 ? 13.224 40.471 105.472 1.00 13.10 116 PRO D C 1
ATOM 11200 O O . PRO D 1 116 ? 13.741 39.503 104.910 1.00 13.15 116 PRO D O 1
ATOM 11204 N N . ALA D 1 117 ? 13.925 41.339 106.197 1.00 11.14 117 ALA D N 1
ATOM 11205 C CA . ALA D 1 117 ? 15.364 41.189 106.370 1.00 10.84 117 ALA D CA 1
ATOM 11206 C C . ALA D 1 117 ? 15.692 39.876 107.082 1.00 12.32 117 ALA D C 1
ATOM 11207 O O . ALA D 1 117 ? 16.522 39.101 106.601 1.00 12.86 117 ALA D O 1
ATOM 11209 N N . ILE D 1 118 ? 15.057 39.610 108.220 1.00 12.13 118 ILE D N 1
ATOM 11210 C CA . ILE D 1 118 ? 15.376 38.360 108.909 1.00 12.68 118 ILE D CA 1
ATOM 11211 C C . ILE D 1 118 ? 14.760 37.142 108.236 1.00 12.15 118 ILE D C 1
ATOM 11212 O O . ILE D 1 118 ? 15.326 36.054 108.303 1.00 13.10 118 ILE D O 1
ATOM 11217 N N . GLN D 1 119 ? 13.610 37.318 107.587 1.00 11.88 119 GLN D N 1
ATOM 11218 C CA . GLN D 1 119 ? 12.953 36.197 106.916 1.00 12.71 119 GLN D CA 1
ATOM 11219 C C . GLN D 1 119 ? 13.750 35.780 105.685 1.00 12.80 119 GLN D C 1
ATOM 11220 O O . GLN D 1 119 ? 13.937 34.585 105.438 1.00 13.73 119 GLN D O 1
ATOM 11226 N N . LEU D 1 120 ? 14.220 36.752 104.907 1.00 11.52 120 LEU D N 1
ATOM 11227 C CA . LEU D 1 120 ? 15.009 36.410 103.729 1.00 11.17 120 LEU D CA 1
ATOM 11228 C C . LEU D 1 120 ? 16.415 35.976 104.149 1.00 12.25 120 LEU D C 1
ATOM 11229 O O . LEU D 1 120 ? 17.077 35.226 103.429 1.00 11.59 120 LEU D O 1
ATOM 11234 N N . ALA D 1 121 ? 16.869 36.431 105.317 1.00 12.13 121 ALA D N 1
ATOM 11235 C CA . ALA D 1 121 ? 18.173 36.016 105.824 1.00 11.65 121 ALA D CA 1
ATOM 11236 C C . ALA D 1 121 ? 18.080 34.508 106.057 1.00 12.56 121 ALA D C 1
ATOM 11237 O O . ALA D 1 121 ? 19.004 33.758 105.743 1.00 12.11 121 ALA D O 1
ATOM 11239 N N . LYS D 1 122 ? 16.954 34.071 106.610 1.00 13.38 122 LYS D N 1
ATOM 11240 C CA . LYS D 1 122 ? 16.736 32.652 106.865 1.00 12.58 122 LYS D CA 1
ATOM 11241 C C . LYS D 1 122 ? 16.731 31.868 105.556 1.00 14.33 122 LYS D C 1
ATOM 11242 O O . LYS D 1 122 ? 17.348 30.802 105.464 1.00 14.36 122 LYS D O 1
ATOM 11246 N N . ASP D 1 123 ? 16.037 32.382 104.542 1.00 12.74 123 ASP D N 1
ATOM 11247 C CA . ASP D 1 123 ? 15.989 31.684 103.258 1.00 12.64 123 ASP D CA 1
ATOM 11248 C C . ASP D 1 123 ? 17.386 31.585 102.650 1.00 13.24 123 ASP D C 1
ATOM 11249 O O . ASP D 1 123 ? 17.754 30.569 102.064 1.00 13.62 123 ASP D O 1
ATOM 11254 N N . TYR D 1 124 ? 18.167 32.645 102.798 1.00 11.61 124 TYR D N 1
ATOM 11255 C CA . TYR D 1 124 ? 19.535 32.671 102.294 1.00 12.31 124 TYR D CA 1
ATOM 11256 C C . TYR D 1 124 ? 20.382 31.565 102.925 1.00 12.44 124 TYR D C 1
ATOM 11257 O O . TYR D 1 124 ? 21.138 30.869 102.237 1.00 13.76 124 TYR D O 1
ATOM 11266 N N . LEU D 1 125 ? 20.239 31.397 104.236 1.00 12.75 125 LEU D N 1
ATOM 11267 C CA . LEU D 1 125 ? 21.013 30.408 104.973 1.00 12.75 125 LEU D CA 1
ATOM 11268 C C . LEU D 1 125 ? 20.612 28.955 104.757 1.00 12.34 125 LEU D C 1
ATOM 11269 O O . LEU D 1 125 ? 21.351 28.055 105.138 1.00 13.97 125 LEU D O 1
ATOM 11274 N N . ALA D 1 126 ? 19.455 28.718 104.149 1.00 13.29 126 ALA D N 1
ATOM 11275 C CA . ALA D 1 126 ? 18.991 27.348 103.940 1.00 15.34 126 ALA D CA 1
ATOM 11276 C C . ALA D 1 126 ? 20.036 26.390 103.360 1.00 17.56 126 ALA D C 1
ATOM 11277 O O . ALA D 1 126 ? 20.069 25.215 103.732 1.00 19.83 126 ALA D O 1
ATOM 11279 N N . THR D 1 127 ? 20.882 26.878 102.457 1.00 18.50 127 THR D N 1
ATOM 11280 C CA . THR D 1 127 ? 21.911 26.037 101.841 1.00 20.40 127 THR D CA 1
ATOM 11281 C C . THR D 1 127 ? 23.324 26.429 102.261 1.00 20.27 127 THR D C 1
ATOM 11282 O O . THR D 1 127 ? 24.306 25.963 101.681 1.00 21.63 127 THR D O 1
ATOM 11286 N N . ARG D 1 128 ? 23.423 27.280 103.274 1.00 19.10 128 ARG D N 1
ATOM 11287 C CA . ARG D 1 128 ? 24.714 27.757 103.758 1.00 19.70 128 ARG D CA 1
ATOM 11288 C C . ARG D 1 128 ? 24.818 27.486 105.259 1.00 21.50 128 ARG D C 1
ATOM 11289 O O . ARG D 1 128 ? 24.702 28.395 106.079 1.00 20.74 128 ARG D O 1
ATOM 11297 N N . PRO D 1 129 ? 25.079 26.220 105.631 1.00 22.39 129 PRO D N 1
ATOM 11298 C CA . PRO D 1 129 ? 25.200 25.759 107.019 1.00 22.97 129 PRO D CA 1
ATOM 11299 C C . PRO D 1 129 ? 26.225 26.432 107.927 1.00 21.75 129 PRO D C 1
ATOM 11300 O O . PRO D 1 129 ? 26.051 26.449 109.148 1.00 23.35 129 PRO D O 1
ATOM 11304 N N . ASN D 1 130 ? 27.281 26.993 107.351 1.00 20.81 130 ASN D N 1
ATOM 11305 C CA . ASN D 1 130 ? 28.306 27.622 108.169 1.00 20.53 130 ASN D CA 1
ATOM 11306 C C . ASN D 1 130 ? 28.342 29.142 108.082 1.00 19.73 130 ASN D C 1
ATOM 11307 O O . ASN D 1 130 ? 29.333 29.766 108.454 1.00 20.53 130 ASN D O 1
ATOM 11312 N N . GLU D 1 131 ? 27.262 29.737 107.587 1.00 16.83 131 GLU D N 1
ATOM 11313 C CA . GLU D 1 131 ? 27.192 31.192 107.491 1.00 14.40 131 GLU D CA 1
ATOM 11314 C C . GLU D 1 131 ? 26.155 31.748 108.452 1.00 13.55 131 GLU D C 1
ATOM 11315 O O . GLU D 1 131 ? 25.335 31.013 108.994 1.00 14.38 131 GLU D O 1
ATOM 11321 N N . LYS D 1 132 ? 26.226 33.055 108.674 1.00 13.50 132 LYS D N 1
ATOM 11322 C CA . LYS D 1 132 ? 25.287 33.761 109.538 1.00 13.17 132 LYS D CA 1
ATOM 11323 C C . LYS D 1 132 ? 24.944 35.062 108.827 1.00 12.52 132 LYS D C 1
ATOM 11324 O O . LYS D 1 132 ? 25.633 35.454 107.885 1.00 13.50 132 LYS D O 1
ATOM 11330 N N . VAL D 1 133 ? 23.873 35.718 109.265 1.00 10.95 133 VAL D N 1
ATOM 11331 C CA . VAL D 1 133 ? 23.477 37.000 108.689 1.00 11.52 133 VAL D CA 1
ATOM 11332 C C . VAL D 1 133 ? 23.232 37.990 109.821 1.00 11.09 133 VAL D C 1
ATOM 11333 O O . VAL D 1 133 ? 22.651 37.636 110.849 1.00 11.94 133 VAL D O 1
ATOM 11337 N N . LEU D 1 134 ? 23.696 39.223 109.634 1.00 10.78 134 LEU D N 1
ATOM 11338 C CA . LEU D 1 134 ? 23.507 40.278 110.624 1.00 12.20 134 LEU D CA 1
ATOM 11339 C C . LEU D 1 134 ? 22.445 41.238 110.102 1.00 11.31 134 LEU D C 1
ATOM 11340 O O . LEU D 1 134 ? 22.584 41.796 109.012 1.00 12.55 134 LEU D O 1
ATOM 11345 N N . VAL D 1 135 ? 21.372 41.398 110.869 1.00 10.61 135 VAL D N 1
ATOM 11346 C CA . VAL D 1 135 ? 20.291 42.306 110.501 1.00 11.34 135 VAL D CA 1
ATOM 11347 C C . VAL D 1 135 ? 20.246 43.401 111.556 1.00 12.02 135 VAL D C 1
ATOM 11348 O O . VAL D 1 135 ? 20.268 43.118 112.753 1.00 12.47 135 VAL D O 1
ATOM 11352 N N . ILE D 1 136 ? 20.201 44.648 111.106 1.00 11.40 136 ILE D N 1
ATOM 11353 C CA . ILE D 1 136 ? 20.165 45.776 112.025 1.00 12.91 136 ILE D CA 1
ATOM 11354 C C . ILE D 1 136 ? 19.057 46.750 111.671 1.00 12.48 136 ILE D C 1
ATOM 11355 O O . ILE D 1 136 ? 18.997 47.257 110.554 1.00 14.42 136 ILE D O 1
ATOM 11360 N N . ALA D 1 137 ? 18.175 46.986 112.633 1.00 12.39 137 ALA D N 1
ATOM 11361 C CA . ALA D 1 137 ? 17.089 47.940 112.477 1.00 12.54 137 ALA D CA 1
ATOM 11362 C C . ALA D 1 137 ? 17.622 49.172 113.191 1.00 12.52 137 ALA D C 1
ATOM 11363 O O . ALA D 1 137 ? 18.028 49.089 114.349 1.00 15.45 137 ALA D O 1
ATOM 11365 N N . THR D 1 138 ? 17.646 50.304 112.506 1.00 12.27 138 THR D N 1
ATOM 11366 C CA . THR D 1 138 ? 18.150 51.520 113.133 1.00 12.91 138 THR D CA 1
ATOM 11367 C C . THR D 1 138 ? 17.346 52.715 112.626 1.00 13.92 138 THR D C 1
ATOM 11368 O O . THR D 1 138 ? 17.176 52.889 111.420 1.00 13.43 138 THR D O 1
ATOM 11372 N N . ASP D 1 139 ? 16.853 53.540 113.551 1.00 12.68 139 ASP D N 1
ATOM 11373 C CA . ASP D 1 139 ? 16.016 54.678 113.175 1.00 14.12 139 ASP D CA 1
ATOM 11374 C C . ASP D 1 139 ? 15.929 55.795 114.208 1.00 12.99 139 ASP D C 1
ATOM 11375 O O . ASP D 1 139 ? 16.262 55.618 115.376 1.00 15.05 139 ASP D O 1
ATOM 11380 N N . THR D 1 140 ? 15.448 56.941 113.743 1.00 13.53 140 THR D N 1
ATOM 11381 C CA . THR D 1 140 ? 15.210 58.105 114.589 1.00 15.66 140 THR D CA 1
ATOM 11382 C C . THR D 1 140 ? 13.793 58.562 114.246 1.00 14.38 140 THR D C 1
ATOM 11383 O O . THR D 1 140 ? 13.552 59.099 113.161 1.00 16.35 140 THR D O 1
ATOM 11387 N N . ALA D 1 141 ? 12.852 58.320 115.155 1.00 15.06 141 ALA D N 1
ATOM 11388 C CA . ALA D 1 141 ? 11.470 58.731 114.936 1.00 14.62 141 ALA D CA 1
ATOM 11389 C C . ALA D 1 141 ? 11.364 60.181 115.393 1.00 16.15 141 ALA D C 1
ATOM 11390 O O . ALA D 1 141 ? 11.292 60.465 116.589 1.00 16.46 141 ALA D O 1
ATOM 11392 N N . ARG D 1 142 ? 11.363 61.083 114.418 1.00 15.29 142 ARG D N 1
ATOM 11393 C CA . ARG D 1 142 ? 11.302 62.523 114.666 1.00 16.67 142 ARG D CA 1
ATOM 11394 C C . ARG D 1 142 ? 10.097 63.131 113.946 1.00 16.93 142 ARG D C 1
ATOM 11395 O O . ARG D 1 142 ? 10.023 63.102 112.720 1.00 17.19 142 ARG D O 1
ATOM 11403 N N . TYR D 1 143 ? 9.158 63.682 114.712 1.00 17.28 143 TYR D N 1
ATOM 11404 C CA . TYR D 1 143 ? 7.953 64.274 114.132 1.00 17.30 143 TYR D CA 1
ATOM 11405 C C . TYR D 1 143 ? 7.975 65.799 114.125 1.00 18.04 143 TYR D C 1
ATOM 11406 O O . TYR D 1 143 ? 7.292 66.431 113.317 1.00 18.20 143 TYR D O 1
ATOM 11415 N N . GLY D 1 144 ? 8.758 66.380 115.028 1.00 18.72 144 GLY D N 1
ATOM 11416 C CA . GLY D 1 144 ? 8.858 67.827 115.102 1.00 19.06 144 GLY D CA 1
ATOM 11417 C C . GLY D 1 144 ? 8.351 68.387 116.417 1.00 19.36 144 GLY D C 1
ATOM 11418 O O . GLY D 1 144 ? 7.449 67.827 117.035 1.00 20.18 144 GLY D O 1
ATOM 11419 N N . LEU D 1 145 ? 8.938 69.494 116.855 1.00 20.62 145 LEU D N 1
ATOM 11420 C CA . LEU D 1 145 ? 8.516 70.113 118.103 1.00 22.36 145 LEU D CA 1
ATOM 11421 C C . LEU D 1 145 ? 7.084 70.622 117.965 1.00 22.67 145 LEU D C 1
ATOM 11422 O O . LEU D 1 145 ? 6.736 71.251 116.965 1.00 22.24 145 LEU D O 1
ATOM 11427 N N . ASN D 1 146 ? 6.261 70.328 118.969 1.00 23.91 146 ASN D N 1
ATOM 11428 C CA . ASN D 1 146 ? 4.862 70.744 118.994 1.00 24.44 146 ASN D CA 1
ATOM 11429 C C . ASN D 1 146 ? 4.001 70.100 117.913 1.00 24.26 146 ASN D C 1
ATOM 11430 O O . ASN D 1 146 ? 2.921 70.601 117.594 1.00 25.29 146 ASN D O 1
ATOM 11435 N N . SER D 1 147 ? 4.473 68.987 117.358 1.00 22.05 147 SER D N 1
ATOM 11436 C CA . SER D 1 147 ? 3.735 68.280 116.317 1.00 21.51 147 SER D CA 1
ATOM 11437 C C . SER D 1 147 ? 2.792 67.260 116.940 1.00 20.41 147 SER D C 1
ATOM 11438 O O . SER D 1 147 ? 2.877 66.963 118.134 1.00 19.83 147 SER D O 1
ATOM 11441 N N . GLY D 1 148 ? 1.896 66.714 116.126 1.00 19.92 148 GLY D N 1
ATOM 11442 C CA . GLY D 1 148 ? 0.964 65.729 116.635 1.00 20.49 148 GLY D CA 1
ATOM 11443 C C . GLY D 1 148 ? 1.647 64.450 117.081 1.00 20.46 148 GLY D C 1
ATOM 11444 O O . GLY D 1 148 ? 1.246 63.841 118.070 1.00 21.90 148 GLY D O 1
ATOM 11445 N N . GLY D 1 149 ? 2.693 64.044 116.368 1.00 21.52 149 GLY D N 1
ATOM 11446 C CA . GLY D 1 149 ? 3.376 62.808 116.720 1.00 19.50 149 GLY D CA 1
ATOM 11447 C C . GLY D 1 149 ? 4.509 62.901 117.729 1.00 19.41 149 GLY D C 1
ATOM 11448 O O . GLY D 1 149 ? 5.025 61.877 118.172 1.00 18.55 149 GLY D O 1
ATOM 11449 N N . GLU D 1 150 ? 4.883 64.118 118.112 1.00 19.01 150 GLU D N 1
ATOM 11450 C CA . GLU D 1 150 ? 5.989 64.337 119.049 1.00 18.85 150 GLU D CA 1
ATOM 11451 C C . GLU D 1 150 ? 6.089 63.404 120.266 1.00 19.27 150 GLU D C 1
ATOM 11452 O O . GLU D 1 150 ? 7.155 62.869 120.548 1.00 18.06 150 GLU D O 1
ATOM 11458 N N . PRO D 1 151 ? 4.982 63.197 120.997 1.00 18.31 151 PRO D N 1
ATOM 11459 C CA . PRO D 1 151 ? 4.976 62.332 122.182 1.00 19.52 151 PRO D CA 1
ATOM 11460 C C . PRO D 1 151 ? 5.385 60.882 121.928 1.00 17.49 151 PRO D C 1
ATOM 11461 O O . PRO D 1 151 ? 5.757 60.168 122.858 1.00 19.07 151 PRO D O 1
ATOM 11465 N N . THR D 1 152 ? 5.315 60.451 120.674 1.00 16.95 152 THR D N 1
ATOM 11466 C CA . THR D 1 152 ? 5.660 59.072 120.337 1.00 16.73 152 THR D CA 1
ATOM 11467 C C . THR D 1 152 ? 7.092 58.920 119.826 1.00 17.41 152 THR D C 1
ATOM 11468 O O . THR D 1 152 ? 7.520 57.820 119.474 1.00 17.81 152 THR D O 1
ATOM 11472 N N . GLN D 1 153 ? 7.841 60.018 119.804 1.00 14.70 153 GLN D N 1
ATOM 11473 C CA . GLN D 1 153 ? 9.223 59.988 119.329 1.00 15.48 153 GLN D CA 1
ATOM 11474 C C . GLN D 1 153 ? 10.160 59.056 120.101 1.00 15.11 153 GLN D C 1
ATOM 11475 O O . GLN D 1 153 ? 9.906 58.687 121.253 1.00 17.26 153 GLN D O 1
ATOM 11481 N N . GLY D 1 154 ? 11.250 58.684 119.441 1.00 15.39 154 GLY D N 1
ATOM 11482 C CA . GLY D 1 154 ? 12.240 57.809 120.042 1.00 15.11 154 GLY D CA 1
ATOM 11483 C C . GLY D 1 154 ? 13.377 57.602 119.065 1.00 15.24 154 GLY D C 1
ATOM 11484 O O . GLY D 1 154 ? 13.319 58.081 117.932 1.00 15.87 154 GLY D O 1
ATOM 11485 N N . ALA D 1 155 ? 14.419 56.904 119.503 1.00 14.87 155 ALA D N 1
ATOM 11486 C CA . ALA D 1 155 ? 15.567 56.627 118.647 1.00 15.54 155 ALA D CA 1
ATOM 11487 C C . ALA D 1 155 ? 16.328 55.429 119.195 1.00 15.33 155 ALA D C 1
ATOM 11488 O O . ALA D 1 155 ? 16.438 55.256 120.411 1.00 14.47 155 ALA D O 1
ATOM 11490 N N . GLY D 1 156 ? 16.845 54.594 118.299 1.00 13.35 156 GLY D N 1
ATOM 11491 C CA . GLY D 1 156 ? 17.589 53.434 118.747 1.00 13.13 156 GLY D CA 1
ATOM 11492 C C . GLY D 1 156 ? 17.831 52.441 117.634 1.00 13.02 156 GLY D C 1
ATOM 11493 O O . GLY D 1 156 ? 17.488 52.693 116.480 1.00 13.20 156 GLY D O 1
ATOM 11494 N N . ALA D 1 157 ? 18.427 51.310 117.989 1.00 12.62 157 ALA D N 1
ATOM 11495 C CA . ALA D 1 157 ? 18.716 50.266 117.011 1.00 13.02 157 ALA D CA 1
ATOM 11496 C C . ALA D 1 157 ? 18.670 48.893 117.658 1.00 12.74 157 ALA D C 1
ATOM 11497 O O . ALA D 1 157 ? 18.967 48.739 118.843 1.00 12.88 157 ALA D O 1
ATOM 11499 N N . VAL D 1 158 ? 18.288 47.893 116.871 1.00 12.91 158 VAL D N 1
ATOM 11500 C CA . VAL D 1 158 ? 18.239 46.517 117.351 1.00 12.26 158 VAL D CA 1
ATOM 11501 C C . VAL D 1 158 ? 19.050 45.666 116.385 1.00 11.88 158 VAL D C 1
ATOM 11502 O O . VAL D 1 158 ? 18.888 45.775 115.169 1.00 14.84 158 VAL D O 1
ATOM 11506 N N . ALA D 1 159 ? 19.926 44.829 116.929 1.00 12.30 159 ALA D N 1
ATOM 11507 C CA . ALA D 1 159 ? 20.750 43.949 116.104 1.00 11.29 159 ALA D CA 1
ATOM 11508 C C . ALA D 1 159 ? 20.382 42.488 116.344 1.00 10.71 159 ALA D C 1
ATOM 11509 O O . ALA D 1 159 ? 20.172 42.068 117.481 1.00 12.80 159 ALA D O 1
ATOM 11511 N N . MET D 1 160 ? 20.301 41.720 115.262 1.00 11.58 160 MET D N 1
ATOM 11512 C CA . MET D 1 160 ? 19.977 40.300 115.348 1.00 12.10 160 MET D CA 1
ATOM 11513 C C . MET D 1 160 ? 20.932 39.492 114.481 1.00 11.77 160 MET D C 1
ATOM 11514 O O . MET D 1 160 ? 21.222 39.865 113.342 1.00 12.26 160 MET D O 1
ATOM 11525 N N . VAL D 1 161 ? 21.432 38.390 115.028 1.00 12.90 161 VAL D N 1
ATOM 11526 C CA . VAL D 1 161 ? 22.301 37.504 114.265 1.00 14.12 161 VAL D CA 1
ATOM 11527 C C . VAL D 1 161 ? 21.432 36.293 113.940 1.00 14.28 161 VAL D C 1
ATOM 11528 O O . VAL D 1 161 ? 20.914 35.631 114.841 1.00 13.73 161 VAL D O 1
ATOM 11532 N N . ILE D 1 162 ? 21.241 36.032 112.649 1.00 12.81 162 ILE D N 1
ATOM 11533 C CA . ILE D 1 162 ? 20.427 34.911 112.194 1.00 12.55 162 ILE D CA 1
ATOM 11534 C C . ILE D 1 162 ? 21.390 33.784 111.852 1.00 11.54 162 ILE D C 1
ATOM 11535 O O . ILE D 1 162 ? 22.403 34.013 111.192 1.00 12.66 162 ILE D O 1
ATOM 11540 N N . ALA D 1 163 ? 21.079 32.573 112.305 1.00 11.96 163 ALA D N 1
ATOM 11541 C CA . ALA D 1 163 ? 21.949 31.434 112.049 1.00 12.95 163 ALA D CA 1
ATOM 11542 C C . ALA D 1 163 ? 21.230 30.108 112.209 1.00 11.64 163 ALA D C 1
ATOM 11543 O O . ALA D 1 163 ? 20.083 30.049 112.650 1.00 12.95 163 ALA D O 1
ATOM 11545 N N . HIS D 1 164 ? 21.932 29.043 111.837 1.00 12.70 164 HIS D N 1
ATOM 11546 C CA . HIS D 1 164 ? 21.427 27.684 111.980 1.00 14.39 164 HIS D CA 1
ATOM 11547 C C . HIS D 1 164 ? 21.528 27.331 113.460 1.00 15.53 164 HIS D C 1
ATOM 11548 O O . HIS D 1 164 ? 22.373 27.879 114.177 1.00 15.62 164 HIS D O 1
ATOM 11555 N N . ASN D 1 165 ? 20.673 26.415 113.902 1.00 17.33 165 ASN D N 1
ATOM 11556 C CA . ASN D 1 165 ? 20.646 25.982 115.295 1.00 17.90 165 ASN D CA 1
ATOM 11557 C C . ASN D 1 165 ? 20.683 27.203 116.208 1.00 17.10 165 ASN D C 1
ATOM 11558 O O . ASN D 1 165 ? 21.538 27.312 117.085 1.00 16.87 165 ASN D O 1
ATOM 11569 N N . PRO D 1 166 ? 19.742 28.143 116.006 1.00 15.31 166 PRO D N 1
ATOM 11570 C CA . PRO D 1 166 ? 19.664 29.370 116.807 1.00 15.55 166 PRO D CA 1
ATOM 11571 C C . PRO D 1 166 ? 19.543 29.074 118.299 1.00 16.58 166 PRO D C 1
ATOM 11572 O O . PRO D 1 166 ? 18.868 28.126 118.694 1.00 15.85 166 PRO D O 1
ATOM 11576 N N . SER D 1 167 ? 20.203 29.892 119.113 1.00 15.94 167 SER D N 1
ATOM 11577 C CA . SER D 1 167 ? 20.188 29.712 120.560 1.00 18.17 167 SER D CA 1
ATOM 11578 C C . SER D 1 167 ? 18.945 30.275 121.241 1.00 18.28 167 SER D C 1
ATOM 11579 O O . SER D 1 167 ? 18.657 29.924 122.386 1.00 18.94 167 SER D O 1
ATOM 11582 N N . ILE D 1 168 ? 18.205 31.133 120.542 1.00 16.52 168 ILE D N 1
ATOM 11583 C CA . ILE D 1 168 ? 17.030 31.764 121.137 1.00 14.95 168 ILE D CA 1
ATOM 11584 C C . ILE D 1 168 ? 15.682 31.423 120.505 1.00 14.43 168 ILE D C 1
ATOM 11585 O O . ILE D 1 168 ? 14.812 30.853 121.163 1.00 15.49 168 ILE D O 1
ATOM 11590 N N . LEU D 1 169 ? 15.503 31.774 119.234 1.00 13.44 169 LEU D N 1
ATOM 11591 C CA . LEU D 1 169 ? 14.239 31.514 118.548 1.00 13.69 169 LEU D CA 1
ATOM 11592 C C . LEU D 1 169 ? 14.398 30.897 117.168 1.00 14.02 169 LEU D C 1
ATOM 11593 O O . LEU D 1 169 ? 15.192 31.370 116.358 1.00 15.43 169 LEU D O 1
ATOM 11598 N N . ALA D 1 170 ? 13.642 29.836 116.906 1.00 14.13 170 ALA D N 1
ATOM 11599 C CA . ALA D 1 170 ? 13.664 29.219 115.591 1.00 14.54 170 ALA D CA 1
ATOM 11600 C C . ALA D 1 170 ? 12.520 29.888 114.835 1.00 15.33 170 ALA D C 1
ATOM 11601 O O . ALA D 1 170 ? 11.414 30.009 115.363 1.00 16.20 170 ALA D O 1
ATOM 11603 N N . LEU D 1 171 ? 12.788 30.361 113.623 1.00 14.84 171 LEU D N 1
ATOM 11604 C CA . LEU D 1 171 ? 11.749 30.991 112.819 1.00 16.23 171 LEU D CA 1
ATOM 11605 C C . LEU D 1 171 ? 11.001 29.904 112.067 1.00 17.02 171 LEU D C 1
ATOM 11606 O O . LEU D 1 171 ? 11.610 29.099 111.361 1.00 18.30 171 LEU D O 1
ATOM 11611 N N . ASN D 1 172 ? 9.684 29.873 112.220 1.00 17.36 172 ASN D N 1
ATOM 11612 C CA . ASN D 1 172 ? 8.885 28.862 111.547 1.00 18.55 172 ASN D CA 1
ATOM 11613 C C . ASN D 1 172 ? 8.507 29.262 110.123 1.00 19.24 172 ASN D C 1
ATOM 11614 O O . ASN D 1 172 ? 8.563 30.437 109.758 1.00 20.69 172 ASN D O 1
ATOM 11619 N N . GLU D 1 173 ? 8.142 28.271 109.316 1.00 20.07 173 GLU D N 1
ATOM 11620 C CA . GLU D 1 173 ? 7.759 28.516 107.931 1.00 22.05 173 GLU D CA 1
ATOM 11621 C C . GLU D 1 173 ? 6.260 28.744 107.803 1.00 21.89 173 GLU D C 1
ATOM 11622 O O . GLU D 1 173 ? 5.548 27.928 107.211 1.00 25.45 173 GLU D O 1
ATOM 11628 N N . ASP D 1 174 ? 5.782 29.860 108.344 1.00 18.65 174 ASP D N 1
ATOM 11629 C CA . ASP D 1 174 ? 4.359 30.164 108.300 1.00 17.12 174 ASP D CA 1
ATOM 11630 C C . ASP D 1 174 ? 4.034 31.641 108.098 1.00 15.57 174 ASP D C 1
ATOM 11631 O O . ASP D 1 174 ? 2.908 32.069 108.351 1.00 15.93 174 ASP D O 1
ATOM 11636 N N . ALA D 1 175 ? 5.003 32.413 107.623 1.00 15.40 175 ALA D N 1
ATOM 11637 C CA . ALA D 1 175 ? 4.779 33.841 107.430 1.00 15.49 175 ALA D CA 1
ATOM 11638 C C . ALA D 1 175 ? 3.819 34.187 106.299 1.00 15.92 175 ALA D C 1
ATOM 11639 O O . ALA D 1 175 ? 3.797 33.528 105.262 1.00 16.15 175 ALA D O 1
ATOM 11641 N N . VAL D 1 176 ? 3.016 35.224 106.515 1.00 15.60 176 VAL D N 1
ATOM 11642 C CA . VAL D 1 176 ? 2.104 35.712 105.486 1.00 14.25 176 VAL D CA 1
ATOM 11643 C C . VAL D 1 176 ? 2.038 37.231 105.616 1.00 13.97 176 VAL D C 1
ATOM 11644 O O . VAL D 1 176 ? 1.812 37.765 106.707 1.00 14.15 176 VAL D O 1
ATOM 11648 N N . ALA D 1 177 ? 2.273 37.922 104.506 1.00 13.12 177 ALA D N 1
ATOM 11649 C CA . ALA D 1 177 ? 2.244 39.379 104.499 1.00 12.87 177 ALA D CA 1
ATOM 11650 C C . ALA D 1 177 ? 0.978 39.882 103.824 1.00 14.29 177 ALA D C 1
ATOM 11651 O O . ALA D 1 177 ? 0.294 39.138 103.123 1.00 14.84 177 ALA D O 1
ATOM 11653 N N . TYR D 1 178 ? 0.681 41.159 104.033 1.00 13.15 178 TYR D N 1
ATOM 11654 C CA . TYR D 1 178 ? -0.512 41.771 103.464 1.00 14.44 178 TYR D CA 1
ATOM 11655 C C . TYR D 1 178 ? -0.214 43.232 103.120 1.00 14.32 178 TYR D C 1
ATOM 11656 O O . TYR D 1 178 ? 0.172 44.017 103.989 1.00 15.63 178 TYR D O 1
ATOM 11665 N N . THR D 1 179 ? -0.384 43.584 101.848 1.00 13.96 179 THR D N 1
ATOM 11666 C CA . THR D 1 179 ? -0.104 44.941 101.381 1.00 14.08 179 THR D CA 1
ATOM 11667 C C . THR D 1 179 ? -1.356 45.680 100.923 1.00 15.40 179 THR D C 1
ATOM 11668 O O . THR D 1 179 ? -2.201 45.127 100.220 1.00 16.62 179 THR D O 1
ATOM 11672 N N . GLU D 1 180 ? -1.456 46.941 101.324 1.00 17.03 180 GLU D N 1
ATOM 11673 C CA . GLU D 1 180 ? -2.587 47.777 100.949 1.00 21.70 180 GLU D CA 1
ATOM 11674 C C . GLU D 1 180 ? -2.072 49.209 100.853 1.00 22.49 180 GLU D C 1
ATOM 11675 O O . GLU D 1 180 ? -1.499 49.728 101.809 1.00 24.59 180 GLU D O 1
ATOM 11681 N N . ASP D 1 181 ? -2.269 49.836 99.696 1.00 23.42 181 ASP D N 1
ATOM 11682 C CA . ASP D 1 181 ? -1.810 51.206 99.469 1.00 23.36 181 ASP D CA 1
ATOM 11683 C C . ASP D 1 181 ? -2.686 52.195 100.243 1.00 23.94 181 ASP D C 1
ATOM 11684 O O . ASP D 1 181 ? -3.859 52.378 99.923 1.00 25.78 181 ASP D O 1
ATOM 11689 N N . VAL D 1 182 ? -2.109 52.822 101.264 1.00 20.61 182 VAL D N 1
ATOM 11690 C CA . VAL D 1 182 ? -2.826 53.790 102.084 1.00 20.36 182 VAL D CA 1
ATOM 11691 C C . VAL D 1 182 ? -1.855 54.885 102.510 1.00 21.15 182 VAL D C 1
ATOM 11692 O O . VAL D 1 182 ? -0.664 54.634 102.687 1.00 21.74 182 VAL D O 1
ATOM 11696 N N . TYR D 1 183 ? -2.357 56.105 102.660 1.00 20.76 183 TYR D N 1
ATOM 11697 C CA . TYR D 1 183 ? -1.501 57.209 103.060 1.00 20.41 183 TYR D CA 1
ATOM 11698 C C . TYR D 1 183 ? -1.732 57.636 104.499 1.00 20.08 183 TYR D C 1
ATOM 11699 O O . TYR D 1 183 ? -2.181 58.748 104.776 1.00 21.47 183 TYR D O 1
ATOM 11708 N N . ASP D 1 184 ? -1.419 56.722 105.413 1.00 18.43 184 ASP D N 1
ATOM 11709 C CA . ASP D 1 184 ? -1.556 56.966 106.838 1.00 18.05 184 ASP D CA 1
ATOM 11710 C C . ASP D 1 184 ? -0.329 57.704 107.363 1.00 17.86 184 ASP D C 1
ATOM 11711 O O . ASP D 1 184 ? -0.429 58.544 108.258 1.00 17.65 184 ASP D O 1
ATOM 11716 N N . PHE D 1 185 ? 0.823 57.403 106.773 1.00 16.52 185 PHE D N 1
ATOM 11717 C CA . PHE D 1 185 ? 2.087 58.002 107.172 1.00 16.55 185 PHE D CA 1
ATOM 11718 C C . PHE D 1 185 ? 3.075 57.826 106.023 1.00 15.43 185 PHE D C 1
ATOM 11719 O O . PHE D 1 185 ? 3.176 56.746 105.438 1.00 15.00 185 PHE D O 1
ATOM 11727 N N . TRP D 1 186 ? 3.770 58.905 105.680 1.00 14.74 186 TRP D N 1
ATOM 11728 C CA . TRP D 1 186 ? 4.768 58.874 104.621 1.00 14.35 186 TRP D CA 1
ATOM 11729 C C . TRP D 1 186 ? 5.670 60.096 104.752 1.00 15.13 186 TRP D C 1
ATOM 11730 O O . TRP D 1 186 ? 5.369 61.010 105.518 1.00 15.64 186 TRP D O 1
ATOM 11741 N N . ARG D 1 187 ? 6.782 60.107 104.027 1.00 13.82 187 ARG D N 1
ATOM 11742 C CA . ARG D 1 187 ? 7.715 61.225 104.112 1.00 14.74 187 ARG D CA 1
ATOM 11743 C C . ARG D 1 187 ? 8.380 61.481 102.767 1.00 15.82 187 ARG D C 1
ATOM 11744 O O . ARG D 1 187 ? 9.443 60.939 102.467 1.00 16.00 187 ARG D O 1
ATOM 11752 N N . PRO D 1 188 ? 7.753 62.324 101.934 1.00 16.68 188 PRO D N 1
ATOM 11753 C CA . PRO D 1 188 ? 8.287 62.649 100.611 1.00 17.58 188 PRO D CA 1
ATOM 11754 C C . PRO D 1 188 ? 9.709 63.183 100.719 1.00 19.80 188 PRO D C 1
ATOM 11755 O O . PRO D 1 188 ? 10.061 63.834 101.708 1.00 20.15 188 PRO D O 1
ATOM 11759 N N . THR D 1 189 ? 10.528 62.914 99.710 1.00 21.83 189 THR D N 1
ATOM 11760 C CA . THR D 1 189 ? 11.907 63.378 99.723 1.00 26.16 189 THR D CA 1
ATOM 11761 C C . THR D 1 189 ? 11.878 64.881 99.915 1.00 26.80 189 THR D C 1
ATOM 11762 O O . THR D 1 189 ? 11.061 65.571 99.307 1.00 26.66 189 THR D O 1
ATOM 11766 N N . GLY D 1 190 ? 12.760 65.388 100.766 1.00 26.94 190 GLY D N 1
ATOM 11767 C CA . GLY D 1 190 ? 12.784 66.816 101.017 1.00 27.49 190 GLY D CA 1
ATOM 11768 C C . GLY D 1 190 ? 12.116 67.202 102.325 1.00 27.80 190 GLY D C 1
ATOM 11769 O O . GLY D 1 190 ? 12.318 68.308 102.833 1.00 29.96 190 GLY D O 1
ATOM 11770 N N . HIS D 1 191 ? 11.316 66.295 102.875 1.00 24.92 191 HIS D N 1
ATOM 11771 C CA . HIS D 1 191 ? 10.635 66.553 104.137 1.00 23.36 191 HIS D CA 1
ATOM 11772 C C . HIS D 1 191 ? 11.449 66.027 105.307 1.00 23.20 191 HIS D C 1
ATOM 11773 O O . HIS D 1 191 ? 11.844 64.861 105.327 1.00 21.70 191 HIS D O 1
ATOM 11780 N N . LYS D 1 192 ? 11.704 66.898 106.277 1.00 21.96 192 LYS D N 1
ATOM 11781 C CA . LYS D 1 192 ? 12.466 66.527 107.457 1.00 23.51 192 LYS D CA 1
ATOM 11782 C C . LYS D 1 192 ? 11.648 65.603 108.352 1.00 22.68 192 LYS D C 1
ATOM 11783 O O . LYS D 1 192 ? 12.185 64.669 108.949 1.00 23.40 192 LYS D O 1
ATOM 11787 N N . TYR D 1 193 ? 10.346 65.866 108.439 1.00 21.13 193 TYR D N 1
ATOM 11788 C CA . TYR D 1 193 ? 9.456 65.075 109.285 1.00 20.28 193 TYR D CA 1
ATOM 11789 C C . TYR D 1 193 ? 8.348 64.408 108.481 1.00 19.74 193 TYR D C 1
ATOM 11790 O O . TYR D 1 193 ? 7.987 64.863 107.396 1.00 18.49 193 TYR D O 1
ATOM 11799 N N . PRO D 1 194 ? 7.787 63.313 109.013 1.00 18.91 194 PRO D N 1
ATOM 11800 C CA . PRO D 1 194 ? 6.716 62.598 108.320 1.00 19.12 194 PRO D CA 1
ATOM 11801 C C . PRO D 1 194 ? 5.399 63.357 108.262 1.00 20.05 194 PRO D C 1
ATOM 11802 O O . PRO D 1 194 ? 5.127 64.233 109.089 1.00 21.10 194 PRO D O 1
ATOM 11806 N N . LEU D 1 195 ? 4.597 63.019 107.260 1.00 19.83 195 LEU D N 1
ATOM 11807 C CA . LEU D 1 195 ? 3.262 63.574 107.116 1.00 20.03 195 LEU D CA 1
ATOM 11808 C C . LEU D 1 195 ? 2.452 62.444 107.721 1.00 21.52 195 LEU D C 1
ATOM 11809 O O . LEU D 1 195 ? 2.717 61.272 107.437 1.00 18.48 195 LEU D O 1
ATOM 11814 N N . VAL D 1 196 ? 1.487 62.768 108.570 1.00 23.16 196 VAL D N 1
ATOM 11815 C CA . VAL D 1 196 ? 0.716 61.714 109.203 1.00 27.69 196 VAL D CA 1
ATOM 11816 C C . VAL D 1 196 ? -0.748 62.040 109.422 1.00 30.16 196 VAL D C 1
ATOM 11817 O O . VAL D 1 196 ? -1.102 63.130 109.869 1.00 30.27 196 VAL D O 1
ATOM 11821 N N A ASP D 1 197 ? -1.598 61.048 109.178 0.33 30.20 197 ASP D N 1
ATOM 11822 N N B ASP D 1 197 ? -1.598 61.048 109.176 0.33 31.23 197 ASP D N 1
ATOM 11823 N N C ASP D 1 197 ? -1.591 61.147 108.910 0.33 30.34 197 ASP D N 1
ATOM 11824 C CA A ASP D 1 197 ? -3.029 61.191 109.411 0.33 31.45 197 ASP D CA 1
ATOM 11825 C CA B ASP D 1 197 ? -3.029 61.190 109.408 0.33 33.30 197 ASP D CA 1
ATOM 11826 C CA C ASP D 1 197 ? -3.036 61.326 108.948 0.33 31.56 197 ASP D CA 1
ATOM 11827 C C A ASP D 1 197 ? -3.312 60.380 110.681 0.33 31.69 197 ASP D C 1
ATOM 11828 C C B ASP D 1 197 ? -3.317 60.382 110.678 0.33 33.90 197 ASP D C 1
ATOM 11829 C C C ASP D 1 197 ? -3.718 60.615 110.096 0.33 32.47 197 ASP D C 1
ATOM 11830 O O A ASP D 1 197 ? -3.711 59.218 110.611 0.33 32.01 197 ASP D O 1
ATOM 11831 O O B ASP D 1 197 ? -3.724 59.222 110.609 0.33 34.22 197 ASP D O 1
ATOM 11832 O O C ASP D 1 197 ? -3.907 59.398 110.066 0.33 32.66 197 ASP D O 1
ATOM 11842 N N A GLY D 1 198 ? -3.081 61.005 111.834 0.33 31.60 198 GLY D N 1
ATOM 11843 N N B GLY D 1 198 ? -3.083 61.007 111.830 0.33 34.17 198 GLY D N 1
ATOM 11844 N N C GLY D 1 198 ? -4.101 61.392 111.102 0.33 32.71 198 GLY D N 1
ATOM 11845 C CA A GLY D 1 198 ? -3.278 60.363 113.126 0.33 31.70 198 GLY D CA 1
ATOM 11846 C CA B GLY D 1 198 ? -3.282 60.369 113.124 0.33 34.63 198 GLY D CA 1
ATOM 11847 C CA C GLY D 1 198 ? -4.765 60.829 112.259 0.33 33.12 198 GLY D CA 1
ATOM 11848 C C A GLY D 1 198 ? -4.352 59.297 113.256 0.33 31.81 198 GLY D C 1
ATOM 11849 C C B GLY D 1 198 ? -4.355 59.302 113.254 0.33 34.91 198 GLY D C 1
ATOM 11850 C C C GLY D 1 198 ? -6.021 60.060 111.902 0.33 33.15 198 GLY D C 1
ATOM 11851 O O A GLY D 1 198 ? -4.049 58.127 113.498 0.33 31.68 198 GLY D O 1
ATOM 11852 O O B GLY D 1 198 ? -4.050 58.132 113.498 0.33 34.92 198 GLY D O 1
ATOM 11853 O O C GLY D 1 198 ? -6.449 59.187 112.655 0.33 33.63 198 GLY D O 1
ATOM 11854 N N A ALA D 1 199 ? -5.609 59.702 113.117 0.33 32.14 199 ALA D N 1
ATOM 11855 N N B ALA D 1 199 ? -5.613 59.704 113.112 0.33 35.24 199 ALA D N 1
ATOM 11856 N N C ALA D 1 199 ? -6.609 60.369 110.750 0.33 33.03 199 ALA D N 1
ATOM 11857 C CA A ALA D 1 199 ? -6.727 58.772 113.226 0.33 32.16 199 ALA D CA 1
ATOM 11858 C CA B ALA D 1 199 ? -6.729 58.773 113.221 0.33 35.15 199 ALA D CA 1
ATOM 11859 C CA C ALA D 1 199 ? -7.830 59.699 110.321 0.33 33.20 199 ALA D CA 1
ATOM 11860 C C A ALA D 1 199 ? -6.614 57.630 112.223 0.33 32.02 199 ALA D C 1
ATOM 11861 C C B ALA D 1 199 ? -6.613 57.629 112.220 0.33 34.93 199 ALA D C 1
ATOM 11862 C C C ALA D 1 199 ? -7.592 58.354 109.637 0.33 32.91 199 ALA D C 1
ATOM 11863 O O A ALA D 1 199 ? -6.767 56.465 112.583 0.33 31.43 199 ALA D O 1
ATOM 11864 O O B ALA D 1 199 ? -6.763 56.464 112.581 0.33 34.52 199 ALA D O 1
ATOM 11865 O O C ALA D 1 199 ? -8.527 57.756 109.105 0.33 32.87 199 ALA D O 1
ATOM 11869 N N A LEU D 1 200 ? -6.340 57.977 110.968 0.33 31.80 200 LEU D N 1
ATOM 11870 N N B LEU D 1 200 ? -6.341 57.975 110.964 0.33 34.53 200 LEU D N 1
ATOM 11871 N N C LEU D 1 200 ? -6.352 57.868 109.658 0.33 33.00 200 LEU D N 1
ATOM 11872 C CA A LEU D 1 200 ? -6.219 56.994 109.895 0.33 31.81 200 LEU D CA 1
ATOM 11873 C CA B LEU D 1 200 ? -6.218 56.991 109.892 0.33 34.41 200 LEU D CA 1
ATOM 11874 C CA C LEU D 1 200 ? -6.047 56.587 109.025 0.33 33.04 200 LEU D CA 1
ATOM 11875 C C A LEU D 1 200 ? -5.122 55.967 110.153 0.33 31.20 200 LEU D C 1
ATOM 11876 C C B LEU D 1 200 ? -5.122 55.964 110.153 0.33 33.90 200 LEU D C 1
ATOM 11877 C C C LEU D 1 200 ? -4.998 55.718 109.724 0.33 33.07 200 LEU D C 1
ATOM 11878 O O A LEU D 1 200 ? -5.292 54.786 109.848 0.33 30.80 200 LEU D O 1
ATOM 11879 O O B LEU D 1 200 ? -5.294 54.783 109.853 0.33 33.68 200 LEU D O 1
ATOM 11880 O O C LEU D 1 200 ? -5.111 54.493 109.713 0.33 32.93 200 LEU D O 1
ATOM 11893 N N A SER D 1 201 ? -3.997 56.410 110.708 0.33 30.53 201 SER D N 1
ATOM 11894 N N B SER D 1 201 ? -3.996 56.409 110.703 0.33 33.36 201 SER D N 1
ATOM 11895 N N C SER D 1 201 ? -3.982 56.338 110.321 0.33 33.19 201 SER D N 1
ATOM 11896 C CA A SER D 1 201 ? -2.886 55.503 110.984 0.33 29.93 201 SER D CA 1
ATOM 11897 C CA B SER D 1 201 ? -2.885 55.503 110.982 0.33 32.84 201 SER D CA 1
ATOM 11898 C CA C SER D 1 201 ? -2.913 55.587 110.987 0.33 33.07 201 SER D CA 1
ATOM 11899 C C A SER D 1 201 ? -3.292 54.369 111.920 0.33 29.62 201 SER D C 1
ATOM 11900 C C B SER D 1 201 ? -3.292 54.368 111.917 0.33 32.56 201 SER D C 1
ATOM 11901 C C C SER D 1 201 ? -3.409 54.479 111.918 0.33 32.53 201 SER D C 1
ATOM 11902 O O A SER D 1 201 ? -2.784 53.254 111.809 0.33 29.16 201 SER D O 1
ATOM 11903 O O B SER D 1 201 ? -2.783 53.253 111.807 0.33 32.19 201 SER D O 1
ATOM 11904 O O C SER D 1 201 ? -2.944 53.341 111.838 0.33 32.09 201 SER D O 1
ATOM 11911 N N A LYS D 1 202 ? -4.205 54.654 112.843 0.33 29.00 202 LYS D N 1
ATOM 11912 N N B LYS D 1 202 ? -4.204 54.654 112.841 0.33 31.94 202 LYS D N 1
ATOM 11913 N N C LYS D 1 202 ? -4.342 54.811 112.804 0.33 31.29 202 LYS D N 1
ATOM 11914 C CA A LYS D 1 202 ? -4.657 53.638 113.784 0.33 28.42 202 LYS D CA 1
ATOM 11915 C CA B LYS D 1 202 ? -4.657 53.638 113.782 0.33 31.34 202 LYS D CA 1
ATOM 11916 C CA C LYS D 1 202 ? -4.882 53.826 113.736 0.33 30.37 202 LYS D CA 1
ATOM 11917 C C A LYS D 1 202 ? -5.579 52.618 113.119 0.33 27.78 202 LYS D C 1
ATOM 11918 C C B LYS D 1 202 ? -5.578 52.617 113.117 0.33 30.58 202 LYS D C 1
ATOM 11919 C C C LYS D 1 202 ? -5.589 52.699 112.992 0.33 29.38 202 LYS D C 1
ATOM 11920 O O A LYS D 1 202 ? -5.506 51.427 113.419 0.33 26.66 202 LYS D O 1
ATOM 11921 O O B LYS D 1 202 ? -5.504 51.426 113.416 0.33 29.84 202 LYS D O 1
ATOM 11922 O O C LYS D 1 202 ? -5.216 51.531 113.106 0.33 28.33 202 LYS D O 1
ATOM 11938 N N A ASP D 1 203 ? -6.437 53.078 112.214 0.33 27.15 203 ASP D N 1
ATOM 11939 N N B ASP D 1 203 ? -6.439 53.077 112.214 0.33 29.65 203 ASP D N 1
ATOM 11940 N N C ASP D 1 203 ? -6.619 53.063 112.237 0.33 28.30 203 ASP D N 1
ATOM 11941 C CA A ASP D 1 203 ? -7.343 52.175 111.509 0.33 27.34 203 ASP D CA 1
ATOM 11942 C CA B ASP D 1 203 ? -7.344 52.175 111.508 0.33 29.24 203 ASP D CA 1
ATOM 11943 C CA C ASP D 1 203 ? -7.400 52.101 111.473 0.33 28.08 203 ASP D CA 1
ATOM 11944 C C A ASP D 1 203 ? -6.549 51.283 110.559 0.33 25.63 203 ASP D C 1
ATOM 11945 C C B ASP D 1 203 ? -6.551 51.283 110.558 0.33 26.94 203 ASP D C 1
ATOM 11946 C C C ASP D 1 203 ? -6.553 51.256 110.530 0.33 26.08 203 ASP D C 1
ATOM 11947 O O A ASP D 1 203 ? -6.811 50.085 110.449 0.33 24.68 203 ASP D O 1
ATOM 11948 O O B ASP D 1 203 ? -6.813 50.086 110.446 0.33 25.99 203 ASP D O 1
ATOM 11949 O O C ASP D 1 203 ? -6.779 50.053 110.398 0.33 25.13 203 ASP D O 1
ATOM 11962 N N . ALA D 1 204 ? -5.580 51.882 109.875 1.00 24.78 204 ALA D N 1
ATOM 11963 C CA . ALA D 1 204 ? -4.729 51.160 108.932 1.00 21.38 204 ALA D CA 1
ATOM 11964 C C . ALA D 1 204 ? -3.878 50.102 109.631 1.00 19.32 204 ALA D C 1
ATOM 11965 O O . ALA D 1 204 ? -3.691 49.001 109.115 1.00 16.91 204 ALA D O 1
ATOM 11967 N N . TYR D 1 205 ? -3.362 50.448 110.804 1.00 18.01 205 TYR D N 1
ATOM 11968 C CA . TYR D 1 205 ? -2.530 49.550 111.595 1.00 17.31 205 TYR D CA 1
ATOM 11969 C C . TYR D 1 205 ? -3.367 48.343 112.021 1.00 16.97 205 TYR D C 1
ATOM 11970 O O . TYR D 1 205 ? -2.954 47.193 111.843 1.00 16.57 205 TYR D O 1
ATOM 11995 N N . ILE D 1 206 ? -4.556 48.598 112.554 1.00 16.57 206 ILE D N 1
ATOM 11996 C CA . ILE D 1 206 ? -5.416 47.510 113.002 1.00 16.44 206 ILE D CA 1
ATOM 11997 C C . ILE D 1 206 ? -5.940 46.664 111.843 1.00 16.18 206 ILE D C 1
ATOM 11998 O O . ILE D 1 206 ? -6.008 45.440 111.953 1.00 16.42 206 ILE D O 1
ATOM 12003 N N . ARG D 1 207 ? -6.297 47.298 110.729 1.00 15.51 207 ARG D N 1
ATOM 12004 C CA . ARG D 1 207 ? -6.790 46.532 109.588 1.00 16.21 207 ARG D CA 1
ATOM 12005 C C . ARG D 1 207 ? -5.704 45.598 109.063 1.00 16.40 207 ARG D C 1
ATOM 12006 O O . ARG D 1 207 ? -5.979 44.442 108.726 1.00 16.18 207 ARG D O 1
ATOM 12014 N N . SER D 1 208 ? -4.472 46.096 109.000 1.00 15.27 208 SER D N 1
ATOM 12015 C CA . SER D 1 208 ? -3.350 45.287 108.518 1.00 15.98 208 SER D CA 1
ATOM 12016 C C . SER D 1 208 ? -3.160 44.075 109.433 1.00 15.33 208 SER D C 1
ATOM 12017 O O . SER D 1 208 ? -2.922 42.954 108.967 1.00 15.17 208 SER D O 1
ATOM 12020 N N A PHE D 1 209 ? -3.272 44.303 110.736 0.33 15.62 209 PHE D N 1
ATOM 12021 N N B PHE D 1 209 ? -3.272 44.303 110.736 0.33 16.47 209 PHE D N 1
ATOM 12022 N N C PHE D 1 209 ? -3.270 44.310 110.738 0.33 13.89 209 PHE D N 1
ATOM 12023 C CA A PHE D 1 209 ? -3.114 43.229 111.706 0.33 16.32 209 PHE D CA 1
ATOM 12024 C CA B PHE D 1 209 ? -3.114 43.229 111.705 0.33 17.80 209 PHE D CA 1
ATOM 12025 C CA C PHE D 1 209 ? -3.109 43.255 111.737 0.33 13.27 209 PHE D CA 1
ATOM 12026 C C A PHE D 1 209 ? -4.190 42.162 111.538 0.33 16.74 209 PHE D C 1
ATOM 12027 C C B PHE D 1 209 ? -4.191 42.162 111.538 0.33 18.25 209 PHE D C 1
ATOM 12028 C C C PHE D 1 209 ? -4.176 42.178 111.547 0.33 13.61 209 PHE D C 1
ATOM 12029 O O A PHE D 1 209 ? -3.887 40.970 111.466 0.33 16.11 209 PHE D O 1
ATOM 12030 O O B PHE D 1 209 ? -3.889 40.970 111.466 0.33 17.71 209 PHE D O 1
ATOM 12031 O O C PHE D 1 209 ? -3.864 40.990 111.458 0.33 12.93 209 PHE D O 1
ATOM 12053 N N A GLN D 1 210 ? -5.445 42.595 111.468 0.33 17.44 210 GLN D N 1
ATOM 12054 N N B GLN D 1 210 ? -5.446 42.596 111.468 0.33 18.86 210 GLN D N 1
ATOM 12055 N N C GLN D 1 210 ? -5.435 42.604 111.481 0.33 14.32 210 GLN D N 1
ATOM 12056 C CA A GLN D 1 210 ? -6.563 41.669 111.324 0.33 18.11 210 GLN D CA 1
ATOM 12057 C CA B GLN D 1 210 ? -6.563 41.669 111.324 0.33 19.35 210 GLN D CA 1
ATOM 12058 C CA C GLN D 1 210 ? -6.553 41.679 111.322 0.33 15.10 210 GLN D CA 1
ATOM 12059 C C A GLN D 1 210 ? -6.491 40.866 110.027 0.33 17.68 210 GLN D C 1
ATOM 12060 C C B GLN D 1 210 ? -6.492 40.867 110.027 0.33 18.51 210 GLN D C 1
ATOM 12061 C C C GLN D 1 210 ? -6.478 40.868 110.030 0.33 15.71 210 GLN D C 1
ATOM 12062 O O A GLN D 1 210 ? -6.675 39.649 110.035 0.33 17.88 210 GLN D O 1
ATOM 12063 O O B GLN D 1 210 ? -6.677 39.649 110.036 0.33 18.75 210 GLN D O 1
ATOM 12064 O O C GLN D 1 210 ? -6.654 39.649 110.046 0.33 15.97 210 GLN D O 1
ATOM 12080 N N . GLN D 1 211 ? -6.220 41.544 108.915 1.00 17.10 211 GLN D N 1
ATOM 12081 C CA . GLN D 1 211 ? -6.133 40.870 107.620 1.00 17.67 211 GLN D CA 1
ATOM 12082 C C . GLN D 1 211 ? -4.998 39.847 107.600 1.00 17.61 211 GLN D C 1
ATOM 12083 O O . GLN D 1 211 ? -5.163 38.732 107.094 1.00 17.02 211 GLN D O 1
ATOM 12089 N N . SER D 1 212 ? -3.854 40.224 108.164 1.00 17.24 212 SER D N 1
ATOM 12090 C CA . SER D 1 212 ? -2.690 39.338 108.214 1.00 16.35 212 SER D CA 1
ATOM 12091 C C . SER D 1 212 ? -2.964 38.137 109.113 1.00 17.09 212 SER D C 1
ATOM 12092 O O . SER D 1 212 ? -2.707 36.991 108.738 1.00 16.08 212 SER D O 1
ATOM 12095 N N . TRP D 1 213 ? -3.494 38.402 110.303 1.00 16.59 213 TRP D N 1
ATOM 12096 C CA . TRP D 1 213 ? -3.799 37.328 111.240 1.00 16.71 213 TRP D CA 1
ATOM 12097 C C . TRP D 1 213 ? -4.843 36.373 110.684 1.00 16.74 213 TRP D C 1
ATOM 12098 O O . TRP D 1 213 ? -4.701 35.155 110.812 1.00 17.48 213 TRP D O 1
ATOM 12109 N N . ASN D 1 214 ? -5.891 36.916 110.068 1.00 17.76 214 ASN D N 1
ATOM 12110 C CA . ASN D 1 214 ? -6.946 36.071 109.516 1.00 18.13 214 ASN D CA 1
ATOM 12111 C C . ASN D 1 214 ? -6.437 35.092 108.470 1.00 18.01 214 ASN D C 1
ATOM 12112 O O . ASN D 1 214 ? -6.796 33.915 108.491 1.00 17.09 214 ASN D O 1
ATOM 12117 N N . GLU D 1 215 ? -5.606 35.571 107.552 1.00 16.50 215 GLU D N 1
ATOM 12118 C CA . GLU D 1 215 ? -5.075 34.700 106.515 1.00 17.27 215 GLU D CA 1
ATOM 12119 C C . GLU D 1 215 ? -4.109 33.693 107.131 1.00 17.56 215 GLU D C 1
ATOM 12120 O O . GLU D 1 215 ? -4.046 32.536 106.703 1.00 17.55 215 GLU D O 1
ATOM 12126 N N . TYR D 1 216 ? -3.356 34.127 108.138 1.00 15.19 216 TYR D N 1
ATOM 12127 C CA . TYR D 1 216 ? -2.425 33.229 108.803 1.00 16.11 216 TYR D CA 1
ATOM 12128 C C . TYR D 1 216 ? -3.200 32.100 109.475 1.00 17.04 216 TYR D C 1
ATOM 12129 O O . TYR D 1 216 ? -2.861 30.925 109.319 1.00 16.60 216 TYR D O 1
ATOM 12138 N N . ALA D 1 217 ? -4.241 32.462 110.218 1.00 16.94 217 ALA D N 1
ATOM 12139 C CA . ALA D 1 217 ? -5.061 31.479 110.920 1.00 18.60 217 ALA D CA 1
ATOM 12140 C C . ALA D 1 217 ? -5.665 30.481 109.939 1.00 19.39 217 ALA D C 1
ATOM 12141 O O . ALA D 1 217 ? -5.690 29.279 110.199 1.00 20.29 217 ALA D O 1
ATOM 12143 N N . LYS D 1 218 ? -6.138 30.985 108.805 1.00 19.82 218 LYS D N 1
ATOM 12144 C CA . LYS D 1 218 ? -6.741 30.138 107.783 1.00 21.33 218 LYS D CA 1
ATOM 12145 C C . LYS D 1 218 ? -5.728 29.178 107.174 1.00 20.89 218 LYS D C 1
ATOM 12146 O O . LYS D 1 218 ? -5.989 27.977 107.065 1.00 21.90 218 LYS D O 1
ATOM 12152 N N . ARG D 1 219 ? -4.567 29.701 106.785 1.00 19.42 219 ARG D N 1
ATOM 12153 C CA . ARG D 1 219 ? -3.532 28.877 106.168 1.00 18.52 219 ARG D CA 1
ATOM 12154 C C . ARG D 1 219 ? -2.934 27.826 107.090 1.00 18.82 219 ARG D C 1
ATOM 12155 O O . ARG D 1 219 ? -2.665 26.704 106.661 1.00 19.20 219 ARG D O 1
ATOM 12163 N N . GLN D 1 220 ? -2.730 28.188 108.354 1.00 19.21 220 GLN D N 1
ATOM 12164 C CA . GLN D 1 220 ? -2.127 27.282 109.327 1.00 19.58 220 GLN D CA 1
ATOM 12165 C C . GLN D 1 220 ? -3.111 26.454 110.146 1.00 20.72 220 GLN D C 1
ATOM 12166 O O . GLN D 1 220 ? -2.709 25.499 110.814 1.00 21.08 220 GLN D O 1
ATOM 12172 N N . GLY D 1 221 ? -4.389 26.807 110.093 1.00 21.17 221 GLY D N 1
ATOM 12173 C CA . GLY D 1 221 ? -5.373 26.079 110.875 1.00 22.61 221 GLY D CA 1
ATOM 12174 C C . GLY D 1 221 ? -5.086 26.281 112.353 1.00 23.00 221 GLY D C 1
ATOM 12175 O O . GLY D 1 221 ? -5.206 25.355 113.158 1.00 23.83 221 GLY D O 1
ATOM 12176 N N . LYS D 1 222 ? -4.701 27.503 112.715 1.00 21.49 222 LYS D N 1
ATOM 12177 C CA . LYS D 1 222 ? -4.380 27.822 114.101 1.00 22.32 222 LYS D CA 1
ATOM 12178 C C . LYS D 1 222 ? -5.306 28.889 114.662 1.00 21.70 222 LYS D C 1
ATOM 12179 O O . LYS D 1 222 ? -6.086 29.497 113.930 1.00 21.62 222 LYS D O 1
ATOM 12185 N N . SER D 1 223 ? -5.211 29.098 115.971 1.00 20.48 223 SER D N 1
ATOM 12186 C CA . SER D 1 223 ? -6.019 30.096 116.661 1.00 21.61 223 SER D CA 1
ATOM 12187 C C . SER D 1 223 ? -5.148 30.754 117.729 1.00 19.93 223 SER D C 1
ATOM 12188 O O . SER D 1 223 ? -4.051 30.281 118.016 1.00 21.19 223 SER D O 1
ATOM 12191 N N . LEU D 1 224 ? -5.637 31.838 118.323 1.00 21.19 224 LEU D N 1
ATOM 12192 C CA . LEU D 1 224 ? -4.873 32.537 119.350 1.00 22.11 224 LEU D CA 1
ATOM 12193 C C . LEU D 1 224 ? -4.487 31.635 120.523 1.00 21.95 224 LEU D C 1
ATOM 12194 O O . LEU D 1 224 ? -3.446 31.832 121.150 1.00 22.34 224 LEU D O 1
ATOM 12199 N N . ALA D 1 225 ? -5.319 30.636 120.809 1.00 20.73 225 ALA D N 1
ATOM 12200 C CA . ALA D 1 225 ? -5.053 29.714 121.907 1.00 20.66 225 ALA D CA 1
ATOM 12201 C C . ALA D 1 225 ? -3.729 28.967 121.739 1.00 20.38 225 ALA D C 1
ATOM 12202 O O . ALA D 1 225 ? -3.155 28.481 122.714 1.00 20.84 225 ALA D O 1
ATOM 12204 N N . ASP D 1 226 ? -3.241 28.891 120.506 1.00 20.46 226 ASP D N 1
ATOM 12205 C CA . ASP D 1 226 ? -1.994 28.187 120.219 1.00 20.81 226 ASP D CA 1
ATOM 12206 C C . ASP D 1 226 ? -0.731 28.979 120.555 1.00 19.80 226 ASP D C 1
ATOM 12207 O O . ASP D 1 226 ? 0.374 28.442 120.493 1.00 19.62 226 ASP D O 1
ATOM 12212 N N . PHE D 1 227 ? -0.885 30.245 120.921 1.00 17.81 227 PHE D N 1
ATOM 12213 C CA . PHE D 1 227 ? 0.272 31.081 121.218 1.00 17.47 227 PHE D CA 1
ATOM 12214 C C . PHE D 1 227 ? 0.497 31.386 122.693 1.00 16.83 227 PHE D C 1
ATOM 12215 O O . PHE D 1 227 ? -0.438 31.719 123.418 1.00 18.71 227 PHE D O 1
ATOM 12223 N N . ALA D 1 228 ? 1.747 31.273 123.129 1.00 16.37 228 ALA D N 1
ATOM 12224 C CA . ALA D 1 228 ? 2.100 31.579 124.512 1.00 16.01 228 ALA D CA 1
ATOM 12225 C C . ALA D 1 228 ? 1.998 33.095 124.690 1.00 17.10 228 ALA D C 1
ATOM 12226 O O . ALA D 1 228 ? 1.680 33.590 125.770 1.00 19.28 228 ALA D O 1
ATOM 12228 N N . SER D 1 229 ? 2.276 33.826 123.617 1.00 16.18 229 SER D N 1
ATOM 12229 C CA . SER D 1 229 ? 2.204 35.281 123.645 1.00 15.68 229 SER D CA 1
ATOM 12230 C C . SER D 1 229 ? 2.322 35.844 122.241 1.00 17.10 229 SER D C 1
ATOM 12231 O O . SER D 1 229 ? 2.824 35.178 121.337 1.00 16.19 229 SER D O 1
ATOM 12234 N N . LEU D 1 230 ? 1.832 37.065 122.061 1.00 16.59 230 LEU D N 1
ATOM 12235 C CA . LEU D 1 230 ? 1.940 37.749 120.782 1.00 18.41 230 LEU D CA 1
ATOM 12236 C C . LEU D 1 230 ? 2.945 38.871 121.018 1.00 18.93 230 LEU D C 1
ATOM 12237 O O . LEU D 1 230 ? 3.152 39.298 122.152 1.00 22.20 230 LEU D O 1
ATOM 12242 N N . CYS D 1 231 ? 3.581 39.327 119.949 1.00 17.55 231 CYS D N 1
ATOM 12243 C CA . CYS D 1 231 ? 4.558 40.410 120.022 1.00 18.40 231 CYS D CA 1
ATOM 12244 C C . CYS D 1 231 ? 4.284 41.220 118.755 1.00 18.94 231 CYS D C 1
ATOM 12245 O O . CYS D 1 231 ? 4.299 40.664 117.658 1.00 19.46 231 CYS D O 1
ATOM 12248 N N A PHE D 1 232 ? 4.023 42.519 118.939 0.33 19.86 232 PHE D N 1
ATOM 12249 N N B PHE D 1 232 ? 4.021 42.518 118.938 0.33 21.28 232 PHE D N 1
ATOM 12250 N N C PHE D 1 232 ? 4.056 42.514 118.846 0.33 15.47 232 PHE D N 1
ATOM 12251 C CA A PHE D 1 232 ? 3.698 43.455 117.855 0.33 20.70 232 PHE D CA 1
ATOM 12252 C CA B PHE D 1 232 ? 3.697 43.450 117.850 0.33 23.37 232 PHE D CA 1
ATOM 12253 C CA C PHE D 1 232 ? 3.821 43.205 117.595 0.33 13.06 232 PHE D CA 1
ATOM 12254 C C A PHE D 1 232 ? 4.687 44.614 117.720 0.33 19.66 232 PHE D C 1
ATOM 12255 C C B PHE D 1 232 ? 4.685 44.609 117.719 0.33 23.04 232 PHE D C 1
ATOM 12256 C C C PHE D 1 232 ? 4.247 44.652 117.579 0.33 11.04 232 PHE D C 1
ATOM 12257 O O A PHE D 1 232 ? 5.598 44.782 118.530 0.33 18.56 232 PHE D O 1
ATOM 12258 O O B PHE D 1 232 ? 5.597 44.773 118.527 0.33 22.40 232 PHE D O 1
ATOM 12259 O O C PHE D 1 232 ? 4.480 45.257 118.622 0.33 9.90 232 PHE D O 1
ATOM 12281 N N A HIS D 1 233 ? 4.461 45.428 116.690 0.33 19.28 233 HIS D N 1
ATOM 12282 N N B HIS D 1 233 ? 4.457 45.426 116.692 0.33 23.28 233 HIS D N 1
ATOM 12283 N N C HIS D 1 233 ? 4.392 45.190 116.374 0.33 8.99 233 HIS D N 1
ATOM 12284 C CA A HIS D 1 233 ? 5.256 46.624 116.437 0.33 18.55 233 HIS D CA 1
ATOM 12285 C CA B HIS D 1 233 ? 5.253 46.623 116.440 0.33 23.24 233 HIS D CA 1
ATOM 12286 C CA C HIS D 1 233 ? 4.789 46.574 116.217 0.33 8.25 233 HIS D CA 1
ATOM 12287 C C A HIS D 1 233 ? 4.763 47.626 117.479 0.33 18.68 233 HIS D C 1
ATOM 12288 C C B HIS D 1 233 ? 4.760 47.626 117.480 0.33 23.63 233 HIS D C 1
ATOM 12289 C C C HIS D 1 233 ? 3.754 47.479 116.858 0.33 7.84 233 HIS D C 1
ATOM 12290 O O A HIS D 1 233 ? 3.564 47.700 117.742 0.33 18.55 233 HIS D O 1
ATOM 12291 O O B HIS D 1 233 ? 3.561 47.702 117.743 0.33 23.55 233 HIS D O 1
ATOM 12292 O O C HIS D 1 233 ? 2.551 47.248 116.741 0.33 6.83 233 HIS D O 1
ATOM 12311 N N A VAL D 1 234 ? 5.670 48.401 118.063 0.33 18.41 234 VAL D N 1
ATOM 12312 N N B VAL D 1 234 ? 5.669 48.399 118.065 0.33 23.76 234 VAL D N 1
ATOM 12313 N N C VAL D 1 234 ? 4.237 48.512 117.533 0.33 8.46 234 VAL D N 1
ATOM 12314 C CA A VAL D 1 234 ? 5.268 49.347 119.097 0.33 18.82 234 VAL D CA 1
ATOM 12315 C CA B VAL D 1 234 ? 5.268 49.345 119.097 0.33 24.35 234 VAL D CA 1
ATOM 12316 C CA C VAL D 1 234 ? 3.370 49.490 118.170 0.33 9.47 234 VAL D CA 1
ATOM 12317 C C A VAL D 1 234 ? 5.558 50.827 118.847 0.33 19.15 234 VAL D C 1
ATOM 12318 C C B VAL D 1 234 ? 5.557 50.824 118.847 0.33 24.65 234 VAL D C 1
ATOM 12319 C C C VAL D 1 234 ? 4.057 50.845 118.071 0.33 9.86 234 VAL D C 1
ATOM 12320 O O A VAL D 1 234 ? 6.617 51.333 119.223 0.33 18.34 234 VAL D O 1
ATOM 12321 O O B VAL D 1 234 ? 6.615 51.330 119.224 0.33 24.12 234 VAL D O 1
ATOM 12322 O O C VAL D 1 234 ? 5.262 50.955 118.298 0.33 8.33 234 VAL D O 1
ATOM 12332 N N A PRO D 1 235 ? 4.618 51.541 118.205 0.33 20.04 235 PRO D N 1
ATOM 12333 N N B PRO D 1 235 ? 4.616 51.538 118.206 0.33 25.30 235 PRO D N 1
ATOM 12334 N N C PRO D 1 235 ? 3.306 51.888 117.689 0.33 11.41 235 PRO D N 1
ATOM 12335 C CA A PRO D 1 235 ? 4.818 52.971 117.943 0.33 20.34 235 PRO D CA 1
ATOM 12336 C CA B PRO D 1 235 ? 4.814 52.967 117.943 0.33 25.57 235 PRO D CA 1
ATOM 12337 C CA C PRO D 1 235 ? 3.872 53.236 117.573 0.33 11.99 235 PRO D CA 1
ATOM 12338 C C A PRO D 1 235 ? 4.578 53.690 119.271 0.33 21.41 235 PRO D C 1
ATOM 12339 C C B PRO D 1 235 ? 4.571 53.688 119.269 0.33 26.39 235 PRO D C 1
ATOM 12340 C C C PRO D 1 235 ? 4.023 53.811 118.983 0.33 12.67 235 PRO D C 1
ATOM 12341 O O A PRO D 1 235 ? 5.066 54.794 119.507 0.33 21.52 235 PRO D O 1
ATOM 12342 O O B PRO D 1 235 ? 5.055 54.795 119.503 0.33 26.35 235 PRO D O 1
ATOM 12343 O O C PRO D 1 235 ? 4.829 54.708 119.229 0.33 11.19 235 PRO D O 1
ATOM 12353 N N A PHE D 1 236 ? 3.806 53.018 120.121 0.33 22.37 236 PHE D N 1
ATOM 12354 N N B PHE D 1 236 ? 3.803 53.015 120.121 0.33 27.31 236 PHE D N 1
ATOM 12355 N N C PHE D 1 236 ? 3.217 53.268 119.890 0.33 13.03 236 PHE D N 1
ATOM 12356 C CA A PHE D 1 236 ? 3.451 53.456 121.469 0.33 24.06 236 PHE D CA 1
ATOM 12357 C CA B PHE D 1 236 ? 3.444 53.457 121.465 0.33 28.86 236 PHE D CA 1
ATOM 12358 C CA C PHE D 1 236 ? 3.210 53.619 121.306 0.33 16.17 236 PHE D CA 1
ATOM 12359 C C A PHE D 1 236 ? 2.554 52.359 122.043 0.33 24.89 236 PHE D C 1
ATOM 12360 C C B PHE D 1 236 ? 2.544 52.365 122.041 0.33 29.57 236 PHE D C 1
ATOM 12361 C C C PHE D 1 236 ? 2.367 52.562 122.016 0.33 18.03 236 PHE D C 1
ATOM 12362 O O A PHE D 1 236 ? 1.763 51.757 121.315 0.33 24.11 236 PHE D O 1
ATOM 12363 O O B PHE D 1 236 ? 1.739 51.777 121.319 0.33 29.05 236 PHE D O 1
ATOM 12364 O O C PHE D 1 236 ? 1.247 52.270 121.597 0.33 18.75 236 PHE D O 1
ATOM 12386 N N A THR D 1 237 ? 2.683 52.092 123.339 0.33 25.87 237 THR D N 1
ATOM 12387 N N B THR D 1 237 ? 2.689 52.086 123.333 0.33 30.38 237 THR D N 1
ATOM 12388 N N C THR D 1 237 ? 2.924 51.987 123.080 0.33 20.29 237 THR D N 1
ATOM 12389 C CA A THR D 1 237 ? 1.910 51.030 123.983 0.33 27.68 237 THR D CA 1
ATOM 12390 C CA B THR D 1 237 ? 1.916 51.027 123.981 0.33 31.82 237 THR D CA 1
ATOM 12391 C CA C THR D 1 237 ? 2.283 50.915 123.846 0.33 21.77 237 THR D CA 1
ATOM 12392 C C A THR D 1 237 ? 0.393 51.112 123.823 0.33 28.59 237 THR D C 1
ATOM 12393 C C B THR D 1 237 ? 0.399 51.109 123.819 0.33 32.56 237 THR D C 1
ATOM 12394 C C C THR D 1 237 ? 0.755 50.857 123.859 0.33 23.14 237 THR D C 1
ATOM 12395 O O A THR D 1 237 ? -0.273 50.086 123.689 0.33 29.13 237 THR D O 1
ATOM 12396 O O B THR D 1 237 ? -0.265 50.082 123.682 0.33 33.06 237 THR D O 1
ATOM 12397 O O C THR D 1 237 ? 0.181 49.772 123.782 0.33 23.57 237 THR D O 1
ATOM 12407 N N A LYS D 1 238 ? -0.156 52.322 123.838 0.33 30.04 238 LYS D N 1
ATOM 12408 N N B LYS D 1 238 ? -0.150 52.318 123.837 0.33 33.79 238 LYS D N 1
ATOM 12409 N N C LYS D 1 238 ? 0.093 52.004 123.959 0.33 24.23 238 LYS D N 1
ATOM 12410 C CA A LYS D 1 238 ? -1.599 52.493 123.695 0.33 31.18 238 LYS D CA 1
ATOM 12411 C CA B LYS D 1 238 ? -1.594 52.489 123.693 0.33 34.76 238 LYS D CA 1
ATOM 12412 C CA C LYS D 1 238 ? -1.367 52.019 123.978 0.33 26.06 238 LYS D CA 1
ATOM 12413 C C A LYS D 1 238 ? -2.096 51.959 122.353 0.33 32.20 238 LYS D C 1
ATOM 12414 C C B LYS D 1 238 ? -2.091 51.956 122.352 0.33 35.61 238 LYS D C 1
ATOM 12415 C C C LYS D 1 238 ? -1.947 51.538 122.650 0.33 27.07 238 LYS D C 1
ATOM 12416 O O A LYS D 1 238 ? -3.286 51.687 122.187 0.33 31.92 238 LYS D O 1
ATOM 12417 O O B LYS D 1 238 ? -3.281 51.680 122.187 0.33 35.36 238 LYS D O 1
ATOM 12418 O O C LYS D 1 238 ? -2.674 50.544 122.604 0.33 26.50 238 LYS D O 1
ATOM 12422 N N A MET D 1 239 ? -1.177 51.806 121.402 0.33 32.83 239 MET D N 1
ATOM 12423 N N B MET D 1 239 ? -1.174 51.809 121.400 0.33 36.04 239 MET D N 1
ATOM 12424 N N C MET D 1 239 ? -1.621 52.247 121.572 0.33 27.49 239 MET D N 1
ATOM 12425 C CA A MET D 1 239 ? -1.511 51.308 120.070 0.33 32.49 239 MET D CA 1
ATOM 12426 C CA B MET D 1 239 ? -1.511 51.312 120.069 0.33 35.50 239 MET D CA 1
ATOM 12427 C CA C MET D 1 239 ? -2.108 51.894 120.241 0.33 28.02 239 MET D CA 1
ATOM 12428 C C A MET D 1 239 ? -1.616 49.791 120.058 0.33 32.73 239 MET D C 1
ATOM 12429 C C B MET D 1 239 ? -1.615 49.795 120.057 0.33 35.24 239 MET D C 1
ATOM 12430 C C C MET D 1 239 ? -2.088 50.381 120.020 0.33 28.19 239 MET D C 1
ATOM 12431 O O A MET D 1 239 ? -2.629 49.227 119.643 0.33 32.80 239 MET D O 1
ATOM 12432 O O B MET D 1 239 ? -2.629 49.232 119.641 0.33 35.32 239 MET D O 1
ATOM 12433 O O C MET D 1 239 ? -3.024 49.822 119.447 0.33 27.70 239 MET D O 1
ATOM 12446 N N A GLY D 1 240 ? -0.554 49.135 120.509 0.33 32.66 240 GLY D N 1
ATOM 12447 N N B GLY D 1 240 ? -0.555 49.137 120.510 0.33 34.60 240 GLY D N 1
ATOM 12448 N N C GLY D 1 240 ? -1.023 49.723 120.475 0.33 29.20 240 GLY D N 1
ATOM 12449 C CA A GLY D 1 240 ? -0.540 47.688 120.539 0.33 33.08 240 GLY D CA 1
ATOM 12450 C CA B GLY D 1 240 ? -0.543 47.689 120.538 0.33 34.25 240 GLY D CA 1
ATOM 12451 C CA C GLY D 1 240 ? -0.920 48.279 120.328 0.33 30.40 240 GLY D CA 1
ATOM 12452 C C A GLY D 1 240 ? -1.645 47.106 121.396 0.33 32.45 240 GLY D C 1
ATOM 12453 C C B GLY D 1 240 ? -1.647 47.106 121.395 0.33 33.07 240 GLY D C 1
ATOM 12454 C C C GLY D 1 240 ? -2.060 47.610 121.072 0.33 31.18 240 GLY D C 1
ATOM 12455 O O A GLY D 1 240 ? -2.067 45.972 121.172 0.33 33.01 240 GLY D O 1
ATOM 12456 O O B GLY D 1 240 ? -2.072 45.973 121.171 0.33 33.52 240 GLY D O 1
ATOM 12457 O O C GLY D 1 240 ? -2.844 46.860 120.494 0.33 31.53 240 GLY D O 1
ATOM 12458 N N . LYS D 1 241 ? -2.124 47.874 122.372 1.00 32.79 241 LYS D N 1
ATOM 12459 C CA . LYS D 1 241 ? -3.181 47.378 123.248 1.00 31.11 241 LYS D CA 1
ATOM 12460 C C . LYS D 1 241 ? -4.507 47.349 122.493 1.00 29.71 241 LYS D C 1
ATOM 12461 O O . LYS D 1 241 ? -5.236 46.360 122.546 1.00 29.34 241 LYS D O 1
ATOM 12467 N N . LYS D 1 242 ? -4.806 48.432 121.782 1.00 28.80 242 LYS D N 1
ATOM 12468 C CA . LYS D 1 242 ? -6.041 48.523 121.005 1.00 27.24 242 LYS D CA 1
ATOM 12469 C C . LYS D 1 242 ? -6.081 47.448 119.921 1.00 26.42 242 LYS D C 1
ATOM 12470 O O . LYS D 1 242 ? -7.103 46.787 119.723 1.00 24.86 242 LYS D O 1
ATOM 12473 N N . ALA D 1 243 ? -4.967 47.273 119.217 1.00 25.38 243 ALA D N 1
ATOM 12474 C CA . ALA D 1 243 ? -4.894 46.265 118.167 1.00 24.74 243 ALA D CA 1
ATOM 12475 C C . ALA D 1 243 ? -5.128 44.890 118.790 1.00 24.72 243 ALA D C 1
ATOM 12476 O O . ALA D 1 243 ? -5.883 44.074 118.265 1.00 22.99 243 ALA D O 1
ATOM 12478 N N . LEU D 1 244 ? -4.479 44.648 119.924 1.00 25.81 244 LEU D N 1
ATOM 12479 C CA . LEU D 1 244 ? -4.607 43.385 120.635 1.00 27.05 244 LEU D CA 1
ATOM 12480 C C . LEU D 1 244 ? -6.058 43.073 120.991 1.00 26.01 244 LEU D C 1
ATOM 12481 O O . LEU D 1 244 ? -6.562 41.990 120.698 1.00 24.91 244 LEU D O 1
ATOM 12486 N N A GLU D 1 245 ? -6.729 44.036 121.615 0.33 26.46 245 GLU D N 1
ATOM 12487 N N B GLU D 1 245 ? -6.729 44.036 121.615 0.33 27.23 245 GLU D N 1
ATOM 12488 N N C GLU D 1 245 ? -6.716 44.028 121.642 0.33 25.61 245 GLU D N 1
ATOM 12489 C CA A GLU D 1 245 ? -8.118 43.864 122.022 0.33 26.97 245 GLU D CA 1
ATOM 12490 C CA B GLU D 1 245 ? -8.118 43.863 122.022 0.33 28.34 245 GLU D CA 1
ATOM 12491 C CA C GLU D 1 245 ? -8.103 43.860 122.053 0.33 25.35 245 GLU D CA 1
ATOM 12492 C C A GLU D 1 245 ? -9.086 43.644 120.861 0.33 27.89 245 GLU D C 1
ATOM 12493 C C B GLU D 1 245 ? -9.087 43.643 120.861 0.33 29.45 245 GLU D C 1
ATOM 12494 C C C GLU D 1 245 ? -9.034 43.618 120.873 0.33 25.73 245 GLU D C 1
ATOM 12495 O O A GLU D 1 245 ? -10.176 43.107 121.054 0.33 27.54 245 GLU D O 1
ATOM 12496 O O B GLU D 1 245 ? -10.177 43.110 121.055 0.33 29.17 245 GLU D O 1
ATOM 12497 O O C GLU D 1 245 ? -10.063 42.959 121.011 0.33 24.97 245 GLU D O 1
ATOM 12513 N N A SER D 1 246 ? -8.694 44.048 119.657 0.33 29.05 246 SER D N 1
ATOM 12514 N N B SER D 1 246 ? -8.692 44.045 119.657 0.33 30.78 246 SER D N 1
ATOM 12515 N N C SER D 1 246 ? -8.670 44.149 119.712 0.33 26.31 246 SER D N 1
ATOM 12516 C CA A SER D 1 246 ? -9.566 43.900 118.497 0.33 30.69 246 SER D CA 1
ATOM 12517 C CA B SER D 1 246 ? -9.565 43.897 118.496 0.33 32.56 246 SER D CA 1
ATOM 12518 C CA C SER D 1 246 ? -9.488 43.983 118.518 0.33 27.69 246 SER D CA 1
ATOM 12519 C C A SER D 1 246 ? -9.811 42.455 118.058 0.33 32.03 246 SER D C 1
ATOM 12520 C C B SER D 1 246 ? -9.808 42.453 118.057 0.33 33.96 246 SER D C 1
ATOM 12521 C C C SER D 1 246 ? -9.395 42.559 117.970 0.33 29.11 246 SER D C 1
ATOM 12522 O O A SER D 1 246 ? -10.736 42.194 117.290 0.33 31.82 246 SER D O 1
ATOM 12523 O O B SER D 1 246 ? -10.734 42.191 117.289 0.33 33.87 246 SER D O 1
ATOM 12524 O O C SER D 1 246 ? -10.204 42.157 117.135 0.33 29.01 246 SER D O 1
ATOM 12531 N N A ILE D 1 247 ? -8.999 41.516 118.539 0.33 34.07 247 ILE D N 1
ATOM 12532 N N B ILE D 1 247 ? -8.995 41.515 118.538 0.33 36.05 247 ILE D N 1
ATOM 12533 N N C ILE D 1 247 ? -8.415 41.799 118.451 0.33 31.33 247 ILE D N 1
ATOM 12534 C CA A ILE D 1 247 ? -9.171 40.118 118.147 0.33 35.93 247 ILE D CA 1
ATOM 12535 C CA B ILE D 1 247 ? -9.166 40.117 118.145 0.33 37.88 247 ILE D CA 1
ATOM 12536 C CA C ILE D 1 247 ? -8.217 40.425 117.994 0.33 33.06 247 ILE D CA 1
ATOM 12537 C C A ILE D 1 247 ? -9.330 39.127 119.298 0.33 37.16 247 ILE D C 1
ATOM 12538 C C B ILE D 1 247 ? -9.326 39.126 119.296 0.33 39.12 247 ILE D C 1
ATOM 12539 C C C ILE D 1 247 ? -8.698 39.378 118.997 0.33 34.26 247 ILE D C 1
ATOM 12540 O O A ILE D 1 247 ? -10.078 38.155 119.185 0.33 37.50 247 ILE D O 1
ATOM 12541 O O B ILE D 1 247 ? -10.073 38.153 119.180 0.33 39.37 247 ILE D O 1
ATOM 12542 O O C ILE D 1 247 ? -9.441 38.463 118.641 0.33 35.09 247 ILE D O 1
ATOM 12555 N N A ILE D 1 248 ? -8.628 39.366 120.401 0.33 37.78 248 ILE D N 1
ATOM 12556 N N B ILE D 1 248 ? -8.627 39.366 120.400 0.33 39.81 248 ILE D N 1
ATOM 12557 N N C ILE D 1 248 ? -8.270 39.514 120.248 0.33 35.03 248 ILE D N 1
ATOM 12558 C CA A ILE D 1 248 ? -8.692 38.464 121.546 0.33 39.11 248 ILE D CA 1
ATOM 12559 C CA B ILE D 1 248 ? -8.691 38.465 121.546 0.33 41.25 248 ILE D CA 1
ATOM 12560 C CA C ILE D 1 248 ? -8.638 38.567 121.296 0.33 36.17 248 ILE D CA 1
ATOM 12561 C C A ILE D 1 248 ? -10.098 38.260 122.102 0.33 39.78 248 ILE D C 1
ATOM 12562 C C B ILE D 1 248 ? -10.097 38.261 122.101 0.33 41.94 248 ILE D C 1
ATOM 12563 C C C ILE D 1 248 ? -10.094 38.669 121.737 0.33 36.98 248 ILE D C 1
ATOM 12564 O O A ILE D 1 248 ? -10.307 37.417 122.974 0.33 40.01 248 ILE D O 1
ATOM 12565 O O B ILE D 1 248 ? -10.307 37.419 122.974 0.33 42.21 248 ILE D O 1
ATOM 12566 O O C ILE D 1 248 ? -10.494 38.036 122.714 0.33 36.92 248 ILE D O 1
ATOM 12579 N N A ASP D 1 249 ? -11.060 39.025 121.596 0.33 41.04 249 ASP D N 1
ATOM 12580 N N B ASP D 1 249 ? -11.058 39.026 121.594 0.33 43.17 249 ASP D N 1
ATOM 12581 N N C ASP D 1 249 ? -10.888 39.456 121.019 0.33 38.30 249 ASP D N 1
ATOM 12582 C CA A ASP D 1 249 ? -12.440 38.906 122.052 0.33 41.96 249 ASP D CA 1
ATOM 12583 C CA B ASP D 1 249 ? -12.439 38.908 122.050 0.33 43.99 249 ASP D CA 1
ATOM 12584 C CA C ASP D 1 249 ? -12.293 39.630 121.369 0.33 39.49 249 ASP D CA 1
ATOM 12585 C C A ASP D 1 249 ? -12.972 37.507 121.761 0.33 42.34 249 ASP D C 1
ATOM 12586 C C B ASP D 1 249 ? -12.970 37.508 121.761 0.33 44.29 249 ASP D C 1
ATOM 12587 C C C ASP D 1 249 ? -13.117 38.379 121.072 0.33 40.23 249 ASP D C 1
ATOM 12588 O O A ASP D 1 249 ? -13.680 36.916 122.578 0.33 42.59 249 ASP D O 1
ATOM 12589 O O B ASP D 1 249 ? -13.677 36.918 122.579 0.33 44.52 249 ASP D O 1
ATOM 12590 O O C ASP D 1 249 ? -14.347 38.425 121.069 0.33 40.84 249 ASP D O 1
ATOM 12597 N N A ASN D 1 250 ? -12.622 36.981 120.591 0.33 42.72 250 ASN D N 1
ATOM 12598 N N B ASN D 1 250 ? -12.621 36.981 120.591 0.33 44.55 250 ASN D N 1
ATOM 12599 N N C ASN D 1 250 ? -12.437 37.264 120.826 0.33 41.03 250 ASN D N 1
ATOM 12600 C CA A ASN D 1 250 ? -13.060 35.652 120.183 0.33 42.90 250 ASN D CA 1
ATOM 12601 C CA B ASN D 1 250 ? -13.058 35.652 120.184 0.33 44.57 250 ASN D CA 1
ATOM 12602 C CA C ASN D 1 250 ? -13.113 36.006 120.530 0.33 41.56 250 ASN D CA 1
ATOM 12603 C C A ASN D 1 250 ? -12.265 34.569 120.903 0.33 42.98 250 ASN D C 1
ATOM 12604 C C B ASN D 1 250 ? -12.264 34.569 120.906 0.33 44.47 250 ASN D C 1
ATOM 12605 C C C ASN D 1 250 ? -12.468 34.841 121.273 0.33 41.89 250 ASN D C 1
ATOM 12606 O O A ASN D 1 250 ? -12.481 33.377 120.684 0.33 43.05 250 ASN D O 1
ATOM 12607 O O B ASN D 1 250 ? -12.482 33.377 120.689 0.33 44.55 250 ASN D O 1
ATOM 12608 O O C ASN D 1 250 ? -13.059 33.767 121.397 0.33 41.95 250 ASN D O 1
ATOM 12612 N N A ALA D 1 251 ? -11.343 34.991 121.763 0.33 42.58 251 ALA D N 1
ATOM 12613 N N B ALA D 1 251 ? -11.340 34.991 121.764 0.33 43.76 251 ALA D N 1
ATOM 12614 N N C ALA D 1 251 ? -11.255 35.061 121.768 0.33 41.73 251 ALA D N 1
ATOM 12615 C CA A ALA D 1 251 ? -10.517 34.059 122.519 0.33 42.35 251 ALA D CA 1
ATOM 12616 C CA B ALA D 1 251 ? -10.515 34.060 122.521 0.33 43.17 251 ALA D CA 1
ATOM 12617 C CA C ALA D 1 251 ? -10.528 34.031 122.499 0.33 41.80 251 ALA D CA 1
ATOM 12618 C C A ALA D 1 251 ? -11.141 33.795 123.885 0.33 42.04 251 ALA D C 1
ATOM 12619 C C B ALA D 1 251 ? -11.139 33.796 123.886 0.33 42.55 251 ALA D C 1
ATOM 12620 C C C ALA D 1 251 ? -11.168 33.779 123.859 0.33 41.67 251 ALA D C 1
ATOM 12621 O O A ALA D 1 251 ? -11.794 34.669 124.455 0.33 42.05 251 ALA D O 1
ATOM 12622 O O B ALA D 1 251 ? -11.790 34.670 124.458 0.33 42.49 251 ALA D O 1
ATOM 12623 O O C ALA D 1 251 ? -11.857 34.643 124.400 0.33 41.67 251 ALA D O 1
ATOM 12627 N N . ASP D 1 252 ? -10.940 32.589 124.407 1.00 41.85 252 ASP D N 1
ATOM 12628 C CA . ASP D 1 252 ? -11.490 32.231 125.706 1.00 41.70 252 ASP D CA 1
ATOM 12629 C C . ASP D 1 252 ? -10.765 33.020 126.795 1.00 41.08 252 ASP D C 1
ATOM 12630 O O . ASP D 1 252 ? -9.743 33.657 126.534 1.00 39.84 252 ASP D O 1
ATOM 12635 N N . GLU D 1 253 ? -11.300 32.975 128.010 1.00 40.09 253 GLU D N 1
ATOM 12636 C CA . GLU D 1 253 ? -10.729 33.710 129.132 1.00 38.96 253 GLU D CA 1
ATOM 12637 C C . GLU D 1 253 ? -9.270 33.393 129.431 1.00 37.28 253 GLU D C 1
ATOM 12638 O O . GLU D 1 253 ? -8.481 34.300 129.702 1.00 37.56 253 GLU D O 1
ATOM 12644 N N . THR D 1 254 ? -8.910 32.115 129.393 1.00 34.61 254 THR D N 1
ATOM 12645 C CA . THR D 1 254 ? -7.535 31.721 129.668 1.00 32.91 254 THR D CA 1
ATOM 12646 C C . THR D 1 254 ? -6.585 32.363 128.659 1.00 30.92 254 THR D C 1
ATOM 12647 O O . THR D 1 254 ? -5.533 32.879 129.032 1.00 29.17 254 THR D O 1
ATOM 12651 N N . THR D 1 255 ? -6.967 32.337 127.386 1.00 29.00 255 THR D N 1
ATOM 12652 C CA . THR D 1 255 ? -6.144 32.911 126.327 1.00 27.56 255 THR D CA 1
ATOM 12653 C C . THR D 1 255 ? -6.014 34.424 126.468 1.00 27.08 255 THR D C 1
ATOM 12654 O O . THR D 1 255 ? -4.928 34.980 126.298 1.00 25.11 255 THR D O 1
ATOM 12658 N N . GLN D 1 256 ? -7.124 35.088 126.774 1.00 27.81 256 GLN D N 1
ATOM 12659 C CA . GLN D 1 256 ? -7.110 36.539 126.925 1.00 28.29 256 GLN D CA 1
ATOM 12660 C C . GLN D 1 256 ? -6.193 36.975 128.060 1.00 27.55 256 GLN D C 1
ATOM 12661 O O . GLN D 1 256 ? -5.412 37.916 127.901 1.00 27.64 256 GLN D O 1
ATOM 12667 N N . GLU D 1 257 ? -6.279 36.299 129.203 1.00 25.92 257 GLU D N 1
ATOM 12668 C CA . GLU D 1 257 ? -5.427 36.663 130.330 1.00 24.88 257 GLU D CA 1
ATOM 12669 C C . GLU D 1 257 ? -3.965 36.466 129.961 1.00 23.73 257 GLU D C 1
ATOM 12670 O O . GLU D 1 257 ? -3.115 37.310 130.257 1.00 22.83 257 GLU D O 1
ATOM 12676 N N . ARG D 1 258 ? -3.670 35.348 129.305 1.00 20.41 258 ARG D N 1
ATOM 12677 C CA . ARG D 1 258 ? -2.298 35.056 128.922 1.00 19.70 258 ARG D CA 1
ATOM 12678 C C . ARG D 1 258 ? -1.733 36.060 127.919 1.00 18.00 258 ARG D C 1
ATOM 12679 O O . ARG D 1 258 ? -0.642 36.587 128.125 1.00 17.83 258 ARG D O 1
ATOM 12687 N N . LEU D 1 259 ? -2.473 36.334 126.847 1.00 17.77 259 LEU D N 1
ATOM 12688 C CA . LEU D 1 259 ? -1.994 37.257 125.823 1.00 17.46 259 LEU D CA 1
ATOM 12689 C C . LEU D 1 259 ? -1.888 38.697 126.316 1.00 17.62 259 LEU D C 1
ATOM 12690 O O . LEU D 1 259 ? -0.991 39.434 125.898 1.00 17.42 259 LEU D O 1
ATOM 12695 N N . ARG D 1 260 ? -2.794 39.099 127.205 1.00 18.53 260 ARG D N 1
ATOM 12696 C CA . ARG D 1 260 ? -2.752 40.453 127.759 1.00 18.32 260 ARG D CA 1
ATOM 12697 C C . ARG D 1 260 ? -1.520 40.585 128.656 1.00 18.24 260 ARG D C 1
ATOM 12698 O O . ARG D 1 260 ? -0.824 41.606 128.634 1.00 19.64 260 ARG D O 1
ATOM 12706 N N . SER D 1 261 ? -1.245 39.544 129.436 1.00 18.39 261 SER D N 1
ATOM 12707 C CA . SER D 1 261 ? -0.091 39.544 130.328 1.00 18.32 261 SER D CA 1
ATOM 12708 C C . SER D 1 261 ? 1.192 39.546 129.505 1.00 19.24 261 SER D C 1
ATOM 12709 O O . SER D 1 261 ? 2.162 40.228 129.840 1.00 18.97 261 SER D O 1
ATOM 12712 N N . GLY D 1 262 ? 1.191 38.775 128.421 1.00 18.57 262 GLY D N 1
ATOM 12713 C CA . GLY D 1 262 ? 2.362 38.721 127.566 1.00 18.38 262 GLY D CA 1
ATOM 12714 C C . GLY D 1 262 ? 2.629 40.061 126.908 1.00 18.14 262 GLY D C 1
ATOM 12715 O O . GLY D 1 262 ? 3.784 40.448 126.714 1.00 18.90 262 GLY D O 1
ATOM 12716 N N . TYR D 1 263 ? 1.561 40.774 126.570 1.00 17.91 263 TYR D N 1
ATOM 12717 C CA . TYR D 1 263 ? 1.700 42.072 125.929 1.00 17.93 263 TYR D CA 1
ATOM 12718 C C . TYR D 1 263 ? 2.394 43.052 126.864 1.00 18.00 263 TYR D C 1
ATOM 12719 O O . TYR D 1 263 ? 3.281 43.796 126.441 1.00 16.49 263 TYR D O 1
ATOM 12728 N N . GLU D 1 264 ? 1.993 43.053 128.134 1.00 17.51 264 GLU D N 1
ATOM 12729 C CA . GLU D 1 264 ? 2.608 43.953 129.104 1.00 18.61 264 GLU D CA 1
ATOM 12730 C C . GLU D 1 264 ? 4.105 43.691 129.217 1.00 17.74 264 GLU D C 1
ATOM 12731 O O . GLU D 1 264 ? 4.894 44.627 129.332 1.00 19.37 264 GLU D O 1
ATOM 12737 N N . ASP D 1 265 ? 4.494 42.419 129.190 1.00 17.63 265 ASP D N 1
ATOM 12738 C CA . ASP D 1 265 ? 5.906 42.065 129.273 1.00 19.00 265 ASP D CA 1
ATOM 12739 C C . ASP D 1 265 ? 6.641 42.516 128.015 1.00 17.05 265 ASP D C 1
ATOM 12740 O O . ASP D 1 265 ? 7.788 42.957 128.081 1.00 18.40 265 ASP D O 1
ATOM 12745 N N . ALA D 1 266 ? 5.968 42.407 126.876 1.00 16.85 266 ALA D N 1
ATOM 12746 C CA . ALA D 1 266 ? 6.554 42.773 125.591 1.00 17.47 266 ALA D CA 1
ATOM 12747 C C . ALA D 1 266 ? 6.801 44.267 125.382 1.00 18.12 266 ALA D C 1
ATOM 12748 O O . ALA D 1 266 ? 7.761 44.649 124.716 1.00 18.66 266 ALA D O 1
ATOM 12750 N N . VAL D 1 267 ? 5.950 45.118 125.943 1.00 20.00 267 VAL D N 1
ATOM 12751 C CA . VAL D 1 267 ? 6.123 46.556 125.750 1.00 20.35 267 VAL D CA 1
ATOM 12752 C C . VAL D 1 267 ? 6.812 47.269 126.907 1.00 22.17 267 VAL D C 1
ATOM 12753 O O . VAL D 1 267 ? 6.951 48.493 126.890 1.00 21.46 267 VAL D O 1
ATOM 12757 N N . ASP D 1 268 ? 7.250 46.505 127.900 1.00 22.20 268 ASP D N 1
ATOM 12758 C CA . ASP D 1 268 ? 7.922 47.071 129.063 1.00 23.68 268 ASP D CA 1
ATOM 12759 C C . ASP D 1 268 ? 9.072 48.003 128.678 1.00 22.91 268 ASP D C 1
ATOM 12760 O O . ASP D 1 268 ? 9.082 49.176 129.062 1.00 22.82 268 ASP D O 1
ATOM 12765 N N . TYR D 1 269 ? 10.044 47.492 127.924 1.00 19.25 269 TYR D N 1
ATOM 12766 C CA . TYR D 1 269 ? 11.176 48.326 127.521 1.00 17.87 269 TYR D CA 1
ATOM 12767 C C . TYR D 1 269 ? 10.770 49.508 126.644 1.00 17.06 269 TYR D C 1
ATOM 12768 O O . TYR D 1 269 ? 11.306 50.608 126.789 1.00 17.24 269 TYR D O 1
ATOM 12777 N N . ASN D 1 270 ? 9.827 49.289 125.733 1.00 17.07 270 ASN D N 1
ATOM 12778 C CA . ASN D 1 270 ? 9.389 50.340 124.825 1.00 15.79 270 ASN D CA 1
ATOM 12779 C C . ASN D 1 270 ? 8.842 51.567 125.556 1.00 15.28 270 ASN D C 1
ATOM 12780 O O . ASN D 1 270 ? 8.955 52.687 125.061 1.00 15.00 270 ASN D O 1
ATOM 12785 N N . ARG D 1 271 ? 8.256 51.351 126.728 1.00 16.08 271 ARG D N 1
ATOM 12786 C CA . ARG D 1 271 ? 7.710 52.455 127.520 1.00 16.37 271 ARG D CA 1
ATOM 12787 C C . ARG D 1 271 ? 8.770 53.491 127.894 1.00 17.53 271 ARG D C 1
ATOM 12788 O O . ARG D 1 271 ? 8.453 54.667 128.111 1.00 16.55 271 ARG D O 1
ATOM 12796 N N . TYR D 1 272 ? 10.022 53.054 127.974 1.00 15.84 272 TYR D N 1
ATOM 12797 C CA . TYR D 1 272 ? 11.121 53.936 128.362 1.00 16.38 272 TYR D CA 1
ATOM 12798 C C . TYR D 1 272 ? 11.997 54.400 127.206 1.00 16.29 272 TYR D C 1
ATOM 12799 O O . TYR D 1 272 ? 13.052 55.003 127.425 1.00 14.78 272 TYR D O 1
ATOM 12808 N N . VAL D 1 273 ? 11.554 54.140 125.978 1.00 14.63 273 VAL D N 1
ATOM 12809 C CA . VAL D 1 273 ? 12.328 54.510 124.795 1.00 14.59 273 VAL D CA 1
ATOM 12810 C C . VAL D 1 273 ? 11.534 55.318 123.776 1.00 14.44 273 VAL D C 1
ATOM 12811 O O . VAL D 1 273 ? 11.973 56.379 123.333 1.00 14.87 273 VAL D O 1
ATOM 12815 N N . GLY D 1 274 ? 10.363 54.809 123.407 1.00 13.38 274 GLY D N 1
ATOM 12816 C CA . GLY D 1 274 ? 9.545 55.475 122.412 1.00 14.41 274 GLY D CA 1
ATOM 12817 C C . GLY D 1 274 ? 9.615 54.683 121.117 1.00 14.49 274 GLY D C 1
ATOM 12818 O O . GLY D 1 274 ? 10.213 53.610 121.085 1.00 16.19 274 GLY D O 1
ATOM 12819 N N . ASN D 1 275 ? 9.013 55.204 120.052 1.00 15.34 275 ASN D N 1
ATOM 12820 C CA . ASN D 1 275 ? 9.000 54.521 118.756 1.00 14.96 275 ASN D CA 1
ATOM 12821 C C . ASN D 1 275 ? 10.381 54.577 118.094 1.00 16.05 275 ASN D C 1
ATOM 12822 O O . ASN D 1 275 ? 10.968 55.648 117.976 1.00 15.52 275 ASN D O 1
ATOM 12827 N N . ILE D 1 276 ? 10.913 53.422 117.687 1.00 14.63 276 ILE D N 1
ATOM 12828 C CA . ILE D 1 276 ? 12.196 53.407 116.992 1.00 15.29 276 ILE D CA 1
ATOM 12829 C C . ILE D 1 276 ? 12.003 52.780 115.608 1.00 15.33 276 ILE D C 1
ATOM 12830 O O . ILE D 1 276 ? 12.903 52.146 115.041 1.00 16.24 276 ILE D O 1
ATOM 12835 N N . TYR D 1 277 ? 10.801 52.989 115.078 1.00 14.94 277 TYR D N 1
ATOM 12836 C CA . TYR D 1 277 ? 10.396 52.518 113.757 1.00 14.05 277 TYR D CA 1
ATOM 12837 C C . TYR D 1 277 ? 10.684 51.041 113.455 1.00 13.30 277 TYR D C 1
ATOM 12838 O O . TYR D 1 277 ? 10.071 50.161 114.053 1.00 13.50 277 TYR D O 1
ATOM 12847 N N . THR D 1 278 ? 11.602 50.768 112.530 1.00 13.53 278 THR D N 1
ATOM 12848 C CA . THR D 1 278 ? 11.906 49.377 112.172 1.00 13.92 278 THR D CA 1
ATOM 12849 C C . THR D 1 278 ? 12.293 48.509 113.361 1.00 13.98 278 THR D C 1
ATOM 12850 O O . THR D 1 278 ? 12.079 47.292 113.347 1.00 12.80 278 THR D O 1
ATOM 12854 N N . GLY D 1 279 ? 12.853 49.121 114.399 1.00 12.66 279 GLY D N 1
ATOM 12855 C CA . GLY D 1 279 ? 13.256 48.337 115.549 1.00 12.55 279 GLY D CA 1
ATOM 12856 C C . GLY D 1 279 ? 12.235 48.121 116.651 1.00 13.00 279 GLY D C 1
ATOM 12857 O O . GLY D 1 279 ? 12.485 47.337 117.563 1.00 12.83 279 GLY D O 1
ATOM 12858 N N . SER D 1 280 ? 11.082 48.780 116.577 1.00 12.48 280 SER D N 1
ATOM 12859 C CA . SER D 1 280 ? 10.086 48.656 117.642 1.00 14.21 280 SER D CA 1
ATOM 12860 C C . SER D 1 280 ? 9.650 47.235 117.966 1.00 12.64 280 SER D C 1
ATOM 12861 O O . SER D 1 280 ? 9.662 46.829 119.127 1.00 13.30 280 SER D O 1
ATOM 12864 N N . LEU D 1 281 ? 9.263 46.481 116.945 1.00 12.25 281 LEU D N 1
ATOM 12865 C CA . LEU D 1 281 ? 8.829 45.104 117.148 1.00 13.38 281 LEU D CA 1
ATOM 12866 C C . LEU D 1 281 ? 9.908 44.254 117.796 1.00 13.44 281 LEU D C 1
ATOM 12867 O O . LEU D 1 281 ? 9.638 43.453 118.689 1.00 13.69 281 LEU D O 1
ATOM 12872 N N . TYR D 1 282 ? 11.140 44.438 117.348 1.00 13.03 282 TYR D N 1
ATOM 12873 C CA . TYR D 1 282 ? 12.230 43.635 117.854 1.00 13.28 282 TYR D CA 1
ATOM 12874 C C . TYR D 1 282 ? 12.744 44.056 119.230 1.00 13.62 282 TYR D C 1
ATOM 12875 O O . TYR D 1 282 ? 13.296 43.235 119.969 1.00 12.88 282 TYR D O 1
ATOM 12884 N N . LEU D 1 283 ? 12.537 45.321 119.591 1.00 13.25 283 LEU D N 1
ATOM 12885 C CA . LEU D 1 283 ? 12.910 45.776 120.925 1.00 14.07 283 LEU D CA 1
ATOM 12886 C C . LEU D 1 283 ? 11.856 45.142 121.838 1.00 13.87 283 LEU D C 1
ATOM 12887 O O . LEU D 1 283 ? 12.151 44.707 122.951 1.00 14.22 283 LEU D O 1
ATOM 12892 N N . SER D 1 284 ? 10.621 45.077 121.349 1.00 13.05 284 SER D N 1
ATOM 12893 C CA . SER D 1 284 ? 9.543 44.465 122.119 1.00 13.80 284 SER D CA 1
ATOM 12894 C C . SER D 1 284 ? 9.821 42.969 122.287 1.00 12.49 284 SER D C 1
ATOM 12895 O O . SER D 1 284 ? 9.533 42.388 123.335 1.00 13.30 284 SER D O 1
ATOM 12900 N N . LEU D 1 285 ? 10.386 42.345 121.256 1.00 12.71 285 LEU D N 1
ATOM 12901 C CA . LEU D 1 285 ? 10.702 40.920 121.341 1.00 13.01 285 LEU D CA 1
ATOM 12902 C C . LEU D 1 285 ? 11.722 40.695 122.454 1.00 13.83 285 LEU D C 1
ATOM 12903 O O . LEU D 1 285 ? 11.601 39.750 123.225 1.00 14.79 285 LEU D O 1
ATOM 12908 N N . ILE D 1 286 ? 12.725 41.566 122.534 1.00 13.19 286 ILE D N 1
ATOM 12909 C CA . ILE D 1 286 ? 13.744 41.453 123.576 1.00 13.63 286 ILE D CA 1
ATOM 12910 C C . ILE D 1 286 ? 13.073 41.608 124.944 1.00 14.66 286 ILE D C 1
ATOM 12911 O O . ILE D 1 286 ? 13.346 40.847 125.876 1.00 14.45 286 ILE D O 1
ATOM 12916 N N . SER D 1 287 ? 12.189 42.597 125.049 1.00 14.00 287 SER D N 1
ATOM 12917 C CA . SER D 1 287 ? 11.473 42.866 126.290 1.00 15.41 287 SER D CA 1
ATOM 12918 C C . SER D 1 287 ? 10.656 41.654 126.733 1.00 16.55 287 SER D C 1
ATOM 12919 O O . SER D 1 287 ? 10.637 41.307 127.914 1.00 15.91 287 SER D O 1
ATOM 12922 N N . LEU D 1 288 ? 9.992 41.002 125.783 1.00 15.46 288 LEU D N 1
ATOM 12923 C CA . LEU D 1 288 ? 9.184 39.826 126.091 1.00 15.45 288 LEU D CA 1
ATOM 12924 C C . LEU D 1 288 ? 10.054 38.662 126.558 1.00 15.53 288 LEU D C 1
ATOM 12925 O O . LEU D 1 288 ? 9.764 38.024 127.574 1.00 17.11 288 LEU D O 1
ATOM 12930 N N . LEU D 1 289 ? 11.121 38.393 125.812 1.00 15.23 289 LEU D N 1
ATOM 12931 C CA . LEU D 1 289 ? 12.039 37.304 126.127 1.00 17.34 289 LEU D CA 1
ATOM 12932 C C . LEU D 1 289 ? 12.698 37.427 127.496 1.00 17.81 289 LEU D C 1
ATOM 12933 O O . LEU D 1 289 ? 12.938 36.422 128.161 1.00 18.64 289 LEU D O 1
ATOM 12938 N N . GLU D 1 290 ? 12.987 38.655 127.919 1.00 17.83 290 GLU D N 1
ATOM 12939 C CA . GLU D 1 290 ? 13.656 38.868 129.196 1.00 20.05 290 GLU D CA 1
ATOM 12940 C C . GLU D 1 290 ? 12.718 39.080 130.380 1.00 20.56 290 GLU D C 1
ATOM 12941 O O . GLU D 1 290 ? 12.995 38.605 131.481 1.00 20.78 290 GLU D O 1
ATOM 12947 N N . ASN D 1 291 ? 11.605 39.773 130.159 1.00 20.85 291 ASN D N 1
ATOM 12948 C CA . ASN D 1 291 ? 10.660 40.034 131.241 1.00 23.03 291 ASN D CA 1
ATOM 12949 C C . ASN D 1 291 ? 9.677 38.906 131.542 1.00 24.03 291 ASN D C 1
ATOM 12950 O O . ASN D 1 291 ? 9.117 38.841 132.638 1.00 24.83 291 ASN D O 1
ATOM 12955 N N . ARG D 1 292 ? 9.456 38.018 130.579 1.00 22.00 292 ARG D N 1
ATOM 12956 C CA . ARG D 1 292 ? 8.539 36.908 130.801 1.00 22.27 292 ARG D CA 1
ATOM 12957 C C . ARG D 1 292 ? 9.354 35.633 130.943 1.00 22.88 292 ARG D C 1
ATOM 12958 O O . ARG D 1 292 ? 10.507 35.579 130.514 1.00 23.55 292 ARG D O 1
ATOM 12966 N N . ASP D 1 293 ? 8.762 34.610 131.549 1.00 22.75 293 ASP D N 1
ATOM 12967 C CA . ASP D 1 293 ? 9.455 33.343 131.733 1.00 24.58 293 ASP D CA 1
ATOM 12968 C C . ASP D 1 293 ? 8.885 32.254 130.835 1.00 24.03 293 ASP D C 1
ATOM 12969 O O . ASP D 1 293 ? 8.489 31.190 131.307 1.00 24.38 293 ASP D O 1
ATOM 12972 N N . LEU D 1 294 ? 8.845 32.528 129.535 1.00 22.13 294 LEU D N 1
ATOM 12973 C CA . LEU D 1 294 ? 8.335 31.560 128.575 1.00 22.86 294 LEU D CA 1
ATOM 12974 C C . LEU D 1 294 ? 9.219 30.313 128.591 1.00 22.86 294 LEU D C 1
ATOM 12975 O O . LEU D 1 294 ? 10.418 30.391 128.856 1.00 22.69 294 LEU D O 1
ATOM 12980 N N . GLN D 1 295 ? 8.619 29.162 128.308 1.00 23.61 295 GLN D N 1
ATOM 12981 C CA . GLN D 1 295 ? 9.344 27.896 128.311 1.00 24.65 295 GLN D CA 1
ATOM 12982 C C . GLN D 1 295 ? 9.747 27.445 126.912 1.00 24.01 295 GLN D C 1
ATOM 12983 O O . GLN D 1 295 ? 9.091 27.784 125.927 1.00 23.04 295 GLN D O 1
ATOM 12989 N N . ALA D 1 296 ? 10.826 26.672 126.833 1.00 23.04 296 ALA D N 1
ATOM 12990 C CA . ALA D 1 296 ? 11.294 26.153 125.554 1.00 21.86 296 ALA D CA 1
ATOM 12991 C C . ALA D 1 296 ? 10.151 25.375 124.905 1.00 21.50 296 ALA D C 1
ATOM 12992 O O . ALA D 1 296 ? 9.391 24.689 125.589 1.00 21.47 296 ALA D O 1
ATOM 12994 N N . GLY D 1 297 ? 10.026 25.490 123.588 1.00 19.50 297 GLY D N 1
ATOM 12995 C CA . GLY D 1 297 ? 8.968 24.786 122.890 1.00 19.69 297 GLY D CA 1
ATOM 12996 C C . GLY D 1 297 ? 7.716 25.619 122.707 1.00 19.74 297 GLY D C 1
ATOM 12997 O O . GLY D 1 297 ? 6.883 25.310 121.856 1.00 19.89 297 GLY D O 1
ATOM 12998 N N . GLU D 1 298 ? 7.563 26.671 123.507 1.00 18.94 298 GLU D N 1
ATOM 12999 C CA . GLU D 1 298 ? 6.390 27.523 123.370 1.00 18.76 298 GLU D CA 1
ATOM 13000 C C . GLU D 1 298 ? 6.560 28.411 122.145 1.00 17.99 298 GLU D C 1
ATOM 13001 O O . GLU D 1 298 ? 7.682 28.729 121.746 1.00 17.88 298 GLU D O 1
ATOM 13007 N N . THR D 1 299 ? 5.440 28.802 121.551 1.00 17.62 299 THR D N 1
ATOM 13008 C CA . THR D 1 299 ? 5.466 29.616 120.344 1.00 17.34 299 THR D CA 1
ATOM 13009 C C . THR D 1 299 ? 4.956 31.038 120.546 1.00 17.80 299 THR D C 1
ATOM 13010 O O . THR D 1 299 ? 3.988 31.268 121.267 1.00 17.71 299 THR D O 1
ATOM 13014 N N . ILE D 1 300 ? 5.628 31.980 119.896 1.00 15.55 300 ILE D N 1
ATOM 13015 C CA . ILE D 1 300 ? 5.261 33.389 119.953 1.00 16.99 300 ILE D CA 1
ATOM 13016 C C . ILE D 1 300 ? 4.721 33.773 118.572 1.00 16.54 300 ILE D C 1
ATOM 13017 O O . ILE D 1 300 ? 5.244 33.321 117.549 1.00 16.74 300 ILE D O 1
ATOM 13022 N N . GLY D 1 301 ? 3.667 34.583 118.548 1.00 15.04 301 GLY D N 1
ATOM 13023 C CA . GLY D 1 301 ? 3.094 35.037 117.292 1.00 16.40 301 GLY D CA 1
ATOM 13024 C C . GLY D 1 301 ? 3.528 36.479 117.126 1.00 16.65 301 GLY D C 1
ATOM 13025 O O . GLY D 1 301 ? 3.337 37.280 118.038 1.00 19.04 301 GLY D O 1
ATOM 13026 N N . LEU D 1 302 ? 4.124 36.814 115.986 1.00 16.07 302 LEU D N 1
ATOM 13027 C CA . LEU D 1 302 ? 4.600 38.173 115.759 1.00 16.19 302 LEU D CA 1
ATOM 13028 C C . LEU D 1 302 ? 3.911 38.899 114.612 1.00 15.55 302 LEU D C 1
ATOM 13029 O O . LEU D 1 302 ? 3.622 38.316 113.566 1.00 15.24 302 LEU D O 1
ATOM 13034 N N . PHE D 1 303 ? 3.631 40.179 114.825 1.00 15.06 303 PHE D N 1
ATOM 13035 C CA . PHE D 1 303 ? 3.022 40.991 113.781 1.00 14.24 303 PHE D CA 1
ATOM 13036 C C . PHE D 1 303 ? 3.882 42.221 113.547 1.00 14.34 303 PHE D C 1
ATOM 13037 O O . PHE D 1 303 ? 4.124 43.016 114.461 1.00 15.45 303 PHE D O 1
ATOM 13045 N N . SER D 1 304 ? 4.350 42.362 112.313 1.00 12.60 304 SER D N 1
ATOM 13046 C CA . SER D 1 304 ? 5.179 43.494 111.923 1.00 12.97 304 SER D CA 1
ATOM 13047 C C . SER D 1 304 ? 4.341 44.412 111.042 1.00 13.20 304 SER D C 1
ATOM 13048 O O . SER D 1 304 ? 3.597 43.938 110.188 1.00 13.57 304 SER D O 1
ATOM 13051 N N . TYR D 1 305 ? 4.446 45.722 111.259 1.00 12.68 305 TYR D N 1
ATOM 13052 C CA . TYR D 1 305 ? 3.691 46.677 110.454 1.00 14.04 305 TYR D CA 1
ATOM 13053 C C . TYR D 1 305 ? 4.588 47.774 109.907 1.00 15.02 305 TYR D C 1
ATOM 13054 O O . TYR D 1 305 ? 5.583 48.149 110.531 1.00 16.94 305 TYR D O 1
ATOM 13063 N N . GLY D 1 306 ? 4.216 48.270 108.733 1.00 13.93 306 GLY D N 1
ATOM 13064 C CA . GLY D 1 306 ? 4.921 49.368 108.099 1.00 15.11 306 GLY D CA 1
ATOM 13065 C C . GLY D 1 306 ? 3.858 50.242 107.454 1.00 13.13 306 GLY D C 1
ATOM 13066 O O . GLY D 1 306 ? 3.012 49.741 106.722 1.00 12.83 306 GLY D O 1
ATOM 13067 N N . SER D 1 307 ? 3.867 51.544 107.731 1.00 15.94 307 SER D N 1
ATOM 13068 C CA . SER D 1 307 ? 2.873 52.418 107.120 1.00 15.26 307 SER D CA 1
ATOM 13069 C C . SER D 1 307 ? 2.989 52.379 105.601 1.00 15.67 307 SER D C 1
ATOM 13070 O O . SER D 1 307 ? 4.052 52.067 105.057 1.00 16.85 307 SER D O 1
ATOM 13073 N N . GLY D 1 308 ? 1.895 52.674 104.906 1.00 14.86 308 GLY D N 1
ATOM 13074 C CA . GLY D 1 308 ? 1.977 52.675 103.459 1.00 16.11 308 GLY D CA 1
ATOM 13075 C C . GLY D 1 308 ? 1.091 51.782 102.603 1.00 16.75 308 GLY D C 1
ATOM 13076 O O . GLY D 1 308 ? 0.691 52.232 101.535 1.00 16.88 308 GLY D O 1
ATOM 13077 N N . SER D 1 309 ? 0.785 50.541 102.995 1.00 14.63 309 SER D N 1
ATOM 13078 C CA . SER D 1 309 ? 1.225 49.896 104.229 1.00 14.95 309 SER D CA 1
ATOM 13079 C C . SER D 1 309 ? 1.453 48.409 103.939 1.00 14.05 309 SER D C 1
ATOM 13080 O O . SER D 1 309 ? 0.908 47.865 102.976 1.00 14.14 309 SER D O 1
ATOM 13083 N N . VAL D 1 310 ? 2.245 47.759 104.783 1.00 13.94 310 VAL D N 1
ATOM 13084 C CA . VAL D 1 310 ? 2.524 46.332 104.649 1.00 13.09 310 VAL D CA 1
ATOM 13085 C C . VAL D 1 310 ? 2.571 45.728 106.045 1.00 14.53 310 VAL D C 1
ATOM 13086 O O . VAL D 1 310 ? 3.213 46.276 106.941 1.00 14.83 310 VAL D O 1
ATOM 13090 N N . GLY D 1 311 ? 1.889 44.604 106.225 1.00 15.18 311 GLY D N 1
ATOM 13091 C CA . GLY D 1 311 ? 1.897 43.939 107.513 1.00 14.84 311 GLY D CA 1
ATOM 13092 C C . GLY D 1 311 ? 2.277 42.491 107.300 1.00 15.62 311 GLY D C 1
ATOM 13093 O O . GLY D 1 311 ? 2.154 41.982 106.187 1.00 15.50 311 GLY D O 1
ATOM 13094 N N . GLU D 1 312 ? 2.760 41.828 108.346 1.00 13.87 312 GLU D N 1
ATOM 13095 C CA . GLU D 1 312 ? 3.128 40.422 108.225 1.00 13.65 312 GLU D CA 1
ATOM 13096 C C . GLU D 1 312 ? 2.995 39.723 109.565 1.00 13.58 312 GLU D C 1
ATOM 13097 O O . GLU D 1 312 ? 3.417 40.254 110.594 1.00 13.48 312 GLU D O 1
ATOM 13103 N N . PHE D 1 313 ? 2.398 38.533 109.551 1.00 12.97 313 PHE D N 1
ATOM 13104 C CA . PHE D 1 313 ? 2.249 37.758 110.772 1.00 13.12 313 PHE D CA 1
ATOM 13105 C C . PHE D 1 313 ? 3.013 36.459 110.575 1.00 13.30 313 PHE D C 1
ATOM 13106 O O . PHE D 1 313 ? 2.907 35.829 109.521 1.00 13.33 313 PHE D O 1
ATOM 13114 N N . TYR D 1 314 ? 3.805 36.086 111.574 1.00 13.55 314 TYR D N 1
ATOM 13115 C CA . TYR D 1 314 ? 4.585 34.850 111.515 1.00 12.45 314 TYR D CA 1
ATOM 13116 C C . TYR D 1 314 ? 4.836 34.356 112.935 1.00 14.67 314 TYR D C 1
ATOM 13117 O O . TYR D 1 314 ? 4.573 35.076 113.893 1.00 13.23 314 TYR D O 1
ATOM 13126 N N . SER D 1 315 ? 5.327 33.129 113.080 1.00 13.47 315 SER D N 1
ATOM 13127 C CA . SER D 1 315 ? 5.600 32.608 114.414 1.00 14.81 315 SER D CA 1
ATOM 13128 C C . SER D 1 315 ? 7.046 32.158 114.577 1.00 14.45 315 SER D C 1
ATOM 13129 O O . SER D 1 315 ? 7.765 31.943 113.599 1.00 13.88 315 SER D O 1
ATOM 13132 N N . ALA D 1 316 ? 7.464 32.036 115.833 1.00 14.65 316 ALA D N 1
ATOM 13133 C CA . ALA D 1 316 ? 8.807 31.597 116.179 1.00 13.96 316 ALA D CA 1
ATOM 13134 C C . ALA D 1 316 ? 8.675 30.736 117.431 1.00 15.66 316 ALA D C 1
ATOM 13135 O O . ALA D 1 316 ? 7.782 30.961 118.248 1.00 15.41 316 ALA D O 1
ATOM 13137 N N . THR D 1 317 ? 9.559 29.754 117.580 1.00 14.47 317 THR D N 1
ATOM 13138 C CA . THR D 1 317 ? 9.502 28.857 118.728 1.00 14.66 317 THR D CA 1
ATOM 13139 C C . THR D 1 317 ? 10.747 28.975 119.598 1.00 14.04 317 THR D C 1
ATOM 13140 O O . THR D 1 317 ? 11.868 29.016 119.095 1.00 14.15 317 THR D O 1
ATOM 13144 N N . LEU D 1 318 ? 10.541 29.025 120.911 1.00 15.51 318 LEU D N 1
ATOM 13145 C CA . LEU D 1 318 ? 11.650 29.152 121.847 1.00 17.22 318 LEU D CA 1
ATOM 13146 C C . LEU D 1 318 ? 12.537 27.916 121.887 1.00 16.61 318 LEU D C 1
ATOM 13147 O O . LEU D 1 318 ? 12.049 26.783 121.898 1.00 19.23 318 LEU D O 1
ATOM 13152 N N . VAL D 1 319 ? 13.845 28.154 121.905 1.00 17.66 319 VAL D N 1
ATOM 13153 C CA . VAL D 1 319 ? 14.843 27.089 121.936 1.00 17.41 319 VAL D CA 1
ATOM 13154 C C . VAL D 1 319 ? 15.240 26.771 123.375 1.00 18.03 319 VAL D C 1
ATOM 13155 O O . VAL D 1 319 ? 15.338 27.665 124.213 1.00 16.75 319 VAL D O 1
ATOM 13159 N N . GLU D 1 320 ? 15.470 25.493 123.655 1.00 20.26 320 GLU D N 1
ATOM 13160 C CA . GLU D 1 320 ? 15.866 25.073 124.990 1.00 22.36 320 GLU D CA 1
ATOM 13161 C C . GLU D 1 320 ? 17.135 25.804 125.413 1.00 21.49 320 GLU D C 1
ATOM 13162 O O . GLU D 1 320 ? 18.114 25.852 124.665 1.00 20.99 320 GLU D O 1
ATOM 13168 N N . GLY D 1 321 ? 17.095 26.394 126.607 1.00 20.36 321 GLY D N 1
ATOM 13169 C CA . GLY D 1 321 ? 18.240 27.109 127.143 1.00 19.35 321 GLY D CA 1
ATOM 13170 C C . GLY D 1 321 ? 18.402 28.546 126.685 1.00 18.29 321 GLY D C 1
ATOM 13171 O O . GLY D 1 321 ? 19.426 29.172 126.962 1.00 20.26 321 GLY D O 1
ATOM 13172 N N . TYR D 1 322 ? 17.394 29.083 126.005 1.00 18.56 322 TYR D N 1
ATOM 13173 C CA . TYR D 1 322 ? 17.479 30.451 125.494 1.00 18.51 322 TYR D CA 1
ATOM 13174 C C . TYR D 1 322 ? 17.778 31.520 126.541 1.00 18.63 322 TYR D C 1
ATOM 13175 O O . TYR D 1 322 ? 18.437 32.510 126.239 1.00 17.69 322 TYR D O 1
ATOM 13184 N N . LYS D 1 323 ? 17.293 31.336 127.764 1.00 21.72 323 LYS D N 1
ATOM 13185 C CA . LYS D 1 323 ? 17.541 32.325 128.809 1.00 22.40 323 LYS D CA 1
ATOM 13186 C C . LYS D 1 323 ? 19.030 32.579 129.037 1.00 23.03 323 LYS D C 1
ATOM 13187 O O . LYS D 1 323 ? 19.420 33.678 129.436 1.00 22.30 323 LYS D O 1
ATOM 13193 N N . ASP D 1 324 ? 19.861 31.571 128.781 1.00 24.01 324 ASP D N 1
ATOM 13194 C CA . ASP D 1 324 ? 21.303 31.712 128.969 1.00 26.22 324 ASP D CA 1
ATOM 13195 C C . ASP D 1 324 ? 21.968 32.477 127.834 1.00 26.57 324 ASP D C 1
ATOM 13196 O O . ASP D 1 324 ? 23.184 32.663 127.834 1.00 28.19 324 ASP D O 1
ATOM 13201 N N . HIS D 1 325 ? 21.175 32.924 126.867 1.00 25.93 325 HIS D N 1
ATOM 13202 C CA . HIS D 1 325 ? 21.726 33.638 125.726 1.00 25.81 325 HIS D CA 1
ATOM 13203 C C . HIS D 1 325 ? 21.188 35.052 125.571 1.00 26.27 325 HIS D C 1
ATOM 13204 O O . HIS D 1 325 ? 21.332 35.674 124.516 1.00 25.92 325 HIS D O 1
ATOM 13211 N N . LEU D 1 326 ? 20.571 35.555 126.632 1.00 25.90 326 LEU D N 1
ATOM 13212 C CA . LEU D 1 326 ? 20.029 36.906 126.638 1.00 26.77 326 LEU D CA 1
ATOM 13213 C C . LEU D 1 326 ? 20.962 37.753 127.496 1.00 28.39 326 LEU D C 1
ATOM 13214 O O . LEU D 1 326 ? 21.869 37.224 128.137 1.00 30.17 326 LEU D O 1
ATOM 13219 N N . ASP D 1 327 ? 20.749 39.062 127.505 1.00 28.30 327 ASP D N 1
ATOM 13220 C CA . ASP D 1 327 ? 21.586 39.947 128.305 1.00 29.15 327 ASP D CA 1
ATOM 13221 C C . ASP D 1 327 ? 20.705 40.939 129.051 1.00 28.52 327 ASP D C 1
ATOM 13222 O O . ASP D 1 327 ? 20.797 42.150 128.854 1.00 27.38 327 ASP D O 1
ATOM 13227 N N . GLN D 1 328 ? 19.848 40.408 129.917 1.00 27.11 328 GLN D N 1
ATOM 13228 C CA . GLN D 1 328 ? 18.931 41.233 130.684 1.00 26.65 328 GLN D CA 1
ATOM 13229 C C . GLN D 1 328 ? 19.650 42.235 131.579 1.00 25.09 328 GLN D C 1
ATOM 13230 O O . GLN D 1 328 ? 19.253 43.395 131.657 1.00 24.35 328 GLN D O 1
ATOM 13236 N N . ALA D 1 329 ? 20.708 41.794 132.253 1.00 24.31 329 ALA D N 1
ATOM 13237 C CA . ALA D 1 329 ? 21.447 42.693 133.136 1.00 24.12 329 ALA D CA 1
ATOM 13238 C C . ALA D 1 329 ? 22.012 43.872 132.353 1.00 23.05 329 ALA D C 1
ATOM 13239 O O . ALA D 1 329 ? 21.916 45.023 132.784 1.00 23.98 329 ALA D O 1
ATOM 13241 N N . ALA D 1 330 ? 22.605 43.584 131.201 1.00 24.05 330 ALA D N 1
ATOM 13242 C CA . ALA D 1 330 ? 23.184 44.633 130.374 1.00 23.66 330 ALA D CA 1
ATOM 13243 C C . ALA D 1 330 ? 22.109 45.601 129.889 1.00 23.63 330 ALA D C 1
ATOM 13244 O O . ALA D 1 330 ? 22.331 46.810 129.834 1.00 24.20 330 ALA D O 1
ATOM 13246 N N . HIS D 1 331 ? 20.943 45.065 129.545 1.00 22.94 331 HIS D N 1
ATOM 13247 C CA . HIS D 1 331 ? 19.843 45.885 129.055 1.00 22.71 331 HIS D CA 1
ATOM 13248 C C . HIS D 1 331 ? 19.242 46.785 130.129 1.00 22.42 331 HIS D C 1
ATOM 13249 O O . HIS D 1 331 ? 18.912 47.943 129.859 1.00 21.80 331 HIS D O 1
ATOM 13256 N N . LYS D 1 332 ? 19.095 46.269 131.346 1.00 22.94 332 LYS D N 1
ATOM 13257 C CA . LYS D 1 332 ? 18.561 47.092 132.426 1.00 23.54 332 LYS D CA 1
ATOM 13258 C C . LYS D 1 332 ? 19.565 48.209 132.693 1.00 23.34 332 LYS D C 1
ATOM 13259 O O . LYS D 1 332 ? 19.187 49.356 132.944 1.00 23.23 332 LYS D O 1
ATOM 13263 N N . ALA D 1 333 ? 20.848 47.867 132.616 1.00 23.10 333 ALA D N 1
ATOM 13264 C CA . ALA D 1 333 ? 21.919 48.835 132.843 1.00 23.92 333 ALA D CA 1
ATOM 13265 C C . ALA D 1 333 ? 21.901 49.921 131.773 1.00 23.32 333 ALA D C 1
ATOM 13266 O O . ALA D 1 333 ? 22.070 51.108 132.069 1.00 23.88 333 ALA D O 1
ATOM 13268 N N . LEU D 1 334 ? 21.694 49.510 130.527 1.00 22.90 334 LEU D N 1
ATOM 13269 C CA . LEU D 1 334 ? 21.656 50.454 129.419 1.00 21.96 334 LEU D CA 1
ATOM 13270 C C . LEU D 1 334 ? 20.582 51.513 129.650 1.00 21.75 334 LEU D C 1
ATOM 13271 O O . LEU D 1 334 ? 20.842 52.710 129.519 1.00 21.49 334 LEU D O 1
ATOM 13276 N N . LEU D 1 335 ? 19.379 51.072 130.001 1.00 20.48 335 LEU D N 1
ATOM 13277 C CA . LEU D 1 335 ? 18.276 51.998 130.235 1.00 21.49 335 LEU D CA 1
ATOM 13278 C C . LEU D 1 335 ? 18.479 52.837 131.493 1.00 22.70 335 LEU D C 1
ATOM 13279 O O . LEU D 1 335 ? 18.219 54.043 131.491 1.00 21.93 335 LEU D O 1
ATOM 13284 N N . ASN D 1 336 ? 18.958 52.204 132.560 1.00 24.75 336 ASN D N 1
ATOM 13285 C CA . ASN D 1 336 ? 19.182 52.904 133.821 1.00 26.81 336 ASN D CA 1
ATOM 13286 C C . ASN D 1 336 ? 20.324 53.921 133.795 1.00 27.34 336 ASN D C 1
ATOM 13287 O O . ASN D 1 336 ? 20.221 54.983 134.410 1.00 27.13 336 ASN D O 1
ATOM 13292 N N . ASN D 1 337 ? 21.402 53.608 133.082 1.00 26.77 337 ASN D N 1
ATOM 13293 C CA . ASN D 1 337 ? 22.555 54.506 133.028 1.00 27.66 337 ASN D CA 1
ATOM 13294 C C . ASN D 1 337 ? 22.345 55.824 132.281 1.00 25.55 337 ASN D C 1
ATOM 13295 O O . ASN D 1 337 ? 23.252 56.659 132.225 1.00 26.85 337 ASN D O 1
ATOM 13300 N N . ARG D 1 338 ? 21.158 56.027 131.726 1.00 23.29 338 ARG D N 1
ATOM 13301 C CA . ARG D 1 338 ? 20.883 57.253 130.985 1.00 21.86 338 ARG D CA 1
ATOM 13302 C C . ARG D 1 338 ? 20.667 58.467 131.879 1.00 21.60 338 ARG D C 1
ATOM 13303 O O . ARG D 1 338 ? 20.387 58.340 133.071 1.00 23.55 338 ARG D O 1
ATOM 13311 N N . THR D 1 339 ? 20.795 59.646 131.282 1.00 20.56 339 THR D N 1
ATOM 13312 C CA . THR D 1 339 ? 20.626 60.906 131.999 1.00 22.17 339 THR D CA 1
ATOM 13313 C C . THR D 1 339 ? 19.396 61.647 131.496 1.00 21.97 339 THR D C 1
ATOM 13314 O O . THR D 1 339 ? 19.182 61.764 130.289 1.00 20.84 339 THR D O 1
ATOM 13318 N N . GLU D 1 340 ? 18.592 62.151 132.426 1.00 21.31 340 GLU D N 1
ATOM 13319 C CA . GLU D 1 340 ? 17.390 62.894 132.065 1.00 22.57 340 GLU D CA 1
ATOM 13320 C C . GLU D 1 340 ? 17.758 64.308 131.634 1.00 22.55 340 GLU D C 1
ATOM 13321 O O . GLU D 1 340 ? 18.648 64.931 132.215 1.00 24.32 340 GLU D O 1
ATOM 13327 N N . VAL D 1 341 ? 17.074 64.811 130.615 1.00 21.64 341 VAL D N 1
ATOM 13328 C CA . VAL D 1 341 ? 17.311 66.167 130.144 1.00 21.39 341 VAL D CA 1
ATOM 13329 C C . VAL D 1 341 ? 15.981 66.911 130.211 1.00 21.60 341 VAL D C 1
ATOM 13330 O O . VAL D 1 341 ? 14.923 66.306 130.054 1.00 21.78 341 VAL D O 1
ATOM 13334 N N . SER D 1 342 ? 16.031 68.214 130.474 1.00 21.68 342 SER D N 1
ATOM 13335 C CA . SER D 1 342 ? 14.814 69.011 130.553 1.00 21.99 342 SER D CA 1
ATOM 13336 C C . SER D 1 342 ? 14.225 69.168 129.159 1.00 22.64 342 SER D C 1
ATOM 13337 O O . SER D 1 342 ? 14.887 68.877 128.163 1.00 21.36 342 SER D O 1
ATOM 13340 N N . VAL D 1 343 ? 12.983 69.634 129.083 1.00 22.98 343 VAL D N 1
ATOM 13341 C CA . VAL D 1 343 ? 12.355 69.833 127.784 1.00 23.62 343 VAL D CA 1
ATOM 13342 C C . VAL D 1 343 ? 13.147 70.876 126.993 1.00 23.33 343 VAL D C 1
ATOM 13343 O O . VAL D 1 343 ? 13.341 70.740 125.787 1.00 22.83 343 VAL D O 1
ATOM 13347 N N . ASP D 1 344 ? 13.611 71.919 127.676 1.00 24.34 344 ASP D N 1
ATOM 13348 C CA . ASP D 1 344 ? 14.390 72.957 127.016 1.00 24.26 344 ASP D CA 1
ATOM 13349 C C . ASP D 1 344 ? 15.644 72.359 126.388 1.00 23.38 344 ASP D C 1
ATOM 13350 O O . ASP D 1 344 ? 15.972 72.654 125.239 1.00 23.08 344 ASP D O 1
ATOM 13355 N N . ALA D 1 345 ? 16.344 71.524 127.151 1.00 22.74 345 ALA D N 1
ATOM 13356 C CA . ALA D 1 345 ? 17.560 70.886 126.659 1.00 22.20 345 ALA D CA 1
ATOM 13357 C C . ALA D 1 345 ? 17.206 69.971 125.491 1.00 22.00 345 ALA D C 1
ATOM 13358 O O . ALA D 1 345 ? 17.915 69.932 124.487 1.00 21.77 345 ALA D O 1
ATOM 13360 N N . TYR D 1 346 ? 16.104 69.241 125.632 1.00 21.63 346 TYR D N 1
ATOM 13361 C CA . TYR D 1 346 ? 15.639 68.333 124.586 1.00 21.52 346 TYR D CA 1
ATOM 13362 C C . TYR D 1 346 ? 15.381 69.097 123.294 1.00 20.19 346 TYR D C 1
ATOM 13363 O O . TYR D 1 346 ? 15.743 68.638 122.213 1.00 20.63 346 TYR D O 1
ATOM 13372 N N . GLU D 1 347 ? 14.761 70.271 123.401 1.00 21.03 347 GLU D N 1
ATOM 13373 C CA . GLU D 1 347 ? 14.479 71.070 122.215 1.00 20.41 347 GLU D CA 1
ATOM 13374 C C . GLU D 1 347 ? 15.769 71.578 121.571 1.00 20.24 347 GLU D C 1
ATOM 13375 O O . GLU D 1 347 ? 15.847 71.724 120.351 1.00 20.61 347 GLU D O 1
ATOM 13381 N N . THR D 1 348 ? 16.781 71.842 122.391 1.00 21.12 348 THR D N 1
ATOM 13382 C CA . THR D 1 348 ? 18.062 72.315 121.879 1.00 21.34 348 THR D CA 1
ATOM 13383 C C . THR D 1 348 ? 18.754 71.174 121.130 1.00 20.88 348 THR D C 1
ATOM 13384 O O . THR D 1 348 ? 19.299 71.379 120.047 1.00 21.31 348 THR D O 1
ATOM 13388 N N . PHE D 1 349 ? 18.728 69.978 121.713 1.00 21.21 349 PHE D N 1
ATOM 13389 C CA . PHE D 1 349 ? 19.322 68.799 121.076 1.00 19.74 349 PHE D CA 1
ATOM 13390 C C . PHE D 1 349 ? 18.607 68.543 119.751 1.00 19.50 349 PHE D C 1
ATOM 13391 O O . PHE D 1 349 ? 19.238 68.299 118.721 1.00 18.53 349 PHE D O 1
ATOM 13399 N N . PHE D 1 350 ? 17.280 68.609 119.788 1.00 18.75 350 PHE D N 1
ATOM 13400 C CA . PHE D 1 350 ? 16.470 68.343 118.605 1.00 19.84 350 PHE D CA 1
ATOM 13401 C C . PHE D 1 350 ? 16.798 69.269 117.441 1.00 19.13 350 PHE D C 1
ATOM 13402 O O . PHE D 1 350 ? 16.923 68.821 116.303 1.00 20.67 350 PHE D O 1
ATOM 13410 N N . LYS D 1 351 ? 16.947 70.560 117.722 1.00 20.69 351 LYS D N 1
ATOM 13411 C CA . LYS D 1 351 ? 17.266 71.524 116.676 1.00 21.78 351 LYS D CA 1
ATOM 13412 C C . LYS D 1 351 ? 18.680 71.313 116.149 1.00 21.32 351 LYS D C 1
ATOM 13413 O O . LYS D 1 351 ? 18.936 71.479 114.956 1.00 23.40 351 LYS D O 1
ATOM 13419 N N . ARG D 1 352 ? 19.599 70.951 117.037 1.00 20.09 352 ARG D N 1
ATOM 13420 C CA . ARG D 1 352 ? 20.978 70.711 116.632 1.00 20.51 352 ARG D CA 1
ATOM 13421 C C . ARG D 1 352 ? 21.050 69.476 115.736 1.00 19.88 352 ARG D C 1
ATOM 13422 O O . ARG D 1 352 ? 21.825 69.429 114.781 1.00 19.06 352 ARG D O 1
ATOM 13430 N N . PHE D 1 353 ? 20.232 68.477 116.047 1.00 20.80 353 PHE D N 1
ATOM 13431 C CA . PHE D 1 353 ? 20.224 67.245 115.269 1.00 20.56 353 PHE D CA 1
ATOM 13432 C C . PHE D 1 353 ? 19.755 67.500 113.836 1.00 21.94 353 PHE D C 1
ATOM 13433 O O . PHE D 1 353 ? 20.284 66.915 112.891 1.00 21.42 353 PHE D O 1
ATOM 13441 N N . ASP D 1 354 ? 18.775 68.386 113.674 1.00 24.22 354 ASP D N 1
ATOM 13442 C CA . ASP D 1 354 ? 18.253 68.710 112.350 1.00 27.64 354 ASP D CA 1
ATOM 13443 C C . ASP D 1 354 ? 19.333 69.196 111.386 1.00 28.54 354 ASP D C 1
ATOM 13444 O O . ASP D 1 354 ? 19.266 68.924 110.189 1.00 30.13 354 ASP D O 1
ATOM 13449 N N . ASP D 1 355 ? 20.326 69.910 111.906 1.00 30.02 355 ASP D N 1
ATOM 13450 C CA . ASP D 1 355 ? 21.397 70.441 111.066 1.00 31.42 355 ASP D CA 1
ATOM 13451 C C . ASP D 1 355 ? 22.754 69.814 111.366 1.00 30.34 355 ASP D C 1
ATOM 13452 O O . ASP D 1 355 ? 23.790 70.341 110.955 1.00 29.90 355 ASP D O 1
ATOM 13457 N N . VAL D 1 356 ? 22.740 68.685 112.068 1.00 28.60 356 VAL D N 1
ATOM 13458 C CA . VAL D 1 356 ? 23.965 67.986 112.444 1.00 26.93 356 VAL D CA 1
ATOM 13459 C C . VAL D 1 356 ? 25.002 68.993 112.941 1.00 26.86 356 VAL D C 1
ATOM 13460 O O . VAL D 1 356 ? 26.125 69.057 112.440 1.00 26.42 356 VAL D O 1
ATOM 13464 N N . GLU D 1 357 ? 24.607 69.784 113.931 1.00 26.17 357 GLU D N 1
ATOM 13465 C CA . GLU D 1 357 ? 25.489 70.793 114.502 1.00 26.21 357 GLU D CA 1
ATOM 13466 C C . GLU D 1 357 ? 26.271 70.176 115.658 1.00 25.17 357 GLU D C 1
ATOM 13467 O O . GLU D 1 357 ? 25.731 69.951 116.741 1.00 23.63 357 GLU D O 1
ATOM 13473 N N . PHE D 1 358 ? 27.547 69.898 115.413 1.00 25.36 358 PHE D N 1
ATOM 13474 C CA . PHE D 1 358 ? 28.414 69.290 116.415 1.00 25.86 358 PHE D CA 1
ATOM 13475 C C . PHE D 1 358 ? 28.728 70.193 117.605 1.00 26.89 358 PHE D C 1
ATOM 13476 O O . PHE D 1 358 ? 28.889 71.406 117.460 1.00 27.14 358 PHE D O 1
ATOM 13484 N N . ASP D 1 359 ? 28.808 69.575 118.779 1.00 26.76 359 ASP D N 1
ATOM 13485 C CA . ASP D 1 359 ? 29.133 70.257 120.028 1.00 28.51 359 ASP D CA 1
ATOM 13486 C C . ASP D 1 359 ? 29.606 69.171 120.986 1.00 28.21 359 ASP D C 1
ATOM 13487 O O . ASP D 1 359 ? 28.797 68.493 121.620 1.00 29.35 359 ASP D O 1
ATOM 13492 N N . GLU D 1 360 ? 30.921 69.008 121.085 1.00 27.88 360 GLU D N 1
ATOM 13493 C CA . GLU D 1 360 ? 31.499 67.971 121.931 1.00 27.24 360 GLU D CA 1
ATOM 13494 C C . GLU D 1 360 ? 31.186 68.064 123.420 1.00 25.53 360 GLU D C 1
ATOM 13495 O O . GLU D 1 360 ? 31.260 67.063 124.131 1.00 23.34 360 GLU D O 1
ATOM 13501 N N . GLU D 1 361 ? 30.836 69.251 123.902 1.00 25.77 361 GLU D N 1
ATOM 13502 C CA . GLU D 1 361 ? 30.518 69.393 125.316 1.00 25.15 361 GLU D CA 1
ATOM 13503 C C . GLU D 1 361 ? 29.053 69.082 125.605 1.00 23.24 361 GLU D C 1
ATOM 13504 O O . GLU D 1 361 ? 28.749 68.429 126.601 1.00 23.90 361 GLU D O 1
ATOM 13510 N N . GLN D 1 362 ? 28.150 69.542 124.740 1.00 24.35 362 GLN D N 1
ATOM 13511 C CA . GLN D 1 362 ? 26.729 69.281 124.947 1.00 24.36 362 GLN D CA 1
ATOM 13512 C C . GLN D 1 362 ? 26.449 67.803 124.692 1.00 22.76 362 GLN D C 1
ATOM 13513 O O . GLN D 1 362 ? 25.601 67.204 125.351 1.00 23.53 362 GLN D O 1
ATOM 13519 N N . ASP D 1 363 ? 27.165 67.215 123.737 1.00 22.99 363 ASP D N 1
ATOM 13520 C CA . ASP D 1 363 ? 26.990 65.794 123.446 1.00 22.07 363 ASP D CA 1
ATOM 13521 C C . ASP D 1 363 ? 27.869 64.968 124.381 1.00 21.40 363 ASP D C 1
ATOM 13522 O O . ASP D 1 363 ? 27.776 63.742 124.407 1.00 21.63 363 ASP D O 1
ATOM 13527 N N . ALA D 1 364 ? 28.728 65.651 125.138 1.00 21.05 364 ALA D N 1
ATOM 13528 C CA . ALA D 1 364 ? 29.621 65.005 126.103 1.00 21.07 364 ALA D CA 1
ATOM 13529 C C . ALA D 1 364 ? 30.328 63.780 125.523 1.00 20.57 364 ALA D C 1
ATOM 13530 O O . ALA D 1 364 ? 30.257 62.686 126.088 1.00 21.34 364 ALA D O 1
ATOM 13532 N N . VAL D 1 365 ? 31.026 63.975 124.408 1.00 22.54 365 VAL D N 1
ATOM 13533 C CA . VAL D 1 365 ? 31.714 62.878 123.731 1.00 23.22 365 VAL D CA 1
ATOM 13534 C C . VAL D 1 365 ? 32.784 62.170 124.562 1.00 23.34 365 VAL D C 1
ATOM 13535 O O . VAL D 1 365 ? 33.072 60.996 124.338 1.00 22.88 365 VAL D O 1
ATOM 13539 N N . HIS D 1 366 ? 33.373 62.870 125.526 1.00 23.02 366 HIS D N 1
ATOM 13540 C CA . HIS D 1 366 ? 34.400 62.259 126.363 1.00 23.55 366 HIS D CA 1
ATOM 13541 C C . HIS D 1 366 ? 33.841 61.040 127.105 1.00 24.06 366 HIS D C 1
ATOM 13542 O O . HIS D 1 366 ? 34.577 60.109 127.425 1.00 25.49 366 HIS D O 1
ATOM 13549 N N . GLU D 1 367 ? 32.539 61.045 127.374 1.00 23.18 367 GLU D N 1
ATOM 13550 C CA . GLU D 1 367 ? 31.908 59.934 128.088 1.00 22.03 367 GLU D CA 1
ATOM 13551 C C . GLU D 1 367 ? 31.735 58.710 127.197 1.00 20.84 367 GLU D C 1
ATOM 13552 O O . GLU D 1 367 ? 31.513 57.602 127.690 1.00 22.03 367 GLU D O 1
ATOM 13558 N N . ASP D 1 368 ? 31.832 58.916 125.889 1.00 20.19 368 ASP D N 1
ATOM 13559 C CA . ASP D 1 368 ? 31.611 57.837 124.929 1.00 18.98 368 ASP D CA 1
ATOM 13560 C C . ASP D 1 368 ? 32.848 57.108 124.421 1.00 20.96 368 ASP D C 1
ATOM 13561 O O . ASP D 1 368 ? 32.889 56.670 123.269 1.00 19.13 368 ASP D O 1
ATOM 13566 N N . ARG D 1 369 ? 33.840 56.941 125.286 1.00 19.80 369 ARG D N 1
ATOM 13567 C CA . ARG D 1 369 ? 35.074 56.277 124.895 1.00 21.35 369 ARG D CA 1
ATOM 13568 C C . ARG D 1 369 ? 34.919 54.811 124.493 1.00 21.33 369 ARG D C 1
ATOM 13569 O O . ARG D 1 369 ? 35.679 54.320 123.662 1.00 21.94 369 ARG D O 1
ATOM 13577 N N . HIS D 1 370 ? 33.947 54.115 125.077 1.00 19.98 370 HIS D N 1
ATOM 13578 C CA . HIS D 1 370 ? 33.758 52.693 124.786 1.00 20.57 370 HIS D CA 1
ATOM 13579 C C . HIS D 1 370 ? 32.728 52.365 123.711 1.00 19.72 370 HIS D C 1
ATOM 13580 O O . HIS D 1 370 ? 32.384 51.197 123.516 1.00 21.66 370 HIS D O 1
ATOM 13587 N N . ILE D 1 371 ? 32.244 53.380 123.007 1.00 19.23 371 ILE D N 1
ATOM 13588 C CA . ILE D 1 371 ? 31.248 53.148 121.964 1.00 19.07 371 ILE D CA 1
ATOM 13589 C C . ILE D 1 371 ? 31.548 53.866 120.659 1.00 18.52 371 ILE D C 1
ATOM 13590 O O . ILE D 1 371 ? 32.440 54.712 120.577 1.00 18.83 371 ILE D O 1
ATOM 13595 N N . PHE D 1 372 ? 30.790 53.508 119.629 1.00 17.19 372 PHE D N 1
ATOM 13596 C CA . PHE D 1 372 ? 30.915 54.139 118.329 1.00 17.07 372 PHE D CA 1
ATOM 13597 C C . PHE D 1 372 ? 30.096 55.422 118.392 1.00 17.20 372 PHE D C 1
ATOM 13598 O O . PHE D 1 372 ? 29.080 55.481 119.086 1.00 17.34 372 PHE D O 1
ATOM 13606 N N . TYR D 1 373 ? 30.550 56.454 117.694 1.00 17.02 373 TYR D N 1
ATOM 13607 C CA . TYR D 1 373 ? 29.804 57.702 117.624 1.00 17.23 373 TYR D CA 1
ATOM 13608 C C . TYR D 1 373 ? 30.294 58.541 116.457 1.00 16.77 373 TYR D C 1
ATOM 13609 O O . TYR D 1 373 ? 31.428 58.388 116.000 1.00 17.60 373 TYR D O 1
ATOM 13618 N N . LEU D 1 374 ? 29.406 59.388 115.948 1.00 16.14 374 LEU D N 1
ATOM 13619 C CA . LEU D 1 374 ? 29.710 60.284 114.842 1.00 16.85 374 LEU D CA 1
ATOM 13620 C C . LEU D 1 374 ? 30.584 61.402 115.408 1.00 19.41 374 LEU D C 1
ATOM 13621 O O . LEU D 1 374 ? 30.115 62.216 116.201 1.00 19.88 374 LEU D O 1
ATOM 13626 N N . SER D 1 375 ? 31.845 61.440 114.996 1.00 19.94 375 SER D N 1
ATOM 13627 C CA . SER D 1 375 ? 32.781 62.444 115.498 1.00 23.16 375 SER D CA 1
ATOM 13628 C C . SER D 1 375 ? 32.865 63.720 114.664 1.00 24.15 375 SER D C 1
ATOM 13629 O O . SER D 1 375 ? 33.172 64.792 115.194 1.00 25.38 375 SER D O 1
ATOM 13632 N N . ASN D 1 376 ? 32.600 63.615 113.365 1.00 24.67 376 ASN D N 1
ATOM 13633 C CA . ASN D 1 376 ? 32.656 64.784 112.496 1.00 26.66 376 ASN D CA 1
ATOM 13634 C C . ASN D 1 376 ? 32.293 64.449 111.057 1.00 26.93 376 ASN D C 1
ATOM 13635 O O . ASN D 1 376 ? 32.110 63.286 110.704 1.00 25.19 376 ASN D O 1
ATOM 13640 N N . ILE D 1 377 ? 32.175 65.488 110.240 1.00 26.76 377 ILE D N 1
ATOM 13641 C CA . ILE D 1 377 ? 31.863 65.340 108.826 1.00 28.67 377 ILE D CA 1
ATOM 13642 C C . ILE D 1 377 ? 32.826 66.220 108.042 1.00 29.74 377 ILE D C 1
ATOM 13643 O O . ILE D 1 377 ? 32.810 67.446 108.175 1.00 31.95 377 ILE D O 1
ATOM 13648 N N . GLU D 1 378 ? 33.677 65.587 107.243 1.00 30.86 378 GLU D N 1
ATOM 13649 C CA . GLU D 1 378 ? 34.655 66.304 106.437 1.00 31.26 378 GLU D CA 1
ATOM 13650 C C . GLU D 1 378 ? 34.383 66.061 104.958 1.00 30.67 378 GLU D C 1
ATOM 13651 O O . GLU D 1 378 ? 34.350 64.916 104.505 1.00 30.56 378 GLU D O 1
ATOM 13653 N N . ASN D 1 379 ? 34.182 67.143 104.215 1.00 30.05 379 ASN D N 1
ATOM 13654 C CA . ASN D 1 379 ? 33.916 67.054 102.785 1.00 29.55 379 ASN D CA 1
ATOM 13655 C C . ASN D 1 379 ? 32.775 66.083 102.483 1.00 27.95 379 ASN D C 1
ATOM 13656 O O . ASN D 1 379 ? 32.894 65.209 101.619 1.00 28.23 379 ASN D O 1
ATOM 13661 N N . ASN D 1 380 ? 31.674 66.246 103.211 1.00 26.32 380 ASN D N 1
ATOM 13662 C CA . ASN D 1 380 ? 30.482 65.420 103.042 1.00 25.39 380 ASN D CA 1
ATOM 13663 C C . ASN D 1 380 ? 30.669 63.947 103.403 1.00 24.00 380 ASN D C 1
ATOM 13664 O O . ASN D 1 380 ? 29.849 63.104 103.034 1.00 22.62 380 ASN D O 1
ATOM 13669 N N . VAL D 1 381 ? 31.744 63.635 104.121 1.00 21.98 381 VAL D N 1
ATOM 13670 C CA . VAL D 1 381 ? 32.001 62.258 104.538 1.00 21.17 381 VAL D CA 1
ATOM 13671 C C . VAL D 1 381 ? 31.976 62.155 106.064 1.00 21.65 381 VAL D C 1
ATOM 13672 O O . VAL D 1 381 ? 32.741 62.833 106.756 1.00 21.23 381 VAL D O 1
ATOM 13676 N N . ARG D 1 382 ? 31.089 61.309 106.584 1.00 20.11 382 ARG D N 1
ATOM 13677 C CA . ARG D 1 382 ? 30.961 61.123 108.023 1.00 20.86 382 ARG D CA 1
ATOM 13678 C C . ARG D 1 382 ? 32.106 60.298 108.600 1.00 20.82 382 ARG D C 1
ATOM 13679 O O . ARG D 1 382 ? 32.488 59.268 108.045 1.00 22.65 382 ARG D O 1
ATOM 13687 N N . GLU D 1 383 ? 32.654 60.770 109.715 1.00 21.18 383 GLU D N 1
ATOM 13688 C CA . GLU D 1 383 ? 33.751 60.090 110.389 1.00 20.61 383 GLU D CA 1
ATOM 13689 C C . GLU D 1 383 ? 33.255 59.559 111.727 1.00 20.14 383 GLU D C 1
ATOM 13690 O O . GLU D 1 383 ? 32.478 60.225 112.415 1.00 19.97 383 GLU D O 1
ATOM 13693 N N . TYR D 1 384 ? 33.707 58.367 112.099 1.00 17.83 384 TYR D N 1
ATOM 13694 C CA . TYR D 1 384 ? 33.278 57.768 113.351 1.00 18.63 384 TYR D CA 1
ATOM 13695 C C . TYR D 1 384 ? 34.380 57.433 114.336 1.00 18.78 384 TYR D C 1
ATOM 13696 O O . TYR D 1 384 ? 35.485 57.037 113.961 1.00 21.67 384 TYR D O 1
ATOM 13705 N N . HIS D 1 385 ? 34.059 57.607 115.611 1.00 19.30 385 HIS D N 1
ATOM 13706 C CA . HIS D 1 385 ? 34.968 57.266 116.689 1.00 19.58 385 HIS D CA 1
ATOM 13707 C C . HIS D 1 385 ? 34.711 55.787 116.961 1.00 20.61 385 HIS D C 1
ATOM 13708 O O . HIS D 1 385 ? 33.562 55.352 117.002 1.00 20.58 385 HIS D O 1
ATOM 13715 N N . ARG D 1 386 ? 35.774 55.014 117.131 1.00 20.10 386 ARG D N 1
ATOM 13716 C CA . ARG D 1 386 ? 35.637 53.590 117.401 1.00 21.64 386 ARG D CA 1
ATOM 13717 C C . ARG D 1 386 ? 35.921 53.328 118.879 1.00 21.05 386 ARG D C 1
ATOM 13718 O O . ARG D 1 386 ? 36.659 54.082 119.514 1.00 21.62 386 ARG D O 1
ATOM 13731 N N . PRO D 1 387 ? 35.326 52.268 119.450 1.00 20.69 387 PRO D N 1
ATOM 13732 C CA . PRO D 1 387 ? 35.544 51.936 120.864 1.00 21.34 387 PRO D CA 1
ATOM 13733 C C . PRO D 1 387 ? 37.036 51.889 121.196 1.00 23.13 387 PRO D C 1
ATOM 13734 O O . PRO D 1 387 ? 37.828 51.316 120.446 1.00 22.08 387 PRO D O 1
ATOM 13738 N N . GLU D 1 388 ? 37.410 52.496 122.319 1.00 25.06 388 GLU D N 1
ATOM 13739 C CA . GLU D 1 388 ? 38.807 52.552 122.748 1.00 28.86 388 GLU D CA 1
ATOM 13740 C C . GLU D 1 388 ? 39.473 51.179 122.781 1.00 31.25 388 GLU D C 1
ATOM 13741 O O . GLU D 1 388 ? 40.659 51.060 122.457 1.00 31.71 388 GLU D O 1
ATOM 13743 N N . LEU D 1 389 ? 38.722 50.155 123.171 1.00 34.49 389 LEU D N 1
ATOM 13744 C CA . LEU D 1 389 ? 39.260 48.813 123.235 1.00 38.21 389 LEU D CA 1
ATOM 13745 C C . LEU D 1 389 ? 39.554 48.261 121.813 1.00 41.14 389 LEU D C 1
ATOM 13746 O O . LEU D 1 389 ? 39.186 47.137 121.481 1.00 42.97 389 LEU D O 1
ATOM 13748 N N . GLU D 1 390 ? 40.251 49.070 121.008 1.00 43.11 390 GLU D N 1
ATOM 13749 C CA . GLU D 1 390 ? 40.635 48.739 119.620 1.00 43.92 390 GLU D CA 1
ATOM 13750 C C . GLU D 1 390 ? 41.936 49.406 119.128 1.00 44.96 390 GLU D C 1
ATOM 13751 O O . GLU D 1 390 ? 42.695 48.713 118.406 1.00 46.68 390 GLU D O 1
#

CATH classification: 3.40.47.10 (+1 more: 3.40.47.10)